Protein 2LT3 (pdb70)

Secondary structure (DSSP, 8-state):
----SS-S--S---HHHHHHHHHHHS-STT---HHHHHHHHHHHHHHTTT--HHHHHHHHHHHHHHHTSSS--HHHHHHHHHHHHHHHHHHHHHH-S-THHHHHHHHHHTT--

CATH classification: 1.20.58.1290

Structure (mmCIF, N/CA/C/O backbone):
data_2LT3
#
_entry.id   2LT3
#
loop_
_atom_site.group_PDB
_atom_site.id
_atom_site.type_symbol
_atom_site.label_atom_id
_atom_site.label_alt_id
_atom_site.label_comp_id
_atom_site.label_asym_id
_atom_site.label_entity_id
_atom_site.label_seq_id
_atom_site.pdbx_PDB_ins_code
_atom_site.Cartn_x
_atom_site.Cartn_y
_atom_site.Cartn_z
_atom_site.occupancy
_atom_site.B_iso_or_equiv
_atom_site.auth_seq_id
_atom_site.auth_comp_id
_atom_site.auth_asym_id
_atom_site.auth_atom_id
_atom_site.pdbx_PDB_model_num
ATOM 1 N N . GLY A 1 1 ? -22.706 -14.695 15.783 1.00 0.00 1 GLY A N 1
ATOM 2 C CA . GLY A 1 1 ? -21.957 -14.782 14.511 1.00 0.00 1 GLY A CA 1
ATOM 3 C C . GLY A 1 1 ? -20.529 -14.296 14.680 1.00 0.00 1 GLY A C 1
ATOM 4 O O . GLY A 1 1 ? -20.241 -13.118 14.463 1.00 0.00 1 GLY A O 1
ATOM 10 N N . SER A 1 2 ? -19.627 -15.202 15.071 1.00 0.00 2 SER A N 1
ATOM 11 C CA . SER A 1 2 ? -18.187 -14.944 15.257 1.00 0.00 2 SER A CA 1
ATOM 12 C C . SER A 1 2 ? -17.385 -15.356 14.015 1.00 0.00 2 SER A C 1
ATOM 13 O O . SER A 1 2 ? -17.688 -16.368 13.372 1.00 0.00 2 SER A O 1
ATOM 21 N N . HIS A 1 3 ? -16.348 -14.583 13.676 1.00 0.00 3 HIS A N 1
ATOM 22 C CA . HIS A 1 3 ? -15.402 -14.865 12.583 1.00 0.00 3 HIS A CA 1
ATOM 23 C C . HIS A 1 3 ? -14.113 -14.048 12.753 1.00 0.00 3 HIS A C 1
ATOM 24 O O . HIS A 1 3 ? -14.178 -12.846 13.017 1.00 0.00 3 HIS A O 1
ATOM 39 N N . MET A 1 4 ? -12.950 -14.681 12.567 1.00 0.00 4 MET A N 1
ATOM 40 C CA . MET A 1 4 ? -11.618 -14.058 12.679 1.00 0.00 4 MET A CA 1
ATOM 41 C C . MET A 1 4 ? -10.849 -14.133 11.344 1.00 0.00 4 MET A C 1
ATOM 42 O O . MET A 1 4 ? -9.685 -14.535 11.278 1.00 0.00 4 MET A O 1
ATOM 56 N N . GLY A 1 5 ? -11.539 -13.762 10.262 1.00 0.00 5 GLY A N 1
ATOM 57 C CA . GLY A 1 5 ? -11.033 -13.712 8.887 1.00 0.00 5 GLY A CA 1
ATOM 58 C C . GLY A 1 5 ? -10.674 -12.287 8.452 1.00 0.00 5 GLY A C 1
ATOM 59 O O . GLY A 1 5 ? -10.179 -11.478 9.243 1.00 0.00 5 GLY A O 1
ATOM 63 N N . SER A 1 6 ? -10.906 -11.988 7.174 1.00 0.00 6 SER A N 1
ATOM 64 C CA . SER A 1 6 ? -10.737 -10.659 6.562 1.00 0.00 6 SER A CA 1
ATOM 65 C C . SER A 1 6 ? -11.761 -9.640 7.106 1.00 0.00 6 SER A C 1
ATOM 66 O O . SER A 1 6 ? -12.724 -10.009 7.784 1.00 0.00 6 SER A O 1
ATOM 74 N N . VAL A 1 7 ? -11.601 -8.350 6.777 1.00 0.00 7 VAL A N 1
ATOM 75 C CA . VAL A 1 7 ? -12.545 -7.267 7.151 1.00 0.00 7 VAL A CA 1
ATOM 76 C C . VAL A 1 7 ? -13.982 -7.504 6.638 1.00 0.00 7 VAL A C 1
ATOM 77 O O . VAL A 1 7 ? -14.945 -7.092 7.288 1.00 0.00 7 VAL A O 1
ATOM 90 N N . GLY A 1 8 ? -14.140 -8.205 5.509 1.00 0.00 8 GLY A N 1
ATOM 91 C CA . GLY A 1 8 ? -15.424 -8.619 4.925 1.00 0.00 8 GLY A CA 1
ATOM 92 C C . GLY A 1 8 ? -15.491 -8.360 3.420 1.00 0.00 8 GLY A C 1
ATOM 93 O O . GLY A 1 8 ? -15.630 -9.296 2.627 1.00 0.00 8 GLY A O 1
ATOM 97 N N . LEU A 1 9 ? -15.382 -7.085 3.030 1.00 0.00 9 LEU A N 1
ATOM 98 C CA . LEU A 1 9 ? -15.317 -6.639 1.634 1.00 0.00 9 LEU A CA 1
ATOM 99 C C . LEU A 1 9 ? -14.037 -7.118 0.918 1.00 0.00 9 LEU A C 1
ATOM 100 O O . LEU A 1 9 ? -13.171 -7.769 1.506 1.00 0.00 9 LEU A O 1
ATOM 116 N N . ARG A 1 10 ? -13.912 -6.774 -0.367 1.00 0.00 10 ARG A N 1
ATOM 117 C CA . ARG A 1 10 ? -12.779 -7.141 -1.234 1.00 0.00 10 ARG A CA 1
ATOM 118 C C . ARG A 1 10 ? -12.057 -5.881 -1.703 1.00 0.00 10 ARG A C 1
ATOM 119 O O . ARG A 1 10 ? -11.071 -5.469 -1.101 1.00 0.00 10 ARG A O 1
ATOM 140 N N . GLU A 1 11 ? -12.582 -5.248 -2.745 1.00 0.00 11 GLU A N 1
ATOM 141 C CA . GLU A 1 11 ? -11.972 -4.103 -3.439 1.00 0.00 11 GLU A CA 1
ATOM 142 C C . GLU A 1 11 ? -13.001 -3.059 -3.882 1.00 0.00 11 GLU A C 1
ATOM 143 O O . GLU A 1 11 ? -12.701 -1.868 -3.875 1.00 0.00 11 GLU A O 1
ATOM 155 N N . ILE A 1 12 ? -14.205 -3.496 -4.268 1.00 0.00 12 ILE A N 1
ATOM 156 C CA . ILE A 1 12 ? -15.341 -2.637 -4.623 1.00 0.00 12 ILE A CA 1
ATOM 157 C C . ILE A 1 12 ? -15.764 -1.728 -3.463 1.00 0.00 12 ILE A C 1
ATOM 158 O O . ILE A 1 12 ? -16.380 -2.165 -2.489 1.00 0.00 12 ILE A O 1
ATOM 174 N N . ILE A 1 13 ? -15.414 -0.449 -3.585 1.00 0.00 13 ILE A N 1
ATOM 175 C CA . ILE A 1 13 ? -15.661 0.607 -2.602 1.00 0.00 13 ILE A CA 1
ATOM 176 C C . ILE A 1 13 ? -15.976 1.954 -3.268 1.00 0.00 13 ILE A C 1
ATOM 177 O O . ILE A 1 13 ? -15.935 2.093 -4.493 1.00 0.00 13 ILE A O 1
ATOM 193 N N . SER A 1 14 ? -16.283 2.952 -2.441 1.00 0.00 14 SER A N 1
ATOM 194 C CA . SER A 1 14 ? -16.524 4.353 -2.795 1.00 0.00 14 SER A CA 1
ATOM 195 C C . SER A 1 14 ? -15.519 5.276 -2.092 1.00 0.00 14 SER A C 1
ATOM 196 O O . SER A 1 14 ? -14.679 4.824 -1.312 1.00 0.00 14 SER A O 1
ATOM 204 N N . GLU A 1 15 ? -15.613 6.587 -2.333 1.00 0.00 15 GLU A N 1
ATOM 205 C CA . GLU A 1 15 ? -14.771 7.609 -1.692 1.00 0.00 15 GLU A CA 1
ATOM 206 C C . GLU A 1 15 ? -14.716 7.513 -0.151 1.00 0.00 15 GLU A C 1
ATOM 207 O O . GLU A 1 15 ? -13.690 7.837 0.445 1.00 0.00 15 GLU A O 1
ATOM 219 N N . GLU A 1 16 ? -15.763 6.976 0.484 1.00 0.00 16 GLU A N 1
ATOM 220 C CA . GLU A 1 16 ? -15.868 6.735 1.931 1.00 0.00 16 GLU A CA 1
ATOM 221 C C . GLU A 1 16 ? -14.687 5.911 2.475 1.00 0.00 16 GLU A C 1
ATOM 222 O O . GLU A 1 16 ? -13.940 6.372 3.342 1.00 0.00 16 GLU A O 1
ATOM 234 N N . ASP A 1 17 ? -14.512 4.684 1.972 1.00 0.00 17 ASP A N 1
ATOM 235 C CA . ASP A 1 17 ? -13.383 3.813 2.301 1.00 0.00 17 ASP A CA 1
ATOM 236 C C . ASP A 1 17 ? -12.062 4.481 1.921 1.00 0.00 17 ASP A C 1
ATOM 237 O O . ASP A 1 17 ? -11.135 4.418 2.720 1.00 0.00 17 ASP A O 1
ATOM 246 N N . VAL A 1 18 ? -11.970 5.161 0.768 1.00 0.00 18 VAL A N 1
ATOM 247 C CA . VAL A 1 18 ? -10.711 5.783 0.325 1.00 0.00 18 VAL A CA 1
ATOM 248 C C . VAL A 1 18 ? -10.154 6.722 1.397 1.00 0.00 18 VAL A C 1
ATOM 249 O O . VAL A 1 18 ? -8.989 6.606 1.785 1.00 0.00 18 VAL A O 1
ATOM 262 N N . LYS A 1 19 ? -10.994 7.616 1.931 1.00 0.00 19 LYS A N 1
ATOM 263 C CA . LYS A 1 19 ? -10.630 8.534 3.020 1.00 0.00 19 LYS A CA 1
ATOM 264 C C . LYS A 1 19 ? -10.100 7.782 4.250 1.00 0.00 19 LYS A C 1
ATOM 265 O O . LYS A 1 19 ? -9.087 8.185 4.826 1.00 0.00 19 LYS A O 1
ATOM 284 N N . GLN A 1 20 ? -10.749 6.677 4.631 1.00 0.00 20 GLN A N 1
ATOM 285 C CA . GLN A 1 20 ? -10.306 5.797 5.716 1.00 0.00 20 GLN A CA 1
ATOM 286 C C . GLN A 1 20 ? -8.964 5.132 5.390 1.00 0.00 20 GLN A C 1
ATOM 287 O O . GLN A 1 20 ? -8.062 5.200 6.218 1.00 0.00 20 GLN A O 1
ATOM 301 N N . VAL A 1 21 ? -8.808 4.522 4.209 1.00 0.00 21 VAL A N 1
ATOM 302 C CA . VAL A 1 21 ? -7.587 3.837 3.758 1.00 0.00 21 VAL A CA 1
ATOM 303 C C . VAL A 1 21 ? -6.371 4.737 3.901 1.00 0.00 21 VAL A C 1
ATOM 304 O O . VAL A 1 21 ? -5.406 4.350 4.553 1.00 0.00 21 VAL A O 1
ATOM 317 N N . TYR A 1 22 ? -6.423 5.952 3.351 1.00 0.00 22 TYR A N 1
ATOM 318 C CA . TYR A 1 22 ? -5.351 6.933 3.505 1.00 0.00 22 TYR A CA 1
ATOM 319 C C . TYR A 1 22 ? -4.983 7.137 4.981 1.00 0.00 22 TYR A C 1
ATOM 320 O O . TYR A 1 22 ? -3.802 7.144 5.313 1.00 0.00 22 TYR A O 1
ATOM 338 N N . SER A 1 23 ? -5.968 7.223 5.881 1.00 0.00 23 SER A N 1
ATOM 339 C CA . SER A 1 23 ? -5.774 7.342 7.336 1.00 0.00 23 SER A CA 1
ATOM 340 C C . SER A 1 23 ? -4.986 6.178 7.974 1.00 0.00 23 SER A C 1
ATOM 341 O O . SER A 1 23 ? -4.344 6.369 9.007 1.00 0.00 23 SER A O 1
ATOM 349 N N . ILE A 1 24 ? -4.989 4.987 7.361 1.00 0.00 24 ILE A N 1
ATOM 350 C CA . ILE A 1 24 ? -4.245 3.790 7.800 1.00 0.00 24 ILE A CA 1
ATOM 351 C C . ILE A 1 24 ? -2.744 3.952 7.524 1.00 0.00 24 ILE A C 1
ATOM 352 O O . ILE A 1 24 ? -1.906 3.647 8.375 1.00 0.00 24 ILE A O 1
ATOM 368 N N . LEU A 1 25 ? -2.395 4.431 6.325 1.00 0.00 25 LEU A N 1
ATOM 369 C CA . LEU A 1 25 ? -1.014 4.671 5.907 1.00 0.00 25 LEU A CA 1
ATOM 370 C C . LEU A 1 25 ? -0.475 6.071 6.250 1.00 0.00 25 LEU A C 1
ATOM 371 O O . LEU A 1 25 ? 0.737 6.272 6.199 1.00 0.00 25 LEU A O 1
ATOM 387 N N . LYS A 1 26 ? -1.339 7.016 6.643 1.00 0.00 26 LYS A N 1
ATOM 388 C CA . LYS A 1 26 ? -0.992 8.387 7.069 1.00 0.00 26 LYS A CA 1
ATOM 389 C C . LYS A 1 26 ? 0.055 8.427 8.186 1.00 0.00 26 LYS A C 1
ATOM 390 O O . LYS A 1 26 ? 0.826 9.381 8.278 1.00 0.00 26 LYS A O 1
ATOM 409 N N . GLU A 1 27 ? 0.075 7.402 9.036 1.00 0.00 27 GLU A N 1
ATOM 410 C CA . GLU A 1 27 ? 1.065 7.230 10.097 1.00 0.00 27 GLU A CA 1
ATOM 411 C C . GLU A 1 27 ? 2.414 6.707 9.573 1.00 0.00 27 GLU A C 1
ATOM 412 O O . GLU A 1 27 ? 2.477 5.834 8.704 1.00 0.00 27 GLU A O 1
ATOM 424 N N . LYS A 1 28 ? 3.507 7.200 10.165 1.00 0.00 28 LYS A N 1
ATOM 425 C CA . LYS A 1 28 ? 4.896 6.849 9.819 1.00 0.00 28 LYS A CA 1
ATOM 426 C C . LYS A 1 28 ? 5.578 5.932 10.840 1.00 0.00 28 LYS A C 1
ATOM 427 O O . LYS A 1 28 ? 6.648 5.390 10.573 1.00 0.00 28 LYS A O 1
ATOM 446 N N . ASP A 1 29 ? 4.934 5.706 11.983 1.00 0.00 29 ASP A N 1
ATOM 447 C CA . ASP A 1 29 ? 5.427 4.892 13.104 1.00 0.00 29 ASP A CA 1
ATOM 448 C C . ASP A 1 29 ? 5.099 3.389 12.946 1.00 0.00 29 ASP A C 1
ATOM 449 O O . ASP A 1 29 ? 5.332 2.587 13.853 1.00 0.00 29 ASP A O 1
ATOM 458 N N . ILE A 1 30 ? 4.555 3.000 11.787 1.00 0.00 30 ILE A N 1
ATOM 459 C CA . ILE A 1 30 ? 4.142 1.631 11.433 1.00 0.00 30 ILE A CA 1
ATOM 460 C C . ILE A 1 30 ? 5.314 0.722 11.022 1.00 0.00 30 ILE A C 1
ATOM 461 O O . ILE A 1 30 ? 5.118 -0.487 10.907 1.00 0.00 30 ILE A O 1
ATOM 477 N N . SER A 1 31 ? 6.513 1.292 10.803 1.00 0.00 31 SER A N 1
ATOM 478 C CA . SER A 1 31 ? 7.757 0.622 10.377 1.00 0.00 31 SER A CA 1
ATOM 479 C C . SER A 1 31 ? 7.957 -0.727 11.081 1.00 0.00 31 SER A C 1
ATOM 480 O O . SER A 1 31 ? 8.193 -0.791 12.293 1.00 0.00 31 SER A O 1
ATOM 488 N N . VAL A 1 32 ? 7.800 -1.814 10.319 1.00 0.00 32 VAL A N 1
ATOM 489 C CA . VAL A 1 32 ? 7.936 -3.185 10.828 1.00 0.00 32 VAL A CA 1
ATOM 490 C C . VAL A 1 32 ? 9.405 -3.542 11.104 1.00 0.00 32 VAL A C 1
ATOM 491 O O . VAL A 1 32 ? 10.324 -3.022 10.467 1.00 0.00 32 VAL A O 1
ATOM 504 N N . ASP A 1 33 ? 9.634 -4.438 12.065 1.00 0.00 33 ASP A N 1
ATOM 505 C CA . ASP A 1 33 ? 10.968 -4.934 12.434 1.00 0.00 33 ASP A CA 1
ATOM 506 C C . ASP A 1 33 ? 11.576 -5.833 11.342 1.00 0.00 33 ASP A C 1
ATOM 507 O O . ASP A 1 33 ? 10.851 -6.559 10.667 1.00 0.00 33 ASP A O 1
ATOM 516 N N . SER A 1 34 ? 12.905 -5.851 11.204 1.00 0.00 34 SER A N 1
ATOM 517 C CA . SER A 1 34 ? 13.639 -6.663 10.213 1.00 0.00 34 SER A CA 1
ATOM 518 C C . SER A 1 34 ? 13.539 -8.177 10.447 1.00 0.00 34 SER A C 1
ATOM 519 O O . SER A 1 34 ? 13.297 -8.938 9.511 1.00 0.00 34 SER A O 1
ATOM 527 N N . THR A 1 35 ? 13.692 -8.638 11.692 1.00 0.00 35 THR A N 1
ATOM 528 C CA . THR A 1 35 ? 13.546 -10.058 12.070 1.00 0.00 35 THR A CA 1
ATOM 529 C C . THR A 1 35 ? 12.146 -10.585 11.732 1.00 0.00 35 THR A C 1
ATOM 530 O O . THR A 1 35 ? 11.996 -11.694 11.213 1.00 0.00 35 THR A O 1
ATOM 541 N N . THR A 1 36 ? 11.116 -9.768 11.972 1.00 0.00 36 THR A N 1
ATOM 542 C CA . THR A 1 36 ? 9.716 -10.064 11.633 1.00 0.00 36 THR A CA 1
ATOM 543 C C . THR A 1 36 ? 9.404 -9.830 10.148 1.00 0.00 36 THR A C 1
ATOM 544 O O . THR A 1 36 ? 8.547 -10.524 9.600 1.00 0.00 36 THR A O 1
ATOM 555 N N . TRP A 1 37 ? 10.120 -8.932 9.457 1.00 0.00 37 TRP A N 1
ATOM 556 C CA . TRP A 1 37 ? 9.912 -8.598 8.041 1.00 0.00 37 TRP A CA 1
ATOM 557 C C . TRP A 1 37 ? 9.907 -9.838 7.137 1.00 0.00 37 TRP A C 1
ATOM 558 O O . TRP A 1 37 ? 9.020 -10.011 6.303 1.00 0.00 37 TRP A O 1
ATOM 579 N N . ASN A 1 38 ? 10.848 -10.753 7.360 1.00 0.00 38 ASN A N 1
ATOM 580 C CA . ASN A 1 38 ? 10.962 -12.012 6.623 1.00 0.00 38 ASN A CA 1
ATOM 581 C C . ASN A 1 38 ? 9.634 -12.805 6.593 1.00 0.00 38 ASN A C 1
ATOM 582 O O . ASN A 1 38 ? 9.232 -13.306 5.541 1.00 0.00 38 ASN A O 1
ATOM 593 N N . ARG A 1 39 ? 8.937 -12.900 7.738 1.00 0.00 39 ARG A N 1
ATOM 594 C CA . ARG A 1 39 ? 7.621 -13.560 7.876 1.00 0.00 39 ARG A CA 1
ATOM 595 C C . ARG A 1 39 ? 6.482 -12.665 7.390 1.00 0.00 39 ARG A C 1
ATOM 596 O O . ARG A 1 39 ? 5.568 -13.153 6.730 1.00 0.00 39 ARG A O 1
ATOM 617 N N . ARG A 1 40 ? 6.550 -11.357 7.658 1.00 0.00 40 ARG A N 1
ATOM 618 C CA . ARG A 1 40 ? 5.590 -10.348 7.172 1.00 0.00 40 ARG A CA 1
ATOM 619 C C . ARG A 1 40 ? 5.438 -10.378 5.658 1.00 0.00 40 ARG A C 1
ATOM 620 O O . ARG A 1 40 ? 4.330 -10.224 5.154 1.00 0.00 40 ARG A O 1
ATOM 641 N N . TYR A 1 41 ? 6.528 -10.650 4.942 1.00 0.00 41 TYR A N 1
ATOM 642 C CA . TYR A 1 41 ? 6.521 -10.818 3.494 1.00 0.00 41 TYR A CA 1
ATOM 643 C C . TYR A 1 41 ? 5.482 -11.870 3.075 1.00 0.00 41 TYR A C 1
ATOM 644 O O . TYR A 1 41 ? 4.724 -11.640 2.138 1.00 0.00 41 TYR A O 1
ATOM 662 N N . ARG A 1 42 ? 5.407 -13.001 3.797 1.00 0.00 42 ARG A N 1
ATOM 663 C CA . ARG A 1 42 ? 4.479 -14.120 3.544 1.00 0.00 42 ARG A CA 1
ATOM 664 C C . ARG A 1 42 ? 3.018 -13.721 3.702 1.00 0.00 42 ARG A C 1
ATOM 665 O O . ARG A 1 42 ? 2.262 -13.846 2.748 1.00 0.00 42 ARG A O 1
ATOM 686 N N . GLU A 1 43 ? 2.614 -13.244 4.882 1.00 0.00 43 GLU A N 1
ATOM 687 C CA . GLU A 1 43 ? 1.242 -12.765 5.121 1.00 0.00 43 GLU A CA 1
ATOM 688 C C . GLU A 1 43 ? 0.836 -11.716 4.077 1.00 0.00 43 GLU A C 1
ATOM 689 O O . GLU A 1 43 ? -0.172 -11.884 3.388 1.00 0.00 43 GLU A O 1
ATOM 701 N N . TYR A 1 44 ? 1.654 -10.678 3.891 1.00 0.00 44 TYR A N 1
ATOM 702 C CA . TYR A 1 44 ? 1.432 -9.629 2.900 1.00 0.00 44 TYR A CA 1
ATOM 703 C C . TYR A 1 44 ? 1.343 -10.173 1.469 1.00 0.00 44 TYR A C 1
ATOM 704 O O . TYR A 1 44 ? 0.477 -9.722 0.728 1.00 0.00 44 TYR A O 1
ATOM 722 N N . MET A 1 45 ? 2.139 -11.181 1.092 1.00 0.00 45 MET A N 1
ATOM 723 C CA . MET A 1 45 ? 2.067 -11.850 -0.216 1.00 0.00 45 MET A CA 1
ATOM 724 C C . MET A 1 45 ? 0.681 -12.445 -0.495 1.00 0.00 45 MET A C 1
ATOM 725 O O . MET A 1 45 ? 0.255 -12.497 -1.647 1.00 0.00 45 MET A O 1
ATOM 739 N N . GLU A 1 46 ? -0.030 -12.920 0.528 1.00 0.00 46 GLU A N 1
ATOM 740 C CA . GLU A 1 46 ? -1.392 -13.447 0.388 1.00 0.00 46 GLU A CA 1
ATOM 741 C C . GLU A 1 46 ? -2.417 -12.319 0.337 1.00 0.00 46 GLU A C 1
ATOM 742 O O . GLU A 1 46 ? -3.351 -12.385 -0.466 1.00 0.00 46 GLU A O 1
ATOM 754 N N . LYS A 1 47 ? -2.214 -11.240 1.114 1.00 0.00 47 LYS A N 1
ATOM 755 C CA . LYS A 1 47 ? -3.070 -10.042 1.076 1.00 0.00 47 LYS A CA 1
ATOM 756 C C . LYS A 1 47 ? -3.224 -9.443 -0.334 1.00 0.00 47 LYS A C 1
ATOM 757 O O . LYS A 1 47 ? -4.182 -8.724 -0.584 1.00 0.00 47 LYS A O 1
ATOM 776 N N . ILE A 1 48 ? -2.349 -9.782 -1.278 1.00 0.00 48 ILE A N 1
ATOM 777 C CA . ILE A 1 48 ? -2.403 -9.319 -2.675 1.00 0.00 48 ILE A CA 1
ATOM 778 C C . ILE A 1 48 ? -3.510 -10.007 -3.496 1.00 0.00 48 ILE A C 1
ATOM 779 O O . ILE A 1 48 ? -3.936 -9.503 -4.536 1.00 0.00 48 ILE A O 1
ATOM 795 N N . LYS A 1 49 ? -3.997 -11.156 -3.011 1.00 0.00 49 LYS A N 1
ATOM 796 C CA . LYS A 1 49 ? -4.969 -12.049 -3.668 1.00 0.00 49 LYS A CA 1
ATOM 797 C C . LYS A 1 49 ? -6.229 -12.255 -2.823 1.00 0.00 49 LYS A C 1
ATOM 798 O O . LYS A 1 49 ? -7.330 -12.348 -3.365 1.00 0.00 49 LYS A O 1
ATOM 817 N N . THR A 1 50 ? -6.060 -12.313 -1.498 1.00 0.00 50 THR A N 1
ATOM 818 C CA . THR A 1 50 ? -7.139 -12.552 -0.512 1.00 0.00 50 THR A CA 1
ATOM 819 C C . THR A 1 50 ? -7.405 -11.343 0.388 1.00 0.00 50 THR A C 1
ATOM 820 O O . THR A 1 50 ? -8.492 -11.200 0.952 1.00 0.00 50 THR A O 1
ATOM 831 N N . GLY A 1 51 ? -6.425 -10.443 0.491 1.00 0.00 51 GLY A N 1
ATOM 832 C CA . GLY A 1 51 ? -6.504 -9.257 1.328 1.00 0.00 51 GLY A CA 1
ATOM 833 C C . GLY A 1 51 ? -7.420 -8.213 0.719 1.00 0.00 51 GLY A C 1
ATOM 834 O O . GLY A 1 51 ? -7.485 -8.018 -0.499 1.00 0.00 51 GLY A O 1
ATOM 838 N N . SER A 1 52 ? -8.128 -7.534 1.602 1.00 0.00 52 SER A N 1
ATOM 839 C CA . SER A 1 52 ? -9.047 -6.462 1.254 1.00 0.00 52 SER A CA 1
ATOM 840 C C . SER A 1 52 ? -8.308 -5.154 0.944 1.00 0.00 52 SER A C 1
ATOM 841 O O . SER A 1 52 ? -7.122 -5.005 1.222 1.00 0.00 52 SER A O 1
ATOM 849 N N . VAL A 1 53 ? -9.018 -4.159 0.426 1.00 0.00 53 VAL A N 1
ATOM 850 C CA . VAL A 1 53 ? -8.538 -2.792 0.150 1.00 0.00 53 VAL A CA 1
ATOM 851 C C . VAL A 1 53 ? -7.766 -2.164 1.318 1.00 0.00 53 VAL A C 1
ATOM 852 O O . VAL A 1 53 ? -6.641 -1.687 1.152 1.00 0.00 53 VAL A O 1
ATOM 865 N N . PHE A 1 54 ? -8.339 -2.216 2.525 1.00 0.00 54 PHE A N 1
ATOM 866 C CA . PHE A 1 54 ? -7.720 -1.726 3.756 1.00 0.00 54 PHE A CA 1
ATOM 867 C C . PHE A 1 54 ? -6.394 -2.446 4.080 1.00 0.00 54 PHE A C 1
ATOM 868 O O . PHE A 1 54 ? -5.501 -1.862 4.692 1.00 0.00 54 PHE A O 1
ATOM 885 N N . GLU A 1 55 ? -6.244 -3.697 3.636 1.00 0.00 55 GLU A N 1
ATOM 886 C CA . GLU A 1 55 ? -5.022 -4.497 3.756 1.00 0.00 55 GLU A CA 1
ATOM 887 C C . GLU A 1 55 ? -4.009 -4.198 2.634 1.00 0.00 55 GLU A C 1
ATOM 888 O O . GLU A 1 55 ? -2.849 -3.951 2.945 1.00 0.00 55 GLU A O 1
ATOM 900 N N . ILE A 1 56 ? -4.404 -4.161 1.351 1.00 0.00 56 ILE A N 1
ATOM 901 C CA . ILE A 1 56 ? -3.532 -3.804 0.207 1.00 0.00 56 ILE A CA 1
ATOM 902 C C . ILE A 1 56 ? -2.752 -2.519 0.469 1.00 0.00 56 ILE A C 1
ATOM 903 O O . ILE A 1 56 ? -1.534 -2.467 0.266 1.00 0.00 56 ILE A O 1
ATOM 919 N N . ALA A 1 57 ? -3.454 -1.483 0.922 1.00 0.00 57 ALA A N 1
ATOM 920 C CA . ALA A 1 57 ? -2.817 -0.215 1.237 1.00 0.00 57 ALA A CA 1
ATOM 921 C C . ALA A 1 57 ? -1.757 -0.358 2.351 1.00 0.00 57 ALA A C 1
ATOM 922 O O . ALA A 1 57 ? -0.665 0.195 2.231 1.00 0.00 57 ALA A O 1
ATOM 929 N N . GLU A 1 58 ? -2.042 -1.123 3.415 1.00 0.00 58 GLU A N 1
ATOM 930 C CA . GLU A 1 58 ? -1.077 -1.421 4.486 1.00 0.00 58 GLU A CA 1
ATOM 931 C C . GLU A 1 58 ? 0.142 -2.193 3.959 1.00 0.00 58 GLU A C 1
ATOM 932 O O . GLU A 1 58 ? 1.262 -1.930 4.396 1.00 0.00 58 GLU A O 1
ATOM 944 N N . VAL A 1 59 ? -0.071 -3.130 3.029 1.00 0.00 59 VAL A N 1
ATOM 945 C CA . VAL A 1 59 ? 0.976 -3.969 2.433 1.00 0.00 59 VAL A CA 1
ATOM 946 C C . VAL A 1 59 ? 2.026 -3.093 1.754 1.00 0.00 59 VAL A C 1
ATOM 947 O O . VAL A 1 59 ? 3.156 -3.002 2.233 1.00 0.00 59 VAL A O 1
ATOM 960 N N . LEU A 1 60 ? 1.661 -2.410 0.663 1.00 0.00 60 LEU A N 1
ATOM 961 C CA . LEU A 1 60 ? 2.580 -1.536 -0.074 1.00 0.00 60 LEU A CA 1
ATOM 962 C C . LEU A 1 60 ? 3.247 -0.483 0.834 1.00 0.00 60 LEU A C 1
ATOM 963 O O . LEU A 1 60 ? 4.423 -0.171 0.652 1.00 0.00 60 LEU A O 1
ATOM 979 N N . ARG A 1 61 ? 2.518 0.026 1.834 1.00 0.00 61 ARG A N 1
ATOM 980 C CA . ARG A 1 61 ? 2.979 1.016 2.813 1.00 0.00 61 ARG A CA 1
ATOM 981 C C . ARG A 1 61 ? 4.126 0.468 3.642 1.00 0.00 61 ARG A C 1
ATOM 982 O O . ARG A 1 61 ? 5.165 1.118 3.741 1.00 0.00 61 ARG A O 1
ATOM 1003 N N . ASP A 1 62 ? 3.932 -0.702 4.253 1.00 0.00 62 ASP A N 1
ATOM 1004 C CA . ASP A 1 62 ? 4.992 -1.382 4.990 1.00 0.00 62 ASP A CA 1
ATOM 1005 C C . ASP A 1 62 ? 6.238 -1.515 4.118 1.00 0.00 62 ASP A C 1
ATOM 1006 O O . ASP A 1 62 ? 7.300 -1.045 4.520 1.00 0.00 62 ASP A O 1
ATOM 1015 N N . LEU A 1 63 ? 6.104 -2.082 2.911 1.00 0.00 63 LEU A N 1
ATOM 1016 C CA . LEU A 1 63 ? 7.212 -2.236 1.961 1.00 0.00 63 LEU A CA 1
ATOM 1017 C C . LEU A 1 63 ? 7.928 -0.914 1.638 1.00 0.00 63 LEU A C 1
ATOM 1018 O O . LEU A 1 63 ? 9.156 -0.892 1.533 1.00 0.00 63 LEU A O 1
ATOM 1034 N N . TYR A 1 64 ? 7.187 0.187 1.509 1.00 0.00 64 TYR A N 1
ATOM 1035 C CA . TYR A 1 64 ? 7.764 1.512 1.298 1.00 0.00 64 TYR A CA 1
ATOM 1036 C C . TYR A 1 64 ? 8.602 1.987 2.496 1.00 0.00 64 TYR A C 1
ATOM 1037 O O . TYR A 1 64 ? 9.762 2.377 2.332 1.00 0.00 64 TYR A O 1
ATOM 1055 N N . LEU A 1 65 ? 8.056 1.913 3.716 1.00 0.00 65 LEU A N 1
ATOM 1056 C CA . LEU A 1 65 ? 8.762 2.338 4.933 1.00 0.00 65 LEU A CA 1
ATOM 1057 C C . LEU A 1 65 ? 9.909 1.397 5.334 1.00 0.00 65 LEU A C 1
ATOM 1058 O O . LEU A 1 65 ? 10.886 1.842 5.935 1.00 0.00 65 LEU A O 1
ATOM 1074 N N . LEU A 1 66 ? 9.829 0.122 4.954 1.00 0.00 66 LEU A N 1
ATOM 1075 C CA . LEU A 1 66 ? 10.862 -0.901 5.146 1.00 0.00 66 LEU A CA 1
ATOM 1076 C C . LEU A 1 66 ? 12.195 -0.536 4.488 1.00 0.00 66 LEU A C 1
ATOM 1077 O O . LEU A 1 66 ? 13.261 -0.854 5.019 1.00 0.00 66 LEU A O 1
ATOM 1093 N N . LYS A 1 67 ? 12.128 0.142 3.340 1.00 0.00 67 LYS A N 1
ATOM 1094 C CA . LYS A 1 67 ? 13.289 0.654 2.605 1.00 0.00 67 LYS A CA 1
ATOM 1095 C C . LYS A 1 67 ? 13.704 2.053 3.087 1.00 0.00 67 LYS A C 1
ATOM 1096 O O . LYS A 1 67 ? 14.885 2.394 3.039 1.00 0.00 67 LYS A O 1
ATOM 1115 N N . GLY A 1 68 ? 12.752 2.855 3.577 1.00 0.00 68 GLY A N 1
ATOM 1116 C CA . GLY A 1 68 ? 12.986 4.228 4.046 1.00 0.00 68 GLY A CA 1
ATOM 1117 C C . GLY A 1 68 ? 13.365 5.207 2.924 1.00 0.00 68 GLY A C 1
ATOM 1118 O O . GLY A 1 68 ? 13.976 6.244 3.186 1.00 0.00 68 GLY A O 1
ATOM 1122 N N . ASP A 1 69 ? 13.043 4.865 1.672 1.00 0.00 69 ASP A N 1
ATOM 1123 C CA . ASP A 1 69 ? 13.388 5.611 0.457 1.00 0.00 69 ASP A CA 1
ATOM 1124 C C . ASP A 1 69 ? 12.324 5.416 -0.642 1.00 0.00 69 ASP A C 1
ATOM 1125 O O . ASP A 1 69 ? 11.403 4.611 -0.486 1.00 0.00 69 ASP A O 1
ATOM 1134 N N . LYS A 1 70 ? 12.442 6.146 -1.758 1.00 0.00 70 LYS A N 1
ATOM 1135 C CA . LYS A 1 70 ? 11.471 6.157 -2.865 1.00 0.00 70 LYS A CA 1
ATOM 1136 C C . LYS A 1 70 ? 11.647 4.967 -3.805 1.00 0.00 70 LYS A C 1
ATOM 1137 O O . LYS A 1 70 ? 10.727 4.177 -4.007 1.00 0.00 70 LYS A O 1
ATOM 1156 N N . ASP A 1 71 ? 12.828 4.870 -4.413 1.00 0.00 71 ASP A N 1
ATOM 1157 C CA . ASP A 1 71 ? 13.186 3.802 -5.346 1.00 0.00 71 ASP A CA 1
ATOM 1158 C C . ASP A 1 71 ? 13.503 2.520 -4.565 1.00 0.00 71 ASP A C 1
ATOM 1159 O O . ASP A 1 71 ? 14.646 2.283 -4.160 1.00 0.00 71 ASP A O 1
ATOM 1168 N N . LEU A 1 72 ? 12.464 1.728 -4.276 1.00 0.00 72 LEU A N 1
ATOM 1169 C CA . LEU A 1 72 ? 12.593 0.501 -3.489 1.00 0.00 72 LEU A CA 1
ATOM 1170 C C . LEU A 1 72 ? 13.546 -0.505 -4.157 1.00 0.00 72 LEU A C 1
ATOM 1171 O O . LEU A 1 72 ? 13.730 -0.495 -5.379 1.00 0.00 72 LEU A O 1
ATOM 1187 N N . SER A 1 73 ? 14.145 -1.393 -3.356 1.00 0.00 73 SER A N 1
ATOM 1188 C CA . SER A 1 73 ? 15.034 -2.438 -3.883 1.00 0.00 73 SER A CA 1
ATOM 1189 C C . SER A 1 73 ? 14.248 -3.433 -4.741 1.00 0.00 73 SER A C 1
ATOM 1190 O O . SER A 1 73 ? 13.026 -3.527 -4.615 1.00 0.00 73 SER A O 1
ATOM 1198 N N . PHE A 1 74 ? 14.935 -4.231 -5.565 1.00 0.00 74 PHE A N 1
ATOM 1199 C CA . PHE A 1 74 ? 14.309 -5.271 -6.389 1.00 0.00 74 PHE A CA 1
ATOM 1200 C C . PHE A 1 74 ? 13.426 -6.213 -5.552 1.00 0.00 74 PHE A C 1
ATOM 1201 O O . PHE A 1 74 ? 12.329 -6.568 -5.982 1.00 0.00 74 PHE A O 1
ATOM 1218 N N . GLY A 1 75 ? 13.866 -6.563 -4.335 1.00 0.00 75 GLY A N 1
ATOM 1219 C CA . GLY A 1 75 ? 13.114 -7.436 -3.433 1.00 0.00 75 GLY A CA 1
ATOM 1220 C C . GLY A 1 75 ? 11.772 -6.841 -3.008 1.00 0.00 75 GLY A C 1
ATOM 1221 O O . GLY A 1 75 ? 10.747 -7.464 -3.241 1.00 0.00 75 GLY A O 1
ATOM 1225 N N . GLU A 1 76 ? 11.728 -5.610 -2.489 1.00 0.00 76 GLU A N 1
ATOM 1226 C CA . GLU A 1 76 ? 10.454 -4.968 -2.125 1.00 0.00 76 GLU A CA 1
ATOM 1227 C C . GLU A 1 76 ? 9.616 -4.651 -3.375 1.00 0.00 76 GLU A C 1
ATOM 1228 O O . GLU A 1 76 ? 8.412 -4.911 -3.401 1.00 0.00 76 GLU A O 1
ATOM 1240 N N . ARG A 1 77 ? 10.251 -4.162 -4.449 1.00 0.00 77 ARG A N 1
ATOM 1241 C CA . ARG A 1 77 ? 9.606 -3.865 -5.735 1.00 0.00 77 ARG A CA 1
ATOM 1242 C C . ARG A 1 77 ? 8.833 -5.055 -6.303 1.00 0.00 77 ARG A C 1
ATOM 1243 O O . ARG A 1 77 ? 7.781 -4.826 -6.889 1.00 0.00 77 ARG A O 1
ATOM 1264 N N . LYS A 1 78 ? 9.280 -6.301 -6.101 1.00 0.00 78 LYS A N 1
ATOM 1265 C CA . LYS A 1 78 ? 8.584 -7.513 -6.574 1.00 0.00 78 LYS A CA 1
ATOM 1266 C C . LYS A 1 78 ? 7.122 -7.583 -6.119 1.00 0.00 78 LYS A C 1
ATOM 1267 O O . LYS A 1 78 ? 6.235 -7.687 -6.963 1.00 0.00 78 LYS A O 1
ATOM 1286 N N . MET A 1 79 ? 6.875 -7.581 -4.807 1.00 0.00 79 MET A N 1
ATOM 1287 C CA . MET A 1 79 ? 5.517 -7.618 -4.243 1.00 0.00 79 MET A CA 1
ATOM 1288 C C . MET A 1 79 ? 4.811 -6.256 -4.340 1.00 0.00 79 MET A C 1
ATOM 1289 O O . MET A 1 79 ? 3.617 -6.194 -4.649 1.00 0.00 79 MET A O 1
ATOM 1303 N N . LEU A 1 80 ? 5.547 -5.160 -4.115 1.00 0.00 80 LEU A N 1
ATOM 1304 C CA . LEU A 1 80 ? 5.036 -3.794 -4.237 1.00 0.00 80 LEU A CA 1
ATOM 1305 C C . LEU A 1 80 ? 4.445 -3.528 -5.629 1.00 0.00 80 LEU A C 1
ATOM 1306 O O . LEU A 1 80 ? 3.367 -2.960 -5.710 1.00 0.00 80 LEU A O 1
ATOM 1322 N N . ASP A 1 81 ? 5.098 -3.944 -6.716 1.00 0.00 81 ASP A N 1
ATOM 1323 C CA . ASP A 1 81 ? 4.600 -3.824 -8.097 1.00 0.00 81 ASP A CA 1
ATOM 1324 C C . ASP A 1 81 ? 3.157 -4.336 -8.251 1.00 0.00 81 ASP A C 1
ATOM 1325 O O . ASP A 1 81 ? 2.335 -3.709 -8.926 1.00 0.00 81 ASP A O 1
ATOM 1334 N N . THR A 1 82 ? 2.829 -5.441 -7.579 1.00 0.00 82 THR A N 1
ATOM 1335 C CA . THR A 1 82 ? 1.478 -6.004 -7.544 1.00 0.00 82 THR A CA 1
ATOM 1336 C C . THR A 1 82 ? 0.553 -5.164 -6.655 1.00 0.00 82 THR A C 1
ATOM 1337 O O . THR A 1 82 ? -0.487 -4.697 -7.124 1.00 0.00 82 THR A O 1
ATOM 1348 N N . ALA A 1 83 ? 0.932 -4.914 -5.391 1.00 0.00 83 ALA A N 1
ATOM 1349 C CA . ALA A 1 83 ? 0.163 -4.078 -4.459 1.00 0.00 83 ALA A CA 1
ATOM 1350 C C . ALA A 1 83 ? -0.106 -2.654 -4.991 1.00 0.00 83 ALA A C 1
ATOM 1351 O O . ALA A 1 83 ? -1.163 -2.103 -4.711 1.00 0.00 83 ALA A O 1
ATOM 1358 N N . ARG A 1 84 ? 0.787 -2.073 -5.801 1.00 0.00 84 ARG A N 1
ATOM 1359 C CA . ARG A 1 84 ? 0.650 -0.770 -6.483 1.00 0.00 84 ARG A CA 1
ATOM 1360 C C . ARG A 1 84 ? -0.516 -0.772 -7.453 1.00 0.00 84 ARG A C 1
ATOM 1361 O O . ARG A 1 84 ? -1.393 0.080 -7.345 1.00 0.00 84 ARG A O 1
ATOM 1382 N N . SER A 1 85 ? -0.544 -1.744 -8.368 1.00 0.00 85 SER A N 1
ATOM 1383 C CA . SER A 1 85 ? -1.614 -1.889 -9.362 1.00 0.00 85 SER A CA 1
ATOM 1384 C C . SER A 1 85 ? -2.996 -2.089 -8.723 1.00 0.00 85 SER A C 1
ATOM 1385 O O . SER A 1 85 ? -4.014 -1.833 -9.362 1.00 0.00 85 SER A O 1
ATOM 1393 N N . LEU A 1 86 ? -3.042 -2.560 -7.471 1.00 0.00 86 LEU A N 1
ATOM 1394 C CA . LEU A 1 86 ? -4.253 -2.720 -6.662 1.00 0.00 86 LEU A CA 1
ATOM 1395 C C . LEU A 1 86 ? -4.563 -1.495 -5.779 1.00 0.00 86 LEU A C 1
ATOM 1396 O O . LEU A 1 86 ? -5.728 -1.134 -5.615 1.00 0.00 86 LEU A O 1
ATOM 1412 N N . LEU A 1 87 ? -3.535 -0.815 -5.265 1.00 0.00 87 LEU A N 1
ATOM 1413 C CA . LEU A 1 87 ? -3.634 0.420 -4.487 1.00 0.00 87 LEU A CA 1
ATOM 1414 C C . LEU A 1 87 ? -4.448 1.449 -5.261 1.00 0.00 87 LEU A C 1
ATOM 1415 O O . LEU A 1 87 ? -5.480 1.926 -4.801 1.00 0.00 87 LEU A O 1
ATOM 1431 N N . ILE A 1 88 ? -3.980 1.811 -6.455 1.00 0.00 88 ILE A N 1
ATOM 1432 C CA . ILE A 1 88 ? -4.681 2.820 -7.243 1.00 0.00 88 ILE A CA 1
ATOM 1433 C C . ILE A 1 88 ? -6.019 2.320 -7.803 1.00 0.00 88 ILE A C 1
ATOM 1434 O O . ILE A 1 88 ? -6.845 3.144 -8.169 1.00 0.00 88 ILE A O 1
ATOM 1450 N N . LYS A 1 89 ? -6.244 1.002 -7.884 1.00 0.00 89 LYS A N 1
ATOM 1451 C CA . LYS A 1 89 ? -7.449 0.360 -8.451 1.00 0.00 89 LYS A CA 1
ATOM 1452 C C . LYS A 1 89 ? -8.697 0.622 -7.613 1.00 0.00 89 LYS A C 1
ATOM 1453 O O . LYS A 1 89 ? -9.722 1.039 -8.142 1.00 0.00 89 LYS A O 1
ATOM 1472 N N . GLU A 1 90 ? -8.619 0.367 -6.314 1.00 0.00 90 GLU A N 1
ATOM 1473 C CA . GLU A 1 90 ? -9.696 0.661 -5.360 1.00 0.00 90 GLU A CA 1
ATOM 1474 C C . GLU A 1 90 ? -9.842 2.178 -5.153 1.00 0.00 90 GLU A C 1
ATOM 1475 O O . GLU A 1 90 ? -10.940 2.727 -5.265 1.00 0.00 90 GLU A O 1
ATOM 1487 N N . LEU A 1 91 ? -8.723 2.877 -4.931 1.00 0.00 91 LEU A N 1
ATOM 1488 C CA . LEU A 1 91 ? -8.682 4.321 -4.704 1.00 0.00 91 LEU A CA 1
ATOM 1489 C C . LEU A 1 91 ? -9.061 5.142 -5.957 1.00 0.00 91 LEU A C 1
ATOM 1490 O O . LEU A 1 91 ? -9.436 6.308 -5.827 1.00 0.00 91 LEU A O 1
ATOM 1506 N N . SER A 1 92 ? -9.048 4.526 -7.150 1.00 0.00 92 SER A N 1
ATOM 1507 C CA . SER A 1 92 ? -9.452 5.071 -8.462 1.00 0.00 92 SER A CA 1
ATOM 1508 C C . SER A 1 92 ? -10.766 5.852 -8.419 1.00 0.00 92 SER A C 1
ATOM 1509 O O . SER A 1 92 ? -10.893 6.899 -9.058 1.00 0.00 92 SER A O 1
ATOM 1517 N N . LEU A 1 93 ? -11.717 5.383 -7.608 1.00 0.00 93 LEU A N 1
ATOM 1518 C CA . LEU A 1 93 ? -13.018 6.011 -7.410 1.00 0.00 93 LEU A CA 1
ATOM 1519 C C . LEU A 1 93 ? -12.893 7.466 -6.915 1.00 0.00 93 LEU A C 1
ATOM 1520 O O . LEU A 1 93 ? -13.375 8.395 -7.564 1.00 0.00 93 LEU A O 1
ATOM 1536 N N . ALA A 1 94 ? -12.210 7.673 -5.787 1.00 0.00 94 ALA A N 1
ATOM 1537 C CA . ALA A 1 94 ? -11.932 8.997 -5.219 1.00 0.00 94 ALA A CA 1
ATOM 1538 C C . ALA A 1 94 ? -10.815 9.778 -5.938 1.00 0.00 94 ALA A C 1
ATOM 1539 O O . ALA A 1 94 ? -10.759 11.004 -5.811 1.00 0.00 94 ALA A O 1
ATOM 1546 N N . LYS A 1 95 ? -9.938 9.101 -6.694 1.00 0.00 95 LYS A N 1
ATOM 1547 C CA . LYS A 1 95 ? -8.871 9.731 -7.498 1.00 0.00 95 LYS A CA 1
ATOM 1548 C C . LYS A 1 95 ? -9.430 10.769 -8.475 1.00 0.00 95 LYS A C 1
ATOM 1549 O O . LYS A 1 95 ? -8.899 11.872 -8.571 1.00 0.00 95 LYS A O 1
ATOM 1568 N N . ASP A 1 96 ? -10.508 10.410 -9.179 1.00 0.00 96 ASP A N 1
ATOM 1569 C CA . ASP A 1 96 ? -11.183 11.210 -10.215 1.00 0.00 96 ASP A CA 1
ATOM 1570 C C . ASP A 1 96 ? -10.197 11.865 -11.227 1.00 0.00 96 ASP A C 1
ATOM 1571 O O . ASP A 1 96 ? -10.355 13.016 -11.637 1.00 0.00 96 ASP A O 1
ATOM 1580 N N . CYS A 1 97 ? -9.125 11.144 -11.592 1.00 0.00 97 CYS A N 1
ATOM 1581 C CA . CYS A 1 97 ? -7.994 11.614 -12.411 1.00 0.00 97 CYS A CA 1
ATOM 1582 C C . CYS A 1 97 ? -7.078 10.451 -12.867 1.00 0.00 97 CYS A C 1
ATOM 1583 O O . CYS A 1 97 ? -7.475 9.287 -12.822 1.00 0.00 97 CYS A O 1
ATOM 1591 N N . SER A 1 98 ? -5.864 10.755 -13.341 1.00 0.00 98 SER A N 1
ATOM 1592 C CA . SER A 1 98 ? -4.829 9.771 -13.720 1.00 0.00 98 SER A CA 1
ATOM 1593 C C . SER A 1 98 ? -4.331 8.973 -12.501 1.00 0.00 98 SER A C 1
ATOM 1594 O O . SER A 1 98 ? -4.457 9.430 -11.365 1.00 0.00 98 SER A O 1
ATOM 1602 N N . GLU A 1 99 ? -3.704 7.806 -12.711 1.00 0.00 99 GLU A N 1
ATOM 1603 C CA . GLU A 1 99 ? -3.134 6.977 -11.621 1.00 0.00 99 GLU A CA 1
ATOM 1604 C C . GLU A 1 99 ? -2.133 7.741 -10.745 1.00 0.00 99 GLU A C 1
ATOM 1605 O O . GLU A 1 99 ? -2.033 7.455 -9.550 1.00 0.00 99 GLU A O 1
ATOM 1617 N N . ASP A 1 100 ? -1.461 8.749 -11.316 1.00 0.00 100 ASP A N 1
ATOM 1618 C CA . ASP A 1 100 ? -0.541 9.664 -10.632 1.00 0.00 100 ASP A CA 1
ATOM 1619 C C . ASP A 1 100 ? -1.172 10.299 -9.386 1.00 0.00 100 ASP A C 1
ATOM 1620 O O . ASP A 1 100 ? -0.447 10.612 -8.450 1.00 0.00 100 ASP A O 1
ATOM 1629 N N . GLU A 1 101 ? -2.497 10.463 -9.320 1.00 0.00 101 GLU A N 1
ATOM 1630 C CA . GLU A 1 101 ? -3.166 11.010 -8.144 1.00 0.00 101 GLU A CA 1
ATOM 1631 C C . GLU A 1 101 ? -2.830 10.206 -6.881 1.00 0.00 101 GLU A C 1
ATOM 1632 O O . GLU A 1 101 ? -2.358 10.776 -5.902 1.00 0.00 101 GLU A O 1
ATOM 1644 N N . ILE A 1 102 ? -3.023 8.883 -6.918 1.00 0.00 102 ILE A N 1
ATOM 1645 C CA . ILE A 1 102 ? -2.673 7.960 -5.833 1.00 0.00 102 ILE A CA 1
ATOM 1646 C C . ILE A 1 102 ? -1.187 7.591 -5.841 1.00 0.00 102 ILE A C 1
ATOM 1647 O O . ILE A 1 102 ? -0.548 7.625 -4.793 1.00 0.00 102 ILE A O 1
ATOM 1663 N N . GLU A 1 103 ? -0.624 7.238 -7.004 1.00 0.00 103 GLU A N 1
ATOM 1664 C CA . GLU A 1 103 ? 0.779 6.817 -7.141 1.00 0.00 103 GLU A CA 1
ATOM 1665 C C . GLU A 1 103 ? 1.749 7.883 -6.602 1.00 0.00 103 GLU A C 1
ATOM 1666 O O . GLU A 1 103 ? 2.690 7.568 -5.875 1.00 0.00 103 GLU A O 1
ATOM 1678 N N . SER A 1 104 ? 1.530 9.149 -6.973 1.00 0.00 104 SER A N 1
ATOM 1679 C CA . SER A 1 104 ? 2.295 10.296 -6.482 1.00 0.00 104 SER A CA 1
ATOM 1680 C C . SER A 1 104 ? 1.933 10.655 -5.041 1.00 0.00 104 SER A C 1
ATOM 1681 O O . SER A 1 104 ? 2.832 10.982 -4.268 1.00 0.00 104 SER A O 1
ATOM 1689 N N . ASP A 1 105 ? 0.664 10.527 -4.623 1.00 0.00 105 ASP A N 1
ATOM 1690 C CA . ASP A 1 105 ? 0.257 10.751 -3.222 1.00 0.00 105 ASP A CA 1
ATOM 1691 C C . ASP A 1 105 ? 1.031 9.873 -2.232 1.00 0.00 105 ASP A C 1
ATOM 1692 O O . ASP A 1 105 ? 1.187 10.273 -1.078 1.00 0.00 105 ASP A O 1
ATOM 1701 N N . LEU A 1 106 ? 1.593 8.736 -2.664 1.00 0.00 106 LEU A N 1
ATOM 1702 C CA . LEU A 1 106 ? 2.436 7.893 -1.815 1.00 0.00 106 LEU A CA 1
ATOM 1703 C C . LEU A 1 106 ? 3.569 8.698 -1.179 1.00 0.00 106 LEU A C 1
ATOM 1704 O O . LEU A 1 106 ? 3.871 8.515 -0.001 1.00 0.00 106 LEU A O 1
ATOM 1720 N N . LYS A 1 107 ? 4.149 9.647 -1.925 1.00 0.00 107 LYS A N 1
ATOM 1721 C CA . LYS A 1 107 ? 5.198 10.544 -1.429 1.00 0.00 107 LYS A CA 1
ATOM 1722 C C . LYS A 1 107 ? 4.743 11.428 -0.272 1.00 0.00 107 LYS A C 1
ATOM 1723 O O . LYS A 1 107 ? 5.548 11.724 0.602 1.00 0.00 107 LYS A O 1
ATOM 1742 N N . LYS A 1 108 ? 3.471 11.827 -0.267 1.00 0.00 108 LYS A N 1
ATOM 1743 C CA . LYS A 1 108 ? 2.809 12.642 0.760 1.00 0.00 108 LYS A CA 1
ATOM 1744 C C . LYS A 1 108 ? 2.387 11.819 1.978 1.00 0.00 108 LYS A C 1
ATOM 1745 O O . LYS A 1 108 ? 2.298 12.358 3.080 1.00 0.00 108 LYS A O 1
ATOM 1764 N N . ILE A 1 109 ? 2.166 10.518 1.787 1.00 0.00 109 ILE A N 1
ATOM 1765 C CA . ILE A 1 109 ? 1.771 9.577 2.834 1.00 0.00 109 ILE A CA 1
ATOM 1766 C C . ILE A 1 109 ? 3.006 8.997 3.545 1.00 0.00 109 ILE A C 1
ATOM 1767 O O . ILE A 1 109 ? 3.188 9.214 4.741 1.00 0.00 109 ILE A O 1
ATOM 1783 N N . PHE A 1 110 ? 3.882 8.295 2.815 1.00 0.00 110 PHE A N 1
ATOM 1784 C CA . PHE A 1 110 ? 5.116 7.679 3.321 1.00 0.00 110 PHE A CA 1
ATOM 1785 C C . PHE A 1 110 ? 6.283 8.688 3.459 1.00 0.00 110 PHE A C 1
ATOM 1786 O O . PHE A 1 110 ? 7.386 8.307 3.848 1.00 0.00 110 PHE A O 1
ATOM 1803 N N . ASN A 1 111 ? 6.051 9.976 3.166 1.00 0.00 111 ASN A N 1
ATOM 1804 C CA . ASN A 1 111 ? 7.008 11.096 3.221 1.00 0.00 111 ASN A CA 1
ATOM 1805 C C . ASN A 1 111 ? 8.302 10.840 2.408 1.00 0.00 111 ASN A C 1
ATOM 1806 O O . ASN A 1 111 ? 9.420 10.932 2.921 1.00 0.00 111 ASN A O 1
ATOM 1817 N N . LEU A 1 112 ? 8.135 10.488 1.129 1.00 0.00 112 LEU A N 1
ATOM 1818 C CA . LEU A 1 112 ? 9.206 10.120 0.185 1.00 0.00 112 LEU A CA 1
ATOM 1819 C C . LEU A 1 112 ? 9.759 11.343 -0.576 1.00 0.00 112 LEU A C 1
ATOM 1820 O O . LEU A 1 112 ? 10.951 11.396 -0.883 1.00 0.00 112 LEU A O 1
ATOM 1836 N N . ALA A 1 113 ? 8.881 12.300 -0.904 1.00 0.00 113 ALA A N 1
ATOM 1837 C CA . ALA A 1 113 ? 9.152 13.557 -1.619 1.00 0.00 113 ALA A CA 1
ATOM 1838 C C . ALA A 1 113 ? 8.196 14.688 -1.157 1.00 0.00 113 ALA A C 1
ATOM 1839 O O . ALA A 1 113 ? 8.203 14.989 0.058 1.00 0.00 113 ALA A O 1
ATOM 1847 N N . GLY A 1 1 ? -12.710 -11.668 19.191 1.00 0.00 1 GLY A N 2
ATOM 1848 C CA . GLY A 1 1 ? -11.540 -10.874 18.753 1.00 0.00 1 GLY A CA 2
ATOM 1849 C C . GLY A 1 1 ? -10.647 -11.667 17.811 1.00 0.00 1 GLY A C 2
ATOM 1850 O O . GLY A 1 1 ? -9.767 -12.399 18.263 1.00 0.00 1 GLY A O 2
ATOM 1856 N N . SER A 1 2 ? -10.869 -11.534 16.499 1.00 0.00 2 SER A N 2
ATOM 1857 C CA . SER A 1 2 ? -10.122 -12.226 15.430 1.00 0.00 2 SER A CA 2
ATOM 1858 C C . SER A 1 2 ? -10.152 -11.435 14.107 1.00 0.00 2 SER A C 2
ATOM 1859 O O . SER A 1 2 ? -11.162 -11.402 13.399 1.00 0.00 2 SER A O 2
ATOM 1867 N N . HIS A 1 3 ? -9.040 -10.767 13.771 1.00 0.00 3 HIS A N 2
ATOM 1868 C CA . HIS A 1 3 ? -8.859 -9.988 12.530 1.00 0.00 3 HIS A CA 2
ATOM 1869 C C . HIS A 1 3 ? -7.971 -10.755 11.535 1.00 0.00 3 HIS A C 2
ATOM 1870 O O . HIS A 1 3 ? -6.771 -10.495 11.424 1.00 0.00 3 HIS A O 2
ATOM 1885 N N . MET A 1 4 ? -8.561 -11.727 10.836 1.00 0.00 4 MET A N 2
ATOM 1886 C CA . MET A 1 4 ? -7.893 -12.604 9.860 1.00 0.00 4 MET A CA 2
ATOM 1887 C C . MET A 1 4 ? -8.808 -12.941 8.665 1.00 0.00 4 MET A C 2
ATOM 1888 O O . MET A 1 4 ? -10.020 -12.720 8.713 1.00 0.00 4 MET A O 2
ATOM 1902 N N . GLY A 1 5 ? -8.232 -13.482 7.586 1.00 0.00 5 GLY A N 2
ATOM 1903 C CA . GLY A 1 5 ? -8.927 -13.802 6.330 1.00 0.00 5 GLY A CA 2
ATOM 1904 C C . GLY A 1 5 ? -9.157 -12.562 5.459 1.00 0.00 5 GLY A C 2
ATOM 1905 O O . GLY A 1 5 ? -8.509 -12.398 4.423 1.00 0.00 5 GLY A O 2
ATOM 1909 N N . SER A 1 6 ? -10.077 -11.691 5.883 1.00 0.00 6 SER A N 2
ATOM 1910 C CA . SER A 1 6 ? -10.386 -10.394 5.262 1.00 0.00 6 SER A CA 2
ATOM 1911 C C . SER A 1 6 ? -11.064 -9.436 6.254 1.00 0.00 6 SER A C 2
ATOM 1912 O O . SER A 1 6 ? -11.597 -9.853 7.286 1.00 0.00 6 SER A O 2
ATOM 1920 N N . VAL A 1 7 ? -11.073 -8.138 5.934 1.00 0.00 7 VAL A N 2
ATOM 1921 C CA . VAL A 1 7 ? -11.765 -7.082 6.706 1.00 0.00 7 VAL A CA 2
ATOM 1922 C C . VAL A 1 7 ? -13.301 -7.243 6.699 1.00 0.00 7 VAL A C 2
ATOM 1923 O O . VAL A 1 7 ? -13.976 -6.802 7.633 1.00 0.00 7 VAL A O 2
ATOM 1936 N N . GLY A 1 8 ? -13.855 -7.892 5.667 1.00 0.00 8 GLY A N 2
ATOM 1937 C CA . GLY A 1 8 ? -15.294 -8.123 5.460 1.00 0.00 8 GLY A CA 2
ATOM 1938 C C . GLY A 1 8 ? -15.793 -7.838 4.034 1.00 0.00 8 GLY A C 2
ATOM 1939 O O . GLY A 1 8 ? -16.932 -8.179 3.708 1.00 0.00 8 GLY A O 2
ATOM 1943 N N . LEU A 1 9 ? -14.954 -7.237 3.180 1.00 0.00 9 LEU A N 2
ATOM 1944 C CA . LEU A 1 9 ? -15.216 -6.927 1.768 1.00 0.00 9 LEU A CA 2
ATOM 1945 C C . LEU A 1 9 ? -14.108 -7.464 0.844 1.00 0.00 9 LEU A C 2
ATOM 1946 O O . LEU A 1 9 ? -13.089 -7.996 1.292 1.00 0.00 9 LEU A O 2
ATOM 1962 N N . ARG A 1 10 ? -14.335 -7.321 -0.465 1.00 0.00 10 ARG A N 2
ATOM 1963 C CA . ARG A 1 10 ? -13.464 -7.797 -1.557 1.00 0.00 10 ARG A CA 2
ATOM 1964 C C . ARG A 1 10 ? -12.421 -6.751 -1.937 1.00 0.00 10 ARG A C 2
ATOM 1965 O O . ARG A 1 10 ? -11.243 -6.943 -1.665 1.00 0.00 10 ARG A O 2
ATOM 1986 N N . GLU A 1 11 ? -12.855 -5.662 -2.569 1.00 0.00 11 GLU A N 2
ATOM 1987 C CA . GLU A 1 11 ? -11.994 -4.575 -3.068 1.00 0.00 11 GLU A CA 2
ATOM 1988 C C . GLU A 1 11 ? -12.794 -3.354 -3.546 1.00 0.00 11 GLU A C 2
ATOM 1989 O O . GLU A 1 11 ? -12.357 -2.221 -3.353 1.00 0.00 11 GLU A O 2
ATOM 2001 N N . ILE A 1 12 ? -13.967 -3.572 -4.160 1.00 0.00 12 ILE A N 2
ATOM 2002 C CA . ILE A 1 12 ? -14.876 -2.501 -4.587 1.00 0.00 12 ILE A CA 2
ATOM 2003 C C . ILE A 1 12 ? -15.371 -1.695 -3.370 1.00 0.00 12 ILE A C 2
ATOM 2004 O O . ILE A 1 12 ? -15.855 -2.259 -2.384 1.00 0.00 12 ILE A O 2
ATOM 2020 N N . ILE A 1 13 ? -15.224 -0.372 -3.438 1.00 0.00 13 ILE A N 2
ATOM 2021 C CA . ILE A 1 13 ? -15.601 0.610 -2.416 1.00 0.00 13 ILE A CA 2
ATOM 2022 C C . ILE A 1 13 ? -16.029 1.951 -3.030 1.00 0.00 13 ILE A C 2
ATOM 2023 O O . ILE A 1 13 ? -15.947 2.151 -4.242 1.00 0.00 13 ILE A O 2
ATOM 2039 N N . SER A 1 14 ? -16.482 2.873 -2.178 1.00 0.00 14 SER A N 2
ATOM 2040 C CA . SER A 1 14 ? -16.851 4.256 -2.499 1.00 0.00 14 SER A CA 2
ATOM 2041 C C . SER A 1 14 ? -15.827 5.240 -1.908 1.00 0.00 14 SER A C 2
ATOM 2042 O O . SER A 1 14 ? -14.907 4.845 -1.188 1.00 0.00 14 SER A O 2
ATOM 2050 N N . GLU A 1 15 ? -15.991 6.539 -2.170 1.00 0.00 15 GLU A N 2
ATOM 2051 C CA . GLU A 1 15 ? -15.146 7.620 -1.631 1.00 0.00 15 GLU A CA 2
ATOM 2052 C C . GLU A 1 15 ? -15.003 7.604 -0.089 1.00 0.00 15 GLU A C 2
ATOM 2053 O O . GLU A 1 15 ? -13.983 8.054 0.429 1.00 0.00 15 GLU A O 2
ATOM 2065 N N . GLU A 1 16 ? -15.948 7.005 0.646 1.00 0.00 16 GLU A N 2
ATOM 2066 C CA . GLU A 1 16 ? -15.895 6.820 2.108 1.00 0.00 16 GLU A CA 2
ATOM 2067 C C . GLU A 1 16 ? -14.638 6.052 2.554 1.00 0.00 16 GLU A C 2
ATOM 2068 O O . GLU A 1 16 ? -13.878 6.525 3.404 1.00 0.00 16 GLU A O 2
ATOM 2080 N N . ASP A 1 17 ? -14.400 4.866 1.983 1.00 0.00 17 ASP A N 2
ATOM 2081 C CA . ASP A 1 17 ? -13.188 4.080 2.235 1.00 0.00 17 ASP A CA 2
ATOM 2082 C C . ASP A 1 17 ? -11.953 4.876 1.822 1.00 0.00 17 ASP A C 2
ATOM 2083 O O . ASP A 1 17 ? -10.988 4.879 2.585 1.00 0.00 17 ASP A O 2
ATOM 2092 N N . VAL A 1 18 ? -11.993 5.566 0.669 1.00 0.00 18 VAL A N 2
ATOM 2093 C CA . VAL A 1 18 ? -10.835 6.298 0.130 1.00 0.00 18 VAL A CA 2
ATOM 2094 C C . VAL A 1 18 ? -10.286 7.296 1.163 1.00 0.00 18 VAL A C 2
ATOM 2095 O O . VAL A 1 18 ? -9.090 7.571 1.198 1.00 0.00 18 VAL A O 2
ATOM 2108 N N . LYS A 1 19 ? -11.131 7.813 2.063 1.00 0.00 19 LYS A N 2
ATOM 2109 C CA . LYS A 1 19 ? -10.708 8.689 3.162 1.00 0.00 19 LYS A CA 2
ATOM 2110 C C . LYS A 1 19 ? -10.105 7.883 4.324 1.00 0.00 19 LYS A C 2
ATOM 2111 O O . LYS A 1 19 ? -9.016 8.214 4.794 1.00 0.00 19 LYS A O 2
ATOM 2130 N N . GLN A 1 20 ? -10.778 6.819 4.779 1.00 0.00 20 GLN A N 2
ATOM 2131 C CA . GLN A 1 20 ? -10.311 5.956 5.872 1.00 0.00 20 GLN A CA 2
ATOM 2132 C C . GLN A 1 20 ? -8.973 5.272 5.552 1.00 0.00 20 GLN A C 2
ATOM 2133 O O . GLN A 1 20 ? -8.049 5.351 6.355 1.00 0.00 20 GLN A O 2
ATOM 2147 N N . VAL A 1 21 ? -8.844 4.623 4.394 1.00 0.00 21 VAL A N 2
ATOM 2148 C CA . VAL A 1 21 ? -7.620 3.937 3.945 1.00 0.00 21 VAL A CA 2
ATOM 2149 C C . VAL A 1 21 ? -6.401 4.859 3.968 1.00 0.00 21 VAL A C 2
ATOM 2150 O O . VAL A 1 21 ? -5.382 4.493 4.551 1.00 0.00 21 VAL A O 2
ATOM 2163 N N . TYR A 1 22 ? -6.513 6.081 3.438 1.00 0.00 22 TYR A N 2
ATOM 2164 C CA . TYR A 1 22 ? -5.446 7.085 3.501 1.00 0.00 22 TYR A CA 2
ATOM 2165 C C . TYR A 1 22 ? -5.039 7.367 4.954 1.00 0.00 22 TYR A C 2
ATOM 2166 O O . TYR A 1 22 ? -3.851 7.459 5.250 1.00 0.00 22 TYR A O 2
ATOM 2184 N N . SER A 1 23 ? -6.011 7.438 5.871 1.00 0.00 23 SER A N 2
ATOM 2185 C CA . SER A 1 23 ? -5.799 7.610 7.314 1.00 0.00 23 SER A CA 2
ATOM 2186 C C . SER A 1 23 ? -5.059 6.434 7.982 1.00 0.00 23 SER A C 2
ATOM 2187 O O . SER A 1 23 ? -4.320 6.650 8.944 1.00 0.00 23 SER A O 2
ATOM 2195 N N . ILE A 1 24 ? -5.192 5.201 7.467 1.00 0.00 24 ILE A N 2
ATOM 2196 C CA . ILE A 1 24 ? -4.451 4.018 7.953 1.00 0.00 24 ILE A CA 2
ATOM 2197 C C . ILE A 1 24 ? -2.955 4.174 7.656 1.00 0.00 24 ILE A C 2
ATOM 2198 O O . ILE A 1 24 ? -2.122 4.103 8.561 1.00 0.00 24 ILE A O 2
ATOM 2214 N N . LEU A 1 25 ? -2.601 4.381 6.382 1.00 0.00 25 LEU A N 2
ATOM 2215 C CA . LEU A 1 25 ? -1.209 4.546 5.959 1.00 0.00 25 LEU A CA 2
ATOM 2216 C C . LEU A 1 25 ? -0.579 5.893 6.342 1.00 0.00 25 LEU A C 2
ATOM 2217 O O . LEU A 1 25 ? 0.646 6.001 6.316 1.00 0.00 25 LEU A O 2
ATOM 2233 N N . LYS A 1 26 ? -1.378 6.896 6.729 1.00 0.00 26 LYS A N 2
ATOM 2234 C CA . LYS A 1 26 ? -0.912 8.229 7.153 1.00 0.00 26 LYS A CA 2
ATOM 2235 C C . LYS A 1 26 ? 0.126 8.201 8.281 1.00 0.00 26 LYS A C 2
ATOM 2236 O O . LYS A 1 26 ? 0.951 9.109 8.381 1.00 0.00 26 LYS A O 2
ATOM 2255 N N . GLU A 1 27 ? 0.086 7.176 9.130 1.00 0.00 27 GLU A N 2
ATOM 2256 C CA . GLU A 1 27 ? 1.041 6.968 10.220 1.00 0.00 27 GLU A CA 2
ATOM 2257 C C . GLU A 1 27 ? 2.403 6.444 9.731 1.00 0.00 27 GLU A C 2
ATOM 2258 O O . GLU A 1 27 ? 2.483 5.550 8.885 1.00 0.00 27 GLU A O 2
ATOM 2270 N N . LYS A 1 28 ? 3.488 6.972 10.313 1.00 0.00 28 LYS A N 2
ATOM 2271 C CA . LYS A 1 28 ? 4.881 6.653 9.950 1.00 0.00 28 LYS A CA 2
ATOM 2272 C C . LYS A 1 28 ? 5.585 5.703 10.931 1.00 0.00 28 LYS A C 2
ATOM 2273 O O . LYS A 1 28 ? 6.684 5.228 10.655 1.00 0.00 28 LYS A O 2
ATOM 2292 N N . ASP A 1 29 ? 4.946 5.395 12.058 1.00 0.00 29 ASP A N 2
ATOM 2293 C CA . ASP A 1 29 ? 5.464 4.535 13.136 1.00 0.00 29 ASP A CA 2
ATOM 2294 C C . ASP A 1 29 ? 5.130 3.039 12.938 1.00 0.00 29 ASP A C 2
ATOM 2295 O O . ASP A 1 29 ? 5.437 2.202 13.790 1.00 0.00 29 ASP A O 2
ATOM 2304 N N . ILE A 1 30 ? 4.499 2.692 11.811 1.00 0.00 30 ILE A N 2
ATOM 2305 C CA . ILE A 1 30 ? 4.086 1.329 11.428 1.00 0.00 30 ILE A CA 2
ATOM 2306 C C . ILE A 1 30 ? 5.257 0.406 11.043 1.00 0.00 30 ILE A C 2
ATOM 2307 O O . ILE A 1 30 ? 5.060 -0.803 10.946 1.00 0.00 30 ILE A O 2
ATOM 2323 N N . SER A 1 31 ? 6.451 0.962 10.800 1.00 0.00 31 SER A N 2
ATOM 2324 C CA . SER A 1 31 ? 7.649 0.296 10.262 1.00 0.00 31 SER A CA 2
ATOM 2325 C C . SER A 1 31 ? 8.034 -0.972 11.041 1.00 0.00 31 SER A C 2
ATOM 2326 O O . SER A 1 31 ? 8.570 -0.907 12.151 1.00 0.00 31 SER A O 2
ATOM 2334 N N . VAL A 1 32 ? 7.744 -2.146 10.463 1.00 0.00 32 VAL A N 2
ATOM 2335 C CA . VAL A 1 32 ? 7.989 -3.454 11.099 1.00 0.00 32 VAL A CA 2
ATOM 2336 C C . VAL A 1 32 ? 9.498 -3.762 11.176 1.00 0.00 32 VAL A C 2
ATOM 2337 O O . VAL A 1 32 ? 10.267 -3.415 10.279 1.00 0.00 32 VAL A O 2
ATOM 2350 N N . ASP A 1 33 ? 9.934 -4.409 12.261 1.00 0.00 33 ASP A N 2
ATOM 2351 C CA . ASP A 1 33 ? 11.320 -4.849 12.491 1.00 0.00 33 ASP A CA 2
ATOM 2352 C C . ASP A 1 33 ? 11.833 -5.840 11.430 1.00 0.00 33 ASP A C 2
ATOM 2353 O O . ASP A 1 33 ? 11.081 -6.680 10.937 1.00 0.00 33 ASP A O 2
ATOM 2362 N N . SER A 1 34 ? 13.135 -5.802 11.128 1.00 0.00 34 SER A N 2
ATOM 2363 C CA . SER A 1 34 ? 13.790 -6.636 10.103 1.00 0.00 34 SER A CA 2
ATOM 2364 C C . SER A 1 34 ? 13.735 -8.147 10.381 1.00 0.00 34 SER A C 2
ATOM 2365 O O . SER A 1 34 ? 13.557 -8.938 9.454 1.00 0.00 34 SER A O 2
ATOM 2373 N N . THR A 1 35 ? 13.832 -8.567 11.646 1.00 0.00 35 THR A N 2
ATOM 2374 C CA . THR A 1 35 ? 13.689 -9.977 12.063 1.00 0.00 35 THR A CA 2
ATOM 2375 C C . THR A 1 35 ? 12.301 -10.525 11.710 1.00 0.00 35 THR A C 2
ATOM 2376 O O . THR A 1 35 ? 12.175 -11.634 11.184 1.00 0.00 35 THR A O 2
ATOM 2387 N N . THR A 1 36 ? 11.253 -9.734 11.957 1.00 0.00 36 THR A N 2
ATOM 2388 C CA . THR A 1 36 ? 9.856 -10.065 11.628 1.00 0.00 36 THR A CA 2
ATOM 2389 C C . THR A 1 36 ? 9.523 -9.812 10.151 1.00 0.00 36 THR A C 2
ATOM 2390 O O . THR A 1 36 ? 8.654 -10.489 9.599 1.00 0.00 36 THR A O 2
ATOM 2401 N N . TRP A 1 37 ? 10.239 -8.907 9.471 1.00 0.00 37 TRP A N 2
ATOM 2402 C CA . TRP A 1 37 ? 10.023 -8.555 8.064 1.00 0.00 37 TRP A CA 2
ATOM 2403 C C . TRP A 1 37 ? 10.031 -9.778 7.130 1.00 0.00 37 TRP A C 2
ATOM 2404 O O . TRP A 1 37 ? 9.138 -9.936 6.298 1.00 0.00 37 TRP A O 2
ATOM 2425 N N . ASN A 1 38 ? 10.975 -10.702 7.325 1.00 0.00 38 ASN A N 2
ATOM 2426 C CA . ASN A 1 38 ? 11.049 -11.966 6.580 1.00 0.00 38 ASN A CA 2
ATOM 2427 C C . ASN A 1 38 ? 9.714 -12.746 6.571 1.00 0.00 38 ASN A C 2
ATOM 2428 O O . ASN A 1 38 ? 9.316 -13.281 5.534 1.00 0.00 38 ASN A O 2
ATOM 2439 N N . ARG A 1 39 ? 9.015 -12.809 7.716 1.00 0.00 39 ARG A N 2
ATOM 2440 C CA . ARG A 1 39 ? 7.710 -13.482 7.870 1.00 0.00 39 ARG A CA 2
ATOM 2441 C C . ARG A 1 39 ? 6.556 -12.605 7.379 1.00 0.00 39 ARG A C 2
ATOM 2442 O O . ARG A 1 39 ? 5.648 -13.110 6.718 1.00 0.00 39 ARG A O 2
ATOM 2463 N N . ARG A 1 40 ? 6.613 -11.294 7.637 1.00 0.00 40 ARG A N 2
ATOM 2464 C CA . ARG A 1 40 ? 5.645 -10.291 7.148 1.00 0.00 40 ARG A CA 2
ATOM 2465 C C . ARG A 1 40 ? 5.501 -10.313 5.635 1.00 0.00 40 ARG A C 2
ATOM 2466 O O . ARG A 1 40 ? 4.388 -10.186 5.134 1.00 0.00 40 ARG A O 2
ATOM 2487 N N . TYR A 1 41 ? 6.604 -10.539 4.918 1.00 0.00 41 TYR A N 2
ATOM 2488 C CA . TYR A 1 41 ? 6.608 -10.694 3.466 1.00 0.00 41 TYR A CA 2
ATOM 2489 C C . TYR A 1 41 ? 5.575 -11.750 3.037 1.00 0.00 41 TYR A C 2
ATOM 2490 O O . TYR A 1 41 ? 4.823 -11.528 2.093 1.00 0.00 41 TYR A O 2
ATOM 2508 N N . ARG A 1 42 ? 5.485 -12.875 3.763 1.00 0.00 42 ARG A N 2
ATOM 2509 C CA . ARG A 1 42 ? 4.562 -13.986 3.479 1.00 0.00 42 ARG A CA 2
ATOM 2510 C C . ARG A 1 42 ? 3.089 -13.614 3.660 1.00 0.00 42 ARG A C 2
ATOM 2511 O O . ARG A 1 42 ? 2.320 -13.755 2.715 1.00 0.00 42 ARG A O 2
ATOM 2532 N N . GLU A 1 43 ? 2.682 -13.132 4.838 1.00 0.00 43 GLU A N 2
ATOM 2533 C CA . GLU A 1 43 ? 1.298 -12.680 5.075 1.00 0.00 43 GLU A CA 2
ATOM 2534 C C . GLU A 1 43 ? 0.876 -11.600 4.072 1.00 0.00 43 GLU A C 2
ATOM 2535 O O . GLU A 1 43 ? -0.156 -11.729 3.411 1.00 0.00 43 GLU A O 2
ATOM 2547 N N . TYR A 1 44 ? 1.705 -10.571 3.896 1.00 0.00 44 TYR A N 2
ATOM 2548 C CA .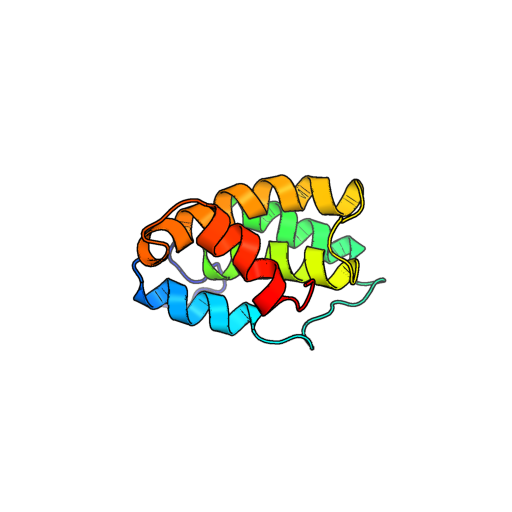 TYR A 1 44 ? 1.482 -9.504 2.927 1.00 0.00 44 TYR A CA 2
ATOM 2549 C C . TYR A 1 44 ? 1.408 -10.023 1.483 1.00 0.00 44 TYR A C 2
ATOM 2550 O O . TYR A 1 44 ? 0.563 -9.545 0.733 1.00 0.00 44 TYR A O 2
ATOM 2568 N N . MET A 1 45 ? 2.191 -11.042 1.105 1.00 0.00 45 MET A N 2
ATOM 2569 C CA . MET A 1 45 ? 2.123 -11.684 -0.220 1.00 0.00 45 MET A CA 2
ATOM 2570 C C . MET A 1 45 ? 0.730 -12.264 -0.510 1.00 0.00 45 MET A C 2
ATOM 2571 O O . MET A 1 45 ? 0.308 -12.308 -1.664 1.00 0.00 45 MET A O 2
ATOM 2585 N N . GLU A 1 46 ? 0.010 -12.745 0.505 1.00 0.00 46 GLU A N 2
ATOM 2586 C CA . GLU A 1 46 ? -1.342 -13.289 0.339 1.00 0.00 46 GLU A CA 2
ATOM 2587 C C . GLU A 1 46 ? -2.383 -12.178 0.248 1.00 0.00 46 GLU A C 2
ATOM 2588 O O . GLU A 1 46 ? -3.294 -12.262 -0.577 1.00 0.00 46 GLU A O 2
ATOM 2600 N N . LYS A 1 47 ? -2.205 -11.086 1.009 1.00 0.00 47 LYS A N 2
ATOM 2601 C CA . LYS A 1 47 ? -3.072 -9.898 0.940 1.00 0.00 47 LYS A CA 2
ATOM 2602 C C . LYS A 1 47 ? -3.198 -9.328 -0.482 1.00 0.00 47 LYS A C 2
ATOM 2603 O O . LYS A 1 47 ? -4.192 -8.685 -0.789 1.00 0.00 47 LYS A O 2
ATOM 2622 N N . ILE A 1 48 ? -2.243 -9.607 -1.368 1.00 0.00 48 ILE A N 2
ATOM 2623 C CA . ILE A 1 48 ? -2.245 -9.186 -2.781 1.00 0.00 48 ILE A CA 2
ATOM 2624 C C . ILE A 1 48 ? -3.357 -9.871 -3.601 1.00 0.00 48 ILE A C 2
ATOM 2625 O O . ILE A 1 48 ? -3.759 -9.388 -4.658 1.00 0.00 48 ILE A O 2
ATOM 2641 N N . LYS A 1 49 ? -3.881 -10.992 -3.093 1.00 0.00 49 LYS A N 2
ATOM 2642 C CA . LYS A 1 49 ? -4.877 -11.865 -3.733 1.00 0.00 49 LYS A CA 2
ATOM 2643 C C . LYS A 1 49 ? -6.138 -12.037 -2.881 1.00 0.00 49 LYS A C 2
ATOM 2644 O O . LYS A 1 49 ? -7.235 -12.155 -3.426 1.00 0.00 49 LYS A O 2
ATOM 2663 N N . THR A 1 50 ? -5.981 -12.050 -1.553 1.00 0.00 50 THR A N 2
ATOM 2664 C CA . THR A 1 50 ? -7.063 -12.308 -0.577 1.00 0.00 50 THR A CA 2
ATOM 2665 C C . THR A 1 50 ? -7.424 -11.070 0.239 1.00 0.00 50 THR A C 2
ATOM 2666 O O . THR A 1 50 ? -8.552 -10.933 0.716 1.00 0.00 50 THR A O 2
ATOM 2677 N N . GLY A 1 51 ? -6.460 -10.163 0.388 1.00 0.00 51 GLY A N 2
ATOM 2678 C CA . GLY A 1 51 ? -6.571 -8.937 1.159 1.00 0.00 51 GLY A CA 2
ATOM 2679 C C . GLY A 1 51 ? -7.399 -7.897 0.427 1.00 0.00 51 GLY A C 2
ATOM 2680 O O . GLY A 1 51 ? -7.363 -7.771 -0.801 1.00 0.00 51 GLY A O 2
ATOM 2684 N N . SER A 1 52 ? -8.145 -7.140 1.216 1.00 0.00 52 SER A N 2
ATOM 2685 C CA . SER A 1 52 ? -9.017 -6.087 0.730 1.00 0.00 52 SER A CA 2
ATOM 2686 C C . SER A 1 52 ? -8.289 -4.763 0.511 1.00 0.00 52 SER A C 2
ATOM 2687 O O . SER A 1 52 ? -7.092 -4.644 0.750 1.00 0.00 52 SER A O 2
ATOM 2695 N N . VAL A 1 53 ? -9.032 -3.734 0.120 1.00 0.00 53 VAL A N 2
ATOM 2696 C CA . VAL A 1 53 ? -8.565 -2.351 -0.051 1.00 0.00 53 VAL A CA 2
ATOM 2697 C C . VAL A 1 53 ? -7.752 -1.818 1.135 1.00 0.00 53 VAL A C 2
ATOM 2698 O O . VAL A 1 53 ? -6.614 -1.374 0.970 1.00 0.00 53 VAL A O 2
ATOM 2711 N N . PHE A 1 54 ? -8.310 -1.920 2.344 1.00 0.00 54 PHE A N 2
ATOM 2712 C CA . PHE A 1 54 ? -7.678 -1.499 3.593 1.00 0.00 54 PHE A CA 2
ATOM 2713 C C . PHE A 1 54 ? -6.371 -2.260 3.868 1.00 0.00 54 PHE A C 2
ATOM 2714 O O . PHE A 1 54 ? -5.462 -1.728 4.498 1.00 0.00 54 PHE A O 2
ATOM 2731 N N . GLU A 1 55 ? -6.261 -3.491 3.365 1.00 0.00 55 GLU A N 2
ATOM 2732 C CA . GLU A 1 55 ? -5.099 -4.365 3.521 1.00 0.00 55 GLU A CA 2
ATOM 2733 C C . GLU A 1 55 ? -4.035 -4.096 2.446 1.00 0.00 55 GLU A C 2
ATOM 2734 O O . GLU A 1 55 ? -2.889 -3.863 2.808 1.00 0.00 55 GLU A O 2
ATOM 2746 N N . ILE A 1 56 ? -4.376 -4.062 1.150 1.00 0.00 56 ILE A N 2
ATOM 2747 C CA . ILE A 1 56 ? -3.473 -3.712 0.033 1.00 0.00 56 ILE A CA 2
ATOM 2748 C C . ILE A 1 56 ? -2.715 -2.421 0.322 1.00 0.00 56 ILE A C 2
ATOM 2749 O O . ILE A 1 56 ? -1.488 -2.367 0.184 1.00 0.00 56 ILE A O 2
ATOM 2765 N N . ALA A 1 57 ? -3.445 -1.386 0.736 1.00 0.00 57 ALA A N 2
ATOM 2766 C CA . ALA A 1 57 ? -2.831 -0.115 1.076 1.00 0.00 57 ALA A CA 2
ATOM 2767 C C . ALA A 1 57 ? -1.863 -0.233 2.276 1.00 0.00 57 ALA A C 2
ATOM 2768 O O . ALA A 1 57 ? -0.843 0.447 2.307 1.00 0.00 57 ALA A O 2
ATOM 2775 N N . GLU A 1 58 ? -2.132 -1.110 3.251 1.00 0.00 58 GLU A N 2
ATOM 2776 C CA . GLU A 1 58 ? -1.229 -1.380 4.380 1.00 0.00 58 GLU A CA 2
ATOM 2777 C C . GLU A 1 58 ? -0.004 -2.206 3.949 1.00 0.00 58 GLU A C 2
ATOM 2778 O O . GLU A 1 58 ? 1.090 -2.000 4.478 1.00 0.00 58 GLU A O 2
ATOM 2790 N N . VAL A 1 59 ? -0.164 -3.111 2.976 1.00 0.00 59 VAL A N 2
ATOM 2791 C CA . VAL A 1 59 ? 0.912 -3.944 2.426 1.00 0.00 59 VAL A CA 2
ATOM 2792 C C . VAL A 1 59 ? 1.992 -3.087 1.775 1.00 0.00 59 VAL A C 2
ATOM 2793 O O . VAL A 1 59 ? 3.144 -3.093 2.218 1.00 0.00 59 VAL A O 2
ATOM 2806 N N . LEU A 1 60 ? 1.631 -2.350 0.718 1.00 0.00 60 LEU A N 2
ATOM 2807 C CA . LEU A 1 60 ? 2.596 -1.535 -0.022 1.00 0.00 60 LEU A CA 2
ATOM 2808 C C . LEU A 1 60 ? 3.251 -0.472 0.876 1.00 0.00 60 LEU A C 2
ATOM 2809 O O . LEU A 1 60 ? 4.427 -0.163 0.708 1.00 0.00 60 LEU A O 2
ATOM 2825 N N . ARG A 1 61 ? 2.503 0.042 1.859 1.00 0.00 61 ARG A N 2
ATOM 2826 C CA . ARG A 1 61 ? 2.938 0.997 2.879 1.00 0.00 61 ARG A CA 2
ATOM 2827 C C . ARG A 1 61 ? 4.086 0.426 3.684 1.00 0.00 61 ARG A C 2
ATOM 2828 O O . ARG A 1 61 ? 5.125 1.067 3.794 1.00 0.00 61 ARG A O 2
ATOM 2849 N N . ASP A 1 62 ? 3.888 -0.758 4.262 1.00 0.00 62 ASP A N 2
ATOM 2850 C CA . ASP A 1 62 ? 4.925 -1.431 5.034 1.00 0.00 62 ASP A CA 2
ATOM 2851 C C . ASP A 1 62 ? 6.217 -1.543 4.223 1.00 0.00 62 ASP A C 2
ATOM 2852 O O . ASP A 1 62 ? 7.256 -1.048 4.657 1.00 0.00 62 ASP A O 2
ATOM 2861 N N . LEU A 1 63 ? 6.126 -2.093 3.008 1.00 0.00 63 LEU A N 2
ATOM 2862 C CA . LEU A 1 63 ? 7.229 -2.188 2.047 1.00 0.00 63 LEU A CA 2
ATOM 2863 C C . LEU A 1 63 ? 7.912 -0.832 1.792 1.00 0.00 63 LEU A C 2
ATOM 2864 O O . LEU A 1 63 ? 9.138 -0.735 1.860 1.00 0.00 63 LEU A O 2
ATOM 2880 N N . TYR A 1 64 ? 7.136 0.225 1.540 1.00 0.00 64 TYR A N 2
ATOM 2881 C CA . TYR A 1 64 ? 7.654 1.578 1.348 1.00 0.00 64 TYR A CA 2
ATOM 2882 C C . TYR A 1 64 ? 8.424 2.114 2.558 1.00 0.00 64 TYR A C 2
ATOM 2883 O O . TYR A 1 64 ? 9.556 2.578 2.408 1.00 0.00 64 TYR A O 2
ATOM 2901 N N . LEU A 1 65 ? 7.851 2.041 3.762 1.00 0.00 65 LEU A N 2
ATOM 2902 C CA . LEU A 1 65 ? 8.501 2.517 4.987 1.00 0.00 65 LEU A CA 2
ATOM 2903 C C . LEU A 1 65 ? 9.701 1.658 5.413 1.00 0.00 65 LEU A C 2
ATOM 2904 O O . LEU A 1 65 ? 10.650 2.186 5.994 1.00 0.00 65 LEU A O 2
ATOM 2920 N N . LEU A 1 66 ? 9.694 0.360 5.095 1.00 0.00 66 LEU A N 2
ATOM 2921 C CA . LEU A 1 66 ? 10.807 -0.565 5.336 1.00 0.00 66 LEU A CA 2
ATOM 2922 C C . LEU A 1 66 ? 12.102 -0.123 4.628 1.00 0.00 66 LEU A C 2
ATOM 2923 O O . LEU A 1 66 ? 13.193 -0.425 5.122 1.00 0.00 66 LEU A O 2
ATOM 2939 N N . LYS A 1 67 ? 11.995 0.629 3.520 1.00 0.00 67 LYS A N 2
ATOM 2940 C CA . LYS A 1 67 ? 13.133 1.219 2.791 1.00 0.00 67 LYS A CA 2
ATOM 2941 C C . LYS A 1 67 ? 13.265 2.733 2.996 1.00 0.00 67 LYS A C 2
ATOM 2942 O O . LYS A 1 67 ? 14.381 3.253 3.002 1.00 0.00 67 LYS A O 2
ATOM 2961 N N . GLY A 1 68 ? 12.146 3.440 3.175 1.00 0.00 68 GLY A N 2
ATOM 2962 C CA . GLY A 1 68 ? 12.090 4.900 3.306 1.00 0.00 68 GLY A CA 2
ATOM 2963 C C . GLY A 1 68 ? 12.416 5.654 2.006 1.00 0.00 68 GLY A C 2
ATOM 2964 O O . GLY A 1 68 ? 12.830 6.812 2.062 1.00 0.00 68 GLY A O 2
ATOM 2968 N N . ASP A 1 69 ? 12.247 5.009 0.845 1.00 0.00 69 ASP A N 2
ATOM 2969 C CA . ASP A 1 69 ? 12.623 5.527 -0.480 1.00 0.00 69 ASP A CA 2
ATOM 2970 C C . ASP A 1 69 ? 11.538 5.277 -1.547 1.00 0.00 69 ASP A C 2
ATOM 2971 O O . ASP A 1 69 ? 10.722 4.364 -1.424 1.00 0.00 69 ASP A O 2
ATOM 2980 N N . LYS A 1 70 ? 11.552 6.082 -2.617 1.00 0.00 70 LYS A N 2
ATOM 2981 C CA . LYS A 1 70 ? 10.627 6.032 -3.772 1.00 0.00 70 LYS A CA 2
ATOM 2982 C C . LYS A 1 70 ? 10.694 4.737 -4.593 1.00 0.00 70 LYS A C 2
ATOM 2983 O O . LYS A 1 70 ? 9.669 4.270 -5.089 1.00 0.00 70 LYS A O 2
ATOM 3002 N N . ASP A 1 71 ? 11.886 4.158 -4.718 1.00 0.00 71 ASP A N 2
ATOM 3003 C CA . ASP A 1 71 ? 12.187 2.905 -5.406 1.00 0.00 71 ASP A CA 2
ATOM 3004 C C . ASP A 1 71 ? 12.839 1.934 -4.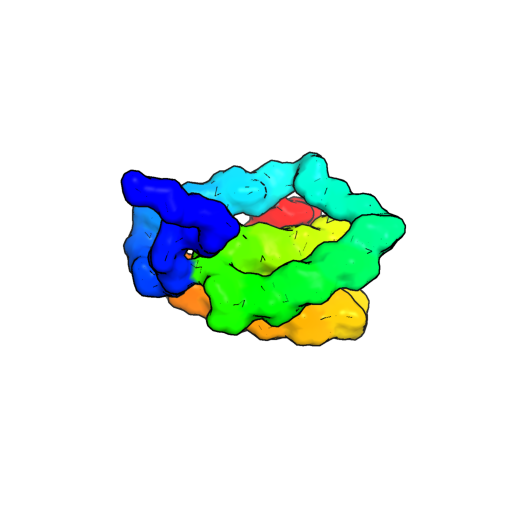414 1.00 0.00 71 ASP A C 2
ATOM 3005 O O . ASP A 1 71 ? 13.964 2.153 -3.954 1.00 0.00 71 ASP A O 2
ATOM 3014 N N . LEU A 1 72 ? 12.103 0.884 -4.040 1.00 0.00 72 LEU A N 2
ATOM 3015 C CA . LEU A 1 72 ? 12.564 -0.129 -3.086 1.00 0.00 72 LEU A CA 2
ATOM 3016 C C . LEU A 1 72 ? 13.646 -1.046 -3.685 1.00 0.00 72 LEU A C 2
ATOM 3017 O O . LEU A 1 72 ? 13.924 -1.003 -4.889 1.00 0.00 72 LEU A O 2
ATOM 3033 N N . SER A 1 73 ? 14.235 -1.908 -2.847 1.00 0.00 73 SER A N 2
ATOM 3034 C CA . SER A 1 73 ? 15.218 -2.914 -3.287 1.00 0.00 73 SER A CA 2
ATOM 3035 C C . SER A 1 73 ? 14.624 -3.890 -4.312 1.00 0.00 73 SER A C 2
ATOM 3036 O O . SER A 1 73 ? 13.403 -4.030 -4.389 1.00 0.00 73 SER A O 2
ATOM 3044 N N . PHE A 1 74 ? 15.467 -4.623 -5.049 1.00 0.00 74 PHE A N 2
ATOM 3045 C CA . PHE A 1 74 ? 15.032 -5.606 -6.056 1.00 0.00 74 PHE A CA 2
ATOM 3046 C C . PHE A 1 74 ? 13.981 -6.584 -5.506 1.00 0.00 74 PHE A C 2
ATOM 3047 O O . PHE A 1 74 ? 12.965 -6.824 -6.155 1.00 0.00 74 PHE A O 2
ATOM 3064 N N . GLY A 1 75 ? 14.203 -7.114 -4.295 1.00 0.00 75 GLY A N 2
ATOM 3065 C CA . GLY A 1 75 ? 13.284 -8.036 -3.623 1.00 0.00 75 GLY A CA 2
ATOM 3066 C C . GLY A 1 75 ? 11.970 -7.377 -3.204 1.00 0.00 75 GLY A C 2
ATOM 3067 O O . GLY A 1 75 ? 10.898 -7.855 -3.554 1.00 0.00 75 GLY A O 2
ATOM 3071 N N . GLU A 1 76 ? 12.021 -6.261 -2.478 1.00 0.00 76 GLU A N 2
ATOM 3072 C CA . GLU A 1 76 ? 10.831 -5.529 -2.008 1.00 0.00 76 GLU A CA 2
ATOM 3073 C C . GLU A 1 76 ? 9.957 -5.020 -3.170 1.00 0.00 76 GLU A C 2
ATOM 3074 O O . GLU A 1 76 ? 8.727 -5.100 -3.116 1.00 0.00 76 GLU A O 2
ATOM 3086 N N . ARG A 1 77 ? 10.583 -4.572 -4.268 1.00 0.00 77 ARG A N 2
ATOM 3087 C CA . ARG A 1 77 ? 9.902 -4.154 -5.501 1.00 0.00 77 ARG A CA 2
ATOM 3088 C C . ARG A 1 77 ? 9.009 -5.256 -6.087 1.00 0.00 77 ARG A C 2
ATOM 3089 O O . ARG A 1 77 ? 7.982 -4.925 -6.668 1.00 0.00 77 ARG A O 2
ATOM 3110 N N . LYS A 1 78 ? 9.341 -6.544 -5.916 1.00 0.00 78 LYS A N 2
ATOM 3111 C CA . LYS A 1 78 ? 8.571 -7.689 -6.455 1.00 0.00 78 LYS A CA 2
ATOM 3112 C C . LYS A 1 78 ? 7.111 -7.657 -5.998 1.00 0.00 78 LYS A C 2
ATOM 3113 O O . LYS A 1 78 ? 6.210 -7.654 -6.833 1.00 0.00 78 LYS A O 2
ATOM 3132 N N . MET A 1 79 ? 6.878 -7.625 -4.683 1.00 0.00 79 MET A N 2
ATOM 3133 C CA . MET A 1 79 ? 5.528 -7.554 -4.113 1.00 0.00 79 MET A CA 2
ATOM 3134 C C . MET A 1 79 ? 4.933 -6.143 -4.221 1.00 0.00 79 MET A C 2
ATOM 3135 O O . MET A 1 79 ? 3.742 -6.007 -4.508 1.00 0.00 79 MET A O 2
ATOM 3149 N N . LEU A 1 80 ? 5.752 -5.096 -4.038 1.00 0.00 80 LEU A N 2
ATOM 3150 C CA . LEU A 1 80 ? 5.324 -3.702 -4.185 1.00 0.00 80 LEU A CA 2
ATOM 3151 C C . LEU A 1 80 ? 4.718 -3.436 -5.567 1.00 0.00 80 LEU A C 2
ATOM 3152 O O . LEU A 1 80 ? 3.636 -2.873 -5.636 1.00 0.00 80 LEU A O 2
ATOM 3168 N N . ASP A 1 81 ? 5.372 -3.837 -6.657 1.00 0.00 81 ASP A N 2
ATOM 3169 C CA . ASP A 1 81 ? 4.883 -3.678 -8.034 1.00 0.00 81 ASP A CA 2
ATOM 3170 C C . ASP A 1 81 ? 3.449 -4.210 -8.213 1.00 0.00 81 ASP A C 2
ATOM 3171 O O . ASP A 1 81 ? 2.616 -3.573 -8.865 1.00 0.00 81 ASP A O 2
ATOM 3180 N N . THR A 1 82 ? 3.137 -5.342 -7.579 1.00 0.00 82 THR A N 2
ATOM 3181 C CA . THR A 1 82 ? 1.799 -5.946 -7.584 1.00 0.00 82 THR A CA 2
ATOM 3182 C C . THR A 1 82 ? 0.835 -5.162 -6.683 1.00 0.00 82 THR A C 2
ATOM 3183 O O . THR A 1 82 ? -0.251 -4.782 -7.123 1.00 0.00 82 THR A O 2
ATOM 3194 N N . ALA A 1 83 ? 1.229 -4.863 -5.437 1.00 0.00 83 ALA A N 2
ATOM 3195 C CA . ALA A 1 83 ? 0.426 -4.091 -4.479 1.00 0.00 83 ALA A CA 2
ATOM 3196 C C . ALA A 1 83 ? 0.124 -2.651 -4.951 1.00 0.00 83 ALA A C 2
ATOM 3197 O O . ALA A 1 83 ? -0.969 -2.147 -4.710 1.00 0.00 83 ALA A O 2
ATOM 3204 N N . ARG A 1 84 ? 1.046 -2.000 -5.673 1.00 0.00 84 ARG A N 2
ATOM 3205 C CA . ARG A 1 84 ? 0.915 -0.669 -6.301 1.00 0.00 84 ARG A CA 2
ATOM 3206 C C . ARG A 1 84 ? -0.231 -0.649 -7.302 1.00 0.00 84 ARG A C 2
ATOM 3207 O O . ARG A 1 84 ? -1.105 0.210 -7.219 1.00 0.00 84 ARG A O 2
ATOM 3228 N N . SER A 1 85 ? -0.235 -1.618 -8.220 1.00 0.00 85 SER A N 2
ATOM 3229 C CA . SER A 1 85 ? -1.281 -1.793 -9.236 1.00 0.00 85 SER A CA 2
ATOM 3230 C C . SER A 1 85 ? -2.667 -2.048 -8.624 1.00 0.00 85 SER A C 2
ATOM 3231 O O . SER A 1 85 ? -3.686 -1.815 -9.272 1.00 0.00 85 SER A O 2
ATOM 3239 N N . LEU A 1 86 ? -2.723 -2.511 -7.369 1.00 0.00 86 LEU A N 2
ATOM 3240 C CA . LEU A 1 86 ? -3.953 -2.708 -6.598 1.00 0.00 86 LEU A CA 2
ATOM 3241 C C . LEU A 1 86 ? -4.339 -1.493 -5.740 1.00 0.00 86 LEU A C 2
ATOM 3242 O O . LEU A 1 86 ? -5.515 -1.152 -5.697 1.00 0.00 86 LEU A O 2
ATOM 3258 N N . LEU A 1 87 ? -3.378 -0.779 -5.141 1.00 0.00 87 LEU A N 2
ATOM 3259 C CA . LEU A 1 87 ? -3.604 0.451 -4.372 1.00 0.00 87 LEU A CA 2
ATOM 3260 C C . LEU A 1 87 ? -4.489 1.427 -5.150 1.00 0.00 87 LEU A C 2
ATOM 3261 O O . LEU A 1 87 ? -5.557 1.835 -4.693 1.00 0.00 87 LEU A O 2
ATOM 3277 N N . ILE A 1 88 ? -4.038 1.817 -6.345 1.00 0.00 88 ILE A N 2
ATOM 3278 C CA . ILE A 1 88 ? -4.800 2.763 -7.162 1.00 0.00 88 ILE A CA 2
ATOM 3279 C C . ILE A 1 88 ? -6.091 2.176 -7.736 1.00 0.00 88 ILE A C 2
ATOM 3280 O O . ILE A 1 88 ? -6.927 2.950 -8.184 1.00 0.00 88 ILE A O 2
ATOM 3296 N N . LYS A 1 89 ? -6.252 0.848 -7.741 1.00 0.00 89 LYS A N 2
ATOM 3297 C CA . LYS A 1 89 ? -7.414 0.108 -8.279 1.00 0.00 89 LYS A CA 2
ATOM 3298 C C . LYS A 1 89 ? -8.674 0.365 -7.461 1.00 0.00 89 LYS A C 2
ATOM 3299 O O . LYS A 1 89 ? -9.722 0.676 -8.020 1.00 0.00 89 LYS A O 2
ATOM 3318 N N . GLU A 1 90 ? -8.589 0.237 -6.140 1.00 0.00 90 GLU A N 2
ATOM 3319 C CA . GLU A 1 90 ? -9.725 0.513 -5.250 1.00 0.00 90 GLU A CA 2
ATOM 3320 C C . GLU A 1 90 ? -9.965 2.025 -5.153 1.00 0.00 90 GLU A C 2
ATOM 3321 O O . GLU A 1 90 ? -11.080 2.515 -5.346 1.00 0.00 90 GLU A O 2
ATOM 3333 N N . LEU A 1 91 ? -8.880 2.772 -4.911 1.00 0.00 91 LEU A N 2
ATOM 3334 C CA . LEU A 1 91 ? -8.864 4.229 -4.783 1.00 0.00 91 LEU A CA 2
ATOM 3335 C C . LEU A 1 91 ? -9.246 4.962 -6.078 1.00 0.00 91 LEU A C 2
ATOM 3336 O O . LEU A 1 91 ? -9.609 6.138 -6.038 1.00 0.00 91 LEU A O 2
ATOM 3352 N N . SER A 1 92 ? -9.232 4.256 -7.214 1.00 0.00 92 SER A N 2
ATOM 3353 C CA . SER A 1 92 ? -9.590 4.742 -8.553 1.00 0.00 92 SER A CA 2
ATOM 3354 C C . SER A 1 92 ? -10.966 5.410 -8.629 1.00 0.00 92 SER A C 2
ATOM 3355 O O . SER A 1 92 ? -11.198 6.239 -9.508 1.00 0.00 92 SER A O 2
ATOM 3363 N N . LEU A 1 93 ? -11.860 5.085 -7.690 1.00 0.00 93 LEU A N 2
ATOM 3364 C CA . LEU A 1 93 ? -13.176 5.696 -7.546 1.00 0.00 93 LEU A CA 2
ATOM 3365 C C . LEU A 1 93 ? -13.079 7.208 -7.260 1.00 0.00 93 LEU A C 2
ATOM 3366 O O . LEU A 1 93 ? -13.416 8.038 -8.105 1.00 0.00 93 LEU A O 2
ATOM 3382 N N . ALA A 1 94 ? -12.594 7.564 -6.069 1.00 0.00 94 ALA A N 2
ATOM 3383 C CA . ALA A 1 94 ? -12.422 8.949 -5.619 1.00 0.00 94 ALA A CA 2
ATOM 3384 C C . ALA A 1 94 ? -11.229 9.690 -6.261 1.00 0.00 94 ALA A C 2
ATOM 3385 O O . ALA A 1 94 ? -11.135 10.911 -6.106 1.00 0.00 94 ALA A O 2
ATOM 3392 N N . LYS A 1 95 ? -10.332 8.986 -6.977 1.00 0.00 95 LYS A N 2
ATOM 3393 C CA . LYS A 1 95 ? -9.166 9.571 -7.673 1.00 0.00 95 LYS A CA 2
ATOM 3394 C C . LYS A 1 95 ? -9.548 10.774 -8.542 1.00 0.00 95 LYS A C 2
ATOM 3395 O O . LYS A 1 95 ? -8.822 11.761 -8.576 1.00 0.00 95 LYS A O 2
ATOM 3414 N N . ASP A 1 96 ? -10.682 10.669 -9.246 1.00 0.00 96 ASP A N 2
ATOM 3415 C CA . ASP A 1 96 ? -11.273 11.667 -10.151 1.00 0.00 96 ASP A CA 2
ATOM 3416 C C . ASP A 1 96 ? -10.244 12.371 -11.085 1.00 0.00 96 ASP A C 2
ATOM 3417 O O . ASP A 1 96 ? -10.359 13.560 -11.395 1.00 0.00 96 ASP A O 2
ATOM 3426 N N . CYS A 1 97 ? -9.192 11.637 -11.481 1.00 0.00 97 CYS A N 2
ATOM 3427 C CA . CYS A 1 97 ? -7.966 12.108 -12.146 1.00 0.00 97 CYS A CA 2
ATOM 3428 C C . CYS A 1 97 ? -7.134 10.927 -12.716 1.00 0.00 97 CYS A C 2
ATOM 3429 O O . CYS A 1 97 ? -7.642 9.813 -12.858 1.00 0.00 97 CYS A O 2
ATOM 3437 N N . SER A 1 98 ? -5.866 11.155 -13.073 1.00 0.00 98 SER A N 2
ATOM 3438 C CA . SER A 1 98 ? -4.907 10.125 -13.530 1.00 0.00 98 SER A CA 2
ATOM 3439 C C . SER A 1 98 ? -4.416 9.220 -12.383 1.00 0.00 98 SER A C 2
ATOM 3440 O O . SER A 1 98 ? -4.582 9.550 -11.206 1.00 0.00 98 SER A O 2
ATOM 3448 N N . GLU A 1 99 ? -3.770 8.082 -12.692 1.00 0.00 99 GLU A N 2
ATOM 3449 C CA . GLU A 1 99 ? -3.164 7.197 -11.669 1.00 0.00 99 GLU A CA 2
ATOM 3450 C C . GLU A 1 99 ? -2.108 7.905 -10.819 1.00 0.00 99 GLU A C 2
ATOM 3451 O O . GLU A 1 99 ? -1.982 7.588 -9.635 1.00 0.00 99 GLU A O 2
ATOM 3463 N N . ASP A 1 100 ? -1.443 8.918 -11.383 1.00 0.00 100 ASP A N 2
ATOM 3464 C CA . ASP A 1 100 ? -0.475 9.778 -10.700 1.00 0.00 100 ASP A CA 2
ATOM 3465 C C . ASP A 1 100 ? -1.050 10.418 -9.426 1.00 0.00 100 ASP A C 2
ATOM 3466 O O . ASP A 1 100 ? -0.267 10.733 -8.538 1.00 0.00 100 ASP A O 2
ATOM 3475 N N . GLU A 1 101 ? -2.372 10.597 -9.277 1.00 0.00 101 GLU A N 2
ATOM 3476 C CA . GLU A 1 101 ? -2.942 11.105 -8.025 1.00 0.00 101 GLU A CA 2
ATOM 3477 C C . GLU A 1 101 ? -2.578 10.174 -6.857 1.00 0.00 101 GLU A C 2
ATOM 3478 O O . GLU A 1 101 ? -1.896 10.594 -5.924 1.00 0.00 101 GLU A O 2
ATOM 3490 N N . ILE A 1 102 ? -2.978 8.901 -6.922 1.00 0.00 102 ILE A N 2
ATOM 3491 C CA . ILE A 1 102 ? -2.714 7.928 -5.854 1.00 0.00 102 ILE A CA 2
ATOM 3492 C C . ILE A 1 102 ? -1.253 7.452 -5.877 1.00 0.00 102 ILE A C 2
ATOM 3493 O O . ILE A 1 102 ? -0.636 7.315 -4.821 1.00 0.00 102 ILE A O 2
ATOM 3509 N N . GLU A 1 103 ? -0.674 7.231 -7.063 1.00 0.00 103 GLU A N 2
ATOM 3510 C CA . GLU A 1 103 ? 0.721 6.809 -7.222 1.00 0.00 103 GLU A CA 2
ATOM 3511 C C . GLU A 1 103 ? 1.711 7.832 -6.643 1.00 0.00 103 GLU A C 2
ATOM 3512 O O . GLU A 1 103 ? 2.635 7.459 -5.920 1.00 0.00 103 GLU A O 2
ATOM 3524 N N . SER A 1 104 ? 1.560 9.119 -6.984 1.00 0.00 104 SER A N 2
ATOM 3525 C CA . SER A 1 104 ? 2.402 10.184 -6.427 1.00 0.00 104 SER A CA 2
ATOM 3526 C C . SER A 1 104 ? 2.063 10.540 -4.978 1.00 0.00 104 SER A C 2
ATOM 3527 O O . SER A 1 104 ? 2.981 10.878 -4.233 1.00 0.00 104 SER A O 2
ATOM 3535 N N . ASP A 1 105 ? 0.804 10.409 -4.531 1.00 0.00 105 ASP A N 2
ATOM 3536 C CA . ASP A 1 105 ? 0.413 10.675 -3.134 1.00 0.00 105 ASP A CA 2
ATOM 3537 C C . ASP A 1 105 ? 1.219 9.848 -2.126 1.00 0.00 105 ASP A C 2
ATOM 3538 O O . ASP A 1 105 ? 1.373 10.269 -0.980 1.00 0.00 105 ASP A O 2
ATOM 3547 N N . LEU A 1 106 ? 1.810 8.723 -2.542 1.00 0.00 106 LEU A N 2
ATOM 3548 C CA . LEU A 1 106 ? 2.689 7.913 -1.701 1.00 0.00 106 LEU A CA 2
ATOM 3549 C C . LEU A 1 106 ? 3.834 8.749 -1.106 1.00 0.00 106 LEU A C 2
ATOM 3550 O O . LEU A 1 106 ? 4.177 8.567 0.062 1.00 0.00 106 LEU A O 2
ATOM 3566 N N . LYS A 1 107 ? 4.358 9.733 -1.857 1.00 0.00 107 LYS A N 2
ATOM 3567 C CA . LYS A 1 107 ? 5.386 10.675 -1.380 1.00 0.00 107 LYS A CA 2
ATOM 3568 C C . LYS A 1 107 ? 4.881 11.591 -0.251 1.00 0.00 107 LYS A C 2
ATOM 3569 O O . LYS A 1 107 ? 5.691 12.028 0.560 1.00 0.00 107 LYS A O 2
ATOM 3588 N N . LYS A 1 108 ? 3.572 11.877 -0.187 1.00 0.00 108 LYS A N 2
ATOM 3589 C CA . LYS A 1 108 ? 2.912 12.649 0.885 1.00 0.00 108 LYS A CA 2
ATOM 3590 C C . LYS A 1 108 ? 2.550 11.774 2.091 1.00 0.00 108 LYS A C 2
ATOM 3591 O O . LYS A 1 108 ? 2.501 12.282 3.211 1.00 0.00 108 LYS A O 2
ATOM 3610 N N . ILE A 1 109 ? 2.315 10.475 1.884 1.00 0.00 109 ILE A N 2
ATOM 3611 C CA . ILE A 1 109 ? 1.956 9.520 2.938 1.00 0.00 109 ILE A CA 2
ATOM 3612 C C . ILE A 1 109 ? 3.220 8.945 3.603 1.00 0.00 109 ILE A C 2
ATOM 3613 O O . ILE A 1 109 ? 3.476 9.231 4.770 1.00 0.00 109 ILE A O 2
ATOM 3629 N N . PHE A 1 110 ? 4.017 8.142 2.885 1.00 0.00 110 PHE A N 2
ATOM 3630 C CA . PHE A 1 110 ? 5.207 7.450 3.411 1.00 0.00 110 PHE A CA 2
ATOM 3631 C C . PHE A 1 110 ? 6.438 8.366 3.546 1.00 0.00 110 PHE A C 2
ATOM 3632 O O . PHE A 1 110 ? 7.422 7.976 4.176 1.00 0.00 110 PHE A O 2
ATOM 3649 N N . ASN A 1 111 ? 6.369 9.581 2.989 1.00 0.00 111 ASN A N 2
ATOM 3650 C CA . ASN A 1 111 ? 7.387 10.639 2.984 1.00 0.00 111 ASN A CA 2
ATOM 3651 C C . ASN A 1 111 ? 8.725 10.215 2.332 1.00 0.00 111 ASN A C 2
ATOM 3652 O O . ASN A 1 111 ? 9.743 10.045 3.005 1.00 0.00 111 ASN A O 2
ATOM 3663 N N . LEU A 1 112 ? 8.708 10.033 1.002 1.00 0.00 112 LEU A N 2
ATOM 3664 C CA . LEU A 1 112 ? 9.869 9.575 0.212 1.00 0.00 112 LEU A CA 2
ATOM 3665 C C . LEU A 1 112 ? 10.699 10.724 -0.398 1.00 0.00 112 LEU A C 2
ATOM 3666 O O . LEU A 1 112 ? 11.907 10.567 -0.600 1.00 0.00 112 LEU A O 2
ATOM 3682 N N . ALA A 1 113 ? 10.054 11.854 -0.711 1.00 0.00 113 ALA A N 2
ATOM 3683 C CA . ALA A 1 113 ? 10.645 13.075 -1.278 1.00 0.00 113 ALA A CA 2
ATOM 3684 C C . ALA A 1 113 ? 11.795 13.659 -0.420 1.00 0.00 113 ALA A C 2
ATOM 3685 O O . ALA A 1 113 ? 12.857 13.990 -0.997 1.00 0.00 113 ALA A O 2
ATOM 3693 N N . GLY A 1 1 ? -20.147 -18.076 9.366 1.00 0.00 1 GLY A N 3
ATOM 3694 C CA . GLY A 1 1 ? -18.922 -17.392 8.900 1.00 0.00 1 GLY A CA 3
ATOM 3695 C C . GLY A 1 1 ? -18.163 -16.759 10.056 1.00 0.00 1 GLY A C 3
ATOM 3696 O O . GLY A 1 1 ? -18.472 -15.637 10.462 1.00 0.00 1 GLY A O 3
ATOM 3702 N N . SER A 1 2 ? -17.166 -17.472 10.595 1.00 0.00 2 SER A N 3
ATOM 3703 C CA . SER A 1 2 ? -16.335 -17.057 11.742 1.00 0.00 2 SER A CA 3
ATOM 3704 C C . SER A 1 2 ? -14.882 -17.553 11.600 1.00 0.00 2 SER A C 3
ATOM 3705 O O . SER A 1 2 ? -14.529 -18.659 12.018 1.00 0.00 2 SER A O 3
ATOM 3713 N N . HIS A 1 3 ? -14.034 -16.740 10.959 1.00 0.00 3 HIS A N 3
ATOM 3714 C CA . HIS A 1 3 ? -12.601 -17.002 10.719 1.00 0.00 3 HIS A CA 3
ATOM 3715 C C . HIS A 1 3 ? -11.779 -15.700 10.638 1.00 0.00 3 HIS A C 3
ATOM 3716 O O . HIS A 1 3 ? -12.326 -14.600 10.747 1.00 0.00 3 HIS A O 3
ATOM 3731 N N . MET A 1 4 ? -10.467 -15.830 10.429 1.00 0.00 4 MET A N 3
ATOM 3732 C CA . MET A 1 4 ? -9.505 -14.736 10.214 1.00 0.00 4 MET A CA 3
ATOM 3733 C C . MET A 1 4 ? -8.901 -14.810 8.803 1.00 0.00 4 MET A C 3
ATOM 3734 O O . MET A 1 4 ? -8.799 -15.891 8.215 1.00 0.00 4 MET A O 3
ATOM 3748 N N . GLY A 1 5 ? -8.487 -13.665 8.259 1.00 0.00 5 GLY A N 3
ATOM 3749 C CA . GLY A 1 5 ? -7.871 -13.548 6.934 1.00 0.00 5 GLY A CA 3
ATOM 3750 C C . GLY A 1 5 ? -7.882 -12.104 6.432 1.00 0.00 5 GLY A C 3
ATOM 3751 O O . GLY A 1 5 ? -6.938 -11.352 6.676 1.00 0.00 5 GLY A O 3
ATOM 3755 N N . SER A 1 6 ? -8.975 -11.726 5.771 1.00 0.00 6 SER A N 3
ATOM 3756 C CA . SER A 1 6 ? -9.224 -10.418 5.146 1.00 0.00 6 SER A CA 3
ATOM 3757 C C . SER A 1 6 ? -10.512 -9.757 5.655 1.00 0.00 6 SER A C 3
ATOM 3758 O O . SER A 1 6 ? -11.307 -10.369 6.375 1.00 0.00 6 SER A O 3
ATOM 3766 N N . VAL A 1 7 ? -10.717 -8.484 5.293 1.00 0.00 7 VAL A N 3
ATOM 3767 C CA . VAL A 1 7 ? -11.943 -7.715 5.593 1.00 0.00 7 VAL A CA 3
ATOM 3768 C C . VAL A 1 7 ? -13.164 -8.356 4.896 1.00 0.00 7 VAL A C 3
ATOM 3769 O O . VAL A 1 7 ? -13.011 -9.149 3.963 1.00 0.00 7 VAL A O 3
ATOM 3782 N N . GLY A 1 8 ? -14.388 -8.020 5.318 1.00 0.00 8 GLY A N 3
ATOM 3783 C CA . GLY A 1 8 ? -15.636 -8.546 4.735 1.00 0.00 8 GLY A CA 3
ATOM 3784 C C . GLY A 1 8 ? -15.885 -8.161 3.265 1.00 0.00 8 GLY A C 3
ATOM 3785 O O . GLY A 1 8 ? -16.683 -8.809 2.583 1.00 0.00 8 GLY A O 3
ATOM 3789 N N . LEU A 1 9 ? -15.201 -7.121 2.775 1.00 0.00 9 LEU A N 3
ATOM 3790 C CA . LEU A 1 9 ? -15.199 -6.642 1.388 1.00 0.00 9 LEU A CA 3
ATOM 3791 C C . LEU A 1 9 ? -13.917 -7.064 0.638 1.00 0.00 9 LEU A C 3
ATOM 3792 O O . LEU A 1 9 ? -13.041 -7.730 1.193 1.00 0.00 9 LEU A O 3
ATOM 3808 N N . ARG A 1 10 ? -13.787 -6.648 -0.626 1.00 0.00 10 ARG A N 3
ATOM 3809 C CA . ARG A 1 10 ? -12.653 -6.975 -1.513 1.00 0.00 10 ARG A CA 3
ATOM 3810 C C . ARG A 1 10 ? -11.935 -5.713 -1.986 1.00 0.00 10 ARG A C 3
ATOM 3811 O O . ARG A 1 10 ? -10.913 -5.335 -1.429 1.00 0.00 10 ARG A O 3
ATOM 3832 N N . GLU A 1 11 ? -12.478 -5.054 -3.001 1.00 0.00 11 GLU A N 3
ATOM 3833 C CA . GLU A 1 11 ? -11.876 -3.882 -3.658 1.00 0.00 11 GLU A CA 3
ATOM 3834 C C . GLU A 1 11 ? -12.918 -2.828 -4.044 1.00 0.00 11 GLU A C 3
ATOM 3835 O O . GLU A 1 11 ? -12.625 -1.634 -4.014 1.00 0.00 11 GLU A O 3
ATOM 3847 N N . ILE A 1 12 ? -14.136 -3.257 -4.392 1.00 0.00 12 ILE A N 3
ATOM 3848 C CA . ILE A 1 12 ? -15.282 -2.391 -4.686 1.00 0.00 12 ILE A CA 3
ATOM 3849 C C . ILE A 1 12 ? -15.706 -1.567 -3.463 1.00 0.00 12 ILE A C 3
ATOM 3850 O O . ILE A 1 12 ? -16.276 -2.084 -2.500 1.00 0.00 12 ILE A O 3
ATOM 3866 N N . ILE A 1 13 ? -15.406 -0.270 -3.515 1.00 0.00 13 ILE A N 3
ATOM 3867 C CA . ILE A 1 13 ? -15.680 0.722 -2.472 1.00 0.00 13 ILE A CA 3
ATOM 3868 C C . ILE A 1 13 ? -16.094 2.079 -3.056 1.00 0.00 13 ILE A C 3
ATOM 3869 O O . ILE A 1 13 ? -16.100 2.280 -4.273 1.00 0.00 13 ILE A O 3
ATOM 3885 N N . SER A 1 14 ? -16.435 3.011 -2.165 1.00 0.00 14 SER A N 3
ATOM 3886 C CA . SER A 1 14 ? -16.770 4.410 -2.444 1.00 0.00 14 SER A CA 3
ATOM 3887 C C . SER A 1 14 ? -15.763 5.345 -1.764 1.00 0.00 14 SER A C 3
ATOM 3888 O O . SER A 1 14 ? -14.883 4.892 -1.030 1.00 0.00 14 SER A O 3
ATOM 3896 N N . GLU A 1 15 ? -15.906 6.657 -1.964 1.00 0.00 15 GLU A N 3
ATOM 3897 C CA . GLU A 1 15 ? -15.044 7.698 -1.377 1.00 0.00 15 GLU A CA 3
ATOM 3898 C C . GLU A 1 15 ? -14.830 7.536 0.144 1.00 0.00 15 GLU A C 3
ATOM 3899 O O . GLU A 1 15 ? -13.755 7.850 0.644 1.00 0.00 15 GLU A O 3
ATOM 3911 N N . GLU A 1 16 ? -15.806 6.976 0.871 1.00 0.00 16 GLU A N 3
ATOM 3912 C CA . GLU A 1 16 ? -15.730 6.686 2.316 1.00 0.00 16 GLU A CA 3
ATOM 3913 C C . GLU A 1 16 ? -14.487 5.873 2.716 1.00 0.00 16 GLU A C 3
ATOM 3914 O O . GLU A 1 16 ? -13.694 6.313 3.553 1.00 0.00 16 GLU A O 3
ATOM 3926 N N . ASP A 1 17 ? -14.307 4.684 2.127 1.00 0.00 17 ASP A N 3
ATOM 3927 C CA . ASP A 1 17 ? -13.112 3.861 2.338 1.00 0.00 17 ASP A CA 3
ATOM 3928 C C . ASP A 1 17 ? -11.862 4.631 1.932 1.00 0.00 17 ASP A C 3
ATOM 3929 O O . ASP A 1 17 ? -10.894 4.593 2.687 1.00 0.00 17 ASP A O 3
ATOM 3938 N N . VAL A 1 18 ? -11.894 5.352 0.798 1.00 0.00 18 VAL A N 3
ATOM 3939 C CA . VAL A 1 18 ? -10.730 6.101 0.300 1.00 0.00 18 VAL A CA 3
ATOM 3940 C C . VAL A 1 18 ? -10.198 7.056 1.378 1.00 0.00 18 VAL A C 3
ATOM 3941 O O . VAL A 1 18 ? -8.995 7.262 1.488 1.00 0.00 18 VAL A O 3
ATOM 3954 N N . LYS A 1 19 ? -11.061 7.589 2.248 1.00 0.00 19 LYS A N 3
ATOM 3955 C CA . LYS A 1 19 ? -10.639 8.427 3.377 1.00 0.00 19 LYS A CA 3
ATOM 3956 C C . LYS A 1 19 ? -10.023 7.591 4.508 1.00 0.00 19 LYS A C 3
ATOM 3957 O O . LYS A 1 19 ? -8.923 7.897 4.975 1.00 0.00 19 LYS A O 3
ATOM 3976 N N . GLN A 1 20 ? -10.708 6.526 4.939 1.00 0.00 20 GLN A N 3
ATOM 3977 C CA . GLN A 1 20 ? -10.253 5.615 5.998 1.00 0.00 20 GLN A CA 3
ATOM 3978 C C . GLN A 1 20 ? -8.904 4.962 5.664 1.00 0.00 20 GLN A C 3
ATOM 3979 O O . GLN A 1 20 ? -7.978 5.041 6.465 1.00 0.00 20 GLN A O 3
ATOM 3993 N N . VAL A 1 21 ? -8.770 4.332 4.495 1.00 0.00 21 VAL A N 3
ATOM 3994 C CA . VAL A 1 21 ? -7.539 3.671 4.033 1.00 0.00 21 VAL A CA 3
ATOM 3995 C C . VAL A 1 21 ? -6.352 4.632 4.031 1.00 0.00 21 VAL A C 3
ATOM 3996 O O . VAL A 1 21 ? -5.304 4.289 4.574 1.00 0.00 21 VAL A O 3
ATOM 4009 N N . TYR A 1 22 ? -6.517 5.861 3.523 1.00 0.00 22 TYR A N 3
ATOM 4010 C CA . TYR A 1 22 ? -5.472 6.888 3.571 1.00 0.00 22 TYR A CA 3
ATOM 4011 C C . TYR A 1 22 ? -5.033 7.146 5.020 1.00 0.00 22 TYR A C 3
ATOM 4012 O O . TYR A 1 22 ? -3.837 7.194 5.292 1.00 0.00 22 TYR A O 3
ATOM 4030 N N . SER A 1 23 ? -5.981 7.245 5.960 1.00 0.00 23 SER A N 3
ATOM 4031 C CA . SER A 1 23 ? -5.715 7.386 7.402 1.00 0.00 23 SER A CA 3
ATOM 4032 C C . SER A 1 23 ? -4.933 6.211 8.023 1.00 0.00 23 SER A C 3
ATOM 4033 O O . SER A 1 23 ? -4.227 6.420 9.010 1.00 0.00 23 SER A O 3
ATOM 4041 N N . ILE A 1 24 ? -4.994 4.998 7.455 1.00 0.00 24 ILE A N 3
ATOM 4042 C CA . ILE A 1 24 ? -4.205 3.836 7.914 1.00 0.00 24 ILE A CA 3
ATOM 4043 C C . ILE A 1 24 ? -2.721 4.039 7.584 1.00 0.00 24 ILE A C 3
ATOM 4044 O O . ILE A 1 24 ? -1.860 3.943 8.462 1.00 0.00 24 ILE A O 3
ATOM 4060 N N . LEU A 1 25 ? -2.406 4.315 6.314 1.00 0.00 25 LEU A N 3
ATOM 4061 C CA . LEU A 1 25 ? -1.034 4.551 5.858 1.00 0.00 25 LEU A CA 3
ATOM 4062 C C . LEU A 1 25 ? -0.460 5.932 6.209 1.00 0.00 25 LEU A C 3
ATOM 4063 O O . LEU A 1 25 ? 0.759 6.098 6.158 1.00 0.00 25 LEU A O 3
ATOM 4079 N N . LYS A 1 26 ? -1.296 6.905 6.596 1.00 0.00 26 LYS A N 3
ATOM 4080 C CA . LYS A 1 26 ? -0.893 8.268 6.992 1.00 0.00 26 LYS A CA 3
ATOM 4081 C C . LYS A 1 26 ? 0.169 8.306 8.096 1.00 0.00 26 LYS A C 3
ATOM 4082 O O . LYS A 1 26 ? 0.956 9.249 8.164 1.00 0.00 26 LYS A O 3
ATOM 4101 N N . GLU A 1 27 ? 0.189 7.293 8.961 1.00 0.00 27 GLU A N 3
ATOM 4102 C CA . GLU A 1 27 ? 1.181 7.131 10.024 1.00 0.00 27 GLU A CA 3
ATOM 4103 C C . GLU A 1 27 ? 2.523 6.580 9.509 1.00 0.00 27 GLU A C 3
ATOM 4104 O O . GLU A 1 27 ? 2.574 5.677 8.670 1.00 0.00 27 GLU A O 3
ATOM 4116 N N . LYS A 1 28 ? 3.625 7.096 10.064 1.00 0.00 28 LYS A N 3
ATOM 4117 C CA . LYS A 1 28 ? 5.008 6.764 9.675 1.00 0.00 28 LYS A CA 3
ATOM 4118 C C . LYS A 1 28 ? 5.706 5.807 10.650 1.00 0.00 28 LYS A C 3
ATOM 4119 O O . LYS A 1 28 ? 6.732 5.218 10.318 1.00 0.00 28 LYS A O 3
ATOM 4138 N N . ASP A 1 29 ? 5.129 5.618 11.836 1.00 0.00 29 ASP A N 3
ATOM 4139 C CA . ASP A 1 29 ? 5.648 4.788 12.936 1.00 0.00 29 ASP A CA 3
ATOM 4140 C C . ASP A 1 29 ? 5.276 3.293 12.804 1.00 0.00 29 ASP A C 3
ATOM 4141 O O . ASP A 1 29 ? 5.596 2.482 13.676 1.00 0.00 29 ASP A O 3
ATOM 4150 N N . ILE A 1 30 ? 4.612 2.914 11.705 1.00 0.00 30 ILE A N 3
ATOM 4151 C CA . ILE A 1 30 ? 4.177 1.542 11.380 1.00 0.00 30 ILE A CA 3
ATOM 4152 C C . ILE A 1 30 ? 5.332 0.589 11.013 1.00 0.00 30 ILE A C 3
ATOM 4153 O O . ILE A 1 30 ? 5.114 -0.619 10.956 1.00 0.00 30 ILE A O 3
ATOM 4169 N N . SER A 1 31 ? 6.537 1.124 10.756 1.00 0.00 31 SER A N 3
ATOM 4170 C CA . SER A 1 31 ? 7.750 0.412 10.313 1.00 0.00 31 SER A CA 3
ATOM 4171 C C . SER A 1 31 ? 7.994 -0.883 11.099 1.00 0.00 31 SER A C 3
ATOM 4172 O O . SER A 1 31 ? 8.353 -0.852 12.282 1.00 0.00 31 SER A O 3
ATOM 4180 N N . VAL A 1 32 ? 7.739 -2.027 10.454 1.00 0.00 32 VAL A N 3
ATOM 4181 C CA . VAL A 1 32 ? 7.844 -3.356 11.078 1.00 0.00 32 VAL A CA 3
ATOM 4182 C C . VAL A 1 32 ? 9.303 -3.737 11.383 1.00 0.00 32 VAL A C 3
ATOM 4183 O O . VAL A 1 32 ? 10.243 -3.246 10.752 1.00 0.00 32 VAL A O 3
ATOM 4196 N N . ASP A 1 33 ? 9.504 -4.616 12.368 1.00 0.00 33 ASP A N 3
ATOM 4197 C CA . ASP A 1 33 ? 10.829 -5.095 12.791 1.00 0.00 33 ASP A CA 3
ATOM 4198 C C . ASP A 1 33 ? 11.534 -5.914 11.694 1.00 0.00 33 ASP A C 3
ATOM 4199 O O . ASP A 1 33 ? 10.877 -6.631 10.941 1.00 0.00 33 ASP A O 3
ATOM 4208 N N . SER A 1 34 ? 12.868 -5.876 11.626 1.00 0.00 34 SER A N 3
ATOM 4209 C CA . SER A 1 34 ? 13.660 -6.591 10.606 1.00 0.00 34 SER A CA 3
ATOM 4210 C C . SER A 1 34 ? 13.592 -8.120 10.732 1.00 0.00 34 SER A C 3
ATOM 4211 O O . SER A 1 34 ? 13.506 -8.824 9.724 1.00 0.00 34 SER A O 3
ATOM 4219 N N . THR A 1 35 ? 13.584 -8.655 11.956 1.00 0.00 35 THR A N 3
ATOM 4220 C CA . THR A 1 35 ? 13.417 -10.096 12.228 1.00 0.00 35 THR A CA 3
ATOM 4221 C C . THR A 1 35 ? 12.020 -10.573 11.808 1.00 0.00 35 THR A C 3
ATOM 4222 O O . THR A 1 35 ? 11.880 -11.598 11.137 1.00 0.00 35 THR A O 3
ATOM 4233 N N . THR A 1 36 ? 10.980 -9.809 12.158 1.00 0.00 36 THR A N 3
ATOM 4234 C CA . THR A 1 36 ? 9.580 -10.090 11.796 1.00 0.00 36 THR A CA 3
ATOM 4235 C C . THR A 1 36 ? 9.287 -9.833 10.314 1.00 0.00 36 THR A C 3
ATOM 4236 O O . THR A 1 36 ? 8.420 -10.495 9.743 1.00 0.00 36 THR A O 3
ATOM 4247 N N . TRP A 1 37 ? 10.037 -8.944 9.649 1.00 0.00 37 TRP A N 3
ATOM 4248 C CA . TRP A 1 37 ? 9.868 -8.615 8.230 1.00 0.00 37 TRP A CA 3
ATOM 4249 C C . TRP A 1 37 ? 9.880 -9.861 7.330 1.00 0.00 37 TRP A C 3
ATOM 4250 O O . TRP A 1 37 ? 9.029 -10.024 6.454 1.00 0.00 37 TRP A O 3
ATOM 4271 N N . ASN A 1 38 ? 10.793 -10.796 7.595 1.00 0.00 38 ASN A N 3
ATOM 4272 C CA . ASN A 1 38 ? 10.916 -12.037 6.833 1.00 0.00 38 ASN A CA 3
ATOM 4273 C C . ASN A 1 38 ? 9.602 -12.852 6.792 1.00 0.00 38 ASN A C 3
ATOM 4274 O O . ASN A 1 38 ? 9.261 -13.432 5.759 1.00 0.00 38 ASN A O 3
ATOM 4285 N N . ARG A 1 39 ? 8.844 -12.866 7.903 1.00 0.00 39 ARG A N 3
ATOM 4286 C CA . ARG A 1 39 ? 7.515 -13.495 8.023 1.00 0.00 39 ARG A CA 3
ATOM 4287 C C . ARG A 1 39 ? 6.423 -12.604 7.439 1.00 0.00 39 ARG A C 3
ATOM 4288 O O . ARG A 1 39 ? 5.602 -13.091 6.669 1.00 0.00 39 ARG A O 3
ATOM 4309 N N . ARG A 1 40 ? 6.448 -11.297 7.726 1.00 0.00 40 ARG A N 3
ATOM 4310 C CA . ARG A 1 40 ? 5.532 -10.286 7.158 1.00 0.00 40 ARG A CA 3
ATOM 4311 C C . ARG A 1 40 ? 5.450 -10.338 5.638 1.00 0.00 40 ARG A C 3
ATOM 4312 O O . ARG A 1 40 ? 4.383 -10.099 5.083 1.00 0.00 40 ARG A O 3
ATOM 4333 N N . TYR A 1 41 ? 6.541 -10.708 4.966 1.00 0.00 41 TYR A N 3
ATOM 4334 C CA . TYR A 1 41 ? 6.551 -10.897 3.520 1.00 0.00 41 TYR A CA 3
ATOM 4335 C C . TYR A 1 41 ? 5.468 -11.905 3.085 1.00 0.00 41 TYR A C 3
ATOM 4336 O O . TYR A 1 41 ? 4.782 -11.669 2.096 1.00 0.00 41 TYR A O 3
ATOM 4354 N N . ARG A 1 42 ? 5.256 -12.993 3.846 1.00 0.00 42 ARG A N 3
ATOM 4355 C CA . ARG A 1 42 ? 4.253 -14.045 3.587 1.00 0.00 42 ARG A CA 3
ATOM 4356 C C . ARG A 1 42 ? 2.818 -13.521 3.683 1.00 0.00 42 ARG A C 3
ATOM 4357 O O . ARG A 1 42 ? 2.107 -13.539 2.683 1.00 0.00 42 ARG A O 3
ATOM 4378 N N . GLU A 1 43 ? 2.370 -13.077 4.861 1.00 0.00 43 GLU A N 3
ATOM 4379 C CA . GLU A 1 43 ? 1.017 -12.532 5.053 1.00 0.00 43 GLU A CA 3
ATOM 4380 C C . GLU A 1 43 ? 0.708 -11.389 4.077 1.00 0.00 43 GLU A C 3
ATOM 4381 O O . GLU A 1 43 ? -0.389 -11.332 3.517 1.00 0.00 43 GLU A O 3
ATOM 4393 N N . TYR A 1 44 ? 1.673 -10.502 3.826 1.00 0.00 44 TYR A N 3
ATOM 4394 C CA . TYR A 1 44 ? 1.527 -9.437 2.834 1.00 0.00 44 TYR A CA 3
ATOM 4395 C C . TYR A 1 44 ? 1.443 -9.991 1.403 1.00 0.00 44 TYR A C 3
ATOM 4396 O O . TYR A 1 44 ? 0.604 -9.519 0.640 1.00 0.00 44 TYR A O 3
ATOM 4414 N N . MET A 1 45 ? 2.213 -11.028 1.044 1.00 0.00 45 MET A N 3
ATOM 4415 C CA . MET A 1 45 ? 2.129 -11.697 -0.266 1.00 0.00 45 MET A CA 3
ATOM 4416 C C . MET A 1 45 ? 0.736 -12.287 -0.528 1.00 0.00 45 MET A C 3
ATOM 4417 O O . MET A 1 45 ? 0.282 -12.323 -1.673 1.00 0.00 45 MET A O 3
ATOM 4431 N N . GLU A 1 46 ? 0.037 -12.755 0.510 1.00 0.00 46 GLU A N 3
ATOM 4432 C CA . GLU A 1 46 ? -1.332 -13.262 0.351 1.00 0.00 46 GLU A CA 3
ATOM 4433 C C . GLU A 1 46 ? -2.348 -12.121 0.292 1.00 0.00 46 GLU A C 3
ATOM 4434 O O . GLU A 1 46 ? -3.305 -12.187 -0.481 1.00 0.00 46 GLU A O 3
ATOM 4446 N N . LYS A 1 47 ? -2.113 -11.018 1.014 1.00 0.00 47 LYS A N 3
ATOM 4447 C CA . LYS A 1 47 ? -2.960 -9.812 0.958 1.00 0.00 47 LYS A CA 3
ATOM 4448 C C . LYS A 1 47 ? -3.079 -9.200 -0.444 1.00 0.00 47 LYS A C 3
ATOM 4449 O O . LYS A 1 47 ? -3.989 -8.416 -0.682 1.00 0.00 47 LYS A O 3
ATOM 4468 N N . ILE A 1 48 ? -2.235 -9.601 -1.391 1.00 0.00 48 ILE A N 3
ATOM 4469 C CA . ILE A 1 48 ? -2.265 -9.153 -2.790 1.00 0.00 48 ILE A CA 3
ATOM 4470 C C . ILE A 1 48 ? -3.438 -9.752 -3.585 1.00 0.00 48 ILE A C 3
ATOM 4471 O O . ILE A 1 48 ? -4.006 -9.091 -4.452 1.00 0.00 48 ILE A O 3
ATOM 4487 N N . LYS A 1 49 ? -3.830 -10.995 -3.277 1.00 0.00 49 LYS A N 3
ATOM 4488 C CA . LYS A 1 49 ? -4.921 -11.729 -3.953 1.00 0.00 49 LYS A CA 3
ATOM 4489 C C . LYS A 1 49 ? -6.106 -12.040 -3.034 1.00 0.00 49 LYS A C 3
ATOM 4490 O O . LYS A 1 49 ? -7.246 -12.128 -3.491 1.00 0.00 49 LYS A O 3
ATOM 4509 N N . THR A 1 50 ? -5.825 -12.180 -1.737 1.00 0.00 50 THR A N 3
ATOM 4510 C CA . THR A 1 50 ? -6.792 -12.494 -0.671 1.00 0.00 50 THR A CA 3
ATOM 4511 C C . THR A 1 50 ? -7.198 -11.235 0.094 1.00 0.00 50 THR A C 3
ATOM 4512 O O . THR A 1 50 ? -8.348 -11.099 0.512 1.00 0.00 50 THR A O 3
ATOM 4523 N N . GLY A 1 51 ? -6.266 -10.292 0.241 1.00 0.00 51 GLY A N 3
ATOM 4524 C CA . GLY A 1 51 ? -6.453 -9.096 1.049 1.00 0.00 51 GLY A CA 3
ATOM 4525 C C . GLY A 1 51 ? -7.405 -8.099 0.415 1.00 0.00 51 GLY A C 3
ATOM 4526 O O . GLY A 1 51 ? -7.611 -8.054 -0.801 1.00 0.00 51 GLY A O 3
ATOM 4530 N N . SER A 1 52 ? -7.982 -7.287 1.288 1.00 0.00 52 SER A N 3
ATOM 4531 C CA . SER A 1 52 ? -8.918 -6.235 0.923 1.00 0.00 52 SER A CA 3
ATOM 4532 C C . SER A 1 52 ? -8.202 -4.920 0.606 1.00 0.00 52 SER A C 3
ATOM 4533 O O . SER A 1 52 ? -6.998 -4.791 0.812 1.00 0.00 52 SER A O 3
ATOM 4541 N N . VAL A 1 53 ? -8.944 -3.904 0.180 1.00 0.00 53 VAL A N 3
ATOM 4542 C CA . VAL A 1 53 ? -8.470 -2.534 -0.079 1.00 0.00 53 VAL A CA 3
ATOM 4543 C C . VAL A 1 53 ? -7.645 -1.962 1.082 1.00 0.00 53 VAL A C 3
ATOM 4544 O O . VAL A 1 53 ? -6.523 -1.485 0.891 1.00 0.00 53 VAL A O 3
ATOM 4557 N N . PHE A 1 54 ? -8.176 -2.074 2.301 1.00 0.00 54 PHE A N 3
ATOM 4558 C CA . PHE A 1 54 ? -7.526 -1.665 3.543 1.00 0.00 54 PHE A CA 3
ATOM 4559 C C . PHE A 1 54 ? -6.196 -2.399 3.776 1.00 0.00 54 PHE A C 3
ATOM 4560 O O . PHE A 1 54 ? -5.261 -1.828 4.332 1.00 0.00 54 PHE A O 3
ATOM 4577 N N . GLU A 1 55 ? -6.089 -3.647 3.317 1.00 0.00 55 GLU A N 3
ATOM 4578 C CA . GLU A 1 55 ? -4.887 -4.473 3.428 1.00 0.00 55 GLU A CA 3
ATOM 4579 C C . GLU A 1 55 ? -3.862 -4.176 2.328 1.00 0.00 55 GLU A C 3
ATOM 4580 O O . GLU A 1 55 ? -2.701 -3.959 2.647 1.00 0.00 55 GLU A O 3
ATOM 4592 N N . ILE A 1 56 ? -4.258 -4.114 1.052 1.00 0.00 56 ILE A N 3
ATOM 4593 C CA . ILE A 1 56 ? -3.396 -3.736 -0.081 1.00 0.00 56 ILE A CA 3
ATOM 4594 C C . ILE A 1 56 ? -2.623 -2.454 0.214 1.00 0.00 56 ILE A C 3
ATOM 4595 O O . ILE A 1 56 ? -1.401 -2.402 0.046 1.00 0.00 56 ILE A O 3
ATOM 4611 N N . ALA A 1 57 ? -3.337 -1.419 0.659 1.00 0.00 57 ALA A N 3
ATOM 4612 C CA . ALA A 1 57 ? -2.701 -0.157 0.989 1.00 0.00 57 ALA A CA 3
ATOM 4613 C C . ALA A 1 57 ? -1.712 -0.290 2.168 1.00 0.00 57 ALA A C 3
ATOM 4614 O O . ALA A 1 57 ? -0.680 0.373 2.182 1.00 0.00 57 ALA A O 3
ATOM 4621 N N . GLU A 1 58 ? -1.980 -1.163 3.147 1.00 0.00 58 GLU A N 3
ATOM 4622 C CA . GLU A 1 58 ? -1.054 -1.439 4.252 1.00 0.00 58 GLU A CA 3
ATOM 4623 C C . GLU A 1 58 ? 0.182 -2.228 3.788 1.00 0.00 58 GLU A C 3
ATOM 4624 O O . GLU A 1 58 ? 1.279 -1.991 4.295 1.00 0.00 58 GLU A O 3
ATOM 4636 N N . VAL A 1 59 ? 0.024 -3.131 2.814 1.00 0.00 59 VAL A N 3
ATOM 4637 C CA . VAL A 1 59 ? 1.100 -3.953 2.242 1.00 0.00 59 VAL A CA 3
ATOM 4638 C C . VAL A 1 59 ? 2.172 -3.071 1.608 1.00 0.00 59 VAL A C 3
ATOM 4639 O O . VAL A 1 59 ? 3.317 -3.054 2.067 1.00 0.00 59 VAL A O 3
ATOM 4652 N N . LEU A 1 60 ? 1.807 -2.329 0.554 1.00 0.00 60 LEU A N 3
ATOM 4653 C CA . LEU A 1 60 ? 2.744 -1.467 -0.170 1.00 0.00 60 LEU A CA 3
ATOM 4654 C C . LEU A 1 60 ? 3.382 -0.408 0.744 1.00 0.00 60 LEU A C 3
ATOM 4655 O O . LEU A 1 60 ? 4.552 -0.079 0.577 1.00 0.00 60 LEU A O 3
ATOM 4671 N N . ARG A 1 61 ? 2.632 0.083 1.736 1.00 0.00 61 ARG A N 3
ATOM 4672 C CA . ARG A 1 61 ? 3.076 1.031 2.760 1.00 0.00 61 ARG A CA 3
ATOM 4673 C C . ARG A 1 61 ? 4.214 0.445 3.570 1.00 0.00 61 ARG A C 3
ATOM 4674 O O . ARG A 1 61 ? 5.266 1.069 3.675 1.00 0.00 61 ARG A O 3
ATOM 4695 N N . ASP A 1 62 ? 3.993 -0.729 4.161 1.00 0.00 62 ASP A N 3
ATOM 4696 C CA . ASP A 1 62 ? 5.020 -1.401 4.947 1.00 0.00 62 ASP A CA 3
ATOM 4697 C C . ASP A 1 62 ? 6.298 -1.569 4.124 1.00 0.00 62 ASP A C 3
ATOM 4698 O O . ASP A 1 62 ? 7.352 -1.107 4.553 1.00 0.00 62 ASP A O 3
ATOM 4707 N N . LEU A 1 63 ? 6.187 -2.127 2.911 1.00 0.00 63 LEU A N 3
ATOM 4708 C CA . LEU A 1 63 ? 7.294 -2.267 1.955 1.00 0.00 63 LEU A CA 3
ATOM 4709 C C . LEU A 1 63 ? 8.013 -0.934 1.678 1.00 0.00 63 LEU A C 3
ATOM 4710 O O . LEU A 1 63 ? 9.243 -0.884 1.689 1.00 0.00 63 LEU A O 3
ATOM 4726 N N . TYR A 1 64 ? 7.269 0.154 1.463 1.00 0.00 64 TYR A N 3
ATOM 4727 C CA . TYR A 1 64 ? 7.838 1.490 1.281 1.00 0.00 64 TYR A CA 3
ATOM 4728 C C . TYR A 1 64 ? 8.667 1.962 2.483 1.00 0.00 64 TYR A C 3
ATOM 4729 O O . TYR A 1 64 ? 9.814 2.391 2.323 1.00 0.00 64 TYR A O 3
ATOM 4747 N N . LEU A 1 65 ? 8.111 1.877 3.694 1.00 0.00 65 LEU A N 3
ATOM 4748 C CA . LEU A 1 65 ? 8.784 2.330 4.916 1.00 0.00 65 LEU A CA 3
ATOM 4749 C C . LEU A 1 65 ? 9.934 1.410 5.350 1.00 0.00 65 LEU A C 3
ATOM 4750 O O . LEU A 1 65 ? 10.917 1.884 5.920 1.00 0.00 65 LEU A O 3
ATOM 4766 N N . LEU A 1 66 ? 9.847 0.117 5.032 1.00 0.00 66 LEU A N 3
ATOM 4767 C CA . LEU A 1 66 ? 10.884 -0.888 5.266 1.00 0.00 66 LEU A CA 3
ATOM 4768 C C . LEU A 1 66 ? 12.202 -0.529 4.564 1.00 0.00 66 LEU A C 3
ATOM 4769 O O . LEU A 1 66 ? 13.277 -0.740 5.133 1.00 0.00 66 LEU A O 3
ATOM 4785 N N . LYS A 1 67 ? 12.124 0.055 3.361 1.00 0.00 67 LYS A N 3
ATOM 4786 C CA . LYS A 1 67 ? 13.287 0.549 2.611 1.00 0.00 67 LYS A CA 3
ATOM 4787 C C . LYS A 1 67 ? 13.743 1.941 3.038 1.00 0.00 67 LYS A C 3
ATOM 4788 O O . LYS A 1 67 ? 14.933 2.237 2.918 1.00 0.00 67 LYS A O 3
ATOM 4807 N N . GLY A 1 68 ? 12.826 2.779 3.524 1.00 0.00 68 GLY A N 3
ATOM 4808 C CA . GLY A 1 68 ? 13.097 4.151 3.964 1.00 0.00 68 GLY A CA 3
ATOM 4809 C C . GLY A 1 68 ? 13.431 5.131 2.828 1.00 0.00 68 GLY A C 3
ATOM 4810 O O . GLY A 1 68 ? 13.984 6.200 3.090 1.00 0.00 68 GLY A O 3
ATOM 4814 N N . ASP A 1 69 ? 13.134 4.773 1.574 1.00 0.00 69 ASP A N 3
ATOM 4815 C CA . ASP A 1 69 ? 13.412 5.578 0.376 1.00 0.00 69 ASP A CA 3
ATOM 4816 C C . ASP A 1 69 ? 12.453 5.232 -0.783 1.00 0.00 69 ASP A C 3
ATOM 4817 O O . ASP A 1 69 ? 11.863 4.151 -0.807 1.00 0.00 69 ASP A O 3
ATOM 4826 N N . LYS A 1 70 ? 12.322 6.129 -1.768 1.00 0.00 70 LYS A N 3
ATOM 4827 C CA . LYS A 1 70 ? 11.538 5.939 -3.009 1.00 0.00 70 LYS A CA 3
ATOM 4828 C C . LYS A 1 70 ? 12.049 4.807 -3.907 1.00 0.00 70 LYS A C 3
ATOM 4829 O O . LYS A 1 70 ? 11.257 4.072 -4.502 1.00 0.00 70 LYS A O 3
ATOM 4848 N N . ASP A 1 71 ? 13.368 4.673 -4.018 1.00 0.00 71 ASP A N 3
ATOM 4849 C CA . ASP A 1 71 ? 14.040 3.651 -4.822 1.00 0.00 71 ASP A CA 3
ATOM 4850 C C . ASP A 1 71 ? 14.097 2.321 -4.050 1.00 0.00 71 ASP A C 3
ATOM 4851 O O . ASP A 1 71 ? 15.114 1.971 -3.448 1.00 0.00 71 ASP A O 3
ATOM 4860 N N . LEU A 1 72 ? 12.968 1.603 -4.018 1.00 0.00 72 LEU A N 3
ATOM 4861 C CA . LEU A 1 72 ? 12.846 0.324 -3.313 1.00 0.00 72 LEU A CA 3
ATOM 4862 C C . LEU A 1 72 ? 13.840 -0.732 -3.828 1.00 0.00 72 LEU A C 3
ATOM 4863 O O . LEU A 1 72 ? 14.236 -0.719 -4.997 1.00 0.00 72 LEU A O 3
ATOM 4879 N N . SER A 1 73 ? 14.219 -1.670 -2.953 1.00 0.00 73 SER A N 3
ATOM 4880 C CA . SER A 1 73 ? 15.123 -2.769 -3.312 1.00 0.00 73 SER A CA 3
ATOM 4881 C C . SER A 1 73 ? 14.446 -3.713 -4.306 1.00 0.00 73 SER A C 3
ATOM 4882 O O . SER A 1 73 ? 13.219 -3.835 -4.287 1.00 0.00 73 SER A O 3
ATOM 4890 N N . PHE A 1 74 ? 15.221 -4.434 -5.122 1.00 0.00 74 PHE A N 3
ATOM 4891 C CA . PHE A 1 74 ? 14.696 -5.386 -6.112 1.00 0.00 74 PHE A CA 3
ATOM 4892 C C . PHE A 1 74 ? 13.694 -6.378 -5.496 1.00 0.00 74 PHE A C 3
ATOM 4893 O O . PHE A 1 74 ? 12.630 -6.611 -6.068 1.00 0.00 74 PHE A O 3
ATOM 4910 N N . GLY A 1 75 ? 13.997 -6.901 -4.300 1.00 0.00 75 GLY A N 3
ATOM 4911 C CA . GLY A 1 75 ? 13.118 -7.794 -3.539 1.00 0.00 75 GLY A CA 3
ATOM 4912 C C . GLY A 1 75 ? 11.796 -7.143 -3.128 1.00 0.00 75 GLY A C 3
ATOM 4913 O O . GLY A 1 75 ? 10.725 -7.687 -3.381 1.00 0.00 75 GLY A O 3
ATOM 4917 N N . GLU A 1 76 ? 11.843 -5.973 -2.494 1.00 0.00 76 GLU A N 3
ATOM 4918 C CA . GLU A 1 76 ? 10.640 -5.274 -2.018 1.00 0.00 76 GLU A CA 3
ATOM 4919 C C . GLU A 1 76 ? 9.761 -4.805 -3.188 1.00 0.00 76 GLU A C 3
ATOM 4920 O O . GLU A 1 76 ? 8.535 -4.932 -3.146 1.00 0.00 76 GLU A O 3
ATOM 4932 N N . ARG A 1 77 ? 10.390 -4.352 -4.282 1.00 0.00 77 ARG A N 3
ATOM 4933 C CA . ARG A 1 77 ? 9.728 -3.960 -5.532 1.00 0.00 77 ARG A CA 3
ATOM 4934 C C . ARG A 1 77 ? 8.883 -5.090 -6.131 1.00 0.00 77 ARG A C 3
ATOM 4935 O O . ARG A 1 77 ? 7.862 -4.787 -6.740 1.00 0.00 77 ARG A O 3
ATOM 4956 N N . LYS A 1 78 ? 9.247 -6.369 -5.939 1.00 0.00 78 LYS A N 3
ATOM 4957 C CA . LYS A 1 78 ? 8.509 -7.528 -6.485 1.00 0.00 78 LYS A CA 3
ATOM 4958 C C . LYS A 1 78 ? 7.050 -7.552 -6.021 1.00 0.00 78 LYS A C 3
ATOM 4959 O O . LYS A 1 78 ? 6.145 -7.574 -6.852 1.00 0.00 78 LYS A O 3
ATOM 4978 N N . MET A 1 79 ? 6.823 -7.554 -4.706 1.00 0.00 79 MET A N 3
ATOM 4979 C CA . MET A 1 79 ? 5.477 -7.555 -4.116 1.00 0.00 79 MET A CA 3
ATOM 4980 C C . MET A 1 79 ? 4.813 -6.171 -4.190 1.00 0.00 79 MET A C 3
ATOM 4981 O O . MET A 1 79 ? 3.611 -6.068 -4.449 1.00 0.00 79 MET A O 3
ATOM 4995 N N . LEU A 1 80 ? 5.599 -5.102 -3.999 1.00 0.00 80 LEU A N 3
ATOM 4996 C CA . LEU A 1 80 ? 5.139 -3.717 -4.107 1.00 0.00 80 LEU A CA 3
ATOM 4997 C C . LEU A 1 80 ? 4.532 -3.427 -5.487 1.00 0.00 80 LEU A C 3
ATOM 4998 O O . LEU A 1 80 ? 3.447 -2.870 -5.544 1.00 0.00 80 LEU A O 3
ATOM 5014 N N . ASP A 1 81 ? 5.183 -3.809 -6.587 1.00 0.00 81 ASP A N 3
ATOM 5015 C CA . ASP A 1 81 ? 4.679 -3.642 -7.962 1.00 0.00 81 ASP A CA 3
ATOM 5016 C C . ASP A 1 81 ? 3.243 -4.169 -8.138 1.00 0.00 81 ASP A C 3
ATOM 5017 O O . ASP A 1 81 ? 2.413 -3.536 -8.796 1.00 0.00 81 ASP A O 3
ATOM 5026 N N . THR A 1 82 ? 2.929 -5.298 -7.504 1.00 0.00 82 THR A N 3
ATOM 5027 C CA . THR A 1 82 ? 1.587 -5.885 -7.495 1.00 0.00 82 THR A CA 3
ATOM 5028 C C . THR A 1 82 ? 0.636 -5.062 -6.623 1.00 0.00 82 THR A C 3
ATOM 5029 O O . THR A 1 82 ? -0.408 -4.614 -7.099 1.00 0.00 82 THR A O 3
ATOM 5040 N N . ALA A 1 83 ? 1.007 -4.800 -5.362 1.00 0.00 83 ALA A N 3
ATOM 5041 C CA . ALA A 1 83 ? 0.228 -3.976 -4.433 1.00 0.00 83 ALA A CA 3
ATOM 5042 C C . ALA A 1 83 ? -0.017 -2.539 -4.945 1.00 0.00 83 ALA A C 3
ATOM 5043 O O . ALA A 1 83 ? -1.048 -1.958 -4.631 1.00 0.00 83 ALA A O 3
ATOM 5050 N N . ARG A 1 84 ? 0.875 -1.972 -5.767 1.00 0.00 84 ARG A N 3
ATOM 5051 C CA . ARG A 1 84 ? 0.762 -0.659 -6.435 1.00 0.00 84 ARG A CA 3
ATOM 5052 C C . ARG A 1 84 ? -0.402 -0.645 -7.413 1.00 0.00 84 ARG A C 3
ATOM 5053 O O . ARG A 1 84 ? -1.289 0.195 -7.294 1.00 0.00 84 ARG A O 3
ATOM 5074 N N . SER A 1 85 ? -0.407 -1.597 -8.348 1.00 0.00 85 SER A N 3
ATOM 5075 C CA . SER A 1 85 ? -1.466 -1.764 -9.355 1.00 0.00 85 SER A CA 3
ATOM 5076 C C . SER A 1 85 ? -2.843 -2.038 -8.728 1.00 0.00 85 SER A C 3
ATOM 5077 O O . SER A 1 85 ? -3.873 -1.835 -9.367 1.00 0.00 85 SER A O 3
ATOM 5085 N N . LEU A 1 86 ? -2.870 -2.496 -7.471 1.00 0.00 86 LEU A N 3
ATOM 5086 C CA . LEU A 1 86 ? -4.077 -2.717 -6.677 1.00 0.00 86 LEU A CA 3
ATOM 5087 C C . LEU A 1 86 ? -4.460 -1.497 -5.822 1.00 0.00 86 LEU A C 3
ATOM 5088 O O . LEU A 1 86 ? -5.633 -1.143 -5.793 1.00 0.00 86 LEU A O 3
ATOM 5104 N N . LEU A 1 87 ? -3.498 -0.804 -5.202 1.00 0.00 87 LEU A N 3
ATOM 5105 C CA . LEU A 1 87 ? -3.698 0.417 -4.414 1.00 0.00 87 LEU A CA 3
ATOM 5106 C C . LEU A 1 87 ? -4.579 1.402 -5.181 1.00 0.00 87 LEU A C 3
ATOM 5107 O O . LEU A 1 87 ? -5.656 1.798 -4.737 1.00 0.00 87 LEU A O 3
ATOM 5123 N N . ILE A 1 88 ? -4.110 1.809 -6.362 1.00 0.00 88 ILE A N 3
ATOM 5124 C CA . ILE A 1 88 ? -4.849 2.780 -7.164 1.00 0.00 88 ILE A CA 3
ATOM 5125 C C . ILE A 1 88 ? -6.165 2.226 -7.720 1.00 0.00 88 ILE A C 3
ATOM 5126 O O . ILE A 1 88 ? -7.023 3.012 -8.100 1.00 0.00 88 ILE A O 3
ATOM 5142 N N . LYS A 1 89 ? -6.338 0.899 -7.767 1.00 0.00 89 LYS A N 3
ATOM 5143 C CA . LYS A 1 89 ? -7.520 0.195 -8.300 1.00 0.00 89 LYS A CA 3
ATOM 5144 C C . LYS A 1 89 ? -8.780 0.503 -7.498 1.00 0.00 89 LYS A C 3
ATOM 5145 O O . LYS A 1 89 ? -9.836 0.758 -8.071 1.00 0.00 89 LYS A O 3
ATOM 5164 N N . GLU A 1 90 ? -8.671 0.471 -6.173 1.00 0.00 90 GLU A N 3
ATOM 5165 C CA . GLU A 1 90 ? -9.805 0.687 -5.266 1.00 0.00 90 GLU A CA 3
ATOM 5166 C C . GLU A 1 90 ? -10.053 2.188 -5.109 1.00 0.00 90 GLU A C 3
ATOM 5167 O O . GLU A 1 90 ? -11.160 2.694 -5.308 1.00 0.00 90 GLU A O 3
ATOM 5179 N N . LEU A 1 91 ? -8.962 2.908 -4.833 1.00 0.00 91 LEU A N 3
ATOM 5180 C CA . LEU A 1 91 ? -8.900 4.354 -4.661 1.00 0.00 91 LEU A CA 3
ATOM 5181 C C . LEU A 1 91 ? -9.296 5.129 -5.927 1.00 0.00 91 LEU A C 3
ATOM 5182 O O . LEU A 1 91 ? -9.693 6.291 -5.832 1.00 0.00 91 LEU A O 3
ATOM 5198 N N . SER A 1 92 ? -9.258 4.466 -7.092 1.00 0.00 92 SER A N 3
ATOM 5199 C CA . SER A 1 92 ? -9.679 4.940 -8.417 1.00 0.00 92 SER A CA 3
ATOM 5200 C C . SER A 1 92 ? -10.998 5.713 -8.389 1.00 0.00 92 SER A C 3
ATOM 5201 O O . SER A 1 92 ? -11.134 6.737 -9.063 1.00 0.00 92 SER A O 3
ATOM 5209 N N . LEU A 1 93 ? -11.942 5.260 -7.558 1.00 0.00 93 LEU A N 3
ATOM 5210 C CA . LEU A 1 93 ? -13.251 5.874 -7.372 1.00 0.00 93 LEU A CA 3
ATOM 5211 C C . LEU A 1 93 ? -13.151 7.360 -6.976 1.00 0.00 93 LEU A C 3
ATOM 5212 O O . LEU A 1 93 ? -13.641 8.236 -7.691 1.00 0.00 93 LEU A O 3
ATOM 5228 N N . ALA A 1 94 ? -12.495 7.650 -5.849 1.00 0.00 94 ALA A N 3
ATOM 5229 C CA . ALA A 1 94 ? -12.299 9.012 -5.344 1.00 0.00 94 ALA A CA 3
ATOM 5230 C C . ALA A 1 94 ? -11.193 9.794 -6.075 1.00 0.00 94 ALA A C 3
ATOM 5231 O O . ALA A 1 94 ? -11.216 11.027 -6.062 1.00 0.00 94 ALA A O 3
ATOM 5238 N N . LYS A 1 95 ? -10.239 9.096 -6.716 1.00 0.00 95 LYS A N 3
ATOM 5239 C CA . LYS A 1 95 ? -9.173 9.691 -7.549 1.00 0.00 95 LYS A CA 3
ATOM 5240 C C . LYS A 1 95 ? -9.753 10.684 -8.560 1.00 0.00 95 LYS A C 3
ATOM 5241 O O . LYS A 1 95 ? -9.242 11.791 -8.701 1.00 0.00 95 LYS A O 3
ATOM 5260 N N . ASP A 1 96 ? -10.834 10.277 -9.234 1.00 0.00 96 ASP A N 3
ATOM 5261 C CA . ASP A 1 96 ? -11.571 11.025 -10.265 1.00 0.00 96 ASP A CA 3
ATOM 5262 C C . ASP A 1 96 ? -10.665 11.664 -11.356 1.00 0.00 96 ASP A C 3
ATOM 5263 O O . ASP A 1 96 ? -10.975 12.719 -11.914 1.00 0.00 96 ASP A O 3
ATOM 5272 N N . CYS A 1 97 ? -9.514 11.034 -11.628 1.00 0.00 97 CYS A N 3
ATOM 5273 C CA . CYS A 1 97 ? -8.389 11.522 -12.439 1.00 0.00 97 CYS A CA 3
ATOM 5274 C C . CYS A 1 97 ? -7.479 10.353 -12.894 1.00 0.00 97 CYS A C 3
ATOM 5275 O O . CYS A 1 97 ? -7.876 9.187 -12.820 1.00 0.00 97 CYS A O 3
ATOM 5283 N N . SER A 1 98 ? -6.272 10.637 -13.394 1.00 0.00 98 SER A N 3
ATOM 5284 C CA . SER A 1 98 ? -5.253 9.634 -13.771 1.00 0.00 98 SER A CA 3
ATOM 5285 C C . SER A 1 98 ? -4.711 8.863 -12.554 1.00 0.00 98 SER A C 3
ATOM 5286 O O . SER A 1 98 ? -4.810 9.339 -11.423 1.00 0.00 98 SER A O 3
ATOM 5294 N N . GLU A 1 99 ? -4.079 7.695 -12.758 1.00 0.00 99 GLU A N 3
ATOM 5295 C CA . GLU A 1 99 ? -3.474 6.889 -11.667 1.00 0.00 99 GLU A CA 3
ATOM 5296 C C . GLU A 1 99 ? -2.458 7.673 -10.827 1.00 0.00 99 GLU A C 3
ATOM 5297 O O . GLU A 1 99 ? -2.321 7.403 -9.632 1.00 0.00 99 GLU A O 3
ATOM 5309 N N . ASP A 1 100 ? -1.810 8.676 -11.430 1.00 0.00 100 ASP A N 3
ATOM 5310 C CA . ASP A 1 100 ? -0.881 9.610 -10.788 1.00 0.00 100 ASP A CA 3
ATOM 5311 C C . ASP A 1 100 ? -1.474 10.249 -9.523 1.00 0.00 100 ASP A C 3
ATOM 5312 O O . ASP A 1 100 ? -0.715 10.557 -8.611 1.00 0.00 100 ASP A O 3
ATOM 5321 N N . GLU A 1 101 ? -2.797 10.427 -9.425 1.00 0.00 101 GLU A N 3
ATOM 5322 C CA . GLU A 1 101 ? -3.450 10.991 -8.244 1.00 0.00 101 GLU A CA 3
ATOM 5323 C C . GLU A 1 101 ? -3.090 10.210 -6.971 1.00 0.00 101 GLU A C 3
ATOM 5324 O O . GLU A 1 101 ? -2.615 10.792 -5.999 1.00 0.00 101 GLU A O 3
ATOM 5336 N N . ILE A 1 102 ? -3.285 8.886 -6.988 1.00 0.00 102 ILE A N 3
ATOM 5337 C CA . ILE A 1 102 ? -2.913 7.977 -5.898 1.00 0.00 102 ILE A CA 3
ATOM 5338 C C . ILE A 1 102 ? -1.429 7.606 -5.930 1.00 0.00 102 ILE A C 3
ATOM 5339 O O . ILE A 1 102 ? -0.775 7.645 -4.890 1.00 0.00 102 ILE A O 3
ATOM 5355 N N . GLU A 1 103 ? -0.885 7.247 -7.101 1.00 0.00 103 GLU A N 3
ATOM 5356 C CA . GLU A 1 103 ? 0.519 6.843 -7.252 1.00 0.00 103 GLU A CA 3
ATOM 5357 C C . GLU A 1 103 ? 1.471 7.915 -6.691 1.00 0.00 103 GLU A C 3
ATOM 5358 O O . GLU A 1 103 ? 2.408 7.597 -5.958 1.00 0.00 103 GLU A O 3
ATOM 5370 N N . SER A 1 104 ? 1.234 9.187 -7.034 1.00 0.00 104 SER A N 3
ATOM 5371 C CA . SER A 1 104 ? 1.988 10.327 -6.503 1.00 0.00 104 SER A CA 3
ATOM 5372 C C . SER A 1 104 ? 1.631 10.680 -5.066 1.00 0.00 104 SER A C 3
ATOM 5373 O O . SER A 1 104 ? 2.524 11.084 -4.327 1.00 0.00 104 SER A O 3
ATOM 5381 N N . ASP A 1 105 ? 0.377 10.521 -4.624 1.00 0.00 105 ASP A N 3
ATOM 5382 C CA . ASP A 1 105 ? 0.009 10.764 -3.219 1.00 0.00 105 ASP A CA 3
ATOM 5383 C C . ASP A 1 105 ? 0.844 9.921 -2.244 1.00 0.00 105 ASP A C 3
ATOM 5384 O O . ASP A 1 105 ? 1.069 10.355 -1.114 1.00 0.00 105 ASP A O 3
ATOM 5393 N N . LEU A 1 106 ? 1.397 8.780 -2.680 1.00 0.00 106 LEU A N 3
ATOM 5394 C CA . LEU A 1 106 ? 2.294 7.963 -1.859 1.00 0.00 106 LEU A CA 3
ATOM 5395 C C . LEU A 1 106 ? 3.482 8.776 -1.338 1.00 0.00 106 LEU A C 3
ATOM 5396 O O . LEU A 1 106 ? 3.900 8.592 -0.195 1.00 0.00 106 LEU A O 3
ATOM 5412 N N . LYS A 1 107 ? 3.991 9.720 -2.141 1.00 0.00 107 LYS A N 3
ATOM 5413 C CA . LYS A 1 107 ? 5.082 10.622 -1.756 1.00 0.00 107 LYS A CA 3
ATOM 5414 C C . LYS A 1 107 ? 4.721 11.515 -0.566 1.00 0.00 107 LYS A C 3
ATOM 5415 O O . LYS A 1 107 ? 5.603 11.809 0.238 1.00 0.00 107 LYS A O 3
ATOM 5434 N N . LYS A 1 108 ? 3.444 11.902 -0.432 1.00 0.00 108 LYS A N 3
ATOM 5435 C CA . LYS A 1 108 ? 2.899 12.673 0.701 1.00 0.00 108 LYS A CA 3
ATOM 5436 C C . LYS A 1 108 ? 2.605 11.776 1.908 1.00 0.00 108 LYS A C 3
ATOM 5437 O O . LYS A 1 108 ? 2.772 12.218 3.044 1.00 0.00 108 LYS A O 3
ATOM 5456 N N . ILE A 1 109 ? 2.193 10.527 1.677 1.00 0.00 109 ILE A N 3
ATOM 5457 C CA . ILE A 1 109 ? 1.856 9.562 2.732 1.00 0.00 109 ILE A CA 3
ATOM 5458 C C . ILE A 1 109 ? 3.125 8.989 3.384 1.00 0.00 109 ILE A C 3
ATOM 5459 O O . ILE A 1 109 ? 3.351 9.200 4.572 1.00 0.00 109 ILE A O 3
ATOM 5475 N N . PHE A 1 110 ? 3.965 8.275 2.624 1.00 0.00 110 PHE A N 3
ATOM 5476 C CA . PHE A 1 110 ? 5.192 7.621 3.102 1.00 0.00 110 PHE A CA 3
ATOM 5477 C C . PHE A 1 110 ? 6.388 8.592 3.238 1.00 0.00 110 PHE A C 3
ATOM 5478 O O . PHE A 1 110 ? 7.464 8.183 3.675 1.00 0.00 110 PHE A O 3
ATOM 5495 N N . ASN A 1 111 ? 6.196 9.877 2.904 1.00 0.00 111 ASN A N 3
ATOM 5496 C CA . ASN A 1 111 ? 7.176 10.975 2.903 1.00 0.00 111 ASN A CA 3
ATOM 5497 C C . ASN A 1 111 ? 8.416 10.693 2.019 1.00 0.00 111 ASN A C 3
ATOM 5498 O O . ASN A 1 111 ? 9.563 10.763 2.461 1.00 0.00 111 ASN A O 3
ATOM 5509 N N . LEU A 1 112 ? 8.163 10.354 0.750 1.00 0.00 112 LEU A N 3
ATOM 5510 C CA . LEU A 1 112 ? 9.174 9.965 -0.250 1.00 0.00 112 LEU A CA 3
ATOM 5511 C C . LEU A 1 112 ? 9.724 11.164 -1.044 1.00 0.00 112 LEU A C 3
ATOM 5512 O O . LEU A 1 112 ? 10.906 11.177 -1.398 1.00 0.00 112 LEU A O 3
ATOM 5528 N N . ALA A 1 113 ? 8.855 12.149 -1.318 1.00 0.00 113 ALA A N 3
ATOM 5529 C CA . ALA A 1 113 ? 9.057 13.308 -2.202 1.00 0.00 113 ALA A CA 3
ATOM 5530 C C . ALA A 1 113 ? 9.799 12.964 -3.528 1.00 0.00 113 ALA A C 3
ATOM 5531 O O . ALA A 1 113 ? 9.268 12.122 -4.287 1.00 0.00 113 ALA A O 3
ATOM 5539 N N . GLY A 1 1 ? -20.687 -10.204 14.797 1.00 0.00 1 GLY A N 4
ATOM 5540 C CA . GLY A 1 1 ? -19.801 -11.374 14.607 1.00 0.00 1 GLY A CA 4
ATOM 5541 C C . GLY A 1 1 ? -18.342 -10.970 14.444 1.00 0.00 1 GLY A C 4
ATOM 5542 O O . GLY A 1 1 ? -18.003 -9.785 14.517 1.00 0.00 1 GLY A O 4
ATOM 5548 N N . SER A 1 2 ? -17.475 -11.953 14.178 1.00 0.00 2 SER A N 4
ATOM 5549 C CA . SER A 1 2 ? -16.031 -11.784 13.930 1.00 0.00 2 SER A CA 4
ATOM 5550 C C . SER A 1 2 ? -15.575 -12.610 12.720 1.00 0.00 2 SER A C 4
ATOM 5551 O O . SER A 1 2 ? -15.172 -13.769 12.855 1.00 0.00 2 SER A O 4
ATOM 5559 N N . HIS A 1 3 ? -15.666 -12.025 11.519 1.00 0.00 3 HIS A N 4
ATOM 5560 C CA . HIS A 1 3 ? -15.176 -12.642 10.274 1.00 0.00 3 HIS A CA 4
ATOM 5561 C C . HIS A 1 3 ? -13.639 -12.720 10.276 1.00 0.00 3 HIS A C 4
ATOM 5562 O O . HIS A 1 3 ? -12.968 -11.880 10.883 1.00 0.00 3 HIS A O 4
ATOM 5577 N N . MET A 1 4 ? -13.088 -13.701 9.562 1.00 0.00 4 MET A N 4
ATOM 5578 C CA . MET A 1 4 ? -11.643 -13.915 9.384 1.00 0.00 4 MET A CA 4
ATOM 5579 C C . MET A 1 4 ? -11.241 -13.897 7.899 1.00 0.00 4 MET A C 4
ATOM 5580 O O . MET A 1 4 ? -12.079 -14.073 7.010 1.00 0.00 4 MET A O 4
ATOM 5594 N N . GLY A 1 5 ? -9.951 -13.687 7.624 1.00 0.00 5 GLY A N 4
ATOM 5595 C CA . GLY A 1 5 ? -9.375 -13.621 6.274 1.00 0.00 5 GLY A CA 4
ATOM 5596 C C . GLY A 1 5 ? -9.333 -12.193 5.720 1.00 0.00 5 GLY A C 4
ATOM 5597 O O . GLY A 1 5 ? -8.252 -11.621 5.570 1.00 0.00 5 GLY A O 4
ATOM 5601 N N . SER A 1 6 ? -10.505 -11.613 5.447 1.00 0.00 6 SER A N 4
ATOM 5602 C CA . SER A 1 6 ? -10.700 -10.227 4.978 1.00 0.00 6 SER A CA 4
ATOM 5603 C C . SER A 1 6 ? -11.465 -9.371 6.000 1.00 0.00 6 SER A C 4
ATOM 5604 O O . SER A 1 6 ? -12.151 -9.886 6.887 1.00 0.00 6 SER A O 4
ATOM 5612 N N . VAL A 1 7 ? -11.370 -8.043 5.860 1.00 0.00 7 VAL A N 4
ATOM 5613 C CA . VAL A 1 7 ? -12.071 -7.030 6.687 1.00 0.00 7 VAL A CA 4
ATOM 5614 C C . VAL A 1 7 ? -13.610 -7.115 6.615 1.00 0.00 7 VAL A C 4
ATOM 5615 O O . VAL A 1 7 ? -14.298 -6.682 7.539 1.00 0.00 7 VAL A O 4
ATOM 5628 N N . GLY A 1 8 ? -14.156 -7.702 5.543 1.00 0.00 8 GLY A N 4
ATOM 5629 C CA . GLY A 1 8 ? -15.596 -7.863 5.292 1.00 0.00 8 GLY A CA 4
ATOM 5630 C C . GLY A 1 8 ? -16.031 -7.565 3.849 1.00 0.00 8 GLY A C 4
ATOM 5631 O O . GLY A 1 8 ? -17.171 -7.860 3.482 1.00 0.00 8 GLY A O 4
ATOM 5635 N N . LEU A 1 9 ? -15.134 -7.007 3.026 1.00 0.00 9 LEU A N 4
ATOM 5636 C CA . LEU A 1 9 ? -15.337 -6.685 1.611 1.00 0.00 9 LEU A CA 4
ATOM 5637 C C . LEU A 1 9 ? -14.219 -7.255 0.718 1.00 0.00 9 LEU A C 4
ATOM 5638 O O . LEU A 1 9 ? -13.244 -7.841 1.197 1.00 0.00 9 LEU A O 4
ATOM 5654 N N . ARG A 1 10 ? -14.376 -7.073 -0.597 1.00 0.00 10 ARG A N 4
ATOM 5655 C CA . ARG A 1 10 ? -13.488 -7.588 -1.658 1.00 0.00 10 ARG A CA 4
ATOM 5656 C C . ARG A 1 10 ? -12.411 -6.581 -2.058 1.00 0.00 10 ARG A C 4
ATOM 5657 O O . ARG A 1 10 ? -11.227 -6.843 -1.881 1.00 0.00 10 ARG A O 4
ATOM 5678 N N . GLU A 1 11 ? -12.827 -5.465 -2.659 1.00 0.00 11 GLU A N 4
ATOM 5679 C CA . GLU A 1 11 ? -11.950 -4.421 -3.216 1.00 0.00 11 GLU A CA 4
ATOM 5680 C C . GLU A 1 11 ? -12.738 -3.179 -3.662 1.00 0.00 11 GLU A C 4
ATOM 5681 O O . GLU A 1 11 ? -12.292 -2.057 -3.426 1.00 0.00 11 GLU A O 4
ATOM 5693 N N . ILE A 1 12 ? -13.913 -3.357 -4.289 1.00 0.00 12 ILE A N 4
ATOM 5694 C CA . ILE A 1 12 ? -14.797 -2.247 -4.673 1.00 0.00 12 ILE A CA 4
ATOM 5695 C C . ILE A 1 12 ? -15.269 -1.481 -3.425 1.00 0.00 12 ILE A C 4
ATOM 5696 O O . ILE A 1 12 ? -15.743 -2.075 -2.453 1.00 0.00 12 ILE A O 4
ATOM 5712 N N . ILE A 1 13 ? -15.122 -0.158 -3.459 1.00 0.00 13 ILE A N 4
ATOM 5713 C CA . ILE A 1 13 ? -15.499 0.783 -2.403 1.00 0.00 13 ILE A CA 4
ATOM 5714 C C . ILE A 1 13 ? -15.993 2.125 -2.966 1.00 0.00 13 ILE A C 4
ATOM 5715 O O . ILE A 1 13 ? -15.965 2.364 -4.176 1.00 0.00 13 ILE A O 4
ATOM 5731 N N . SER A 1 14 ? -16.425 3.009 -2.066 1.00 0.00 14 SER A N 4
ATOM 5732 C CA . SER A 1 14 ? -16.853 4.388 -2.338 1.00 0.00 14 SER A CA 4
ATOM 5733 C C . SER A 1 14 ? -15.861 5.390 -1.732 1.00 0.00 14 SER A C 4
ATOM 5734 O O . SER A 1 14 ? -14.991 5.011 -0.948 1.00 0.00 14 SER A O 4
ATOM 5742 N N . GLU A 1 15 ? -16.014 6.681 -2.043 1.00 0.00 15 GLU A N 4
ATOM 5743 C CA . GLU A 1 15 ? -15.160 7.775 -1.542 1.00 0.00 15 GLU A CA 4
ATOM 5744 C C . GLU A 1 15 ? -14.994 7.775 -0.005 1.00 0.00 15 GLU A C 4
ATOM 5745 O O . GLU A 1 15 ? -13.933 8.121 0.508 1.00 0.00 15 GLU A O 4
ATOM 5757 N N . GLU A 1 16 ? -16.007 7.316 0.735 1.00 0.00 16 GLU A N 4
ATOM 5758 C CA . GLU A 1 16 ? -15.979 7.149 2.199 1.00 0.00 16 GLU A CA 4
ATOM 5759 C C . GLU A 1 16 ? -14.784 6.310 2.677 1.00 0.00 16 GLU A C 4
ATOM 5760 O O . GLU A 1 16 ? -14.015 6.726 3.547 1.00 0.00 16 GLU A O 4
ATOM 5772 N N . ASP A 1 17 ? -14.606 5.124 2.095 1.00 0.00 17 ASP A N 4
ATOM 5773 C CA . ASP A 1 17 ? -13.517 4.208 2.418 1.00 0.00 17 ASP A CA 4
ATOM 5774 C C . ASP A 1 17 ? -12.172 4.783 1.955 1.00 0.00 17 ASP A C 4
ATOM 5775 O O . ASP A 1 17 ? -11.168 4.569 2.629 1.00 0.00 17 ASP A O 4
ATOM 5784 N N . VAL A 1 18 ? -12.144 5.554 0.856 1.00 0.00 18 VAL A N 4
ATOM 5785 C CA . VAL A 1 18 ? -10.935 6.251 0.370 1.00 0.00 18 VAL A CA 4
ATOM 5786 C C . VAL A 1 18 ? -10.436 7.236 1.437 1.00 0.00 18 VAL A C 4
ATOM 5787 O O . VAL A 1 18 ? -9.248 7.275 1.746 1.00 0.00 18 VAL A O 4
ATOM 5800 N N . LYS A 1 19 ? -11.328 7.987 2.088 1.00 0.00 19 LYS A N 4
ATOM 5801 C CA . LYS A 1 19 ? -10.954 8.883 3.199 1.00 0.00 19 LYS A CA 4
ATOM 5802 C C . LYS A 1 19 ? -10.458 8.129 4.445 1.00 0.00 19 LYS A C 4
ATOM 5803 O O . LYS A 1 19 ? -9.617 8.658 5.174 1.00 0.00 19 LYS A O 4
ATOM 5822 N N . GLN A 1 20 ? -10.920 6.896 4.680 1.00 0.00 20 GLN A N 4
ATOM 5823 C CA . GLN A 1 20 ? -10.465 6.040 5.786 1.00 0.00 20 GLN A CA 4
ATOM 5824 C C . GLN A 1 20 ? -9.103 5.393 5.507 1.00 0.00 20 GLN A C 4
ATOM 5825 O O . GLN A 1 20 ? -8.181 5.569 6.298 1.00 0.00 20 GLN A O 4
ATOM 5839 N N . VAL A 1 21 ? -8.945 4.661 4.399 1.00 0.00 21 VAL A N 4
ATOM 5840 C CA . VAL A 1 21 ? -7.679 4.007 4.007 1.00 0.00 21 VAL A CA 4
ATOM 5841 C C . VAL A 1 21 ? -6.516 4.995 3.976 1.00 0.00 21 VAL A C 4
ATOM 5842 O O . VAL A 1 21 ? -5.439 4.659 4.465 1.00 0.00 21 VAL A O 4
ATOM 5855 N N . TYR A 1 22 ? -6.740 6.232 3.509 1.00 0.00 22 TYR A N 4
ATOM 5856 C CA . TYR A 1 22 ? -5.722 7.286 3.522 1.00 0.00 22 TYR A CA 4
ATOM 5857 C C . TYR A 1 22 ? -5.230 7.617 4.941 1.00 0.00 22 TYR A C 4
ATOM 5858 O O . TYR A 1 22 ? -4.073 7.989 5.101 1.00 0.00 22 TYR A O 4
ATOM 5876 N N . SER A 1 23 ? -6.066 7.450 5.969 1.00 0.00 23 SER A N 4
ATOM 5877 C CA . SER A 1 23 ? -5.702 7.625 7.381 1.00 0.00 23 SER A CA 4
ATOM 5878 C C . SER A 1 23 ? -4.948 6.412 7.958 1.00 0.00 23 SER A C 4
ATOM 5879 O O . SER A 1 23 ? -4.094 6.573 8.833 1.00 0.00 23 SER A O 4
ATOM 5887 N N . ILE A 1 24 ? -5.185 5.199 7.433 1.00 0.00 24 ILE A N 4
ATOM 5888 C CA . ILE A 1 24 ? -4.507 3.959 7.863 1.00 0.00 24 ILE A CA 4
ATOM 5889 C C . ILE A 1 24 ? -3.010 4.013 7.528 1.00 0.00 24 ILE A C 4
ATOM 5890 O O . ILE A 1 24 ? -2.167 3.806 8.404 1.00 0.00 24 ILE A O 4
ATOM 5906 N N . LEU A 1 25 ? -2.663 4.284 6.263 1.00 0.00 25 LEU A N 4
ATOM 5907 C CA . LEU A 1 25 ? -1.270 4.400 5.835 1.00 0.00 25 LEU A CA 4
ATOM 5908 C C . LEU A 1 25 ? -0.604 5.752 6.154 1.00 0.00 25 LEU A C 4
ATOM 5909 O O . LEU A 1 25 ? 0.616 5.854 6.035 1.00 0.00 25 LEU A O 4
ATOM 5925 N N . LYS A 1 26 ? -1.359 6.763 6.606 1.00 0.00 26 LYS A N 4
ATOM 5926 C CA . LYS A 1 26 ? -0.844 8.097 6.982 1.00 0.00 26 LYS A CA 4
ATOM 5927 C C . LYS A 1 26 ? 0.248 8.076 8.057 1.00 0.00 26 LYS A C 4
ATOM 5928 O O . LYS A 1 26 ? 1.069 8.991 8.117 1.00 0.00 26 LYS A O 4
ATOM 5947 N N . GLU A 1 27 ? 0.248 7.057 8.913 1.00 0.00 27 GLU A N 4
ATOM 5948 C CA . GLU A 1 27 ? 1.233 6.874 9.980 1.00 0.00 27 GLU A CA 4
ATOM 5949 C C . GLU A 1 27 ? 2.599 6.390 9.455 1.00 0.00 27 GLU A C 4
ATOM 5950 O O . GLU A 1 27 ? 2.681 5.585 8.524 1.00 0.00 27 GLU A O 4
ATOM 5962 N N . LYS A 1 28 ? 3.681 6.843 10.105 1.00 0.00 28 LYS A N 4
ATOM 5963 C CA . LYS A 1 28 ? 5.077 6.515 9.756 1.00 0.00 28 LYS A CA 4
ATOM 5964 C C . LYS A 1 28 ? 5.797 5.616 10.769 1.00 0.00 28 LYS A C 4
ATOM 5965 O O . LYS A 1 28 ? 6.931 5.204 10.543 1.00 0.00 28 LYS A O 4
ATOM 5984 N N . ASP A 1 29 ? 5.134 5.272 11.870 1.00 0.00 29 ASP A N 4
ATOM 5985 C CA . ASP A 1 29 ? 5.681 4.433 12.947 1.00 0.00 29 ASP A CA 4
ATOM 5986 C C . ASP A 1 29 ? 5.365 2.930 12.764 1.00 0.00 29 ASP A C 4
ATOM 5987 O O . ASP A 1 29 ? 5.686 2.103 13.619 1.00 0.00 29 ASP A O 4
ATOM 5996 N N . ILE A 1 30 ? 4.741 2.568 11.634 1.00 0.00 30 ILE A N 4
ATOM 5997 C CA . ILE A 1 30 ? 4.327 1.201 11.273 1.00 0.00 30 ILE A CA 4
ATOM 5998 C C . ILE A 1 30 ? 5.494 0.290 10.839 1.00 0.00 30 ILE A C 4
ATOM 5999 O O . ILE A 1 30 ? 5.320 -0.928 10.807 1.00 0.00 30 ILE A O 4
ATOM 6015 N N . SER A 1 31 ? 6.664 0.862 10.509 1.00 0.00 31 SER A N 4
ATOM 6016 C CA . SER A 1 31 ? 7.853 0.177 9.963 1.00 0.00 31 SER A CA 4
ATOM 6017 C C . SER A 1 31 ? 8.219 -1.100 10.734 1.00 0.00 31 SER A C 4
ATOM 6018 O O . SER A 1 31 ? 8.540 -1.042 11.928 1.00 0.00 31 SER A O 4
ATOM 6026 N N . VAL A 1 32 ? 8.161 -2.258 10.068 1.00 0.00 32 VAL A N 4
ATOM 6027 C CA . VAL A 1 32 ? 8.464 -3.566 10.674 1.00 0.00 32 VAL A CA 4
ATOM 6028 C C . VAL A 1 32 ? 9.977 -3.853 10.620 1.00 0.00 32 VAL A C 4
ATOM 6029 O O . VAL A 1 32 ? 10.614 -3.678 9.582 1.00 0.00 32 VAL A O 4
ATOM 6042 N N . ASP A 1 33 ? 10.563 -4.298 11.739 1.00 0.00 33 ASP A N 4
ATOM 6043 C CA . ASP A 1 33 ? 11.973 -4.717 11.857 1.00 0.00 33 ASP A CA 4
ATOM 6044 C C . ASP A 1 33 ? 12.369 -5.823 10.862 1.00 0.00 33 ASP A C 4
ATOM 6045 O O . ASP A 1 33 ? 11.575 -6.715 10.573 1.00 0.00 33 ASP A O 4
ATOM 6054 N N . SER A 1 34 ? 13.627 -5.827 10.403 1.00 0.00 34 SER A N 4
ATOM 6055 C CA . SER A 1 34 ? 14.148 -6.725 9.354 1.00 0.00 34 SER A CA 4
ATOM 6056 C C . SER A 1 34 ? 14.018 -8.224 9.674 1.00 0.00 34 SER A C 4
ATOM 6057 O O . SER A 1 34 ? 13.731 -9.032 8.789 1.00 0.00 34 SER A O 4
ATOM 6065 N N . THR A 1 35 ? 14.190 -8.605 10.944 1.00 0.00 35 THR A N 4
ATOM 6066 C CA . THR A 1 35 ? 14.011 -9.984 11.443 1.00 0.00 35 THR A CA 4
ATOM 6067 C C . THR A 1 35 ? 12.579 -10.481 11.223 1.00 0.00 35 THR A C 4
ATOM 6068 O O . THR A 1 35 ? 12.362 -11.594 10.741 1.00 0.00 35 THR A O 4
ATOM 6079 N N . THR A 1 36 ? 11.595 -9.638 11.542 1.00 0.00 36 THR A N 4
ATOM 6080 C CA . THR A 1 36 ? 10.163 -9.902 11.332 1.00 0.00 36 THR A CA 4
ATOM 6081 C C . THR A 1 36 ? 9.752 -9.681 9.871 1.00 0.00 36 THR A C 4
ATOM 6082 O O . THR A 1 36 ? 8.847 -10.353 9.381 1.00 0.00 36 THR A O 4
ATOM 6093 N N . TRP A 1 37 ? 10.437 -8.800 9.135 1.00 0.00 37 TRP A N 4
ATOM 6094 C CA . TRP A 1 37 ? 10.139 -8.443 7.745 1.00 0.00 37 TRP A CA 4
ATOM 6095 C C . TRP A 1 37 ? 10.124 -9.646 6.801 1.00 0.00 37 TRP A C 4
ATOM 6096 O O . TRP A 1 37 ? 9.166 -9.840 6.052 1.00 0.00 37 TRP A O 4
ATOM 6117 N N . ASN A 1 38 ? 11.143 -10.506 6.883 1.00 0.00 38 ASN A N 4
ATOM 6118 C CA . ASN A 1 38 ? 11.223 -11.746 6.106 1.00 0.00 38 ASN A CA 4
ATOM 6119 C C . ASN A 1 38 ? 9.955 -12.617 6.265 1.00 0.00 38 ASN A C 4
ATOM 6120 O O . ASN A 1 38 ? 9.565 -13.328 5.340 1.00 0.00 38 ASN A O 4
ATOM 6131 N N . ARG A 1 39 ? 9.314 -12.571 7.442 1.00 0.00 39 ARG A N 4
ATOM 6132 C CA . ARG A 1 39 ? 8.079 -13.305 7.769 1.00 0.00 39 ARG A CA 4
ATOM 6133 C C . ARG A 1 39 ? 6.835 -12.527 7.321 1.00 0.00 39 ARG A C 4
ATOM 6134 O O . ARG A 1 39 ? 5.940 -13.104 6.705 1.00 0.00 39 ARG A O 4
ATOM 6155 N N . ARG A 1 40 ? 6.806 -11.209 7.561 1.00 0.00 40 ARG A N 4
ATOM 6156 C CA . ARG A 1 40 ? 5.754 -10.264 7.128 1.00 0.00 40 ARG A CA 4
ATOM 6157 C C . ARG A 1 40 ? 5.524 -10.295 5.625 1.00 0.00 40 ARG A C 4
ATOM 6158 O O . ARG A 1 40 ? 4.387 -10.166 5.181 1.00 0.00 40 ARG A O 4
ATOM 6179 N N . TYR A 1 41 ? 6.587 -10.527 4.856 1.00 0.00 41 TYR A N 4
ATOM 6180 C CA . TYR A 1 41 ? 6.517 -10.691 3.408 1.00 0.00 41 TYR A CA 4
ATOM 6181 C C . TYR A 1 41 ? 5.464 -11.750 3.039 1.00 0.00 41 TYR A C 4
ATOM 6182 O O . TYR A 1 41 ? 4.695 -11.554 2.104 1.00 0.00 41 TYR A O 4
ATOM 6200 N N . ARG A 1 42 ? 5.383 -12.851 3.803 1.00 0.00 42 ARG A N 4
ATOM 6201 C CA . ARG A 1 42 ? 4.461 -13.974 3.580 1.00 0.00 42 ARG A CA 4
ATOM 6202 C C . ARG A 1 42 ? 2.994 -13.619 3.820 1.00 0.00 42 ARG A C 4
ATOM 6203 O O . ARG A 1 42 ? 2.188 -13.797 2.914 1.00 0.00 42 ARG A O 4
ATOM 6224 N N . GLU A 1 43 ? 2.635 -13.113 5.001 1.00 0.00 43 GLU A N 4
ATOM 6225 C CA . GLU A 1 43 ? 1.266 -12.644 5.285 1.00 0.00 43 GLU A CA 4
ATOM 6226 C C . GLU A 1 43 ? 0.810 -11.597 4.261 1.00 0.00 43 GLU A C 4
ATOM 6227 O O . GLU A 1 43 ? -0.244 -11.747 3.640 1.00 0.00 43 GLU A O 4
ATOM 6239 N N . TYR A 1 44 ? 1.632 -10.576 4.019 1.00 0.00 44 TYR A N 4
ATOM 6240 C CA . TYR A 1 44 ? 1.365 -9.533 3.034 1.00 0.00 44 TYR A CA 4
ATOM 6241 C C . TYR A 1 44 ? 1.247 -10.082 1.602 1.00 0.00 44 TYR A C 4
ATOM 6242 O O . TYR A 1 44 ? 0.392 -9.609 0.861 1.00 0.00 44 TYR A O 4
ATOM 6260 N N . MET A 1 45 ? 2.011 -11.115 1.227 1.00 0.00 45 MET A N 4
ATOM 6261 C CA . MET A 1 45 ? 1.918 -11.785 -0.084 1.00 0.00 45 MET A CA 4
ATOM 6262 C C . MET A 1 45 ? 0.514 -12.362 -0.336 1.00 0.00 45 MET A C 4
ATOM 6263 O O . MET A 1 45 ? 0.062 -12.411 -1.479 1.00 0.00 45 MET A O 4
ATOM 6277 N N . GLU A 1 46 ? -0.187 -12.812 0.702 1.00 0.00 46 GLU A N 4
ATOM 6278 C CA . GLU A 1 46 ? -1.560 -13.326 0.589 1.00 0.00 46 GLU A CA 4
ATOM 6279 C C . GLU A 1 46 ? -2.576 -12.190 0.502 1.00 0.00 46 GLU A C 4
ATOM 6280 O O . GLU A 1 46 ? -3.564 -12.302 -0.228 1.00 0.00 46 GLU A O 4
ATOM 6292 N N . LYS A 1 47 ? -2.326 -11.062 1.178 1.00 0.00 47 LYS A N 4
ATOM 6293 C CA . LYS A 1 47 ? -3.183 -9.871 1.080 1.00 0.00 47 LYS A CA 4
ATOM 6294 C C . LYS A 1 47 ? -3.285 -9.335 -0.358 1.00 0.00 47 LYS A C 4
ATOM 6295 O O . LYS A 1 47 ? -4.251 -8.655 -0.678 1.00 0.00 47 LYS A O 4
ATOM 6314 N N . ILE A 1 48 ? -2.352 -9.683 -1.243 1.00 0.00 48 ILE A N 4
ATOM 6315 C CA . ILE A 1 48 ? -2.347 -9.270 -2.661 1.00 0.00 48 ILE A CA 4
ATOM 6316 C C . ILE A 1 48 ? -3.459 -9.959 -3.476 1.00 0.00 48 ILE A C 4
ATOM 6317 O O . ILE A 1 48 ? -3.856 -9.482 -4.538 1.00 0.00 48 ILE A O 4
ATOM 6333 N N . LYS A 1 49 ? -3.981 -11.077 -2.957 1.00 0.00 49 LYS A N 4
ATOM 6334 C CA . LYS A 1 49 ? -4.968 -11.961 -3.603 1.00 0.00 49 LYS A CA 4
ATOM 6335 C C . LYS A 1 49 ? -6.250 -12.103 -2.778 1.00 0.00 49 LYS A C 4
ATOM 6336 O O . LYS A 1 49 ? -7.337 -12.242 -3.339 1.00 0.00 49 LYS A O 4
ATOM 6355 N N . THR A 1 50 ? -6.114 -12.066 -1.451 1.00 0.00 50 THR A N 4
ATOM 6356 C CA . THR A 1 50 ? -7.199 -12.292 -0.471 1.00 0.00 50 THR A CA 4
ATOM 6357 C C . THR A 1 50 ? -7.541 -11.038 0.328 1.00 0.00 50 THR A C 4
ATOM 6358 O O . THR A 1 50 ? -8.664 -10.886 0.813 1.00 0.00 50 THR A O 4
ATOM 6369 N N . GLY A 1 51 ? -6.569 -10.132 0.450 1.00 0.00 51 GLY A N 4
ATOM 6370 C CA . GLY A 1 51 ? -6.690 -8.887 1.186 1.00 0.00 51 GLY A CA 4
ATOM 6371 C C . GLY A 1 51 ? -7.544 -7.882 0.434 1.00 0.00 51 GLY A C 4
ATOM 6372 O O . GLY A 1 51 ? -7.601 -7.861 -0.799 1.00 0.00 51 GLY A O 4
ATOM 6376 N N . SER A 1 52 ? -8.206 -7.038 1.211 1.00 0.00 52 SER A N 4
ATOM 6377 C CA . SER A 1 52 ? -9.102 -6.007 0.707 1.00 0.00 52 SER A CA 4
ATOM 6378 C C . SER A 1 52 ? -8.397 -4.679 0.436 1.00 0.00 52 SER A C 4
ATOM 6379 O O . SER A 1 52 ? -7.196 -4.554 0.652 1.00 0.00 52 SER A O 4
ATOM 6387 N N . VAL A 1 53 ? -9.151 -3.652 0.032 1.00 0.00 53 VAL A N 4
ATOM 6388 C CA . VAL A 1 53 ? -8.650 -2.278 -0.177 1.00 0.00 53 VAL A CA 4
ATOM 6389 C C . VAL A 1 53 ? -7.802 -1.745 0.982 1.00 0.00 53 VAL A C 4
ATOM 6390 O O . VAL A 1 53 ? -6.661 -1.317 0.789 1.00 0.00 53 VAL A O 4
ATOM 6403 N N . PHE A 1 54 ? -8.343 -1.811 2.199 1.00 0.00 54 PHE A N 4
ATOM 6404 C CA . PHE A 1 54 ? -7.685 -1.394 3.435 1.00 0.00 54 PHE A CA 4
ATOM 6405 C C . PHE A 1 54 ? -6.384 -2.171 3.682 1.00 0.00 54 PHE A C 4
ATOM 6406 O O . PHE A 1 54 ? -5.412 -1.614 4.190 1.00 0.00 54 PHE A O 4
ATOM 6423 N N . GLU A 1 55 ? -6.344 -3.444 3.281 1.00 0.00 55 GLU A N 4
ATOM 6424 C CA . GLU A 1 55 ? -5.187 -4.321 3.445 1.00 0.00 55 GLU A CA 4
ATOM 6425 C C . GLU A 1 55 ? -4.118 -4.073 2.370 1.00 0.00 55 GLU A C 4
ATOM 6426 O O . GLU A 1 55 ? -2.970 -3.857 2.733 1.00 0.00 55 GLU A O 4
ATOM 6438 N N . ILE A 1 56 ? -4.457 -4.039 1.073 1.00 0.00 56 ILE A N 4
ATOM 6439 C CA . ILE A 1 56 ? -3.549 -3.709 -0.045 1.00 0.00 56 ILE A CA 4
ATOM 6440 C C . ILE A 1 56 ? -2.773 -2.422 0.230 1.00 0.00 56 ILE A C 4
ATOM 6441 O O . ILE A 1 56 ? -1.544 -2.394 0.108 1.00 0.00 56 ILE A O 4
ATOM 6457 N N . ALA A 1 57 ? -3.487 -1.363 0.618 1.00 0.00 57 ALA A N 4
ATOM 6458 C CA . ALA A 1 57 ? -2.862 -0.107 1.015 1.00 0.00 57 ALA A CA 4
ATOM 6459 C C . ALA A 1 57 ? -1.883 -0.292 2.195 1.00 0.00 57 ALA A C 4
ATOM 6460 O O . ALA A 1 57 ? -0.764 0.215 2.150 1.00 0.00 57 ALA A O 4
ATOM 6467 N N . GLU A 1 58 ? -2.254 -1.037 3.239 1.00 0.00 58 GLU A N 4
ATOM 6468 C CA . GLU A 1 58 ? -1.350 -1.354 4.353 1.00 0.00 58 GLU A CA 4
ATOM 6469 C C . GLU A 1 58 ? -0.135 -2.198 3.940 1.00 0.00 58 GLU A C 4
ATOM 6470 O O . GLU A 1 58 ? 0.944 -2.025 4.511 1.00 0.00 58 GLU A O 4
ATOM 6482 N N . VAL A 1 59 ? -0.285 -3.081 2.949 1.00 0.00 59 VAL A N 4
ATOM 6483 C CA . VAL A 1 59 ? 0.808 -3.896 2.420 1.00 0.00 59 VAL A CA 4
ATOM 6484 C C . VAL A 1 59 ? 1.882 -3.011 1.795 1.00 0.00 59 VAL A C 4
ATOM 6485 O O . VAL A 1 59 ? 2.998 -2.950 2.313 1.00 0.00 59 VAL A O 4
ATOM 6498 N N . LEU A 1 60 ? 1.561 -2.319 0.693 1.00 0.00 60 LEU A N 4
ATOM 6499 C CA . LEU A 1 60 ? 2.538 -1.504 -0.040 1.00 0.00 60 LEU A CA 4
ATOM 6500 C C . LEU A 1 60 ? 3.206 -0.444 0.855 1.00 0.00 60 LEU A C 4
ATOM 6501 O O . LEU A 1 60 ? 4.383 -0.135 0.681 1.00 0.00 60 LEU A O 4
ATOM 6517 N N . ARG A 1 61 ? 2.460 0.062 1.845 1.00 0.00 61 ARG A N 4
ATOM 6518 C CA . ARG A 1 61 ? 2.912 1.001 2.870 1.00 0.00 61 ARG A CA 4
ATOM 6519 C C . ARG A 1 61 ? 4.084 0.410 3.634 1.00 0.00 61 ARG A C 4
ATOM 6520 O O . ARG A 1 61 ? 5.152 1.012 3.655 1.00 0.00 61 ARG A O 4
ATOM 6541 N N . ASP A 1 62 ? 3.904 -0.769 4.223 1.00 0.00 62 ASP A N 4
ATOM 6542 C CA . ASP A 1 62 ? 4.974 -1.464 4.933 1.00 0.00 62 ASP A CA 4
ATOM 6543 C C . ASP A 1 62 ? 6.230 -1.590 4.071 1.00 0.00 62 ASP A C 4
ATOM 6544 O O . ASP A 1 62 ? 7.293 -1.118 4.474 1.00 0.00 62 ASP A O 4
ATOM 6553 N N . LEU A 1 63 ? 6.094 -2.135 2.856 1.00 0.00 63 LEU A N 4
ATOM 6554 C CA . LEU A 1 63 ? 7.193 -2.252 1.892 1.00 0.00 63 LEU A CA 4
ATOM 6555 C C . LEU A 1 63 ? 7.915 -0.910 1.661 1.00 0.00 63 LEU A C 4
ATOM 6556 O O . LEU A 1 63 ? 9.144 -0.877 1.688 1.00 0.00 63 LEU A O 4
ATOM 6572 N N . TYR A 1 64 ? 7.193 0.203 1.488 1.00 0.00 64 TYR A N 4
ATOM 6573 C CA . TYR A 1 64 ? 7.799 1.534 1.354 1.00 0.00 64 TYR A CA 4
ATOM 6574 C C . TYR A 1 64 ? 8.576 1.984 2.602 1.00 0.00 64 TYR A C 4
ATOM 6575 O O . TYR A 1 64 ? 9.731 2.414 2.493 1.00 0.00 64 TYR A O 4
ATOM 6593 N N . LEU A 1 65 ? 7.978 1.891 3.794 1.00 0.00 65 LEU A N 4
ATOM 6594 C CA . LEU A 1 65 ? 8.655 2.286 5.032 1.00 0.00 65 LEU A CA 4
ATOM 6595 C C . LEU A 1 65 ? 9.822 1.360 5.416 1.00 0.00 65 LEU A C 4
ATOM 6596 O O . LEU A 1 65 ? 10.727 1.814 6.118 1.00 0.00 65 LEU A O 4
ATOM 6612 N N . LEU A 1 66 ? 9.850 0.109 4.934 1.00 0.00 66 LEU A N 4
ATOM 6613 C CA . LEU A 1 66 ? 10.932 -0.846 5.186 1.00 0.00 66 LEU A CA 4
ATOM 6614 C C . LEU A 1 66 ? 12.315 -0.265 4.855 1.00 0.00 66 LEU A C 4
ATOM 6615 O O . LEU A 1 66 ? 13.265 -0.453 5.619 1.00 0.00 66 LEU A O 4
ATOM 6631 N N . LYS A 1 67 ? 12.421 0.452 3.725 1.00 0.00 67 LYS A N 4
ATOM 6632 C CA . LYS A 1 67 ? 13.643 1.160 3.311 1.00 0.00 67 LYS A CA 4
ATOM 6633 C C . LYS A 1 67 ? 13.645 2.635 3.743 1.00 0.00 67 LYS A C 4
ATOM 6634 O O . LYS A 1 67 ? 14.713 3.213 3.944 1.00 0.00 67 LYS A O 4
ATOM 6653 N N . GLY A 1 68 ? 12.463 3.235 3.910 1.00 0.00 68 GLY A N 4
ATOM 6654 C CA . GLY A 1 68 ? 12.281 4.635 4.319 1.00 0.00 68 GLY A CA 4
ATOM 6655 C C . GLY A 1 68 ? 12.418 5.649 3.171 1.00 0.00 68 GLY A C 4
ATOM 6656 O O . GLY A 1 68 ? 12.533 6.849 3.419 1.00 0.00 68 GLY A O 4
ATOM 6660 N N . ASP A 1 69 ? 12.428 5.176 1.922 1.00 0.00 69 ASP A N 4
ATOM 6661 C CA . ASP A 1 69 ? 12.624 5.959 0.696 1.00 0.00 69 ASP A CA 4
ATOM 6662 C C . ASP A 1 69 ? 11.845 5.364 -0.492 1.00 0.00 69 ASP A C 4
ATOM 6663 O O . ASP A 1 69 ? 11.403 4.213 -0.453 1.00 0.00 69 ASP A O 4
ATOM 6672 N N . LYS A 1 70 ? 11.714 6.143 -1.575 1.00 0.00 70 LYS A N 4
ATOM 6673 C CA . LYS A 1 70 ? 11.097 5.718 -2.849 1.00 0.00 70 LYS A CA 4
ATOM 6674 C C . LYS A 1 70 ? 11.844 4.578 -3.550 1.00 0.00 70 LYS A C 4
ATOM 6675 O O . LYS A 1 70 ? 11.225 3.738 -4.202 1.00 0.00 70 LYS A O 4
ATOM 6694 N N . ASP A 1 71 ? 13.167 4.549 -3.413 1.00 0.00 71 ASP A N 4
ATOM 6695 C CA . ASP A 1 71 ? 14.047 3.517 -3.963 1.00 0.00 71 ASP A CA 4
ATOM 6696 C C . ASP A 1 71 ? 14.042 2.252 -3.086 1.00 0.00 71 ASP A C 4
ATOM 6697 O O . ASP A 1 71 ? 14.807 2.128 -2.127 1.00 0.00 71 ASP A O 4
ATOM 6706 N N . LEU A 1 72 ? 13.144 1.316 -3.401 1.00 0.00 72 LEU A N 4
ATOM 6707 C CA . LEU A 1 72 ? 13.048 0.007 -2.750 1.00 0.00 72 LEU A CA 4
ATOM 6708 C C . LEU A 1 72 ? 13.997 -1.030 -3.363 1.00 0.00 72 LEU A C 4
ATOM 6709 O O . LEU A 1 72 ? 14.317 -0.972 -4.555 1.00 0.00 72 LEU A O 4
ATOM 6725 N N . SER A 1 73 ? 14.406 -2.015 -2.559 1.00 0.00 73 SER A N 4
ATOM 6726 C CA . SER A 1 73 ? 15.227 -3.143 -3.020 1.00 0.00 73 SER A CA 4
ATOM 6727 C C . SER A 1 73 ? 14.464 -3.999 -4.034 1.00 0.00 73 SER A C 4
ATOM 6728 O O . SER A 1 73 ? 13.235 -4.064 -3.987 1.00 0.00 73 SER A O 4
ATOM 6736 N N . PHE A 1 74 ? 15.179 -4.713 -4.908 1.00 0.00 74 PHE A N 4
ATOM 6737 C CA . PHE A 1 74 ? 14.593 -5.602 -5.924 1.00 0.00 74 PHE A CA 4
ATOM 6738 C C . PHE A 1 74 ? 13.576 -6.589 -5.326 1.00 0.00 74 PHE A C 4
ATOM 6739 O O . PHE A 1 74 ? 12.472 -6.733 -5.849 1.00 0.00 74 PHE A O 4
ATOM 6756 N N . GLY A 1 75 ? 13.926 -7.222 -4.198 1.00 0.00 75 GLY A N 4
ATOM 6757 C CA . GLY A 1 75 ? 13.059 -8.151 -3.470 1.00 0.00 75 GLY A CA 4
ATOM 6758 C C . GLY A 1 75 ? 11.740 -7.515 -3.027 1.00 0.00 75 GLY A C 4
ATOM 6759 O O . GLY A 1 75 ? 10.676 -8.042 -3.331 1.00 0.00 75 GLY A O 4
ATOM 6763 N N . GLU A 1 76 ? 11.772 -6.368 -2.344 1.00 0.00 76 GLU A N 4
ATOM 6764 C CA . GLU A 1 76 ? 10.555 -5.636 -1.946 1.00 0.00 76 GLU A CA 4
ATOM 6765 C C . GLU A 1 76 ? 9.752 -5.165 -3.165 1.00 0.00 76 GLU A C 4
ATOM 6766 O O . GLU A 1 76 ? 8.526 -5.294 -3.194 1.00 0.00 76 GLU A O 4
ATOM 6778 N N . ARG A 1 77 ? 10.435 -4.687 -4.216 1.00 0.00 77 ARG A N 4
ATOM 6779 C CA . ARG A 1 77 ? 9.810 -4.240 -5.468 1.00 0.00 77 ARG A CA 4
ATOM 6780 C C . ARG A 1 77 ? 8.925 -5.313 -6.109 1.00 0.00 77 ARG A C 4
ATOM 6781 O O . ARG A 1 77 ? 7.925 -4.957 -6.722 1.00 0.00 77 ARG A O 4
ATOM 6802 N N . LYS A 1 78 ? 9.237 -6.606 -5.945 1.00 0.00 78 LYS A N 4
ATOM 6803 C CA . LYS A 1 78 ? 8.462 -7.728 -6.513 1.00 0.00 78 LYS A CA 4
ATOM 6804 C C . LYS A 1 78 ? 6.998 -7.715 -6.058 1.00 0.00 78 LYS A C 4
ATOM 6805 O O . LYS A 1 78 ? 6.105 -7.699 -6.903 1.00 0.00 78 LYS A O 4
ATOM 6824 N N . MET A 1 79 ? 6.748 -7.732 -4.747 1.00 0.00 79 MET A N 4
ATOM 6825 C CA . MET A 1 79 ? 5.392 -7.663 -4.179 1.00 0.00 79 MET A CA 4
ATOM 6826 C C . MET A 1 79 ? 4.814 -6.245 -4.242 1.00 0.00 79 MET A C 4
ATOM 6827 O O . MET A 1 79 ? 3.630 -6.084 -4.544 1.00 0.00 79 MET A O 4
ATOM 6841 N N . LEU A 1 80 ? 5.639 -5.215 -3.999 1.00 0.00 80 LEU A N 4
ATOM 6842 C CA . LEU A 1 80 ? 5.232 -3.811 -4.107 1.00 0.00 80 LEU A CA 4
ATOM 6843 C C . LEU A 1 80 ? 4.636 -3.508 -5.491 1.00 0.00 80 LEU A C 4
ATOM 6844 O O . LEU A 1 80 ? 3.555 -2.945 -5.551 1.00 0.00 80 LEU A O 4
ATOM 6860 N N . ASP A 1 81 ? 5.285 -3.898 -6.590 1.00 0.00 81 ASP A N 4
ATOM 6861 C CA . ASP A 1 81 ? 4.788 -3.726 -7.965 1.00 0.00 81 ASP A CA 4
ATOM 6862 C C . ASP A 1 81 ? 3.339 -4.220 -8.142 1.00 0.00 81 ASP A C 4
ATOM 6863 O O . ASP A 1 81 ? 2.520 -3.556 -8.784 1.00 0.00 81 ASP A O 4
ATOM 6872 N N . THR A 1 82 ? 3.001 -5.357 -7.531 1.00 0.00 82 THR A N 4
ATOM 6873 C CA . THR A 1 82 ? 1.645 -5.915 -7.544 1.00 0.00 82 THR A CA 4
ATOM 6874 C C . THR A 1 82 ? 0.708 -5.109 -6.636 1.00 0.00 82 THR A C 4
ATOM 6875 O O . THR A 1 82 ? -0.342 -4.649 -7.088 1.00 0.00 82 THR A O 4
ATOM 6886 N N . ALA A 1 83 ? 1.093 -4.873 -5.374 1.00 0.00 83 ALA A N 4
ATOM 6887 C CA . ALA A 1 83 ? 0.321 -4.075 -4.414 1.00 0.00 83 ALA A CA 4
ATOM 6888 C C . ALA A 1 83 ? 0.069 -2.625 -4.888 1.00 0.00 83 ALA A C 4
ATOM 6889 O O . ALA A 1 83 ? -0.978 -2.062 -4.589 1.00 0.00 83 ALA A O 4
ATOM 6896 N N . ARG A 1 84 ? 0.981 -2.030 -5.669 1.00 0.00 84 ARG A N 4
ATOM 6897 C CA . ARG A 1 84 ? 0.885 -0.700 -6.308 1.00 0.00 84 ARG A CA 4
ATOM 6898 C C . ARG A 1 84 ? -0.250 -0.673 -7.321 1.00 0.00 84 ARG A C 4
ATOM 6899 O O . ARG A 1 84 ? -1.141 0.166 -7.218 1.00 0.00 84 ARG A O 4
ATOM 6920 N N . SER A 1 85 ? -0.228 -1.607 -8.275 1.00 0.00 85 SER A N 4
ATOM 6921 C CA . SER A 1 85 ? -1.256 -1.748 -9.319 1.00 0.00 85 SER A CA 4
ATOM 6922 C C . SER A 1 85 ? -2.654 -2.031 -8.743 1.00 0.00 85 SER A C 4
ATOM 6923 O O . SER A 1 85 ? -3.664 -1.806 -9.411 1.00 0.00 85 SER A O 4
ATOM 6931 N N . LEU A 1 86 ? -2.722 -2.515 -7.498 1.00 0.00 86 LEU A N 4
ATOM 6932 C CA . LEU A 1 86 ? -3.951 -2.747 -6.742 1.00 0.00 86 LEU A CA 4
ATOM 6933 C C . LEU A 1 86 ? -4.354 -1.542 -5.870 1.00 0.00 86 LEU A C 4
ATOM 6934 O O . LEU A 1 86 ? -5.524 -1.191 -5.858 1.00 0.00 86 LEU A O 4
ATOM 6950 N N . LEU A 1 87 ? -3.406 -0.848 -5.219 1.00 0.00 87 LEU A N 4
ATOM 6951 C CA . LEU A 1 87 ? -3.639 0.359 -4.411 1.00 0.00 87 LEU A CA 4
ATOM 6952 C C . LEU A 1 87 ? -4.522 1.355 -5.160 1.00 0.00 87 LEU A C 4
ATOM 6953 O O . LEU A 1 87 ? -5.568 1.795 -4.679 1.00 0.00 87 LEU A O 4
ATOM 6969 N N . ILE A 1 88 ? -4.067 1.746 -6.351 1.00 0.00 88 ILE A N 4
ATOM 6970 C CA . ILE A 1 88 ? -4.779 2.746 -7.142 1.00 0.00 88 ILE A CA 4
ATOM 6971 C C . ILE A 1 88 ? -6.073 2.217 -7.762 1.00 0.00 88 ILE A C 4
ATOM 6972 O O . ILE A 1 88 ? -6.878 3.014 -8.226 1.00 0.00 88 ILE A O 4
ATOM 6988 N N . LYS A 1 89 ? -6.274 0.895 -7.776 1.00 0.00 89 LYS A N 4
ATOM 6989 C CA . LYS A 1 89 ? -7.432 0.187 -8.355 1.00 0.00 89 LYS A CA 4
ATOM 6990 C C . LYS A 1 89 ? -8.715 0.432 -7.568 1.00 0.00 89 LYS A C 4
ATOM 6991 O O . LYS A 1 89 ? -9.766 0.670 -8.153 1.00 0.00 89 LYS A O 4
ATOM 7010 N N . GLU A 1 90 ? -8.632 0.367 -6.239 1.00 0.00 90 GLU A N 4
ATOM 7011 C CA . GLU A 1 90 ? -9.783 0.591 -5.355 1.00 0.00 90 GLU A CA 4
ATOM 7012 C C . GLU A 1 90 ? -10.035 2.091 -5.183 1.00 0.00 90 GLU A C 4
ATOM 7013 O O . GLU A 1 90 ? -11.143 2.587 -5.389 1.00 0.00 90 GLU A O 4
ATOM 7025 N N . LEU A 1 91 ? -8.957 2.822 -4.881 1.00 0.00 91 LEU A N 4
ATOM 7026 C CA . LEU A 1 91 ? -8.928 4.270 -4.706 1.00 0.00 91 LEU A CA 4
ATOM 7027 C C . LEU A 1 91 ? -9.268 5.044 -5.991 1.00 0.00 91 LEU A C 4
ATOM 7028 O O . LEU A 1 91 ? -9.637 6.218 -5.922 1.00 0.00 91 LEU A O 4
ATOM 7044 N N . SER A 1 92 ? -9.198 4.375 -7.148 1.00 0.00 92 SER A N 4
ATOM 7045 C CA . SER A 1 92 ? -9.493 4.893 -8.493 1.00 0.00 92 SER A CA 4
ATOM 7046 C C . SER A 1 92 ? -10.806 5.678 -8.571 1.00 0.00 92 SER A C 4
ATOM 7047 O O . SER A 1 92 ? -10.891 6.690 -9.274 1.00 0.00 92 SER A O 4
ATOM 7055 N N . LEU A 1 93 ? -11.795 5.243 -7.786 1.00 0.00 93 LEU A N 4
ATOM 7056 C CA . LEU A 1 93 ? -13.115 5.844 -7.668 1.00 0.00 93 LEU A CA 4
ATOM 7057 C C . LEU A 1 93 ? -13.042 7.315 -7.226 1.00 0.00 93 LEU A C 4
ATOM 7058 O O . LEU A 1 93 ? -13.434 8.213 -7.973 1.00 0.00 93 LEU A O 4
ATOM 7074 N N . ALA A 1 94 ? -12.515 7.566 -6.026 1.00 0.00 94 ALA A N 4
ATOM 7075 C CA . ALA A 1 94 ? -12.335 8.917 -5.493 1.00 0.00 94 ALA A CA 4
ATOM 7076 C C . ALA A 1 94 ? -11.278 9.733 -6.259 1.00 0.00 94 ALA A C 4
ATOM 7077 O O . ALA A 1 94 ? -11.352 10.963 -6.273 1.00 0.00 94 ALA A O 4
ATOM 7084 N N . LYS A 1 95 ? -10.308 9.059 -6.902 1.00 0.00 95 LYS A N 4
ATOM 7085 C CA . LYS A 1 95 ? -9.288 9.684 -7.758 1.00 0.00 95 LYS A CA 4
ATOM 7086 C C . LYS A 1 95 ? -9.935 10.485 -8.895 1.00 0.00 95 LYS A C 4
ATOM 7087 O O . LYS A 1 95 ? -9.641 11.665 -9.063 1.00 0.00 95 LYS A O 4
ATOM 7106 N N . ASP A 1 96 ? -10.802 9.841 -9.683 1.00 0.00 96 ASP A N 4
ATOM 7107 C CA . ASP A 1 96 ? -11.457 10.407 -10.877 1.00 0.00 96 ASP A CA 4
ATOM 7108 C C . ASP A 1 96 ? -10.491 11.138 -11.859 1.00 0.00 96 ASP A C 4
ATOM 7109 O O . ASP A 1 96 ? -10.849 12.132 -12.495 1.00 0.00 96 ASP A O 4
ATOM 7118 N N . CYS A 1 97 ? -9.237 10.667 -11.957 1.00 0.00 97 CYS A N 4
ATOM 7119 C CA . CYS A 1 97 ? -8.106 11.287 -12.671 1.00 0.00 97 CYS A CA 4
ATOM 7120 C C . CYS A 1 97 ? -7.029 10.248 -13.079 1.00 0.00 97 CYS A C 4
ATOM 7121 O O . CYS A 1 97 ? -7.263 9.037 -12.996 1.00 0.00 97 CYS A O 4
ATOM 7129 N N . SER A 1 98 ? -5.853 10.700 -13.533 1.00 0.00 98 SER A N 4
ATOM 7130 C CA . SER A 1 98 ? -4.688 9.853 -13.878 1.00 0.00 98 SER A CA 4
ATOM 7131 C C . SER A 1 98 ? -4.165 9.102 -12.649 1.00 0.00 98 SER A C 4
ATOM 7132 O O . SER A 1 98 ? -4.215 9.650 -11.550 1.00 0.00 98 SER A O 4
ATOM 7140 N N . GLU A 1 99 ? -3.616 7.885 -12.803 1.00 0.00 99 GLU A N 4
ATOM 7141 C CA . GLU A 1 99 ? -3.057 7.074 -11.688 1.00 0.00 99 GLU A CA 4
ATOM 7142 C C . GLU A 1 99 ? -2.083 7.847 -10.791 1.00 0.00 99 GLU A C 4
ATOM 7143 O O . GLU A 1 99 ? -2.040 7.580 -9.589 1.00 0.00 99 GLU A O 4
ATOM 7155 N N . ASP A 1 100 ? -1.387 8.843 -11.349 1.00 0.00 100 ASP A N 4
ATOM 7156 C CA . ASP A 1 100 ? -0.489 9.764 -10.645 1.00 0.00 100 ASP A CA 4
ATOM 7157 C C . ASP A 1 100 ? -1.168 10.414 -9.427 1.00 0.00 100 ASP A C 4
ATOM 7158 O O . ASP A 1 100 ? -0.469 10.793 -8.498 1.00 0.00 100 ASP A O 4
ATOM 7167 N N . GLU A 1 101 ? -2.501 10.542 -9.381 1.00 0.00 101 GLU A N 4
ATOM 7168 C CA . GLU A 1 101 ? -3.203 11.058 -8.207 1.00 0.00 101 GLU A CA 4
ATOM 7169 C C . GLU A 1 101 ? -2.878 10.196 -6.971 1.00 0.00 101 GLU A C 4
ATOM 7170 O O . GLU A 1 101 ? -2.288 10.696 -6.017 1.00 0.00 101 GLU A O 4
ATOM 7182 N N . ILE A 1 102 ? -3.185 8.896 -7.013 1.00 0.00 102 ILE A N 4
ATOM 7183 C CA . ILE A 1 102 ? -2.958 7.967 -5.893 1.00 0.00 102 ILE A CA 4
ATOM 7184 C C . ILE A 1 102 ? -1.488 7.516 -5.828 1.00 0.00 102 ILE A C 4
ATOM 7185 O O . ILE A 1 102 ? -0.925 7.419 -4.738 1.00 0.00 102 ILE A O 4
ATOM 7201 N N . GLU A 1 103 ? -0.841 7.273 -6.975 1.00 0.00 103 GLU A N 4
ATOM 7202 C CA . GLU A 1 103 ? 0.578 6.902 -7.058 1.00 0.00 103 GLU A CA 4
ATOM 7203 C C . GLU A 1 103 ? 1.487 7.981 -6.454 1.00 0.00 103 GLU A C 4
ATOM 7204 O O . GLU A 1 103 ? 2.361 7.669 -5.645 1.00 0.00 103 GLU A O 4
ATOM 7216 N N . SER A 1 104 ? 1.305 9.251 -6.835 1.00 0.00 104 SER A N 4
ATOM 7217 C CA . SER A 1 104 ? 2.079 10.356 -6.261 1.00 0.00 104 SER A CA 4
ATOM 7218 C C . SER A 1 104 ? 1.628 10.693 -4.845 1.00 0.00 104 SER A C 4
ATOM 7219 O O . SER A 1 104 ? 2.462 11.150 -4.073 1.00 0.00 104 SER A O 4
ATOM 7227 N N . ASP A 1 105 ? 0.373 10.447 -4.444 1.00 0.00 105 ASP A N 4
ATOM 7228 C CA . ASP A 1 105 ? -0.060 10.661 -3.050 1.00 0.00 105 ASP A CA 4
ATOM 7229 C C . ASP A 1 105 ? 0.814 9.870 -2.059 1.00 0.00 105 ASP A C 4
ATOM 7230 O O . ASP A 1 105 ? 1.034 10.324 -0.936 1.00 0.00 105 ASP A O 4
ATOM 7239 N N . LEU A 1 106 ? 1.406 8.747 -2.489 1.00 0.00 106 LEU A N 4
ATOM 7240 C CA . LEU A 1 106 ? 2.342 7.955 -1.686 1.00 0.00 106 LEU A CA 4
ATOM 7241 C C . LEU A 1 106 ? 3.505 8.801 -1.156 1.00 0.00 106 LEU A C 4
ATOM 7242 O O . LEU A 1 106 ? 3.948 8.593 -0.026 1.00 0.00 106 LEU A O 4
ATOM 7258 N N . LYS A 1 107 ? 3.955 9.805 -1.919 1.00 0.00 107 LYS A N 4
ATOM 7259 C CA . LYS A 1 107 ? 5.016 10.733 -1.512 1.00 0.00 107 LYS A CA 4
ATOM 7260 C C . LYS A 1 107 ? 4.662 11.558 -0.271 1.00 0.00 107 LYS A C 4
ATOM 7261 O O . LYS A 1 107 ? 5.560 11.891 0.495 1.00 0.00 107 LYS A O 4
ATOM 7280 N N . LYS A 1 108 ? 3.376 11.864 -0.072 1.00 0.00 108 LYS A N 4
ATOM 7281 C CA . LYS A 1 108 ? 2.793 12.607 1.054 1.00 0.00 108 LYS A CA 4
ATOM 7282 C C . LYS A 1 108 ? 2.369 11.679 2.200 1.00 0.00 108 LYS A C 4
ATOM 7283 O O . LYS A 1 108 ? 2.301 12.099 3.353 1.00 0.00 108 LYS A O 4
ATOM 7302 N N . ILE A 1 109 ? 2.088 10.413 1.892 1.00 0.00 109 ILE A N 4
ATOM 7303 C CA . ILE A 1 109 ? 1.769 9.363 2.864 1.00 0.00 109 ILE A CA 4
ATOM 7304 C C . ILE A 1 109 ? 3.058 8.865 3.540 1.00 0.00 109 ILE A C 4
ATOM 7305 O O . ILE A 1 109 ? 3.249 9.089 4.732 1.00 0.00 109 ILE A O 4
ATOM 7321 N N . PHE A 1 110 ? 3.955 8.217 2.788 1.00 0.00 110 PHE A N 4
ATOM 7322 C CA . PHE A 1 110 ? 5.203 7.615 3.284 1.00 0.00 110 PHE A CA 4
ATOM 7323 C C . PHE A 1 110 ? 6.377 8.622 3.358 1.00 0.00 110 PHE A C 4
ATOM 7324 O O . PHE A 1 110 ? 7.503 8.239 3.671 1.00 0.00 110 PHE A O 4
ATOM 7341 N N . ASN A 1 111 ? 6.122 9.913 3.103 1.00 0.00 111 ASN A N 4
ATOM 7342 C CA . ASN A 1 111 ? 7.082 11.031 3.079 1.00 0.00 111 ASN A CA 4
ATOM 7343 C C . ASN A 1 111 ? 8.301 10.780 2.153 1.00 0.00 111 ASN A C 4
ATOM 7344 O O . ASN A 1 111 ? 9.459 10.927 2.549 1.00 0.00 111 ASN A O 4
ATOM 7355 N N . LEU A 1 112 ? 8.021 10.363 0.913 1.00 0.00 112 LEU A N 4
ATOM 7356 C CA . LEU A 1 112 ? 9.007 10.034 -0.131 1.00 0.00 112 LEU A CA 4
ATOM 7357 C C . LEU A 1 112 ? 9.452 11.264 -0.952 1.00 0.00 112 LEU A C 4
ATOM 7358 O O . LEU A 1 112 ? 10.497 11.218 -1.605 1.00 0.00 112 LEU A O 4
ATOM 7374 N N . ALA A 1 113 ? 8.642 12.334 -0.951 1.00 0.00 113 ALA A N 4
ATOM 7375 C CA . ALA A 1 113 ? 8.858 13.588 -1.690 1.00 0.00 113 ALA A CA 4
ATOM 7376 C C . ALA A 1 113 ? 10.192 14.284 -1.326 1.00 0.00 113 ALA A C 4
ATOM 7377 O O . ALA A 1 113 ? 10.905 14.728 -2.257 1.00 0.00 113 ALA A O 4
ATOM 7385 N N . GLY A 1 1 ? -23.209 -17.047 19.133 1.00 0.00 1 GLY A N 5
ATOM 7386 C CA . GLY A 1 1 ? -22.126 -17.485 18.226 1.00 0.00 1 GLY A CA 5
ATOM 7387 C C . GLY A 1 1 ? -21.281 -16.307 17.766 1.00 0.00 1 GLY A C 5
ATOM 7388 O O . GLY A 1 1 ? -21.797 -15.198 17.615 1.00 0.00 1 GLY A O 5
ATOM 7394 N N . SER A 1 2 ? -19.992 -16.548 17.503 1.00 0.00 2 SER A N 5
ATOM 7395 C CA . SER A 1 2 ? -19.024 -15.557 16.995 1.00 0.00 2 SER A CA 5
ATOM 7396 C C . SER A 1 2 ? -18.039 -16.184 16.001 1.00 0.00 2 SER A C 5
ATOM 7397 O O . SER A 1 2 ? -17.814 -17.399 16.013 1.00 0.00 2 SER A O 5
ATOM 7405 N N . HIS A 1 3 ? -17.432 -15.351 15.149 1.00 0.00 3 HIS A N 5
ATOM 7406 C CA . HIS A 1 3 ? -16.382 -15.727 14.191 1.00 0.00 3 HIS A CA 5
ATOM 7407 C C . HIS A 1 3 ? -15.523 -14.509 13.816 1.00 0.00 3 HIS A C 5
ATOM 7408 O O . HIS A 1 3 ? -16.023 -13.381 13.782 1.00 0.00 3 HIS A O 5
ATOM 7423 N N . MET A 1 4 ? -14.245 -14.736 13.513 1.00 0.00 4 MET A N 5
ATOM 7424 C CA . MET A 1 4 ? -13.296 -13.721 13.030 1.00 0.00 4 MET A CA 5
ATOM 7425 C C . MET A 1 4 ? -12.763 -14.125 11.650 1.00 0.00 4 MET A C 5
ATOM 7426 O O . MET A 1 4 ? -12.719 -15.309 11.303 1.00 0.00 4 MET A O 5
ATOM 7440 N N . GLY A 1 5 ? -12.360 -13.135 10.857 1.00 0.00 5 GLY A N 5
ATOM 7441 C CA . GLY A 1 5 ? -11.917 -13.313 9.474 1.00 0.00 5 GLY A CA 5
ATOM 7442 C C . GLY A 1 5 ? -11.501 -11.991 8.831 1.00 0.00 5 GLY A C 5
ATOM 7443 O O . GLY A 1 5 ? -11.058 -11.062 9.516 1.00 0.00 5 GLY A O 5
ATOM 7447 N N . SER A 1 6 ? -11.621 -11.914 7.505 1.00 0.00 6 SER A N 5
ATOM 7448 C CA . SER A 1 6 ? -11.376 -10.701 6.710 1.00 0.00 6 SER A CA 5
ATOM 7449 C C . SER A 1 6 ? -12.300 -9.547 7.148 1.00 0.00 6 SER A C 5
ATOM 7450 O O . SER A 1 6 ? -13.320 -9.765 7.811 1.00 0.00 6 SER A O 5
ATOM 7458 N N . VAL A 1 7 ? -11.990 -8.312 6.736 1.00 0.00 7 VAL A N 5
ATOM 7459 C CA . VAL A 1 7 ? -12.803 -7.107 7.034 1.00 0.00 7 VAL A CA 5
ATOM 7460 C C . VAL A 1 7 ? -14.280 -7.227 6.596 1.00 0.00 7 VAL A C 5
ATOM 7461 O O . VAL A 1 7 ? -15.158 -6.617 7.206 1.00 0.00 7 VAL A O 5
ATOM 7474 N N . GLY A 1 8 ? -14.566 -8.041 5.572 1.00 0.00 8 GLY A N 5
ATOM 7475 C CA . GLY A 1 8 ? -15.908 -8.374 5.072 1.00 0.00 8 GLY A CA 5
ATOM 7476 C C . GLY A 1 8 ? -16.084 -8.101 3.578 1.00 0.00 8 GLY A C 5
ATOM 7477 O O . GLY A 1 8 ? -16.616 -8.941 2.848 1.00 0.00 8 GLY A O 5
ATOM 7481 N N . LEU A 1 9 ? -15.639 -6.925 3.125 1.00 0.00 9 LEU A N 5
ATOM 7482 C CA . LEU A 1 9 ? -15.620 -6.520 1.719 1.00 0.00 9 LEU A CA 5
ATOM 7483 C C . LEU A 1 9 ? -14.444 -7.172 0.953 1.00 0.00 9 LEU A C 5
ATOM 7484 O O . LEU A 1 9 ? -13.809 -8.113 1.434 1.00 0.00 9 LEU A O 5
ATOM 7500 N N . ARG A 1 10 ? -14.193 -6.688 -0.268 1.00 0.00 10 ARG A N 5
ATOM 7501 C CA . ARG A 1 10 ? -13.097 -7.084 -1.165 1.00 0.00 10 ARG A CA 5
ATOM 7502 C C . ARG A 1 10 ? -12.349 -5.836 -1.640 1.00 0.00 10 ARG A C 5
ATOM 7503 O O . ARG A 1 10 ? -11.362 -5.424 -1.039 1.00 0.00 10 ARG A O 5
ATOM 7524 N N . GLU A 1 11 ? -12.846 -5.198 -2.694 1.00 0.00 11 GLU A N 5
ATOM 7525 C CA . GLU A 1 11 ? -12.182 -4.075 -3.374 1.00 0.00 11 GLU A CA 5
ATOM 7526 C C . GLU A 1 11 ? -13.159 -2.962 -3.767 1.00 0.00 11 GLU A C 5
ATOM 7527 O O . GLU A 1 11 ? -12.819 -1.786 -3.662 1.00 0.00 11 GLU A O 5
ATOM 7539 N N . ILE A 1 12 ? -14.369 -3.325 -4.209 1.00 0.00 12 ILE A N 5
ATOM 7540 C CA . ILE A 1 12 ? -15.466 -2.404 -4.531 1.00 0.00 12 ILE A CA 5
ATOM 7541 C C . ILE A 1 12 ? -15.891 -1.560 -3.323 1.00 0.00 12 ILE A C 5
ATOM 7542 O O . ILE A 1 12 ? -16.477 -2.058 -2.359 1.00 0.00 12 ILE A O 5
ATOM 7558 N N . ILE A 1 13 ? -15.581 -0.267 -3.394 1.00 0.00 13 ILE A N 5
ATOM 7559 C CA . ILE A 1 13 ? -15.837 0.742 -2.364 1.00 0.00 13 ILE A CA 5
ATOM 7560 C C . ILE A 1 13 ? -16.181 2.110 -2.970 1.00 0.00 13 ILE A C 5
ATOM 7561 O O . ILE A 1 13 ? -16.177 2.288 -4.190 1.00 0.00 13 ILE A O 5
ATOM 7577 N N . SER A 1 14 ? -16.477 3.078 -2.103 1.00 0.00 14 SER A N 5
ATOM 7578 C CA . SER A 1 14 ? -16.736 4.486 -2.419 1.00 0.00 14 SER A CA 5
ATOM 7579 C C . SER A 1 14 ? -15.678 5.392 -1.773 1.00 0.00 14 SER A C 5
ATOM 7580 O O . SER A 1 14 ? -14.787 4.919 -1.063 1.00 0.00 14 SER A O 5
ATOM 7588 N N . GLU A 1 15 ? -15.782 6.707 -1.976 1.00 0.00 15 GLU A N 5
ATOM 7589 C CA . GLU A 1 15 ? -14.909 7.716 -1.355 1.00 0.00 15 GLU A CA 5
ATOM 7590 C C . GLU A 1 15 ? -14.759 7.546 0.175 1.00 0.00 15 GLU A C 5
ATOM 7591 O O . GLU A 1 15 ? -13.698 7.837 0.723 1.00 0.00 15 GLU A O 5
ATOM 7603 N N . GLU A 1 16 ? -15.777 7.015 0.862 1.00 0.00 16 GLU A N 5
ATOM 7604 C CA . GLU A 1 16 ? -15.799 6.751 2.313 1.00 0.00 16 GLU A CA 5
ATOM 7605 C C . GLU A 1 16 ? -14.591 5.921 2.782 1.00 0.00 16 GLU A C 5
ATOM 7606 O O . GLU A 1 16 ? -13.831 6.336 3.659 1.00 0.00 16 GLU A O 5
ATOM 7618 N N . ASP A 1 17 ? -14.417 4.734 2.196 1.00 0.00 17 ASP A N 5
ATOM 7619 C CA . ASP A 1 17 ? -13.271 3.857 2.438 1.00 0.00 17 ASP A CA 5
ATOM 7620 C C . ASP A 1 17 ? -11.971 4.551 2.037 1.00 0.00 17 ASP A C 5
ATOM 7621 O O . ASP A 1 17 ? -11.012 4.483 2.800 1.00 0.00 17 ASP A O 5
ATOM 7630 N N . VAL A 1 18 ? -11.934 5.237 0.886 1.00 0.00 18 VAL A N 5
ATOM 7631 C CA . VAL A 1 18 ? -10.704 5.874 0.393 1.00 0.00 18 VAL A CA 5
ATOM 7632 C C . VAL A 1 18 ? -10.155 6.852 1.435 1.00 0.00 18 VAL A C 5
ATOM 7633 O O . VAL A 1 18 ? -8.986 6.773 1.816 1.00 0.00 18 VAL A O 5
ATOM 7646 N N . LYS A 1 19 ? -11.012 7.740 1.951 1.00 0.00 19 LYS A N 5
ATOM 7647 C CA . LYS A 1 19 ? -10.688 8.681 3.034 1.00 0.00 19 LYS A CA 5
ATOM 7648 C C . LYS A 1 19 ? -10.120 7.966 4.264 1.00 0.00 19 LYS A C 5
ATOM 7649 O O . LYS A 1 19 ? -9.130 8.431 4.832 1.00 0.00 19 LYS A O 5
ATOM 7668 N N . GLN A 1 20 ? -10.707 6.832 4.661 1.00 0.00 20 GLN A N 5
ATOM 7669 C CA . GLN A 1 20 ? -10.190 6.007 5.754 1.00 0.00 20 GLN A CA 5
ATOM 7670 C C . GLN A 1 20 ? -8.822 5.411 5.406 1.00 0.00 20 GLN A C 5
ATOM 7671 O O . GLN A 1 20 ? -7.886 5.624 6.168 1.00 0.00 20 GLN A O 5
ATOM 7685 N N . VAL A 1 21 ? -8.671 4.725 4.269 1.00 0.00 21 VAL A N 5
ATOM 7686 C CA . VAL A 1 21 ? -7.413 4.138 3.774 1.00 0.00 21 VAL A CA 5
ATOM 7687 C C . VAL A 1 21 ? -6.258 5.133 3.833 1.00 0.00 21 VAL A C 5
ATOM 7688 O O . VAL A 1 21 ? -5.210 4.814 4.392 1.00 0.00 21 VAL A O 5
ATOM 7701 N N . TYR A 1 22 ? -6.453 6.349 3.316 1.00 0.00 22 TYR A N 5
ATOM 7702 C CA . TYR A 1 22 ? -5.468 7.431 3.401 1.00 0.00 22 TYR A CA 5
ATOM 7703 C C . TYR A 1 22 ? -5.013 7.716 4.838 1.00 0.00 22 TYR A C 5
ATOM 7704 O O . TYR A 1 22 ? -3.838 7.983 5.059 1.00 0.00 22 TYR A O 5
ATOM 7722 N N . SER A 1 23 ? -5.904 7.596 5.822 1.00 0.00 23 SER A N 5
ATOM 7723 C CA . SER A 1 23 ? -5.609 7.729 7.254 1.00 0.00 23 SER A CA 5
ATOM 7724 C C . SER A 1 23 ? -4.868 6.517 7.862 1.00 0.00 23 SER A C 5
ATOM 7725 O O . SER A 1 23 ? -4.140 6.668 8.845 1.00 0.00 23 SER A O 5
ATOM 7733 N N . ILE A 1 24 ? -4.986 5.318 7.268 1.00 0.00 24 ILE A N 5
ATOM 7734 C CA . ILE A 1 24 ? -4.321 4.070 7.709 1.00 0.00 24 ILE A CA 5
ATOM 7735 C C . ILE A 1 24 ? -2.813 4.148 7.469 1.00 0.00 24 ILE A C 5
ATOM 7736 O O . ILE A 1 24 ? -2.008 3.849 8.354 1.00 0.00 24 ILE A O 5
ATOM 7752 N N . LEU A 1 25 ? -2.429 4.535 6.250 1.00 0.00 25 LEU A N 5
ATOM 7753 C CA . LEU A 1 25 ? -1.033 4.677 5.853 1.00 0.00 25 LEU A CA 5
ATOM 7754 C C . LEU A 1 25 ? -0.404 6.038 6.194 1.00 0.00 25 LEU A C 5
ATOM 7755 O O . LEU A 1 25 ? 0.821 6.151 6.163 1.00 0.00 25 LEU A O 5
ATOM 7771 N N . LYS A 1 26 ? -1.206 7.039 6.588 1.00 0.00 26 LYS A N 5
ATOM 7772 C CA . LYS A 1 26 ? -0.749 8.371 7.038 1.00 0.00 26 LYS A CA 5
ATOM 7773 C C . LYS A 1 26 ? 0.227 8.332 8.219 1.00 0.00 26 LYS A C 5
ATOM 7774 O O . LYS A 1 26 ? 1.019 9.259 8.390 1.00 0.00 26 LYS A O 5
ATOM 7793 N N . GLU A 1 27 ? 0.176 7.277 9.030 1.00 0.00 27 GLU A N 5
ATOM 7794 C CA . GLU A 1 27 ? 1.092 7.039 10.145 1.00 0.00 27 GLU A CA 5
ATOM 7795 C C . GLU A 1 27 ? 2.424 6.413 9.691 1.00 0.00 27 GLU A C 5
ATOM 7796 O O . GLU A 1 27 ? 2.455 5.472 8.895 1.00 0.00 27 GLU A O 5
ATOM 7808 N N . LYS A 1 28 ? 3.530 6.904 10.261 1.00 0.00 28 LYS A N 5
ATOM 7809 C CA . LYS A 1 28 ? 4.912 6.469 9.980 1.00 0.00 28 LYS A CA 5
ATOM 7810 C C . LYS A 1 28 ? 5.500 5.539 11.058 1.00 0.00 28 LYS A C 5
ATOM 7811 O O . LYS A 1 28 ? 6.675 5.184 11.006 1.00 0.00 28 LYS A O 5
ATOM 7830 N N . ASP A 1 29 ? 4.675 5.117 12.018 1.00 0.00 29 ASP A N 5
ATOM 7831 C CA . ASP A 1 29 ? 5.044 4.312 13.198 1.00 0.00 29 ASP A CA 5
ATOM 7832 C C . ASP A 1 29 ? 4.773 2.801 13.016 1.00 0.00 29 ASP A C 5
ATOM 7833 O O . ASP A 1 29 ? 4.826 2.019 13.969 1.00 0.00 29 ASP A O 5
ATOM 7842 N N . ILE A 1 30 ? 4.472 2.389 11.783 1.00 0.00 30 ILE A N 5
ATOM 7843 C CA . ILE A 1 30 ? 4.121 1.017 11.378 1.00 0.00 30 ILE A CA 5
ATOM 7844 C C . ILE A 1 30 ? 5.334 0.195 10.910 1.00 0.00 30 ILE A C 5
ATOM 7845 O O . ILE A 1 30 ? 5.199 -1.005 10.691 1.00 0.00 30 ILE A O 5
ATOM 7861 N N . SER A 1 31 ? 6.505 0.829 10.750 1.00 0.00 31 SER A N 5
ATOM 7862 C CA . SER A 1 31 ? 7.757 0.270 10.212 1.00 0.00 31 SER A CA 5
ATOM 7863 C C . SER A 1 31 ? 8.100 -1.113 10.793 1.00 0.00 31 SER A C 5
ATOM 7864 O O . SER A 1 31 ? 8.527 -1.244 11.943 1.00 0.00 31 SER A O 5
ATOM 7872 N N . VAL A 1 32 ? 7.880 -2.166 9.997 1.00 0.00 32 VAL A N 5
ATOM 7873 C CA . VAL A 1 32 ? 8.111 -3.564 10.400 1.00 0.00 32 VAL A CA 5
ATOM 7874 C C . VAL A 1 32 ? 9.616 -3.820 10.559 1.00 0.00 32 VAL A C 5
ATOM 7875 O O . VAL A 1 32 ? 10.418 -3.427 9.711 1.00 0.00 32 VAL A O 5
ATOM 7888 N N . ASP A 1 33 ? 10.007 -4.472 11.655 1.00 0.00 33 ASP A N 5
ATOM 7889 C CA . ASP A 1 33 ? 11.393 -4.874 11.940 1.00 0.00 33 ASP A CA 5
ATOM 7890 C C . ASP A 1 33 ? 11.957 -5.843 10.884 1.00 0.00 33 ASP A C 5
ATOM 7891 O O . ASP A 1 33 ? 11.250 -6.736 10.424 1.00 0.00 33 ASP A O 5
ATOM 7900 N N . SER A 1 34 ? 13.249 -5.738 10.549 1.00 0.00 34 SER A N 5
ATOM 7901 C CA . SER A 1 34 ? 13.894 -6.564 9.507 1.00 0.00 34 SER A CA 5
ATOM 7902 C C . SER A 1 34 ? 13.889 -8.073 9.807 1.00 0.00 34 SER A C 5
ATOM 7903 O O . SER A 1 34 ? 13.708 -8.892 8.906 1.00 0.00 34 SER A O 5
ATOM 7911 N N . THR A 1 35 ? 14.044 -8.460 11.078 1.00 0.00 35 THR A N 5
ATOM 7912 C CA . THR A 1 35 ? 13.983 -9.864 11.535 1.00 0.00 35 THR A CA 5
ATOM 7913 C C . THR A 1 35 ? 12.624 -10.499 11.219 1.00 0.00 35 THR A C 5
ATOM 7914 O O . THR A 1 35 ? 12.548 -11.628 10.730 1.00 0.00 35 THR A O 5
ATOM 7925 N N . THR A 1 36 ? 11.545 -9.749 11.458 1.00 0.00 36 THR A N 5
ATOM 7926 C CA . THR A 1 36 ? 10.165 -10.165 11.178 1.00 0.00 36 THR A CA 5
ATOM 7927 C C . THR A 1 36 ? 9.752 -9.900 9.727 1.00 0.00 36 THR A C 5
ATOM 7928 O O . THR A 1 36 ? 8.879 -10.595 9.216 1.00 0.00 36 THR A O 5
ATOM 7939 N N . TRP A 1 37 ? 10.396 -8.967 9.019 1.00 0.00 37 TRP A N 5
ATOM 7940 C CA . TRP A 1 37 ? 10.094 -8.619 7.627 1.00 0.00 37 TRP A CA 5
ATOM 7941 C C . TRP A 1 37 ? 10.067 -9.841 6.703 1.00 0.00 37 TRP A C 5
ATOM 7942 O O . TRP A 1 37 ? 9.110 -10.039 5.955 1.00 0.00 37 TRP A O 5
ATOM 7963 N N . ASN A 1 38 ? 11.062 -10.721 6.826 1.00 0.00 38 ASN A N 5
ATOM 7964 C CA . ASN A 1 38 ? 11.136 -11.991 6.099 1.00 0.00 38 ASN A CA 5
ATOM 7965 C C . ASN A 1 38 ? 9.839 -12.827 6.199 1.00 0.00 38 ASN A C 5
ATOM 7966 O O . ASN A 1 38 ? 9.449 -13.482 5.230 1.00 0.00 38 ASN A O 5
ATOM 7977 N N . ARG A 1 39 ? 9.154 -12.791 7.354 1.00 0.00 39 ARG A N 5
ATOM 7978 C CA . ARG A 1 39 ? 7.858 -13.450 7.604 1.00 0.00 39 ARG A CA 5
ATOM 7979 C C . ARG A 1 39 ? 6.684 -12.570 7.175 1.00 0.00 39 ARG A C 5
ATOM 7980 O O . ARG A 1 39 ? 5.747 -13.078 6.559 1.00 0.00 39 ARG A O 5
ATOM 8001 N N . ARG A 1 40 ? 6.743 -11.253 7.429 1.00 0.00 40 ARG A N 5
ATOM 8002 C CA . ARG A 1 40 ? 5.736 -10.273 6.980 1.00 0.00 40 ARG A CA 5
ATOM 8003 C C . ARG A 1 40 ? 5.509 -10.314 5.468 1.00 0.00 40 ARG A C 5
ATOM 8004 O O . ARG A 1 40 ? 4.392 -10.108 5.005 1.00 0.00 40 ARG A O 5
ATOM 8025 N N . TYR A 1 41 ? 6.551 -10.643 4.703 1.00 0.00 41 TYR A N 5
ATOM 8026 C CA . TYR A 1 41 ? 6.476 -10.830 3.258 1.00 0.00 41 TYR A CA 5
ATOM 8027 C C . TYR A 1 41 ? 5.394 -11.859 2.891 1.00 0.00 41 TYR A C 5
ATOM 8028 O O . TYR A 1 41 ? 4.628 -11.649 1.955 1.00 0.00 41 TYR A O 5
ATOM 8046 N N . ARG A 1 42 ? 5.302 -12.960 3.650 1.00 0.00 42 ARG A N 5
ATOM 8047 C CA . ARG A 1 42 ? 4.379 -14.083 3.422 1.00 0.00 42 ARG A CA 5
ATOM 8048 C C . ARG A 1 42 ? 2.924 -13.681 3.624 1.00 0.00 42 ARG A C 5
ATOM 8049 O O . ARG A 1 42 ? 2.141 -13.814 2.691 1.00 0.00 42 ARG A O 5
ATOM 8070 N N . GLU A 1 43 ? 2.563 -13.168 4.802 1.00 0.00 43 GLU A N 5
ATOM 8071 C CA . GLU A 1 43 ? 1.209 -12.655 5.083 1.00 0.00 43 GLU A CA 5
ATOM 8072 C C . GLU A 1 43 ? 0.778 -11.626 4.028 1.00 0.00 43 GLU A C 5
ATOM 8073 O O . GLU A 1 43 ? -0.268 -11.780 3.394 1.00 0.00 43 GLU A O 5
ATOM 8085 N N . TYR A 1 44 ? 1.616 -10.619 3.770 1.00 0.00 44 TYR A N 5
ATOM 8086 C CA . TYR A 1 44 ? 1.363 -9.585 2.772 1.00 0.00 44 TYR A CA 5
ATOM 8087 C C . TYR A 1 44 ? 1.220 -10.141 1.350 1.00 0.00 44 TYR A C 5
ATOM 8088 O O . TYR A 1 44 ? 0.338 -9.682 0.632 1.00 0.00 44 TYR A O 5
ATOM 8106 N N . MET A 1 45 ? 1.996 -11.160 0.957 1.00 0.00 45 MET A N 5
ATOM 8107 C CA . MET A 1 45 ? 1.874 -11.842 -0.343 1.00 0.00 45 MET A CA 5
ATOM 8108 C C . MET A 1 45 ? 0.463 -12.411 -0.581 1.00 0.00 45 MET A C 5
ATOM 8109 O O . MET A 1 45 ? -0.015 -12.442 -1.716 1.00 0.00 45 MET A O 5
ATOM 8123 N N . GLU A 1 46 ? -0.217 -12.865 0.474 1.00 0.00 46 GLU A N 5
ATOM 8124 C CA . GLU A 1 46 ? -1.601 -13.350 0.397 1.00 0.00 46 GLU A CA 5
ATOM 8125 C C . GLU A 1 46 ? -2.587 -12.186 0.327 1.00 0.00 46 GLU A C 5
ATOM 8126 O O . GLU A 1 46 ? -3.508 -12.213 -0.490 1.00 0.00 46 GLU A O 5
ATOM 8138 N N . LYS A 1 47 ? -2.346 -11.106 1.081 1.00 0.00 47 LYS A N 5
ATOM 8139 C CA . LYS A 1 47 ? -3.172 -9.892 1.018 1.00 0.00 47 LYS A CA 5
ATOM 8140 C C . LYS A 1 47 ? -3.291 -9.288 -0.397 1.00 0.00 47 LYS A C 5
ATOM 8141 O O . LYS A 1 47 ? -4.218 -8.525 -0.645 1.00 0.00 47 LYS A O 5
ATOM 8160 N N . ILE A 1 48 ? -2.420 -9.649 -1.340 1.00 0.00 48 ILE A N 5
ATOM 8161 C CA . ILE A 1 48 ? -2.453 -9.176 -2.739 1.00 0.00 48 ILE A CA 5
ATOM 8162 C C . ILE A 1 48 ? -3.613 -9.793 -3.540 1.00 0.00 48 ILE A C 5
ATOM 8163 O O . ILE A 1 48 ? -4.081 -9.206 -4.515 1.00 0.00 48 ILE A O 5
ATOM 8179 N N . LYS A 1 49 ? -4.107 -10.964 -3.113 1.00 0.00 49 LYS A N 5
ATOM 8180 C CA . LYS A 1 49 ? -5.190 -11.724 -3.766 1.00 0.00 49 LYS A CA 5
ATOM 8181 C C . LYS A 1 49 ? -6.385 -12.009 -2.848 1.00 0.00 49 LYS A C 5
ATOM 8182 O O . LYS A 1 49 ? -7.511 -12.123 -3.332 1.00 0.00 49 LYS A O 5
ATOM 8201 N N . THR A 1 50 ? -6.151 -12.094 -1.535 1.00 0.00 50 THR A N 5
ATOM 8202 C CA . THR A 1 50 ? -7.177 -12.382 -0.508 1.00 0.00 50 THR A CA 5
ATOM 8203 C C . THR A 1 50 ? -7.498 -11.151 0.332 1.00 0.00 50 THR A C 5
ATOM 8204 O O . THR A 1 50 ? -8.611 -11.007 0.841 1.00 0.00 50 THR A O 5
ATOM 8215 N N . GLY A 1 51 ? -6.517 -10.257 0.461 1.00 0.00 51 GLY A N 5
ATOM 8216 C CA . GLY A 1 51 ? -6.615 -9.034 1.234 1.00 0.00 51 GLY A CA 5
ATOM 8217 C C . GLY A 1 51 ? -7.539 -8.036 0.563 1.00 0.00 51 GLY A C 5
ATOM 8218 O O . GLY A 1 51 ? -7.612 -7.924 -0.664 1.00 0.00 51 GLY A O 5
ATOM 8222 N N . SER A 1 52 ? -8.239 -7.298 1.406 1.00 0.00 52 SER A N 5
ATOM 8223 C CA . SER A 1 52 ? -9.148 -6.244 0.988 1.00 0.00 52 SER A CA 5
ATOM 8224 C C . SER A 1 52 ? -8.426 -4.923 0.725 1.00 0.00 52 SER A C 5
ATOM 8225 O O . SER A 1 52 ? -7.236 -4.780 0.989 1.00 0.00 52 SER A O 5
ATOM 8233 N N . VAL A 1 53 ? -9.158 -3.920 0.255 1.00 0.00 53 VAL A N 5
ATOM 8234 C CA . VAL A 1 53 ? -8.686 -2.543 0.034 1.00 0.00 53 VAL A CA 5
ATOM 8235 C C . VAL A 1 53 ? -7.948 -1.946 1.242 1.00 0.00 53 VAL A C 5
ATOM 8236 O O . VAL A 1 53 ? -6.843 -1.412 1.112 1.00 0.00 53 VAL A O 5
ATOM 8249 N N . PHE A 1 54 ? -8.512 -2.096 2.444 1.00 0.00 54 PHE A N 5
ATOM 8250 C CA . PHE A 1 54 ? -7.890 -1.665 3.697 1.00 0.00 54 PHE A CA 5
ATOM 8251 C C . PHE A 1 54 ? -6.569 -2.393 4.001 1.00 0.00 54 PHE A C 5
ATOM 8252 O O . PHE A 1 54 ? -5.707 -1.858 4.696 1.00 0.00 54 PHE A O 5
ATOM 8269 N N . GLU A 1 55 ? -6.395 -3.597 3.456 1.00 0.00 55 GLU A N 5
ATOM 8270 C CA . GLU A 1 55 ? -5.195 -4.424 3.584 1.00 0.00 55 GLU A CA 5
ATOM 8271 C C . GLU A 1 55 ? -4.154 -4.110 2.496 1.00 0.00 55 GLU A C 5
ATOM 8272 O O . GLU A 1 55 ? -3.014 -3.840 2.845 1.00 0.00 55 GLU A O 5
ATOM 8284 N N . ILE A 1 56 ? -4.502 -4.073 1.202 1.00 0.00 56 ILE A N 5
ATOM 8285 C CA . ILE A 1 56 ? -3.614 -3.685 0.083 1.00 0.00 56 ILE A CA 5
ATOM 8286 C C . ILE A 1 56 ? -2.853 -2.391 0.360 1.00 0.00 56 ILE A C 5
ATOM 8287 O O . ILE A 1 56 ? -1.630 -2.343 0.190 1.00 0.00 56 ILE A O 5
ATOM 8303 N N . ALA A 1 57 ? -3.566 -1.343 0.777 1.00 0.00 57 ALA A N 5
ATOM 8304 C CA . ALA A 1 57 ? -2.917 -0.101 1.169 1.00 0.00 57 ALA A CA 5
ATOM 8305 C C . ALA A 1 57 ? -1.882 -0.323 2.289 1.00 0.00 57 ALA A C 5
ATOM 8306 O O . ALA A 1 57 ? -0.742 0.122 2.167 1.00 0.00 57 ALA A O 5
ATOM 8313 N N . GLU A 1 58 ? -2.235 -1.041 3.360 1.00 0.00 58 GLU A N 5
ATOM 8314 C CA . GLU A 1 58 ? -1.277 -1.389 4.417 1.00 0.00 58 GLU A CA 5
ATOM 8315 C C . GLU A 1 58 ? -0.075 -2.169 3.859 1.00 0.00 58 GLU A C 5
ATOM 8316 O O . GLU A 1 58 ? 1.062 -1.873 4.211 1.00 0.00 58 GLU A O 5
ATOM 8328 N N . VAL A 1 59 ? -0.299 -3.122 2.952 1.00 0.00 59 VAL A N 5
ATOM 8329 C CA . VAL A 1 59 ? 0.746 -3.972 2.373 1.00 0.00 59 VAL A CA 5
ATOM 8330 C C . VAL A 1 59 ? 1.827 -3.125 1.712 1.00 0.00 59 VAL A C 5
ATOM 8331 O O . VAL A 1 59 ? 2.975 -3.134 2.158 1.00 0.00 59 VAL A O 5
ATOM 8344 N N . LEU A 1 60 ? 1.474 -2.369 0.664 1.00 0.00 60 LEU A N 5
ATOM 8345 C CA . LEU A 1 60 ? 2.448 -1.536 -0.040 1.00 0.00 60 LEU A CA 5
ATOM 8346 C C . LEU A 1 60 ? 3.129 -0.517 0.894 1.00 0.00 60 LEU A C 5
ATOM 8347 O O . LEU A 1 60 ? 4.307 -0.212 0.717 1.00 0.00 60 LEU A O 5
ATOM 8363 N N . ARG A 1 61 ? 2.405 -0.019 1.903 1.00 0.00 61 ARG A N 5
ATOM 8364 C CA . ARG A 1 61 ? 2.879 0.945 2.899 1.00 0.00 61 ARG A CA 5
ATOM 8365 C C . ARG A 1 61 ? 4.014 0.356 3.714 1.00 0.00 61 ARG A C 5
ATOM 8366 O O . ARG A 1 61 ? 5.065 0.982 3.805 1.00 0.00 61 ARG A O 5
ATOM 8387 N N . ASP A 1 62 ? 3.801 -0.815 4.316 1.00 0.00 62 ASP A N 5
ATOM 8388 C CA . ASP A 1 62 ? 4.848 -1.514 5.057 1.00 0.00 62 ASP A CA 5
ATOM 8389 C C . ASP A 1 62 ? 6.109 -1.630 4.199 1.00 0.00 62 ASP A C 5
ATOM 8390 O O . ASP A 1 62 ? 7.161 -1.160 4.628 1.00 0.00 62 ASP A O 5
ATOM 8399 N N . LEU A 1 63 ? 5.992 -2.149 2.969 1.00 0.00 63 LEU A N 5
ATOM 8400 C CA . LEU A 1 63 ? 7.097 -2.234 2.006 1.00 0.00 63 LEU A CA 5
ATOM 8401 C C . LEU A 1 63 ? 7.793 -0.883 1.745 1.00 0.00 63 LEU A C 5
ATOM 8402 O O . LEU A 1 63 ? 9.022 -0.810 1.733 1.00 0.00 63 LEU A O 5
ATOM 8418 N N . TYR A 1 64 ? 7.035 0.200 1.564 1.00 0.00 64 TYR A N 5
ATOM 8419 C CA . TYR A 1 64 ? 7.598 1.543 1.403 1.00 0.00 64 TYR A CA 5
ATOM 8420 C C . TYR A 1 64 ? 8.409 2.003 2.625 1.00 0.00 64 TYR A C 5
ATOM 8421 O O . TYR A 1 64 ? 9.561 2.427 2.491 1.00 0.00 64 TYR A O 5
ATOM 8439 N N . LEU A 1 65 ? 7.839 1.901 3.830 1.00 0.00 65 LEU A N 5
ATOM 8440 C CA . LEU A 1 65 ? 8.493 2.349 5.067 1.00 0.00 65 LEU A CA 5
ATOM 8441 C C . LEU A 1 65 ? 9.657 1.450 5.500 1.00 0.00 65 LEU A C 5
ATOM 8442 O O . LEU A 1 65 ? 10.588 1.923 6.153 1.00 0.00 65 LEU A O 5
ATOM 8458 N N . LEU A 1 66 ? 9.635 0.177 5.106 1.00 0.00 66 LEU A N 5
ATOM 8459 C CA . LEU A 1 66 ? 10.700 -0.803 5.330 1.00 0.00 66 LEU A CA 5
ATOM 8460 C C . LEU A 1 66 ? 12.039 -0.374 4.704 1.00 0.00 66 LEU A C 5
ATOM 8461 O O . LEU A 1 66 ? 13.100 -0.749 5.212 1.00 0.00 66 LEU A O 5
ATOM 8477 N N . LYS A 1 67 ? 11.992 0.459 3.654 1.00 0.00 67 LYS A N 5
ATOM 8478 C CA . LYS A 1 67 ? 13.155 1.047 2.977 1.00 0.00 67 LYS A CA 5
ATOM 8479 C C . LYS A 1 67 ? 13.318 2.550 3.239 1.00 0.00 67 LYS A C 5
ATOM 8480 O O . LYS A 1 67 ? 14.447 3.037 3.295 1.00 0.00 67 LYS A O 5
ATOM 8499 N N . GLY A 1 68 ? 12.216 3.273 3.460 1.00 0.00 68 GLY A N 5
ATOM 8500 C CA . GLY A 1 68 ? 12.223 4.696 3.824 1.00 0.00 68 GLY A CA 5
ATOM 8501 C C . GLY A 1 68 ? 12.563 5.642 2.663 1.00 0.00 68 GLY A C 5
ATOM 8502 O O . GLY A 1 68 ? 13.018 6.762 2.895 1.00 0.00 68 GLY A O 5
ATOM 8506 N N . ASP A 1 69 ? 12.371 5.196 1.419 1.00 0.00 69 ASP A N 5
ATOM 8507 C CA . ASP A 1 69 ? 12.602 5.961 0.188 1.00 0.00 69 ASP A CA 5
ATOM 8508 C C . ASP A 1 69 ? 11.631 5.555 -0.943 1.00 0.00 69 ASP A C 5
ATOM 8509 O O . ASP A 1 69 ? 10.762 4.701 -0.762 1.00 0.00 69 ASP A O 5
ATOM 8518 N N . LYS A 1 70 ? 11.745 6.203 -2.107 1.00 0.00 70 LYS A N 5
ATOM 8519 C CA . LYS A 1 70 ? 10.979 5.882 -3.328 1.00 0.00 70 LYS A CA 5
ATOM 8520 C C . LYS A 1 70 ? 11.474 4.629 -4.059 1.00 0.00 70 LYS A C 5
ATOM 8521 O O . LYS A 1 70 ? 10.671 3.825 -4.534 1.00 0.00 70 LYS A O 5
ATOM 8540 N N . ASP A 1 71 ? 12.790 4.462 -4.164 1.00 0.00 71 ASP A N 5
ATOM 8541 C CA . ASP A 1 71 ? 13.444 3.375 -4.898 1.00 0.00 71 ASP A CA 5
ATOM 8542 C C . ASP A 1 71 ? 13.798 2.203 -3.962 1.00 0.00 71 ASP A C 5
ATOM 8543 O O . ASP A 1 71 ? 14.964 1.991 -3.609 1.00 0.00 71 ASP A O 5
ATOM 8552 N N . LEU A 1 72 ? 12.768 1.446 -3.556 1.00 0.00 72 LEU A N 5
ATOM 8553 C CA . LEU A 1 72 ? 12.889 0.314 -2.625 1.00 0.00 72 LEU A CA 5
ATOM 8554 C C . LEU A 1 72 ? 13.886 -0.757 -3.118 1.00 0.00 72 LEU A C 5
ATOM 8555 O O . LEU A 1 72 ? 14.267 -0.795 -4.292 1.00 0.00 72 LEU A O 5
ATOM 8571 N N . SER A 1 73 ? 14.268 -1.681 -2.230 1.00 0.00 73 SER A N 5
ATOM 8572 C CA . SER A 1 73 ? 15.137 -2.811 -2.594 1.00 0.00 73 SER A CA 5
ATOM 8573 C C . SER A 1 73 ? 14.462 -3.691 -3.645 1.00 0.00 73 SER A C 5
ATOM 8574 O O . SER A 1 73 ? 13.241 -3.851 -3.621 1.00 0.00 73 SER A O 5
ATOM 8582 N N . PHE A 1 74 ? 15.249 -4.327 -4.518 1.00 0.00 74 PHE A N 5
ATOM 8583 C CA . PHE A 1 74 ? 14.744 -5.252 -5.543 1.00 0.00 74 PHE A CA 5
ATOM 8584 C C . PHE A 1 74 ? 13.848 -6.354 -4.945 1.00 0.00 74 PHE A C 5
ATOM 8585 O O . PHE A 1 74 ? 12.800 -6.671 -5.507 1.00 0.00 74 PHE A O 5
ATOM 8602 N N . GLY A 1 75 ? 14.209 -6.873 -3.765 1.00 0.00 75 GLY A N 5
ATOM 8603 C CA . GLY A 1 75 ? 13.414 -7.856 -3.022 1.00 0.00 75 GLY A CA 5
ATOM 8604 C C . GLY A 1 75 ? 12.017 -7.359 -2.639 1.00 0.00 75 GLY A C 5
ATOM 8605 O O . GLY A 1 75 ? 11.041 -8.081 -2.801 1.00 0.00 75 GLY A O 5
ATOM 8609 N N . GLU A 1 76 ? 11.897 -6.129 -2.141 1.00 0.00 76 GLU A N 5
ATOM 8610 C CA . GLU A 1 76 ? 10.613 -5.507 -1.785 1.00 0.00 76 GLU A CA 5
ATOM 8611 C C . GLU A 1 76 ? 9.810 -5.112 -3.030 1.00 0.00 76 GLU A C 5
ATOM 8612 O O . GLU A 1 76 ? 8.620 -5.417 -3.138 1.00 0.00 76 GLU A O 5
ATOM 8624 N N . ARG A 1 77 ? 10.478 -4.491 -4.011 1.00 0.00 77 ARG A N 5
ATOM 8625 C CA . ARG A 1 77 ? 9.906 -4.055 -5.293 1.00 0.00 77 ARG A CA 5
ATOM 8626 C C . ARG A 1 77 ? 9.096 -5.158 -5.981 1.00 0.00 77 ARG A C 5
ATOM 8627 O O . ARG A 1 77 ? 8.071 -4.849 -6.575 1.00 0.00 77 ARG A O 5
ATOM 8648 N N . LYS A 1 78 ? 9.494 -6.429 -5.850 1.00 0.00 78 LYS A N 5
ATOM 8649 C CA . LYS A 1 78 ? 8.774 -7.614 -6.362 1.00 0.00 78 LYS A CA 5
ATOM 8650 C C . LYS A 1 78 ? 7.287 -7.632 -5.971 1.00 0.00 78 LYS A C 5
ATOM 8651 O O . LYS A 1 78 ? 6.431 -7.649 -6.853 1.00 0.00 78 LYS A O 5
ATOM 8670 N N . MET A 1 79 ? 6.969 -7.636 -4.671 1.00 0.00 79 MET A N 5
ATOM 8671 C CA . MET A 1 79 ? 5.585 -7.600 -4.171 1.00 0.00 79 MET A CA 5
ATOM 8672 C C . MET A 1 79 ? 4.968 -6.204 -4.278 1.00 0.00 79 MET A C 5
ATOM 8673 O O . MET A 1 79 ? 3.791 -6.079 -4.620 1.00 0.00 79 MET A O 5
ATOM 8687 N N . LEU A 1 80 ? 5.755 -5.154 -4.004 1.00 0.00 80 LEU A N 5
ATOM 8688 C CA . LEU A 1 80 ? 5.309 -3.764 -4.115 1.00 0.00 80 LEU A CA 5
ATOM 8689 C C . LEU A 1 80 ? 4.745 -3.479 -5.511 1.00 0.00 80 LEU A C 5
ATOM 8690 O O . LEU A 1 80 ? 3.671 -2.908 -5.610 1.00 0.00 80 LEU A O 5
ATOM 8706 N N . ASP A 1 81 ? 5.421 -3.893 -6.580 1.00 0.00 81 ASP A N 5
ATOM 8707 C CA . ASP A 1 81 ? 4.970 -3.741 -7.968 1.00 0.00 81 ASP A CA 5
ATOM 8708 C C . ASP A 1 81 ? 3.541 -4.276 -8.183 1.00 0.00 81 ASP A C 5
ATOM 8709 O O . ASP A 1 81 ? 2.726 -3.636 -8.853 1.00 0.00 81 ASP A O 5
ATOM 8718 N N . THR A 1 82 ? 3.212 -5.407 -7.555 1.00 0.00 82 THR A N 5
ATOM 8719 C CA . THR A 1 82 ? 1.877 -6.018 -7.587 1.00 0.00 82 THR A CA 5
ATOM 8720 C C . THR A 1 82 ? 0.880 -5.240 -6.713 1.00 0.00 82 THR A C 5
ATOM 8721 O O . THR A 1 82 ? -0.207 -4.894 -7.178 1.00 0.00 82 THR A O 5
ATOM 8732 N N . ALA A 1 83 ? 1.245 -4.913 -5.465 1.00 0.00 83 ALA A N 5
ATOM 8733 C CA . ALA A 1 83 ? 0.401 -4.157 -4.528 1.00 0.00 83 ALA A CA 5
ATOM 8734 C C . ALA A 1 83 ? 0.117 -2.711 -4.989 1.00 0.00 83 ALA A C 5
ATOM 8735 O O . ALA A 1 83 ? -0.995 -2.221 -4.817 1.00 0.00 83 ALA A O 5
ATOM 8742 N N . ARG A 1 84 ? 1.085 -2.039 -5.627 1.00 0.00 84 ARG A N 5
ATOM 8743 C CA . ARG A 1 84 ? 0.980 -0.696 -6.234 1.00 0.00 84 ARG A CA 5
ATOM 8744 C C . ARG A 1 84 ? -0.149 -0.665 -7.250 1.00 0.00 84 ARG A C 5
ATOM 8745 O O . ARG A 1 84 ? -1.016 0.199 -7.172 1.00 0.00 84 ARG A O 5
ATOM 8766 N N . SER A 1 85 ? -0.160 -1.642 -8.159 1.00 0.00 85 SER A N 5
ATOM 8767 C CA . SER A 1 85 ? -1.206 -1.799 -9.176 1.00 0.00 85 SER A CA 5
ATOM 8768 C C . SER A 1 85 ? -2.605 -2.021 -8.579 1.00 0.00 85 SER A C 5
ATOM 8769 O O . SER A 1 85 ? -3.601 -1.798 -9.264 1.00 0.00 85 SER A O 5
ATOM 8777 N N . LEU A 1 86 ? -2.703 -2.474 -7.323 1.00 0.00 86 LEU A N 5
ATOM 8778 C CA . LEU A 1 86 ? -3.959 -2.634 -6.579 1.00 0.00 86 LEU A CA 5
ATOM 8779 C C . LEU A 1 86 ? -4.340 -1.405 -5.741 1.00 0.00 86 LEU A C 5
ATOM 8780 O O . LEU A 1 86 ? -5.517 -1.058 -5.672 1.00 0.00 86 LEU A O 5
ATOM 8796 N N . LEU A 1 87 ? -3.356 -0.706 -5.164 1.00 0.00 87 LEU A N 5
ATOM 8797 C CA . LEU A 1 87 ? -3.535 0.534 -4.405 1.00 0.00 87 LEU A CA 5
ATOM 8798 C C . LEU A 1 87 ? -4.364 1.533 -5.206 1.00 0.00 87 LEU A C 5
ATOM 8799 O O . LEU A 1 87 ? -5.417 1.984 -4.766 1.00 0.00 87 LEU A O 5
ATOM 8815 N N . ILE A 1 88 ? -3.878 1.889 -6.395 1.00 0.00 88 ILE A N 5
ATOM 8816 C CA . ILE A 1 88 ? -4.567 2.858 -7.247 1.00 0.00 88 ILE A CA 5
ATOM 8817 C C . ILE A 1 88 ? -5.857 2.319 -7.873 1.00 0.00 88 ILE A C 5
ATOM 8818 O O . ILE A 1 88 ? -6.642 3.133 -8.353 1.00 0.00 88 ILE A O 5
ATOM 8834 N N . LYS A 1 89 ? -6.054 0.993 -7.919 1.00 0.00 89 LYS A N 5
ATOM 8835 C CA . LYS A 1 89 ? -7.209 0.285 -8.515 1.00 0.00 89 LYS A CA 5
ATOM 8836 C C . LYS A 1 89 ? -8.486 0.433 -7.686 1.00 0.00 89 LYS A C 5
ATOM 8837 O O . LYS A 1 89 ? -9.539 0.778 -8.212 1.00 0.00 89 LYS A O 5
ATOM 8856 N N . GLU A 1 90 ? -8.395 0.175 -6.390 1.00 0.00 90 GLU A N 5
ATOM 8857 C CA . GLU A 1 90 ? -9.486 0.364 -5.424 1.00 0.00 90 GLU A CA 5
ATOM 8858 C C . GLU A 1 90 ? -9.718 1.848 -5.101 1.00 0.00 90 GLU A C 5
ATOM 8859 O O . GLU A 1 90 ? -10.844 2.340 -5.191 1.00 0.00 90 GLU A O 5
ATOM 8871 N N . LEU A 1 91 ? -8.643 2.588 -4.793 1.00 0.00 91 LEU A N 5
ATOM 8872 C CA . LEU A 1 91 ? -8.682 4.022 -4.524 1.00 0.00 91 LEU A CA 5
ATOM 8873 C C . LEU A 1 91 ? -9.056 4.848 -5.774 1.00 0.00 91 LEU A C 5
ATOM 8874 O O . LEU A 1 91 ? -9.447 6.009 -5.635 1.00 0.00 91 LEU A O 5
ATOM 8890 N N . SER A 1 92 ? -8.996 4.253 -6.981 1.00 0.00 92 SER A N 5
ATOM 8891 C CA . SER A 1 92 ? -9.342 4.857 -8.287 1.00 0.00 92 SER A CA 5
ATOM 8892 C C . SER A 1 92 ? -10.641 5.665 -8.286 1.00 0.00 92 SER A C 5
ATOM 8893 O O . SER A 1 92 ? -10.735 6.696 -8.956 1.00 0.00 92 SER A O 5
ATOM 8901 N N . LEU A 1 93 ? -11.610 5.220 -7.484 1.00 0.00 93 LEU A N 5
ATOM 8902 C CA . LEU A 1 93 ? -12.914 5.838 -7.310 1.00 0.00 93 LEU A CA 5
ATOM 8903 C C . LEU A 1 93 ? -12.801 7.298 -6.850 1.00 0.00 93 LEU A C 5
ATOM 8904 O O . LEU A 1 93 ? -13.208 8.213 -7.565 1.00 0.00 93 LEU A O 5
ATOM 8920 N N . ALA A 1 94 ? -12.222 7.523 -5.668 1.00 0.00 94 ALA A N 5
ATOM 8921 C CA . ALA A 1 94 ? -12.016 8.864 -5.118 1.00 0.00 94 ALA A CA 5
ATOM 8922 C C . ALA A 1 94 ? -10.997 9.692 -5.923 1.00 0.00 94 ALA A C 5
ATOM 8923 O O . ALA A 1 94 ? -11.053 10.924 -5.896 1.00 0.00 94 ALA A O 5
ATOM 8930 N N . LYS A 1 95 ? -10.077 9.025 -6.639 1.00 0.00 95 LYS A N 5
ATOM 8931 C CA . LYS A 1 95 ? -9.101 9.655 -7.542 1.00 0.00 95 LYS A CA 5
ATOM 8932 C C . LYS A 1 95 ? -9.812 10.452 -8.641 1.00 0.00 95 LYS A C 5
ATOM 8933 O O . LYS A 1 95 ? -9.545 11.638 -8.807 1.00 0.00 95 LYS A O 5
ATOM 8952 N N . ASP A 1 96 ? -10.716 9.803 -9.381 1.00 0.00 96 ASP A N 5
ATOM 8953 C CA . ASP A 1 96 ? -11.440 10.380 -10.528 1.00 0.00 96 ASP A CA 5
ATOM 8954 C C . ASP A 1 96 ? -10.512 11.103 -11.552 1.00 0.00 96 ASP A C 5
ATOM 8955 O O . ASP A 1 96 ? -10.854 12.146 -12.112 1.00 0.00 96 ASP A O 5
ATOM 8964 N N . CYS A 1 97 ? -9.297 10.574 -11.763 1.00 0.00 97 CYS A N 5
ATOM 8965 C CA . CYS A 1 97 ? -8.209 11.171 -12.557 1.00 0.00 97 CYS A CA 5
ATOM 8966 C C . CYS A 1 97 ? -7.144 10.134 -12.990 1.00 0.00 97 CYS A C 5
ATOM 8967 O O . CYS A 1 97 ? -7.355 8.925 -12.850 1.00 0.00 97 CYS A O 5
ATOM 8975 N N . SER A 1 98 ? -6.008 10.591 -13.533 1.00 0.00 98 SER A N 5
ATOM 8976 C CA . SER A 1 98 ? -4.847 9.754 -13.904 1.00 0.00 98 SER A CA 5
ATOM 8977 C C . SER A 1 98 ? -4.275 9.019 -12.686 1.00 0.00 98 SER A C 5
ATOM 8978 O O . SER A 1 98 ? -4.268 9.582 -11.592 1.00 0.00 98 SER A O 5
ATOM 8986 N N . GLU A 1 99 ? -3.725 7.805 -12.860 1.00 0.00 99 GLU A N 5
ATOM 8987 C CA . GLU A 1 99 ? -3.147 6.986 -11.766 1.00 0.00 99 GLU A CA 5
ATOM 8988 C C . GLU A 1 99 ? -2.140 7.744 -10.900 1.00 0.00 99 GLU A C 5
ATOM 8989 O O . GLU A 1 99 ? -2.079 7.487 -9.697 1.00 0.00 99 GLU A O 5
ATOM 9001 N N . ASP A 1 100 ? -1.433 8.717 -11.487 1.00 0.00 100 ASP A N 5
ATOM 9002 C CA . ASP A 1 100 ? -0.500 9.625 -10.819 1.00 0.00 100 ASP A CA 5
ATOM 9003 C C . ASP A 1 100 ? -1.118 10.302 -9.586 1.00 0.00 100 ASP A C 5
ATOM 9004 O O . ASP A 1 100 ? -0.379 10.662 -8.679 1.00 0.00 100 ASP A O 5
ATOM 9013 N N . GLU A 1 101 ? -2.447 10.460 -9.503 1.00 0.00 101 GLU A N 5
ATOM 9014 C CA . GLU A 1 101 ? -3.107 10.996 -8.316 1.00 0.00 101 GLU A CA 5
ATOM 9015 C C . GLU A 1 101 ? -2.747 10.149 -7.080 1.00 0.00 101 GLU A C 5
ATOM 9016 O O . GLU A 1 101 ? -2.101 10.653 -6.164 1.00 0.00 101 GLU A O 5
ATOM 9028 N N . ILE A 1 102 ? -3.063 8.849 -7.090 1.00 0.00 102 ILE A N 5
ATOM 9029 C CA . ILE A 1 102 ? -2.800 7.938 -5.962 1.00 0.00 102 ILE A CA 5
ATOM 9030 C C . ILE A 1 102 ? -1.332 7.473 -5.947 1.00 0.00 102 ILE A C 5
ATOM 9031 O O . ILE A 1 102 ? -0.733 7.349 -4.879 1.00 0.00 102 ILE A O 5
ATOM 9047 N N . GLU A 1 103 ? -0.725 7.242 -7.119 1.00 0.00 103 GLU A N 5
ATOM 9048 C CA . GLU A 1 103 ? 0.691 6.860 -7.246 1.00 0.00 103 GLU A CA 5
ATOM 9049 C C . GLU A 1 103 ? 1.628 7.929 -6.655 1.00 0.00 103 GLU A C 5
ATOM 9050 O O . GLU A 1 103 ? 2.520 7.603 -5.870 1.00 0.00 103 GLU A O 5
ATOM 9062 N N . SER A 1 104 ? 1.451 9.203 -7.023 1.00 0.00 104 SER A N 5
ATOM 9063 C CA . SER A 1 104 ? 2.221 10.307 -6.435 1.00 0.00 104 SER A CA 5
ATOM 9064 C C . SER A 1 104 ? 1.757 10.650 -5.019 1.00 0.00 104 SER A C 5
ATOM 9065 O O . SER A 1 104 ? 2.559 11.163 -4.248 1.00 0.00 104 SER A O 5
ATOM 9073 N N . ASP A 1 105 ? 0.520 10.343 -4.607 1.00 0.00 105 ASP A N 5
ATOM 9074 C CA . ASP A 1 105 ? 0.088 10.568 -3.216 1.00 0.00 105 ASP A CA 5
ATOM 9075 C C . ASP A 1 105 ? 0.977 9.826 -2.197 1.00 0.00 105 ASP A C 5
ATOM 9076 O O . ASP A 1 105 ? 1.122 10.282 -1.065 1.00 0.00 105 ASP A O 5
ATOM 9085 N N . LEU A 1 106 ? 1.666 8.749 -2.596 1.00 0.00 106 LEU A N 5
ATOM 9086 C CA . LEU A 1 106 ? 2.623 8.026 -1.753 1.00 0.00 106 LEU A CA 5
ATOM 9087 C C . LEU A 1 106 ? 3.711 8.936 -1.176 1.00 0.00 106 LEU A C 5
ATOM 9088 O O . LEU A 1 106 ? 3.997 8.852 0.020 1.00 0.00 106 LEU A O 5
ATOM 9104 N N . LYS A 1 107 ? 4.269 9.860 -1.973 1.00 0.00 107 LYS A N 5
ATOM 9105 C CA . LYS A 1 107 ? 5.255 10.839 -1.493 1.00 0.00 107 LYS A CA 5
ATOM 9106 C C . LYS A 1 107 ? 4.698 11.819 -0.448 1.00 0.00 107 LYS A C 5
ATOM 9107 O O . LYS A 1 107 ? 5.482 12.395 0.301 1.00 0.00 107 LYS A O 5
ATOM 9126 N N . LYS A 1 108 ? 3.370 11.990 -0.368 1.00 0.00 108 LYS A N 5
ATOM 9127 C CA . LYS A 1 108 ? 2.642 12.800 0.616 1.00 0.00 108 LYS A CA 5
ATOM 9128 C C . LYS A 1 108 ? 2.200 11.993 1.846 1.00 0.00 108 LYS A C 5
ATOM 9129 O O . LYS A 1 108 ? 1.856 12.573 2.876 1.00 0.00 108 LYS A O 5
ATOM 9148 N N . ILE A 1 109 ? 2.203 10.662 1.760 1.00 0.00 109 ILE A N 5
ATOM 9149 C CA . ILE A 1 109 ? 1.840 9.744 2.843 1.00 0.00 109 ILE A CA 5
ATOM 9150 C C . ILE A 1 109 ? 3.107 9.227 3.537 1.00 0.00 109 ILE A C 5
ATOM 9151 O O . ILE A 1 109 ? 3.365 9.573 4.689 1.00 0.00 109 ILE A O 5
ATOM 9167 N N . PHE A 1 110 ? 3.907 8.416 2.840 1.00 0.00 110 PHE A N 5
ATOM 9168 C CA . PHE A 1 110 ? 5.140 7.813 3.354 1.00 0.00 110 PHE A CA 5
ATOM 9169 C C . PHE A 1 110 ? 6.301 8.818 3.455 1.00 0.00 110 PHE A C 5
ATOM 9170 O O . PHE A 1 110 ? 7.323 8.516 4.067 1.00 0.00 110 PHE A O 5
ATOM 9187 N N . ASN A 1 111 ? 6.145 10.021 2.887 1.00 0.00 111 ASN A N 5
ATOM 9188 C CA . ASN A 1 111 ? 7.121 11.115 2.889 1.00 0.00 111 ASN A CA 5
ATOM 9189 C C . ASN A 1 111 ? 8.501 10.681 2.348 1.00 0.00 111 ASN A C 5
ATOM 9190 O O . ASN A 1 111 ? 9.516 10.730 3.046 1.00 0.00 111 ASN A O 5
ATOM 9201 N N . LEU A 1 112 ? 8.524 10.232 1.086 1.00 0.00 112 LEU A N 5
ATOM 9202 C CA . LEU A 1 112 ? 9.739 9.762 0.400 1.00 0.00 112 LEU A CA 5
ATOM 9203 C C . LEU A 1 112 ? 10.657 10.907 -0.068 1.00 0.00 112 LEU A C 5
ATOM 9204 O O . LEU A 1 112 ? 11.847 10.681 -0.301 1.00 0.00 112 LEU A O 5
ATOM 9220 N N . ALA A 1 113 ? 10.102 12.116 -0.222 1.00 0.00 113 ALA A N 5
ATOM 9221 C CA . ALA A 1 113 ? 10.797 13.333 -0.651 1.00 0.00 113 ALA A CA 5
ATOM 9222 C C . ALA A 1 113 ? 11.917 13.758 0.332 1.00 0.00 113 ALA A C 5
ATOM 9223 O O . ALA A 1 113 ? 13.080 13.897 -0.111 1.00 0.00 113 ALA A O 5
ATOM 9231 N N . GLY A 1 1 ? -16.686 -6.343 21.727 1.00 0.00 1 GLY A N 6
ATOM 9232 C CA . GLY A 1 1 ? -16.792 -7.153 20.493 1.00 0.00 1 GLY A CA 6
ATOM 9233 C C . GLY A 1 1 ? -15.520 -7.944 20.219 1.00 0.00 1 GLY A C 6
ATOM 9234 O O . GLY A 1 1 ? -14.649 -8.052 21.086 1.00 0.00 1 GLY A O 6
ATOM 9240 N N . SER A 1 2 ? -15.396 -8.481 19.000 1.00 0.00 2 SER A N 6
ATOM 9241 C CA . SER A 1 2 ? -14.222 -9.227 18.503 1.00 0.00 2 SER A CA 6
ATOM 9242 C C . SER A 1 2 ? -13.904 -8.877 17.039 1.00 0.00 2 SER A C 6
ATOM 9243 O O . SER A 1 2 ? -14.785 -8.441 16.291 1.00 0.00 2 SER A O 6
ATOM 9251 N N . HIS A 1 3 ? -12.657 -9.117 16.612 1.00 0.00 3 HIS A N 6
ATOM 9252 C CA . HIS A 1 3 ? -12.167 -8.956 15.231 1.00 0.00 3 HIS A CA 6
ATOM 9253 C C . HIS A 1 3 ? -11.379 -10.198 14.788 1.00 0.00 3 HIS A C 6
ATOM 9254 O O . HIS A 1 3 ? -10.249 -10.410 15.235 1.00 0.00 3 HIS A O 6
ATOM 9269 N N . MET A 1 4 ? -11.979 -11.018 13.920 1.00 0.00 4 MET A N 6
ATOM 9270 C CA . MET A 1 4 ? -11.389 -12.232 13.333 1.00 0.00 4 MET A CA 6
ATOM 9271 C C . MET A 1 4 ? -11.658 -12.307 11.819 1.00 0.00 4 MET A C 6
ATOM 9272 O O . MET A 1 4 ? -12.627 -11.721 11.326 1.00 0.00 4 MET A O 6
ATOM 9286 N N . GLY A 1 5 ? -10.831 -13.062 11.083 1.00 0.00 5 GLY A N 6
ATOM 9287 C CA . GLY A 1 5 ? -10.911 -13.177 9.618 1.00 0.00 5 GLY A CA 6
ATOM 9288 C C . GLY A 1 5 ? -10.683 -11.844 8.885 1.00 0.00 5 GLY A C 6
ATOM 9289 O O . GLY A 1 5 ? -10.156 -10.880 9.453 1.00 0.00 5 GLY A O 6
ATOM 9293 N N . SER A 1 6 ? -11.041 -11.796 7.600 1.00 0.00 6 SER A N 6
ATOM 9294 C CA . SER A 1 6 ? -10.990 -10.570 6.783 1.00 0.00 6 SER A CA 6
ATOM 9295 C C . SER A 1 6 ? -12.026 -9.530 7.248 1.00 0.00 6 SER A C 6
ATOM 9296 O O . SER A 1 6 ? -13.011 -9.862 7.913 1.00 0.00 6 SER A O 6
ATOM 9304 N N . VAL A 1 7 ? -11.843 -8.267 6.843 1.00 0.00 7 VAL A N 6
ATOM 9305 C CA . VAL A 1 7 ? -12.770 -7.147 7.122 1.00 0.00 7 VAL A CA 6
ATOM 9306 C C . VAL A 1 7 ? -14.204 -7.389 6.606 1.00 0.00 7 VAL A C 6
ATOM 9307 O O . VAL A 1 7 ? -15.167 -6.914 7.212 1.00 0.00 7 VAL A O 6
ATOM 9320 N N . GLY A 1 8 ? -14.356 -8.157 5.521 1.00 0.00 8 GLY A N 6
ATOM 9321 C CA . GLY A 1 8 ? -15.635 -8.587 4.939 1.00 0.00 8 GLY A CA 6
ATOM 9322 C C . GLY A 1 8 ? -15.728 -8.322 3.433 1.00 0.00 8 GLY A C 6
ATOM 9323 O O . GLY A 1 8 ? -16.028 -9.232 2.655 1.00 0.00 8 GLY A O 6
ATOM 9327 N N . LEU A 1 9 ? -15.467 -7.076 3.024 1.00 0.00 9 LEU A N 6
ATOM 9328 C CA . LEU A 1 9 ? -15.402 -6.646 1.624 1.00 0.00 9 LEU A CA 6
ATOM 9329 C C . LEU A 1 9 ? -14.107 -7.121 0.920 1.00 0.00 9 LEU A C 6
ATOM 9330 O O . LEU A 1 9 ? -13.297 -7.856 1.492 1.00 0.00 9 LEU A O 6
ATOM 9346 N N . ARG A 1 10 ? -13.930 -6.709 -0.344 1.00 0.00 10 ARG A N 6
ATOM 9347 C CA . ARG A 1 10 ? -12.820 -7.099 -1.235 1.00 0.00 10 ARG A CA 6
ATOM 9348 C C . ARG A 1 10 ? -12.066 -5.880 -1.772 1.00 0.00 10 ARG A C 6
ATOM 9349 O O . ARG A 1 10 ? -10.968 -5.580 -1.328 1.00 0.00 10 ARG A O 6
ATOM 9370 N N . GLU A 1 11 ? -12.644 -5.173 -2.736 1.00 0.00 11 GLU A N 6
ATOM 9371 C CA . GLU A 1 11 ? -12.012 -4.030 -3.421 1.00 0.00 11 GLU A CA 6
ATOM 9372 C C . GLU A 1 11 ? -13.034 -2.971 -3.848 1.00 0.00 11 GLU A C 6
ATOM 9373 O O . GLU A 1 11 ? -12.737 -1.779 -3.804 1.00 0.00 11 GLU A O 6
ATOM 9385 N N . ILE A 1 12 ? -14.238 -3.398 -4.247 1.00 0.00 12 ILE A N 6
ATOM 9386 C CA . ILE A 1 12 ? -15.371 -2.531 -4.591 1.00 0.00 12 ILE A CA 6
ATOM 9387 C C . ILE A 1 12 ? -15.814 -1.670 -3.399 1.00 0.00 12 ILE A C 6
ATOM 9388 O O . ILE A 1 12 ? -16.396 -2.161 -2.429 1.00 0.00 12 ILE A O 6
ATOM 9404 N N . ILE A 1 13 ? -15.521 -0.373 -3.487 1.00 0.00 13 ILE A N 6
ATOM 9405 C CA . ILE A 1 13 ? -15.817 0.653 -2.483 1.00 0.00 13 ILE A CA 6
ATOM 9406 C C . ILE A 1 13 ? -16.200 1.996 -3.122 1.00 0.00 13 ILE A C 6
ATOM 9407 O O . ILE A 1 13 ? -16.179 2.156 -4.343 1.00 0.00 13 ILE A O 6
ATOM 9423 N N . SER A 1 14 ? -16.550 2.962 -2.274 1.00 0.00 14 SER A N 6
ATOM 9424 C CA . SER A 1 14 ? -16.862 4.358 -2.598 1.00 0.00 14 SER A CA 6
ATOM 9425 C C . SER A 1 14 ? -15.861 5.304 -1.921 1.00 0.00 14 SER A C 6
ATOM 9426 O O . SER A 1 14 ? -14.970 4.871 -1.187 1.00 0.00 14 SER A O 6
ATOM 9434 N N . GLU A 1 15 ? -16.014 6.614 -2.135 1.00 0.00 15 GLU A N 6
ATOM 9435 C CA . GLU A 1 15 ? -15.202 7.666 -1.506 1.00 0.00 15 GLU A CA 6
ATOM 9436 C C . GLU A 1 15 ? -15.073 7.520 0.031 1.00 0.00 15 GLU A C 6
ATOM 9437 O O . GLU A 1 15 ? -14.033 7.863 0.585 1.00 0.00 15 GLU A O 6
ATOM 9449 N N . GLU A 1 16 ? -16.060 6.924 0.712 1.00 0.00 16 GLU A N 6
ATOM 9450 C CA . GLU A 1 16 ? -16.029 6.634 2.159 1.00 0.00 16 GLU A CA 6
ATOM 9451 C C . GLU A 1 16 ? -14.768 5.867 2.592 1.00 0.00 16 GLU A C 6
ATOM 9452 O O . GLU A 1 16 ? -14.018 6.325 3.458 1.00 0.00 16 GLU A O 6
ATOM 9464 N N . ASP A 1 17 ? -14.529 4.693 1.999 1.00 0.00 17 ASP A N 6
ATOM 9465 C CA . ASP A 1 17 ? -13.314 3.912 2.239 1.00 0.00 17 ASP A CA 6
ATOM 9466 C C . ASP A 1 17 ? -12.088 4.707 1.803 1.00 0.00 17 ASP A C 6
ATOM 9467 O O . ASP A 1 17 ? -11.122 4.730 2.562 1.00 0.00 17 ASP A O 6
ATOM 9476 N N . VAL A 1 18 ? -12.134 5.395 0.648 1.00 0.00 18 VAL A N 6
ATOM 9477 C CA . VAL A 1 18 ? -10.990 6.179 0.157 1.00 0.00 18 VAL A CA 6
ATOM 9478 C C . VAL A 1 18 ? -10.526 7.202 1.207 1.00 0.00 18 VAL A C 6
ATOM 9479 O O . VAL A 1 18 ? -9.333 7.423 1.373 1.00 0.00 18 VAL A O 6
ATOM 9492 N N . LYS A 1 19 ? -11.430 7.789 1.995 1.00 0.00 19 LYS A N 6
ATOM 9493 C CA . LYS A 1 19 ? -11.058 8.695 3.094 1.00 0.00 19 LYS A CA 6
ATOM 9494 C C . LYS A 1 19 ? -10.445 7.948 4.290 1.00 0.00 19 LYS A C 6
ATOM 9495 O O . LYS A 1 19 ? -9.450 8.412 4.849 1.00 0.00 19 LYS A O 6
ATOM 9514 N N . GLN A 1 20 ? -10.998 6.794 4.678 1.00 0.00 20 GLN A N 6
ATOM 9515 C CA . GLN A 1 20 ? -10.479 5.968 5.779 1.00 0.00 20 GLN A CA 6
ATOM 9516 C C . GLN A 1 20 ? -9.119 5.331 5.464 1.00 0.00 20 GLN A C 6
ATOM 9517 O O . GLN A 1 20 ? -8.182 5.484 6.241 1.00 0.00 20 GLN A O 6
ATOM 9531 N N . VAL A 1 21 ? -8.978 4.629 4.341 1.00 0.00 21 VAL A N 6
ATOM 9532 C CA . VAL A 1 21 ? -7.726 3.993 3.907 1.00 0.00 21 VAL A CA 6
ATOM 9533 C C . VAL A 1 21 ? -6.563 4.990 3.868 1.00 0.00 21 VAL A C 6
ATOM 9534 O O . VAL A 1 21 ? -5.477 4.658 4.339 1.00 0.00 21 VAL A O 6
ATOM 9547 N N . TYR A 1 22 ? -6.793 6.234 3.420 1.00 0.00 22 TYR A N 6
ATOM 9548 C CA . TYR A 1 22 ? -5.780 7.298 3.441 1.00 0.00 22 TYR A CA 6
ATOM 9549 C C . TYR A 1 22 ? -5.315 7.621 4.870 1.00 0.00 22 TYR A C 6
ATOM 9550 O O . TYR A 1 22 ? -4.140 7.902 5.085 1.00 0.00 22 TYR A O 6
ATOM 9568 N N . SER A 1 23 ? -6.206 7.546 5.861 1.00 0.00 23 SER A N 6
ATOM 9569 C CA . SER A 1 23 ? -5.890 7.721 7.285 1.00 0.00 23 SER A CA 6
ATOM 9570 C C . SER A 1 23 ? -5.132 6.514 7.876 1.00 0.00 23 SER A C 6
ATOM 9571 O O . SER A 1 23 ? -4.234 6.700 8.699 1.00 0.00 23 SER A O 6
ATOM 9579 N N . ILE A 1 24 ? -5.402 5.284 7.409 1.00 0.00 24 ILE A N 6
ATOM 9580 C CA . ILE A 1 24 ? -4.703 4.053 7.844 1.00 0.00 24 ILE A CA 6
ATOM 9581 C C . ILE A 1 24 ? -3.199 4.135 7.558 1.00 0.00 24 ILE A C 6
ATOM 9582 O O . ILE A 1 24 ? -2.380 3.887 8.447 1.00 0.00 24 ILE A O 6
ATOM 9598 N N . LEU A 1 25 ? -2.819 4.467 6.318 1.00 0.00 25 LEU A N 6
ATOM 9599 C CA . LEU A 1 25 ? -1.411 4.567 5.930 1.00 0.00 25 LEU A CA 6
ATOM 9600 C C . LEU A 1 25 ? -0.722 5.900 6.285 1.00 0.00 25 LEU A C 6
ATOM 9601 O O . LEU A 1 25 ? 0.507 5.964 6.246 1.00 0.00 25 LEU A O 6
ATOM 9617 N N . LYS A 1 26 ? -1.473 6.932 6.694 1.00 0.00 26 LYS A N 6
ATOM 9618 C CA . LYS A 1 26 ? -0.957 8.242 7.152 1.00 0.00 26 LYS A CA 6
ATOM 9619 C C . LYS A 1 26 ? 0.004 8.162 8.351 1.00 0.00 26 LYS A C 6
ATOM 9620 O O . LYS A 1 26 ? 0.801 9.076 8.568 1.00 0.00 26 LYS A O 6
ATOM 9639 N N . GLU A 1 27 ? -0.051 7.077 9.123 1.00 0.00 27 GLU A N 6
ATOM 9640 C CA . GLU A 1 27 ? 0.860 6.798 10.238 1.00 0.00 27 GLU A CA 6
ATOM 9641 C C . GLU A 1 27 ? 2.142 6.084 9.764 1.00 0.00 27 GLU A C 6
ATOM 9642 O O . GLU A 1 27 ? 2.100 4.982 9.216 1.00 0.00 27 GLU A O 6
ATOM 9654 N N . LYS A 1 28 ? 3.303 6.703 10.035 1.00 0.00 28 LYS A N 6
ATOM 9655 C CA . LYS A 1 28 ? 4.648 6.176 9.728 1.00 0.00 28 LYS A CA 6
ATOM 9656 C C . LYS A 1 28 ? 5.216 5.260 10.830 1.00 0.00 28 LYS A C 6
ATOM 9657 O O . LYS A 1 28 ? 6.313 4.724 10.697 1.00 0.00 28 LYS A O 6
ATOM 9676 N N . ASP A 1 29 ? 4.466 5.046 11.912 1.00 0.00 29 ASP A N 6
ATOM 9677 C CA . ASP A 1 29 ? 4.866 4.280 13.107 1.00 0.00 29 ASP A CA 6
ATOM 9678 C C . ASP A 1 29 ? 4.681 2.749 12.963 1.00 0.00 29 ASP A C 6
ATOM 9679 O O . ASP A 1 29 ? 4.855 1.985 13.913 1.00 0.00 29 ASP A O 6
ATOM 9688 N N . ILE A 1 30 ? 4.317 2.300 11.761 1.00 0.00 30 ILE A N 6
ATOM 9689 C CA . ILE A 1 30 ? 4.024 0.908 11.387 1.00 0.00 30 ILE A CA 6
ATOM 9690 C C . ILE A 1 30 ? 5.269 0.126 10.917 1.00 0.00 30 ILE A C 6
ATOM 9691 O O . ILE A 1 30 ? 5.177 -1.081 10.699 1.00 0.00 30 ILE A O 6
ATOM 9707 N N . SER A 1 31 ? 6.417 0.800 10.734 1.00 0.00 31 SER A N 6
ATOM 9708 C CA . SER A 1 31 ? 7.641 0.274 10.098 1.00 0.00 31 SER A CA 6
ATOM 9709 C C . SER A 1 31 ? 8.102 -1.069 10.687 1.00 0.00 31 SER A C 6
ATOM 9710 O O . SER A 1 31 ? 8.434 -1.168 11.872 1.00 0.00 31 SER A O 6
ATOM 9718 N N . VAL A 1 32 ? 8.096 -2.122 9.864 1.00 0.00 32 VAL A N 6
ATOM 9719 C CA . VAL A 1 32 ? 8.417 -3.493 10.290 1.00 0.00 32 VAL A CA 6
ATOM 9720 C C . VAL A 1 32 ? 9.936 -3.671 10.363 1.00 0.00 32 VAL A C 6
ATOM 9721 O O . VAL A 1 32 ? 10.653 -3.341 9.421 1.00 0.00 32 VAL A O 6
ATOM 9734 N N . ASP A 1 33 ? 10.437 -4.182 11.490 1.00 0.00 33 ASP A N 6
ATOM 9735 C CA . ASP A 1 33 ? 11.855 -4.515 11.688 1.00 0.00 33 ASP A CA 6
ATOM 9736 C C . ASP A 1 33 ? 12.366 -5.497 10.621 1.00 0.00 33 ASP A C 6
ATOM 9737 O O . ASP A 1 33 ? 11.717 -6.511 10.363 1.00 0.00 33 ASP A O 6
ATOM 9746 N N . SER A 1 34 ? 13.555 -5.253 10.055 1.00 0.00 34 SER A N 6
ATOM 9747 C CA . SER A 1 34 ? 14.194 -6.096 9.022 1.00 0.00 34 SER A CA 6
ATOM 9748 C C . SER A 1 34 ? 14.286 -7.588 9.383 1.00 0.00 34 SER A C 6
ATOM 9749 O O . SER A 1 34 ? 14.313 -8.439 8.494 1.00 0.00 34 SER A O 6
ATOM 9757 N N . THR A 1 35 ? 14.306 -7.924 10.677 1.00 0.00 35 THR A N 6
ATOM 9758 C CA . THR A 1 35 ? 14.285 -9.301 11.195 1.00 0.00 35 THR A CA 6
ATOM 9759 C C . THR A 1 35 ? 12.938 -9.981 10.920 1.00 0.00 35 THR A C 6
ATOM 9760 O O . THR A 1 35 ? 12.873 -10.976 10.197 1.00 0.00 35 THR A O 6
ATOM 9771 N N . THR A 1 36 ? 11.846 -9.436 11.471 1.00 0.00 36 THR A N 6
ATOM 9772 C CA . THR A 1 36 ? 10.478 -9.954 11.269 1.00 0.00 36 THR A CA 6
ATOM 9773 C C . THR A 1 36 ? 9.964 -9.704 9.848 1.00 0.00 36 THR A C 6
ATOM 9774 O O . THR A 1 36 ? 9.097 -10.433 9.367 1.00 0.00 36 THR A O 6
ATOM 9785 N N . TRP A 1 37 ? 10.525 -8.736 9.123 1.00 0.00 37 TRP A N 6
ATOM 9786 C CA . TRP A 1 37 ? 10.173 -8.422 7.740 1.00 0.00 37 TRP A CA 6
ATOM 9787 C C . TRP A 1 37 ? 10.182 -9.644 6.814 1.00 0.00 37 TRP A C 6
ATOM 9788 O O . TRP A 1 37 ? 9.241 -9.851 6.048 1.00 0.00 37 TRP A O 6
ATOM 9809 N N . ASN A 1 38 ? 11.190 -10.506 6.953 1.00 0.00 38 ASN A N 6
ATOM 9810 C CA . ASN A 1 38 ? 11.305 -11.760 6.204 1.00 0.00 38 ASN A CA 6
ATOM 9811 C C . ASN A 1 38 ? 10.040 -12.643 6.323 1.00 0.00 38 ASN A C 6
ATOM 9812 O O . ASN A 1 38 ? 9.681 -13.344 5.375 1.00 0.00 38 ASN A O 6
ATOM 9823 N N . ARG A 1 39 ? 9.351 -12.597 7.477 1.00 0.00 39 ARG A N 6
ATOM 9824 C CA . ARG A 1 39 ? 8.079 -13.289 7.761 1.00 0.00 39 ARG A CA 6
ATOM 9825 C C . ARG A 1 39 ? 6.874 -12.459 7.319 1.00 0.00 39 ARG A C 6
ATOM 9826 O O . ARG A 1 39 ? 5.960 -13.005 6.703 1.00 0.00 39 ARG A O 6
ATOM 9847 N N . ARG A 1 40 ? 6.885 -11.144 7.580 1.00 0.00 40 ARG A N 6
ATOM 9848 C CA . ARG A 1 40 ? 5.837 -10.196 7.147 1.00 0.00 40 ARG A CA 6
ATOM 9849 C C . ARG A 1 40 ? 5.578 -10.262 5.638 1.00 0.00 40 ARG A C 6
ATOM 9850 O O . ARG A 1 40 ? 4.439 -10.137 5.199 1.00 0.00 40 ARG A O 6
ATOM 9871 N N . TYR A 1 41 ? 6.628 -10.509 4.851 1.00 0.00 41 TYR A N 6
ATOM 9872 C CA . TYR A 1 41 ? 6.540 -10.708 3.406 1.00 0.00 41 TYR A CA 6
ATOM 9873 C C . TYR A 1 41 ? 5.507 -11.792 3.056 1.00 0.00 41 TYR A C 6
ATOM 9874 O O . TYR A 1 41 ? 4.705 -11.618 2.141 1.00 0.00 41 TYR A O 6
ATOM 9892 N N . ARG A 1 42 ? 5.499 -12.899 3.815 1.00 0.00 42 ARG A N 6
ATOM 9893 C CA . ARG A 1 42 ? 4.616 -14.059 3.623 1.00 0.00 42 ARG A CA 6
ATOM 9894 C C . ARG A 1 42 ? 3.146 -13.723 3.854 1.00 0.00 42 ARG A C 6
ATOM 9895 O O . ARG A 1 42 ? 2.339 -13.941 2.961 1.00 0.00 42 ARG A O 6
ATOM 9916 N N . GLU A 1 43 ? 2.797 -13.188 5.028 1.00 0.00 43 GLU A N 6
ATOM 9917 C CA . GLU A 1 43 ? 1.428 -12.740 5.335 1.00 0.00 43 GLU A CA 6
ATOM 9918 C C . GLU A 1 43 ? 0.935 -11.727 4.293 1.00 0.00 43 GLU A C 6
ATOM 9919 O O . GLU A 1 43 ? -0.125 -11.915 3.696 1.00 0.00 43 GLU A O 6
ATOM 9931 N N . TYR A 1 44 ? 1.729 -10.696 3.998 1.00 0.00 44 TYR A N 6
ATOM 9932 C CA . TYR A 1 44 ? 1.397 -9.684 2.997 1.00 0.00 44 TYR A CA 6
ATOM 9933 C C . TYR A 1 44 ? 1.251 -10.251 1.581 1.00 0.00 44 TYR A C 6
ATOM 9934 O O . TYR A 1 44 ? 0.369 -9.799 0.858 1.00 0.00 44 TYR A O 6
ATOM 9952 N N . MET A 1 45 ? 2.022 -11.275 1.193 1.00 0.00 45 MET A N 6
ATOM 9953 C CA . MET A 1 45 ? 1.885 -11.958 -0.104 1.00 0.00 45 MET A CA 6
ATOM 9954 C C . MET A 1 45 ? 0.476 -12.557 -0.298 1.00 0.00 45 MET A C 6
ATOM 9955 O O . MET A 1 45 ? -0.014 -12.649 -1.424 1.00 0.00 45 MET A O 6
ATOM 9969 N N . GLU A 1 46 ? -0.202 -12.944 0.786 1.00 0.00 46 GLU A N 6
ATOM 9970 C CA . GLU A 1 46 ? -1.589 -13.432 0.771 1.00 0.00 46 GLU A CA 6
ATOM 9971 C C . GLU A 1 46 ? -2.575 -12.274 0.655 1.00 0.00 46 GLU A C 6
ATOM 9972 O O . GLU A 1 46 ? -3.536 -12.354 -0.109 1.00 0.00 46 GLU A O 6
ATOM 9984 N N . LYS A 1 47 ? -2.317 -11.150 1.336 1.00 0.00 47 LYS A N 6
ATOM 9985 C CA . LYS A 1 47 ? -3.135 -9.933 1.219 1.00 0.00 47 LYS A CA 6
ATOM 9986 C C . LYS A 1 47 ? -3.268 -9.417 -0.228 1.00 0.00 47 LYS A C 6
ATOM 9987 O O . LYS A 1 47 ? -4.197 -8.672 -0.517 1.00 0.00 47 LYS A O 6
ATOM 10006 N N . ILE A 1 48 ? -2.417 -9.853 -1.158 1.00 0.00 48 ILE A N 6
ATOM 10007 C CA . ILE A 1 48 ? -2.475 -9.473 -2.582 1.00 0.00 48 ILE A CA 6
ATOM 10008 C C . ILE A 1 48 ? -3.584 -10.218 -3.352 1.00 0.00 48 ILE A C 6
ATOM 10009 O O . ILE A 1 48 ? -4.044 -9.740 -4.390 1.00 0.00 48 ILE A O 6
ATOM 10025 N N . LYS A 1 49 ? -4.058 -11.359 -2.822 1.00 0.00 49 LYS A N 6
ATOM 10026 C CA . LYS A 1 49 ? -5.149 -12.185 -3.383 1.00 0.00 49 LYS A CA 6
ATOM 10027 C C . LYS A 1 49 ? -6.386 -12.286 -2.481 1.00 0.00 49 LYS A C 6
ATOM 10028 O O . LYS A 1 49 ? -7.502 -12.433 -2.978 1.00 0.00 49 LYS A O 6
ATOM 10047 N N . THR A 1 50 ? -6.192 -12.206 -1.162 1.00 0.00 50 THR A N 6
ATOM 10048 C CA . THR A 1 50 ? -7.250 -12.382 -0.141 1.00 0.00 50 THR A CA 6
ATOM 10049 C C . THR A 1 50 ? -7.502 -11.120 0.682 1.00 0.00 50 THR A C 6
ATOM 10050 O O . THR A 1 50 ? -8.597 -10.909 1.206 1.00 0.00 50 THR A O 6
ATOM 10061 N N . GLY A 1 51 ? -6.502 -10.240 0.735 1.00 0.00 51 GLY A N 6
ATOM 10062 C CA . GLY A 1 51 ? -6.553 -8.986 1.463 1.00 0.00 51 GLY A CA 6
ATOM 10063 C C . GLY A 1 51 ? -7.485 -7.997 0.790 1.00 0.00 51 GLY A C 6
ATOM 10064 O O . GLY A 1 51 ? -7.457 -7.804 -0.429 1.00 0.00 51 GLY A O 6
ATOM 10068 N N . SER A 1 52 ? -8.322 -7.381 1.611 1.00 0.00 52 SER A N 6
ATOM 10069 C CA . SER A 1 52 ? -9.222 -6.323 1.181 1.00 0.00 52 SER A CA 6
ATOM 10070 C C . SER A 1 52 ? -8.458 -5.033 0.840 1.00 0.00 52 SER A C 6
ATOM 10071 O O . SER A 1 52 ? -7.251 -4.936 1.050 1.00 0.00 52 SER A O 6
ATOM 10079 N N . VAL A 1 53 ? -9.152 -4.008 0.360 1.00 0.00 53 VAL A N 6
ATOM 10080 C CA . VAL A 1 53 ? -8.655 -2.657 0.062 1.00 0.00 53 VAL A CA 6
ATOM 10081 C C . VAL A 1 53 ? -7.852 -2.071 1.227 1.00 0.00 53 VAL A C 6
ATOM 10082 O O . VAL A 1 53 ? -6.702 -1.662 1.060 1.00 0.00 53 VAL A O 6
ATOM 10095 N N . PHE A 1 54 ? -8.440 -2.090 2.428 1.00 0.00 54 PHE A N 6
ATOM 10096 C CA . PHE A 1 54 ? -7.795 -1.646 3.660 1.00 0.00 54 PHE A CA 6
ATOM 10097 C C . PHE A 1 54 ? -6.499 -2.430 3.942 1.00 0.00 54 PHE A C 6
ATOM 10098 O O . PHE A 1 54 ? -5.552 -1.872 4.491 1.00 0.00 54 PHE A O 6
ATOM 10115 N N . GLU A 1 55 ? -6.425 -3.699 3.525 1.00 0.00 55 GLU A N 6
ATOM 10116 C CA . GLU A 1 55 ? -5.231 -4.538 3.642 1.00 0.00 55 GLU A CA 6
ATOM 10117 C C . GLU A 1 55 ? -4.190 -4.262 2.539 1.00 0.00 55 GLU A C 6
ATOM 10118 O O . GLU A 1 55 ? -3.032 -4.063 2.881 1.00 0.00 55 GLU A O 6
ATOM 10130 N N . ILE A 1 56 ? -4.543 -4.198 1.246 1.00 0.00 56 ILE A N 6
ATOM 10131 C CA . ILE A 1 56 ? -3.636 -3.840 0.130 1.00 0.00 56 ILE A CA 6
ATOM 10132 C C . ILE A 1 56 ? -2.878 -2.548 0.410 1.00 0.00 56 ILE A C 6
ATOM 10133 O O . ILE A 1 56 ? -1.651 -2.506 0.272 1.00 0.00 56 ILE A O 6
ATOM 10149 N N . ALA A 1 57 ? -3.604 -1.496 0.794 1.00 0.00 57 ALA A N 6
ATOM 10150 C CA . ALA A 1 57 ? -2.985 -0.226 1.144 1.00 0.00 57 ALA A CA 6
ATOM 10151 C C . ALA A 1 57 ? -1.982 -0.418 2.299 1.00 0.00 57 ALA A C 6
ATOM 10152 O O . ALA A 1 57 ? -0.840 0.037 2.209 1.00 0.00 57 ALA A O 6
ATOM 10159 N N . GLU A 1 58 ? -2.377 -1.138 3.360 1.00 0.00 58 GLU A N 6
ATOM 10160 C CA . GLU A 1 58 ? -1.478 -1.477 4.465 1.00 0.00 58 GLU A CA 6
ATOM 10161 C C . GLU A 1 58 ? -0.261 -2.278 3.978 1.00 0.00 58 GLU A C 6
ATOM 10162 O O . GLU A 1 58 ? 0.831 -2.029 4.466 1.00 0.00 58 GLU A O 6
ATOM 10174 N N . VAL A 1 59 ? -0.395 -3.198 3.016 1.00 0.00 59 VAL A N 6
ATOM 10175 C CA . VAL A 1 59 ? 0.739 -3.971 2.506 1.00 0.00 59 VAL A CA 6
ATOM 10176 C C . VAL A 1 59 ? 1.805 -3.046 1.931 1.00 0.00 59 VAL A C 6
ATOM 10177 O O . VAL A 1 59 ? 2.893 -2.940 2.498 1.00 0.00 59 VAL A O 6
ATOM 10190 N N . LEU A 1 60 ? 1.512 -2.373 0.811 1.00 0.00 60 LEU A N 6
ATOM 10191 C CA . LEU A 1 60 ? 2.483 -1.535 0.103 1.00 0.00 60 LEU A CA 6
ATOM 10192 C C . LEU A 1 60 ? 3.107 -0.455 1.009 1.00 0.00 60 LEU A C 6
ATOM 10193 O O . LEU A 1 60 ? 4.280 -0.122 0.844 1.00 0.00 60 LEU A O 6
ATOM 10209 N N . ARG A 1 61 ? 2.345 0.052 1.988 1.00 0.00 61 ARG A N 6
ATOM 10210 C CA . ARG A 1 61 ? 2.775 1.030 2.991 1.00 0.00 61 ARG A CA 6
ATOM 10211 C C . ARG A 1 61 ? 3.987 0.513 3.753 1.00 0.00 61 ARG A C 6
ATOM 10212 O O . ARG A 1 61 ? 5.001 1.203 3.838 1.00 0.00 61 ARG A O 6
ATOM 10233 N N . ASP A 1 62 ? 3.888 -0.701 4.285 1.00 0.00 62 ASP A N 6
ATOM 10234 C CA . ASP A 1 62 ? 4.987 -1.374 4.965 1.00 0.00 62 ASP A CA 6
ATOM 10235 C C . ASP A 1 62 ? 6.206 -1.488 4.042 1.00 0.00 62 ASP A C 6
ATOM 10236 O O . ASP A 1 62 ? 7.269 -0.993 4.412 1.00 0.00 62 ASP A O 6
ATOM 10245 N N . LEU A 1 63 ? 6.060 -2.049 2.831 1.00 0.00 63 LEU A N 6
ATOM 10246 C CA . LEU A 1 63 ? 7.158 -2.140 1.851 1.00 0.00 63 LEU A CA 6
ATOM 10247 C C . LEU A 1 63 ? 7.839 -0.779 1.597 1.00 0.00 63 LEU A C 6
ATOM 10248 O O . LEU A 1 63 ? 9.066 -0.711 1.569 1.00 0.00 63 LEU A O 6
ATOM 10264 N N . TYR A 1 64 ? 7.085 0.317 1.469 1.00 0.00 64 TYR A N 6
ATOM 10265 C CA . TYR A 1 64 ? 7.663 1.662 1.334 1.00 0.00 64 TYR A CA 6
ATOM 10266 C C . TYR A 1 64 ? 8.482 2.081 2.565 1.00 0.00 64 TYR A C 6
ATOM 10267 O O . TYR A 1 64 ? 9.624 2.531 2.428 1.00 0.00 64 TYR A O 6
ATOM 10285 N N . LEU A 1 65 ? 7.934 1.921 3.774 1.00 0.00 65 LEU A N 6
ATOM 10286 C CA . LEU A 1 65 ? 8.636 2.261 5.017 1.00 0.00 65 LEU A CA 6
ATOM 10287 C C . LEU A 1 65 ? 9.811 1.329 5.356 1.00 0.00 65 LEU A C 6
ATOM 10288 O O . LEU A 1 65 ? 10.714 1.757 6.077 1.00 0.00 65 LEU A O 6
ATOM 10304 N N . LEU A 1 66 ? 9.854 0.101 4.824 1.00 0.00 66 LEU A N 6
ATOM 10305 C CA . LEU A 1 66 ? 10.966 -0.834 5.018 1.00 0.00 66 LEU A CA 6
ATOM 10306 C C . LEU A 1 66 ? 12.308 -0.238 4.573 1.00 0.00 66 LEU A C 6
ATOM 10307 O O . LEU A 1 66 ? 13.296 -0.299 5.311 1.00 0.00 66 LEU A O 6
ATOM 10323 N N . LYS A 1 67 ? 12.332 0.357 3.375 1.00 0.00 67 LYS A N 6
ATOM 10324 C CA . LYS A 1 67 ? 13.494 1.074 2.827 1.00 0.00 67 LYS A CA 6
ATOM 10325 C C . LYS A 1 67 ? 13.531 2.553 3.236 1.00 0.00 67 LYS A C 6
ATOM 10326 O O . LYS A 1 67 ? 14.605 3.156 3.231 1.00 0.00 67 LYS A O 6
ATOM 10345 N N . GLY A 1 68 ? 12.384 3.126 3.614 1.00 0.00 68 GLY A N 6
ATOM 10346 C CA . GLY A 1 68 ? 12.239 4.531 4.014 1.00 0.00 68 GLY A CA 6
ATOM 10347 C C . GLY A 1 68 ? 12.433 5.527 2.861 1.00 0.00 68 GLY A C 6
ATOM 10348 O O . GLY A 1 68 ? 12.661 6.714 3.099 1.00 0.00 68 GLY A O 6
ATOM 10352 N N . ASP A 1 69 ? 12.395 5.045 1.616 1.00 0.00 69 ASP A N 6
ATOM 10353 C CA . ASP A 1 69 ? 12.704 5.792 0.395 1.00 0.00 69 ASP A CA 6
ATOM 10354 C C . ASP A 1 69 ? 12.008 5.178 -0.838 1.00 0.00 69 ASP A C 6
ATOM 10355 O O . ASP A 1 69 ? 11.374 4.123 -0.749 1.00 0.00 69 ASP A O 6
ATOM 10364 N N . LYS A 1 70 ? 12.145 5.822 -2.003 1.00 0.00 70 LYS A N 6
ATOM 10365 C CA . LYS A 1 70 ? 11.637 5.342 -3.305 1.00 0.00 70 LYS A CA 6
ATOM 10366 C C . LYS A 1 70 ? 12.420 4.156 -3.895 1.00 0.00 70 LYS A C 6
ATOM 10367 O O . LYS A 1 70 ? 11.860 3.364 -4.654 1.00 0.00 70 LYS A O 6
ATOM 10386 N N . ASP A 1 71 ? 13.704 4.027 -3.549 1.00 0.00 71 ASP A N 6
ATOM 10387 C CA . ASP A 1 71 ? 14.631 2.982 -4.005 1.00 0.00 71 ASP A CA 6
ATOM 10388 C C . ASP A 1 71 ? 14.394 1.663 -3.242 1.00 0.00 71 ASP A C 6
ATOM 10389 O O . ASP A 1 71 ? 15.214 1.206 -2.443 1.00 0.00 71 ASP A O 6
ATOM 10398 N N . LEU A 1 72 ? 13.237 1.045 -3.486 1.00 0.00 72 LEU A N 6
ATOM 10399 C CA . LEU A 1 72 ? 12.861 -0.264 -2.949 1.00 0.00 72 LEU A CA 6
ATOM 10400 C C . LEU A 1 72 ? 13.858 -1.354 -3.387 1.00 0.00 72 LEU A C 6
ATOM 10401 O O . LEU A 1 72 ? 14.351 -1.339 -4.520 1.00 0.00 72 LEU A O 6
ATOM 10417 N N . SER A 1 73 ? 14.150 -2.307 -2.491 1.00 0.00 73 SER A N 6
ATOM 10418 C CA . SER A 1 73 ? 15.078 -3.421 -2.765 1.00 0.00 73 SER A CA 6
ATOM 10419 C C . SER A 1 73 ? 14.593 -4.279 -3.937 1.00 0.00 73 SER A C 6
ATOM 10420 O O . SER A 1 73 ? 13.386 -4.347 -4.164 1.00 0.00 73 SER A O 6
ATOM 10428 N N . PHE A 1 74 ? 15.479 -5.000 -4.634 1.00 0.00 74 PHE A N 6
ATOM 10429 C CA . PHE A 1 74 ? 15.093 -5.873 -5.758 1.00 0.00 74 PHE A CA 6
ATOM 10430 C C . PHE A 1 74 ? 13.939 -6.820 -5.395 1.00 0.00 74 PHE A C 6
ATOM 10431 O O . PHE A 1 74 ? 12.964 -6.914 -6.143 1.00 0.00 74 PHE A O 6
ATOM 10448 N N . GLY A 1 75 ? 14.028 -7.488 -4.236 1.00 0.00 75 GLY A N 6
ATOM 10449 C CA . GLY A 1 75 ? 12.973 -8.381 -3.755 1.00 0.00 75 GLY A CA 6
ATOM 10450 C C . GLY A 1 75 ? 11.722 -7.615 -3.329 1.00 0.00 75 GLY A C 6
ATOM 10451 O O . GLY A 1 75 ? 10.655 -7.845 -3.877 1.00 0.00 75 GLY A O 6
ATOM 10455 N N . GLU A 1 76 ? 11.855 -6.616 -2.455 1.00 0.00 76 GLU A N 6
ATOM 10456 C CA . GLU A 1 76 ? 10.731 -5.812 -1.942 1.00 0.00 76 GLU A CA 6
ATOM 10457 C C . GLU A 1 76 ? 9.923 -5.123 -3.059 1.00 0.00 76 GLU A C 6
ATOM 10458 O O . GLU A 1 76 ? 8.693 -5.071 -3.009 1.00 0.00 76 GLU A O 6
ATOM 10470 N N . ARG A 1 77 ? 10.590 -4.663 -4.126 1.00 0.00 77 ARG A N 6
ATOM 10471 C CA . ARG A 1 77 ? 9.971 -4.078 -5.325 1.00 0.00 77 ARG A CA 6
ATOM 10472 C C . ARG A 1 77 ? 9.028 -5.050 -6.046 1.00 0.00 77 ARG A C 6
ATOM 10473 O O . ARG A 1 77 ? 8.075 -4.590 -6.666 1.00 0.00 77 ARG A O 6
ATOM 10494 N N . LYS A 1 78 ? 9.243 -6.370 -5.960 1.00 0.00 78 LYS A N 6
ATOM 10495 C CA . LYS A 1 78 ? 8.424 -7.411 -6.616 1.00 0.00 78 LYS A CA 6
ATOM 10496 C C . LYS A 1 78 ? 6.985 -7.408 -6.098 1.00 0.00 78 LYS A C 6
ATOM 10497 O O . LYS A 1 78 ? 6.044 -7.281 -6.884 1.00 0.00 78 LYS A O 6
ATOM 10516 N N . MET A 1 79 ? 6.803 -7.529 -4.780 1.00 0.00 79 MET A N 6
ATOM 10517 C CA . MET A 1 79 ? 5.465 -7.485 -4.178 1.00 0.00 79 MET A CA 6
ATOM 10518 C C . MET A 1 79 ? 4.883 -6.070 -4.250 1.00 0.00 79 MET A C 6
ATOM 10519 O O . MET A 1 79 ? 3.698 -5.921 -4.547 1.00 0.00 79 MET A O 6
ATOM 10533 N N . LEU A 1 80 ? 5.716 -5.035 -4.055 1.00 0.00 80 LEU A N 6
ATOM 10534 C CA . LEU A 1 80 ? 5.316 -3.635 -4.201 1.00 0.00 80 LEU A CA 6
ATOM 10535 C C . LEU A 1 80 ? 4.695 -3.374 -5.580 1.00 0.00 80 LEU A C 6
ATOM 10536 O O . LEU A 1 80 ? 3.580 -2.881 -5.644 1.00 0.00 80 LEU A O 6
ATOM 10552 N N . ASP A 1 81 ? 5.375 -3.710 -6.676 1.00 0.00 81 ASP A N 6
ATOM 10553 C CA . ASP A 1 81 ? 4.888 -3.543 -8.053 1.00 0.00 81 ASP A CA 6
ATOM 10554 C C . ASP A 1 81 ? 3.501 -4.177 -8.277 1.00 0.00 81 ASP A C 6
ATOM 10555 O O . ASP A 1 81 ? 2.656 -3.604 -8.971 1.00 0.00 81 ASP A O 6
ATOM 10564 N N . THR A 1 82 ? 3.236 -5.321 -7.636 1.00 0.00 82 THR A N 6
ATOM 10565 C CA . THR A 1 82 ? 1.919 -5.978 -7.677 1.00 0.00 82 THR A CA 6
ATOM 10566 C C . THR A 1 82 ? 0.890 -5.212 -6.826 1.00 0.00 82 THR A C 6
ATOM 10567 O O . THR A 1 82 ? -0.184 -4.866 -7.318 1.00 0.00 82 THR A O 6
ATOM 10578 N N . ALA A 1 83 ? 1.217 -4.894 -5.564 1.00 0.00 83 ALA A N 6
ATOM 10579 C CA . ALA A 1 83 ? 0.357 -4.137 -4.647 1.00 0.00 83 ALA A CA 6
ATOM 10580 C C . ALA A 1 83 ? 0.078 -2.692 -5.115 1.00 0.00 83 ALA A C 6
ATOM 10581 O O . ALA A 1 83 ? -1.003 -2.179 -4.854 1.00 0.00 83 ALA A O 6
ATOM 10588 N N . ARG A 1 84 ? 0.990 -2.044 -5.854 1.00 0.00 84 ARG A N 6
ATOM 10589 C CA . ARG A 1 84 ? 0.848 -0.705 -6.469 1.00 0.00 84 ARG A CA 6
ATOM 10590 C C . ARG A 1 84 ? -0.314 -0.681 -7.460 1.00 0.00 84 ARG A C 6
ATOM 10591 O O . ARG A 1 84 ? -1.185 0.176 -7.351 1.00 0.00 84 ARG A O 6
ATOM 10612 N N . SER A 1 85 ? -0.347 -1.641 -8.389 1.00 0.00 85 SER A N 6
ATOM 10613 C CA . SER A 1 85 ? -1.420 -1.803 -9.384 1.00 0.00 85 SER A CA 6
ATOM 10614 C C . SER A 1 85 ? -2.799 -2.027 -8.739 1.00 0.00 85 SER A C 6
ATOM 10615 O O . SER A 1 85 ? -3.825 -1.761 -9.363 1.00 0.00 85 SER A O 6
ATOM 10623 N N . LEU A 1 86 ? -2.838 -2.517 -7.494 1.00 0.00 86 LEU A N 6
ATOM 10624 C CA . LEU A 1 86 ? -4.056 -2.693 -6.692 1.00 0.00 86 LEU A CA 6
ATOM 10625 C C . LEU A 1 86 ? -4.371 -1.474 -5.797 1.00 0.00 86 LEU A C 6
ATOM 10626 O O . LEU A 1 86 ? -5.535 -1.104 -5.659 1.00 0.00 86 LEU A O 6
ATOM 10642 N N . LEU A 1 87 ? -3.362 -0.799 -5.237 1.00 0.00 87 LEU A N 6
ATOM 10643 C CA . LEU A 1 87 ? -3.492 0.427 -4.442 1.00 0.00 87 LEU A CA 6
ATOM 10644 C C . LEU A 1 87 ? -4.319 1.466 -5.194 1.00 0.00 87 LEU A C 6
ATOM 10645 O O . LEU A 1 87 ? -5.306 1.988 -4.681 1.00 0.00 87 LEU A O 6
ATOM 10661 N N . ILE A 1 88 ? -3.887 1.808 -6.409 1.00 0.00 88 ILE A N 6
ATOM 10662 C CA . ILE A 1 88 ? -4.607 2.812 -7.189 1.00 0.00 88 ILE A CA 6
ATOM 10663 C C . ILE A 1 88 ? -5.953 2.300 -7.706 1.00 0.00 88 ILE A C 6
ATOM 10664 O O . ILE A 1 88 ? -6.807 3.109 -8.036 1.00 0.00 88 ILE A O 6
ATOM 10680 N N . LYS A 1 89 ? -6.163 0.980 -7.760 1.00 0.00 89 LYS A N 6
ATOM 10681 C CA . LYS A 1 89 ? -7.373 0.324 -8.294 1.00 0.00 89 LYS A CA 6
ATOM 10682 C C . LYS A 1 89 ? -8.631 0.701 -7.510 1.00 0.00 89 LYS A C 6
ATOM 10683 O O . LYS A 1 89 ? -9.596 1.207 -8.075 1.00 0.00 89 LYS A O 6
ATOM 10702 N N . GLU A 1 90 ? -8.604 0.470 -6.201 1.00 0.00 90 GLU A N 6
ATOM 10703 C CA . GLU A 1 90 ? -9.659 0.852 -5.254 1.00 0.00 90 GLU A CA 6
ATOM 10704 C C . GLU A 1 90 ? -9.787 2.379 -5.126 1.00 0.00 90 GLU A C 6
ATOM 10705 O O . GLU A 1 90 ? -10.880 2.934 -5.252 1.00 0.00 90 GLU A O 6
ATOM 10717 N N . LEU A 1 91 ? -8.662 3.074 -4.936 1.00 0.00 91 LEU A N 6
ATOM 10718 C CA . LEU A 1 91 ? -8.601 4.523 -4.764 1.00 0.00 91 LEU A CA 6
ATOM 10719 C C . LEU A 1 91 ? -8.965 5.317 -6.029 1.00 0.00 91 LEU A C 6
ATOM 10720 O O . LEU A 1 91 ? -9.294 6.500 -5.931 1.00 0.00 91 LEU A O 6
ATOM 10736 N N . SER A 1 92 ? -8.982 4.663 -7.200 1.00 0.00 92 SER A N 6
ATOM 10737 C CA . SER A 1 92 ? -9.363 5.226 -8.504 1.00 0.00 92 SER A CA 6
ATOM 10738 C C . SER A 1 92 ? -10.717 5.941 -8.480 1.00 0.00 92 SER A C 6
ATOM 10739 O O . SER A 1 92 ? -10.919 6.925 -9.197 1.00 0.00 92 SER A O 6
ATOM 10747 N N . LEU A 1 93 ? -11.612 5.502 -7.588 1.00 0.00 93 LEU A N 6
ATOM 10748 C CA . LEU A 1 93 ? -12.927 6.085 -7.361 1.00 0.00 93 LEU A CA 6
ATOM 10749 C C . LEU A 1 93 ? -12.878 7.584 -7.016 1.00 0.00 93 LEU A C 6
ATOM 10750 O O . LEU A 1 93 ? -13.285 8.426 -7.817 1.00 0.00 93 LEU A O 6
ATOM 10766 N N . ALA A 1 94 ? -12.377 7.920 -5.826 1.00 0.00 94 ALA A N 6
ATOM 10767 C CA . ALA A 1 94 ? -12.249 9.307 -5.364 1.00 0.00 94 ALA A CA 6
ATOM 10768 C C . ALA A 1 94 ? -11.165 10.105 -6.122 1.00 0.00 94 ALA A C 6
ATOM 10769 O O . ALA A 1 94 ? -11.209 11.338 -6.126 1.00 0.00 94 ALA A O 6
ATOM 10776 N N . LYS A 1 95 ? -10.211 9.416 -6.774 1.00 0.00 95 LYS A N 6
ATOM 10777 C CA . LYS A 1 95 ? -9.165 10.006 -7.630 1.00 0.00 95 LYS A CA 6
ATOM 10778 C C . LYS A 1 95 ? -9.772 10.901 -8.723 1.00 0.00 95 LYS A C 6
ATOM 10779 O O . LYS A 1 95 ? -9.393 12.061 -8.853 1.00 0.00 95 LYS A O 6
ATOM 10798 N N . ASP A 1 96 ? -10.699 10.355 -9.518 1.00 0.00 96 ASP A N 6
ATOM 10799 C CA . ASP A 1 96 ? -11.346 11.018 -10.667 1.00 0.00 96 ASP A CA 6
ATOM 10800 C C . ASP A 1 96 ? -10.358 11.678 -11.677 1.00 0.00 96 ASP A C 6
ATOM 10801 O O . ASP A 1 96 ? -10.665 12.693 -12.306 1.00 0.00 96 ASP A O 6
ATOM 10810 N N . CYS A 1 97 ? -9.144 11.120 -11.814 1.00 0.00 97 CYS A N 6
ATOM 10811 C CA . CYS A 1 97 ? -8.001 11.665 -12.566 1.00 0.00 97 CYS A CA 6
ATOM 10812 C C . CYS A 1 97 ? -7.001 10.570 -13.012 1.00 0.00 97 CYS A C 6
ATOM 10813 O O . CYS A 1 97 ? -7.311 9.376 -12.951 1.00 0.00 97 CYS A O 6
ATOM 10821 N N . SER A 1 98 ? -5.811 10.956 -13.492 1.00 0.00 98 SER A N 6
ATOM 10822 C CA . SER A 1 98 ? -4.713 10.043 -13.877 1.00 0.00 98 SER A CA 6
ATOM 10823 C C . SER A 1 98 ? -4.174 9.283 -12.661 1.00 0.00 98 SER A C 6
ATOM 10824 O O . SER A 1 98 ? -4.160 9.835 -11.561 1.00 0.00 98 SER A O 6
ATOM 10832 N N . GLU A 1 99 ? -3.685 8.041 -12.828 1.00 0.00 99 GLU A N 6
ATOM 10833 C CA . GLU A 1 99 ? -3.131 7.210 -11.728 1.00 0.00 99 GLU A CA 6
ATOM 10834 C C . GLU A 1 99 ? -2.078 7.924 -10.878 1.00 0.00 99 GLU A C 6
ATOM 10835 O O . GLU A 1 99 ? -1.974 7.640 -9.684 1.00 0.00 99 GLU A O 6
ATOM 10847 N N . ASP A 1 100 ? -1.366 8.893 -11.464 1.00 0.00 100 ASP A N 6
ATOM 10848 C CA . ASP A 1 100 ? -0.392 9.754 -10.795 1.00 0.00 100 ASP A CA 6
ATOM 10849 C C . ASP A 1 100 ? -0.970 10.446 -9.551 1.00 0.00 100 ASP A C 6
ATOM 10850 O O . ASP A 1 100 ? -0.207 10.798 -8.661 1.00 0.00 100 ASP A O 6
ATOM 10859 N N . GLU A 1 101 ? -2.294 10.627 -9.446 1.00 0.00 101 GLU A N 6
ATOM 10860 C CA . GLU A 1 101 ? -2.943 11.179 -8.256 1.00 0.00 101 GLU A CA 6
ATOM 10861 C C . GLU A 1 101 ? -2.602 10.292 -7.043 1.00 0.00 101 GLU A C 6
ATOM 10862 O O . GLU A 1 101 ? -1.964 10.750 -6.095 1.00 0.00 101 GLU A O 6
ATOM 10874 N N . ILE A 1 102 ? -2.964 9.007 -7.102 1.00 0.00 102 ILE A N 6
ATOM 10875 C CA . ILE A 1 102 ? -2.753 8.027 -6.027 1.00 0.00 102 ILE A CA 6
ATOM 10876 C C . ILE A 1 102 ? -1.295 7.546 -5.973 1.00 0.00 102 ILE A C 6
ATOM 10877 O O . ILE A 1 102 ? -0.727 7.426 -4.888 1.00 0.00 102 ILE A O 6
ATOM 10893 N N . GLU A 1 103 ? -0.667 7.285 -7.126 1.00 0.00 103 GLU A N 6
ATOM 10894 C CA . GLU A 1 103 ? 0.743 6.878 -7.212 1.00 0.00 103 GLU A CA 6
ATOM 10895 C C . GLU A 1 103 ? 1.667 7.933 -6.579 1.00 0.00 103 GLU A C 6
ATOM 10896 O O . GLU A 1 103 ? 2.559 7.590 -5.803 1.00 0.00 103 GLU A O 6
ATOM 10908 N N . SER A 1 104 ? 1.461 9.220 -6.894 1.00 0.00 104 SER A N 6
ATOM 10909 C CA . SER A 1 104 ? 2.218 10.317 -6.279 1.00 0.00 104 SER A CA 6
ATOM 10910 C C . SER A 1 104 ? 1.768 10.596 -4.844 1.00 0.00 104 SER A C 6
ATOM 10911 O O . SER A 1 104 ? 2.610 10.956 -4.027 1.00 0.00 104 SER A O 6
ATOM 10919 N N . ASP A 1 105 ? 0.500 10.366 -4.467 1.00 0.00 105 ASP A N 6
ATOM 10920 C CA . ASP A 1 105 ? 0.047 10.529 -3.073 1.00 0.00 105 ASP A CA 6
ATOM 10921 C C . ASP A 1 105 ? 0.908 9.741 -2.070 1.00 0.00 105 ASP A C 6
ATOM 10922 O O . ASP A 1 105 ? 1.041 10.161 -0.924 1.00 0.00 105 ASP A O 6
ATOM 10931 N N . LEU A 1 106 ? 1.582 8.666 -2.495 1.00 0.00 106 LEU A N 6
ATOM 10932 C CA . LEU A 1 106 ? 2.511 7.904 -1.658 1.00 0.00 106 LEU A CA 6
ATOM 10933 C C . LEU A 1 106 ? 3.618 8.791 -1.071 1.00 0.00 106 LEU A C 6
ATOM 10934 O O . LEU A 1 106 ? 3.919 8.674 0.118 1.00 0.00 106 LEU A O 6
ATOM 10950 N N . LYS A 1 107 ? 4.165 9.742 -1.847 1.00 0.00 107 LYS A N 6
ATOM 10951 C CA . LYS A 1 107 ? 5.159 10.720 -1.358 1.00 0.00 107 LYS A CA 6
ATOM 10952 C C . LYS A 1 107 ? 4.591 11.674 -0.306 1.00 0.00 107 LYS A C 6
ATOM 10953 O O . LYS A 1 107 ? 5.359 12.254 0.457 1.00 0.00 107 LYS A O 6
ATOM 10972 N N . LYS A 1 108 ? 3.268 11.862 -0.283 1.00 0.00 108 LYS A N 6
ATOM 10973 C CA . LYS A 1 108 ? 2.482 12.692 0.647 1.00 0.00 108 LYS A CA 6
ATOM 10974 C C . LYS A 1 108 ? 1.972 11.911 1.865 1.00 0.00 108 LYS A C 6
ATOM 10975 O O . LYS A 1 108 ? 1.617 12.520 2.875 1.00 0.00 108 LYS A O 6
ATOM 10994 N N . ILE A 1 109 ? 1.947 10.578 1.792 1.00 0.00 109 ILE A N 6
ATOM 10995 C CA . ILE A 1 109 ? 1.576 9.678 2.885 1.00 0.00 109 ILE A CA 6
ATOM 10996 C C . ILE A 1 109 ? 2.841 9.184 3.600 1.00 0.00 109 ILE A C 6
ATOM 10997 O O . ILE A 1 109 ? 3.055 9.568 4.743 1.00 0.00 109 ILE A O 6
ATOM 11013 N N . PHE A 1 110 ? 3.685 8.369 2.951 1.00 0.00 110 PHE A N 6
ATOM 11014 C CA . PHE A 1 110 ? 4.872 7.736 3.557 1.00 0.00 110 PHE A CA 6
ATOM 11015 C C . PHE A 1 110 ? 6.066 8.698 3.715 1.00 0.00 110 PHE A C 6
ATOM 11016 O O . PHE A 1 110 ? 7.028 8.376 4.412 1.00 0.00 110 PHE A O 6
ATOM 11033 N N . ASN A 1 111 ? 5.994 9.877 3.081 1.00 0.00 111 ASN A N 6
ATOM 11034 C CA . ASN A 1 111 ? 7.010 10.934 3.064 1.00 0.00 111 ASN A CA 6
ATOM 11035 C C . ASN A 1 111 ? 8.379 10.446 2.528 1.00 0.00 111 ASN A C 6
ATOM 11036 O O . ASN A 1 111 ? 9.369 10.356 3.256 1.00 0.00 111 ASN A O 6
ATOM 11047 N N . LEU A 1 112 ? 8.418 10.103 1.231 1.00 0.00 112 LEU A N 6
ATOM 11048 C CA . LEU A 1 112 ? 9.617 9.599 0.540 1.00 0.00 112 LEU A CA 6
ATOM 11049 C C . LEU A 1 112 ? 10.540 10.740 0.066 1.00 0.00 112 LEU A C 6
ATOM 11050 O O . LEU A 1 112 ? 11.729 10.750 0.398 1.00 0.00 112 LEU A O 6
ATOM 11066 N N . ALA A 1 113 ? 9.972 11.703 -0.676 1.00 0.00 113 ALA A N 6
ATOM 11067 C CA . ALA A 1 113 ? 10.634 12.862 -1.300 1.00 0.00 113 ALA A CA 6
ATOM 11068 C C . ALA A 1 113 ? 11.866 12.511 -2.181 1.00 0.00 113 ALA A C 6
ATOM 11069 O O . ALA A 1 113 ? 12.812 13.329 -2.270 1.00 0.00 113 ALA A O 6
ATOM 11077 N N . GLY A 1 1 ? -13.989 -15.746 17.810 1.00 0.00 1 GLY A N 7
ATOM 11078 C CA . GLY A 1 1 ? -14.864 -16.059 16.655 1.00 0.00 1 GLY A CA 7
ATOM 11079 C C . GLY A 1 1 ? -15.146 -14.851 15.767 1.00 0.00 1 GLY A C 7
ATOM 11080 O O . GLY A 1 1 ? -14.888 -14.912 14.566 1.00 0.00 1 GLY A O 7
ATOM 11086 N N . SER A 1 2 ? -15.652 -13.742 16.325 1.00 0.00 2 SER A N 7
ATOM 11087 C CA . SER A 1 2 ? -16.060 -12.514 15.603 1.00 0.00 2 SER A CA 7
ATOM 11088 C C . SER A 1 2 ? -15.210 -11.273 15.953 1.00 0.00 2 SER A C 7
ATOM 11089 O O . SER A 1 2 ? -15.669 -10.135 15.826 1.00 0.00 2 SER A O 7
ATOM 11097 N N . HIS A 1 3 ? -13.963 -11.490 16.397 1.00 0.00 3 HIS A N 7
ATOM 11098 C CA . HIS A 1 3 ? -13.000 -10.458 16.834 1.00 0.00 3 HIS A CA 7
ATOM 11099 C C . HIS A 1 3 ? -11.708 -10.465 15.998 1.00 0.00 3 HIS A C 7
ATOM 11100 O O . HIS A 1 3 ? -11.275 -9.417 15.516 1.00 0.00 3 HIS A O 7
ATOM 11115 N N . MET A 1 4 ? -11.088 -11.640 15.839 1.00 0.00 4 MET A N 7
ATOM 11116 C CA . MET A 1 4 ? -9.905 -11.872 14.992 1.00 0.00 4 MET A CA 7
ATOM 11117 C C . MET A 1 4 ? -10.250 -11.859 13.489 1.00 0.00 4 MET A C 7
ATOM 11118 O O . MET A 1 4 ? -11.409 -11.695 13.096 1.00 0.00 4 MET A O 7
ATOM 11132 N N . GLY A 1 5 ? -9.233 -12.046 12.643 1.00 0.00 5 GLY A N 7
ATOM 11133 C CA . GLY A 1 5 ? -9.337 -11.985 11.183 1.00 0.00 5 GLY A CA 7
ATOM 11134 C C . GLY A 1 5 ? -9.260 -10.556 10.637 1.00 0.00 5 GLY A C 7
ATOM 11135 O O . GLY A 1 5 ? -9.212 -9.572 11.384 1.00 0.00 5 GLY A O 7
ATOM 11139 N N . SER A 1 6 ? -9.236 -10.446 9.310 1.00 0.00 6 SER A N 7
ATOM 11140 C CA . SER A 1 6 ? -9.205 -9.174 8.577 1.00 0.00 6 SER A CA 7
ATOM 11141 C C . SER A 1 6 ? -10.603 -8.550 8.425 1.00 0.00 6 SER A C 7
ATOM 11142 O O . SER A 1 6 ? -11.621 -9.168 8.758 1.00 0.00 6 SER A O 7
ATOM 11150 N N . VAL A 1 7 ? -10.669 -7.319 7.907 1.00 0.00 7 VAL A N 7
ATOM 11151 C CA . VAL A 1 7 ? -11.934 -6.612 7.619 1.00 0.00 7 VAL A CA 7
ATOM 11152 C C . VAL A 1 7 ? -12.710 -7.336 6.500 1.00 0.00 7 VAL A C 7
ATOM 11153 O O . VAL A 1 7 ? -12.107 -7.833 5.549 1.00 0.00 7 VAL A O 7
ATOM 11166 N N . GLY A 1 8 ? -14.043 -7.396 6.586 1.00 0.00 8 GLY A N 7
ATOM 11167 C CA . GLY A 1 8 ? -14.922 -8.098 5.630 1.00 0.00 8 GLY A CA 7
ATOM 11168 C C . GLY A 1 8 ? -15.195 -7.317 4.338 1.00 0.00 8 GLY A C 7
ATOM 11169 O O . GLY A 1 8 ? -16.350 -7.032 4.012 1.00 0.00 8 GLY A O 7
ATOM 11173 N N . LEU A 1 9 ? -14.133 -6.961 3.613 1.00 0.00 9 LEU A N 7
ATOM 11174 C CA . LEU A 1 9 ? -14.120 -6.132 2.398 1.00 0.00 9 LEU A CA 7
ATOM 11175 C C . LEU A 1 9 ? -13.594 -6.928 1.184 1.00 0.00 9 LEU A C 7
ATOM 11176 O O . LEU A 1 9 ? -13.236 -8.105 1.289 1.00 0.00 9 LEU A O 7
ATOM 11192 N N . ARG A 1 10 ? -13.524 -6.267 0.021 1.00 0.00 10 ARG A N 7
ATOM 11193 C CA . ARG A 1 10 ? -12.960 -6.805 -1.226 1.00 0.00 10 ARG A CA 7
ATOM 11194 C C . ARG A 1 10 ? -12.065 -5.771 -1.912 1.00 0.00 10 ARG A C 7
ATOM 11195 O O . ARG A 1 10 ? -10.861 -5.757 -1.681 1.00 0.00 10 ARG A O 7
ATOM 11216 N N . GLU A 1 11 ? -12.658 -4.893 -2.715 1.00 0.00 11 GLU A N 7
ATOM 11217 C CA . GLU A 1 11 ? -11.978 -3.883 -3.543 1.00 0.00 11 GLU A CA 7
ATOM 11218 C C . GLU A 1 11 ? -12.943 -2.765 -3.959 1.00 0.00 11 GLU A C 7
ATOM 11219 O O . GLU A 1 11 ? -12.623 -1.589 -3.820 1.00 0.00 11 GLU A O 7
ATOM 11231 N N . ILE A 1 12 ? -14.125 -3.135 -4.472 1.00 0.00 12 ILE A N 7
ATOM 11232 C CA . ILE A 1 12 ? -15.202 -2.218 -4.876 1.00 0.00 12 ILE A CA 7
ATOM 11233 C C . ILE A 1 12 ? -15.746 -1.390 -3.705 1.00 0.00 12 ILE A C 7
ATOM 11234 O O . ILE A 1 12 ? -16.394 -1.907 -2.792 1.00 0.00 12 ILE A O 7
ATOM 11250 N N . ILE A 1 13 ? -15.465 -0.090 -3.749 1.00 0.00 13 ILE A N 7
ATOM 11251 C CA . ILE A 1 13 ? -15.812 0.910 -2.737 1.00 0.00 13 ILE A CA 7
ATOM 11252 C C . ILE A 1 13 ? -16.116 2.278 -3.368 1.00 0.00 13 ILE A C 7
ATOM 11253 O O . ILE A 1 13 ? -15.980 2.463 -4.580 1.00 0.00 13 ILE A O 7
ATOM 11269 N N . SER A 1 14 ? -16.528 3.239 -2.537 1.00 0.00 14 SER A N 7
ATOM 11270 C CA . SER A 1 14 ? -16.779 4.646 -2.887 1.00 0.00 14 SER A CA 7
ATOM 11271 C C . SER A 1 14 ? -15.763 5.559 -2.190 1.00 0.00 14 SER A C 7
ATOM 11272 O O . SER A 1 14 ? -14.904 5.089 -1.442 1.00 0.00 14 SER A O 7
ATOM 11280 N N . GLU A 1 15 ? -15.867 6.872 -2.395 1.00 0.00 15 GLU A N 7
ATOM 11281 C CA . GLU A 1 15 ? -15.004 7.898 -1.791 1.00 0.00 15 GLU A CA 7
ATOM 11282 C C . GLU A 1 15 ? -14.849 7.749 -0.262 1.00 0.00 15 GLU A C 7
ATOM 11283 O O . GLU A 1 15 ? -13.793 8.062 0.276 1.00 0.00 15 GLU A O 7
ATOM 11295 N N . GLU A 1 16 ? -15.858 7.205 0.427 1.00 0.00 16 GLU A N 7
ATOM 11296 C CA . GLU A 1 16 ? -15.850 6.895 1.869 1.00 0.00 16 GLU A CA 7
ATOM 11297 C C . GLU A 1 16 ? -14.636 6.065 2.320 1.00 0.00 16 GLU A C 7
ATOM 11298 O O . GLU A 1 16 ? -13.848 6.518 3.153 1.00 0.00 16 GLU A O 7
ATOM 11310 N N . ASP A 1 17 ? -14.475 4.848 1.788 1.00 0.00 17 ASP A N 7
ATOM 11311 C CA . ASP A 1 17 ? -13.300 4.011 2.060 1.00 0.00 17 ASP A CA 7
ATOM 11312 C C . ASP A 1 17 ? -12.023 4.738 1.652 1.00 0.00 17 ASP A C 7
ATOM 11313 O O . ASP A 1 17 ? -11.077 4.704 2.435 1.00 0.00 17 ASP A O 7
ATOM 11322 N N . VAL A 1 18 ? -12.014 5.442 0.505 1.00 0.00 18 VAL A N 7
ATOM 11323 C CA . VAL A 1 18 ? -10.836 6.195 0.047 1.00 0.00 18 VAL A CA 7
ATOM 11324 C C . VAL A 1 18 ? -10.343 7.171 1.124 1.00 0.00 18 VAL A C 7
ATOM 11325 O O . VAL A 1 18 ? -9.145 7.399 1.247 1.00 0.00 18 VAL A O 7
ATOM 11338 N N . LYS A 1 19 ? -11.219 7.705 1.981 1.00 0.00 19 LYS A N 7
ATOM 11339 C CA . LYS A 1 19 ? -10.807 8.561 3.103 1.00 0.00 19 LYS A CA 7
ATOM 11340 C C . LYS A 1 19 ? -10.202 7.742 4.249 1.00 0.00 19 LYS A C 7
ATOM 11341 O O . LYS A 1 19 ? -9.112 8.058 4.728 1.00 0.00 19 LYS A O 7
ATOM 11360 N N . GLN A 1 20 ? -10.896 6.689 4.687 1.00 0.00 20 GLN A N 7
ATOM 11361 C CA . GLN A 1 20 ? -10.450 5.808 5.774 1.00 0.00 20 GLN A CA 7
ATOM 11362 C C . GLN A 1 20 ? -9.122 5.114 5.452 1.00 0.00 20 GLN A C 7
ATOM 11363 O O . GLN A 1 20 ? -8.185 5.210 6.236 1.00 0.00 20 GLN A O 7
ATOM 11377 N N . VAL A 1 21 ? -8.999 4.456 4.300 1.00 0.00 21 VAL A N 7
ATOM 11378 C CA . VAL A 1 21 ? -7.750 3.824 3.849 1.00 0.00 21 VAL A CA 7
ATOM 11379 C C . VAL A 1 21 ? -6.584 4.816 3.847 1.00 0.00 21 VAL A C 7
ATOM 11380 O O . VAL A 1 21 ? -5.510 4.465 4.332 1.00 0.00 21 VAL A O 7
ATOM 11393 N N . TYR A 1 22 ? -6.801 6.067 3.414 1.00 0.00 22 TYR A N 7
ATOM 11394 C CA . TYR A 1 22 ? -5.789 7.129 3.467 1.00 0.00 22 TYR A CA 7
ATOM 11395 C C . TYR A 1 22 ? -5.359 7.473 4.899 1.00 0.00 22 TYR A C 7
ATOM 11396 O O . TYR A 1 22 ? -4.220 7.873 5.103 1.00 0.00 22 TYR A O 7
ATOM 11414 N N . SER A 1 23 ? -6.235 7.300 5.892 1.00 0.00 23 SER A N 7
ATOM 11415 C CA . SER A 1 23 ? -5.942 7.484 7.319 1.00 0.00 23 SER A CA 7
ATOM 11416 C C . SER A 1 23 ? -5.174 6.287 7.917 1.00 0.00 23 SER A C 7
ATOM 11417 O O . SER A 1 23 ? -4.320 6.474 8.788 1.00 0.00 23 SER A O 7
ATOM 11425 N N . ILE A 1 24 ? -5.391 5.065 7.409 1.00 0.00 24 ILE A N 7
ATOM 11426 C CA . ILE A 1 24 ? -4.713 3.837 7.872 1.00 0.00 24 ILE A CA 7
ATOM 11427 C C . ILE A 1 24 ? -3.204 3.908 7.605 1.00 0.00 24 ILE A C 7
ATOM 11428 O O . ILE A 1 24 ? -2.398 3.739 8.523 1.00 0.00 24 ILE A O 7
ATOM 11444 N N . LEU A 1 25 ? -2.805 4.155 6.352 1.00 0.00 25 LEU A N 7
ATOM 11445 C CA . LEU A 1 25 ? -1.398 4.281 5.971 1.00 0.00 25 LEU A CA 7
ATOM 11446 C C . LEU A 1 25 ? -0.772 5.652 6.290 1.00 0.00 25 LEU A C 7
ATOM 11447 O O . LEU A 1 25 ? 0.446 5.785 6.185 1.00 0.00 25 LEU A O 7
ATOM 11463 N N . LYS A 1 26 ? -1.560 6.652 6.715 1.00 0.00 26 LYS A N 7
ATOM 11464 C CA . LYS A 1 26 ? -1.080 7.999 7.088 1.00 0.00 26 LYS A CA 7
ATOM 11465 C C . LYS A 1 26 ? -0.007 8.000 8.182 1.00 0.00 26 LYS A C 7
ATOM 11466 O O . LYS A 1 26 ? 0.818 8.911 8.237 1.00 0.00 26 LYS A O 7
ATOM 11485 N N . GLU A 1 27 ? -0.020 6.990 9.051 1.00 0.00 27 GLU A N 7
ATOM 11486 C CA . GLU A 1 27 ? 0.981 6.782 10.097 1.00 0.00 27 GLU A CA 7
ATOM 11487 C C . GLU A 1 27 ? 2.306 6.226 9.545 1.00 0.00 27 GLU A C 7
ATOM 11488 O O . GLU A 1 27 ? 2.321 5.332 8.698 1.00 0.00 27 GLU A O 7
ATOM 11500 N N . LYS A 1 28 ? 3.429 6.719 10.086 1.00 0.00 28 LYS A N 7
ATOM 11501 C CA . LYS A 1 28 ? 4.796 6.355 9.666 1.00 0.00 28 LYS A CA 7
ATOM 11502 C C . LYS A 1 28 ? 5.568 5.529 10.709 1.00 0.00 28 LYS A C 7
ATOM 11503 O O . LYS A 1 28 ? 6.747 5.231 10.526 1.00 0.00 28 LYS A O 7
ATOM 11522 N N . ASP A 1 29 ? 4.897 5.140 11.793 1.00 0.00 29 ASP A N 7
ATOM 11523 C CA . ASP A 1 29 ? 5.431 4.373 12.932 1.00 0.00 29 ASP A CA 7
ATOM 11524 C C . ASP A 1 29 ? 5.148 2.857 12.840 1.00 0.00 29 ASP A C 7
ATOM 11525 O O . ASP A 1 29 ? 5.490 2.090 13.743 1.00 0.00 29 ASP A O 7
ATOM 11534 N N . ILE A 1 30 ? 4.542 2.411 11.736 1.00 0.00 30 ILE A N 7
ATOM 11535 C CA . ILE A 1 30 ? 4.238 1.001 11.432 1.00 0.00 30 ILE A CA 7
ATOM 11536 C C . ILE A 1 30 ? 5.476 0.184 11.017 1.00 0.00 30 ILE A C 7
ATOM 11537 O O . ILE A 1 30 ? 5.359 -1.027 10.858 1.00 0.00 30 ILE A O 7
ATOM 11553 N N . SER A 1 31 ? 6.640 0.823 10.814 1.00 0.00 31 SER A N 7
ATOM 11554 C CA . SER A 1 31 ? 7.880 0.225 10.286 1.00 0.00 31 SER A CA 7
ATOM 11555 C C . SER A 1 31 ? 8.291 -1.051 11.039 1.00 0.00 31 SER A C 7
ATOM 11556 O O . SER A 1 31 ? 8.788 -0.998 12.169 1.00 0.00 31 SER A O 7
ATOM 11564 N N . VAL A 1 32 ? 8.064 -2.214 10.419 1.00 0.00 32 VAL A N 7
ATOM 11565 C CA . VAL A 1 32 ? 8.314 -3.526 11.036 1.00 0.00 32 VAL A CA 7
ATOM 11566 C C . VAL A 1 32 ? 9.821 -3.834 11.062 1.00 0.00 32 VAL A C 7
ATOM 11567 O O . VAL A 1 32 ? 10.540 -3.556 10.103 1.00 0.00 32 VAL A O 7
ATOM 11580 N N . ASP A 1 33 ? 10.308 -4.398 12.171 1.00 0.00 33 ASP A N 7
ATOM 11581 C CA . ASP A 1 33 ? 11.702 -4.835 12.351 1.00 0.00 33 ASP A CA 7
ATOM 11582 C C . ASP A 1 33 ? 12.148 -5.883 11.317 1.00 0.00 33 ASP A C 7
ATOM 11583 O O . ASP A 1 33 ? 11.368 -6.743 10.909 1.00 0.00 33 ASP A O 7
ATOM 11592 N N . SER A 1 34 ? 13.434 -5.874 10.955 1.00 0.00 34 SER A N 7
ATOM 11593 C CA . SER A 1 34 ? 14.047 -6.734 9.925 1.00 0.00 34 SER A CA 7
ATOM 11594 C C . SER A 1 34 ? 13.961 -8.238 10.231 1.00 0.00 34 SER A C 7
ATOM 11595 O O . SER A 1 34 ? 13.766 -9.054 9.327 1.00 0.00 34 SER A O 7
ATOM 11603 N N . THR A 1 35 ? 14.073 -8.619 11.507 1.00 0.00 35 THR A N 7
ATOM 11604 C CA . THR A 1 35 ? 13.937 -10.011 11.982 1.00 0.00 35 THR A CA 7
ATOM 11605 C C . THR A 1 35 ? 12.545 -10.574 11.675 1.00 0.00 35 THR A C 7
ATOM 11606 O O . THR A 1 35 ? 12.413 -11.702 11.192 1.00 0.00 35 THR A O 7
ATOM 11617 N N . THR A 1 36 ? 11.499 -9.773 11.909 1.00 0.00 36 THR A N 7
ATOM 11618 C CA . THR A 1 36 ? 10.103 -10.124 11.596 1.00 0.00 36 THR A CA 7
ATOM 11619 C C . THR A 1 36 ? 9.748 -9.850 10.129 1.00 0.00 36 THR A C 7
ATOM 11620 O O . THR A 1 36 ? 8.882 -10.532 9.580 1.00 0.00 36 THR A O 7
ATOM 11631 N N . TRP A 1 37 ? 10.447 -8.933 9.448 1.00 0.00 37 TRP A N 7
ATOM 11632 C CA . TRP A 1 37 ? 10.216 -8.581 8.042 1.00 0.00 37 TRP A CA 7
ATOM 11633 C C . TRP A 1 37 ? 10.204 -9.806 7.111 1.00 0.00 37 TRP A C 7
ATOM 11634 O O . TRP A 1 37 ? 9.304 -9.963 6.287 1.00 0.00 37 TRP A O 7
ATOM 11655 N N . ASN A 1 38 ? 11.149 -10.728 7.299 1.00 0.00 38 ASN A N 7
ATOM 11656 C CA . ASN A 1 38 ? 11.211 -11.993 6.558 1.00 0.00 38 ASN A CA 7
ATOM 11657 C C . ASN A 1 38 ? 9.872 -12.766 6.561 1.00 0.00 38 ASN A C 7
ATOM 11658 O O . ASN A 1 38 ? 9.449 -13.278 5.523 1.00 0.00 38 ASN A O 7
ATOM 11669 N N . ARG A 1 39 ? 9.192 -12.837 7.716 1.00 0.00 39 ARG A N 7
ATOM 11670 C CA . ARG A 1 39 ? 7.882 -13.499 7.879 1.00 0.00 39 ARG A CA 7
ATOM 11671 C C . ARG A 1 39 ? 6.737 -12.601 7.408 1.00 0.00 39 ARG A C 7
ATOM 11672 O O . ARG A 1 39 ? 5.813 -13.083 6.760 1.00 0.00 39 ARG A O 7
ATOM 11693 N N . ARG A 1 40 ? 6.816 -11.292 7.669 1.00 0.00 40 ARG A N 7
ATOM 11694 C CA . ARG A 1 40 ? 5.854 -10.279 7.193 1.00 0.00 40 ARG A CA 7
ATOM 11695 C C . ARG A 1 40 ? 5.685 -10.301 5.680 1.00 0.00 40 ARG A C 7
ATOM 11696 O O . ARG A 1 40 ? 4.573 -10.126 5.192 1.00 0.00 40 ARG A O 7
ATOM 11717 N N . TYR A 1 41 ? 6.761 -10.588 4.945 1.00 0.00 41 TYR A N 7
ATOM 11718 C CA . TYR A 1 41 ? 6.729 -10.749 3.495 1.00 0.00 41 TYR A CA 7
ATOM 11719 C C . TYR A 1 41 ? 5.657 -11.773 3.082 1.00 0.00 41 TYR A C 7
ATOM 11720 O O . TYR A 1 41 ? 4.895 -11.525 2.151 1.00 0.00 41 TYR A O 7
ATOM 11738 N N . ARG A 1 42 ? 5.551 -12.898 3.805 1.00 0.00 42 ARG A N 7
ATOM 11739 C CA . ARG A 1 42 ? 4.605 -14.003 3.548 1.00 0.00 42 ARG A CA 7
ATOM 11740 C C . ARG A 1 42 ? 3.155 -13.580 3.736 1.00 0.00 42 ARG A C 7
ATOM 11741 O O . ARG A 1 42 ? 2.381 -13.658 2.791 1.00 0.00 42 ARG A O 7
ATOM 11762 N N . GLU A 1 43 ? 2.783 -13.126 4.932 1.00 0.00 43 GLU A N 7
ATOM 11763 C CA . GLU A 1 43 ? 1.423 -12.630 5.209 1.00 0.00 43 GLU A CA 7
ATOM 11764 C C . GLU A 1 43 ? 0.993 -11.559 4.199 1.00 0.00 43 GLU A C 7
ATOM 11765 O O . GLU A 1 43 ? -0.058 -11.685 3.568 1.00 0.00 43 GLU A O 7
ATOM 11777 N N . TYR A 1 44 ? 1.826 -10.540 3.986 1.00 0.00 44 TYR A N 7
ATOM 11778 C CA . TYR A 1 44 ? 1.584 -9.484 3.007 1.00 0.00 44 TYR A CA 7
ATOM 11779 C C . TYR A 1 44 ? 1.465 -10.027 1.577 1.00 0.00 44 TYR A C 7
ATOM 11780 O O . TYR A 1 44 ? 0.584 -9.574 0.851 1.00 0.00 44 TYR A O 7
ATOM 11798 N N . MET A 1 45 ? 2.250 -11.037 1.182 1.00 0.00 45 MET A N 7
ATOM 11799 C CA . MET A 1 45 ? 2.141 -11.696 -0.128 1.00 0.00 45 MET A CA 7
ATOM 11800 C C . MET A 1 45 ? 0.756 -12.323 -0.356 1.00 0.00 45 MET A C 7
ATOM 11801 O O . MET A 1 45 ? 0.289 -12.395 -1.493 1.00 0.00 45 MET A O 7
ATOM 11815 N N . GLU A 1 46 ? 0.086 -12.798 0.695 1.00 0.00 46 GLU A N 7
ATOM 11816 C CA . GLU A 1 46 ? -1.269 -13.363 0.613 1.00 0.00 46 GLU A CA 7
ATOM 11817 C C . GLU A 1 46 ? -2.327 -12.266 0.535 1.00 0.00 46 GLU A C 7
ATOM 11818 O O . GLU A 1 46 ? -3.269 -12.382 -0.254 1.00 0.00 46 GLU A O 7
ATOM 11830 N N . LYS A 1 47 ? -2.138 -11.153 1.261 1.00 0.00 47 LYS A N 7
ATOM 11831 C CA . LYS A 1 47 ? -3.030 -9.984 1.195 1.00 0.00 47 LYS A CA 7
ATOM 11832 C C . LYS A 1 47 ? -3.212 -9.426 -0.225 1.00 0.00 47 LYS A C 7
ATOM 11833 O O . LYS A 1 47 ? -4.185 -8.727 -0.484 1.00 0.00 47 LYS A O 7
ATOM 11852 N N . ILE A 1 48 ? -2.327 -9.760 -1.161 1.00 0.00 48 ILE A N 7
ATOM 11853 C CA . ILE A 1 48 ? -2.395 -9.324 -2.564 1.00 0.00 48 ILE A CA 7
ATOM 11854 C C . ILE A 1 48 ? -3.498 -10.055 -3.355 1.00 0.00 48 ILE A C 7
ATOM 11855 O O . ILE A 1 48 ? -3.953 -9.584 -4.398 1.00 0.00 48 ILE A O 7
ATOM 11871 N N . LYS A 1 49 ? -3.949 -11.202 -2.835 1.00 0.00 49 LYS A N 7
ATOM 11872 C CA . LYS A 1 49 ? -4.900 -12.139 -3.454 1.00 0.00 49 LYS A CA 7
ATOM 11873 C C . LYS A 1 49 ? -6.141 -12.351 -2.582 1.00 0.00 49 LYS A C 7
ATOM 11874 O O . LYS A 1 49 ? -7.246 -12.507 -3.103 1.00 0.00 49 LYS A O 7
ATOM 11893 N N . THR A 1 50 ? -5.953 -12.340 -1.259 1.00 0.00 50 THR A N 7
ATOM 11894 C CA . THR A 1 50 ? -6.993 -12.625 -0.246 1.00 0.00 50 THR A CA 7
ATOM 11895 C C . THR A 1 50 ? -7.348 -11.394 0.583 1.00 0.00 50 THR A C 7
ATOM 11896 O O . THR A 1 50 ? -8.479 -11.255 1.054 1.00 0.00 50 THR A O 7
ATOM 11907 N N . GLY A 1 51 ? -6.384 -10.485 0.734 1.00 0.00 51 GLY A N 7
ATOM 11908 C CA . GLY A 1 51 ? -6.522 -9.240 1.471 1.00 0.00 51 GLY A CA 7
ATOM 11909 C C . GLY A 1 51 ? -7.446 -8.266 0.761 1.00 0.00 51 GLY A C 7
ATOM 11910 O O . GLY A 1 51 ? -7.546 -8.214 -0.470 1.00 0.00 51 GLY A O 7
ATOM 11914 N N . SER A 1 52 ? -8.126 -7.483 1.578 1.00 0.00 52 SER A N 7
ATOM 11915 C CA . SER A 1 52 ? -9.086 -6.471 1.163 1.00 0.00 52 SER A CA 7
ATOM 11916 C C . SER A 1 52 ? -8.411 -5.141 0.811 1.00 0.00 52 SER A C 7
ATOM 11917 O O . SER A 1 52 ? -7.222 -4.955 1.052 1.00 0.00 52 SER A O 7
ATOM 11925 N N . VAL A 1 53 ? -9.179 -4.168 0.319 1.00 0.00 53 VAL A N 7
ATOM 11926 C CA . VAL A 1 53 ? -8.731 -2.791 0.022 1.00 0.00 53 VAL A CA 7
ATOM 11927 C C . VAL A 1 53 ? -7.948 -2.145 1.172 1.00 0.00 53 VAL A C 7
ATOM 11928 O O . VAL A 1 53 ? -6.825 -1.671 0.987 1.00 0.00 53 VAL A O 7
ATOM 11941 N N . PHE A 1 54 ? -8.513 -2.173 2.384 1.00 0.00 54 PHE A N 7
ATOM 11942 C CA . PHE A 1 54 ? -7.878 -1.647 3.592 1.00 0.00 54 PHE A CA 7
ATOM 11943 C C . PHE A 1 54 ? -6.558 -2.365 3.924 1.00 0.00 54 PHE A C 7
ATOM 11944 O O . PHE A 1 54 ? -5.672 -1.776 4.541 1.00 0.00 54 PHE A O 7
ATOM 11961 N N . GLU A 1 55 ? -6.403 -3.617 3.484 1.00 0.00 55 GLU A N 7
ATOM 11962 C CA . GLU A 1 55 ? -5.172 -4.395 3.621 1.00 0.00 55 GLU A CA 7
ATOM 11963 C C . GLU A 1 55 ? -4.155 -4.101 2.514 1.00 0.00 55 GLU A C 7
ATOM 11964 O O . GLU A 1 55 ? -3.009 -3.831 2.843 1.00 0.00 55 GLU A O 7
ATOM 11976 N N . ILE A 1 56 ? -4.530 -4.104 1.226 1.00 0.00 56 ILE A N 7
ATOM 11977 C CA . ILE A 1 56 ? -3.651 -3.765 0.088 1.00 0.00 56 ILE A CA 7
ATOM 11978 C C . ILE A 1 56 ? -2.886 -2.467 0.333 1.00 0.00 56 ILE A C 7
ATOM 11979 O O . ILE A 1 56 ? -1.661 -2.431 0.177 1.00 0.00 56 ILE A O 7
ATOM 11995 N N . ALA A 1 57 ? -3.598 -1.412 0.736 1.00 0.00 57 ALA A N 7
ATOM 11996 C CA . ALA A 1 57 ? -2.936 -0.151 1.056 1.00 0.00 57 ALA A CA 7
ATOM 11997 C C . ALA A 1 57 ? -1.937 -0.299 2.229 1.00 0.00 57 ALA A C 7
ATOM 11998 O O . ALA A 1 57 ? -0.843 0.258 2.193 1.00 0.00 57 ALA A O 7
ATOM 12005 N N . GLU A 1 58 ? -2.266 -1.080 3.263 1.00 0.00 58 GLU A N 7
ATOM 12006 C CA . GLU A 1 58 ? -1.344 -1.369 4.371 1.00 0.00 58 GLU A CA 7
ATOM 12007 C C . GLU A 1 58 ? -0.132 -2.199 3.928 1.00 0.00 58 GLU A C 7
ATOM 12008 O O . GLU A 1 58 ? 0.960 -2.010 4.468 1.00 0.00 58 GLU A O 7
ATOM 12020 N N . VAL A 1 59 ? -0.304 -3.099 2.951 1.00 0.00 59 VAL A N 7
ATOM 12021 C CA . VAL A 1 59 ? 0.770 -3.932 2.411 1.00 0.00 59 VAL A CA 7
ATOM 12022 C C . VAL A 1 59 ? 1.853 -3.054 1.801 1.00 0.00 59 VAL A C 7
ATOM 12023 O O . VAL A 1 59 ? 2.962 -3.001 2.329 1.00 0.00 59 VAL A O 7
ATOM 12036 N N . LEU A 1 60 ? 1.545 -2.343 0.712 1.00 0.00 60 LEU A N 7
ATOM 12037 C CA . LEU A 1 60 ? 2.537 -1.534 -0.000 1.00 0.00 60 LEU A CA 7
ATOM 12038 C C . LEU A 1 60 ? 3.239 -0.512 0.914 1.00 0.00 60 LEU A C 7
ATOM 12039 O O . LEU A 1 60 ? 4.436 -0.275 0.775 1.00 0.00 60 LEU A O 7
ATOM 12055 N N . ARG A 1 61 ? 2.503 0.042 1.882 1.00 0.00 61 ARG A N 7
ATOM 12056 C CA . ARG A 1 61 ? 2.965 0.992 2.899 1.00 0.00 61 ARG A CA 7
ATOM 12057 C C . ARG A 1 61 ? 4.097 0.403 3.721 1.00 0.00 61 ARG A C 7
ATOM 12058 O O . ARG A 1 61 ? 5.108 1.069 3.941 1.00 0.00 61 ARG A O 7
ATOM 12079 N N . ASP A 1 62 ? 3.910 -0.830 4.187 1.00 0.00 62 ASP A N 7
ATOM 12080 C CA . ASP A 1 62 ? 4.921 -1.562 4.935 1.00 0.00 62 ASP A CA 7
ATOM 12081 C C . ASP A 1 62 ? 6.239 -1.591 4.157 1.00 0.00 62 ASP A C 7
ATOM 12082 O O . ASP A 1 62 ? 7.247 -1.085 4.646 1.00 0.00 62 ASP A O 7
ATOM 12091 N N . LEU A 1 63 ? 6.211 -2.092 2.914 1.00 0.00 63 LEU A N 7
ATOM 12092 C CA . LEU A 1 63 ? 7.387 -2.157 2.040 1.00 0.00 63 LEU A CA 7
ATOM 12093 C C . LEU A 1 63 ? 8.001 -0.773 1.762 1.00 0.00 63 LEU A C 7
ATOM 12094 O O . LEU A 1 63 ? 9.219 -0.611 1.821 1.00 0.00 63 LEU A O 7
ATOM 12110 N N . TYR A 1 64 ? 7.174 0.245 1.515 1.00 0.00 64 TYR A N 7
ATOM 12111 C CA . TYR A 1 64 ? 7.635 1.623 1.341 1.00 0.00 64 TYR A CA 7
ATOM 12112 C C . TYR A 1 64 ? 8.456 2.138 2.531 1.00 0.00 64 TYR A C 7
ATOM 12113 O O . TYR A 1 64 ? 9.567 2.643 2.353 1.00 0.00 64 TYR A O 7
ATOM 12131 N N . LEU A 1 65 ? 7.938 1.990 3.752 1.00 0.00 65 LEU A N 7
ATOM 12132 C CA . LEU A 1 65 ? 8.631 2.411 4.974 1.00 0.00 65 LEU A CA 7
ATOM 12133 C C . LEU A 1 65 ? 9.816 1.507 5.347 1.00 0.00 65 LEU A C 7
ATOM 12134 O O . LEU A 1 65 ? 10.796 1.997 5.911 1.00 0.00 65 LEU A O 7
ATOM 12150 N N . LEU A 1 66 ? 9.760 0.215 5.014 1.00 0.00 66 LEU A N 7
ATOM 12151 C CA . LEU A 1 66 ? 10.855 -0.743 5.208 1.00 0.00 66 LEU A CA 7
ATOM 12152 C C . LEU A 1 66 ? 12.124 -0.323 4.451 1.00 0.00 66 LEU A C 7
ATOM 12153 O O . LEU A 1 66 ? 13.235 -0.525 4.951 1.00 0.00 66 LEU A O 7
ATOM 12169 N N . LYS A 1 67 ? 11.961 0.308 3.280 1.00 0.00 67 LYS A N 7
ATOM 12170 C CA . LYS A 1 67 ? 13.049 0.874 2.472 1.00 0.00 67 LYS A CA 7
ATOM 12171 C C . LYS A 1 67 ? 13.348 2.342 2.795 1.00 0.00 67 LYS A C 7
ATOM 12172 O O . LYS A 1 67 ? 14.508 2.754 2.738 1.00 0.00 67 LYS A O 7
ATOM 12191 N N . GLY A 1 68 ? 12.338 3.121 3.186 1.00 0.00 68 GLY A N 7
ATOM 12192 C CA . GLY A 1 68 ? 12.483 4.527 3.584 1.00 0.00 68 GLY A CA 7
ATOM 12193 C C . GLY A 1 68 ? 12.755 5.487 2.417 1.00 0.00 68 GLY A C 7
ATOM 12194 O O . GLY A 1 68 ? 13.219 6.607 2.636 1.00 0.00 68 GLY A O 7
ATOM 12198 N N . ASP A 1 69 ? 12.494 5.055 1.182 1.00 0.00 69 ASP A N 7
ATOM 12199 C CA . ASP A 1 69 ? 12.638 5.826 -0.057 1.00 0.00 69 ASP A CA 7
ATOM 12200 C C . ASP A 1 69 ? 11.645 5.358 -1.146 1.00 0.00 69 ASP A C 7
ATOM 12201 O O . ASP A 1 69 ? 10.875 4.413 -0.956 1.00 0.00 69 ASP A O 7
ATOM 12210 N N . LYS A 1 70 ? 11.640 6.054 -2.289 1.00 0.00 70 LYS A N 7
ATOM 12211 C CA . LYS A 1 70 ? 10.850 5.730 -3.493 1.00 0.00 70 LYS A CA 7
ATOM 12212 C C . LYS A 1 70 ? 11.430 4.578 -4.327 1.00 0.00 70 LYS A C 7
ATOM 12213 O O . LYS A 1 70 ? 10.687 3.736 -4.834 1.00 0.00 70 LYS A O 7
ATOM 12232 N N . ASP A 1 71 ? 12.753 4.534 -4.468 1.00 0.00 71 ASP A N 7
ATOM 12233 C CA . ASP A 1 71 ? 13.512 3.512 -5.196 1.00 0.00 71 ASP A CA 7
ATOM 12234 C C . ASP A 1 71 ? 13.704 2.241 -4.340 1.00 0.00 71 ASP A C 7
ATOM 12235 O O . ASP A 1 71 ? 14.804 1.920 -3.879 1.00 0.00 71 ASP A O 7
ATOM 12244 N N . LEU A 1 72 ? 12.608 1.499 -4.145 1.00 0.00 72 LEU A N 7
ATOM 12245 C CA . LEU A 1 72 ? 12.591 0.250 -3.379 1.00 0.00 72 LEU A CA 7
ATOM 12246 C C . LEU A 1 72 ? 13.622 -0.786 -3.872 1.00 0.00 72 LEU A C 7
ATOM 12247 O O . LEU A 1 72 ? 13.999 -0.802 -5.048 1.00 0.00 72 LEU A O 7
ATOM 12263 N N . SER A 1 73 ? 14.040 -1.689 -2.977 1.00 0.00 73 SER A N 7
ATOM 12264 C CA . SER A 1 73 ? 14.979 -2.779 -3.282 1.00 0.00 73 SER A CA 7
ATOM 12265 C C . SER A 1 73 ? 14.432 -3.691 -4.378 1.00 0.00 73 SER A C 7
ATOM 12266 O O . SER A 1 73 ? 13.214 -3.839 -4.494 1.00 0.00 73 SER A O 7
ATOM 12274 N N . PHE A 1 74 ? 15.304 -4.395 -5.107 1.00 0.00 74 PHE A N 7
ATOM 12275 C CA . PHE A 1 74 ? 14.884 -5.362 -6.130 1.00 0.00 74 PHE A CA 7
ATOM 12276 C C . PHE A 1 74 ? 13.876 -6.390 -5.583 1.00 0.00 74 PHE A C 7
ATOM 12277 O O . PHE A 1 74 ? 12.877 -6.672 -6.240 1.00 0.00 74 PHE A O 7
ATOM 12294 N N . GLY A 1 75 ? 14.103 -6.907 -4.367 1.00 0.00 75 GLY A N 7
ATOM 12295 C CA . GLY A 1 75 ? 13.211 -7.860 -3.698 1.00 0.00 75 GLY A CA 7
ATOM 12296 C C . GLY A 1 75 ? 11.879 -7.246 -3.266 1.00 0.00 75 GLY A C 7
ATOM 12297 O O . GLY A 1 75 ? 10.819 -7.761 -3.602 1.00 0.00 75 GLY A O 7
ATOM 12301 N N . GLU A 1 76 ? 11.898 -6.135 -2.528 1.00 0.00 76 GLU A N 7
ATOM 12302 C CA . GLU A 1 76 ? 10.670 -5.485 -2.044 1.00 0.00 76 GLU A CA 7
ATOM 12303 C C . GLU A 1 76 ? 9.784 -4.994 -3.198 1.00 0.00 76 GLU A C 7
ATOM 12304 O O . GLU A 1 76 ? 8.568 -5.191 -3.191 1.00 0.00 76 GLU A O 7
ATOM 12316 N N . ARG A 1 77 ? 10.396 -4.438 -4.253 1.00 0.00 77 ARG A N 7
ATOM 12317 C CA . ARG A 1 77 ? 9.701 -3.997 -5.468 1.00 0.00 77 ARG A CA 7
ATOM 12318 C C . ARG A 1 77 ? 8.845 -5.097 -6.110 1.00 0.00 77 ARG A C 7
ATOM 12319 O O . ARG A 1 77 ? 7.817 -4.765 -6.689 1.00 0.00 77 ARG A O 7
ATOM 12340 N N . LYS A 1 78 ? 9.194 -6.384 -5.959 1.00 0.00 78 LYS A N 7
ATOM 12341 C CA . LYS A 1 78 ? 8.443 -7.532 -6.509 1.00 0.00 78 LYS A CA 7
ATOM 12342 C C . LYS A 1 78 ? 6.989 -7.561 -6.017 1.00 0.00 78 LYS A C 7
ATOM 12343 O O . LYS A 1 78 ? 6.068 -7.553 -6.831 1.00 0.00 78 LYS A O 7
ATOM 12362 N N . MET A 1 79 ? 6.781 -7.603 -4.697 1.00 0.00 79 MET A N 7
ATOM 12363 C CA . MET A 1 79 ? 5.444 -7.605 -4.084 1.00 0.00 79 MET A CA 7
ATOM 12364 C C . MET A 1 79 ? 4.803 -6.211 -4.105 1.00 0.00 79 MET A C 7
ATOM 12365 O O . MET A 1 79 ? 3.605 -6.088 -4.377 1.00 0.00 79 MET A O 7
ATOM 12379 N N . LEU A 1 80 ? 5.596 -5.156 -3.860 1.00 0.00 80 LEU A N 7
ATOM 12380 C CA . LEU A 1 80 ? 5.134 -3.770 -3.945 1.00 0.00 80 LEU A CA 7
ATOM 12381 C C . LEU A 1 80 ? 4.510 -3.468 -5.317 1.00 0.00 80 LEU A C 7
ATOM 12382 O O . LEU A 1 80 ? 3.431 -2.897 -5.354 1.00 0.00 80 LEU A O 7
ATOM 12398 N N . ASP A 1 81 ? 5.133 -3.867 -6.430 1.00 0.00 81 ASP A N 7
ATOM 12399 C CA . ASP A 1 81 ? 4.612 -3.672 -7.793 1.00 0.00 81 ASP A CA 7
ATOM 12400 C C . ASP A 1 81 ? 3.171 -4.183 -7.958 1.00 0.00 81 ASP A C 7
ATOM 12401 O O . ASP A 1 81 ? 2.351 -3.542 -8.621 1.00 0.00 81 ASP A O 7
ATOM 12410 N N . THR A 1 82 ? 2.845 -5.321 -7.341 1.00 0.00 82 THR A N 7
ATOM 12411 C CA . THR A 1 82 ? 1.494 -5.890 -7.362 1.00 0.00 82 THR A CA 7
ATOM 12412 C C . THR A 1 82 ? 0.549 -5.107 -6.447 1.00 0.00 82 THR A C 7
ATOM 12413 O O . THR A 1 82 ? -0.531 -4.699 -6.874 1.00 0.00 82 THR A O 7
ATOM 12424 N N . ALA A 1 83 ? 0.950 -4.832 -5.198 1.00 0.00 83 ALA A N 7
ATOM 12425 C CA . ALA A 1 83 ? 0.165 -3.999 -4.284 1.00 0.00 83 ALA A CA 7
ATOM 12426 C C . ALA A 1 83 ? -0.077 -2.574 -4.833 1.00 0.00 83 ALA A C 7
ATOM 12427 O O . ALA A 1 83 ? -1.135 -2.009 -4.587 1.00 0.00 83 ALA A O 7
ATOM 12434 N N . ARG A 1 84 ? 0.848 -2.010 -5.621 1.00 0.00 84 ARG A N 7
ATOM 12435 C CA . ARG A 1 84 ? 0.748 -0.711 -6.316 1.00 0.00 84 ARG A CA 7
ATOM 12436 C C . ARG A 1 84 ? -0.378 -0.715 -7.340 1.00 0.00 84 ARG A C 7
ATOM 12437 O O . ARG A 1 84 ? -1.245 0.154 -7.279 1.00 0.00 84 ARG A O 7
ATOM 12458 N N . SER A 1 85 ? -0.385 -1.688 -8.257 1.00 0.00 85 SER A N 7
ATOM 12459 C CA . SER A 1 85 ? -1.415 -1.798 -9.305 1.00 0.00 85 SER A CA 7
ATOM 12460 C C . SER A 1 85 ? -2.832 -1.989 -8.742 1.00 0.00 85 SER A C 7
ATOM 12461 O O . SER A 1 85 ? -3.813 -1.695 -9.426 1.00 0.00 85 SER A O 7
ATOM 12469 N N . LEU A 1 86 ? -2.941 -2.476 -7.499 1.00 0.00 86 LEU A N 7
ATOM 12470 C CA . LEU A 1 86 ? -4.175 -2.645 -6.728 1.00 0.00 86 LEU A CA 7
ATOM 12471 C C . LEU A 1 86 ? -4.509 -1.434 -5.833 1.00 0.00 86 LEU A C 7
ATOM 12472 O O . LEU A 1 86 ? -5.678 -1.083 -5.687 1.00 0.00 86 LEU A O 7
ATOM 12488 N N . LEU A 1 87 ? -3.503 -0.751 -5.276 1.00 0.00 87 LEU A N 7
ATOM 12489 C CA . LEU A 1 87 ? -3.651 0.466 -4.476 1.00 0.00 87 LEU A CA 7
ATOM 12490 C C . LEU A 1 87 ? -4.465 1.501 -5.246 1.00 0.00 87 LEU A C 7
ATOM 12491 O O . LEU A 1 87 ? -5.508 1.965 -4.793 1.00 0.00 87 LEU A O 7
ATOM 12507 N N . ILE A 1 88 ? -3.979 1.881 -6.429 1.00 0.00 88 ILE A N 7
ATOM 12508 C CA . ILE A 1 88 ? -4.686 2.863 -7.246 1.00 0.00 88 ILE A CA 7
ATOM 12509 C C . ILE A 1 88 ? -5.997 2.316 -7.831 1.00 0.00 88 ILE A C 7
ATOM 12510 O O . ILE A 1 88 ? -6.835 3.113 -8.225 1.00 0.00 88 ILE A O 7
ATOM 12526 N N . LYS A 1 89 ? -6.192 0.990 -7.892 1.00 0.00 89 LYS A N 7
ATOM 12527 C CA . LYS A 1 89 ? -7.373 0.317 -8.482 1.00 0.00 89 LYS A CA 7
ATOM 12528 C C . LYS A 1 89 ? -8.660 0.619 -7.720 1.00 0.00 89 LYS A C 7
ATOM 12529 O O . LYS A 1 89 ? -9.651 1.041 -8.307 1.00 0.00 89 LYS A O 7
ATOM 12548 N N . GLU A 1 90 ? -8.648 0.386 -6.415 1.00 0.00 90 GLU A N 7
ATOM 12549 C CA . GLU A 1 90 ? -9.750 0.700 -5.500 1.00 0.00 90 GLU A CA 7
ATOM 12550 C C . GLU A 1 90 ? -9.906 2.216 -5.303 1.00 0.00 90 GLU A C 7
ATOM 12551 O O . GLU A 1 90 ? -11.005 2.759 -5.428 1.00 0.00 90 GLU A O 7
ATOM 12563 N N . LEU A 1 91 ? -8.792 2.919 -5.070 1.00 0.00 91 LEU A N 7
ATOM 12564 C CA . LEU A 1 91 ? -8.756 4.365 -4.861 1.00 0.00 91 LEU A CA 7
ATOM 12565 C C . LEU A 1 91 ? -9.116 5.178 -6.117 1.00 0.00 91 LEU A C 7
ATOM 12566 O O . LEU A 1 91 ? -9.521 6.337 -5.997 1.00 0.00 91 LEU A O 7
ATOM 12582 N N . SER A 1 92 ? -9.046 4.558 -7.302 1.00 0.00 92 SER A N 7
ATOM 12583 C CA . SER A 1 92 ? -9.401 5.090 -8.628 1.00 0.00 92 SER A CA 7
ATOM 12584 C C . SER A 1 92 ? -10.720 5.864 -8.637 1.00 0.00 92 SER A C 7
ATOM 12585 O O . SER A 1 92 ? -10.836 6.892 -9.308 1.00 0.00 92 SER A O 7
ATOM 12593 N N . LEU A 1 93 ? -11.685 5.401 -7.840 1.00 0.00 93 LEU A N 7
ATOM 12594 C CA . LEU A 1 93 ? -12.995 6.014 -7.666 1.00 0.00 93 LEU A CA 7
ATOM 12595 C C . LEU A 1 93 ? -12.890 7.494 -7.254 1.00 0.00 93 LEU A C 7
ATOM 12596 O O . LEU A 1 93 ? -13.277 8.384 -8.012 1.00 0.00 93 LEU A O 7
ATOM 12612 N N . ALA A 1 94 ? -12.344 7.764 -6.065 1.00 0.00 94 ALA A N 7
ATOM 12613 C CA . ALA A 1 94 ? -12.168 9.128 -5.556 1.00 0.00 94 ALA A CA 7
ATOM 12614 C C . ALA A 1 94 ? -11.046 9.909 -6.263 1.00 0.00 94 ALA A C 7
ATOM 12615 O O . ALA A 1 94 ? -11.076 11.142 -6.255 1.00 0.00 94 ALA A O 7
ATOM 12622 N N . LYS A 1 95 ? -10.073 9.208 -6.873 1.00 0.00 95 LYS A N 7
ATOM 12623 C CA . LYS A 1 95 ? -8.978 9.806 -7.662 1.00 0.00 95 LYS A CA 7
ATOM 12624 C C . LYS A 1 95 ? -9.509 10.812 -8.686 1.00 0.00 95 LYS A C 7
ATOM 12625 O O . LYS A 1 95 ? -8.958 11.899 -8.820 1.00 0.00 95 LYS A O 7
ATOM 12644 N N . ASP A 1 96 ? -10.579 10.436 -9.396 1.00 0.00 96 ASP A N 7
ATOM 12645 C CA . ASP A 1 96 ? -11.258 11.218 -10.443 1.00 0.00 96 ASP A CA 7
ATOM 12646 C C . ASP A 1 96 ? -10.291 11.872 -11.471 1.00 0.00 96 ASP A C 7
ATOM 12647 O O . ASP A 1 96 ? -10.538 12.963 -11.990 1.00 0.00 96 ASP A O 7
ATOM 12656 N N . CYS A 1 97 ? -9.146 11.223 -11.731 1.00 0.00 97 CYS A N 7
ATOM 12657 C CA . CYS A 1 97 ? -7.975 11.742 -12.455 1.00 0.00 97 CYS A CA 7
ATOM 12658 C C . CYS A 1 97 ? -7.036 10.597 -12.909 1.00 0.00 97 CYS A C 7
ATOM 12659 O O . CYS A 1 97 ? -7.421 9.426 -12.892 1.00 0.00 97 CYS A O 7
ATOM 12667 N N . SER A 1 98 ? -5.812 10.921 -13.341 1.00 0.00 98 SER A N 7
ATOM 12668 C CA . SER A 1 98 ? -4.769 9.940 -13.705 1.00 0.00 98 SER A CA 7
ATOM 12669 C C . SER A 1 98 ? -4.334 9.112 -12.482 1.00 0.00 98 SER A C 7
ATOM 12670 O O . SER A 1 98 ? -4.449 9.578 -11.346 1.00 0.00 98 SER A O 7
ATOM 12678 N N . GLU A 1 99 ? -3.764 7.915 -12.693 1.00 0.00 99 GLU A N 7
ATOM 12679 C CA . GLU A 1 99 ? -3.218 7.065 -11.606 1.00 0.00 99 GLU A CA 7
ATOM 12680 C C . GLU A 1 99 ? -2.189 7.799 -10.738 1.00 0.00 99 GLU A C 7
ATOM 12681 O O . GLU A 1 99 ? -2.090 7.509 -9.545 1.00 0.00 99 GLU A O 7
ATOM 12693 N N . ASP A 1 100 ? -1.493 8.788 -11.313 1.00 0.00 100 ASP A N 7
ATOM 12694 C CA . ASP A 1 100 ? -0.543 9.674 -10.636 1.00 0.00 100 ASP A CA 7
ATOM 12695 C C . ASP A 1 100 ? -1.155 10.327 -9.388 1.00 0.00 100 ASP A C 7
ATOM 12696 O O . ASP A 1 100 ? -0.409 10.632 -8.468 1.00 0.00 100 ASP A O 7
ATOM 12705 N N . GLU A 1 101 ? -2.480 10.523 -9.303 1.00 0.00 101 GLU A N 7
ATOM 12706 C CA . GLU A 1 101 ? -3.121 11.043 -8.094 1.00 0.00 101 GLU A CA 7
ATOM 12707 C C . GLU A 1 101 ? -2.722 10.173 -6.888 1.00 0.00 101 GLU A C 7
ATOM 12708 O O . GLU A 1 101 ? -2.089 10.658 -5.954 1.00 0.00 101 GLU A O 7
ATOM 12720 N N . ILE A 1 102 ? -3.036 8.876 -6.924 1.00 0.00 102 ILE A N 7
ATOM 12721 C CA . ILE A 1 102 ? -2.742 7.954 -5.823 1.00 0.00 102 ILE A CA 7
ATOM 12722 C C . ILE A 1 102 ? -1.278 7.506 -5.824 1.00 0.00 102 ILE A C 7
ATOM 12723 O O . ILE A 1 102 ? -0.665 7.432 -4.761 1.00 0.00 102 ILE A O 7
ATOM 12739 N N . GLU A 1 103 ? -0.695 7.226 -6.996 1.00 0.00 103 GLU A N 7
ATOM 12740 C CA . GLU A 1 103 ? 0.711 6.820 -7.127 1.00 0.00 103 GLU A CA 7
ATOM 12741 C C . GLU A 1 103 ? 1.666 7.874 -6.536 1.00 0.00 103 GLU A C 7
ATOM 12742 O O . GLU A 1 103 ? 2.570 7.531 -5.772 1.00 0.00 103 GLU A O 7
ATOM 12754 N N . SER A 1 104 ? 1.478 9.156 -6.875 1.00 0.00 104 SER A N 7
ATOM 12755 C CA . SER A 1 104 ? 2.250 10.262 -6.299 1.00 0.00 104 SER A CA 7
ATOM 12756 C C . SER A 1 104 ? 1.836 10.601 -4.868 1.00 0.00 104 SER A C 7
ATOM 12757 O O . SER A 1 104 ? 2.709 10.982 -4.094 1.00 0.00 104 SER A O 7
ATOM 12765 N N . ASP A 1 105 ? 0.567 10.435 -4.467 1.00 0.00 105 ASP A N 7
ATOM 12766 C CA . ASP A 1 105 ? 0.132 10.662 -3.076 1.00 0.00 105 ASP A CA 7
ATOM 12767 C C . ASP A 1 105 ? 0.946 9.849 -2.056 1.00 0.00 105 ASP A C 7
ATOM 12768 O O . ASP A 1 105 ? 1.083 10.276 -0.912 1.00 0.00 105 ASP A O 7
ATOM 12777 N N . LEU A 1 106 ? 1.567 8.735 -2.462 1.00 0.00 106 LEU A N 7
ATOM 12778 C CA . LEU A 1 106 ? 2.454 7.938 -1.610 1.00 0.00 106 LEU A CA 7
ATOM 12779 C C . LEU A 1 106 ? 3.600 8.773 -1.032 1.00 0.00 106 LEU A C 7
ATOM 12780 O O . LEU A 1 106 ? 3.946 8.607 0.139 1.00 0.00 106 LEU A O 7
ATOM 12796 N N . LYS A 1 107 ? 4.126 9.741 -1.799 1.00 0.00 107 LYS A N 7
ATOM 12797 C CA . LYS A 1 107 ? 5.156 10.686 -1.336 1.00 0.00 107 LYS A CA 7
ATOM 12798 C C . LYS A 1 107 ? 4.665 11.585 -0.191 1.00 0.00 107 LYS A C 7
ATOM 12799 O O . LYS A 1 107 ? 5.490 12.085 0.564 1.00 0.00 107 LYS A O 7
ATOM 12818 N N . LYS A 1 108 ? 3.347 11.794 -0.064 1.00 0.00 108 LYS A N 7
ATOM 12819 C CA . LYS A 1 108 ? 2.666 12.570 0.995 1.00 0.00 108 LYS A CA 7
ATOM 12820 C C . LYS A 1 108 ? 2.194 11.706 2.171 1.00 0.00 108 LYS A C 7
ATOM 12821 O O . LYS A 1 108 ? 1.900 12.230 3.246 1.00 0.00 108 LYS A O 7
ATOM 12840 N N . ILE A 1 109 ? 2.109 10.388 1.977 1.00 0.00 109 ILE A N 7
ATOM 12841 C CA . ILE A 1 109 ? 1.736 9.393 2.990 1.00 0.00 109 ILE A CA 7
ATOM 12842 C C . ILE A 1 109 ? 2.993 8.860 3.687 1.00 0.00 109 ILE A C 7
ATOM 12843 O O . ILE A 1 109 ? 3.186 9.122 4.870 1.00 0.00 109 ILE A O 7
ATOM 12859 N N . PHE A 1 110 ? 3.839 8.111 2.970 1.00 0.00 110 PHE A N 7
ATOM 12860 C CA . PHE A 1 110 ? 5.037 7.454 3.513 1.00 0.00 110 PHE A CA 7
ATOM 12861 C C . PHE A 1 110 ? 6.239 8.417 3.628 1.00 0.00 110 PHE A C 7
ATOM 12862 O O . PHE A 1 110 ? 7.232 8.101 4.287 1.00 0.00 110 PHE A O 7
ATOM 12879 N N . ASN A 1 111 ? 6.127 9.612 3.036 1.00 0.00 111 ASN A N 7
ATOM 12880 C CA . ASN A 1 111 ? 7.101 10.710 3.023 1.00 0.00 111 ASN A CA 7
ATOM 12881 C C . ASN A 1 111 ? 8.458 10.325 2.396 1.00 0.00 111 ASN A C 7
ATOM 12882 O O . ASN A 1 111 ? 9.468 10.196 3.091 1.00 0.00 111 ASN A O 7
ATOM 12893 N N . LEU A 1 112 ? 8.466 10.131 1.069 1.00 0.00 112 LEU A N 7
ATOM 12894 C CA . LEU A 1 112 ? 9.646 9.694 0.300 1.00 0.00 112 LEU A CA 7
ATOM 12895 C C . LEU A 1 112 ? 10.418 10.851 -0.360 1.00 0.00 112 LEU A C 7
ATOM 12896 O O . LEU A 1 112 ? 11.608 10.701 -0.651 1.00 0.00 112 LEU A O 7
ATOM 12912 N N . ALA A 1 113 ? 9.746 11.983 -0.606 1.00 0.00 113 ALA A N 7
ATOM 12913 C CA . ALA A 1 113 ? 10.316 13.225 -1.140 1.00 0.00 113 ALA A CA 7
ATOM 12914 C C . ALA A 1 113 ? 11.480 13.764 -0.272 1.00 0.00 113 ALA A C 7
ATOM 12915 O O . ALA A 1 113 ? 12.567 14.034 -0.834 1.00 0.00 113 ALA A O 7
ATOM 12923 N N . GLY A 1 1 ? -22.778 -18.876 10.115 1.00 0.00 1 GLY A N 8
ATOM 12924 C CA . GLY A 1 1 ? -21.961 -19.578 11.131 1.00 0.00 1 GLY A CA 8
ATOM 12925 C C . GLY A 1 1 ? -20.657 -20.102 10.548 1.00 0.00 1 GLY A C 8
ATOM 12926 O O . GLY A 1 1 ? -20.456 -21.317 10.491 1.00 0.00 1 GLY A O 8
ATOM 12932 N N . SER A 1 2 ? -19.767 -19.210 10.106 1.00 0.00 2 SER A N 8
ATOM 12933 C CA . SER A 1 2 ? -18.466 -19.523 9.481 1.00 0.00 2 SER A CA 8
ATOM 12934 C C . SER A 1 2 ? -17.381 -18.516 9.897 1.00 0.00 2 SER A C 8
ATOM 12935 O O . SER A 1 2 ? -17.681 -17.481 10.499 1.00 0.00 2 SER A O 8
ATOM 12943 N N . HIS A 1 3 ? -16.112 -18.811 9.593 1.00 0.00 3 HIS A N 8
ATOM 12944 C CA . HIS A 1 3 ? -14.955 -17.925 9.830 1.00 0.00 3 HIS A CA 8
ATOM 12945 C C . HIS A 1 3 ? -14.449 -17.272 8.533 1.00 0.00 3 HIS A C 8
ATOM 12946 O O . HIS A 1 3 ? -14.801 -17.686 7.425 1.00 0.00 3 HIS A O 8
ATOM 12961 N N . MET A 1 4 ? -13.613 -16.243 8.686 1.00 0.00 4 MET A N 8
ATOM 12962 C CA . MET A 1 4 ? -12.996 -15.450 7.612 1.00 0.00 4 MET A CA 8
ATOM 12963 C C . MET A 1 4 ? -11.582 -14.976 7.999 1.00 0.00 4 MET A C 8
ATOM 12964 O O . MET A 1 4 ? -11.231 -14.945 9.182 1.00 0.00 4 MET A O 8
ATOM 12978 N N . GLY A 1 5 ? -10.776 -14.598 7.001 1.00 0.00 5 GLY A N 8
ATOM 12979 C CA . GLY A 1 5 ? -9.371 -14.169 7.144 1.00 0.00 5 GLY A CA 8
ATOM 12980 C C . GLY A 1 5 ? -9.085 -12.745 6.646 1.00 0.00 5 GLY A C 8
ATOM 12981 O O . GLY A 1 5 ? -7.924 -12.358 6.508 1.00 0.00 5 GLY A O 8
ATOM 12985 N N . SER A 1 6 ? -10.137 -11.975 6.362 1.00 0.00 6 SER A N 8
ATOM 12986 C CA . SER A 1 6 ? -10.136 -10.613 5.809 1.00 0.00 6 SER A CA 8
ATOM 12987 C C . SER A 1 6 ? -11.175 -9.726 6.514 1.00 0.00 6 SER A C 8
ATOM 12988 O O . SER A 1 6 ? -11.995 -10.207 7.302 1.00 0.00 6 SER A O 8
ATOM 12996 N N . VAL A 1 7 ? -11.151 -8.416 6.237 1.00 0.00 7 VAL A N 8
ATOM 12997 C CA . VAL A 1 7 ? -12.082 -7.405 6.792 1.00 0.00 7 VAL A CA 8
ATOM 12998 C C . VAL A 1 7 ? -13.569 -7.698 6.501 1.00 0.00 7 VAL A C 8
ATOM 12999 O O . VAL A 1 7 ? -14.438 -7.338 7.297 1.00 0.00 7 VAL A O 8
ATOM 13012 N N . GLY A 1 8 ? -13.871 -8.380 5.387 1.00 0.00 8 GLY A N 8
ATOM 13013 C CA . GLY A 1 8 ? -15.210 -8.846 4.987 1.00 0.00 8 GLY A CA 8
ATOM 13014 C C . GLY A 1 8 ? -15.573 -8.516 3.535 1.00 0.00 8 GLY A C 8
ATOM 13015 O O . GLY A 1 8 ? -16.250 -9.306 2.872 1.00 0.00 8 GLY A O 8
ATOM 13019 N N . LEU A 1 9 ? -15.125 -7.358 3.036 1.00 0.00 9 LEU A N 8
ATOM 13020 C CA . LEU A 1 9 ? -15.277 -6.909 1.645 1.00 0.00 9 LEU A CA 8
ATOM 13021 C C . LEU A 1 9 ? -14.125 -7.436 0.747 1.00 0.00 9 LEU A C 8
ATOM 13022 O O . LEU A 1 9 ? -13.318 -8.278 1.169 1.00 0.00 9 LEU A O 8
ATOM 13038 N N . ARG A 1 10 ? -14.056 -6.964 -0.510 1.00 0.00 10 ARG A N 8
ATOM 13039 C CA . ARG A 1 10 ? -13.043 -7.333 -1.520 1.00 0.00 10 ARG A CA 8
ATOM 13040 C C . ARG A 1 10 ? -12.244 -6.110 -1.969 1.00 0.00 10 ARG A C 8
ATOM 13041 O O . ARG A 1 10 ? -11.181 -5.850 -1.426 1.00 0.00 10 ARG A O 8
ATOM 13062 N N . GLU A 1 11 ? -12.753 -5.344 -2.927 1.00 0.00 11 GLU A N 8
ATOM 13063 C CA . GLU A 1 11 ? -12.080 -4.166 -3.512 1.00 0.00 11 GLU A CA 8
ATOM 13064 C C . GLU A 1 11 ? -13.066 -3.058 -3.910 1.00 0.00 11 GLU A C 8
ATOM 13065 O O . GLU A 1 11 ? -12.718 -1.879 -3.857 1.00 0.00 11 GLU A O 8
ATOM 13077 N N . ILE A 1 12 ? -14.295 -3.422 -4.294 1.00 0.00 12 ILE A N 8
ATOM 13078 C CA . ILE A 1 12 ? -15.388 -2.498 -4.616 1.00 0.00 12 ILE A CA 8
ATOM 13079 C C . ILE A 1 12 ? -15.810 -1.657 -3.400 1.00 0.00 12 ILE A C 8
ATOM 13080 O O . ILE A 1 12 ? -16.380 -2.163 -2.426 1.00 0.00 12 ILE A O 8
ATOM 13096 N N . ILE A 1 13 ? -15.508 -0.359 -3.461 1.00 0.00 13 ILE A N 8
ATOM 13097 C CA . ILE A 1 13 ? -15.773 0.651 -2.431 1.00 0.00 13 ILE A CA 8
ATOM 13098 C C . ILE A 1 13 ? -16.139 2.016 -3.036 1.00 0.00 13 ILE A C 8
ATOM 13099 O O . ILE A 1 13 ? -16.081 2.212 -4.253 1.00 0.00 13 ILE A O 8
ATOM 13115 N N . SER A 1 14 ? -16.512 2.963 -2.173 1.00 0.00 14 SER A N 8
ATOM 13116 C CA . SER A 1 14 ? -16.808 4.366 -2.487 1.00 0.00 14 SER A CA 8
ATOM 13117 C C . SER A 1 14 ? -15.773 5.297 -1.841 1.00 0.00 14 SER A C 8
ATOM 13118 O O . SER A 1 14 ? -14.890 4.853 -1.105 1.00 0.00 14 SER A O 8
ATOM 13126 N N . GLU A 1 15 ? -15.894 6.604 -2.081 1.00 0.00 15 GLU A N 8
ATOM 13127 C CA . GLU A 1 15 ? -15.044 7.652 -1.496 1.00 0.00 15 GLU A CA 8
ATOM 13128 C C . GLU A 1 15 ? -14.883 7.543 0.039 1.00 0.00 15 GLU A C 8
ATOM 13129 O O . GLU A 1 15 ? -13.825 7.897 0.556 1.00 0.00 15 GLU A O 8
ATOM 13141 N N . GLU A 1 16 ? -15.863 6.991 0.769 1.00 0.00 16 GLU A N 8
ATOM 13142 C CA . GLU A 1 16 ? -15.788 6.774 2.229 1.00 0.00 16 GLU A CA 8
ATOM 13143 C C . GLU A 1 16 ? -14.560 5.948 2.649 1.00 0.00 16 GLU A C 8
ATOM 13144 O O . GLU A 1 16 ? -13.766 6.393 3.481 1.00 0.00 16 GLU A O 8
ATOM 13156 N N . ASP A 1 17 ? -14.401 4.742 2.092 1.00 0.00 17 ASP A N 8
ATOM 13157 C CA . ASP A 1 17 ? -13.220 3.906 2.330 1.00 0.00 17 ASP A CA 8
ATOM 13158 C C . ASP A 1 17 ? -11.960 4.664 1.914 1.00 0.00 17 ASP A C 8
ATOM 13159 O O . ASP A 1 17 ? -10.995 4.639 2.675 1.00 0.00 17 ASP A O 8
ATOM 13168 N N . VAL A 1 18 ? -11.981 5.361 0.764 1.00 0.00 18 VAL A N 8
ATOM 13169 C CA . VAL A 1 18 ? -10.808 6.080 0.248 1.00 0.00 18 VAL A CA 8
ATOM 13170 C C . VAL A 1 18 ? -10.271 7.068 1.295 1.00 0.00 18 VAL A C 8
ATOM 13171 O O . VAL A 1 18 ? -9.065 7.274 1.394 1.00 0.00 18 VAL A O 8
ATOM 13184 N N . LYS A 1 19 ? -11.131 7.646 2.145 1.00 0.00 19 LYS A N 8
ATOM 13185 C CA . LYS A 1 19 ? -10.697 8.521 3.243 1.00 0.00 19 LYS A CA 8
ATOM 13186 C C . LYS A 1 19 ? -10.086 7.712 4.402 1.00 0.00 19 LYS A C 8
ATOM 13187 O O . LYS A 1 19 ? -8.997 8.038 4.878 1.00 0.00 19 LYS A O 8
ATOM 13206 N N . GLN A 1 20 ? -10.768 6.651 4.855 1.00 0.00 20 GLN A N 8
ATOM 13207 C CA . GLN A 1 20 ? -10.320 5.782 5.951 1.00 0.00 20 GLN A CA 8
ATOM 13208 C C . GLN A 1 20 ? -8.977 5.112 5.638 1.00 0.00 20 GLN A C 8
ATOM 13209 O O . GLN A 1 20 ? -8.046 5.221 6.430 1.00 0.00 20 GLN A O 8
ATOM 13223 N N . VAL A 1 21 ? -8.852 4.439 4.492 1.00 0.00 21 VAL A N 8
ATOM 13224 C CA . VAL A 1 21 ? -7.626 3.747 4.047 1.00 0.00 21 VAL A CA 8
ATOM 13225 C C . VAL A 1 21 ? -6.425 4.695 4.044 1.00 0.00 21 VAL A C 8
ATOM 13226 O O . VAL A 1 21 ? -5.377 4.336 4.575 1.00 0.00 21 VAL A O 8
ATOM 13239 N N . TYR A 1 22 ? -6.572 5.919 3.521 1.00 0.00 22 TYR A N 8
ATOM 13240 C CA . TYR A 1 22 ? -5.496 6.916 3.522 1.00 0.00 22 TYR A CA 8
ATOM 13241 C C . TYR A 1 22 ? -5.055 7.211 4.971 1.00 0.00 22 TYR A C 8
ATOM 13242 O O . TYR A 1 22 ? -3.860 7.273 5.244 1.00 0.00 22 TYR A O 8
ATOM 13260 N N . SER A 1 23 ? -6.003 7.328 5.910 1.00 0.00 23 SER A N 8
ATOM 13261 C CA . SER A 1 23 ? -5.740 7.509 7.344 1.00 0.00 23 SER A CA 8
ATOM 13262 C C . SER A 1 23 ? -4.937 6.353 7.974 1.00 0.00 23 SER A C 8
ATOM 13263 O O . SER A 1 23 ? -4.106 6.593 8.854 1.00 0.00 23 SER A O 8
ATOM 13271 N N . ILE A 1 24 ? -5.106 5.108 7.497 1.00 0.00 24 ILE A N 8
ATOM 13272 C CA . ILE A 1 24 ? -4.334 3.934 7.956 1.00 0.00 24 ILE A CA 8
ATOM 13273 C C . ILE A 1 24 ? -2.846 4.090 7.607 1.00 0.00 24 ILE A C 8
ATOM 13274 O O . ILE A 1 24 ? -1.979 3.923 8.469 1.00 0.00 24 ILE A O 8
ATOM 13290 N N . LEU A 1 25 ? -2.530 4.396 6.344 1.00 0.00 25 LEU A N 8
ATOM 13291 C CA . LEU A 1 25 ? -1.147 4.589 5.891 1.00 0.00 25 LEU A CA 8
ATOM 13292 C C . LEU A 1 25 ? -0.529 5.949 6.252 1.00 0.00 25 LEU A C 8
ATOM 13293 O O . LEU A 1 25 ? 0.695 6.064 6.228 1.00 0.00 25 LEU A O 8
ATOM 13309 N N . LYS A 1 26 ? -1.335 6.956 6.616 1.00 0.00 26 LYS A N 8
ATOM 13310 C CA . LYS A 1 26 ? -0.887 8.315 6.982 1.00 0.00 26 LYS A CA 8
ATOM 13311 C C . LYS A 1 26 ? 0.163 8.349 8.101 1.00 0.00 26 LYS A C 8
ATOM 13312 O O . LYS A 1 26 ? 0.962 9.283 8.169 1.00 0.00 26 LYS A O 8
ATOM 13331 N N . GLU A 1 27 ? 0.160 7.349 8.981 1.00 0.00 27 GLU A N 8
ATOM 13332 C CA . GLU A 1 27 ? 1.119 7.198 10.079 1.00 0.00 27 GLU A CA 8
ATOM 13333 C C . GLU A 1 27 ? 2.495 6.685 9.609 1.00 0.00 27 GLU A C 8
ATOM 13334 O O . GLU A 1 27 ? 2.594 5.767 8.790 1.00 0.00 27 GLU A O 8
ATOM 13346 N N . LYS A 1 28 ? 3.573 7.249 10.174 1.00 0.00 28 LYS A N 8
ATOM 13347 C CA . LYS A 1 28 ? 4.972 6.929 9.826 1.00 0.00 28 LYS A CA 8
ATOM 13348 C C . LYS A 1 28 ? 5.667 5.980 10.811 1.00 0.00 28 LYS A C 8
ATOM 13349 O O . LYS A 1 28 ? 6.701 5.402 10.478 1.00 0.00 28 LYS A O 8
ATOM 13368 N N . ASP A 1 29 ? 5.089 5.775 11.993 1.00 0.00 29 ASP A N 8
ATOM 13369 C CA . ASP A 1 29 ? 5.613 4.896 13.051 1.00 0.00 29 ASP A CA 8
ATOM 13370 C C . ASP A 1 29 ? 5.330 3.395 12.810 1.00 0.00 29 ASP A C 8
ATOM 13371 O O . ASP A 1 29 ? 5.766 2.540 13.584 1.00 0.00 29 ASP A O 8
ATOM 13380 N N . ILE A 1 30 ? 4.618 3.057 11.726 1.00 0.00 30 ILE A N 8
ATOM 13381 C CA . ILE A 1 30 ? 4.226 1.684 11.353 1.00 0.00 30 ILE A CA 8
ATOM 13382 C C . ILE A 1 30 ? 5.407 0.773 10.967 1.00 0.00 30 ILE A C 8
ATOM 13383 O O . ILE A 1 30 ? 5.231 -0.443 10.922 1.00 0.00 30 ILE A O 8
ATOM 13399 N N . SER A 1 31 ? 6.591 1.348 10.694 1.00 0.00 31 SER A N 8
ATOM 13400 C CA . SER A 1 31 ? 7.820 0.692 10.206 1.00 0.00 31 SER A CA 8
ATOM 13401 C C . SER A 1 31 ? 8.078 -0.686 10.843 1.00 0.00 31 SER A C 8
ATOM 13402 O O . SER A 1 31 ? 8.449 -0.795 12.017 1.00 0.00 31 SER A O 8
ATOM 13410 N N . VAL A 1 32 ? 7.832 -1.746 10.064 1.00 0.00 32 VAL A N 8
ATOM 13411 C CA . VAL A 1 32 ? 7.956 -3.157 10.475 1.00 0.00 32 VAL A CA 8
ATOM 13412 C C . VAL A 1 32 ? 9.420 -3.532 10.774 1.00 0.00 32 VAL A C 8
ATOM 13413 O O . VAL A 1 32 ? 10.340 -3.141 10.051 1.00 0.00 32 VAL A O 8
ATOM 13426 N N . ASP A 1 33 ? 9.654 -4.280 11.859 1.00 0.00 33 ASP A N 8
ATOM 13427 C CA . ASP A 1 33 ? 10.986 -4.768 12.260 1.00 0.00 33 ASP A CA 8
ATOM 13428 C C . ASP A 1 33 ? 11.593 -5.742 11.234 1.00 0.00 33 ASP A C 8
ATOM 13429 O O . ASP A 1 33 ? 10.869 -6.523 10.624 1.00 0.00 33 ASP A O 8
ATOM 13438 N N . SER A 1 34 ? 12.923 -5.763 11.088 1.00 0.00 34 SER A N 8
ATOM 13439 C CA . SER A 1 34 ? 13.642 -6.622 10.125 1.00 0.00 34 SER A CA 8
ATOM 13440 C C . SER A 1 34 ? 13.452 -8.126 10.382 1.00 0.00 34 SER A C 8
ATOM 13441 O O . SER A 1 34 ? 13.156 -8.888 9.460 1.00 0.00 34 SER A O 8
ATOM 13449 N N . THR A 1 35 ? 13.571 -8.571 11.638 1.00 0.00 35 THR A N 8
ATOM 13450 C CA . THR A 1 35 ? 13.336 -9.975 12.033 1.00 0.00 35 THR A CA 8
ATOM 13451 C C . THR A 1 35 ? 11.915 -10.418 11.668 1.00 0.00 35 THR A C 8
ATOM 13452 O O . THR A 1 35 ? 11.717 -11.482 11.077 1.00 0.00 35 THR A O 8
ATOM 13463 N N . THR A 1 36 ? 10.930 -9.571 11.973 1.00 0.00 36 THR A N 8
ATOM 13464 C CA . THR A 1 36 ? 9.509 -9.776 11.657 1.00 0.00 36 THR A CA 8
ATOM 13465 C C . THR A 1 36 ? 9.215 -9.648 10.159 1.00 0.00 36 THR A C 8
ATOM 13466 O O . THR A 1 36 ? 8.342 -10.349 9.655 1.00 0.00 36 THR A O 8
ATOM 13477 N N . TRP A 1 37 ? 9.939 -8.804 9.422 1.00 0.00 37 TRP A N 8
ATOM 13478 C CA . TRP A 1 37 ? 9.721 -8.532 7.999 1.00 0.00 37 TRP A CA 8
ATOM 13479 C C . TRP A 1 37 ? 9.725 -9.815 7.163 1.00 0.00 37 TRP A C 8
ATOM 13480 O O . TRP A 1 37 ? 8.782 -10.077 6.418 1.00 0.00 37 TRP A O 8
ATOM 13501 N N . ASN A 1 38 ? 10.733 -10.667 7.360 1.00 0.00 38 ASN A N 8
ATOM 13502 C CA . ASN A 1 38 ? 10.849 -11.969 6.695 1.00 0.00 38 ASN A CA 8
ATOM 13503 C C . ASN A 1 38 ? 9.586 -12.845 6.855 1.00 0.00 38 ASN A C 8
ATOM 13504 O O . ASN A 1 38 ? 9.261 -13.642 5.974 1.00 0.00 38 ASN A O 8
ATOM 13515 N N . ARG A 1 39 ? 8.866 -12.682 7.976 1.00 0.00 39 ARG A N 8
ATOM 13516 C CA . ARG A 1 39 ? 7.594 -13.349 8.305 1.00 0.00 39 ARG A CA 8
ATOM 13517 C C . ARG A 1 39 ? 6.406 -12.623 7.668 1.00 0.00 39 ARG A C 8
ATOM 13518 O O . ARG A 1 39 ? 5.616 -13.247 6.960 1.00 0.00 39 ARG A O 8
ATOM 13539 N N . ARG A 1 40 ? 6.309 -11.297 7.861 1.00 0.00 40 ARG A N 8
ATOM 13540 C CA . ARG A 1 40 ? 5.276 -10.419 7.273 1.00 0.00 40 ARG A CA 8
ATOM 13541 C C . ARG A 1 40 ? 5.199 -10.528 5.748 1.00 0.00 40 ARG A C 8
ATOM 13542 O O . ARG A 1 40 ? 4.113 -10.412 5.192 1.00 0.00 40 ARG A O 8
ATOM 13563 N N . TYR A 1 41 ? 6.317 -10.818 5.080 1.00 0.00 41 TYR A N 8
ATOM 13564 C CA . TYR A 1 41 ? 6.408 -11.021 3.632 1.00 0.00 41 TYR A CA 8
ATOM 13565 C C . TYR A 1 41 ? 5.373 -12.047 3.139 1.00 0.00 41 TYR A C 8
ATOM 13566 O O . TYR A 1 41 ? 4.714 -11.824 2.127 1.00 0.00 41 TYR A O 8
ATOM 13584 N N . ARG A 1 42 ? 5.201 -13.157 3.874 1.00 0.00 42 ARG A N 8
ATOM 13585 C CA . ARG A 1 42 ? 4.291 -14.273 3.541 1.00 0.00 42 ARG A CA 8
ATOM 13586 C C . ARG A 1 42 ? 2.827 -13.850 3.558 1.00 0.00 42 ARG A C 8
ATOM 13587 O O . ARG A 1 42 ? 2.139 -13.977 2.547 1.00 0.00 42 ARG A O 8
ATOM 13608 N N . GLU A 1 43 ? 2.359 -13.340 4.697 1.00 0.00 43 GLU A N 8
ATOM 13609 C CA . GLU A 1 43 ? 0.999 -12.798 4.822 1.00 0.00 43 GLU A CA 8
ATOM 13610 C C . GLU A 1 43 ? 0.752 -11.681 3.802 1.00 0.00 43 GLU A C 8
ATOM 13611 O O . GLU A 1 43 ? -0.242 -11.724 3.082 1.00 0.00 43 GLU A O 8
ATOM 13623 N N . TYR A 1 44 ? 1.674 -10.724 3.664 1.00 0.00 44 TYR A N 8
ATOM 13624 C CA . TYR A 1 44 ? 1.583 -9.645 2.680 1.00 0.00 44 TYR A CA 8
ATOM 13625 C C . TYR A 1 44 ? 1.458 -10.182 1.249 1.00 0.00 44 TYR A C 8
ATOM 13626 O O . TYR A 1 44 ? 0.570 -9.724 0.541 1.00 0.00 44 TYR A O 8
ATOM 13644 N N . MET A 1 45 ? 2.256 -11.180 0.841 1.00 0.00 45 MET A N 8
ATOM 13645 C CA . MET A 1 45 ? 2.166 -11.836 -0.479 1.00 0.00 45 MET A CA 8
ATOM 13646 C C . MET A 1 45 ? 0.775 -12.453 -0.735 1.00 0.00 45 MET A C 8
ATOM 13647 O O . MET A 1 45 ? 0.317 -12.534 -1.876 1.00 0.00 45 MET A O 8
ATOM 13661 N N . GLU A 1 46 ? 0.089 -12.893 0.320 1.00 0.00 46 GLU A N 8
ATOM 13662 C CA . GLU A 1 46 ? -1.272 -13.413 0.284 1.00 0.00 46 GLU A CA 8
ATOM 13663 C C . GLU A 1 46 ? -2.326 -12.287 0.264 1.00 0.00 46 GLU A C 8
ATOM 13664 O O . GLU A 1 46 ? -3.331 -12.398 -0.447 1.00 0.00 46 GLU A O 8
ATOM 13676 N N . LYS A 1 47 ? -2.113 -11.174 0.977 1.00 0.00 47 LYS A N 8
ATOM 13677 C CA . LYS A 1 47 ? -3.023 -10.016 0.954 1.00 0.00 47 LYS A CA 8
ATOM 13678 C C . LYS A 1 47 ? -3.217 -9.432 -0.457 1.00 0.00 47 LYS A C 8
ATOM 13679 O O . LYS A 1 47 ? -4.204 -8.753 -0.707 1.00 0.00 47 LYS A O 8
ATOM 13698 N N . ILE A 1 48 ? -2.325 -9.736 -1.397 1.00 0.00 48 ILE A N 8
ATOM 13699 C CA . ILE A 1 48 ? -2.366 -9.288 -2.800 1.00 0.00 48 ILE A CA 8
ATOM 13700 C C . ILE A 1 48 ? -3.500 -9.953 -3.599 1.00 0.00 48 ILE A C 8
ATOM 13701 O O . ILE A 1 48 ? -3.988 -9.388 -4.577 1.00 0.00 48 ILE A O 8
ATOM 13717 N N . LYS A 1 49 ? -3.950 -11.138 -3.165 1.00 0.00 49 LYS A N 8
ATOM 13718 C CA . LYS A 1 49 ? -5.020 -11.921 -3.814 1.00 0.00 49 LYS A CA 8
ATOM 13719 C C . LYS A 1 49 ? -6.228 -12.188 -2.907 1.00 0.00 49 LYS A C 8
ATOM 13720 O O . LYS A 1 49 ? -7.332 -12.404 -3.408 1.00 0.00 49 LYS A O 8
ATOM 13739 N N . THR A 1 50 ? -6.026 -12.150 -1.586 1.00 0.00 50 THR A N 8
ATOM 13740 C CA . THR A 1 50 ? -7.068 -12.417 -0.563 1.00 0.00 50 THR A CA 8
ATOM 13741 C C . THR A 1 50 ? -7.417 -11.186 0.269 1.00 0.00 50 THR A C 8
ATOM 13742 O O . THR A 1 50 ? -8.537 -11.057 0.766 1.00 0.00 50 THR A O 8
ATOM 13753 N N . GLY A 1 51 ? -6.447 -10.285 0.422 1.00 0.00 51 GLY A N 8
ATOM 13754 C CA . GLY A 1 51 ? -6.545 -9.093 1.243 1.00 0.00 51 GLY A CA 8
ATOM 13755 C C . GLY A 1 51 ? -7.355 -8.027 0.534 1.00 0.00 51 GLY A C 8
ATOM 13756 O O . GLY A 1 51 ? -7.327 -7.879 -0.691 1.00 0.00 51 GLY A O 8
ATOM 13760 N N . SER A 1 52 ? -8.094 -7.286 1.340 1.00 0.00 52 SER A N 8
ATOM 13761 C CA . SER A 1 52 ? -8.977 -6.242 0.868 1.00 0.00 52 SER A CA 8
ATOM 13762 C C . SER A 1 52 ? -8.254 -4.918 0.619 1.00 0.00 52 SER A C 8
ATOM 13763 O O . SER A 1 52 ? -7.062 -4.781 0.873 1.00 0.00 52 SER A O 8
ATOM 13771 N N . VAL A 1 53 ? -8.996 -3.909 0.181 1.00 0.00 53 VAL A N 8
ATOM 13772 C CA . VAL A 1 53 ? -8.548 -2.526 -0.027 1.00 0.00 53 VAL A CA 8
ATOM 13773 C C . VAL A 1 53 ? -7.731 -1.966 1.145 1.00 0.00 53 VAL A C 8
ATOM 13774 O O . VAL A 1 53 ? -6.602 -1.504 0.964 1.00 0.00 53 VAL A O 8
ATOM 13787 N N . PHE A 1 54 ? -8.273 -2.065 2.362 1.00 0.00 54 PHE A N 8
ATOM 13788 C CA . PHE A 1 54 ? -7.631 -1.642 3.607 1.00 0.00 54 PHE A CA 8
ATOM 13789 C C . PHE A 1 54 ? -6.304 -2.379 3.861 1.00 0.00 54 PHE A C 8
ATOM 13790 O O . PHE A 1 54 ? -5.369 -1.806 4.416 1.00 0.00 54 PHE A O 8
ATOM 13807 N N . GLU A 1 55 ? -6.205 -3.636 3.424 1.00 0.00 55 GLU A N 8
ATOM 13808 C CA . GLU A 1 55 ? -5.028 -4.496 3.566 1.00 0.00 55 GLU A CA 8
ATOM 13809 C C . GLU A 1 55 ? -3.984 -4.214 2.473 1.00 0.00 55 GLU A C 8
ATOM 13810 O O . GLU A 1 55 ? -2.828 -3.993 2.808 1.00 0.00 55 GLU A O 8
ATOM 13822 N N . ILE A 1 56 ? -4.350 -4.157 1.185 1.00 0.00 56 ILE A N 8
ATOM 13823 C CA . ILE A 1 56 ? -3.471 -3.797 0.056 1.00 0.00 56 ILE A CA 8
ATOM 13824 C C . ILE A 1 56 ? -2.705 -2.510 0.343 1.00 0.00 56 ILE A C 8
ATOM 13825 O O . ILE A 1 56 ? -1.481 -2.459 0.186 1.00 0.00 56 ILE A O 8
ATOM 13841 N N . ALA A 1 57 ? -3.430 -1.473 0.769 1.00 0.00 57 ALA A N 8
ATOM 13842 C CA . ALA A 1 57 ? -2.809 -0.201 1.089 1.00 0.00 57 ALA A CA 8
ATOM 13843 C C . ALA A 1 57 ? -1.820 -0.319 2.268 1.00 0.00 57 ALA A C 8
ATOM 13844 O O . ALA A 1 57 ? -0.793 0.353 2.276 1.00 0.00 57 ALA A O 8
ATOM 13851 N N . GLU A 1 58 ? -2.083 -1.184 3.254 1.00 0.00 58 GLU A N 8
ATOM 13852 C CA . GLU A 1 58 ? -1.158 -1.451 4.366 1.00 0.00 58 GLU A CA 8
ATOM 13853 C C . GLU A 1 58 ? 0.062 -2.266 3.894 1.00 0.00 58 GLU A C 8
ATOM 13854 O O . GLU A 1 58 ? 1.179 -2.027 4.345 1.00 0.00 58 GLU A O 8
ATOM 13866 N N . VAL A 1 59 ? -0.118 -3.198 2.955 1.00 0.00 59 VAL A N 8
ATOM 13867 C CA . VAL A 1 59 ? 0.950 -4.042 2.401 1.00 0.00 59 VAL A CA 8
ATOM 13868 C C . VAL A 1 59 ? 2.020 -3.194 1.714 1.00 0.00 59 VAL A C 8
ATOM 13869 O O . VAL A 1 59 ? 3.179 -3.192 2.140 1.00 0.00 59 VAL A O 8
ATOM 13882 N N . LEU A 1 60 ? 1.642 -2.449 0.664 1.00 0.00 60 LEU A N 8
ATOM 13883 C CA . LEU A 1 60 ? 2.581 -1.592 -0.071 1.00 0.00 60 LEU A CA 8
ATOM 13884 C C . LEU A 1 60 ? 3.224 -0.512 0.820 1.00 0.00 60 LEU A C 8
ATOM 13885 O O . LEU A 1 60 ? 4.377 -0.145 0.605 1.00 0.00 60 LEU A O 8
ATOM 13901 N N . ARG A 1 61 ? 2.503 -0.051 1.844 1.00 0.00 61 ARG A N 8
ATOM 13902 C CA . ARG A 1 61 ? 2.964 0.909 2.848 1.00 0.00 61 ARG A CA 8
ATOM 13903 C C . ARG A 1 61 ? 4.154 0.377 3.632 1.00 0.00 61 ARG A C 8
ATOM 13904 O O . ARG A 1 61 ? 5.211 1.000 3.606 1.00 0.00 61 ARG A O 8
ATOM 13925 N N . ASP A 1 62 ? 4.020 -0.790 4.262 1.00 0.00 62 ASP A N 8
ATOM 13926 C CA . ASP A 1 62 ? 5.121 -1.399 5.009 1.00 0.00 62 ASP A CA 8
ATOM 13927 C C . ASP A 1 62 ? 6.344 -1.596 4.108 1.00 0.00 62 ASP A C 8
ATOM 13928 O O . ASP A 1 62 ? 7.443 -1.197 4.490 1.00 0.00 62 ASP A O 8
ATOM 13937 N N . LEU A 1 63 ? 6.150 -2.121 2.891 1.00 0.00 63 LEU A N 8
ATOM 13938 C CA . LEU A 1 63 ? 7.204 -2.272 1.877 1.00 0.00 63 LEU A CA 8
ATOM 13939 C C . LEU A 1 63 ? 7.900 -0.930 1.571 1.00 0.00 63 LEU A C 8
ATOM 13940 O O . LEU A 1 63 ? 9.128 -0.862 1.555 1.00 0.00 63 LEU A O 8
ATOM 13956 N N . TYR A 1 64 ? 7.145 0.156 1.377 1.00 0.00 64 TYR A N 8
ATOM 13957 C CA . TYR A 1 64 ? 7.723 1.483 1.172 1.00 0.00 64 TYR A CA 8
ATOM 13958 C C . TYR A 1 64 ? 8.531 2.015 2.362 1.00 0.00 64 TYR A C 8
ATOM 13959 O O . TYR A 1 64 ? 9.684 2.428 2.195 1.00 0.00 64 TYR A O 8
ATOM 13977 N N . LEU A 1 65 ? 7.967 1.971 3.572 1.00 0.00 65 LEU A N 8
ATOM 13978 C CA . LEU A 1 65 ? 8.641 2.454 4.781 1.00 0.00 65 LEU A CA 8
ATOM 13979 C C . LEU A 1 65 ? 9.862 1.591 5.154 1.00 0.00 65 LEU A C 8
ATOM 13980 O O . LEU A 1 65 ? 10.800 2.107 5.765 1.00 0.00 65 LEU A O 8
ATOM 13996 N N . LEU A 1 66 ? 9.884 0.308 4.763 1.00 0.00 66 LEU A N 8
ATOM 13997 C CA . LEU A 1 66 ? 11.008 -0.619 4.978 1.00 0.00 66 LEU A CA 8
ATOM 13998 C C . LEU A 1 66 ? 12.294 -0.069 4.330 1.00 0.00 66 LEU A C 8
ATOM 13999 O O . LEU A 1 66 ? 13.378 -0.209 4.904 1.00 0.00 66 LEU A O 8
ATOM 14015 N N . LYS A 1 67 ? 12.176 0.572 3.154 1.00 0.00 67 LYS A N 8
ATOM 14016 C CA . LYS A 1 67 ? 13.304 1.234 2.480 1.00 0.00 67 LYS A CA 8
ATOM 14017 C C . LYS A 1 67 ? 13.478 2.701 2.927 1.00 0.00 67 LYS A C 8
ATOM 14018 O O . LYS A 1 67 ? 14.608 3.190 3.001 1.00 0.00 67 LYS A O 8
ATOM 14037 N N . GLY A 1 68 ? 12.379 3.380 3.275 1.00 0.00 68 GLY A N 8
ATOM 14038 C CA . GLY A 1 68 ? 12.356 4.813 3.598 1.00 0.00 68 GLY A CA 8
ATOM 14039 C C . GLY A 1 68 ? 12.637 5.741 2.404 1.00 0.00 68 GLY A C 8
ATOM 14040 O O . GLY A 1 68 ? 12.989 6.904 2.608 1.00 0.00 68 GLY A O 8
ATOM 14044 N N . ASP A 1 69 ? 12.529 5.241 1.167 1.00 0.00 69 ASP A N 8
ATOM 14045 C CA . ASP A 1 69 ? 12.829 5.982 -0.066 1.00 0.00 69 ASP A CA 8
ATOM 14046 C C . ASP A 1 69 ? 12.014 5.473 -1.272 1.00 0.00 69 ASP A C 8
ATOM 14047 O O . ASP A 1 69 ? 11.451 4.376 -1.241 1.00 0.00 69 ASP A O 8
ATOM 14056 N N . LYS A 1 70 ? 11.972 6.263 -2.353 1.00 0.00 70 LYS A N 8
ATOM 14057 C CA . LYS A 1 70 ? 11.270 5.962 -3.618 1.00 0.00 70 LYS A CA 8
ATOM 14058 C C . LYS A 1 70 ? 11.832 4.749 -4.372 1.00 0.00 70 LYS A C 8
ATOM 14059 O O . LYS A 1 70 ? 11.075 3.973 -4.957 1.00 0.00 70 LYS A O 8
ATOM 14078 N N . ASP A 1 71 ? 13.153 4.580 -4.355 1.00 0.00 71 ASP A N 8
ATOM 14079 C CA . ASP A 1 71 ? 13.882 3.469 -4.975 1.00 0.00 71 ASP A CA 8
ATOM 14080 C C . ASP A 1 71 ? 13.921 2.260 -4.024 1.00 0.00 71 ASP A C 8
ATOM 14081 O O . ASP A 1 71 ? 14.875 2.069 -3.266 1.00 0.00 71 ASP A O 8
ATOM 14090 N N . LEU A 1 72 ? 12.857 1.447 -4.042 1.00 0.00 72 LEU A N 8
ATOM 14091 C CA . LEU A 1 72 ? 12.779 0.220 -3.244 1.00 0.00 72 LEU A CA 8
ATOM 14092 C C . LEU A 1 72 ? 13.825 -0.832 -3.645 1.00 0.00 72 LEU A C 8
ATOM 14093 O O . LEU A 1 72 ? 14.313 -0.859 -4.779 1.00 0.00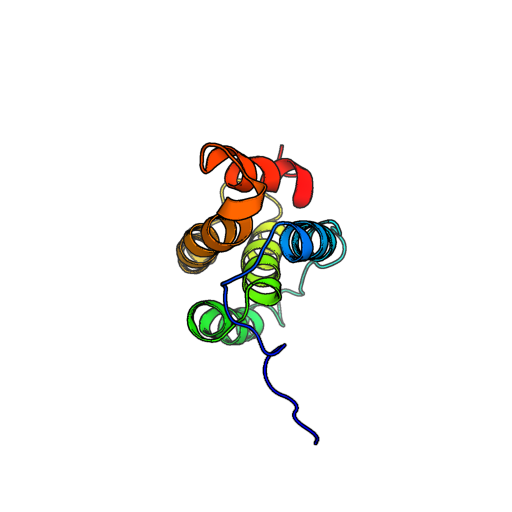 72 LEU A O 8
ATOM 14109 N N . SER A 1 73 ? 14.152 -1.716 -2.698 1.00 0.00 73 SER A N 8
ATOM 14110 C CA . SER A 1 73 ? 15.106 -2.814 -2.901 1.00 0.00 73 SER A CA 8
ATOM 14111 C C . SER A 1 73 ? 14.554 -3.812 -3.918 1.00 0.00 73 SER A C 8
ATOM 14112 O O . SER A 1 73 ? 13.339 -4.006 -3.967 1.00 0.00 73 SER A O 8
ATOM 14120 N N . PHE A 1 74 ? 15.411 -4.485 -4.695 1.00 0.00 74 PHE A N 8
ATOM 14121 C CA . PHE A 1 74 ? 14.975 -5.403 -5.763 1.00 0.00 74 PHE A CA 8
ATOM 14122 C C . PHE A 1 74 ? 13.968 -6.458 -5.271 1.00 0.00 74 PHE A C 8
ATOM 14123 O O . PHE A 1 74 ? 12.964 -6.700 -5.936 1.00 0.00 74 PHE A O 8
ATOM 14140 N N . GLY A 1 75 ? 14.202 -7.035 -4.080 1.00 0.00 75 GLY A N 8
ATOM 14141 C CA . GLY A 1 75 ? 13.268 -7.979 -3.464 1.00 0.00 75 GLY A CA 8
ATOM 14142 C C . GLY A 1 75 ? 11.922 -7.339 -3.095 1.00 0.00 75 GLY A C 8
ATOM 14143 O O . GLY A 1 75 ? 10.876 -7.791 -3.553 1.00 0.00 75 GLY A O 8
ATOM 14147 N N . GLU A 1 76 ? 11.932 -6.223 -2.370 1.00 0.00 76 GLU A N 8
ATOM 14148 C CA . GLU A 1 76 ? 10.717 -5.540 -1.892 1.00 0.00 76 GLU A CA 8
ATOM 14149 C C . GLU A 1 76 ? 9.875 -5.001 -3.063 1.00 0.00 76 GLU A C 8
ATOM 14150 O O . GLU A 1 76 ? 8.653 -5.163 -3.097 1.00 0.00 76 GLU A O 8
ATOM 14162 N N . ARG A 1 77 ? 10.536 -4.431 -4.081 1.00 0.00 77 ARG A N 8
ATOM 14163 C CA . ARG A 1 77 ? 9.940 -3.935 -5.331 1.00 0.00 77 ARG A CA 8
ATOM 14164 C C . ARG A 1 77 ? 9.105 -5.002 -6.056 1.00 0.00 77 ARG A C 8
ATOM 14165 O O . ARG A 1 77 ? 8.105 -4.646 -6.677 1.00 0.00 77 ARG A O 8
ATOM 14186 N N . LYS A 1 78 ? 9.452 -6.295 -5.942 1.00 0.00 78 LYS A N 8
ATOM 14187 C CA . LYS A 1 78 ? 8.718 -7.430 -6.543 1.00 0.00 78 LYS A CA 8
ATOM 14188 C C . LYS A 1 78 ? 7.261 -7.481 -6.079 1.00 0.00 78 LYS A C 8
ATOM 14189 O O . LYS A 1 78 ? 6.356 -7.465 -6.911 1.00 0.00 78 LYS A O 8
ATOM 14208 N N . MET A 1 79 ? 7.032 -7.537 -4.763 1.00 0.00 79 MET A N 8
ATOM 14209 C CA . MET A 1 79 ? 5.677 -7.542 -4.195 1.00 0.00 79 MET A CA 8
ATOM 14210 C C . MET A 1 79 ? 5.030 -6.149 -4.260 1.00 0.00 79 MET A C 8
ATOM 14211 O O . MET A 1 79 ? 3.829 -6.040 -4.519 1.00 0.00 79 MET A O 8
ATOM 14225 N N . LEU A 1 80 ? 5.821 -5.083 -4.074 1.00 0.00 80 LEU A N 8
ATOM 14226 C CA . LEU A 1 80 ? 5.353 -3.703 -4.200 1.00 0.00 80 LEU A CA 8
ATOM 14227 C C . LEU A 1 80 ? 4.691 -3.454 -5.561 1.00 0.00 80 LEU A C 8
ATOM 14228 O O . LEU A 1 80 ? 3.593 -2.921 -5.594 1.00 0.00 80 LEU A O 8
ATOM 14244 N N . ASP A 1 81 ? 5.320 -3.849 -6.670 1.00 0.00 81 ASP A N 8
ATOM 14245 C CA . ASP A 1 81 ? 4.782 -3.697 -8.029 1.00 0.00 81 ASP A CA 8
ATOM 14246 C C . ASP A 1 81 ? 3.352 -4.257 -8.175 1.00 0.00 81 ASP A C 8
ATOM 14247 O O . ASP A 1 81 ? 2.505 -3.649 -8.835 1.00 0.00 81 ASP A O 8
ATOM 14256 N N . THR A 1 82 ? 3.060 -5.382 -7.514 1.00 0.00 82 THR A N 8
ATOM 14257 C CA . THR A 1 82 ? 1.727 -6.000 -7.488 1.00 0.00 82 THR A CA 8
ATOM 14258 C C . THR A 1 82 ? 0.763 -5.259 -6.552 1.00 0.00 82 THR A C 8
ATOM 14259 O O . THR A 1 82 ? -0.382 -5.000 -6.919 1.00 0.00 82 THR A O 8
ATOM 14270 N N . ALA A 1 83 ? 1.202 -4.873 -5.347 1.00 0.00 83 ALA A N 8
ATOM 14271 C CA . ALA A 1 83 ? 0.380 -4.085 -4.424 1.00 0.00 83 ALA A CA 8
ATOM 14272 C C . ALA A 1 83 ? 0.082 -2.659 -4.947 1.00 0.00 83 ALA A C 8
ATOM 14273 O O . ALA A 1 83 ? -0.999 -2.131 -4.699 1.00 0.00 83 ALA A O 8
ATOM 14280 N N . ARG A 1 84 ? 0.990 -2.051 -5.725 1.00 0.00 84 ARG A N 8
ATOM 14281 C CA . ARG A 1 84 ? 0.857 -0.743 -6.402 1.00 0.00 84 ARG A CA 8
ATOM 14282 C C . ARG A 1 84 ? -0.305 -0.754 -7.389 1.00 0.00 84 ARG A C 8
ATOM 14283 O O . ARG A 1 84 ? -1.161 0.124 -7.326 1.00 0.00 84 ARG A O 8
ATOM 14304 N N . SER A 1 85 ? -0.354 -1.754 -8.284 1.00 0.00 85 SER A N 8
ATOM 14305 C CA . SER A 1 85 ? -1.425 -1.896 -9.282 1.00 0.00 85 SER A CA 8
ATOM 14306 C C . SER A 1 85 ? -2.804 -2.141 -8.657 1.00 0.00 85 SER A C 8
ATOM 14307 O O . SER A 1 85 ? -3.824 -1.938 -9.316 1.00 0.00 85 SER A O 8
ATOM 14315 N N . LEU A 1 86 ? -2.851 -2.605 -7.400 1.00 0.00 86 LEU A N 8
ATOM 14316 C CA . LEU A 1 86 ? -4.073 -2.798 -6.618 1.00 0.00 86 LEU A CA 8
ATOM 14317 C C . LEU A 1 86 ? -4.438 -1.570 -5.776 1.00 0.00 86 LEU A C 8
ATOM 14318 O O . LEU A 1 86 ? -5.619 -1.217 -5.711 1.00 0.00 86 LEU A O 8
ATOM 14334 N N . LEU A 1 87 ? -3.470 -0.852 -5.183 1.00 0.00 87 LEU A N 8
ATOM 14335 C CA . LEU A 1 87 ? -3.684 0.386 -4.428 1.00 0.00 87 LEU A CA 8
ATOM 14336 C C . LEU A 1 87 ? -4.598 1.344 -5.201 1.00 0.00 87 LEU A C 8
ATOM 14337 O O . LEU A 1 87 ? -5.687 1.697 -4.750 1.00 0.00 87 LEU A O 8
ATOM 14353 N N . ILE A 1 88 ? -4.164 1.761 -6.393 1.00 0.00 88 ILE A N 8
ATOM 14354 C CA . ILE A 1 88 ? -4.948 2.705 -7.194 1.00 0.00 88 ILE A CA 8
ATOM 14355 C C . ILE A 1 88 ? -6.250 2.122 -7.745 1.00 0.00 88 ILE A C 8
ATOM 14356 O O . ILE A 1 88 ? -7.085 2.891 -8.198 1.00 0.00 88 ILE A O 8
ATOM 14372 N N . LYS A 1 89 ? -6.425 0.796 -7.726 1.00 0.00 89 LYS A N 8
ATOM 14373 C CA . LYS A 1 89 ? -7.586 0.058 -8.264 1.00 0.00 89 LYS A CA 8
ATOM 14374 C C . LYS A 1 89 ? -8.855 0.265 -7.445 1.00 0.00 89 LYS A C 8
ATOM 14375 O O . LYS A 1 89 ? -9.930 0.442 -8.009 1.00 0.00 89 LYS A O 8
ATOM 14394 N N . GLU A 1 90 ? -8.734 0.246 -6.121 1.00 0.00 90 GLU A N 8
ATOM 14395 C CA . GLU A 1 90 ? -9.862 0.478 -5.208 1.00 0.00 90 GLU A CA 8
ATOM 14396 C C . GLU A 1 90 ? -10.107 1.981 -5.057 1.00 0.00 90 GLU A C 8
ATOM 14397 O O . GLU A 1 90 ? -11.220 2.477 -5.237 1.00 0.00 90 GLU A O 8
ATOM 14409 N N . LEU A 1 91 ? -9.017 2.712 -4.794 1.00 0.00 91 LEU A N 8
ATOM 14410 C CA . LEU A 1 91 ? -8.963 4.165 -4.670 1.00 0.00 91 LEU A CA 8
ATOM 14411 C C . LEU A 1 91 ? -9.353 4.880 -5.974 1.00 0.00 91 LEU A C 8
ATOM 14412 O O . LEU A 1 91 ? -9.678 6.068 -5.947 1.00 0.00 91 LEU A O 8
ATOM 14428 N N . SER A 1 92 ? -9.399 4.145 -7.096 1.00 0.00 92 SER A N 8
ATOM 14429 C CA . SER A 1 92 ? -9.758 4.619 -8.437 1.00 0.00 92 SER A CA 8
ATOM 14430 C C . SER A 1 92 ? -11.065 5.412 -8.491 1.00 0.00 92 SER A C 8
ATOM 14431 O O . SER A 1 92 ? -11.223 6.299 -9.328 1.00 0.00 92 SER A O 8
ATOM 14439 N N . LEU A 1 93 ? -11.989 5.111 -7.576 1.00 0.00 93 LEU A N 8
ATOM 14440 C CA . LEU A 1 93 ? -13.277 5.779 -7.454 1.00 0.00 93 LEU A CA 8
ATOM 14441 C C . LEU A 1 93 ? -13.113 7.271 -7.111 1.00 0.00 93 LEU A C 8
ATOM 14442 O O . LEU A 1 93 ? -13.491 8.148 -7.890 1.00 0.00 93 LEU A O 8
ATOM 14458 N N . ALA A 1 94 ? -12.521 7.559 -5.950 1.00 0.00 94 ALA A N 8
ATOM 14459 C CA . ALA A 1 94 ? -12.257 8.915 -5.461 1.00 0.00 94 ALA A CA 8
ATOM 14460 C C . ALA A 1 94 ? -11.044 9.611 -6.113 1.00 0.00 94 ALA A C 8
ATOM 14461 O O . ALA A 1 94 ? -10.866 10.813 -5.901 1.00 0.00 94 ALA A O 8
ATOM 14468 N N . LYS A 1 95 ? -10.219 8.891 -6.897 1.00 0.00 95 LYS A N 8
ATOM 14469 C CA . LYS A 1 95 ? -9.041 9.442 -7.602 1.00 0.00 95 LYS A CA 8
ATOM 14470 C C . LYS A 1 95 ? -9.369 10.722 -8.385 1.00 0.00 95 LYS A C 8
ATOM 14471 O O . LYS A 1 95 ? -8.566 11.649 -8.418 1.00 0.00 95 LYS A O 8
ATOM 14490 N N . ASP A 1 96 ? -10.546 10.735 -9.023 1.00 0.00 96 ASP A N 8
ATOM 14491 C CA . ASP A 1 96 ? -11.143 11.794 -9.852 1.00 0.00 96 ASP A CA 8
ATOM 14492 C C . ASP A 1 96 ? -10.181 12.448 -10.884 1.00 0.00 96 ASP A C 8
ATOM 14493 O O . ASP A 1 96 ? -10.359 13.600 -11.286 1.00 0.00 96 ASP A O 8
ATOM 14502 N N . CYS A 1 97 ? -9.131 11.718 -11.291 1.00 0.00 97 CYS A N 8
ATOM 14503 C CA . CYS A 1 97 ? -7.940 12.184 -12.018 1.00 0.00 97 CYS A CA 8
ATOM 14504 C C . CYS A 1 97 ? -7.130 10.997 -12.606 1.00 0.00 97 CYS A C 8
ATOM 14505 O O . CYS A 1 97 ? -7.639 9.879 -12.713 1.00 0.00 97 CYS A O 8
ATOM 14513 N N . SER A 1 98 ? -5.878 11.225 -13.024 1.00 0.00 98 SER A N 8
ATOM 14514 C CA . SER A 1 98 ? -4.945 10.183 -13.514 1.00 0.00 98 SER A CA 8
ATOM 14515 C C . SER A 1 98 ? -4.459 9.255 -12.373 1.00 0.00 98 SER A C 8
ATOM 14516 O O . SER A 1 98 ? -4.615 9.572 -11.193 1.00 0.00 98 SER A O 8
ATOM 14524 N N . GLU A 1 99 ? -3.843 8.099 -12.698 1.00 0.00 99 GLU A N 8
ATOM 14525 C CA . GLU A 1 99 ? -3.241 7.188 -11.689 1.00 0.00 99 GLU A CA 8
ATOM 14526 C C . GLU A 1 99 ? -2.204 7.901 -10.821 1.00 0.00 99 GLU A C 8
ATOM 14527 O O . GLU A 1 99 ? -2.098 7.595 -9.634 1.00 0.00 99 GLU A O 8
ATOM 14539 N N . ASP A 1 100 ? -1.525 8.906 -11.388 1.00 0.00 100 ASP A N 8
ATOM 14540 C CA . ASP A 1 100 ? -0.569 9.783 -10.712 1.00 0.00 100 ASP A CA 8
ATOM 14541 C C . ASP A 1 100 ? -1.139 10.425 -9.435 1.00 0.00 100 ASP A C 8
ATOM 14542 O O . ASP A 1 100 ? -0.347 10.756 -8.560 1.00 0.00 100 ASP A O 8
ATOM 14551 N N . GLU A 1 101 ? -2.460 10.592 -9.270 1.00 0.00 101 GLU A N 8
ATOM 14552 C CA . GLU A 1 101 ? -3.035 11.102 -8.022 1.00 0.00 101 GLU A CA 8
ATOM 14553 C C . GLU A 1 101 ? -2.662 10.166 -6.862 1.00 0.00 101 GLU A C 8
ATOM 14554 O O . GLU A 1 101 ? -1.966 10.578 -5.934 1.00 0.00 101 GLU A O 8
ATOM 14566 N N . ILE A 1 102 ? -3.056 8.889 -6.944 1.00 0.00 102 ILE A N 8
ATOM 14567 C CA . ILE A 1 102 ? -2.822 7.898 -5.886 1.00 0.00 102 ILE A CA 8
ATOM 14568 C C . ILE A 1 102 ? -1.364 7.426 -5.905 1.00 0.00 102 ILE A C 8
ATOM 14569 O O . ILE A 1 102 ? -0.742 7.308 -4.851 1.00 0.00 102 ILE A O 8
ATOM 14585 N N . GLU A 1 103 ? -0.791 7.197 -7.096 1.00 0.00 103 GLU A N 8
ATOM 14586 C CA . GLU A 1 103 ? 0.602 6.789 -7.275 1.00 0.00 103 GLU A CA 8
ATOM 14587 C C . GLU A 1 103 ? 1.581 7.807 -6.665 1.00 0.00 103 GLU A C 8
ATOM 14588 O O . GLU A 1 103 ? 2.517 7.409 -5.974 1.00 0.00 103 GLU A O 8
ATOM 14600 N N . SER A 1 104 ? 1.433 9.104 -7.002 1.00 0.00 104 SER A N 8
ATOM 14601 C CA . SER A 1 104 ? 2.272 10.159 -6.415 1.00 0.00 104 SER A CA 8
ATOM 14602 C C . SER A 1 104 ? 1.907 10.470 -4.959 1.00 0.00 104 SER A C 8
ATOM 14603 O O . SER A 1 104 ? 2.829 10.809 -4.207 1.00 0.00 104 SER A O 8
ATOM 14611 N N . ASP A 1 105 ? 0.651 10.367 -4.525 1.00 0.00 105 ASP A N 8
ATOM 14612 C CA . ASP A 1 105 ? 0.269 10.631 -3.125 1.00 0.00 105 ASP A CA 8
ATOM 14613 C C . ASP A 1 105 ? 1.100 9.809 -2.137 1.00 0.00 105 ASP A C 8
ATOM 14614 O O . ASP A 1 105 ? 1.335 10.262 -1.017 1.00 0.00 105 ASP A O 8
ATOM 14623 N N . LEU A 1 106 ? 1.620 8.650 -2.556 1.00 0.00 106 LEU A N 8
ATOM 14624 C CA . LEU A 1 106 ? 2.513 7.832 -1.742 1.00 0.00 106 LEU A CA 8
ATOM 14625 C C . LEU A 1 106 ? 3.702 8.630 -1.203 1.00 0.00 106 LEU A C 8
ATOM 14626 O O . LEU A 1 106 ? 4.093 8.434 -0.052 1.00 0.00 106 LEU A O 8
ATOM 14642 N N . LYS A 1 107 ? 4.244 9.574 -1.986 1.00 0.00 107 LYS A N 8
ATOM 14643 C CA . LYS A 1 107 ? 5.326 10.464 -1.545 1.00 0.00 107 LYS A CA 8
ATOM 14644 C C . LYS A 1 107 ? 4.931 11.313 -0.340 1.00 0.00 107 LYS A C 8
AT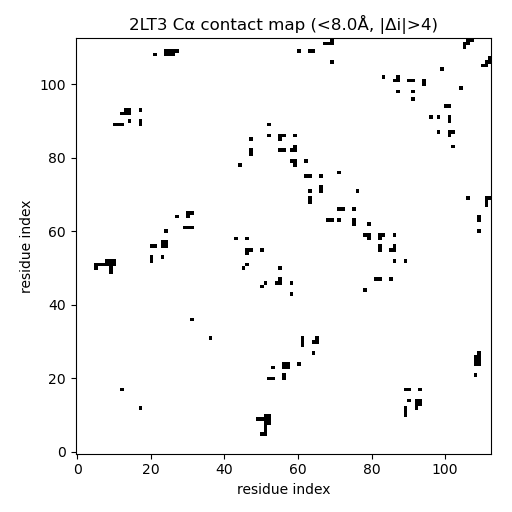OM 14645 O O . LYS A 1 107 ? 5.733 11.460 0.577 1.00 0.00 107 LYS A O 8
ATOM 14664 N N . LYS A 1 108 ? 3.688 11.807 -0.318 1.00 0.00 108 LYS A N 8
ATOM 14665 C CA . LYS A 1 108 ? 3.089 12.578 0.782 1.00 0.00 108 LYS A CA 8
ATOM 14666 C C . LYS A 1 108 ? 2.764 11.698 1.994 1.00 0.00 108 LYS A C 8
ATOM 14667 O O . LYS A 1 108 ? 2.910 12.150 3.129 1.00 0.00 108 LYS A O 8
ATOM 14686 N N . ILE A 1 109 ? 2.343 10.452 1.763 1.00 0.00 109 ILE A N 8
ATOM 14687 C CA . ILE A 1 109 ? 1.965 9.499 2.814 1.00 0.00 109 ILE A CA 8
ATOM 14688 C C . ILE A 1 109 ? 3.209 8.900 3.496 1.00 0.00 109 ILE A C 8
ATOM 14689 O O . ILE A 1 109 ? 3.407 9.100 4.692 1.00 0.00 109 ILE A O 8
ATOM 14705 N N . PHE A 1 110 ? 4.052 8.170 2.756 1.00 0.00 110 PHE A N 8
ATOM 14706 C CA . PHE A 1 110 ? 5.248 7.473 3.258 1.00 0.00 110 PHE A CA 8
ATOM 14707 C C . PHE A 1 110 ? 6.477 8.397 3.418 1.00 0.00 110 PHE A C 8
ATOM 14708 O O . PHE A 1 110 ? 7.530 7.936 3.857 1.00 0.00 110 PHE A O 8
ATOM 14725 N N . ASN A 1 111 ? 6.345 9.692 3.103 1.00 0.00 111 ASN A N 8
ATOM 14726 C CA . ASN A 1 111 ? 7.376 10.744 3.133 1.00 0.00 111 ASN A CA 8
ATOM 14727 C C . ASN A 1 111 ? 8.618 10.407 2.271 1.00 0.00 111 ASN A C 8
ATOM 14728 O O . ASN A 1 111 ? 9.754 10.377 2.748 1.00 0.00 111 ASN A O 8
ATOM 14739 N N . LEU A 1 112 ? 8.385 10.126 0.982 1.00 0.00 112 LEU A N 8
ATOM 14740 C CA . LEU A 1 112 ? 9.403 9.697 0.003 1.00 0.00 112 LEU A CA 8
ATOM 14741 C C . LEU A 1 112 ? 10.027 10.879 -0.763 1.00 0.00 112 LEU A C 8
ATOM 14742 O O . LEU A 1 112 ? 11.225 10.866 -1.054 1.00 0.00 112 LEU A O 8
ATOM 14758 N N . ALA A 1 113 ? 9.201 11.871 -1.124 1.00 0.00 113 ALA A N 8
ATOM 14759 C CA . ALA A 1 113 ? 9.528 13.057 -1.929 1.00 0.00 113 ALA A CA 8
ATOM 14760 C C . ALA A 1 113 ? 8.611 14.261 -1.604 1.00 0.00 113 ALA A C 8
ATOM 14761 O O . ALA A 1 113 ? 8.911 15.381 -2.076 1.00 0.00 113 ALA A O 8
ATOM 14769 N N . GLY A 1 1 ? -22.589 -7.440 5.869 1.00 0.00 1 GLY A N 9
ATOM 14770 C CA . GLY A 1 1 ? -22.610 -8.412 6.985 1.00 0.00 1 GLY A CA 9
ATOM 14771 C C . GLY A 1 1 ? -21.397 -8.266 7.895 1.00 0.00 1 GLY A C 9
ATOM 14772 O O . GLY A 1 1 ? -20.388 -7.672 7.510 1.00 0.00 1 GLY A O 9
ATOM 14778 N N . SER A 1 2 ? -21.477 -8.822 9.106 1.00 0.00 2 SER A N 9
ATOM 14779 C CA . SER A 1 2 ? -20.388 -8.890 10.102 1.00 0.00 2 SER A CA 9
ATOM 14780 C C . SER A 1 2 ? -19.579 -10.197 10.000 1.00 0.00 2 SER A C 9
ATOM 14781 O O . SER A 1 2 ? -20.055 -11.201 9.460 1.00 0.00 2 SER A O 9
ATOM 14789 N N . HIS A 1 3 ? -18.345 -10.187 10.526 1.00 0.00 3 HIS A N 9
ATOM 14790 C CA . HIS A 1 3 ? -17.435 -11.344 10.635 1.00 0.00 3 HIS A CA 9
ATOM 14791 C C . HIS A 1 3 ? -16.396 -11.135 11.750 1.00 0.00 3 HIS A C 9
ATOM 14792 O O . HIS A 1 3 ? -15.827 -10.050 11.880 1.00 0.00 3 HIS A O 9
ATOM 14807 N N . MET A 1 4 ? -16.126 -12.179 12.538 1.00 0.00 4 MET A N 9
ATOM 14808 C CA . MET A 1 4 ? -15.105 -12.201 13.599 1.00 0.00 4 MET A CA 9
ATOM 14809 C C . MET A 1 4 ? -13.742 -12.645 13.037 1.00 0.00 4 MET A C 9
ATOM 14810 O O . MET A 1 4 ? -13.434 -13.839 12.984 1.00 0.00 4 MET A O 9
ATOM 14824 N N . GLY A 1 5 ? -12.928 -11.682 12.593 1.00 0.00 5 GLY A N 9
ATOM 14825 C CA . GLY A 1 5 ? -11.568 -11.902 12.086 1.00 0.00 5 GLY A CA 9
ATOM 14826 C C . GLY A 1 5 ? -11.129 -10.805 11.117 1.00 0.00 5 GLY A C 9
ATOM 14827 O O . GLY A 1 5 ? -10.575 -9.785 11.534 1.00 0.00 5 GLY A O 9
ATOM 14831 N N . SER A 1 6 ? -11.385 -11.009 9.825 1.00 0.00 6 SER A N 9
ATOM 14832 C CA . SER A 1 6 ? -11.087 -10.054 8.745 1.00 0.00 6 SER A CA 9
ATOM 14833 C C . SER A 1 6 ? -12.041 -8.846 8.771 1.00 0.00 6 SER A C 9
ATOM 14834 O O . SER A 1 6 ? -13.112 -8.897 9.383 1.00 0.00 6 SER A O 9
ATOM 14842 N N . VAL A 1 7 ? -11.700 -7.767 8.055 1.00 0.00 7 VAL A N 9
ATOM 14843 C CA . VAL A 1 7 ? -12.557 -6.565 7.930 1.00 0.00 7 VAL A CA 9
ATOM 14844 C C . VAL A 1 7 ? -13.864 -6.868 7.159 1.00 0.00 7 VAL A C 9
ATOM 14845 O O . VAL A 1 7 ? -14.882 -6.212 7.374 1.00 0.00 7 VAL A O 9
ATOM 14858 N N . GLY A 1 8 ? -13.868 -7.899 6.300 1.00 0.00 8 GLY A N 9
ATOM 14859 C CA . GLY A 1 8 ? -15.042 -8.342 5.526 1.00 0.00 8 GLY A CA 9
ATOM 14860 C C . GLY A 1 8 ? -15.276 -7.537 4.241 1.00 0.00 8 GLY A C 9
ATOM 14861 O O . GLY A 1 8 ? -16.418 -7.320 3.834 1.00 0.00 8 GLY A O 9
ATOM 14865 N N . LEU A 1 9 ? -14.187 -7.076 3.618 1.00 0.00 9 LEU A N 9
ATOM 14866 C CA . LEU A 1 9 ? -14.142 -6.214 2.430 1.00 0.00 9 LEU A CA 9
ATOM 14867 C C . LEU A 1 9 ? -13.566 -6.970 1.215 1.00 0.00 9 LEU A C 9
ATOM 14868 O O . LEU A 1 9 ? -13.095 -8.104 1.330 1.00 0.00 9 LEU A O 9
ATOM 14884 N N . ARG A 1 10 ? -13.575 -6.315 0.048 1.00 0.00 10 ARG A N 9
ATOM 14885 C CA . ARG A 1 10 ? -13.026 -6.817 -1.223 1.00 0.00 10 ARG A CA 9
ATOM 14886 C C . ARG A 1 10 ? -12.126 -5.770 -1.880 1.00 0.00 10 ARG A C 9
ATOM 14887 O O . ARG A 1 10 ? -10.923 -5.762 -1.641 1.00 0.00 10 ARG A O 9
ATOM 14908 N N . GLU A 1 11 ? -12.712 -4.879 -2.676 1.00 0.00 11 GLU A N 9
ATOM 14909 C CA . GLU A 1 11 ? -12.021 -3.856 -3.474 1.00 0.00 11 GLU A CA 9
ATOM 14910 C C . GLU A 1 11 ? -12.968 -2.719 -3.883 1.00 0.00 11 GLU A C 9
ATOM 14911 O O . GLU A 1 11 ? -12.645 -1.552 -3.687 1.00 0.00 11 GLU A O 9
ATOM 14923 N N . ILE A 1 12 ? -14.130 -3.058 -4.457 1.00 0.00 12 ILE A N 9
ATOM 14924 C CA . ILE A 1 12 ? -15.185 -2.120 -4.877 1.00 0.00 12 ILE A CA 9
ATOM 14925 C C . ILE A 1 12 ? -15.749 -1.303 -3.706 1.00 0.00 12 ILE A C 9
ATOM 14926 O O . ILE A 1 12 ? -16.444 -1.822 -2.829 1.00 0.00 12 ILE A O 9
ATOM 14942 N N . ILE A 1 13 ? -15.428 -0.011 -3.707 1.00 0.00 13 ILE A N 9
ATOM 14943 C CA . ILE A 1 13 ? -15.785 0.980 -2.689 1.00 0.00 13 ILE A CA 9
ATOM 14944 C C . ILE A 1 13 ? -16.050 2.361 -3.311 1.00 0.00 13 ILE A C 9
ATOM 14945 O O . ILE A 1 13 ? -15.888 2.557 -4.516 1.00 0.00 13 ILE A O 9
ATOM 14961 N N . SER A 1 14 ? -16.453 3.319 -2.475 1.00 0.00 14 SER A N 9
ATOM 14962 C CA . SER A 1 14 ? -16.674 4.736 -2.787 1.00 0.00 14 SER A CA 9
ATOM 14963 C C . SER A 1 14 ? -15.670 5.626 -2.042 1.00 0.00 14 SER A C 9
ATOM 14964 O O . SER A 1 14 ? -14.807 5.134 -1.313 1.00 0.00 14 SER A O 9
ATOM 14972 N N . GLU A 1 15 ? -15.785 6.949 -2.194 1.00 0.00 15 GLU A N 9
ATOM 14973 C CA . GLU A 1 15 ? -14.940 7.939 -1.508 1.00 0.00 15 GLU A CA 9
ATOM 14974 C C . GLU A 1 15 ? -14.845 7.726 0.021 1.00 0.00 15 GLU A C 9
ATOM 14975 O O . GLU A 1 15 ? -13.823 8.043 0.620 1.00 0.00 15 GLU A O 9
ATOM 14987 N N . GLU A 1 16 ? -15.859 7.121 0.649 1.00 0.00 16 GLU A N 9
ATOM 14988 C CA . GLU A 1 16 ? -15.889 6.750 2.075 1.00 0.00 16 GLU A CA 9
ATOM 14989 C C . GLU A 1 16 ? -14.650 5.954 2.514 1.00 0.00 16 GLU A C 9
ATOM 14990 O O . GLU A 1 16 ? -13.895 6.393 3.386 1.00 0.00 16 GLU A O 9
ATOM 15002 N N . ASP A 1 17 ? -14.433 4.778 1.918 1.00 0.00 17 ASP A N 9
ATOM 15003 C CA . ASP A 1 17 ? -13.236 3.972 2.166 1.00 0.00 17 ASP A CA 9
ATOM 15004 C C . ASP A 1 17 ? -11.988 4.751 1.754 1.00 0.00 17 ASP A C 9
ATOM 15005 O O . ASP A 1 17 ? -11.034 4.742 2.524 1.00 0.00 17 ASP A O 9
ATOM 15014 N N . VAL A 1 18 ? -12.003 5.476 0.621 1.00 0.00 18 VAL A N 9
ATOM 15015 C CA . VAL A 1 18 ? -10.834 6.256 0.173 1.00 0.00 18 VAL A CA 9
ATOM 15016 C C . VAL A 1 18 ? -10.373 7.257 1.247 1.00 0.00 18 VAL A C 9
ATOM 15017 O O . VAL A 1 18 ? -9.177 7.448 1.448 1.00 0.00 18 VAL A O 9
ATOM 15030 N N . LYS A 1 19 ? -11.281 7.860 2.016 1.00 0.00 19 LYS A N 9
ATOM 15031 C CA . LYS A 1 19 ? -10.910 8.747 3.132 1.00 0.00 19 LYS A CA 9
ATOM 15032 C C . LYS A 1 19 ? -10.393 7.983 4.364 1.00 0.00 19 LYS A C 9
ATOM 15033 O O . LYS A 1 19 ? -9.477 8.462 5.033 1.00 0.00 19 LYS A O 9
ATOM 15052 N N . GLN A 1 20 ? -10.929 6.794 4.655 1.00 0.00 20 GLN A N 9
ATOM 15053 C CA . GLN A 1 20 ? -10.482 5.924 5.754 1.00 0.00 20 GLN A CA 9
ATOM 15054 C C . GLN A 1 20 ? -9.112 5.282 5.483 1.00 0.00 20 GLN A C 9
ATOM 15055 O O . GLN A 1 20 ? -8.218 5.365 6.321 1.00 0.00 20 GLN A O 9
ATOM 15069 N N . VAL A 1 21 ? -8.925 4.645 4.327 1.00 0.00 21 VAL A N 9
ATOM 15070 C CA . VAL A 1 21 ? -7.690 3.954 3.929 1.00 0.00 21 VAL A CA 9
ATOM 15071 C C . VAL A 1 21 ? -6.475 4.876 3.968 1.00 0.00 21 VAL A C 9
ATOM 15072 O O . VAL A 1 21 ? -5.460 4.504 4.549 1.00 0.00 21 VAL A O 9
ATOM 15085 N N . TYR A 1 22 ? -6.582 6.111 3.463 1.00 0.00 22 TYR A N 9
ATOM 15086 C CA . TYR A 1 22 ? -5.501 7.098 3.555 1.00 0.00 22 TYR A CA 9
ATOM 15087 C C . TYR A 1 22 ? -5.076 7.341 5.013 1.00 0.00 22 TYR A C 9
ATOM 15088 O O . TYR A 1 22 ? -3.886 7.482 5.280 1.00 0.00 22 TYR A O 9
ATOM 15106 N N . SER A 1 23 ? -6.023 7.311 5.959 1.00 0.00 23 SER A N 9
ATOM 15107 C CA . SER A 1 23 ? -5.785 7.427 7.405 1.00 0.00 23 SER A CA 9
ATOM 15108 C C . SER A 1 23 ? -5.022 6.228 8.002 1.00 0.00 23 SER A C 9
ATOM 15109 O O . SER A 1 23 ? -4.264 6.395 8.960 1.00 0.00 23 SER A O 9
ATOM 15117 N N . ILE A 1 24 ? -5.155 5.025 7.421 1.00 0.00 24 ILE A N 9
ATOM 15118 C CA . ILE A 1 24 ? -4.441 3.804 7.850 1.00 0.00 24 ILE A CA 9
ATOM 15119 C C . ILE A 1 24 ? -2.940 3.924 7.564 1.00 0.00 24 ILE A C 9
ATOM 15120 O O . ILE A 1 24 ? -2.107 3.649 8.431 1.00 0.00 24 ILE A O 9
ATOM 15136 N N . LEU A 1 25 ? -2.584 4.329 6.342 1.00 0.00 25 LEU A N 9
ATOM 15137 C CA . LEU A 1 25 ? -1.191 4.516 5.937 1.00 0.00 25 LEU A CA 9
ATOM 15138 C C . LEU A 1 25 ? -0.586 5.871 6.344 1.00 0.00 25 LEU A C 9
ATOM 15139 O O . LEU A 1 25 ? 0.635 6.021 6.303 1.00 0.00 25 LEU A O 9
ATOM 15155 N N . LYS A 1 26 ? -1.405 6.832 6.791 1.00 0.00 26 LYS A N 9
ATOM 15156 C CA . LYS A 1 26 ? -0.971 8.161 7.263 1.00 0.00 26 LYS A CA 9
ATOM 15157 C C . LYS A 1 26 ? 0.047 8.118 8.402 1.00 0.00 26 LYS A C 9
ATOM 15158 O O . LYS A 1 26 ? 0.837 9.050 8.539 1.00 0.00 26 LYS A O 9
ATOM 15177 N N . GLU A 1 27 ? 0.044 7.055 9.203 1.00 0.00 27 GLU A N 9
ATOM 15178 C CA . GLU A 1 27 ? 0.995 6.822 10.291 1.00 0.00 27 GLU A CA 9
ATOM 15179 C C . GLU A 1 27 ? 2.319 6.218 9.792 1.00 0.00 27 GLU A C 9
ATOM 15180 O O . GLU A 1 27 ? 2.339 5.156 9.165 1.00 0.00 27 GLU A O 9
ATOM 15192 N N . LYS A 1 28 ? 3.443 6.879 10.109 1.00 0.00 28 LYS A N 9
ATOM 15193 C CA . LYS A 1 28 ? 4.801 6.410 9.779 1.00 0.00 28 LYS A CA 9
ATOM 15194 C C . LYS A 1 28 ? 5.407 5.458 10.822 1.00 0.00 28 LYS A C 9
ATOM 15195 O O . LYS A 1 28 ? 6.447 4.850 10.582 1.00 0.00 28 LYS A O 9
ATOM 15214 N N . ASP A 1 29 ? 4.748 5.283 11.966 1.00 0.00 29 ASP A N 9
ATOM 15215 C CA . ASP A 1 29 ? 5.207 4.448 13.089 1.00 0.00 29 ASP A CA 9
ATOM 15216 C C . ASP A 1 29 ? 4.933 2.936 12.898 1.00 0.00 29 ASP A C 9
ATOM 15217 O O . ASP A 1 29 ? 5.136 2.129 13.807 1.00 0.00 29 ASP A O 9
ATOM 15226 N N . ILE A 1 30 ? 4.458 2.552 11.708 1.00 0.00 30 ILE A N 9
ATOM 15227 C CA . ILE A 1 30 ? 4.087 1.186 11.305 1.00 0.00 30 ILE A CA 9
ATOM 15228 C C . ILE A 1 30 ? 5.284 0.339 10.823 1.00 0.00 30 ILE A C 9
ATOM 15229 O O . ILE A 1 30 ? 5.146 -0.875 10.681 1.00 0.00 30 ILE A O 9
ATOM 15245 N N . SER A 1 31 ? 6.448 0.961 10.581 1.00 0.00 31 SER A N 9
ATOM 15246 C CA . SER A 1 31 ? 7.690 0.374 10.039 1.00 0.00 31 SER A CA 9
ATOM 15247 C C . SER A 1 31 ? 8.054 -0.990 10.648 1.00 0.00 31 SER A C 9
ATOM 15248 O O . SER A 1 31 ? 8.351 -1.086 11.844 1.00 0.00 31 SER A O 9
ATOM 15256 N N . VAL A 1 32 ? 8.025 -2.054 9.835 1.00 0.00 32 VAL A N 9
ATOM 15257 C CA . VAL A 1 32 ? 8.303 -3.434 10.272 1.00 0.00 32 VAL A CA 9
ATOM 15258 C C . VAL A 1 32 ? 9.818 -3.662 10.408 1.00 0.00 32 VAL A C 9
ATOM 15259 O O . VAL A 1 32 ? 10.592 -3.295 9.524 1.00 0.00 32 VAL A O 9
ATOM 15272 N N . ASP A 1 33 ? 10.250 -4.259 11.524 1.00 0.00 33 ASP A N 9
ATOM 15273 C CA . ASP A 1 33 ? 11.649 -4.634 11.806 1.00 0.00 33 ASP A CA 9
ATOM 15274 C C . ASP A 1 33 ? 12.230 -5.602 10.761 1.00 0.00 33 ASP A C 9
ATOM 15275 O O . ASP A 1 33 ? 11.524 -6.485 10.287 1.00 0.00 33 ASP A O 9
ATOM 15284 N N . SER A 1 34 ? 13.528 -5.508 10.446 1.00 0.00 34 SER A N 9
ATOM 15285 C CA . SER A 1 34 ? 14.160 -6.288 9.362 1.00 0.00 34 SER A CA 9
ATOM 15286 C C . SER A 1 34 ? 14.090 -7.810 9.566 1.00 0.00 34 SER A C 9
ATOM 15287 O O . SER A 1 34 ? 13.785 -8.547 8.631 1.00 0.00 34 SER A O 9
ATOM 15295 N N . THR A 1 35 ? 14.328 -8.300 10.786 1.00 0.00 35 THR A N 9
ATOM 15296 C CA . THR A 1 35 ? 14.195 -9.726 11.159 1.00 0.00 35 THR A CA 9
ATOM 15297 C C . THR A 1 35 ? 12.766 -10.231 10.945 1.00 0.00 35 THR A C 9
ATOM 15298 O O . THR A 1 35 ? 12.554 -11.281 10.334 1.00 0.00 35 THR A O 9
ATOM 15309 N N . THR A 1 36 ? 11.781 -9.453 11.396 1.00 0.00 36 THR A N 9
ATOM 15310 C CA . THR A 1 36 ? 10.338 -9.722 11.271 1.00 0.00 36 THR A CA 9
ATOM 15311 C C . THR A 1 36 ? 9.816 -9.515 9.841 1.00 0.00 36 THR A C 9
ATOM 15312 O O . THR A 1 36 ? 8.843 -10.152 9.435 1.00 0.00 36 THR A O 9
ATOM 15323 N N . TRP A 1 37 ? 10.480 -8.682 9.037 1.00 0.00 37 TRP A N 9
ATOM 15324 C CA . TRP A 1 37 ? 10.114 -8.359 7.660 1.00 0.00 37 TRP A CA 9
ATOM 15325 C C . TRP A 1 37 ? 10.134 -9.577 6.740 1.00 0.00 37 TRP A C 9
ATOM 15326 O O . TRP A 1 37 ? 9.169 -9.820 6.017 1.00 0.00 37 TRP A O 9
ATOM 15347 N N . ASN A 1 38 ? 11.184 -10.398 6.837 1.00 0.00 38 ASN A N 9
ATOM 15348 C CA . ASN A 1 38 ? 11.307 -11.655 6.086 1.00 0.00 38 ASN A CA 9
ATOM 15349 C C . ASN A 1 38 ? 10.059 -12.551 6.249 1.00 0.00 38 ASN A C 9
ATOM 15350 O O . ASN A 1 38 ? 9.688 -13.290 5.334 1.00 0.00 38 ASN A O 9
ATOM 15361 N N . ARG A 1 39 ? 9.403 -12.461 7.417 1.00 0.00 39 ARG A N 9
ATOM 15362 C CA . ARG A 1 39 ? 8.166 -13.167 7.785 1.00 0.00 39 ARG A CA 9
ATOM 15363 C C . ARG A 1 39 ? 6.910 -12.407 7.351 1.00 0.00 39 ARG A C 9
ATOM 15364 O O . ARG A 1 39 ? 6.000 -13.013 6.788 1.00 0.00 39 ARG A O 9
ATOM 15385 N N . ARG A 1 40 ? 6.861 -11.082 7.569 1.00 0.00 40 ARG A N 9
ATOM 15386 C CA . ARG A 1 40 ? 5.749 -10.206 7.129 1.00 0.00 40 ARG A CA 9
ATOM 15387 C C . ARG A 1 40 ? 5.509 -10.297 5.624 1.00 0.00 40 ARG A C 9
ATOM 15388 O O . ARG A 1 40 ? 4.365 -10.231 5.186 1.00 0.00 40 ARG A O 9
ATOM 15409 N N . TYR A 1 41 ? 6.571 -10.519 4.849 1.00 0.00 41 TYR A N 9
ATOM 15410 C CA . TYR A 1 41 ? 6.506 -10.730 3.407 1.00 0.00 41 TYR A CA 9
ATOM 15411 C C . TYR A 1 41 ? 5.493 -11.833 3.055 1.00 0.00 41 TYR A C 9
ATOM 15412 O O . TYR A 1 41 ? 4.711 -11.669 2.124 1.00 0.00 41 TYR A O 9
ATOM 15430 N N . ARG A 1 42 ? 5.461 -12.933 3.826 1.00 0.00 42 ARG A N 9
ATOM 15431 C CA . ARG A 1 42 ? 4.546 -14.069 3.624 1.00 0.00 42 ARG A CA 9
ATOM 15432 C C . ARG A 1 42 ? 3.079 -13.676 3.806 1.00 0.00 42 ARG A C 9
ATOM 15433 O O . ARG A 1 42 ? 2.305 -13.793 2.863 1.00 0.00 42 ARG A O 9
ATOM 15454 N N . GLU A 1 43 ? 2.692 -13.212 4.996 1.00 0.00 43 GLU A N 9
ATOM 15455 C CA . GLU A 1 43 ? 1.316 -12.766 5.267 1.00 0.00 43 GLU A CA 9
ATOM 15456 C C . GLU A 1 43 ? 0.862 -11.701 4.259 1.00 0.00 43 GLU A C 9
ATOM 15457 O O . GLU A 1 43 ? -0.199 -11.836 3.649 1.00 0.00 43 GLU A O 9
ATOM 15469 N N . TYR A 1 44 ? 1.691 -10.686 4.009 1.00 0.00 44 TYR A N 9
ATOM 15470 C CA . TYR A 1 44 ? 1.417 -9.634 3.032 1.00 0.00 44 TYR A CA 9
ATOM 15471 C C . TYR A 1 44 ? 1.280 -10.163 1.600 1.00 0.00 44 TYR A C 9
ATOM 15472 O O . TYR A 1 44 ? 0.390 -9.704 0.889 1.00 0.00 44 TYR A O 9
ATOM 15490 N N . MET A 1 45 ? 2.072 -11.158 1.181 1.00 0.00 45 MET A N 9
ATOM 15491 C CA . MET A 1 45 ? 1.948 -11.804 -0.134 1.00 0.00 45 MET A CA 9
ATOM 15492 C C . MET A 1 45 ? 0.552 -12.411 -0.342 1.00 0.00 45 MET A C 9
ATOM 15493 O O . MET A 1 45 ? 0.045 -12.436 -1.463 1.00 0.00 45 MET A O 9
ATOM 15507 N N . GLU A 1 46 ? -0.079 -12.917 0.716 1.00 0.00 46 GLU A N 9
ATOM 15508 C CA . GLU A 1 46 ? -1.440 -13.467 0.665 1.00 0.00 46 GLU A CA 9
ATOM 15509 C C . GLU A 1 46 ? -2.481 -12.356 0.574 1.00 0.00 46 GLU A C 9
ATOM 15510 O O . GLU A 1 46 ? -3.420 -12.460 -0.219 1.00 0.00 46 GLU A O 9
ATOM 15522 N N . LYS A 1 47 ? -2.275 -11.241 1.293 1.00 0.00 47 LYS A N 9
ATOM 15523 C CA . LYS A 1 47 ? -3.147 -10.061 1.209 1.00 0.00 47 LYS A CA 9
ATOM 15524 C C . LYS A 1 47 ? -3.290 -9.508 -0.223 1.00 0.00 47 LYS A C 9
ATOM 15525 O O . LYS A 1 47 ? -4.256 -8.809 -0.504 1.00 0.00 47 LYS A O 9
ATOM 15544 N N . ILE A 1 48 ? -2.393 -9.850 -1.149 1.00 0.00 48 ILE A N 9
ATOM 15545 C CA . ILE A 1 48 ? -2.450 -9.416 -2.559 1.00 0.00 48 ILE A CA 9
ATOM 15546 C C . ILE A 1 48 ? -3.555 -10.135 -3.355 1.00 0.00 48 ILE A C 9
ATOM 15547 O O . ILE A 1 48 ? -3.984 -9.668 -4.410 1.00 0.00 48 ILE A O 9
ATOM 15563 N N . LYS A 1 49 ? -4.037 -11.265 -2.825 1.00 0.00 49 LYS A N 9
ATOM 15564 C CA . LYS A 1 49 ? -5.000 -12.187 -3.448 1.00 0.00 49 LYS A CA 9
ATOM 15565 C C . LYS A 1 49 ? -6.254 -12.377 -2.591 1.00 0.00 49 LYS A C 9
ATOM 15566 O O . LYS A 1 49 ? -7.352 -12.529 -3.128 1.00 0.00 49 LYS A O 9
ATOM 15585 N N . THR A 1 50 ? -6.087 -12.360 -1.266 1.00 0.00 50 THR A N 9
ATOM 15586 C CA . THR A 1 50 ? -7.151 -12.612 -0.270 1.00 0.00 50 THR A CA 9
ATOM 15587 C C . THR A 1 50 ? -7.485 -11.367 0.547 1.00 0.00 50 THR A C 9
ATOM 15588 O O . THR A 1 50 ? -8.608 -11.213 1.033 1.00 0.00 50 THR A O 9
ATOM 15599 N N . GLY A 1 51 ? -6.510 -10.466 0.673 1.00 0.00 51 GLY A N 9
ATOM 15600 C CA . GLY A 1 51 ? -6.609 -9.237 1.439 1.00 0.00 51 GLY A CA 9
ATOM 15601 C C . GLY A 1 51 ? -7.540 -8.235 0.781 1.00 0.00 51 GLY A C 9
ATOM 15602 O O . GLY A 1 51 ? -7.620 -8.112 -0.445 1.00 0.00 51 GLY A O 9
ATOM 15606 N N . SER A 1 52 ? -8.245 -7.508 1.634 1.00 0.00 52 SER A N 9
ATOM 15607 C CA . SER A 1 52 ? -9.181 -6.467 1.243 1.00 0.00 52 SER A CA 9
ATOM 15608 C C . SER A 1 52 ? -8.486 -5.158 0.841 1.00 0.00 52 SER A C 9
ATOM 15609 O O . SER A 1 52 ? -7.272 -5.017 0.975 1.00 0.00 52 SER A O 9
ATOM 15617 N N . VAL A 1 53 ? -9.254 -4.170 0.386 1.00 0.00 53 VAL A N 9
ATOM 15618 C CA . VAL A 1 53 ? -8.784 -2.814 0.054 1.00 0.00 53 VAL A CA 9
ATOM 15619 C C . VAL A 1 53 ? -7.982 -2.184 1.201 1.00 0.00 53 VAL A C 9
ATOM 15620 O O . VAL A 1 53 ? -6.868 -1.697 1.001 1.00 0.00 53 VAL A O 9
ATOM 15633 N N . PHE A 1 54 ? -8.519 -2.240 2.425 1.00 0.00 54 PHE A N 9
ATOM 15634 C CA . PHE A 1 54 ? -7.863 -1.720 3.623 1.00 0.00 54 PHE A CA 9
ATOM 15635 C C . PHE A 1 54 ? -6.555 -2.469 3.937 1.00 0.00 54 PHE A C 9
ATOM 15636 O O . PHE A 1 54 ? -5.637 -1.896 4.522 1.00 0.00 54 PHE A O 9
ATOM 15653 N N . GLU A 1 55 ? -6.444 -3.731 3.513 1.00 0.00 55 GLU A N 9
ATOM 15654 C CA . GLU A 1 55 ? -5.244 -4.556 3.664 1.00 0.00 55 GLU A CA 9
ATOM 15655 C C . GLU A 1 55 ? -4.206 -4.304 2.553 1.00 0.00 55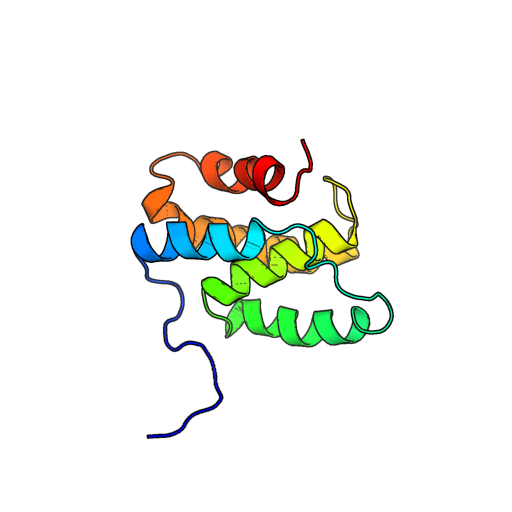 GLU A C 9
ATOM 15656 O O . GLU A 1 55 ? -3.038 -4.119 2.873 1.00 0.00 55 GLU A O 9
ATOM 15668 N N . ILE A 1 56 ? -4.584 -4.232 1.270 1.00 0.00 56 ILE A N 9
ATOM 15669 C CA . ILE A 1 56 ? -3.685 -3.890 0.148 1.00 0.00 56 ILE A CA 9
ATOM 15670 C C . ILE A 1 56 ? -2.928 -2.594 0.425 1.00 0.00 56 ILE A C 9
ATOM 15671 O O . ILE A 1 56 ? -1.701 -2.543 0.283 1.00 0.00 56 ILE A O 9
ATOM 15687 N N . ALA A 1 57 ? -3.659 -1.554 0.828 1.00 0.00 57 ALA A N 9
ATOM 15688 C CA . ALA A 1 57 ? -3.035 -0.279 1.164 1.00 0.00 57 ALA A CA 9
ATOM 15689 C C . ALA A 1 57 ? -2.025 -0.412 2.323 1.00 0.00 57 ALA A C 9
ATOM 15690 O O . ALA A 1 57 ? -0.982 0.237 2.297 1.00 0.00 57 ALA A O 9
ATOM 15697 N N . GLU A 1 58 ? -2.295 -1.260 3.324 1.00 0.00 58 GLU A N 9
ATOM 15698 C CA . GLU A 1 58 ? -1.358 -1.538 4.421 1.00 0.00 58 GLU A CA 9
ATOM 15699 C C . GLU A 1 58 ? -0.113 -2.288 3.924 1.00 0.00 58 GLU A C 9
ATOM 15700 O O . GLU A 1 58 ? 1.000 -1.955 4.327 1.00 0.00 58 GLU A O 9
ATOM 15712 N N . VAL A 1 59 ? -0.284 -3.275 3.041 1.00 0.00 59 VAL A N 9
ATOM 15713 C CA . VAL A 1 59 ? 0.809 -4.086 2.497 1.00 0.00 59 VAL A CA 9
ATOM 15714 C C . VAL A 1 59 ? 1.857 -3.207 1.823 1.00 0.00 59 VAL A C 9
ATOM 15715 O O . VAL A 1 59 ? 2.995 -3.137 2.291 1.00 0.00 59 VAL A O 9
ATOM 15728 N N . LEU A 1 60 ? 1.483 -2.529 0.729 1.00 0.00 60 LEU A N 9
ATOM 15729 C CA . LEU A 1 60 ? 2.409 -1.686 -0.033 1.00 0.00 60 LEU A CA 9
ATOM 15730 C C . LEU A 1 60 ? 3.071 -0.615 0.849 1.00 0.00 60 LEU A C 9
ATOM 15731 O O . LEU A 1 60 ? 4.240 -0.286 0.654 1.00 0.00 60 LEU A O 9
ATOM 15747 N N . ARG A 1 61 ? 2.331 -0.105 1.837 1.00 0.00 61 ARG A N 9
ATOM 15748 C CA . ARG A 1 61 ? 2.777 0.885 2.813 1.00 0.00 61 ARG A CA 9
ATOM 15749 C C . ARG A 1 61 ? 3.957 0.335 3.594 1.00 0.00 61 ARG A C 9
ATOM 15750 O O . ARG A 1 61 ? 5.018 0.950 3.577 1.00 0.00 61 ARG A O 9
ATOM 15771 N N . ASP A 1 62 ? 3.791 -0.816 4.249 1.00 0.00 62 ASP A N 9
ATOM 15772 C CA . ASP A 1 62 ? 4.883 -1.479 4.961 1.00 0.00 62 ASP A CA 9
ATOM 15773 C C . ASP A 1 62 ? 6.130 -1.598 4.076 1.00 0.00 62 ASP A C 9
ATOM 15774 O O . ASP A 1 62 ? 7.187 -1.092 4.456 1.00 0.00 62 ASP A O 9
ATOM 15783 N N . LEU A 1 63 ? 6.000 -2.174 2.873 1.00 0.00 63 LEU A N 9
ATOM 15784 C CA . LEU A 1 63 ? 7.087 -2.282 1.889 1.00 0.00 63 LEU A CA 9
ATOM 15785 C C . LEU A 1 63 ? 7.778 -0.929 1.612 1.00 0.00 63 LEU A C 9
ATOM 15786 O O . LEU A 1 63 ? 9.006 -0.867 1.605 1.00 0.00 63 LEU A O 9
ATOM 15802 N N . TYR A 1 64 ? 7.027 0.160 1.428 1.00 0.00 64 TYR A N 9
ATOM 15803 C CA . TYR A 1 64 ? 7.586 1.508 1.265 1.00 0.00 64 TYR A CA 9
ATOM 15804 C C . TYR A 1 64 ? 8.401 1.982 2.479 1.00 0.00 64 TYR A C 9
ATOM 15805 O O . TYR A 1 64 ? 9.544 2.430 2.331 1.00 0.00 64 TYR A O 9
ATOM 15823 N N . LEU A 1 65 ? 7.840 1.884 3.689 1.00 0.00 65 LEU A N 9
ATOM 15824 C CA . LEU A 1 65 ? 8.540 2.288 4.912 1.00 0.00 65 LEU A CA 9
ATOM 15825 C C . LEU A 1 65 ? 9.711 1.367 5.291 1.00 0.00 65 LEU A C 9
ATOM 15826 O O . LEU A 1 65 ? 10.599 1.808 6.022 1.00 0.00 65 LEU A O 9
ATOM 15842 N N . LEU A 1 66 ? 9.761 0.129 4.784 1.00 0.00 66 LEU A N 9
ATOM 15843 C CA . LEU A 1 66 ? 10.853 -0.812 5.028 1.00 0.00 66 LEU A CA 9
ATOM 15844 C C . LEU A 1 66 ? 12.225 -0.225 4.660 1.00 0.00 66 LEU A C 9
ATOM 15845 O O . LEU A 1 66 ? 13.171 -0.305 5.446 1.00 0.00 66 LEU A O 9
ATOM 15861 N N . LYS A 1 67 ? 12.318 0.381 3.468 1.00 0.00 67 LYS A N 9
ATOM 15862 C CA . LYS A 1 67 ? 13.515 1.092 2.987 1.00 0.00 67 LYS A CA 9
ATOM 15863 C C . LYS A 1 67 ? 13.542 2.553 3.464 1.00 0.00 67 LYS A C 9
ATOM 15864 O O . LYS A 1 67 ? 14.616 3.132 3.620 1.00 0.00 67 LYS A O 9
ATOM 15883 N N . GLY A 1 68 ? 12.370 3.146 3.715 1.00 0.00 68 GLY A N 9
ATOM 15884 C CA . GLY A 1 68 ? 12.214 4.541 4.151 1.00 0.00 68 GLY A CA 9
ATOM 15885 C C . GLY A 1 68 ? 12.440 5.571 3.034 1.00 0.00 68 GLY A C 9
ATOM 15886 O O . GLY A 1 68 ? 12.654 6.750 3.316 1.00 0.00 68 GLY A O 9
ATOM 15890 N N . ASP A 1 69 ? 12.425 5.129 1.774 1.00 0.00 69 ASP A N 9
ATOM 15891 C CA . ASP A 1 69 ? 12.688 5.933 0.578 1.00 0.00 69 ASP A CA 9
ATOM 15892 C C . ASP A 1 69 ? 11.846 5.444 -0.618 1.00 0.00 69 ASP A C 9
ATOM 15893 O O . ASP A 1 69 ? 11.304 4.336 -0.595 1.00 0.00 69 ASP A O 9
ATOM 15902 N N . LYS A 1 70 ? 11.751 6.253 -1.680 1.00 0.00 70 LYS A N 9
ATOM 15903 C CA . LYS A 1 70 ? 11.049 5.900 -2.932 1.00 0.00 70 LYS A CA 9
ATOM 15904 C C . LYS A 1 70 ? 11.721 4.759 -3.707 1.00 0.00 70 LYS A C 9
ATOM 15905 O O . LYS A 1 70 ? 11.048 3.983 -4.386 1.00 0.00 70 LYS A O 9
ATOM 15924 N N . ASP A 1 71 ? 13.045 4.659 -3.602 1.00 0.00 71 ASP A N 9
ATOM 15925 C CA . ASP A 1 71 ? 13.873 3.638 -4.242 1.00 0.00 71 ASP A CA 9
ATOM 15926 C C . ASP A 1 71 ? 13.942 2.368 -3.380 1.00 0.00 71 ASP A C 9
ATOM 15927 O O . ASP A 1 71 ? 14.880 2.154 -2.606 1.00 0.00 71 ASP A O 9
ATOM 15936 N N . LEU A 1 72 ? 12.907 1.535 -3.490 1.00 0.00 72 LEU A N 9
ATOM 15937 C CA . LEU A 1 72 ? 12.835 0.232 -2.832 1.00 0.00 72 LEU A CA 9
ATOM 15938 C C . LEU A 1 72 ? 13.821 -0.783 -3.428 1.00 0.00 72 LEU A C 9
ATOM 15939 O O . LEU A 1 72 ? 14.175 -0.715 -4.608 1.00 0.00 72 LEU A O 9
ATOM 15955 N N . SER A 1 73 ? 14.239 -1.755 -2.611 1.00 0.00 73 SER A N 9
ATOM 15956 C CA . SER A 1 73 ? 15.098 -2.858 -3.064 1.00 0.00 73 SER A CA 9
ATOM 15957 C C . SER A 1 73 ? 14.344 -3.743 -4.055 1.00 0.00 73 SER A C 9
ATOM 15958 O O . SER A 1 73 ? 13.123 -3.873 -3.960 1.00 0.00 73 SER A O 9
ATOM 15966 N N . PHE A 1 74 ? 15.065 -4.415 -4.960 1.00 0.00 74 PHE A N 9
ATOM 15967 C CA . PHE A 1 74 ? 14.481 -5.344 -5.939 1.00 0.00 74 PHE A CA 9
ATOM 15968 C C . PHE A 1 74 ? 13.582 -6.402 -5.276 1.00 0.00 74 PHE A C 9
ATOM 15969 O O . PHE A 1 74 ? 12.499 -6.691 -5.786 1.00 0.00 74 PHE A O 9
ATOM 15986 N N . GLY A 1 75 ? 13.985 -6.917 -4.107 1.00 0.00 75 GLY A N 9
ATOM 15987 C CA . GLY A 1 75 ? 13.192 -7.862 -3.322 1.00 0.00 75 GLY A CA 9
ATOM 15988 C C . GLY A 1 75 ? 11.830 -7.300 -2.903 1.00 0.00 75 GLY A C 9
ATOM 15989 O O . GLY A 1 75 ? 10.814 -7.906 -3.210 1.00 0.00 75 GLY A O 9
ATOM 15993 N N . GLU A 1 76 ? 11.768 -6.122 -2.276 1.00 0.00 76 GLU A N 9
ATOM 15994 C CA . GLU A 1 76 ? 10.488 -5.482 -1.927 1.00 0.00 76 GLU A CA 9
ATOM 15995 C C . GLU A 1 76 ? 9.686 -5.070 -3.172 1.00 0.00 76 GLU A C 9
ATOM 15996 O O . GLU A 1 76 ? 8.468 -5.255 -3.219 1.00 0.00 76 GLU A O 9
ATOM 16008 N N . ARG A 1 77 ? 10.361 -4.562 -4.214 1.00 0.00 77 ARG A N 9
ATOM 16009 C CA . ARG A 1 77 ? 9.743 -4.130 -5.477 1.00 0.00 77 ARG A CA 9
ATOM 16010 C C . ARG A 1 77 ? 8.907 -5.231 -6.138 1.00 0.00 77 ARG A C 9
ATOM 16011 O O . ARG A 1 77 ? 7.879 -4.909 -6.722 1.00 0.00 77 ARG A O 9
ATOM 16032 N N . LYS A 1 78 ? 9.282 -6.510 -6.004 1.00 0.00 78 LYS A N 9
ATOM 16033 C CA . LYS A 1 78 ? 8.533 -7.678 -6.516 1.00 0.00 78 LYS A CA 9
ATOM 16034 C C . LYS A 1 78 ? 7.069 -7.688 -6.058 1.00 0.00 78 LYS A C 9
ATOM 16035 O O . LYS A 1 78 ? 6.172 -7.678 -6.900 1.00 0.00 78 LYS A O 9
ATOM 16054 N N . MET A 1 79 ? 6.817 -7.718 -4.743 1.00 0.00 79 MET A N 9
ATOM 16055 C CA . MET A 1 79 ? 5.454 -7.723 -4.185 1.00 0.00 79 MET A CA 9
ATOM 16056 C C . MET A 1 79 ? 4.804 -6.334 -4.244 1.00 0.00 79 MET A C 9
ATOM 16057 O O . MET A 1 79 ? 3.611 -6.222 -4.535 1.00 0.00 79 MET A O 9
ATOM 16071 N N . LEU A 1 80 ? 5.588 -5.276 -3.997 1.00 0.00 80 LEU A N 9
ATOM 16072 C CA . LEU A 1 80 ? 5.131 -3.892 -4.095 1.00 0.00 80 LEU A CA 9
ATOM 16073 C C . LEU A 1 80 ? 4.529 -3.599 -5.475 1.00 0.00 80 LEU A C 9
ATOM 16074 O O . LEU A 1 80 ? 3.418 -3.094 -5.535 1.00 0.00 80 LEU A O 9
ATOM 16090 N N . ASP A 1 81 ? 5.213 -3.924 -6.574 1.00 0.00 81 ASP A N 9
ATOM 16091 C CA . ASP A 1 81 ? 4.724 -3.736 -7.949 1.00 0.00 81 ASP A CA 9
ATOM 16092 C C . ASP A 1 81 ? 3.310 -4.316 -8.161 1.00 0.00 81 ASP A C 9
ATOM 16093 O O . ASP A 1 81 ? 2.475 -3.701 -8.830 1.00 0.00 81 ASP A O 9
ATOM 16102 N N . THR A 1 82 ? 3.012 -5.460 -7.538 1.00 0.00 82 THR A N 9
ATOM 16103 C CA . THR A 1 82 ? 1.684 -6.086 -7.549 1.00 0.00 82 THR A CA 9
ATOM 16104 C C . THR A 1 82 ? 0.691 -5.278 -6.701 1.00 0.00 82 THR A C 9
ATOM 16105 O O . THR A 1 82 ? -0.353 -4.859 -7.204 1.00 0.00 82 THR A O 9
ATOM 16116 N N . ALA A 1 83 ? 1.016 -5.010 -5.426 1.00 0.00 83 ALA A N 9
ATOM 16117 C CA . ALA A 1 83 ? 0.184 -4.225 -4.505 1.00 0.00 83 ALA A CA 9
ATOM 16118 C C . ALA A 1 83 ? -0.096 -2.792 -5.007 1.00 0.00 83 ALA A C 9
ATOM 16119 O O . ALA A 1 83 ? -1.193 -2.284 -4.805 1.00 0.00 83 ALA A O 9
ATOM 16126 N N . ARG A 1 84 ? 0.848 -2.152 -5.712 1.00 0.00 84 ARG A N 9
ATOM 16127 C CA . ARG A 1 84 ? 0.725 -0.828 -6.358 1.00 0.00 84 ARG A CA 9
ATOM 16128 C C . ARG A 1 84 ? -0.404 -0.824 -7.383 1.00 0.00 84 ARG A C 9
ATOM 16129 O O . ARG A 1 84 ? -1.269 0.044 -7.330 1.00 0.00 84 ARG A O 9
ATOM 16150 N N . SER A 1 85 ? -0.415 -1.812 -8.281 1.00 0.00 85 SER A N 9
ATOM 16151 C CA . SER A 1 85 ? -1.448 -1.961 -9.319 1.00 0.00 85 SER A CA 9
ATOM 16152 C C . SER A 1 85 ? -2.856 -2.165 -8.738 1.00 0.00 85 SER A C 9
ATOM 16153 O O . SER A 1 85 ? -3.844 -1.943 -9.433 1.00 0.00 85 SER A O 9
ATOM 16161 N N . LEU A 1 86 ? -2.958 -2.629 -7.487 1.00 0.00 86 LEU A N 9
ATOM 16162 C CA . LEU A 1 86 ? -4.197 -2.794 -6.720 1.00 0.00 86 LEU A CA 9
ATOM 16163 C C . LEU A 1 86 ? -4.541 -1.558 -5.861 1.00 0.00 86 LEU A C 9
ATOM 16164 O O . LEU A 1 86 ? -5.709 -1.190 -5.752 1.00 0.00 86 LEU A O 9
ATOM 16180 N N . LEU A 1 87 ? -3.538 -0.871 -5.301 1.00 0.00 87 LEU A N 9
ATOM 16181 C CA . LEU A 1 87 ? -3.676 0.366 -4.524 1.00 0.00 87 LEU A CA 9
ATOM 16182 C C . LEU A 1 87 ? -4.481 1.403 -5.296 1.00 0.00 87 LEU A C 9
ATOM 16183 O O . LEU A 1 87 ? -5.488 1.918 -4.816 1.00 0.00 87 LEU A O 9
ATOM 16199 N N . ILE A 1 88 ? -4.013 1.744 -6.497 1.00 0.00 88 ILE A N 9
ATOM 16200 C CA . ILE A 1 88 ? -4.704 2.744 -7.310 1.00 0.00 88 ILE A CA 9
ATOM 16201 C C . ILE A 1 88 ? -6.050 2.245 -7.844 1.00 0.00 88 ILE A C 9
ATOM 16202 O O . ILE A 1 88 ? -6.885 3.060 -8.209 1.00 0.00 88 ILE A O 9
ATOM 16218 N N . LYS A 1 89 ? -6.278 0.929 -7.885 1.00 0.00 89 LYS A N 9
ATOM 16219 C CA . LYS A 1 89 ? -7.467 0.269 -8.457 1.00 0.00 89 LYS A CA 9
ATOM 16220 C C . LYS A 1 89 ? -8.743 0.575 -7.671 1.00 0.00 89 LYS A C 9
ATOM 16221 O O . LYS A 1 89 ? -9.758 0.957 -8.248 1.00 0.00 89 LYS A O 9
ATOM 16240 N N . GLU A 1 90 ? -8.685 0.420 -6.352 1.00 0.00 90 GLU A N 9
ATOM 16241 C CA . GLU A 1 90 ? -9.766 0.759 -5.415 1.00 0.00 90 GLU A CA 9
ATOM 16242 C C . GLU A 1 90 ? -9.885 2.281 -5.226 1.00 0.00 90 GLU A C 9
ATOM 16243 O O . GLU A 1 90 ? -10.974 2.847 -5.337 1.00 0.00 90 GLU A O 9
ATOM 16255 N N . LEU A 1 91 ? -8.753 2.959 -5.009 1.00 0.00 91 LEU A N 9
ATOM 16256 C CA . LEU A 1 91 ? -8.673 4.405 -4.807 1.00 0.00 91 LEU A CA 9
ATOM 16257 C C . LEU A 1 91 ? -9.022 5.232 -6.058 1.00 0.00 91 LEU A C 9
ATOM 16258 O O . LEU A 1 91 ? -9.341 6.417 -5.945 1.00 0.00 91 LEU A O 9
ATOM 16274 N N . SER A 1 92 ? -9.029 4.598 -7.237 1.00 0.00 92 SER A N 9
ATOM 16275 C CA . SER A 1 92 ? -9.382 5.160 -8.553 1.00 0.00 92 SER A CA 9
ATOM 16276 C C . SER A 1 92 ? -10.701 5.937 -8.539 1.00 0.00 92 SER A C 9
ATOM 16277 O O . SER A 1 92 ? -10.839 6.952 -9.227 1.00 0.00 92 SER A O 9
ATOM 16285 N N . LEU A 1 93 ? -11.636 5.505 -7.691 1.00 0.00 93 LEU A N 9
ATOM 16286 C CA . LEU A 1 93 ? -12.938 6.126 -7.500 1.00 0.00 93 LEU A CA 9
ATOM 16287 C C . LEU A 1 93 ? -12.831 7.606 -7.096 1.00 0.00 93 LEU A C 9
ATOM 16288 O O . LEU A 1 93 ? -13.224 8.490 -7.859 1.00 0.00 93 LEU A O 9
ATOM 16304 N N . ALA A 1 94 ? -12.287 7.884 -5.909 1.00 0.00 94 ALA A N 9
ATOM 16305 C CA . ALA A 1 94 ? -12.129 9.252 -5.408 1.00 0.00 94 ALA A CA 9
ATOM 16306 C C . ALA A 1 94 ? -11.056 10.054 -6.170 1.00 0.00 94 ALA A C 9
ATOM 16307 O O . ALA A 1 94 ? -11.099 11.287 -6.173 1.00 0.00 94 ALA A O 9
ATOM 16314 N N . LYS A 1 95 ? -10.107 9.361 -6.822 1.00 0.00 95 LYS A N 9
ATOM 16315 C CA . LYS A 1 95 ? -9.066 9.942 -7.683 1.00 0.00 95 LYS A CA 9
ATOM 16316 C C . LYS A 1 95 ? -9.673 10.824 -8.780 1.00 0.00 95 LYS A C 9
ATOM 16317 O O . LYS A 1 95 ? -9.292 11.983 -8.921 1.00 0.00 95 LYS A O 9
ATOM 16336 N N . ASP A 1 96 ? -10.599 10.264 -9.564 1.00 0.00 96 ASP A N 9
ATOM 16337 C CA . ASP A 1 96 ? -11.253 10.900 -10.721 1.00 0.00 96 ASP A CA 9
ATOM 16338 C C . ASP A 1 96 ? -10.279 11.595 -11.720 1.00 0.00 96 ASP A C 9
ATOM 16339 O O . ASP A 1 96 ? -10.606 12.615 -12.331 1.00 0.00 96 ASP A O 9
ATOM 16348 N N . CYS A 1 97 ? -9.056 11.060 -11.860 1.00 0.00 97 CYS A N 9
ATOM 16349 C CA . CYS A 1 97 ? -7.912 11.630 -12.596 1.00 0.00 97 CYS A CA 9
ATOM 16350 C C . CYS A 1 97 ? -6.914 10.533 -13.051 1.00 0.00 97 CYS A C 9
ATOM 16351 O O . CYS A 1 97 ? -7.221 9.338 -12.996 1.00 0.00 97 CYS A O 9
ATOM 16359 N N . SER A 1 98 ? -5.725 10.921 -13.528 1.00 0.00 98 SER A N 9
ATOM 16360 C CA . SER A 1 98 ? -4.609 10.031 -13.913 1.00 0.00 98 SER A CA 9
ATOM 16361 C C . SER A 1 98 ? -4.100 9.218 -12.711 1.00 0.00 98 SER A C 9
ATOM 16362 O O . SER A 1 98 ? -4.112 9.733 -11.593 1.00 0.00 98 SER A O 9
ATOM 16370 N N . GLU A 1 99 ? -3.610 7.979 -12.903 1.00 0.00 99 GLU A N 9
ATOM 16371 C CA . GLU A 1 99 ? -3.079 7.118 -11.810 1.00 0.00 99 GLU A CA 9
ATOM 16372 C C . GLU A 1 99 ? -2.051 7.826 -10.918 1.00 0.00 99 GLU A C 9
ATOM 16373 O O . GLU A 1 99 ? -1.984 7.527 -9.725 1.00 0.00 99 GLU A O 9
ATOM 16385 N N . ASP A 1 100 ? -1.328 8.807 -11.471 1.00 0.00 100 ASP A N 9
ATOM 16386 C CA . ASP A 1 100 ? -0.374 9.674 -10.776 1.00 0.00 100 ASP A CA 9
ATOM 16387 C C . ASP A 1 100 ? -0.985 10.341 -9.533 1.00 0.00 100 ASP A C 9
ATOM 16388 O O . ASP A 1 100 ? -0.234 10.695 -8.633 1.00 0.00 100 ASP A O 9
ATOM 16397 N N . GLU A 1 101 ? -2.311 10.508 -9.440 1.00 0.00 101 GLU A N 9
ATOM 16398 C CA . GLU A 1 101 ? -2.975 11.035 -8.249 1.00 0.00 101 GLU A CA 9
ATOM 16399 C C . GLU A 1 101 ? -2.629 10.143 -7.043 1.00 0.00 101 GLU A C 9
ATOM 16400 O O . GLU A 1 101 ? -2.012 10.602 -6.085 1.00 0.00 101 GLU A O 9
ATOM 16412 N N . ILE A 1 102 ? -2.978 8.855 -7.119 1.00 0.00 102 ILE A N 9
ATOM 16413 C CA . ILE A 1 102 ? -2.792 7.882 -6.036 1.00 0.00 102 ILE A CA 9
ATOM 16414 C C . ILE A 1 102 ? -1.337 7.396 -5.969 1.00 0.00 102 ILE A C 9
ATOM 16415 O O . ILE A 1 102 ? -0.783 7.240 -4.881 1.00 0.00 102 ILE A O 9
ATOM 16431 N N . GLU A 1 103 ? -0.700 7.175 -7.125 1.00 0.00 103 GLU A N 9
ATOM 16432 C CA . GLU A 1 103 ? 0.707 6.772 -7.219 1.00 0.00 103 GLU A CA 9
ATOM 16433 C C . GLU A 1 103 ? 1.643 7.822 -6.594 1.00 0.00 103 GLU A C 9
ATOM 16434 O O . GLU A 1 103 ? 2.539 7.463 -5.828 1.00 0.00 103 GLU A O 9
ATOM 16446 N N . SER A 1 104 ? 1.457 9.114 -6.906 1.00 0.00 104 SER A N 9
ATOM 16447 C CA . SER A 1 104 ? 2.243 10.189 -6.284 1.00 0.00 104 SER A CA 9
ATOM 16448 C C . SER A 1 104 ? 1.809 10.467 -4.848 1.00 0.00 104 SER A C 9
ATOM 16449 O O . SER A 1 104 ? 2.666 10.802 -4.035 1.00 0.00 104 SER A O 9
ATOM 16457 N N . ASP A 1 105 ? 0.540 10.252 -4.473 1.00 0.00 105 ASP A N 9
ATOM 16458 C CA . ASP A 1 105 ? 0.087 10.433 -3.087 1.00 0.00 105 ASP A CA 9
ATOM 16459 C C . ASP A 1 105 ? 0.953 9.665 -2.072 1.00 0.00 105 ASP A C 9
ATOM 16460 O O . ASP A 1 105 ? 1.124 10.119 -0.944 1.00 0.00 105 ASP A O 9
ATOM 16469 N N . LEU A 1 106 ? 1.594 8.562 -2.476 1.00 0.00 106 LEU A N 9
ATOM 16470 C CA . LEU A 1 106 ? 2.529 7.797 -1.647 1.00 0.00 106 LEU A CA 9
ATOM 16471 C C . LEU A 1 106 ? 3.655 8.671 -1.069 1.00 0.00 106 LEU A C 9
ATOM 16472 O O . LEU A 1 106 ? 3.987 8.532 0.109 1.00 0.00 106 LEU A O 9
ATOM 16488 N N . LYS A 1 107 ? 4.179 9.635 -1.842 1.00 0.00 107 LYS A N 9
ATOM 16489 C CA . LYS A 1 107 ? 5.185 10.612 -1.390 1.00 0.00 107 LYS A CA 9
ATOM 16490 C C . LYS A 1 107 ? 4.673 11.559 -0.291 1.00 0.00 107 LYS A C 9
ATOM 16491 O O . LYS A 1 107 ? 5.474 12.066 0.487 1.00 0.00 107 LYS A O 9
ATOM 16510 N N . LYS A 1 108 ? 3.353 11.770 -0.210 1.00 0.00 108 LYS A N 9
ATOM 16511 C CA . LYS A 1 108 ? 2.627 12.559 0.809 1.00 0.00 108 LYS A CA 9
ATOM 16512 C C . LYS A 1 108 ? 2.118 11.705 1.976 1.00 0.00 108 LYS A C 9
ATOM 16513 O O . LYS A 1 108 ? 1.779 12.247 3.030 1.00 0.00 108 LYS A O 9
ATOM 16532 N N . ILE A 1 109 ? 2.082 10.380 1.819 1.00 0.00 109 ILE A N 9
ATOM 16533 C CA . ILE A 1 109 ? 1.690 9.428 2.861 1.00 0.00 109 ILE A CA 9
ATOM 16534 C C . ILE A 1 109 ? 2.917 8.880 3.596 1.00 0.00 109 ILE A C 9
ATOM 16535 O O . ILE A 1 109 ? 3.090 9.190 4.771 1.00 0.00 109 ILE A O 9
ATOM 16551 N N . PHE A 1 110 ? 3.769 8.088 2.931 1.00 0.00 110 PHE A N 9
ATOM 16552 C CA . PHE A 1 110 ? 4.957 7.454 3.529 1.00 0.00 110 PHE A CA 9
ATOM 16553 C C . PHE A 1 110 ? 6.131 8.437 3.716 1.00 0.00 110 PHE A C 9
ATOM 16554 O O . PHE A 1 110 ? 7.090 8.130 4.423 1.00 0.00 110 PHE A O 9
ATOM 16571 N N . ASN A 1 111 ? 6.033 9.623 3.100 1.00 0.00 111 ASN A N 9
ATOM 16572 C CA . ASN A 1 111 ? 6.990 10.732 3.130 1.00 0.00 111 ASN A CA 9
ATOM 16573 C C . ASN A 1 111 ? 8.383 10.356 2.573 1.00 0.00 111 ASN A C 9
ATOM 16574 O O . ASN A 1 111 ? 9.365 10.253 3.312 1.00 0.00 111 ASN A O 9
ATOM 16585 N N . LEU A 1 112 ? 8.456 10.138 1.251 1.00 0.00 112 LEU A N 9
ATOM 16586 C CA . LEU A 1 112 ? 9.667 9.675 0.555 1.00 0.00 112 LEU A CA 9
ATOM 16587 C C . LEU A 1 112 ? 10.572 10.834 0.091 1.00 0.00 112 LEU A C 9
ATOM 16588 O O . LEU A 1 112 ? 11.717 10.915 0.537 1.00 0.00 112 LEU A O 9
ATOM 16604 N N . ALA A 1 113 ? 10.052 11.718 -0.779 1.00 0.00 113 ALA A N 9
ATOM 16605 C CA . ALA A 1 113 ? 10.710 12.906 -1.360 1.00 0.00 113 ALA A CA 9
ATOM 16606 C C . ALA A 1 113 ? 12.092 12.654 -2.026 1.00 0.00 113 ALA A C 9
ATOM 16607 O O . ALA A 1 113 ? 13.152 12.854 -1.387 1.00 0.00 113 ALA A O 9
ATOM 16615 N N . GLY A 1 1 ? -16.020 -12.318 20.152 1.00 0.00 1 GLY A N 10
ATOM 16616 C CA . GLY A 1 1 ? -15.442 -13.316 19.224 1.00 0.00 1 GLY A CA 10
ATOM 16617 C C . GLY A 1 1 ? -13.921 -13.371 19.304 1.00 0.00 1 GLY A C 10
ATOM 16618 O O . GLY A 1 1 ? -13.297 -12.628 20.065 1.00 0.00 1 GLY A O 10
ATOM 16624 N N . SER A 1 2 ? -13.311 -14.274 18.528 1.00 0.00 2 SER A N 10
ATOM 16625 C CA . SER A 1 2 ? -11.855 -14.500 18.446 1.00 0.00 2 SER A CA 10
ATOM 16626 C C . SER A 1 2 ? -11.486 -15.208 17.131 1.00 0.00 2 SER A C 10
ATOM 16627 O O . SER A 1 2 ? -11.674 -16.421 16.991 1.00 0.00 2 SER A O 10
ATOM 16635 N N . HIS A 1 3 ? -11.020 -14.438 16.139 1.00 0.00 3 HIS A N 10
ATOM 16636 C CA . HIS A 1 3 ? -10.511 -14.912 14.835 1.00 0.00 3 HIS A CA 10
ATOM 16637 C C . HIS A 1 3 ? -9.647 -13.844 14.143 1.00 0.00 3 HIS A C 10
ATOM 16638 O O . HIS A 1 3 ? -9.703 -12.662 14.496 1.00 0.00 3 HIS A O 10
ATOM 16653 N N . MET A 1 4 ? -8.880 -14.260 13.132 1.00 0.00 4 MET A N 10
ATOM 16654 C CA . MET A 1 4 ? -8.061 -13.403 12.267 1.00 0.00 4 MET A CA 10
ATOM 16655 C C . MET A 1 4 ? -8.078 -13.929 10.821 1.00 0.00 4 MET A C 10
ATOM 16656 O O . MET A 1 4 ? -7.517 -14.990 10.538 1.00 0.00 4 MET A O 10
ATOM 16670 N N . GLY A 1 5 ? -8.754 -13.213 9.915 1.00 0.00 5 GLY A N 10
ATOM 16671 C CA . GLY A 1 5 ? -8.892 -13.563 8.493 1.00 0.00 5 GLY A CA 10
ATOM 16672 C C . GLY A 1 5 ? -8.688 -12.360 7.568 1.00 0.00 5 GLY A C 10
ATOM 16673 O O . GLY A 1 5 ? -7.584 -12.142 7.061 1.00 0.00 5 GLY A O 10
ATOM 16677 N N . SER A 1 6 ? -9.745 -11.571 7.360 1.00 0.00 6 SER A N 10
ATOM 16678 C CA . SER A 1 6 ? -9.761 -10.337 6.553 1.00 0.00 6 SER A CA 10
ATOM 16679 C C . SER A 1 6 ? -10.703 -9.279 7.153 1.00 0.00 6 SER A C 10
ATOM 16680 O O . SER A 1 6 ? -11.349 -9.517 8.179 1.00 0.00 6 SER A O 10
ATOM 16688 N N . VAL A 1 7 ? -10.799 -8.101 6.523 1.00 0.00 7 VAL A N 10
ATOM 16689 C CA . VAL A 1 7 ? -11.719 -7.024 6.953 1.00 0.00 7 VAL A CA 10
ATOM 16690 C C . VAL A 1 7 ? -13.202 -7.368 6.713 1.00 0.00 7 VAL A C 10
ATOM 16691 O O . VAL A 1 7 ? -14.067 -6.937 7.478 1.00 0.00 7 VAL A O 10
ATOM 16704 N N . GLY A 1 8 ? -13.503 -8.161 5.675 1.00 0.00 8 GLY A N 10
ATOM 16705 C CA . GLY A 1 8 ? -14.860 -8.598 5.297 1.00 0.00 8 GLY A CA 10
ATOM 16706 C C . GLY A 1 8 ? -15.290 -8.240 3.866 1.00 0.00 8 GLY A C 10
ATOM 16707 O O . GLY A 1 8 ? -16.330 -8.715 3.402 1.00 0.00 8 GLY A O 10
ATOM 16711 N N . LEU A 1 9 ? -14.496 -7.428 3.157 1.00 0.00 9 LEU A N 10
ATOM 16712 C CA . LEU A 1 9 ? -14.697 -7.002 1.765 1.00 0.00 9 LEU A CA 10
ATOM 16713 C C . LEU A 1 9 ? -13.539 -7.459 0.852 1.00 0.00 9 LEU A C 10
ATOM 16714 O O . LEU A 1 9 ? -12.627 -8.175 1.277 1.00 0.00 9 LEU A O 10
ATOM 16730 N N . ARG A 1 10 ? -13.599 -7.085 -0.431 1.00 0.00 10 ARG A N 10
ATOM 16731 C CA . ARG A 1 10 ? -12.599 -7.410 -1.468 1.00 0.00 10 ARG A CA 10
ATOM 16732 C C . ARG A 1 10 ? -11.860 -6.148 -1.907 1.00 0.00 10 ARG A C 10
ATOM 16733 O O . ARG A 1 10 ? -10.754 -5.893 -1.449 1.00 0.00 10 ARG A O 10
ATOM 16754 N N . GLU A 1 11 ? -12.478 -5.335 -2.755 1.00 0.00 11 GLU A N 10
ATOM 16755 C CA . GLU A 1 11 ? -11.873 -4.122 -3.336 1.00 0.00 11 GLU A CA 10
ATOM 16756 C C . GLU A 1 11 ? -12.915 -3.051 -3.684 1.00 0.00 11 GLU A C 10
ATOM 16757 O O . GLU A 1 11 ? -12.630 -1.860 -3.580 1.00 0.00 11 GLU A O 10
ATOM 16769 N N . ILE A 1 12 ? -14.123 -3.465 -4.082 1.00 0.00 12 ILE A N 10
ATOM 16770 C CA . ILE A 1 12 ? -15.272 -2.595 -4.367 1.00 0.00 12 ILE A CA 10
ATOM 16771 C C . ILE A 1 12 ? -15.690 -1.744 -3.158 1.00 0.00 12 ILE A C 10
ATOM 16772 O O . ILE A 1 12 ? -16.216 -2.249 -2.164 1.00 0.00 12 ILE A O 10
ATOM 16788 N N . ILE A 1 13 ? -15.443 -0.437 -3.261 1.00 0.00 13 ILE A N 10
ATOM 16789 C CA . ILE A 1 13 ? -15.717 0.589 -2.249 1.00 0.00 13 ILE A CA 10
ATOM 16790 C C . ILE A 1 13 ? -16.140 1.927 -2.873 1.00 0.00 13 ILE A C 10
ATOM 16791 O O . ILE A 1 13 ? -16.176 2.074 -4.097 1.00 0.00 13 ILE A O 10
ATOM 16807 N N . SER A 1 14 ? -16.457 2.906 -2.022 1.00 0.00 14 SER A N 10
ATOM 16808 C CA . SER A 1 14 ? -16.789 4.292 -2.375 1.00 0.00 14 SER A CA 10
ATOM 16809 C C . SER A 1 14 ? -15.766 5.267 -1.772 1.00 0.00 14 SER A C 10
ATOM 16810 O O . SER A 1 14 ? -14.836 4.865 -1.070 1.00 0.00 14 SER A O 10
ATOM 16818 N N . GLU A 1 15 ? -15.946 6.568 -2.011 1.00 0.00 15 GLU A N 10
ATOM 16819 C CA . GLU A 1 15 ? -15.118 7.640 -1.444 1.00 0.00 15 GLU A CA 10
ATOM 16820 C C . GLU A 1 15 ? -14.957 7.557 0.094 1.00 0.00 15 GLU A C 10
ATOM 16821 O O . GLU A 1 15 ? -13.916 7.958 0.613 1.00 0.00 15 GLU A O 10
ATOM 16833 N N . GLU A 1 16 ? -15.907 6.958 0.826 1.00 0.00 16 GLU A N 10
ATOM 16834 C CA . GLU A 1 16 ? -15.799 6.739 2.281 1.00 0.00 16 GLU A CA 10
ATOM 16835 C C . GLU A 1 16 ? -14.534 5.963 2.674 1.00 0.00 16 GLU A C 10
ATOM 16836 O O . GLU A 1 16 ? -13.743 6.432 3.497 1.00 0.00 16 GLU A O 10
ATOM 16848 N N . ASP A 1 17 ? -14.341 4.771 2.100 1.00 0.00 17 ASP A N 10
ATOM 16849 C CA . ASP A 1 17 ? -13.125 3.985 2.310 1.00 0.00 17 ASP A CA 10
ATOM 16850 C C . ASP A 1 17 ? -11.912 4.782 1.849 1.00 0.00 17 ASP A C 10
ATOM 16851 O O . ASP A 1 17 ? -10.930 4.799 2.581 1.00 0.00 17 ASP A O 10
ATOM 16860 N N . VAL A 1 18 ? -11.977 5.464 0.694 1.00 0.00 18 VAL A N 10
ATOM 16861 C CA . VAL A 1 18 ? -10.827 6.212 0.169 1.00 0.00 18 VAL A CA 10
ATOM 16862 C C . VAL A 1 18 ? -10.305 7.206 1.213 1.00 0.00 18 VAL A C 10
ATOM 16863 O O . VAL A 1 18 ? -9.107 7.258 1.480 1.00 0.00 18 VAL A O 10
ATOM 16876 N N . LYS A 1 19 ? -11.188 7.943 1.891 1.00 0.00 19 LYS A N 10
ATOM 16877 C CA . LYS A 1 19 ? -10.797 8.850 2.981 1.00 0.00 19 LYS A CA 10
ATOM 16878 C C . LYS A 1 19 ? -10.301 8.122 4.243 1.00 0.00 19 LYS A C 10
ATOM 16879 O O . LYS A 1 19 ? -9.408 8.636 4.919 1.00 0.00 19 LYS A O 10
ATOM 16898 N N . GLN A 1 20 ? -10.822 6.931 4.558 1.00 0.00 20 GLN A N 10
ATOM 16899 C CA . GLN A 1 20 ? -10.382 6.111 5.696 1.00 0.00 20 GLN A CA 10
ATOM 16900 C C . GLN A 1 20 ? -9.018 5.453 5.455 1.00 0.00 20 GLN A C 10
ATOM 16901 O O . GLN A 1 20 ? -8.107 5.641 6.256 1.00 0.00 20 GLN A O 10
ATOM 16915 N N . VAL A 1 21 ? -8.846 4.693 4.370 1.00 0.00 21 VAL A N 10
ATOM 16916 C CA . VAL A 1 21 ? -7.591 4.020 4.005 1.00 0.00 21 VAL A CA 10
ATOM 16917 C C . VAL A 1 21 ? -6.423 5.003 3.939 1.00 0.00 21 VAL A C 10
ATOM 16918 O O . VAL A 1 21 ? -5.349 4.688 4.447 1.00 0.00 21 VAL A O 10
ATOM 16931 N N . TYR A 1 22 ? -6.646 6.221 3.428 1.00 0.00 22 TYR A N 10
ATOM 16932 C CA . TYR A 1 22 ? -5.632 7.280 3.411 1.00 0.00 22 TYR A CA 10
ATOM 16933 C C . TYR A 1 22 ? -5.186 7.691 4.824 1.00 0.00 22 TYR A C 10
ATOM 16934 O O . TYR A 1 22 ? -4.045 8.104 5.000 1.00 0.00 22 TYR A O 10
ATOM 16952 N N . SER A 1 23 ? -6.049 7.559 5.836 1.00 0.00 23 SER A N 10
ATOM 16953 C CA . SER A 1 23 ? -5.740 7.814 7.249 1.00 0.00 23 SER A CA 10
ATOM 16954 C C . SER A 1 23 ? -4.995 6.642 7.919 1.00 0.00 23 SER A C 10
ATOM 16955 O O . SER A 1 23 ? -4.233 6.863 8.862 1.00 0.00 23 SER A O 10
ATOM 16963 N N . ILE A 1 24 ? -5.145 5.404 7.421 1.00 0.00 24 ILE A N 10
ATOM 16964 C CA . ILE A 1 24 ? -4.454 4.203 7.941 1.00 0.00 24 ILE A CA 10
ATOM 16965 C C . ILE A 1 24 ? -2.945 4.299 7.698 1.00 0.00 24 ILE A C 10
ATOM 16966 O O . ILE A 1 24 ? -2.149 4.167 8.629 1.00 0.00 24 ILE A O 10
ATOM 16982 N N . LEU A 1 25 ? -2.538 4.522 6.443 1.00 0.00 25 LEU A N 10
ATOM 16983 C CA . LEU A 1 25 ? -1.133 4.656 6.063 1.00 0.00 25 LEU A CA 10
ATOM 16984 C C . LEU A 1 25 ? -0.520 6.046 6.330 1.00 0.00 25 LEU A C 10
ATOM 16985 O O . LEU A 1 25 ? 0.703 6.174 6.280 1.00 0.00 25 LEU A O 10
ATOM 17001 N N . LYS A 1 26 ? -1.325 7.070 6.657 1.00 0.00 26 LYS A N 10
ATOM 17002 C CA . LYS A 1 26 ? -0.851 8.437 6.968 1.00 0.00 26 LYS A CA 10
ATOM 17003 C C . LYS A 1 26 ? 0.166 8.490 8.110 1.00 0.00 26 LYS A C 10
ATOM 17004 O O . LYS A 1 26 ? 1.055 9.342 8.115 1.00 0.00 26 LYS A O 10
ATOM 17023 N N . GLU A 1 27 ? 0.022 7.592 9.080 1.00 0.00 27 GLU A N 10
ATOM 17024 C CA . GLU A 1 27 ? 0.921 7.440 10.221 1.00 0.00 27 GLU A CA 10
ATOM 17025 C C . GLU A 1 27 ? 2.180 6.642 9.841 1.00 0.00 27 GLU A C 10
ATOM 17026 O O . GLU A 1 27 ? 2.089 5.521 9.340 1.00 0.00 27 GLU A O 10
ATOM 17038 N N . LYS A 1 28 ? 3.366 7.208 10.107 1.00 0.00 28 LYS A N 10
ATOM 17039 C CA . LYS A 1 28 ? 4.675 6.568 9.866 1.00 0.00 28 LYS A CA 10
ATOM 17040 C C . LYS A 1 28 ? 5.126 5.621 10.996 1.00 0.00 28 LYS A C 10
ATOM 17041 O O . LYS A 1 28 ? 6.154 4.960 10.878 1.00 0.00 28 LYS A O 10
ATOM 17060 N N . ASP A 1 29 ? 4.349 5.510 12.075 1.00 0.00 29 ASP A N 10
ATOM 17061 C CA . ASP A 1 29 ? 4.651 4.717 13.285 1.00 0.00 29 ASP A CA 10
ATOM 17062 C C . ASP A 1 29 ? 4.423 3.192 13.126 1.00 0.00 29 ASP A C 10
ATOM 17063 O O . ASP A 1 29 ? 4.401 2.440 14.101 1.00 0.00 29 ASP A O 10
ATOM 17072 N N . ILE A 1 30 ? 4.236 2.737 11.885 1.00 0.00 30 ILE A N 10
ATOM 17073 C CA . ILE A 1 30 ? 3.915 1.364 11.466 1.00 0.00 30 ILE A CA 10
ATOM 17074 C C . ILE A 1 30 ? 5.134 0.566 10.977 1.00 0.00 30 ILE A C 10
ATOM 17075 O O . ILE A 1 30 ? 4.977 -0.591 10.597 1.00 0.00 30 ILE A O 10
ATOM 17091 N N . SER A 1 31 ? 6.333 1.161 10.989 1.00 0.00 31 SER A N 10
ATOM 17092 C CA . SER A 1 31 ? 7.603 0.588 10.515 1.00 0.00 31 SER A CA 10
ATOM 17093 C C . SER A 1 31 ? 7.817 -0.859 10.998 1.00 0.00 31 SER A C 10
ATOM 17094 O O . SER A 1 31 ? 8.144 -1.107 12.163 1.00 0.00 31 SER A O 10
ATOM 17102 N N . VAL A 1 32 ? 7.624 -1.824 10.089 1.00 0.00 32 VAL A N 10
ATOM 17103 C CA . VAL A 1 32 ? 7.760 -3.266 10.357 1.00 0.00 32 VAL A CA 10
ATOM 17104 C C . VAL A 1 32 ? 9.203 -3.612 10.741 1.00 0.00 32 VAL A C 10
ATOM 17105 O O . VAL A 1 32 ? 10.161 -3.113 10.142 1.00 0.00 32 VAL A O 10
ATOM 17118 N N . ASP A 1 33 ? 9.366 -4.450 11.764 1.00 0.00 33 ASP A N 10
ATOM 17119 C CA . ASP A 1 33 ? 10.679 -4.885 12.249 1.00 0.00 33 ASP A CA 10
ATOM 17120 C C . ASP A 1 33 ? 11.423 -5.707 11.180 1.00 0.00 33 ASP A C 10
ATOM 17121 O O . ASP A 1 33 ? 10.817 -6.554 10.525 1.00 0.00 33 ASP A O 10
ATOM 17130 N N . SER A 1 34 ? 12.731 -5.504 11.003 1.00 0.00 34 SER A N 10
ATOM 17131 C CA . SER A 1 34 ? 13.551 -6.231 10.018 1.00 0.00 34 SER A CA 10
ATOM 17132 C C . SER A 1 34 ? 13.593 -7.752 10.232 1.00 0.00 34 SER A C 10
ATOM 17133 O O . SER A 1 34 ? 13.639 -8.504 9.256 1.00 0.00 34 SER A O 10
ATOM 17141 N N . THR A 1 35 ? 13.540 -8.231 11.480 1.00 0.00 35 THR A N 10
ATOM 17142 C CA . THR A 1 35 ? 13.466 -9.673 11.791 1.00 0.00 35 THR A CA 10
ATOM 17143 C C . THR A 1 35 ? 12.099 -10.243 11.396 1.00 0.00 35 THR A C 10
ATOM 17144 O O . THR A 1 35 ? 12.011 -11.302 10.772 1.00 0.00 35 THR A O 10
ATOM 17155 N N . THR A 1 36 ? 11.023 -9.522 11.721 1.00 0.00 36 THR A N 10
ATOM 17156 C CA . THR A 1 36 ? 9.640 -9.898 11.393 1.00 0.00 36 THR A CA 10
ATOM 17157 C C . THR A 1 36 ? 9.300 -9.704 9.911 1.00 0.00 36 THR A C 10
ATOM 17158 O O . THR A 1 36 ? 8.430 -10.402 9.394 1.00 0.00 36 THR A O 10
ATOM 17169 N N . TRP A 1 37 ? 10.003 -8.829 9.183 1.00 0.00 37 TRP A N 10
ATOM 17170 C CA . TRP A 1 37 ? 9.787 -8.572 7.756 1.00 0.00 37 TRP A CA 10
ATOM 17171 C C . TRP A 1 37 ? 9.804 -9.855 6.920 1.00 0.00 37 TRP A C 10
ATOM 17172 O O . TRP A 1 37 ? 8.902 -10.094 6.117 1.00 0.00 37 TRP A O 10
ATOM 17193 N N . ASN A 1 38 ? 10.780 -10.729 7.164 1.00 0.00 38 ASN A N 10
ATOM 17194 C CA . ASN A 1 38 ? 10.901 -12.018 6.483 1.00 0.00 38 ASN A CA 10
ATOM 17195 C C . ASN A 1 38 ? 9.617 -12.877 6.575 1.00 0.00 38 ASN A C 10
ATOM 17196 O O . ASN A 1 38 ? 9.300 -13.625 5.647 1.00 0.00 38 ASN A O 10
ATOM 17207 N N . ARG A 1 39 ? 8.862 -12.748 7.678 1.00 0.00 39 ARG A N 10
ATOM 17208 C CA . ARG A 1 39 ? 7.558 -13.394 7.907 1.00 0.00 39 ARG A CA 10
ATOM 17209 C C . ARG A 1 39 ? 6.418 -12.566 7.314 1.00 0.00 39 ARG A C 10
ATOM 17210 O O . ARG A 1 39 ? 5.559 -13.130 6.639 1.00 0.00 39 ARG A O 10
ATOM 17231 N N . ARG A 1 40 ? 6.427 -11.237 7.501 1.00 0.00 40 ARG A N 10
ATOM 17232 C CA . ARG A 1 40 ? 5.443 -10.311 6.907 1.00 0.00 40 ARG A CA 10
ATOM 17233 C C . ARG A 1 40 ? 5.323 -10.477 5.398 1.00 0.00 40 ARG A C 10
ATOM 17234 O O . ARG A 1 40 ? 4.214 -10.420 4.882 1.00 0.00 40 ARG A O 10
ATOM 17255 N N . TYR A 1 41 ? 6.433 -10.752 4.706 1.00 0.00 41 TYR A N 10
ATOM 17256 C CA . TYR A 1 41 ? 6.459 -10.990 3.263 1.00 0.00 41 TYR A CA 10
ATOM 17257 C C . TYR A 1 41 ? 5.427 -12.054 2.855 1.00 0.00 41 TYR A C 10
ATOM 17258 O O . TYR A 1 41 ? 4.716 -11.872 1.869 1.00 0.00 41 TYR A O 10
ATOM 17276 N N . ARG A 1 42 ? 5.303 -13.138 3.637 1.00 0.00 42 ARG A N 10
ATOM 17277 C CA . ARG A 1 42 ? 4.357 -14.244 3.396 1.00 0.00 42 ARG A CA 10
ATOM 17278 C C . ARG A 1 42 ? 2.906 -13.786 3.449 1.00 0.00 42 ARG A C 10
ATOM 17279 O O . ARG A 1 42 ? 2.222 -13.843 2.434 1.00 0.00 42 ARG A O 10
ATOM 17300 N N . GLU A 1 43 ? 2.438 -13.328 4.611 1.00 0.00 43 GLU A N 10
ATOM 17301 C CA . GLU A 1 43 ? 1.068 -12.822 4.783 1.00 0.00 43 GLU A CA 10
ATOM 17302 C C . GLU A 1 43 ? 0.745 -11.718 3.766 1.00 0.00 43 GLU A C 10
ATOM 17303 O O . GLU A 1 43 ? -0.291 -11.768 3.103 1.00 0.00 43 GLU A O 10
ATOM 17315 N N . TYR A 1 44 ? 1.658 -10.764 3.572 1.00 0.00 44 TYR A N 10
ATOM 17316 C CA . TYR A 1 44 ? 1.522 -9.687 2.596 1.00 0.00 44 TYR A CA 10
ATOM 17317 C C . TYR A 1 44 ? 1.377 -10.217 1.170 1.00 0.00 44 TYR A C 10
ATOM 17318 O O . TYR A 1 44 ? 0.499 -9.733 0.465 1.00 0.00 44 TYR A O 10
ATOM 17336 N N . MET A 1 45 ? 2.143 -11.238 0.765 1.00 0.00 45 MET A N 10
ATOM 17337 C CA . MET A 1 45 ? 2.006 -11.888 -0.548 1.00 0.00 45 MET A CA 10
ATOM 17338 C C . MET A 1 45 ? 0.585 -12.422 -0.785 1.00 0.00 45 MET A C 10
ATOM 17339 O O . MET A 1 45 ? 0.112 -12.423 -1.918 1.00 0.00 45 MET A O 10
ATOM 17353 N N . GLU A 1 46 ? -0.112 -12.868 0.263 1.00 0.00 46 GLU A N 10
ATOM 17354 C CA . GLU A 1 46 ? -1.498 -13.350 0.181 1.00 0.00 46 GLU A CA 10
ATOM 17355 C C . GLU A 1 46 ? -2.505 -12.205 0.183 1.00 0.00 46 GLU A C 10
ATOM 17356 O O . GLU A 1 46 ? -3.485 -12.249 -0.566 1.00 0.00 46 GLU A O 10
ATOM 17368 N N . LYS A 1 47 ? -2.245 -11.133 0.948 1.00 0.00 47 LYS A N 10
ATOM 17369 C CA . LYS A 1 47 ? -3.087 -9.930 0.946 1.00 0.00 47 LYS A CA 10
ATOM 17370 C C . LYS A 1 47 ? -3.276 -9.345 -0.467 1.00 0.00 47 LYS A C 10
ATOM 17371 O O . LYS A 1 47 ? -4.283 -8.695 -0.716 1.00 0.00 47 LYS A O 10
ATOM 17390 N N . ILE A 1 48 ? -2.373 -9.628 -1.406 1.00 0.00 48 ILE A N 10
ATOM 17391 C CA . ILE A 1 48 ? -2.441 -9.183 -2.811 1.00 0.00 48 ILE A CA 10
ATOM 17392 C C . ILE A 1 48 ? -3.555 -9.890 -3.607 1.00 0.00 48 ILE A C 10
ATOM 17393 O O . ILE A 1 48 ? -3.960 -9.425 -4.670 1.00 0.00 48 ILE A O 10
ATOM 17409 N N . LYS A 1 49 ? -4.080 -11.012 -3.100 1.00 0.00 49 LYS A N 10
ATOM 17410 C CA . LYS A 1 49 ? -5.134 -11.815 -3.746 1.00 0.00 49 LYS A CA 10
ATOM 17411 C C . LYS A 1 49 ? -6.370 -11.988 -2.860 1.00 0.00 49 LYS A C 10
ATOM 17412 O O . LYS A 1 49 ? -7.478 -12.127 -3.377 1.00 0.00 49 LYS A O 10
ATOM 17431 N N . THR A 1 50 ? -6.180 -11.975 -1.538 1.00 0.00 50 THR A N 10
ATOM 17432 C CA . THR A 1 50 ? -7.229 -12.259 -0.534 1.00 0.00 50 THR A CA 10
ATOM 17433 C C . THR A 1 50 ? -7.524 -11.063 0.367 1.00 0.00 50 THR A C 10
ATOM 17434 O O . THR A 1 50 ? -8.631 -10.932 0.895 1.00 0.00 50 THR A O 10
ATOM 17445 N N . GLY A 1 51 ? -6.526 -10.192 0.535 1.00 0.00 51 GLY A N 10
ATOM 17446 C CA . GLY A 1 51 ? -6.574 -9.002 1.369 1.00 0.00 51 GLY A CA 10
ATOM 17447 C C . GLY A 1 51 ? -7.492 -7.947 0.777 1.00 0.00 51 GLY A C 10
ATOM 17448 O O . GLY A 1 51 ? -7.566 -7.753 -0.439 1.00 0.00 51 GLY A O 10
ATOM 17452 N N . SER A 1 52 ? -8.189 -7.260 1.668 1.00 0.00 52 SER A N 10
ATOM 17453 C CA . SER A 1 52 ? -9.077 -6.159 1.335 1.00 0.00 52 SER A CA 10
ATOM 17454 C C . SER A 1 52 ? -8.315 -4.887 0.931 1.00 0.00 52 SER A C 10
ATOM 17455 O O . SER A 1 52 ? -7.097 -4.791 1.066 1.00 0.00 52 SER A O 10
ATOM 17463 N N . VAL A 1 53 ? -9.040 -3.881 0.450 1.00 0.00 53 VAL A N 10
ATOM 17464 C CA . VAL A 1 53 ? -8.547 -2.541 0.099 1.00 0.00 53 VAL A CA 10
ATOM 17465 C C . VAL A 1 53 ? -7.690 -1.927 1.212 1.00 0.00 53 VAL A C 10
ATOM 17466 O O . VAL A 1 53 ? -6.585 -1.434 0.966 1.00 0.00 53 VAL A O 10
ATOM 17479 N N . PHE A 1 54 ? -8.187 -1.992 2.450 1.00 0.00 54 PHE A N 10
ATOM 17480 C CA . PHE A 1 54 ? -7.511 -1.490 3.638 1.00 0.00 54 PHE A CA 10
ATOM 17481 C C . PHE A 1 54 ? -6.191 -2.250 3.867 1.00 0.00 54 PHE A C 10
ATOM 17482 O O . PHE A 1 54 ? -5.189 -1.655 4.252 1.00 0.00 54 PHE A O 10
ATOM 17499 N N . GLU A 1 55 ? -6.166 -3.551 3.564 1.00 0.00 55 GLU A N 10
ATOM 17500 C CA . GLU A 1 55 ? -4.982 -4.409 3.647 1.00 0.00 55 GLU A CA 10
ATOM 17501 C C . GLU A 1 55 ? -3.965 -4.125 2.525 1.00 0.00 55 GLU A C 10
ATOM 17502 O O . GLU A 1 55 ? -2.796 -3.932 2.830 1.00 0.00 55 GLU A O 10
ATOM 17514 N N . ILE A 1 56 ? -4.362 -4.035 1.250 1.00 0.00 56 ILE A N 10
ATOM 17515 C CA . ILE A 1 56 ? -3.491 -3.678 0.110 1.00 0.00 56 ILE A CA 10
ATOM 17516 C C . ILE A 1 56 ? -2.684 -2.407 0.366 1.00 0.00 56 ILE A C 10
ATOM 17517 O O . ILE A 1 56 ? -1.461 -2.400 0.201 1.00 0.00 56 ILE A O 10
ATOM 17533 N N . ALA A 1 57 ? -3.367 -1.332 0.763 1.00 0.00 57 ALA A N 10
ATOM 17534 C CA . ALA A 1 57 ? -2.706 -0.089 1.141 1.00 0.00 57 ALA A CA 10
ATOM 17535 C C . ALA A 1 57 ? -1.673 -0.307 2.262 1.00 0.00 57 ALA A C 10
ATOM 17536 O O . ALA A 1 57 ? -0.546 0.175 2.156 1.00 0.00 57 ALA A O 10
ATOM 17543 N N . GLU A 1 58 ? -2.012 -1.063 3.312 1.00 0.00 58 GLU A N 10
ATOM 17544 C CA . GLU A 1 58 ? -1.073 -1.422 4.379 1.00 0.00 58 GLU A CA 10
ATOM 17545 C C . GLU A 1 58 ? 0.124 -2.257 3.875 1.00 0.00 58 GLU A C 10
ATOM 17546 O O . GLU A 1 58 ? 1.249 -2.039 4.318 1.00 0.00 58 GLU A O 10
ATOM 17558 N N . VAL A 1 59 ? -0.073 -3.173 2.924 1.00 0.00 59 VAL A N 10
ATOM 17559 C CA . VAL A 1 59 ? 0.992 -4.026 2.373 1.00 0.00 59 VAL A CA 10
ATOM 17560 C C . VAL A 1 59 ? 2.085 -3.191 1.703 1.00 0.00 59 VAL A C 10
ATOM 17561 O O . VAL A 1 59 ? 3.248 -3.233 2.113 1.00 0.00 59 VAL A O 10
ATOM 17574 N N . LEU A 1 60 ? 1.719 -2.421 0.670 1.00 0.00 60 LEU A N 10
ATOM 17575 C CA . LEU A 1 60 ? 2.670 -1.574 -0.053 1.00 0.00 60 LEU A CA 10
ATOM 17576 C C . LEU A 1 60 ? 3.308 -0.505 0.855 1.00 0.00 60 LEU A C 10
ATOM 17577 O O . LEU A 1 60 ? 4.466 -0.141 0.657 1.00 0.00 60 LEU A O 10
ATOM 17593 N N . ARG A 1 61 ? 2.569 -0.024 1.860 1.00 0.00 61 ARG A N 10
ATOM 17594 C CA . ARG A 1 61 ? 3.032 0.955 2.847 1.00 0.00 61 ARG A CA 10
ATOM 17595 C C . ARG A 1 61 ? 4.243 0.409 3.579 1.00 0.00 61 ARG A C 10
ATOM 17596 O O . ARG A 1 61 ? 5.301 1.030 3.558 1.00 0.00 61 ARG A O 10
ATOM 17617 N N . ASP A 1 62 ? 4.100 -0.756 4.206 1.00 0.00 62 ASP A N 10
ATOM 17618 C CA . ASP A 1 62 ? 5.198 -1.385 4.929 1.00 0.00 62 ASP A CA 10
ATOM 17619 C C . ASP A 1 62 ? 6.411 -1.587 4.013 1.00 0.00 62 ASP A C 10
ATOM 17620 O O . ASP A 1 62 ? 7.515 -1.209 4.400 1.00 0.00 62 ASP A O 10
ATOM 17629 N N . LEU A 1 63 ? 6.208 -2.083 2.782 1.00 0.00 63 LEU A N 10
ATOM 17630 C CA . LEU A 1 63 ? 7.254 -2.233 1.758 1.00 0.00 63 LEU A CA 10
ATOM 17631 C C . LEU A 1 63 ? 7.998 -0.907 1.470 1.00 0.00 63 LEU A C 10
ATOM 17632 O O . LEU A 1 63 ? 9.218 -0.923 1.300 1.00 0.00 63 LEU A O 10
ATOM 17648 N N . TYR A 1 64 ? 7.300 0.236 1.433 1.00 0.00 64 TYR A N 10
ATOM 17649 C CA . TYR A 1 64 ? 7.913 1.564 1.274 1.00 0.00 64 TYR A CA 10
ATOM 17650 C C . TYR A 1 64 ? 8.699 2.019 2.517 1.00 0.00 64 TYR A C 10
ATOM 17651 O O . TYR A 1 64 ? 9.864 2.410 2.399 1.00 0.00 64 TYR A O 10
ATOM 17669 N N . LEU A 1 65 ? 8.106 1.952 3.717 1.00 0.00 65 LEU A N 10
ATOM 17670 C CA . LEU A 1 65 ? 8.789 2.359 4.957 1.00 0.00 65 LEU A CA 10
ATOM 17671 C C . LEU A 1 65 ? 9.956 1.423 5.338 1.00 0.00 65 LEU A C 10
ATOM 17672 O O . LEU A 1 65 ? 10.863 1.845 6.055 1.00 0.00 65 LEU A O 10
ATOM 17688 N N . LEU A 1 66 ? 9.975 0.187 4.832 1.00 0.00 66 LEU A N 10
ATOM 17689 C CA . LEU A 1 66 ? 11.036 -0.813 5.027 1.00 0.00 66 LEU A CA 10
ATOM 17690 C C . LEU A 1 66 ? 12.417 -0.322 4.584 1.00 0.00 66 LEU A C 10
ATOM 17691 O O . LEU A 1 66 ? 13.395 -0.453 5.325 1.00 0.00 66 LEU A O 10
ATOM 17707 N N . LYS A 1 67 ? 12.487 0.270 3.389 1.00 0.00 67 LYS A N 10
ATOM 17708 C CA . LYS A 1 67 ? 13.700 0.894 2.839 1.00 0.00 67 LYS A CA 10
ATOM 17709 C C . LYS A 1 67 ? 13.951 2.272 3.463 1.00 0.00 67 LYS A C 10
ATOM 17710 O O . LYS A 1 67 ? 15.095 2.714 3.562 1.00 0.00 67 LYS A O 10
ATOM 17729 N N . GLY A 1 68 ? 12.871 2.947 3.867 1.00 0.00 68 GLY A N 10
ATOM 17730 C CA . GLY A 1 68 ? 12.859 4.315 4.393 1.00 0.00 68 GLY A CA 10
ATOM 17731 C C . GLY A 1 68 ? 12.903 5.404 3.309 1.00 0.00 68 GLY A C 10
ATOM 17732 O O . GLY A 1 68 ? 13.077 6.579 3.632 1.00 0.00 68 GLY A O 10
ATOM 17736 N N . ASP A 1 69 ? 12.772 5.033 2.030 1.00 0.00 69 ASP A N 10
ATOM 17737 C CA . ASP A 1 69 ? 12.789 5.937 0.871 1.00 0.00 69 ASP A CA 10
ATOM 17738 C C . ASP A 1 69 ? 12.060 5.315 -0.343 1.00 0.00 69 ASP A C 10
ATOM 17739 O O . ASP A 1 69 ? 11.767 4.117 -0.344 1.00 0.00 69 ASP A O 10
ATOM 17748 N N . LYS A 1 70 ? 11.793 6.098 -1.401 1.00 0.00 70 LYS A N 10
ATOM 17749 C CA . LYS A 1 70 ? 11.198 5.604 -2.667 1.00 0.00 70 LYS A CA 10
ATOM 17750 C C . LYS A 1 70 ? 12.150 4.746 -3.495 1.00 0.00 70 LYS A C 10
ATOM 17751 O O . LYS A 1 70 ? 11.722 4.072 -4.430 1.00 0.00 70 LYS A O 10
ATOM 17770 N N . ASP A 1 71 ? 13.441 4.789 -3.183 1.00 0.00 71 ASP A N 10
ATOM 17771 C CA . ASP A 1 71 ? 14.506 4.032 -3.843 1.00 0.00 71 ASP A CA 10
ATOM 17772 C C . ASP A 1 71 ? 14.550 2.571 -3.346 1.00 0.00 71 ASP A C 10
ATOM 17773 O O . ASP A 1 71 ? 15.560 2.096 -2.819 1.00 0.00 71 ASP A O 10
ATOM 17782 N N . LEU A 1 72 ? 13.421 1.862 -3.483 1.00 0.00 72 LEU A N 10
ATOM 17783 C CA . LEU A 1 72 ? 13.268 0.457 -3.097 1.00 0.00 72 LEU A CA 10
ATOM 17784 C C . LEU A 1 72 ? 14.232 -0.469 -3.851 1.00 0.00 72 LEU A C 10
ATOM 17785 O O . LEU A 1 72 ? 14.648 -0.193 -4.980 1.00 0.00 72 LEU A O 10
ATOM 17801 N N . SER A 1 73 ? 14.536 -1.608 -3.231 1.00 0.00 73 SER A N 10
ATOM 17802 C CA . SER A 1 73 ? 15.353 -2.673 -3.823 1.00 0.00 73 SER A CA 10
ATOM 17803 C C . SER A 1 73 ? 14.504 -3.580 -4.722 1.00 0.00 73 SER A C 10
ATOM 17804 O O . SER A 1 73 ? 13.275 -3.596 -4.613 1.00 0.00 73 SER A O 10
ATOM 17812 N N . PHE A 1 74 ? 15.149 -4.391 -5.567 1.00 0.00 74 PHE A N 10
ATOM 17813 C CA . PHE A 1 74 ? 14.487 -5.385 -6.427 1.00 0.00 74 PHE A CA 10
ATOM 17814 C C . PHE A 1 74 ? 13.558 -6.321 -5.629 1.00 0.00 74 PHE A C 10
ATOM 17815 O O . PHE A 1 74 ? 12.442 -6.605 -6.064 1.00 0.00 74 PHE A O 10
ATOM 17832 N N . GLY A 1 75 ? 13.987 -6.742 -4.432 1.00 0.00 75 GLY A N 10
ATOM 17833 C CA . GLY A 1 75 ? 13.222 -7.612 -3.534 1.00 0.00 75 GLY A CA 10
ATOM 17834 C C . GLY A 1 75 ? 11.883 -7.011 -3.092 1.00 0.00 75 GLY A C 10
ATOM 17835 O O . GLY A 1 75 ? 10.849 -7.645 -3.268 1.00 0.00 75 GLY A O 10
ATOM 17839 N N . GLU A 1 76 ? 11.863 -5.786 -2.557 1.00 0.00 76 GLU A N 10
ATOM 17840 C CA . GLU A 1 76 ? 10.598 -5.120 -2.209 1.00 0.00 76 GLU A CA 10
ATOM 17841 C C . GLU A 1 76 ? 9.782 -4.754 -3.459 1.00 0.00 76 GLU A C 10
ATOM 17842 O O . GLU A 1 76 ? 8.570 -4.977 -3.483 1.00 0.00 76 GLU A O 10
ATOM 17854 N N . ARG A 1 77 ? 10.433 -4.255 -4.524 1.00 0.00 77 ARG A N 10
ATOM 17855 C CA . ARG A 1 77 ? 9.782 -3.880 -5.793 1.00 0.00 77 ARG A CA 10
ATOM 17856 C C . ARG A 1 77 ? 8.928 -5.011 -6.374 1.00 0.00 77 ARG A C 10
ATOM 17857 O O . ARG A 1 77 ? 7.842 -4.731 -6.874 1.00 0.00 77 ARG A O 10
ATOM 17878 N N . LYS A 1 78 ? 9.371 -6.270 -6.271 1.00 0.00 78 LYS A N 10
ATOM 17879 C CA . LYS A 1 78 ? 8.642 -7.465 -6.739 1.00 0.00 78 LYS A CA 10
ATOM 17880 C C . LYS A 1 78 ? 7.192 -7.514 -6.242 1.00 0.00 78 LYS A C 10
ATOM 17881 O O . LYS A 1 78 ? 6.276 -7.547 -7.061 1.00 0.00 78 LYS A O 10
ATOM 17900 N N . MET A 1 79 ? 6.982 -7.523 -4.922 1.00 0.00 79 MET A N 10
ATOM 17901 C CA . MET A 1 79 ? 5.634 -7.532 -4.334 1.00 0.00 79 MET A CA 10
ATOM 17902 C C . MET A 1 79 ? 4.966 -6.149 -4.400 1.00 0.00 79 MET A C 10
ATOM 17903 O O . MET A 1 79 ? 3.763 -6.059 -4.655 1.00 0.00 79 MET A O 10
ATOM 17917 N N . LEU A 1 80 ? 5.738 -5.070 -4.208 1.00 0.00 80 LEU A N 10
ATOM 17918 C CA . LEU A 1 80 ? 5.252 -3.694 -4.313 1.00 0.00 80 LEU A CA 10
ATOM 17919 C C . LEU A 1 80 ? 4.547 -3.452 -5.652 1.00 0.00 80 LEU A C 10
ATOM 17920 O O . LEU A 1 80 ? 3.424 -2.976 -5.647 1.00 0.00 80 LEU A O 10
ATOM 17936 N N . ASP A 1 81 ? 5.165 -3.785 -6.786 1.00 0.00 81 ASP A N 10
ATOM 17937 C CA . ASP A 1 81 ? 4.591 -3.639 -8.131 1.00 0.00 81 ASP A CA 10
ATOM 17938 C C . ASP A 1 81 ? 3.191 -4.273 -8.257 1.00 0.00 81 ASP A C 10
ATOM 17939 O O . ASP A 1 81 ? 2.303 -3.727 -8.917 1.00 0.00 81 ASP A O 10
ATOM 17948 N N . THR A 1 82 ? 2.968 -5.397 -7.574 1.00 0.00 82 THR A N 10
ATOM 17949 C CA . THR A 1 82 ? 1.672 -6.081 -7.506 1.00 0.00 82 THR A CA 10
ATOM 17950 C C . THR A 1 82 ? 0.687 -5.338 -6.592 1.00 0.00 82 THR A C 10
ATOM 17951 O O . THR A 1 82 ? -0.434 -5.040 -7.009 1.00 0.00 82 THR A O 10
ATOM 17962 N N . ALA A 1 83 ? 1.096 -4.982 -5.365 1.00 0.00 83 ALA A N 10
ATOM 17963 C CA . ALA A 1 83 ? 0.277 -4.197 -4.434 1.00 0.00 83 ALA A CA 10
ATOM 17964 C C . ALA A 1 83 ? -0.053 -2.782 -4.958 1.00 0.00 83 ALA A C 10
ATOM 17965 O O . ALA A 1 83 ? -1.143 -2.288 -4.699 1.00 0.00 83 ALA A O 10
ATOM 17972 N N . ARG A 1 84 ? 0.832 -2.145 -5.737 1.00 0.00 84 ARG A N 10
ATOM 17973 C CA . ARG A 1 84 ? 0.662 -0.841 -6.415 1.00 0.00 84 ARG A CA 10
ATOM 17974 C C . ARG A 1 84 ? -0.525 -0.873 -7.371 1.00 0.00 84 ARG A C 10
ATOM 17975 O O . ARG A 1 84 ? -1.403 -0.020 -7.277 1.00 0.00 84 ARG A O 10
ATOM 17996 N N . SER A 1 85 ? -0.561 -1.875 -8.255 1.00 0.00 85 SER A N 10
ATOM 17997 C CA . SER A 1 85 ? -1.649 -2.096 -9.223 1.00 0.00 85 SER A CA 10
ATOM 17998 C C . SER A 1 85 ? -3.015 -2.270 -8.546 1.00 0.00 85 SER A C 10
ATOM 17999 O O . SER A 1 85 ? -4.051 -2.008 -9.157 1.00 0.00 85 SER A O 10
ATOM 18007 N N . LEU A 1 86 ? -3.038 -2.711 -7.285 1.00 0.00 86 LEU A N 10
ATOM 18008 C CA . LEU A 1 86 ? -4.245 -2.833 -6.472 1.00 0.00 86 LEU A CA 10
ATOM 18009 C C . LEU A 1 86 ? -4.527 -1.583 -5.627 1.00 0.00 86 LEU A C 10
ATOM 18010 O O . LEU A 1 86 ? -5.680 -1.179 -5.545 1.00 0.00 86 LEU A O 10
ATOM 18026 N N . LEU A 1 87 ? -3.507 -0.921 -5.067 1.00 0.00 87 LEU A N 10
ATOM 18027 C CA . LEU A 1 87 ? -3.631 0.317 -4.289 1.00 0.00 87 LEU A CA 10
ATOM 18028 C C . LEU A 1 87 ? -4.518 1.316 -5.028 1.00 0.00 87 LEU A C 10
ATOM 18029 O O . LEU A 1 87 ? -5.526 1.799 -4.511 1.00 0.00 87 LEU A O 10
ATOM 18045 N N . ILE A 1 88 ? -4.120 1.645 -6.257 1.00 0.00 88 ILE A N 10
ATOM 18046 C CA . ILE A 1 88 ? -4.871 2.609 -7.051 1.00 0.00 88 ILE A CA 10
ATOM 18047 C C . ILE A 1 88 ? -6.211 2.055 -7.546 1.00 0.00 88 ILE A C 10
ATOM 18048 O O . ILE A 1 88 ? -7.070 2.840 -7.916 1.00 0.00 88 ILE A O 10
ATOM 18064 N N . LYS A 1 89 ? -6.414 0.734 -7.561 1.00 0.00 89 LYS A N 10
ATOM 18065 C CA . LYS A 1 89 ? -7.614 0.048 -8.085 1.00 0.00 89 LYS A CA 10
ATOM 18066 C C . LYS A 1 89 ? -8.878 0.371 -7.301 1.00 0.00 89 LYS A C 10
ATOM 18067 O O . LYS A 1 89 ? -9.936 0.594 -7.885 1.00 0.00 89 LYS A O 10
ATOM 18086 N N . GLU A 1 90 ? -8.768 0.386 -5.979 1.00 0.00 90 GLU A N 10
ATOM 18087 C CA . GLU A 1 90 ? -9.897 0.676 -5.089 1.00 0.00 90 GLU A CA 10
ATOM 18088 C C . GLU A 1 90 ? -10.085 2.193 -5.004 1.00 0.00 90 GLU A C 10
ATOM 18089 O O . GLU A 1 90 ? -11.170 2.730 -5.230 1.00 0.00 90 GLU A O 10
ATOM 18101 N N . LEU A 1 91 ? -8.969 2.886 -4.754 1.00 0.00 91 LEU A N 10
ATOM 18102 C CA . LEU A 1 91 ? -8.863 4.335 -4.652 1.00 0.00 91 LEU A CA 10
ATOM 18103 C C . LEU A 1 91 ? -9.241 5.084 -5.942 1.00 0.00 91 LEU A C 10
ATOM 18104 O O . LEU A 1 91 ? -9.618 6.255 -5.876 1.00 0.00 91 LEU A O 10
ATOM 18120 N N . SER A 1 92 ? -9.221 4.399 -7.093 1.00 0.00 92 SER A N 10
ATOM 18121 C CA . SER A 1 92 ? -9.620 4.881 -8.428 1.00 0.00 92 SER A CA 10
ATOM 18122 C C . SER A 1 92 ? -10.981 5.573 -8.457 1.00 0.00 92 SER A C 10
ATOM 18123 O O . SER A 1 92 ? -11.201 6.439 -9.304 1.00 0.00 92 SER A O 10
ATOM 18131 N N . LEU A 1 93 ? -11.870 5.225 -7.522 1.00 0.00 93 LEU A N 10
ATOM 18132 C CA . LEU A 1 93 ? -13.173 5.851 -7.334 1.00 0.00 93 LEU A CA 10
ATOM 18133 C C . LEU A 1 93 ? -13.040 7.359 -7.045 1.00 0.00 93 LEU A C 10
ATOM 18134 O O . LEU A 1 93 ? -13.377 8.196 -7.882 1.00 0.00 93 LEU A O 10
ATOM 18150 N N . ALA A 1 94 ? -12.530 7.703 -5.860 1.00 0.00 94 ALA A N 10
ATOM 18151 C CA . ALA A 1 94 ? -12.335 9.086 -5.415 1.00 0.00 94 ALA A CA 10
ATOM 18152 C C . ALA A 1 94 ? -11.169 9.816 -6.116 1.00 0.00 94 ALA A C 10
ATOM 18153 O O . ALA A 1 94 ? -11.129 11.049 -6.090 1.00 0.00 94 ALA A O 10
ATOM 18160 N N . LYS A 1 95 ? -10.234 9.082 -6.748 1.00 0.00 95 LYS A N 10
ATOM 18161 C CA . LYS A 1 95 ? -9.121 9.637 -7.552 1.00 0.00 95 LYS A CA 10
ATOM 18162 C C . LYS A 1 95 ? -9.623 10.660 -8.578 1.00 0.00 95 LYS A C 10
ATOM 18163 O O . LYS A 1 95 ? -9.052 11.741 -8.701 1.00 0.00 95 LYS A O 10
ATOM 18182 N N . ASP A 1 96 ? -10.692 10.306 -9.300 1.00 0.00 96 ASP A N 10
ATOM 18183 C CA . ASP A 1 96 ? -11.332 11.090 -10.371 1.00 0.00 96 ASP A CA 10
ATOM 18184 C C . ASP A 1 96 ? -10.339 11.684 -11.408 1.00 0.00 96 ASP A C 10
ATOM 18185 O O . ASP A 1 96 ? -10.559 12.761 -11.967 1.00 0.00 96 ASP A O 10
ATOM 18194 N N . CYS A 1 97 ? -9.212 10.996 -11.639 1.00 0.00 97 CYS A N 10
ATOM 18195 C CA . CYS A 1 97 ? -8.059 11.441 -12.434 1.00 0.00 97 CYS A CA 10
ATOM 18196 C C . CYS A 1 97 ? -7.177 10.259 -12.907 1.00 0.00 97 CYS A C 10
ATOM 18197 O O . CYS A 1 97 ? -7.616 9.108 -12.894 1.00 0.00 97 CYS A O 10
ATOM 18205 N N . SER A 1 98 ? -5.944 10.525 -13.355 1.00 0.00 98 SER A N 10
ATOM 18206 C CA . SER A 1 98 ? -4.953 9.501 -13.738 1.00 0.00 98 SER A CA 10
ATOM 18207 C C . SER A 1 98 ? -4.427 8.721 -12.520 1.00 0.00 98 SER A C 10
ATOM 18208 O O . SER A 1 98 ? -4.552 9.187 -11.387 1.00 0.00 98 SER A O 10
ATOM 18216 N N . GLU A 1 99 ? -3.796 7.555 -12.717 1.00 0.00 99 GLU A N 10
ATOM 18217 C CA . GLU A 1 99 ? -3.212 6.747 -11.620 1.00 0.00 99 GLU A CA 10
ATOM 18218 C C . GLU A 1 99 ? -2.202 7.529 -10.769 1.00 0.00 99 GLU A C 10
ATOM 18219 O O . GLU A 1 99 ? -2.083 7.263 -9.573 1.00 0.00 99 GLU A O 10
ATOM 18231 N N . ASP A 1 100 ? -1.544 8.533 -11.363 1.00 0.00 100 ASP A N 10
ATOM 18232 C CA . ASP A 1 100 ? -0.620 9.465 -10.705 1.00 0.00 100 ASP A CA 10
ATOM 18233 C C . ASP A 1 100 ? -1.234 10.134 -9.466 1.00 0.00 100 ASP A C 10
ATOM 18234 O O . ASP A 1 100 ? -0.487 10.500 -8.565 1.00 0.00 100 ASP A O 10
ATOM 18243 N N . GLU A 1 101 ? -2.562 10.280 -9.375 1.00 0.00 101 GLU A N 10
ATOM 18244 C CA . GLU A 1 101 ? -3.227 10.848 -8.205 1.00 0.00 101 GLU A CA 10
ATOM 18245 C C . GLU A 1 101 ? -2.854 10.074 -6.932 1.00 0.00 101 GLU A C 10
ATOM 18246 O O . GLU A 1 101 ? -2.337 10.652 -5.977 1.00 0.00 101 GLU A O 10
ATOM 18258 N N . ILE A 1 102 ? -3.077 8.757 -6.945 1.00 0.00 102 ILE A N 10
ATOM 18259 C CA . ILE A 1 102 ? -2.747 7.838 -5.851 1.00 0.00 102 ILE A CA 10
ATOM 18260 C C . ILE A 1 102 ? -1.268 7.432 -5.867 1.00 0.00 102 ILE A C 10
ATOM 18261 O O . ILE A 1 102 ? -0.631 7.419 -4.817 1.00 0.00 102 ILE A O 10
ATOM 18277 N N . GLU A 1 103 ? -0.698 7.118 -7.037 1.00 0.00 103 GLU A N 10
ATOM 18278 C CA . GLU A 1 103 ? 0.708 6.714 -7.168 1.00 0.00 103 GLU A CA 10
ATOM 18279 C C . GLU A 1 103 ? 1.663 7.799 -6.628 1.00 0.00 103 GLU A C 10
ATOM 18280 O O . GLU A 1 103 ? 2.582 7.499 -5.865 1.00 0.00 103 GLU A O 10
ATOM 18292 N N . SER A 1 104 ? 1.455 9.066 -7.011 1.00 0.00 104 SER A N 10
ATOM 18293 C CA . SER A 1 104 ? 2.219 10.215 -6.499 1.00 0.00 104 SER A CA 10
ATOM 18294 C C . SER A 1 104 ? 1.816 10.604 -5.070 1.00 0.00 104 SER A C 10
ATOM 18295 O O . SER A 1 104 ? 2.586 11.252 -4.365 1.00 0.00 104 SER A O 10
ATOM 18303 N N . ASP A 1 105 ? 0.637 10.211 -4.577 1.00 0.00 105 ASP A N 10
ATOM 18304 C CA . ASP A 1 105 ? 0.272 10.478 -3.177 1.00 0.00 105 ASP A CA 10
ATOM 18305 C C . ASP A 1 105 ? 1.134 9.646 -2.211 1.00 0.00 105 ASP A C 10
ATOM 18306 O O . ASP A 1 105 ? 1.332 10.048 -1.067 1.00 0.00 105 ASP A O 10
ATOM 18315 N N . LEU A 1 106 ? 1.734 8.539 -2.664 1.00 0.00 106 LEU A N 10
ATOM 18316 C CA . LEU A 1 106 ? 2.607 7.697 -1.843 1.00 0.00 106 LEU A CA 10
ATOM 18317 C C . LEU A 1 106 ? 3.796 8.456 -1.268 1.00 0.00 106 LEU A C 10
ATOM 18318 O O . LEU A 1 106 ? 4.117 8.298 -0.091 1.00 0.00 106 LEU A O 10
ATOM 18334 N N . LYS A 1 107 ? 4.411 9.339 -2.060 1.00 0.00 107 LYS A N 10
ATOM 18335 C CA . LYS A 1 107 ? 5.503 10.191 -1.586 1.00 0.00 107 LYS A CA 10
ATOM 18336 C C . LYS A 1 107 ? 5.091 11.198 -0.506 1.00 0.00 107 LYS A C 10
ATOM 18337 O O . LYS A 1 107 ? 5.947 11.660 0.241 1.00 0.00 107 LYS A O 10
ATOM 18356 N N . LYS A 1 108 ? 3.796 11.508 -0.408 1.00 0.00 108 LYS A N 10
ATOM 18357 C CA . LYS A 1 108 ? 3.153 12.374 0.593 1.00 0.00 108 LYS A CA 10
ATOM 18358 C C . LYS A 1 108 ? 2.699 11.596 1.832 1.00 0.00 108 LYS A C 10
ATOM 18359 O O . LYS A 1 108 ? 2.684 12.147 2.931 1.00 0.00 108 LYS A O 10
ATOM 18378 N N . ILE A 1 109 ? 2.371 10.315 1.667 1.00 0.00 109 ILE A N 10
ATOM 18379 C CA . ILE A 1 109 ? 1.995 9.393 2.744 1.00 0.00 109 ILE A CA 10
ATOM 18380 C C . ILE A 1 109 ? 3.247 8.873 3.470 1.00 0.00 109 ILE A C 10
ATOM 18381 O O . ILE A 1 109 ? 3.332 9.006 4.687 1.00 0.00 109 ILE A O 10
ATOM 18397 N N . PHE A 1 110 ? 4.215 8.301 2.745 1.00 0.00 110 PHE A N 10
ATOM 18398 C CA . PHE A 1 110 ? 5.425 7.654 3.285 1.00 0.00 110 PHE A CA 10
ATOM 18399 C C . PHE A 1 110 ? 6.653 8.595 3.352 1.00 0.00 110 PHE A C 10
ATOM 18400 O O . PHE A 1 110 ? 7.725 8.172 3.784 1.00 0.00 110 PHE A O 10
ATOM 18417 N N . ASN A 1 111 ? 6.498 9.866 2.948 1.00 0.00 111 ASN A N 10
ATOM 18418 C CA . ASN A 1 111 ? 7.517 10.929 2.873 1.00 0.00 111 ASN A CA 10
ATOM 18419 C C . ASN A 1 111 ? 8.774 10.545 2.054 1.00 0.00 111 ASN A C 10
ATOM 18420 O O . ASN A 1 111 ? 9.818 10.196 2.612 1.00 0.00 111 ASN A O 10
ATOM 18431 N N . LEU A 1 112 ? 8.666 10.604 0.719 1.00 0.00 112 LEU A N 10
ATOM 18432 C CA . LEU A 1 112 ? 9.665 10.096 -0.235 1.00 0.00 112 LEU A CA 10
ATOM 18433 C C . LEU A 1 112 ? 10.114 11.170 -1.255 1.00 0.00 112 LEU A C 10
ATOM 18434 O O . LEU A 1 112 ? 9.439 11.440 -2.249 1.00 0.00 112 LEU A O 10
ATOM 18450 N N . ALA A 1 113 ? 11.259 11.801 -1.016 1.00 0.00 113 ALA A N 10
ATOM 18451 C CA . ALA A 1 113 ? 11.818 12.879 -1.853 1.00 0.00 113 ALA A CA 10
ATOM 18452 C C . ALA A 1 113 ? 13.360 12.849 -1.968 1.00 0.00 113 ALA A C 10
ATOM 18453 O O . ALA A 1 113 ? 13.887 13.376 -2.976 1.00 0.00 113 ALA A O 10
ATOM 18461 N N . GLY A 1 1 ? -21.145 -16.406 12.966 1.00 0.00 1 GLY A N 11
ATOM 18462 C CA . GLY A 1 1 ? -19.786 -16.989 12.986 1.00 0.00 1 GLY A CA 11
ATOM 18463 C C . GLY A 1 1 ? -18.729 -15.909 13.144 1.00 0.00 1 GLY A C 11
ATOM 18464 O O . GLY A 1 1 ? -18.603 -15.046 12.275 1.00 0.00 1 GLY A O 11
ATOM 18470 N N . SER A 1 2 ? -17.955 -15.938 14.235 1.00 0.00 2 SER A N 11
ATOM 18471 C CA . SER A 1 2 ? -16.836 -15.011 14.474 1.00 0.00 2 SER A CA 11
ATOM 18472 C C . SER A 1 2 ? -15.537 -15.518 13.828 1.00 0.00 2 SER A C 11
ATOM 18473 O O . SER A 1 2 ? -14.935 -16.484 14.305 1.00 0.00 2 SER A O 11
ATOM 18481 N N . HIS A 1 3 ? -15.114 -14.879 12.731 1.00 0.00 3 HIS A N 11
ATOM 18482 C CA . HIS A 1 3 ? -13.848 -15.147 12.027 1.00 0.00 3 HIS A CA 11
ATOM 18483 C C . HIS A 1 3 ? -12.926 -13.919 12.079 1.00 0.00 3 HIS A C 11
ATOM 18484 O O . HIS A 1 3 ? -13.387 -12.778 11.991 1.00 0.00 3 HIS A O 11
ATOM 18499 N N . MET A 1 4 ? -11.620 -14.168 12.183 1.00 0.00 4 MET A N 11
ATOM 18500 C CA . MET A 1 4 ? -10.545 -13.169 12.148 1.00 0.00 4 MET A CA 11
ATOM 18501 C C . MET A 1 4 ? -9.531 -13.497 11.040 1.00 0.00 4 MET A C 11
ATOM 18502 O O . MET A 1 4 ? -9.196 -14.665 10.820 1.00 0.00 4 MET A O 11
ATOM 18516 N N . GLY A 1 5 ? -9.024 -12.464 10.363 1.00 0.00 5 GLY A N 11
ATOM 18517 C CA . GLY A 1 5 ? -7.993 -12.559 9.319 1.00 0.00 5 GLY A CA 11
ATOM 18518 C C . GLY A 1 5 ? -8.126 -11.482 8.237 1.00 0.00 5 GLY A C 11
ATOM 18519 O O . GLY A 1 5 ? -7.146 -10.815 7.899 1.00 0.00 5 GLY A O 11
ATOM 18523 N N . SER A 1 6 ? -9.345 -11.296 7.722 1.00 0.00 6 SER A N 11
ATOM 18524 C CA . SER A 1 6 ? -9.736 -10.304 6.703 1.00 0.00 6 SER A CA 11
ATOM 18525 C C . SER A 1 6 ? -10.731 -9.267 7.249 1.00 0.00 6 SER A C 11
ATOM 18526 O O . SER A 1 6 ? -11.271 -9.416 8.351 1.00 0.00 6 SER A O 11
ATOM 18534 N N . VAL A 1 7 ? -10.979 -8.195 6.484 1.00 0.00 7 VAL A N 11
ATOM 18535 C CA . VAL A 1 7 ? -11.876 -7.087 6.877 1.00 0.00 7 VAL A CA 11
ATOM 18536 C C . VAL A 1 7 ? -13.357 -7.464 6.732 1.00 0.00 7 VAL A C 11
ATOM 18537 O O . VAL A 1 7 ? -14.147 -7.246 7.652 1.00 0.00 7 VAL A O 11
ATOM 18550 N N . GLY A 1 8 ? -13.736 -8.031 5.579 1.00 0.00 8 GLY A N 11
ATOM 18551 C CA . GLY A 1 8 ? -15.100 -8.480 5.256 1.00 0.00 8 GLY A CA 11
ATOM 18552 C C . GLY A 1 8 ? -15.574 -8.139 3.834 1.00 0.00 8 GLY A C 11
ATOM 18553 O O . GLY A 1 8 ? -16.491 -8.788 3.325 1.00 0.00 8 GLY A O 11
ATOM 18557 N N . LEU A 1 9 ? -14.957 -7.144 3.184 1.00 0.00 9 LEU A N 11
ATOM 18558 C CA . LEU A 1 9 ? -15.210 -6.745 1.791 1.00 0.00 9 LEU A CA 11
ATOM 18559 C C . LEU A 1 9 ? -14.179 -7.376 0.822 1.00 0.00 9 LEU A C 11
ATOM 18560 O O . LEU A 1 9 ? -13.448 -8.304 1.188 1.00 0.00 9 LEU A O 11
ATOM 18576 N N . ARG A 1 10 ? -14.164 -6.903 -0.432 1.00 0.00 10 ARG A N 11
ATOM 18577 C CA . ARG A 1 10 ? -13.212 -7.276 -1.493 1.00 0.00 10 ARG A CA 11
ATOM 18578 C C . ARG A 1 10 ? -12.363 -6.059 -1.871 1.00 0.00 10 ARG A C 11
ATOM 18579 O O . ARG A 1 10 ? -11.306 -5.838 -1.293 1.00 0.00 10 ARG A O 11
ATOM 18600 N N . GLU A 1 11 ? -12.848 -5.230 -2.785 1.00 0.00 11 GLU A N 11
ATOM 18601 C CA . GLU A 1 11 ? -12.137 -4.060 -3.326 1.00 0.00 11 GLU A CA 11
ATOM 18602 C C . GLU A 1 11 ? -13.094 -2.937 -3.737 1.00 0.00 11 GLU A C 11
ATOM 18603 O O . GLU A 1 11 ? -12.746 -1.765 -3.613 1.00 0.00 11 GLU A O 11
ATOM 18615 N N . ILE A 1 12 ? -14.294 -3.284 -4.219 1.00 0.00 12 ILE A N 11
ATOM 18616 C CA . ILE A 1 12 ? -15.364 -2.339 -4.561 1.00 0.00 12 ILE A CA 11
ATOM 18617 C C . ILE A 1 12 ? -15.790 -1.495 -3.354 1.00 0.00 12 ILE A C 11
ATOM 18618 O O . ILE A 1 12 ? -16.413 -1.984 -2.408 1.00 0.00 12 ILE A O 11
ATOM 18634 N N . ILE A 1 13 ? -15.435 -0.213 -3.403 1.00 0.00 13 ILE A N 11
ATOM 18635 C CA . ILE A 1 13 ? -15.707 0.791 -2.375 1.00 0.00 13 ILE A CA 11
ATOM 18636 C C . ILE A 1 13 ? -16.025 2.161 -2.991 1.00 0.00 13 ILE A C 11
ATOM 18637 O O . ILE A 1 13 ? -15.953 2.345 -4.207 1.00 0.00 13 ILE A O 11
ATOM 18653 N N . SER A 1 14 ? -16.372 3.123 -2.135 1.00 0.00 14 SER A N 11
ATOM 18654 C CA . SER A 1 14 ? -16.622 4.528 -2.471 1.00 0.00 14 SER A CA 11
ATOM 18655 C C . SER A 1 14 ? -15.634 5.439 -1.738 1.00 0.00 14 SER A C 11
ATOM 18656 O O . SER A 1 14 ? -14.808 4.972 -0.950 1.00 0.00 14 SER A O 11
ATOM 18664 N N . GLU A 1 15 ? -15.719 6.748 -1.978 1.00 0.00 15 GLU A N 11
ATOM 18665 C CA . GLU A 1 15 ? -14.851 7.773 -1.383 1.00 0.00 15 GLU A CA 11
ATOM 18666 C C . GLU A 1 15 ? -14.753 7.665 0.153 1.00 0.00 15 GLU A C 11
ATOM 18667 O O . GLU A 1 15 ? -13.698 7.927 0.719 1.00 0.00 15 GLU A O 11
ATOM 18679 N N . GLU A 1 16 ? -15.810 7.191 0.818 1.00 0.00 16 GLU A N 11
ATOM 18680 C CA . GLU A 1 16 ? -15.873 6.920 2.265 1.00 0.00 16 GLU A CA 11
ATOM 18681 C C . GLU A 1 16 ? -14.695 6.064 2.763 1.00 0.00 16 GLU A C 11
ATOM 18682 O O . GLU A 1 16 ? -13.920 6.489 3.623 1.00 0.00 16 GLU A O 11
ATOM 18694 N N . ASP A 1 17 ? -14.548 4.852 2.221 1.00 0.00 17 ASP A N 11
ATOM 18695 C CA . ASP A 1 17 ? -13.458 3.933 2.543 1.00 0.00 17 ASP A CA 11
ATOM 18696 C C . ASP A 1 17 ? -12.112 4.508 2.087 1.00 0.00 17 ASP A C 11
ATOM 18697 O O . ASP A 1 17 ? -11.124 4.314 2.792 1.00 0.00 17 ASP A O 11
ATOM 18706 N N . VAL A 1 18 ? -12.062 5.249 0.966 1.00 0.00 18 VAL A N 11
ATOM 18707 C CA . VAL A 1 18 ? -10.838 5.931 0.497 1.00 0.00 18 VAL A CA 11
ATOM 18708 C C . VAL A 1 18 ? -10.318 6.884 1.579 1.00 0.00 18 VAL A C 11
ATOM 18709 O O . VAL A 1 18 ? -9.158 6.789 1.979 1.00 0.00 18 VAL A O 11
ATOM 18722 N N . LYS A 1 19 ? -11.172 7.758 2.124 1.00 0.00 19 LYS A N 11
ATOM 18723 C CA . LYS A 1 19 ? -10.796 8.693 3.196 1.00 0.00 19 LYS A CA 11
ATOM 18724 C C . LYS A 1 19 ? -10.270 7.979 4.452 1.00 0.00 19 LYS A C 11
ATOM 18725 O O . LYS A 1 19 ? -9.393 8.512 5.133 1.00 0.00 19 LYS A O 11
ATOM 18744 N N . GLN A 1 20 ? -10.766 6.773 4.743 1.00 0.00 20 GLN A N 11
ATOM 18745 C CA . GLN A 1 20 ? -10.303 5.935 5.853 1.00 0.00 20 GLN A CA 11
ATOM 18746 C C . GLN A 1 20 ? -8.951 5.274 5.554 1.00 0.00 20 GLN A C 11
ATOM 18747 O O . GLN A 1 20 ? -8.013 5.466 6.325 1.00 0.00 20 GLN A O 11
ATOM 18761 N N . VAL A 1 21 ? -8.815 4.520 4.453 1.00 0.00 21 VAL A N 11
ATOM 18762 C CA . VAL A 1 21 ? -7.555 3.841 4.076 1.00 0.00 21 VAL A CA 11
ATOM 18763 C C . VAL A 1 21 ? -6.396 4.832 3.958 1.00 0.00 21 VAL A C 11
ATOM 18764 O O . VAL A 1 21 ? -5.299 4.531 4.423 1.00 0.00 21 VAL A O 11
ATOM 18777 N N . TYR A 1 22 ? -6.643 6.041 3.435 1.00 0.00 22 TYR A N 11
ATOM 18778 C CA . TYR A 1 22 ? -5.632 7.099 3.357 1.00 0.00 22 TYR A CA 11
ATOM 18779 C C . TYR A 1 22 ? -5.103 7.488 4.745 1.00 0.00 22 TYR A C 11
ATOM 18780 O O . TYR A 1 22 ? -3.939 7.852 4.868 1.00 0.00 22 TYR A O 11
ATOM 18798 N N . SER A 1 23 ? -5.920 7.369 5.795 1.00 0.00 23 SER A N 11
ATOM 18799 C CA . SER A 1 23 ? -5.525 7.626 7.183 1.00 0.00 23 SER A CA 11
ATOM 18800 C C . SER A 1 23 ? -4.787 6.444 7.843 1.00 0.00 23 SER A C 11
ATOM 18801 O O . SER A 1 23 ? -4.006 6.652 8.772 1.00 0.00 23 SER A O 11
ATOM 18809 N N . ILE A 1 24 ? -4.965 5.210 7.343 1.00 0.00 24 ILE A N 11
ATOM 18810 C CA . ILE A 1 24 ? -4.269 3.998 7.829 1.00 0.00 24 ILE A CA 11
ATOM 18811 C C . ILE A 1 24 ? -2.775 4.077 7.507 1.00 0.00 24 ILE A C 11
ATOM 18812 O O . ILE A 1 24 ? -1.928 3.819 8.366 1.00 0.00 24 ILE A O 11
ATOM 18828 N N . LEU A 1 25 ? -2.443 4.425 6.260 1.00 0.00 25 LEU A N 11
ATOM 18829 C CA . LEU A 1 25 ? -1.059 4.557 5.815 1.00 0.00 25 LEU A CA 11
ATOM 18830 C C . LEU A 1 25 ? -0.408 5.919 6.113 1.00 0.00 25 LEU A C 11
ATOM 18831 O O . LEU A 1 25 ? 0.821 5.995 6.122 1.00 0.00 25 LEU A O 11
ATOM 18847 N N . LYS A 1 26 ? -1.193 6.965 6.417 1.00 0.00 26 LYS A N 11
ATOM 18848 C CA . LYS A 1 26 ? -0.708 8.311 6.798 1.00 0.00 26 LYS A CA 11
ATOM 18849 C C . LYS A 1 26 ? 0.247 8.311 7.998 1.00 0.00 26 LYS A C 11
ATOM 18850 O O . LYS A 1 26 ? 1.072 9.214 8.135 1.00 0.00 26 LYS A O 11
ATOM 18869 N N . GLU A 1 27 ? 0.129 7.313 8.873 1.00 0.00 27 GLU A N 11
ATOM 18870 C CA . GLU A 1 27 ? 0.993 7.116 10.036 1.00 0.00 27 GLU A CA 11
ATOM 18871 C C . GLU A 1 27 ? 2.342 6.475 9.666 1.00 0.00 27 GLU A C 11
ATOM 18872 O O . GLU A 1 27 ? 2.406 5.394 9.078 1.00 0.00 27 GLU A O 11
ATOM 18884 N N . LYS A 1 28 ? 3.436 7.133 10.068 1.00 0.00 28 LYS A N 11
ATOM 18885 C CA . LYS A 1 28 ? 4.830 6.699 9.854 1.00 0.00 28 LYS A CA 11
ATOM 18886 C C . LYS A 1 28 ? 5.385 5.798 10.974 1.00 0.00 28 LYS A C 11
ATOM 18887 O O . LYS A 1 28 ? 6.555 5.422 10.949 1.00 0.00 28 LYS A O 11
ATOM 18906 N N . ASP A 1 29 ? 4.548 5.423 11.942 1.00 0.00 29 ASP A N 11
ATOM 18907 C CA . ASP A 1 29 ? 4.893 4.635 13.141 1.00 0.00 29 ASP A CA 11
ATOM 18908 C C . ASP A 1 29 ? 4.585 3.126 12.985 1.00 0.00 29 ASP A C 11
ATOM 18909 O O . ASP A 1 29 ? 4.458 2.378 13.956 1.00 0.00 29 ASP A O 11
ATOM 18918 N N . ILE A 1 30 ? 4.433 2.678 11.736 1.00 0.00 30 ILE A N 11
ATOM 18919 C CA . ILE A 1 30 ? 4.100 1.298 11.346 1.00 0.00 30 ILE A CA 11
ATOM 18920 C C . ILE A 1 30 ? 5.327 0.483 10.914 1.00 0.00 30 ILE A C 11
ATOM 18921 O O . ILE A 1 30 ? 5.196 -0.719 10.704 1.00 0.00 30 ILE A O 11
ATOM 18937 N N . SER A 1 31 ? 6.502 1.127 10.788 1.00 0.00 31 SER A N 11
ATOM 18938 C CA . SER A 1 31 ? 7.785 0.557 10.337 1.00 0.00 31 SER A CA 11
ATOM 18939 C C . SER A 1 31 ? 8.031 -0.837 10.930 1.00 0.00 31 SER A C 11
ATOM 18940 O O . SER A 1 31 ? 8.313 -0.992 12.124 1.00 0.00 31 SER A O 11
ATOM 18948 N N . VAL A 1 32 ? 7.846 -1.861 10.093 1.00 0.00 32 VAL A N 11
ATOM 18949 C CA . VAL A 1 32 ? 7.980 -3.278 10.465 1.00 0.00 32 VAL A CA 11
ATOM 18950 C C . VAL A 1 32 ? 9.451 -3.618 10.761 1.00 0.00 32 VAL A C 11
ATOM 18951 O O . VAL A 1 32 ? 10.369 -3.125 10.099 1.00 0.00 32 VAL A O 11
ATOM 18964 N N . ASP A 1 33 ? 9.686 -4.449 11.776 1.00 0.00 33 ASP A N 11
ATOM 18965 C CA . ASP A 1 33 ? 11.029 -4.911 12.163 1.00 0.00 33 ASP A CA 11
ATOM 18966 C C . ASP A 1 33 ? 11.663 -5.799 11.080 1.00 0.00 33 ASP A C 11
ATOM 18967 O O . ASP A 1 33 ? 10.959 -6.538 10.400 1.00 0.00 33 ASP A O 11
ATOM 18976 N N . SER A 1 34 ? 12.993 -5.798 10.953 1.00 0.00 34 SER A N 11
ATOM 18977 C CA . SER A 1 34 ? 13.734 -6.560 9.928 1.00 0.00 34 SER A CA 11
ATOM 18978 C C . SER A 1 34 ? 13.621 -8.082 10.109 1.00 0.00 34 SER A C 11
ATOM 18979 O O . SER A 1 34 ? 13.438 -8.820 9.140 1.00 0.00 34 SER A O 11
ATOM 18987 N N . THR A 1 35 ? 13.701 -8.564 11.353 1.00 0.00 35 THR A N 11
ATOM 18988 C CA . THR A 1 35 ? 13.512 -9.982 11.712 1.00 0.00 35 THR A CA 11
ATOM 18989 C C . THR A 1 35 ? 12.093 -10.449 11.379 1.00 0.00 35 THR A C 11
ATOM 18990 O O . THR A 1 35 ? 11.902 -11.519 10.797 1.00 0.00 35 THR A O 11
ATOM 19001 N N . THR A 1 36 ? 11.092 -9.630 11.709 1.00 0.00 36 THR A N 11
ATOM 19002 C CA . THR A 1 36 ? 9.676 -9.894 11.414 1.00 0.00 36 THR A CA 11
ATOM 19003 C C . THR A 1 36 ? 9.336 -9.689 9.935 1.00 0.00 36 THR A C 11
ATOM 19004 O O . THR A 1 36 ? 8.452 -10.368 9.422 1.00 0.00 36 THR A O 11
ATOM 19015 N N . TRP A 1 37 ? 10.043 -8.817 9.209 1.00 0.00 37 TRP A N 11
ATOM 19016 C CA . TRP A 1 37 ? 9.793 -8.503 7.799 1.00 0.00 37 TRP A CA 11
ATOM 19017 C C . TRP A 1 37 ? 9.761 -9.760 6.928 1.00 0.00 37 TRP A C 11
ATOM 19018 O O . TRP A 1 37 ? 8.776 -10.017 6.239 1.00 0.00 37 TRP A O 11
ATOM 19039 N N . ASN A 1 38 ? 10.797 -10.595 7.022 1.00 0.00 38 ASN A N 11
ATOM 19040 C CA . ASN A 1 38 ? 10.889 -11.859 6.290 1.00 0.00 38 ASN A CA 11
ATOM 19041 C C . ASN A 1 38 ? 9.668 -12.784 6.513 1.00 0.00 38 ASN A C 11
ATOM 19042 O O . ASN A 1 38 ? 9.300 -13.561 5.631 1.00 0.00 38 ASN A O 11
ATOM 19053 N N . ARG A 1 39 ? 9.024 -12.677 7.685 1.00 0.00 39 ARG A N 11
ATOM 19054 C CA . ARG A 1 39 ? 7.785 -13.376 8.071 1.00 0.00 39 ARG A CA 11
ATOM 19055 C C . ARG A 1 39 ? 6.552 -12.689 7.477 1.00 0.00 39 ARG A C 11
ATOM 19056 O O . ARG A 1 39 ? 5.765 -13.331 6.784 1.00 0.00 39 ARG A O 11
ATOM 19077 N N . ARG A 1 40 ? 6.408 -11.372 7.698 1.00 0.00 40 ARG A N 11
ATOM 19078 C CA . ARG A 1 40 ? 5.328 -10.526 7.151 1.00 0.00 40 ARG A CA 11
ATOM 19079 C C . ARG A 1 40 ? 5.235 -10.578 5.628 1.00 0.00 40 ARG A C 11
ATOM 19080 O O . ARG A 1 40 ? 4.140 -10.458 5.090 1.00 0.00 40 ARG A O 11
ATOM 19101 N N . TYR A 1 41 ? 6.351 -10.832 4.943 1.00 0.00 41 TYR A N 11
ATOM 19102 C CA . TYR A 1 41 ? 6.417 -11.016 3.495 1.00 0.00 41 TYR A CA 11
ATOM 19103 C C . TYR A 1 41 ? 5.374 -12.043 3.019 1.00 0.00 41 TYR A C 11
ATOM 19104 O O . TYR A 1 41 ? 4.709 -11.828 2.009 1.00 0.00 41 TYR A O 11
ATOM 19122 N N . ARG A 1 42 ? 5.189 -13.135 3.774 1.00 0.00 42 ARG A N 11
ATOM 19123 C CA . ARG A 1 42 ? 4.264 -14.240 3.465 1.00 0.00 42 ARG A CA 11
ATOM 19124 C C . ARG A 1 42 ? 2.797 -13.812 3.473 1.00 0.00 42 ARG A C 11
ATOM 19125 O O . ARG A 1 42 ? 2.112 -13.947 2.462 1.00 0.00 42 ARG A O 11
ATOM 19146 N N . GLU A 1 43 ? 2.311 -13.309 4.609 1.00 0.00 43 GLU A N 11
ATOM 19147 C CA . GLU A 1 43 ? 0.952 -12.768 4.736 1.00 0.00 43 GLU A CA 11
ATOM 19148 C C . GLU A 1 43 ? 0.721 -11.652 3.718 1.00 0.00 43 GLU A C 11
ATOM 19149 O O . GLU A 1 43 ? -0.258 -11.700 2.980 1.00 0.00 43 GLU A O 11
ATOM 19161 N N . TYR A 1 44 ? 1.649 -10.699 3.595 1.00 0.00 44 TYR A N 11
ATOM 19162 C CA . TYR A 1 44 ? 1.566 -9.619 2.618 1.00 0.00 44 TYR A CA 11
ATOM 19163 C C . TYR A 1 44 ? 1.442 -10.149 1.188 1.00 0.00 44 TYR A C 11
ATOM 19164 O O . TYR A 1 44 ? 0.568 -9.672 0.474 1.00 0.00 44 TYR A O 11
ATOM 19182 N N . MET A 1 45 ? 2.211 -11.175 0.793 1.00 0.00 45 MET A N 11
ATOM 19183 C CA . MET A 1 45 ? 2.101 -11.834 -0.520 1.00 0.00 45 MET A CA 11
ATOM 19184 C C . MET A 1 45 ? 0.704 -12.424 -0.769 1.00 0.00 45 MET A C 11
ATOM 19185 O O . MET A 1 45 ? 0.245 -12.503 -1.909 1.00 0.00 45 MET A O 11
ATOM 19199 N N . GLU A 1 46 ? 0.014 -12.851 0.289 1.00 0.00 46 GLU A N 11
ATOM 19200 C CA . GLU A 1 46 ? -1.357 -13.340 0.244 1.00 0.00 46 GLU A CA 11
ATOM 19201 C C . GLU A 1 46 ? -2.370 -12.180 0.175 1.00 0.00 46 GLU A C 11
ATOM 19202 O O . GLU A 1 46 ? -3.307 -12.239 -0.627 1.00 0.00 46 GLU A O 11
ATOM 19214 N N . LYS A 1 47 ? -2.176 -11.090 0.934 1.00 0.00 47 LYS A N 11
ATOM 19215 C CA . LYS A 1 47 ? -3.071 -9.917 0.913 1.00 0.00 47 LYS A CA 11
ATOM 19216 C C . LYS A 1 47 ? -3.244 -9.308 -0.493 1.00 0.00 47 LYS A C 11
ATOM 19217 O O . LYS A 1 47 ? -4.213 -8.601 -0.734 1.00 0.00 47 LYS A O 11
ATOM 19236 N N . ILE A 1 48 ? -2.365 -9.624 -1.440 1.00 0.00 48 ILE A N 11
ATOM 19237 C CA . ILE A 1 48 ? -2.409 -9.188 -2.847 1.00 0.00 48 ILE A CA 11
ATOM 19238 C C . ILE A 1 48 ? -3.548 -9.850 -3.639 1.00 0.00 48 ILE A C 11
ATOM 19239 O O . ILE A 1 48 ? -4.023 -9.299 -4.631 1.00 0.00 48 ILE A O 11
ATOM 19255 N N . LYS A 1 49 ? -4.018 -11.021 -3.193 1.00 0.00 49 LYS A N 11
ATOM 19256 C CA . LYS A 1 49 ? -5.102 -11.788 -3.833 1.00 0.00 49 LYS A CA 11
ATOM 19257 C C . LYS A 1 49 ? -6.309 -12.016 -2.917 1.00 0.00 49 LYS A C 11
ATOM 19258 O O . LYS A 1 49 ? -7.428 -12.150 -3.414 1.00 0.00 49 LYS A O 11
ATOM 19277 N N . THR A 1 50 ? -6.098 -12.027 -1.595 1.00 0.00 50 THR A N 11
ATOM 19278 C CA . THR A 1 50 ? -7.162 -12.255 -0.586 1.00 0.00 50 THR A CA 11
ATOM 19279 C C . THR A 1 50 ? -7.471 -11.010 0.235 1.00 0.00 50 THR A C 11
ATOM 19280 O O . THR A 1 50 ? -8.577 -10.864 0.761 1.00 0.00 50 THR A O 11
ATOM 19291 N N . GLY A 1 51 ? -6.487 -10.120 0.361 1.00 0.00 51 GLY A N 11
ATOM 19292 C CA . GLY A 1 51 ? -6.577 -8.908 1.154 1.00 0.00 51 GLY A CA 11
ATOM 19293 C C . GLY A 1 51 ? -7.463 -7.874 0.483 1.00 0.00 51 GLY A C 11
ATOM 19294 O O . GLY A 1 51 ? -7.583 -7.804 -0.744 1.00 0.00 51 GLY A O 11
ATOM 19298 N N . SER A 1 52 ? -8.086 -7.069 1.330 1.00 0.00 52 SER A N 11
ATOM 19299 C CA . SER A 1 52 ? -9.017 -6.030 0.921 1.00 0.00 52 SER A CA 11
ATOM 19300 C C . SER A 1 52 ? -8.326 -4.701 0.621 1.00 0.00 52 SER A C 11
ATOM 19301 O O . SER A 1 52 ? -7.122 -4.574 0.813 1.00 0.00 52 SER A O 11
ATOM 19309 N N . VAL A 1 53 ? -9.087 -3.680 0.218 1.00 0.00 53 VAL A N 11
ATOM 19310 C CA . VAL A 1 53 ? -8.598 -2.303 -0.009 1.00 0.00 53 VAL A CA 11
ATOM 19311 C C . VAL A 1 53 ? -7.710 -1.788 1.127 1.00 0.00 53 VAL A C 11
ATOM 19312 O O . VAL A 1 53 ? -6.578 -1.357 0.905 1.00 0.00 53 VAL A O 11
ATOM 19325 N N . PHE A 1 54 ? -8.210 -1.892 2.359 1.00 0.00 54 PHE A N 11
ATOM 19326 C CA . PHE A 1 54 ? -7.509 -1.515 3.583 1.00 0.00 54 PHE A CA 11
ATOM 19327 C C . PHE A 1 54 ? -6.210 -2.309 3.789 1.00 0.00 54 PHE A C 11
ATOM 19328 O O . PHE A 1 54 ? -5.227 -1.771 4.298 1.00 0.00 54 PHE A O 11
ATOM 19345 N N . GLU A 1 55 ? -6.187 -3.577 3.371 1.00 0.00 55 GLU A N 11
ATOM 19346 C CA . GLU A 1 55 ? -5.021 -4.455 3.470 1.00 0.00 55 GLU A CA 11
ATOM 19347 C C . GLU A 1 55 ? -3.979 -4.175 2.379 1.00 0.00 55 GLU A C 11
ATOM 19348 O O . GLU A 1 55 ? -2.822 -3.963 2.710 1.00 0.00 55 GLU A O 11
ATOM 19360 N N . ILE A 1 56 ? -4.353 -4.121 1.096 1.00 0.00 56 ILE A N 11
ATOM 19361 C CA . ILE A 1 56 ? -3.470 -3.772 -0.031 1.00 0.00 56 ILE A CA 11
ATOM 19362 C C . ILE A 1 56 ? -2.672 -2.504 0.236 1.00 0.00 56 ILE A C 11
ATOM 19363 O O . ILE A 1 56 ? -1.449 -2.486 0.061 1.00 0.00 56 ILE A O 11
ATOM 19379 N N . ALA A 1 57 ? -3.366 -1.442 0.648 1.00 0.00 57 ALA A N 11
ATOM 19380 C CA . ALA A 1 57 ? -2.708 -0.195 0.989 1.00 0.00 57 ALA A CA 11
ATOM 19381 C C . ALA A 1 57 ? -1.674 -0.417 2.113 1.00 0.00 57 ALA A C 11
ATOM 19382 O O . ALA A 1 57 ? -0.521 -0.005 1.984 1.00 0.00 57 ALA A O 11
ATOM 19389 N N . GLU A 1 58 ? -2.044 -1.127 3.184 1.00 0.00 58 GLU A N 11
ATOM 19390 C CA . GLU A 1 58 ? -1.123 -1.496 4.268 1.00 0.00 58 GLU A CA 11
ATOM 19391 C C . GLU A 1 58 ? 0.088 -2.315 3.784 1.00 0.00 58 GLU A C 11
ATOM 19392 O O . GLU A 1 58 ? 1.200 -2.091 4.261 1.00 0.00 58 GLU A O 11
ATOM 19404 N N . VAL A 1 59 ? -0.097 -3.228 2.824 1.00 0.00 59 VAL A N 11
ATOM 19405 C CA . VAL A 1 59 ? 0.973 -4.064 2.260 1.00 0.00 59 VAL A CA 11
ATOM 19406 C C . VAL A 1 59 ? 2.048 -3.188 1.620 1.00 0.00 59 VAL A C 11
ATOM 19407 O O . VAL A 1 59 ? 3.179 -3.148 2.104 1.00 0.00 59 VAL A O 11
ATOM 19420 N N . LEU A 1 60 ? 1.703 -2.459 0.550 1.00 0.00 60 LEU A N 11
ATOM 19421 C CA . LEU A 1 60 ? 2.652 -1.581 -0.141 1.00 0.00 60 LEU A CA 11
ATOM 19422 C C . LEU A 1 60 ? 3.277 -0.541 0.805 1.00 0.00 60 LEU A C 11
ATOM 19423 O O . LEU A 1 60 ? 4.445 -0.194 0.644 1.00 0.00 60 LEU A O 11
ATOM 19439 N N . ARG A 1 61 ? 2.521 -0.081 1.809 1.00 0.00 61 ARG A N 11
ATOM 19440 C CA . ARG A 1 61 ? 2.955 0.890 2.816 1.00 0.00 61 ARG A CA 11
ATOM 19441 C C . ARG A 1 61 ? 4.125 0.338 3.610 1.00 0.00 61 ARG A C 11
ATOM 19442 O O . ARG A 1 61 ? 5.170 0.979 3.650 1.00 0.00 61 ARG A O 11
ATOM 19463 N N . ASP A 1 62 ? 3.964 -0.824 4.244 1.00 0.00 62 ASP A N 11
ATOM 19464 C CA . ASP A 1 62 ? 5.049 -1.445 5.007 1.00 0.00 62 ASP A CA 11
ATOM 19465 C C . ASP A 1 62 ? 6.313 -1.577 4.153 1.00 0.00 62 ASP A C 11
ATOM 19466 O O . ASP A 1 62 ? 7.376 -1.130 4.584 1.00 0.00 62 ASP A O 11
ATOM 19475 N N . LEU A 1 63 ? 6.189 -2.116 2.932 1.00 0.00 63 LEU A N 11
ATOM 19476 C CA . LEU A 1 63 ? 7.290 -2.209 1.969 1.00 0.00 63 LEU A CA 11
ATOM 19477 C C . LEU A 1 63 ? 7.936 -0.836 1.695 1.00 0.00 63 LEU A C 11
ATOM 19478 O O . LEU A 1 63 ? 9.159 -0.719 1.661 1.00 0.00 63 LEU A O 11
ATOM 19494 N N . TYR A 1 64 ? 7.151 0.230 1.547 1.00 0.00 64 TYR A N 11
ATOM 19495 C CA . TYR A 1 64 ? 7.691 1.578 1.386 1.00 0.00 64 TYR A CA 11
ATOM 19496 C C . TYR A 1 64 ? 8.484 2.080 2.601 1.00 0.00 64 TYR A C 11
ATOM 19497 O O . TYR A 1 64 ? 9.616 2.548 2.452 1.00 0.00 64 TYR A O 11
ATOM 19515 N N . LEU A 1 65 ? 7.920 1.985 3.810 1.00 0.00 65 LEU A N 11
ATOM 19516 C CA . LEU A 1 65 ? 8.595 2.439 5.032 1.00 0.00 65 LEU A CA 11
ATOM 19517 C C . LEU A 1 65 ? 9.809 1.566 5.412 1.00 0.00 65 LEU A C 11
ATOM 19518 O O . LEU A 1 65 ? 10.743 2.070 6.037 1.00 0.00 65 LEU A O 11
ATOM 19534 N N . LEU A 1 66 ? 9.834 0.292 5.006 1.00 0.00 66 LEU A N 11
ATOM 19535 C CA . LEU A 1 66 ? 10.957 -0.638 5.193 1.00 0.00 66 LEU A CA 11
ATOM 19536 C C . LEU A 1 66 ? 12.271 -0.111 4.603 1.00 0.00 66 LEU A C 11
ATOM 19537 O O . LEU A 1 66 ? 13.338 -0.307 5.190 1.00 0.00 66 LEU A O 11
ATOM 19553 N N . LYS A 1 67 ? 12.186 0.574 3.456 1.00 0.00 67 LYS A N 11
ATOM 19554 C CA . LYS A 1 67 ? 13.317 1.204 2.761 1.00 0.00 67 LYS A CA 11
ATOM 19555 C C . LYS A 1 67 ? 13.431 2.703 3.062 1.00 0.00 67 LYS A C 11
ATOM 19556 O O . LYS A 1 67 ? 14.538 3.242 3.064 1.00 0.00 67 LYS A O 11
ATOM 19575 N N . GLY A 1 68 ? 12.307 3.370 3.346 1.00 0.00 68 GLY A N 11
ATOM 19576 C CA . GLY A 1 68 ? 12.242 4.792 3.704 1.00 0.00 68 GLY A CA 11
ATOM 19577 C C . GLY A 1 68 ? 12.577 5.749 2.551 1.00 0.00 68 GLY A C 11
ATOM 19578 O O . GLY A 1 68 ? 12.935 6.901 2.794 1.00 0.00 68 GLY A O 11
ATOM 19582 N N . ASP A 1 69 ? 12.491 5.273 1.306 1.00 0.00 69 ASP A N 11
ATOM 19583 C CA . ASP A 1 69 ? 12.851 5.996 0.081 1.00 0.00 69 ASP A CA 11
ATOM 19584 C C . ASP A 1 69 ? 11.986 5.531 -1.104 1.00 0.00 69 ASP A C 11
ATOM 19585 O O . ASP A 1 69 ? 11.447 4.423 -1.093 1.00 0.00 69 ASP A O 11
ATOM 19594 N N . LYS A 1 70 ? 11.874 6.361 -2.148 1.00 0.00 70 LYS A N 11
ATOM 19595 C CA . LYS A 1 70 ? 11.161 6.039 -3.401 1.00 0.00 70 LYS A CA 11
ATOM 19596 C C . LYS A 1 70 ? 11.741 4.828 -4.142 1.00 0.00 70 LYS A C 11
ATOM 19597 O O . LYS A 1 70 ? 10.995 4.020 -4.696 1.00 0.00 70 LYS A O 11
ATOM 19616 N N . ASP A 1 71 ? 13.068 4.700 -4.151 1.00 0.00 71 ASP A N 11
ATOM 19617 C CA . ASP A 1 71 ? 13.803 3.613 -4.798 1.00 0.00 71 ASP A CA 11
ATOM 19618 C C . ASP A 1 71 ? 13.923 2.401 -3.858 1.00 0.00 71 ASP A C 11
ATOM 19619 O O . ASP A 1 71 ? 14.920 2.226 -3.151 1.00 0.00 71 ASP A O 11
ATOM 19628 N N . LEU A 1 72 ? 12.872 1.579 -3.813 1.00 0.00 72 LEU A N 11
ATOM 19629 C CA . LEU A 1 72 ? 12.838 0.357 -3.006 1.00 0.00 72 LEU A CA 11
ATOM 19630 C C . LEU A 1 72 ? 13.864 -0.697 -3.463 1.00 0.00 72 LEU A C 11
ATOM 19631 O O . LEU A 1 72 ? 14.328 -0.681 -4.607 1.00 0.00 72 LEU A O 11
ATOM 19647 N N . SER A 1 73 ? 14.206 -1.634 -2.570 1.00 0.00 73 SER A N 11
ATOM 19648 C CA . SER A 1 73 ? 15.095 -2.757 -2.901 1.00 0.00 73 SER A CA 11
ATOM 19649 C C . SER A 1 73 ? 14.433 -3.672 -3.934 1.00 0.00 73 SER A C 11
ATOM 19650 O O . SER A 1 73 ? 13.205 -3.772 -3.969 1.00 0.00 73 SER A O 11
ATOM 19658 N N . PHE A 1 74 ? 15.223 -4.392 -4.734 1.00 0.00 74 PHE A N 11
ATOM 19659 C CA . PHE A 1 74 ? 14.723 -5.345 -5.732 1.00 0.00 74 PHE A CA 11
ATOM 19660 C C . PHE A 1 74 ? 13.760 -6.378 -5.120 1.00 0.00 74 PHE A C 11
ATOM 19661 O O . PHE A 1 74 ? 12.672 -6.600 -5.651 1.00 0.00 74 PHE A O 11
ATOM 19678 N N . GLY A 1 75 ? 14.126 -6.964 -3.972 1.00 0.00 75 GLY A N 11
ATOM 19679 C CA . GLY A 1 75 ? 13.315 -7.971 -3.277 1.00 0.00 75 GLY A CA 11
ATOM 19680 C C . GLY A 1 75 ? 11.948 -7.454 -2.822 1.00 0.00 75 GLY A C 11
ATOM 19681 O O . GLY A 1 75 ? 10.948 -8.157 -2.920 1.00 0.00 75 GLY A O 11
ATOM 19685 N N . GLU A 1 76 ? 11.889 -6.217 -2.332 1.00 0.00 76 GLU A N 11
ATOM 19686 C CA . GLU A 1 76 ? 10.650 -5.543 -1.932 1.00 0.00 76 GLU A CA 11
ATOM 19687 C C . GLU A 1 76 ? 9.823 -5.138 -3.160 1.00 0.00 76 GLU A C 11
ATOM 19688 O O . GLU A 1 76 ? 8.639 -5.465 -3.259 1.00 0.00 76 GLU A O 11
ATOM 19700 N N . ARG A 1 77 ? 10.463 -4.477 -4.137 1.00 0.00 77 ARG A N 11
ATOM 19701 C CA . ARG A 1 77 ? 9.871 -4.018 -5.404 1.00 0.00 77 ARG A CA 11
ATOM 19702 C C . ARG A 1 77 ? 9.084 -5.120 -6.116 1.00 0.00 77 ARG A C 11
ATOM 19703 O O . ARG A 1 77 ? 8.052 -4.812 -6.705 1.00 0.00 77 ARG A O 11
ATOM 19724 N N . LYS A 1 78 ? 9.508 -6.386 -6.011 1.00 0.00 78 LYS A N 11
ATOM 19725 C CA . LYS A 1 78 ? 8.806 -7.569 -6.549 1.00 0.00 78 LYS A CA 11
ATOM 19726 C C . LYS A 1 78 ? 7.339 -7.639 -6.102 1.00 0.00 78 LYS A C 11
ATOM 19727 O O . LYS A 1 78 ? 6.453 -7.675 -6.953 1.00 0.00 78 LYS A O 11
ATOM 19746 N N . MET A 1 79 ? 7.082 -7.670 -4.790 1.00 0.00 79 MET A N 11
ATOM 19747 C CA . MET A 1 79 ? 5.723 -7.695 -4.225 1.00 0.00 79 MET A CA 11
ATOM 19748 C C . MET A 1 79 ? 5.045 -6.315 -4.281 1.00 0.00 79 MET A C 11
ATOM 19749 O O . MET A 1 79 ? 3.850 -6.221 -4.575 1.00 0.00 79 MET A O 11
ATOM 19763 N N . LEU A 1 80 ? 5.799 -5.240 -4.023 1.00 0.00 80 LEU A N 11
ATOM 19764 C CA . LEU A 1 80 ? 5.306 -3.862 -4.082 1.00 0.00 80 LEU A CA 11
ATOM 19765 C C . LEU A 1 80 ? 4.680 -3.549 -5.448 1.00 0.00 80 LEU A C 11
ATOM 19766 O O . LEU A 1 80 ? 3.588 -3.004 -5.487 1.00 0.00 80 LEU A O 11
ATOM 19782 N N . ASP A 1 81 ? 5.332 -3.902 -6.559 1.00 0.00 81 ASP A N 11
ATOM 19783 C CA . ASP A 1 81 ? 4.822 -3.722 -7.929 1.00 0.00 81 ASP A CA 11
ATOM 19784 C C . ASP A 1 81 ? 3.393 -4.269 -8.110 1.00 0.00 81 ASP A C 11
ATOM 19785 O O . ASP A 1 81 ? 2.550 -3.644 -8.759 1.00 0.00 81 ASP A O 11
ATOM 19794 N N . THR A 1 82 ? 3.095 -5.403 -7.476 1.00 0.00 82 THR A N 11
ATOM 19795 C CA . THR A 1 82 ? 1.769 -6.024 -7.448 1.00 0.00 82 THR A CA 11
ATOM 19796 C C . THR A 1 82 ? 0.796 -5.231 -6.566 1.00 0.00 82 THR A C 11
ATOM 19797 O O . THR A 1 82 ? -0.290 -4.863 -7.019 1.00 0.00 82 THR A O 11
ATOM 19808 N N . ALA A 1 83 ? 1.184 -4.918 -5.322 1.00 0.00 83 ALA A N 11
ATOM 19809 C CA . ALA A 1 83 ? 0.376 -4.110 -4.402 1.00 0.00 83 ALA A CA 11
ATOM 19810 C C . ALA A 1 83 ? 0.121 -2.675 -4.917 1.00 0.00 83 ALA A C 11
ATOM 19811 O O . ALA A 1 83 ? -0.915 -2.102 -4.605 1.00 0.00 83 ALA A O 11
ATOM 19818 N N . ARG A 1 84 ? 1.010 -2.104 -5.741 1.00 0.00 84 ARG A N 11
ATOM 19819 C CA . ARG A 1 84 ? 0.890 -0.792 -6.413 1.00 0.00 84 ARG A CA 11
ATOM 19820 C C . ARG A 1 84 ? -0.284 -0.776 -7.379 1.00 0.00 84 ARG A C 11
ATOM 19821 O O . ARG A 1 84 ? -1.172 0.061 -7.242 1.00 0.00 84 ARG A O 11
ATOM 19842 N N . SER A 1 85 ? -0.303 -1.725 -8.320 1.00 0.00 85 SER A N 11
ATOM 19843 C CA . SER A 1 85 ? -1.374 -1.892 -9.316 1.00 0.00 85 SER A CA 11
ATOM 19844 C C . SER A 1 85 ? -2.750 -2.127 -8.672 1.00 0.00 85 SER A C 11
ATOM 19845 O O . SER A 1 85 ? -3.785 -1.924 -9.307 1.00 0.00 85 SER A O 11
ATOM 19853 N N . LEU A 1 86 ? -2.770 -2.587 -7.414 1.00 0.00 86 LEU A N 11
ATOM 19854 C CA . LEU A 1 86 ? -3.969 -2.773 -6.602 1.00 0.00 86 LEU A CA 11
ATOM 19855 C C . LEU A 1 86 ? -4.317 -1.557 -5.734 1.00 0.00 86 LEU A C 11
ATOM 19856 O O . LEU A 1 86 ? -5.484 -1.201 -5.660 1.00 0.00 86 LEU A O 11
ATOM 19872 N N . LEU A 1 87 ? -3.333 -0.873 -5.139 1.00 0.00 87 LEU A N 11
ATOM 19873 C CA . LEU A 1 87 ? -3.517 0.338 -4.330 1.00 0.00 87 LEU A CA 11
ATOM 19874 C C . LEU A 1 87 ? -4.403 1.333 -5.076 1.00 0.00 87 LEU A C 11
ATOM 19875 O O . LEU A 1 87 ? -5.447 1.767 -4.592 1.00 0.00 87 LEU A O 11
ATOM 19891 N N . ILE A 1 88 ? -3.965 1.710 -6.276 1.00 0.00 88 ILE A N 11
ATOM 19892 C CA . ILE A 1 88 ? -4.712 2.675 -7.073 1.00 0.00 88 ILE A CA 11
ATOM 19893 C C . ILE A 1 88 ? -6.028 2.109 -7.618 1.00 0.00 88 ILE A C 11
ATOM 19894 O O . ILE A 1 88 ? -6.882 2.889 -8.016 1.00 0.00 88 ILE A O 11
ATOM 19910 N N . LYS A 1 89 ? -6.209 0.782 -7.638 1.00 0.00 89 LYS A N 11
ATOM 19911 C CA . LYS A 1 89 ? -7.389 0.066 -8.166 1.00 0.00 89 LYS A CA 11
ATOM 19912 C C . LYS A 1 89 ? -8.655 0.398 -7.385 1.00 0.00 89 LYS A C 11
ATOM 19913 O O . LYS A 1 89 ? -9.693 0.677 -7.977 1.00 0.00 89 LYS A O 11
ATOM 19932 N N . GLU A 1 90 ? -8.576 0.354 -6.058 1.00 0.00 90 GLU A N 11
ATOM 19933 C CA . GLU A 1 90 ? -9.718 0.633 -5.180 1.00 0.00 90 GLU A CA 11
ATOM 19934 C C . GLU A 1 90 ? -9.903 2.144 -5.028 1.00 0.00 90 GLU A C 11
ATOM 19935 O O . GLU A 1 90 ? -10.994 2.685 -5.214 1.00 0.00 90 GLU A O 11
ATOM 19947 N N . LEU A 1 91 ? -8.791 2.831 -4.738 1.00 0.00 91 LEU A N 11
ATOM 19948 C CA . LEU A 1 91 ? -8.714 4.277 -4.561 1.00 0.00 91 LEU A CA 11
ATOM 19949 C C . LEU A 1 91 ? -9.101 5.059 -5.825 1.00 0.00 91 LEU A C 11
ATOM 19950 O O . LEU A 1 91 ? -9.487 6.223 -5.730 1.00 0.00 91 LEU A O 11
ATOM 19966 N N . SER A 1 92 ? -9.063 4.397 -6.988 1.00 0.00 92 SER A N 11
ATOM 19967 C CA . SER A 1 92 ? -9.468 4.872 -8.319 1.00 0.00 92 SER A CA 11
ATOM 19968 C C . SER A 1 92 ? -10.781 5.656 -8.296 1.00 0.00 92 SER A C 11
ATOM 19969 O O . SER A 1 92 ? -10.903 6.683 -8.968 1.00 0.00 92 SER A O 11
ATOM 19977 N N . LEU A 1 93 ? -11.733 5.212 -7.472 1.00 0.00 93 LEU A N 11
ATOM 19978 C CA . LEU A 1 93 ? -13.026 5.859 -7.286 1.00 0.00 93 LEU A CA 11
ATOM 19979 C C . LEU A 1 93 ? -12.874 7.327 -6.840 1.00 0.00 93 LEU A C 11
ATOM 19980 O O . LEU A 1 93 ? -13.285 8.245 -7.551 1.00 0.00 93 LEU A O 11
ATOM 19996 N N . ALA A 1 94 ? -12.251 7.557 -5.682 1.00 0.00 94 ALA A N 11
ATOM 19997 C CA . ALA A 1 94 ? -12.007 8.898 -5.142 1.00 0.00 94 ALA A CA 11
ATOM 19998 C C . ALA A 1 94 ? -10.907 9.682 -5.884 1.00 0.00 94 ALA A C 11
ATOM 19999 O O . ALA A 1 94 ? -10.881 10.914 -5.808 1.00 0.00 94 ALA A O 11
ATOM 20006 N N . LYS A 1 95 ? -10.008 8.991 -6.606 1.00 0.00 95 LYS A N 11
ATOM 20007 C CA . LYS A 1 95 ? -8.960 9.592 -7.454 1.00 0.00 95 LYS A CA 11
ATOM 20008 C C . LYS A 1 95 ? -9.556 10.582 -8.456 1.00 0.00 95 LYS A C 11
ATOM 20009 O O . LYS A 1 95 ? -9.052 11.693 -8.603 1.00 0.00 95 LYS A O 11
ATOM 20028 N N . ASP A 1 96 ? -10.636 10.168 -9.124 1.00 0.00 96 ASP A N 11
ATOM 20029 C CA . ASP A 1 96 ? -11.352 10.898 -10.181 1.00 0.00 96 ASP A CA 11
ATOM 20030 C C . ASP A 1 96 ? -10.417 11.551 -11.236 1.00 0.00 96 ASP A C 11
ATOM 20031 O O . ASP A 1 96 ? -10.642 12.676 -11.692 1.00 0.00 96 ASP A O 11
ATOM 20040 N N . CYS A 1 97 ? -9.316 10.862 -11.577 1.00 0.00 97 CYS A N 11
ATOM 20041 C CA . CYS A 1 97 ? -8.189 11.339 -12.395 1.00 0.00 97 CYS A CA 11
ATOM 20042 C C . CYS A 1 97 ? -7.257 10.180 -12.836 1.00 0.00 97 CYS A C 11
ATOM 20043 O O . CYS A 1 97 ? -7.643 9.012 -12.770 1.00 0.00 97 CYS A O 11
ATOM 20051 N N . SER A 1 98 ? -6.049 10.483 -13.324 1.00 0.00 98 SER A N 11
ATOM 20052 C CA . SER A 1 98 ? -5.013 9.491 -13.691 1.00 0.00 98 SER A CA 11
ATOM 20053 C C . SER A 1 98 ? -4.482 8.729 -12.463 1.00 0.00 98 SER A C 11
ATOM 20054 O O . SER A 1 98 ? -4.595 9.212 -11.336 1.00 0.00 98 SER A O 11
ATOM 20062 N N . GLU A 1 99 ? -3.840 7.565 -12.654 1.00 0.00 99 GLU A N 11
ATOM 20063 C CA . GLU A 1 99 ? -3.238 6.773 -11.553 1.00 0.00 99 GLU A CA 11
ATOM 20064 C C . GLU A 1 99 ? -2.239 7.577 -10.709 1.00 0.00 99 GLU A C 11
ATOM 20065 O O . GLU A 1 99 ? -2.115 7.326 -9.509 1.00 0.00 99 GLU A O 11
ATOM 20077 N N . ASP A 1 100 ? -1.588 8.579 -11.316 1.00 0.00 100 ASP A N 11
ATOM 20078 C CA . ASP A 1 100 ? -0.666 9.519 -10.670 1.00 0.00 100 ASP A CA 11
ATOM 20079 C C . ASP A 1 100 ? -1.281 10.198 -9.436 1.00 0.00 100 ASP A C 11
ATOM 20080 O O . ASP A 1 100 ? -0.535 10.563 -8.535 1.00 0.00 100 ASP A O 11
ATOM 20089 N N . GLU A 1 101 ? -2.608 10.340 -9.347 1.00 0.00 101 GLU A N 11
ATOM 20090 C CA . GLU A 1 101 ? -3.270 10.890 -8.166 1.00 0.00 101 GLU A CA 11
ATOM 20091 C C . GLU A 1 101 ? -2.883 10.108 -6.899 1.00 0.00 101 GLU A C 11
ATOM 20092 O O . GLU A 1 101 ? -2.347 10.688 -5.957 1.00 0.00 101 GLU A O 11
ATOM 20104 N N . ILE A 1 102 ? -3.089 8.786 -6.910 1.00 0.00 102 ILE A N 11
ATOM 20105 C CA . ILE A 1 102 ? -2.732 7.873 -5.817 1.00 0.00 102 ILE A CA 11
ATOM 20106 C C . ILE A 1 102 ? -1.250 7.484 -5.834 1.00 0.00 102 ILE A C 11
ATOM 20107 O O . ILE A 1 102 ? -0.612 7.471 -4.784 1.00 0.00 102 ILE A O 11
ATOM 20123 N N . GLU A 1 103 ? -0.681 7.171 -7.004 1.00 0.00 103 GLU A N 11
ATOM 20124 C CA . GLU A 1 103 ? 0.730 6.787 -7.132 1.00 0.00 103 GLU A CA 11
ATOM 20125 C C . GLU A 1 103 ? 1.656 7.891 -6.586 1.00 0.00 103 GLU A C 11
ATOM 20126 O O . GLU A 1 103 ? 2.584 7.613 -5.826 1.00 0.00 103 GLU A O 11
ATOM 20138 N N . SER A 1 104 ? 1.413 9.152 -6.970 1.00 0.00 104 SER A N 11
ATOM 20139 C CA . SER A 1 104 ? 2.151 10.311 -6.451 1.00 0.00 104 SER A CA 11
ATOM 20140 C C . SER A 1 104 ? 1.718 10.659 -5.021 1.00 0.00 104 SER A C 11
ATOM 20141 O O . SER A 1 104 ? 2.486 11.267 -4.286 1.00 0.00 104 SER A O 11
ATOM 20149 N N . ASP A 1 105 ? 0.526 10.265 -4.559 1.00 0.00 105 ASP A N 11
ATOM 20150 C CA . ASP A 1 105 ? 0.143 10.506 -3.159 1.00 0.00 105 ASP A CA 11
ATOM 20151 C C . ASP A 1 105 ? 1.025 9.680 -2.200 1.00 0.00 105 ASP A C 11
ATOM 20152 O O . ASP A 1 105 ? 1.203 10.072 -1.051 1.00 0.00 105 ASP A O 11
ATOM 20161 N N . LEU A 1 106 ? 1.671 8.597 -2.657 1.00 0.00 106 LEU A N 11
ATOM 20162 C CA . LEU A 1 106 ? 2.586 7.810 -1.828 1.00 0.00 106 LEU A CA 11
ATOM 20163 C C . LEU A 1 106 ? 3.705 8.650 -1.224 1.00 0.00 106 LEU A C 11
ATOM 20164 O O . LEU A 1 106 ? 3.981 8.528 -0.031 1.00 0.00 106 LEU A O 11
ATOM 20180 N N . LYS A 1 107 ? 4.324 9.537 -2.013 1.00 0.00 107 LYS A N 11
ATOM 20181 C CA . LYS A 1 107 ? 5.376 10.428 -1.513 1.00 0.00 107 LYS A CA 11
ATOM 20182 C C . LYS A 1 107 ? 4.886 11.385 -0.424 1.00 0.00 107 LYS A C 11
ATOM 20183 O O . LYS A 1 107 ? 5.665 11.704 0.468 1.00 0.00 107 LYS A O 11
ATOM 20202 N N . LYS A 1 108 ? 3.605 11.774 -0.443 1.00 0.00 108 LYS A N 11
ATOM 20203 C CA . LYS A 1 108 ? 2.939 12.596 0.571 1.00 0.00 108 LYS A CA 11
ATOM 20204 C C . LYS A 1 108 ? 2.600 11.779 1.823 1.00 0.00 108 LYS A C 11
ATOM 20205 O O . LYS A 1 108 ? 2.680 12.297 2.936 1.00 0.00 108 LYS A O 11
ATOM 20224 N N . ILE A 1 109 ? 2.210 10.513 1.658 1.00 0.00 109 ILE A N 11
ATOM 20225 C CA . ILE A 1 109 ? 1.836 9.611 2.756 1.00 0.00 109 ILE A CA 11
ATOM 20226 C C . ILE A 1 109 ? 3.089 9.099 3.490 1.00 0.00 109 ILE A C 11
ATOM 20227 O O . ILE A 1 109 ? 3.233 9.334 4.689 1.00 0.00 109 ILE A O 11
ATOM 20243 N N . PHE A 1 110 ? 3.998 8.407 2.795 1.00 0.00 110 PHE A N 11
ATOM 20244 C CA . PHE A 1 110 ? 5.210 7.807 3.367 1.00 0.00 110 PHE A CA 11
ATOM 20245 C C . PHE A 1 110 ? 6.380 8.816 3.497 1.00 0.00 110 PHE A C 11
ATOM 20246 O O . PHE A 1 110 ? 7.488 8.428 3.864 1.00 0.00 110 PHE A O 11
ATOM 20263 N N . ASN A 1 111 ? 6.145 10.107 3.219 1.00 0.00 111 ASN A N 11
ATOM 20264 C CA . ASN A 1 111 ? 7.106 11.219 3.181 1.00 0.00 111 ASN A CA 11
ATOM 20265 C C . ASN A 1 111 ? 8.407 10.878 2.415 1.00 0.00 111 ASN A C 11
ATOM 20266 O O . ASN A 1 111 ? 9.517 10.978 2.943 1.00 0.00 111 ASN A O 11
ATOM 20277 N N . LEU A 1 112 ? 8.259 10.460 1.154 1.00 0.00 112 LEU A N 11
ATOM 20278 C CA . LEU A 1 112 ? 9.359 10.031 0.271 1.00 0.00 112 LEU A CA 11
ATOM 20279 C C . LEU A 1 112 ? 9.981 11.208 -0.502 1.00 0.00 112 LEU A C 11
ATOM 20280 O O . LEU A 1 112 ? 11.158 11.152 -0.866 1.00 0.00 112 LEU A O 11
ATOM 20296 N N . ALA A 1 113 ? 9.185 12.253 -0.770 1.00 0.00 113 ALA A N 11
ATOM 20297 C CA . ALA A 1 113 ? 9.539 13.474 -1.505 1.00 0.00 113 ALA A CA 11
ATOM 20298 C C . ALA A 1 113 ? 8.571 14.642 -1.202 1.00 0.00 113 ALA A C 11
ATOM 20299 O O . ALA A 1 113 ? 8.889 15.791 -1.585 1.00 0.00 113 ALA A O 11
ATOM 20307 N N . GLY A 1 1 ? -20.666 -17.653 10.085 1.00 0.00 1 GLY A N 12
ATOM 20308 C CA . GLY A 1 1 ? -20.062 -16.302 10.065 1.00 0.00 1 GLY A CA 12
ATOM 20309 C C . GLY A 1 1 ? -18.625 -16.333 10.558 1.00 0.00 1 GLY A C 12
ATOM 20310 O O . GLY A 1 1 ? -18.379 -16.744 11.694 1.00 0.00 1 GLY A O 12
ATOM 20316 N N . SER A 1 2 ? -17.662 -15.897 9.737 1.00 0.00 2 SER A N 12
ATOM 20317 C CA . SER A 1 2 ? -16.240 -15.769 10.115 1.00 0.00 2 SER A CA 12
ATOM 20318 C C . SER A 1 2 ? -16.029 -14.735 11.234 1.00 0.00 2 SER A C 12
ATOM 20319 O O . SER A 1 2 ? -16.071 -13.525 10.991 1.00 0.00 2 SER A O 12
ATOM 20327 N N . HIS A 1 3 ? -15.795 -15.206 12.467 1.00 0.00 3 HIS A N 12
ATOM 20328 C CA . HIS A 1 3 ? -15.490 -14.370 13.647 1.00 0.00 3 HIS A CA 12
ATOM 20329 C C . HIS A 1 3 ? -14.210 -13.534 13.493 1.00 0.00 3 HIS A C 12
ATOM 20330 O O . HIS A 1 3 ? -14.148 -12.403 13.981 1.00 0.00 3 HIS A O 12
ATOM 20345 N N . MET A 1 4 ? -13.194 -14.086 12.827 1.00 0.00 4 MET A N 12
ATOM 20346 C CA . MET A 1 4 ? -11.893 -13.456 12.571 1.00 0.00 4 MET A CA 12
ATOM 20347 C C . MET A 1 4 ? -11.404 -13.803 11.154 1.00 0.00 4 MET A C 12
ATOM 20348 O O . MET A 1 4 ? -11.562 -14.940 10.701 1.00 0.00 4 MET A O 12
ATOM 20362 N N . GLY A 1 5 ? -10.824 -12.829 10.448 1.00 0.00 5 GLY A N 12
ATOM 20363 C CA . GLY A 1 5 ? -10.392 -12.960 9.051 1.00 0.00 5 GLY A CA 12
ATOM 20364 C C . GLY A 1 5 ? -10.335 -11.611 8.326 1.00 0.00 5 GLY A C 12
ATOM 20365 O O . GLY A 1 5 ? -9.939 -10.598 8.912 1.00 0.00 5 GLY A O 12
ATOM 20369 N N . SER A 1 6 ? -10.713 -11.602 7.044 1.00 0.00 6 SER A N 12
ATOM 20370 C CA . SER A 1 6 ? -10.809 -10.411 6.180 1.00 0.00 6 SER A CA 12
ATOM 20371 C C . SER A 1 6 ? -11.797 -9.358 6.719 1.00 0.00 6 SER A C 12
ATOM 20372 O O . SER A 1 6 ? -12.637 -9.653 7.574 1.00 0.00 6 SER A O 12
ATOM 20380 N N . VAL A 1 7 ? -11.755 -8.133 6.176 1.00 0.00 7 VAL A N 12
ATOM 20381 C CA . VAL A 1 7 ? -12.651 -7.027 6.586 1.00 0.00 7 VAL A CA 12
ATOM 20382 C C . VAL A 1 7 ? -14.136 -7.326 6.297 1.00 0.00 7 VAL A C 12
ATOM 20383 O O . VAL A 1 7 ? -15.005 -6.988 7.103 1.00 0.00 7 VAL A O 12
ATOM 20396 N N . GLY A 1 8 ? -14.428 -7.982 5.165 1.00 0.00 8 GLY A N 12
ATOM 20397 C CA . GLY A 1 8 ? -15.779 -8.386 4.730 1.00 0.00 8 GLY A CA 12
ATOM 20398 C C . GLY A 1 8 ? -16.136 -8.001 3.284 1.00 0.00 8 GLY A C 12
ATOM 20399 O O . GLY A 1 8 ? -17.145 -8.466 2.753 1.00 0.00 8 GLY A O 12
ATOM 20403 N N . LEU A 1 9 ? -15.300 -7.179 2.642 1.00 0.00 9 LEU A N 12
ATOM 20404 C CA . LEU A 1 9 ? -15.380 -6.740 1.244 1.00 0.00 9 LEU A CA 12
ATOM 20405 C C . LEU A 1 9 ? -14.203 -7.296 0.407 1.00 0.00 9 LEU A C 12
ATOM 20406 O O . LEU A 1 9 ? -13.421 -8.127 0.881 1.00 0.00 9 LEU A O 12
ATOM 20422 N N . ARG A 1 10 ? -14.101 -6.857 -0.853 1.00 0.00 10 ARG A N 12
ATOM 20423 C CA . ARG A 1 10 ? -13.037 -7.196 -1.819 1.00 0.00 10 ARG A CA 12
ATOM 20424 C C . ARG A 1 10 ? -12.241 -5.944 -2.188 1.00 0.00 10 ARG A C 12
ATOM 20425 O O . ARG A 1 10 ? -11.217 -5.668 -1.577 1.00 0.00 10 ARG A O 12
ATOM 20446 N N . GLU A 1 11 ? -12.730 -5.173 -3.152 1.00 0.00 11 GLU A N 12
ATOM 20447 C CA . GLU A 1 11 ? -12.063 -3.989 -3.717 1.00 0.00 11 GLU A CA 12
ATOM 20448 C C . GLU A 1 11 ? -13.053 -2.881 -4.105 1.00 0.00 11 GLU A C 12
ATOM 20449 O O . GLU A 1 11 ? -12.718 -1.700 -4.015 1.00 0.00 11 GLU A O 12
ATOM 20461 N N . ILE A 1 12 ? -14.270 -3.249 -4.526 1.00 0.00 12 ILE A N 12
ATOM 20462 C CA . ILE A 1 12 ? -15.365 -2.319 -4.833 1.00 0.00 12 ILE A CA 12
ATOM 20463 C C . ILE A 1 12 ? -15.773 -1.487 -3.610 1.00 0.00 12 ILE A C 12
ATOM 20464 O O . ILE A 1 12 ? -16.274 -2.008 -2.611 1.00 0.00 12 ILE A O 12
ATOM 20480 N N . ILE A 1 13 ? -15.540 -0.180 -3.709 1.00 0.00 13 ILE A N 12
ATOM 20481 C CA . ILE A 1 13 ? -15.775 0.835 -2.678 1.00 0.00 13 ILE A CA 12
ATOM 20482 C C . ILE A 1 13 ? -16.167 2.189 -3.286 1.00 0.00 13 ILE A C 12
ATOM 20483 O O . ILE A 1 13 ? -16.214 2.346 -4.507 1.00 0.00 13 ILE A O 12
ATOM 20499 N N . SER A 1 14 ? -16.442 3.169 -2.422 1.00 0.00 14 SER A N 12
ATOM 20500 C CA . SER A 1 14 ? -16.737 4.566 -2.758 1.00 0.00 14 SER A CA 12
ATOM 20501 C C . SER A 1 14 ? -15.718 5.503 -2.092 1.00 0.00 14 SER A C 12
ATOM 20502 O O . SER A 1 14 ? -14.842 5.061 -1.346 1.00 0.00 14 SER A O 12
ATOM 20510 N N . GLU A 1 15 ? -15.848 6.812 -2.317 1.00 0.00 15 GLU A N 12
ATOM 20511 C CA . GLU A 1 15 ? -15.028 7.854 -1.682 1.00 0.00 15 GLU A CA 12
ATOM 20512 C C . GLU A 1 15 ? -14.935 7.739 -0.143 1.00 0.00 15 GLU A C 12
ATOM 20513 O O . GLU A 1 15 ? -13.927 8.135 0.436 1.00 0.00 15 GLU A O 12
ATOM 20525 N N . GLU A 1 16 ? -15.921 7.130 0.527 1.00 0.00 16 GLU A N 12
ATOM 20526 C CA . GLU A 1 16 ? -15.916 6.870 1.977 1.00 0.00 16 GLU A CA 12
ATOM 20527 C C . GLU A 1 16 ? -14.688 6.067 2.442 1.00 0.00 16 GLU A C 12
ATOM 20528 O O . GLU A 1 16 ? -13.924 6.533 3.291 1.00 0.00 16 GLU A O 12
ATOM 20540 N N . ASP A 1 17 ? -14.487 4.858 1.902 1.00 0.00 17 ASP A N 12
ATOM 20541 C CA . ASP A 1 17 ? -13.298 4.046 2.184 1.00 0.00 17 ASP A CA 12
ATOM 20542 C C . ASP A 1 17 ? -12.039 4.807 1.778 1.00 0.00 17 ASP A C 12
ATOM 20543 O O . ASP A 1 17 ? -11.100 4.824 2.568 1.00 0.00 17 ASP A O 12
ATOM 20552 N N . VAL A 1 18 ? -12.032 5.483 0.614 1.00 0.00 18 VAL A N 12
ATOM 20553 C CA . VAL A 1 18 ? -10.859 6.249 0.161 1.00 0.00 18 VAL A CA 12
ATOM 20554 C C . VAL A 1 18 ? -10.366 7.214 1.251 1.00 0.00 18 VAL A C 12
ATOM 20555 O O . VAL A 1 18 ? -9.165 7.383 1.421 1.00 0.00 18 VAL A O 12
ATOM 20568 N N . LYS A 1 19 ? -11.249 7.797 2.068 1.00 0.00 19 LYS A N 12
ATOM 20569 C CA . LYS A 1 19 ? -10.843 8.646 3.201 1.00 0.00 19 LYS A CA 12
ATOM 20570 C C . LYS A 1 19 ? -10.296 7.833 4.385 1.00 0.00 19 LYS A C 12
ATOM 20571 O O . LYS A 1 19 ? -9.282 8.221 4.967 1.00 0.00 19 LYS A O 12
ATOM 20590 N N . GLN A 1 20 ? -10.931 6.713 4.748 1.00 0.00 20 GLN A N 12
ATOM 20591 C CA . GLN A 1 20 ? -10.502 5.860 5.861 1.00 0.00 20 GLN A CA 12
ATOM 20592 C C . GLN A 1 20 ? -9.166 5.164 5.574 1.00 0.00 20 GLN A C 12
ATOM 20593 O O . GLN A 1 20 ? -8.242 5.278 6.374 1.00 0.00 20 GLN A O 12
ATOM 20607 N N . VAL A 1 21 ? -9.021 4.477 4.441 1.00 0.00 21 VAL A N 12
ATOM 20608 C CA . VAL A 1 21 ? -7.756 3.851 4.024 1.00 0.00 21 VAL A CA 12
ATOM 20609 C C . VAL A 1 21 ? -6.603 4.858 3.997 1.00 0.00 21 VAL A C 12
ATOM 20610 O O . VAL A 1 21 ? -5.523 4.531 4.487 1.00 0.00 21 VAL A O 12
ATOM 20623 N N . TYR A 1 22 ? -6.837 6.098 3.536 1.00 0.00 22 TYR A N 12
ATOM 20624 C CA . TYR A 1 22 ? -5.834 7.170 3.565 1.00 0.00 22 TYR A CA 12
ATOM 20625 C C . TYR A 1 22 ? -5.361 7.502 4.987 1.00 0.00 22 TYR A C 12
ATOM 20626 O O . TYR A 1 22 ? -4.211 7.886 5.161 1.00 0.00 22 TYR A O 12
ATOM 20644 N N . SER A 1 23 ? -6.209 7.322 6.003 1.00 0.00 23 SER A N 12
ATOM 20645 C CA . SER A 1 23 ? -5.870 7.494 7.423 1.00 0.00 23 SER A CA 12
ATOM 20646 C C . SER A 1 23 ? -5.071 6.300 7.986 1.00 0.00 23 SER A C 12
ATOM 20647 O O . SER A 1 23 ? -4.190 6.494 8.827 1.00 0.00 23 SER A O 12
ATOM 20655 N N . ILE A 1 24 ? -5.285 5.076 7.477 1.00 0.00 24 ILE A N 12
ATOM 20656 C CA . ILE A 1 24 ? -4.564 3.861 7.910 1.00 0.00 24 ILE A CA 12
ATOM 20657 C C . ILE A 1 24 ? -3.073 3.952 7.568 1.00 0.00 24 ILE A C 12
ATOM 20658 O O . ILE A 1 24 ? -2.219 3.762 8.439 1.00 0.00 24 ILE A O 12
ATOM 20674 N N . LEU A 1 25 ? -2.739 4.229 6.302 1.00 0.00 25 LEU A N 12
ATOM 20675 C CA . LEU A 1 25 ? -1.351 4.382 5.872 1.00 0.00 25 LEU A CA 12
ATOM 20676 C C . LEU A 1 25 ? -0.719 5.747 6.200 1.00 0.00 25 LEU A C 12
ATOM 20677 O O . LEU A 1 25 ? 0.500 5.872 6.100 1.00 0.00 25 LEU A O 12
ATOM 20693 N N . LYS A 1 26 ? -1.499 6.740 6.651 1.00 0.00 26 LYS A N 12
ATOM 20694 C CA . LYS A 1 26 ? -1.015 8.087 7.024 1.00 0.00 26 LYS A CA 12
ATOM 20695 C C . LYS A 1 26 ? 0.079 8.105 8.093 1.00 0.00 26 LYS A C 12
ATOM 20696 O O . LYS A 1 26 ? 0.821 9.081 8.183 1.00 0.00 26 LYS A O 12
ATOM 20715 N N . GLU A 1 27 ? 0.177 7.057 8.907 1.00 0.00 27 GLU A N 12
ATOM 20716 C CA . GLU A 1 27 ? 1.198 6.915 9.944 1.00 0.00 27 GLU A CA 12
ATOM 20717 C C . GLU A 1 27 ? 2.526 6.373 9.379 1.00 0.00 27 GLU A C 12
ATOM 20718 O O . GLU A 1 27 ? 2.587 5.252 8.869 1.00 0.00 27 GLU A O 12
ATOM 20730 N N . LYS A 1 28 ? 3.617 7.137 9.552 1.00 0.00 28 LYS A N 12
ATOM 20731 C CA . LYS A 1 28 ? 4.982 6.746 9.150 1.00 0.00 28 LYS A CA 12
ATOM 20732 C C . LYS A 1 28 ? 5.774 6.010 10.250 1.00 0.00 28 LYS A C 12
ATOM 20733 O O . LYS A 1 28 ? 6.991 5.855 10.158 1.00 0.00 28 LYS A O 12
ATOM 20752 N N . ASP A 1 29 ? 5.098 5.551 11.301 1.00 0.00 29 ASP A N 12
ATOM 20753 C CA . ASP A 1 29 ? 5.695 4.862 12.460 1.00 0.00 29 ASP A CA 12
ATOM 20754 C C . ASP A 1 29 ? 5.435 3.338 12.471 1.00 0.00 29 ASP A C 12
ATOM 20755 O O . ASP A 1 29 ? 5.786 2.635 13.420 1.00 0.00 29 ASP A O 12
ATOM 20764 N N . ILE A 1 30 ? 4.829 2.813 11.399 1.00 0.00 30 ILE A N 12
ATOM 20765 C CA . ILE A 1 30 ? 4.476 1.394 11.209 1.00 0.00 30 ILE A CA 12
ATOM 20766 C C . ILE A 1 30 ? 5.668 0.501 10.797 1.00 0.00 30 ILE A C 12
ATOM 20767 O O . ILE A 1 30 ? 5.512 -0.718 10.738 1.00 0.00 30 ILE A O 12
ATOM 20783 N N . SER A 1 31 ? 6.837 1.088 10.490 1.00 0.00 31 SER A N 12
ATOM 20784 C CA . SER A 1 31 ? 8.029 0.429 9.918 1.00 0.00 31 SER A CA 12
ATOM 20785 C C . SER A 1 31 ? 8.417 -0.861 10.656 1.00 0.00 31 SER A C 12
ATOM 20786 O O . SER A 1 31 ? 8.754 -0.828 11.846 1.00 0.00 31 SER A O 12
ATOM 20794 N N . VAL A 1 32 ? 8.341 -2.012 9.975 1.00 0.00 32 VAL A N 12
ATOM 20795 C CA . VAL A 1 32 ? 8.603 -3.314 10.608 1.00 0.00 32 VAL A CA 12
ATOM 20796 C C . VAL A 1 32 ? 10.112 -3.586 10.719 1.00 0.00 32 VAL A C 12
ATOM 20797 O O . VAL A 1 32 ? 10.913 -3.074 9.934 1.00 0.00 32 VAL A O 12
ATOM 20810 N N . ASP A 1 33 ? 10.513 -4.383 11.709 1.00 0.00 33 ASP A N 12
ATOM 20811 C CA . ASP A 1 33 ? 11.912 -4.758 11.953 1.00 0.00 33 ASP A CA 12
ATOM 20812 C C . ASP A 1 33 ? 12.470 -5.626 10.811 1.00 0.00 33 ASP A C 12
ATOM 20813 O O . ASP A 1 33 ? 11.772 -6.526 10.343 1.00 0.00 33 ASP A O 12
ATOM 20822 N N . SER A 1 34 ? 13.725 -5.429 10.389 1.00 0.00 34 SER A N 12
ATOM 20823 C CA . SER A 1 34 ? 14.350 -6.192 9.286 1.00 0.00 34 SER A CA 12
ATOM 20824 C C . SER A 1 34 ? 14.372 -7.714 9.505 1.00 0.00 34 SER A C 12
ATOM 20825 O O . SER A 1 34 ? 14.398 -8.476 8.536 1.00 0.00 34 SER A O 12
ATOM 20833 N N . THR A 1 35 ? 14.338 -8.176 10.760 1.00 0.00 35 THR A N 12
ATOM 20834 C CA . THR A 1 35 ? 14.248 -9.604 11.117 1.00 0.00 35 THR A CA 12
ATOM 20835 C C . THR A 1 35 ? 12.840 -10.147 10.850 1.00 0.00 35 THR A C 12
ATOM 20836 O O . THR A 1 35 ? 12.663 -11.049 10.029 1.00 0.00 35 THR A O 12
ATOM 20847 N N . THR A 1 36 ? 11.819 -9.581 11.507 1.00 0.00 36 THR A N 12
ATOM 20848 C CA . THR A 1 36 ? 10.401 -9.947 11.312 1.00 0.00 36 THR A CA 12
ATOM 20849 C C . THR A 1 36 ? 9.910 -9.670 9.889 1.00 0.00 36 THR A C 12
ATOM 20850 O O . THR A 1 36 ? 9.006 -10.358 9.413 1.00 0.00 36 THR A O 12
ATOM 20861 N N . TRP A 1 37 ? 10.538 -8.736 9.166 1.00 0.00 37 TRP A N 12
ATOM 20862 C CA . TRP A 1 37 ? 10.234 -8.419 7.772 1.00 0.00 37 TRP A CA 12
ATOM 20863 C C . TRP A 1 37 ? 10.180 -9.663 6.876 1.00 0.00 37 TRP A C 12
ATOM 20864 O O . TRP A 1 37 ? 9.241 -9.841 6.102 1.00 0.00 37 TRP A O 12
ATOM 20885 N N . ASN A 1 38 ? 11.147 -10.569 7.032 1.00 0.00 38 ASN A N 12
ATOM 20886 C CA . ASN A 1 38 ? 11.233 -11.798 6.247 1.00 0.00 38 ASN A CA 12
ATOM 20887 C C . ASN A 1 38 ? 9.961 -12.675 6.358 1.00 0.00 38 ASN A C 12
ATOM 20888 O O . ASN A 1 38 ? 9.575 -13.336 5.392 1.00 0.00 38 ASN A O 12
ATOM 20899 N N . ARG A 1 39 ? 9.285 -12.653 7.520 1.00 0.00 39 ARG A N 12
ATOM 20900 C CA . ARG A 1 39 ? 8.000 -13.337 7.776 1.00 0.00 39 ARG A CA 12
ATOM 20901 C C . ARG A 1 39 ? 6.804 -12.481 7.357 1.00 0.00 39 ARG A C 12
ATOM 20902 O O . ARG A 1 39 ? 5.872 -13.001 6.746 1.00 0.00 39 ARG A O 12
ATOM 20923 N N . ARG A 1 40 ? 6.840 -11.171 7.638 1.00 0.00 40 ARG A N 12
ATOM 20924 C CA . ARG A 1 40 ? 5.825 -10.183 7.216 1.00 0.00 40 ARG A CA 12
ATOM 20925 C C . ARG A 1 40 ? 5.592 -10.212 5.711 1.00 0.00 40 ARG A C 12
ATOM 20926 O O . ARG A 1 40 ? 4.457 -10.079 5.265 1.00 0.00 40 ARG A O 12
ATOM 20947 N N . TYR A 1 41 ? 6.649 -10.464 4.937 1.00 0.00 41 TYR A N 12
ATOM 20948 C CA . TYR A 1 41 ? 6.574 -10.631 3.493 1.00 0.00 41 TYR A CA 12
ATOM 20949 C C . TYR A 1 41 ? 5.534 -11.709 3.134 1.00 0.00 41 TYR A C 12
ATOM 20950 O O . TYR A 1 41 ? 4.727 -11.507 2.232 1.00 0.00 41 TYR A O 12
ATOM 20968 N N . ARG A 1 42 ? 5.504 -12.833 3.870 1.00 0.00 42 ARG A N 12
ATOM 20969 C CA . ARG A 1 42 ? 4.593 -13.969 3.641 1.00 0.00 42 ARG A CA 12
ATOM 20970 C C . ARG A 1 42 ? 3.121 -13.619 3.865 1.00 0.00 42 ARG A C 12
ATOM 20971 O O . ARG A 1 42 ? 2.318 -13.801 2.957 1.00 0.00 42 ARG A O 12
ATOM 20992 N N . GLU A 1 43 ? 2.755 -13.122 5.048 1.00 0.00 43 GLU A N 12
ATOM 20993 C CA . GLU A 1 43 ? 1.382 -12.672 5.340 1.00 0.00 43 GLU A CA 12
ATOM 20994 C C . GLU A 1 43 ? 0.904 -11.637 4.319 1.00 0.00 43 GLU A C 12
ATOM 20995 O O . GLU A 1 43 ? -0.159 -11.797 3.720 1.00 0.00 43 GLU A O 12
ATOM 21007 N N . TYR A 1 44 ? 1.712 -10.609 4.070 1.00 0.00 44 TYR A N 12
ATOM 21008 C CA . TYR A 1 44 ? 1.413 -9.569 3.095 1.00 0.00 44 TYR A CA 12
ATOM 21009 C C . TYR A 1 44 ? 1.300 -10.103 1.659 1.00 0.00 44 TYR A C 12
ATOM 21010 O O . TYR A 1 44 ? 0.416 -9.654 0.939 1.00 0.00 44 TYR A O 12
ATOM 21028 N N . MET A 1 45 ? 2.091 -11.107 1.258 1.00 0.00 45 MET A N 12
ATOM 21029 C CA . MET A 1 45 ? 2.004 -11.772 -0.057 1.00 0.00 45 MET A CA 12
ATOM 21030 C C . MET A 1 45 ? 0.601 -12.339 -0.336 1.00 0.00 45 MET A C 12
ATOM 21031 O O . MET A 1 45 ? 0.134 -12.339 -1.475 1.00 0.00 45 MET A O 12
ATOM 21045 N N . GLU A 1 46 ? -0.091 -12.823 0.698 1.00 0.00 46 GLU A N 12
ATOM 21046 C CA . GLU A 1 46 ? -1.458 -13.346 0.589 1.00 0.00 46 GLU A CA 12
ATOM 21047 C C . GLU A 1 46 ? -2.479 -12.216 0.475 1.00 0.00 46 GLU A C 12
ATOM 21048 O O . GLU A 1 46 ? -3.388 -12.295 -0.354 1.00 0.00 46 GLU A O 12
ATOM 21060 N N . LYS A 1 47 ? -2.288 -11.118 1.224 1.00 0.00 47 LYS A N 12
ATOM 21061 C CA . LYS A 1 47 ? -3.139 -9.922 1.125 1.00 0.00 47 LYS A CA 12
ATOM 21062 C C . LYS A 1 47 ? -3.225 -9.351 -0.300 1.00 0.00 47 LYS A C 12
ATOM 21063 O O . LYS A 1 47 ? -4.189 -8.665 -0.615 1.00 0.00 47 LYS A O 12
ATOM 21082 N N . ILE A 1 48 ? -2.274 -9.661 -1.180 1.00 0.00 48 ILE A N 12
ATOM 21083 C CA . ILE A 1 48 ? -2.265 -9.217 -2.585 1.00 0.00 48 ILE A CA 12
ATOM 21084 C C . ILE A 1 48 ? -3.327 -9.924 -3.443 1.00 0.00 48 ILE A C 12
ATOM 21085 O O . ILE A 1 48 ? -3.718 -9.434 -4.502 1.00 0.00 48 ILE A O 12
ATOM 21101 N N . LYS A 1 49 ? -3.818 -11.074 -2.970 1.00 0.00 49 LYS A N 12
ATOM 21102 C CA . LYS A 1 49 ? -4.745 -11.971 -3.675 1.00 0.00 49 LYS A CA 12
ATOM 21103 C C . LYS A 1 49 ? -6.053 -12.163 -2.906 1.00 0.00 49 LYS A C 12
ATOM 21104 O O . LYS A 1 49 ? -7.109 -12.328 -3.517 1.00 0.00 49 LYS A O 12
ATOM 21123 N N . THR A 1 50 ? -5.983 -12.136 -1.571 1.00 0.00 50 THR A N 12
ATOM 21124 C CA . THR A 1 50 ? -7.119 -12.377 -0.656 1.00 0.00 50 THR A CA 12
ATOM 21125 C C . THR A 1 50 ? -7.526 -11.119 0.103 1.00 0.00 50 THR A C 12
ATOM 21126 O O . THR A 1 50 ? -8.710 -10.915 0.391 1.00 0.00 50 THR A O 12
ATOM 21137 N N . GLY A 1 51 ? -6.535 -10.274 0.401 1.00 0.00 51 GLY A N 12
ATOM 21138 C CA . GLY A 1 51 ? -6.661 -9.061 1.188 1.00 0.00 51 GLY A CA 12
ATOM 21139 C C . GLY A 1 51 ? -7.496 -8.010 0.480 1.00 0.00 51 GLY A C 12
ATOM 21140 O O . GLY A 1 51 ? -7.484 -7.871 -0.747 1.00 0.00 51 GLY A O 12
ATOM 21144 N N . SER A 1 52 ? -8.232 -7.266 1.291 1.00 0.00 52 SER A N 12
ATOM 21145 C CA . SER A 1 52 ? -9.131 -6.223 0.835 1.00 0.00 52 SER A CA 12
ATOM 21146 C C . SER A 1 52 ? -8.425 -4.892 0.565 1.00 0.00 52 SER A C 12
ATOM 21147 O O . SER A 1 52 ? -7.231 -4.750 0.812 1.00 0.00 52 SER A O 12
ATOM 21155 N N . VAL A 1 53 ? -9.168 -3.878 0.125 1.00 0.00 53 VAL A N 12
ATOM 21156 C CA . VAL A 1 53 ? -8.689 -2.501 -0.089 1.00 0.00 53 VAL A CA 12
ATOM 21157 C C . VAL A 1 53 ? -7.882 -1.944 1.089 1.00 0.00 53 VAL A C 12
ATOM 21158 O O . VAL A 1 53 ? -6.751 -1.479 0.920 1.00 0.00 53 VAL A O 12
ATOM 21171 N N . PHE A 1 54 ? -8.441 -2.049 2.296 1.00 0.00 54 PHE A N 12
ATOM 21172 C CA . PHE A 1 54 ? -7.820 -1.623 3.548 1.00 0.00 54 PHE A CA 12
ATOM 21173 C C . PHE A 1 54 ? -6.494 -2.359 3.821 1.00 0.00 54 PHE A C 12
ATOM 21174 O O . PHE A 1 54 ? -5.581 -1.802 4.427 1.00 0.00 54 PHE A O 12
ATOM 21191 N N . GLU A 1 55 ? -6.375 -3.599 3.343 1.00 0.00 55 GLU A N 12
ATOM 21192 C CA . GLU A 1 55 ? -5.212 -4.469 3.513 1.00 0.00 55 GLU A CA 12
ATOM 21193 C C . GLU A 1 55 ? -4.136 -4.218 2.442 1.00 0.00 55 GLU A C 12
ATOM 21194 O O . GLU A 1 55 ? -2.968 -4.076 2.785 1.00 0.00 55 GLU A O 12
ATOM 21206 N N . ILE A 1 56 ? -4.501 -4.095 1.160 1.00 0.00 56 ILE A N 12
ATOM 21207 C CA . ILE A 1 56 ? -3.600 -3.751 0.042 1.00 0.00 56 ILE A CA 12
ATOM 21208 C C . ILE A 1 56 ? -2.823 -2.468 0.325 1.00 0.00 56 ILE A C 12
ATOM 21209 O O . ILE A 1 56 ? -1.594 -2.441 0.207 1.00 0.00 56 ILE A O 12
ATOM 21225 N N . ALA A 1 57 ? -3.541 -1.409 0.705 1.00 0.00 57 ALA A N 12
ATOM 21226 C CA . ALA A 1 57 ? -2.924 -0.154 1.108 1.00 0.00 57 ALA A CA 12
ATOM 21227 C C . ALA A 1 57 ? -1.926 -0.345 2.270 1.00 0.00 57 ALA A C 12
ATOM 21228 O O . ALA A 1 57 ? -0.804 0.155 2.201 1.00 0.00 57 ALA A O 12
ATOM 21235 N N . GLU A 1 58 ? -2.290 -1.100 3.312 1.00 0.00 58 GLU A N 12
ATOM 21236 C CA . GLU A 1 58 ? -1.379 -1.434 4.420 1.00 0.00 58 GLU A CA 12
ATOM 21237 C C . GLU A 1 58 ? -0.133 -2.215 3.975 1.00 0.00 58 GLU A C 12
ATOM 21238 O O . GLU A 1 58 ? 0.956 -1.994 4.507 1.00 0.00 58 GLU A O 12
ATOM 21250 N N . VAL A 1 59 ? -0.274 -3.114 3.001 1.00 0.00 59 VAL A N 12
ATOM 21251 C CA . VAL A 1 59 ? 0.823 -3.935 2.485 1.00 0.00 59 VAL A CA 12
ATOM 21252 C C . VAL A 1 59 ? 1.874 -3.072 1.795 1.00 0.00 59 VAL A C 12
ATOM 21253 O O . VAL A 1 59 ? 3.025 -3.036 2.235 1.00 0.00 59 VAL A O 12
ATOM 21266 N N . LEU A 1 60 ? 1.493 -2.370 0.718 1.00 0.00 60 LEU A N 12
ATOM 21267 C CA . LEU A 1 60 ? 2.416 -1.509 -0.028 1.00 0.00 60 LEU A CA 12
ATOM 21268 C C . LEU A 1 60 ? 3.069 -0.449 0.875 1.00 0.00 60 LEU A C 12
ATOM 21269 O O . LEU A 1 60 ? 4.235 -0.109 0.681 1.00 0.00 60 LEU A O 12
ATOM 21285 N N . ARG A 1 61 ? 2.338 0.025 1.891 1.00 0.00 61 ARG A N 12
ATOM 21286 C CA . ARG A 1 61 ? 2.804 0.965 2.906 1.00 0.00 61 ARG A CA 12
ATOM 21287 C C . ARG A 1 61 ? 3.988 0.373 3.654 1.00 0.00 61 ARG A C 12
ATOM 21288 O O . ARG A 1 61 ? 5.052 0.982 3.656 1.00 0.00 61 ARG A O 12
ATOM 21309 N N . ASP A 1 62 ? 3.821 -0.804 4.260 1.00 0.00 62 ASP A N 12
ATOM 21310 C CA . ASP A 1 62 ? 4.915 -1.510 4.928 1.00 0.00 62 ASP A CA 12
ATOM 21311 C C . ASP A 1 62 ? 6.147 -1.599 4.021 1.00 0.00 62 ASP A C 12
ATOM 21312 O O . ASP A 1 62 ? 7.198 -1.071 4.381 1.00 0.00 62 ASP A O 12
ATOM 21321 N N . LEU A 1 63 ? 5.999 -2.169 2.819 1.00 0.00 63 LEU A N 12
ATOM 21322 C CA . LEU A 1 63 ? 7.073 -2.287 1.824 1.00 0.00 63 LEU A CA 12
ATOM 21323 C C . LEU A 1 63 ? 7.783 -0.953 1.541 1.00 0.00 63 LEU A C 12
ATOM 21324 O O . LEU A 1 63 ? 9.007 -0.934 1.427 1.00 0.00 63 LEU A O 12
ATOM 21340 N N . TYR A 1 64 ? 7.050 0.161 1.462 1.00 0.00 64 TYR A N 12
ATOM 21341 C CA . TYR A 1 64 ? 7.645 1.488 1.303 1.00 0.00 64 TYR A CA 12
ATOM 21342 C C . TYR A 1 64 ? 8.454 1.945 2.522 1.00 0.00 64 TYR A C 12
ATOM 21343 O O . TYR A 1 64 ? 9.608 2.364 2.390 1.00 0.00 64 TYR A O 12
ATOM 21361 N N . LEU A 1 65 ? 7.872 1.862 3.720 1.00 0.00 65 LEU A N 12
ATOM 21362 C CA . LEU A 1 65 ? 8.554 2.247 4.955 1.00 0.00 65 LEU A CA 12
ATOM 21363 C C . LEU A 1 65 ? 9.723 1.324 5.336 1.00 0.00 65 LEU A C 12
ATOM 21364 O O . LEU A 1 65 ? 10.589 1.758 6.097 1.00 0.00 65 LEU A O 12
ATOM 21380 N N . LEU A 1 66 ? 9.796 0.094 4.808 1.00 0.00 66 LEU A N 12
ATOM 21381 C CA . LEU A 1 66 ? 10.917 -0.820 5.042 1.00 0.00 66 LEU A CA 12
ATOM 21382 C C . LEU A 1 66 ? 12.269 -0.172 4.715 1.00 0.00 66 LEU A C 12
ATOM 21383 O O . LEU A 1 66 ? 13.200 -0.243 5.523 1.00 0.00 66 LEU A O 12
ATOM 21399 N N . LYS A 1 67 ? 12.366 0.477 3.548 1.00 0.00 67 LYS A N 12
ATOM 21400 C CA . LYS A 1 67 ? 13.556 1.238 3.141 1.00 0.00 67 LYS A CA 12
ATOM 21401 C C . LYS A 1 67 ? 13.519 2.676 3.681 1.00 0.00 67 LYS A C 12
ATOM 21402 O O . LYS A 1 67 ? 14.567 3.280 3.908 1.00 0.00 67 LYS A O 12
ATOM 21421 N N . GLY A 1 68 ? 12.315 3.223 3.882 1.00 0.00 68 GLY A N 12
ATOM 21422 C CA . GLY A 1 68 ? 12.083 4.615 4.283 1.00 0.00 68 GLY A CA 12
ATOM 21423 C C . GLY A 1 68 ? 12.341 5.627 3.157 1.00 0.00 68 GLY A C 12
ATOM 21424 O O . GLY A 1 68 ? 12.548 6.810 3.427 1.00 0.00 68 GLY A O 12
ATOM 21428 N N . ASP A 1 69 ? 12.376 5.163 1.905 1.00 0.00 69 ASP A N 12
ATOM 21429 C CA . ASP A 1 69 ? 12.721 5.939 0.709 1.00 0.00 69 ASP A CA 12
ATOM 21430 C C . ASP A 1 69 ? 12.016 5.387 -0.546 1.00 0.00 69 ASP A C 12
ATOM 21431 O O . ASP A 1 69 ? 11.411 4.313 -0.509 1.00 0.00 69 ASP A O 12
ATOM 21440 N N . LYS A 1 70 ? 12.105 6.102 -1.675 1.00 0.00 70 LYS A N 12
ATOM 21441 C CA . LYS A 1 70 ? 11.505 5.701 -2.960 1.00 0.00 70 LYS A CA 12
ATOM 21442 C C . LYS A 1 70 ? 12.181 4.491 -3.630 1.00 0.00 70 LYS A C 12
ATOM 21443 O O . LYS A 1 70 ? 11.529 3.764 -4.379 1.00 0.00 70 LYS A O 12
ATOM 21462 N N . ASP A 1 71 ? 13.466 4.255 -3.357 1.00 0.00 71 ASP A N 12
ATOM 21463 C CA . ASP A 1 71 ? 14.281 3.187 -3.956 1.00 0.00 71 ASP A CA 12
ATOM 21464 C C . ASP A 1 71 ? 14.306 1.913 -3.089 1.00 0.00 71 ASP A C 12
ATOM 21465 O O . ASP A 1 71 ? 15.257 1.651 -2.343 1.00 0.00 71 ASP A O 12
ATOM 21474 N N . LEU A 1 72 ? 13.234 1.122 -3.175 1.00 0.00 72 LEU A N 12
ATOM 21475 C CA . LEU A 1 72 ? 13.078 -0.140 -2.442 1.00 0.00 72 LEU A CA 12
ATOM 21476 C C . LEU A 1 72 ? 14.045 -1.229 -2.929 1.00 0.00 72 LEU A C 12
ATOM 21477 O O . LEU A 1 72 ? 14.606 -1.145 -4.026 1.00 0.00 72 LEU A O 12
ATOM 21493 N N . SER A 1 73 ? 14.224 -2.278 -2.124 1.00 0.00 73 SER A N 12
ATOM 21494 C CA . SER A 1 73 ? 15.040 -3.438 -2.508 1.00 0.00 73 SER A CA 12
ATOM 21495 C C . SER A 1 73 ? 14.435 -4.172 -3.709 1.00 0.00 73 SER A C 12
ATOM 21496 O O . SER A 1 73 ? 13.214 -4.188 -3.885 1.00 0.00 73 SER A O 12
ATOM 21504 N N . PHE A 1 74 ? 15.275 -4.849 -4.502 1.00 0.00 74 PHE A N 12
ATOM 21505 C CA . PHE A 1 74 ? 14.844 -5.669 -5.645 1.00 0.00 74 PHE A CA 12
ATOM 21506 C C . PHE A 1 74 ? 13.744 -6.670 -5.253 1.00 0.00 74 PHE A C 12
ATOM 21507 O O . PHE A 1 74 ? 12.742 -6.798 -5.957 1.00 0.00 74 PHE A O 12
ATOM 21524 N N . GLY A 1 75 ? 13.903 -7.334 -4.100 1.00 0.00 75 GLY A N 12
ATOM 21525 C CA . GLY A 1 75 ? 12.914 -8.249 -3.528 1.00 0.00 75 GLY A CA 12
ATOM 21526 C C . GLY A 1 75 ? 11.600 -7.557 -3.161 1.00 0.00 75 GLY A C 12
ATOM 21527 O O . GLY A 1 75 ? 10.539 -7.981 -3.600 1.00 0.00 75 GLY A O 12
ATOM 21531 N N . GLU A 1 76 ? 11.642 -6.471 -2.386 1.00 0.00 76 GLU A N 12
ATOM 21532 C CA . GLU A 1 76 ? 10.458 -5.684 -1.984 1.00 0.00 76 GLU A CA 12
ATOM 21533 C C . GLU A 1 76 ? 9.643 -5.214 -3.199 1.00 0.00 76 GLU A C 12
ATOM 21534 O O . GLU A 1 76 ? 8.416 -5.343 -3.226 1.00 0.00 76 GLU A O 12
ATOM 21546 N N . ARG A 1 77 ? 10.329 -4.733 -4.243 1.00 0.00 77 ARG A N 12
ATOM 21547 C CA . ARG A 1 77 ? 9.717 -4.274 -5.495 1.00 0.00 77 ARG A CA 12
ATOM 21548 C C . ARG A 1 77 ? 8.840 -5.337 -6.167 1.00 0.00 77 ARG A C 12
ATOM 21549 O O . ARG A 1 77 ? 7.858 -4.962 -6.801 1.00 0.00 77 ARG A O 12
ATOM 21570 N N . LYS A 1 78 ? 9.129 -6.636 -5.995 1.00 0.00 78 LYS A N 12
ATOM 21571 C CA . LYS A 1 78 ? 8.350 -7.757 -6.561 1.00 0.00 78 LYS A CA 12
ATOM 21572 C C . LYS A 1 78 ? 6.895 -7.739 -6.072 1.00 0.00 78 LYS A C 12
ATOM 21573 O O . LYS A 1 78 ? 5.976 -7.725 -6.890 1.00 0.00 78 LYS A O 12
ATOM 21592 N N . MET A 1 79 ? 6.680 -7.735 -4.752 1.00 0.00 79 MET A N 12
ATOM 21593 C CA . MET A 1 79 ? 5.340 -7.690 -4.146 1.00 0.00 79 MET A CA 12
ATOM 21594 C C . MET A 1 79 ? 4.727 -6.286 -4.217 1.00 0.00 79 MET A C 12
ATOM 21595 O O . MET A 1 79 ? 3.536 -6.150 -4.505 1.00 0.00 79 MET A O 12
ATOM 21609 N N . LEU A 1 80 ? 5.537 -5.239 -3.995 1.00 0.00 80 LEU A N 12
ATOM 21610 C CA . LEU A 1 80 ? 5.098 -3.847 -4.105 1.00 0.00 80 LEU A CA 12
ATOM 21611 C C . LEU A 1 80 ? 4.505 -3.553 -5.490 1.00 0.00 80 LEU A C 12
ATOM 21612 O O . LEU A 1 80 ? 3.417 -3.001 -5.556 1.00 0.00 80 LEU A O 12
ATOM 21628 N N . ASP A 1 81 ? 5.165 -3.935 -6.585 1.00 0.00 81 ASP A N 12
ATOM 21629 C CA . ASP A 1 81 ? 4.669 -3.763 -7.962 1.00 0.00 81 ASP A CA 12
ATOM 21630 C C . ASP A 1 81 ? 3.214 -4.237 -8.137 1.00 0.00 81 ASP A C 12
ATOM 21631 O O . ASP A 1 81 ? 2.401 -3.560 -8.772 1.00 0.00 81 ASP A O 12
ATOM 21640 N N . THR A 1 82 ? 2.864 -5.369 -7.524 1.00 0.00 82 THR A N 12
ATOM 21641 C CA . THR A 1 82 ? 1.502 -5.906 -7.517 1.00 0.00 82 THR A CA 12
ATOM 21642 C C . THR A 1 82 ? 0.585 -5.094 -6.591 1.00 0.00 82 THR A C 12
ATOM 21643 O O . THR A 1 82 ? -0.470 -4.630 -7.026 1.00 0.00 82 THR A O 12
ATOM 21654 N N . ALA A 1 83 ? 0.985 -4.865 -5.331 1.00 0.00 83 ALA A N 12
ATOM 21655 C CA . ALA A 1 83 ? 0.222 -4.070 -4.361 1.00 0.00 83 ALA A CA 12
ATOM 21656 C C . ALA A 1 83 ? -0.042 -2.621 -4.832 1.00 0.00 83 ALA A C 12
ATOM 21657 O O . ALA A 1 83 ? -1.085 -2.060 -4.514 1.00 0.00 83 ALA A O 12
ATOM 21664 N N . ARG A 1 84 ? 0.853 -2.023 -5.634 1.00 0.00 84 ARG A N 12
ATOM 21665 C CA . ARG A 1 84 ? 0.732 -0.694 -6.268 1.00 0.00 84 ARG A CA 12
ATOM 21666 C C . ARG A 1 84 ? -0.417 -0.678 -7.265 1.00 0.00 84 ARG A C 12
ATOM 21667 O O . ARG A 1 84 ? -1.308 0.160 -7.155 1.00 0.00 84 ARG A O 12
ATOM 21688 N N . SER A 1 85 ? -0.410 -1.624 -8.210 1.00 0.00 85 SER A N 12
ATOM 21689 C CA . SER A 1 85 ? -1.452 -1.780 -9.236 1.00 0.00 85 SER A CA 12
ATOM 21690 C C . SER A 1 85 ? -2.841 -2.043 -8.635 1.00 0.00 85 SER A C 12
ATOM 21691 O O . SER A 1 85 ? -3.859 -1.827 -9.290 1.00 0.00 85 SER A O 12
ATOM 21699 N N . LEU A 1 86 ? -2.891 -2.514 -7.384 1.00 0.00 86 LEU A N 12
ATOM 21700 C CA . LEU A 1 86 ? -4.109 -2.727 -6.606 1.00 0.00 86 LEU A CA 12
ATOM 21701 C C . LEU A 1 86 ? -4.477 -1.505 -5.743 1.00 0.00 86 LEU A C 12
ATOM 21702 O O . LEU A 1 86 ? -5.644 -1.136 -5.719 1.00 0.00 86 LEU A O 12
ATOM 21718 N N . LEU A 1 87 ? -3.513 -0.821 -5.112 1.00 0.00 87 LEU A N 12
ATOM 21719 C CA . LEU A 1 87 ? -3.721 0.404 -4.326 1.00 0.00 87 LEU A CA 12
ATOM 21720 C C . LEU A 1 87 ? -4.590 1.397 -5.097 1.00 0.00 87 LEU A C 12
ATOM 21721 O O . LEU A 1 87 ? -5.661 1.813 -4.652 1.00 0.00 87 LEU A O 12
ATOM 21737 N N . ILE A 1 88 ? -4.108 1.800 -6.272 1.00 0.00 88 ILE A N 12
ATOM 21738 C CA . ILE A 1 88 ? -4.821 2.790 -7.072 1.00 0.00 88 ILE A CA 12
ATOM 21739 C C . ILE A 1 88 ? -6.132 2.252 -7.658 1.00 0.00 88 ILE A C 12
ATOM 21740 O O . ILE A 1 88 ? -6.972 3.049 -8.055 1.00 0.00 88 ILE A O 12
ATOM 21756 N N . LYS A 1 89 ? -6.318 0.928 -7.722 1.00 0.00 89 LYS A N 12
ATOM 21757 C CA . LYS A 1 89 ? -7.489 0.240 -8.301 1.00 0.00 89 LYS A CA 12
ATOM 21758 C C . LYS A 1 89 ? -8.764 0.519 -7.518 1.00 0.00 89 LYS A C 12
ATOM 21759 O O . LYS A 1 89 ? -9.812 0.770 -8.110 1.00 0.00 89 LYS A O 12
ATOM 21778 N N . GLU A 1 90 ? -8.678 0.477 -6.192 1.00 0.00 90 GLU A N 12
ATOM 21779 C CA . GLU A 1 90 ? -9.823 0.725 -5.311 1.00 0.00 90 GLU A CA 12
ATOM 21780 C C . GLU A 1 90 ? -10.044 2.234 -5.170 1.00 0.00 90 GLU A C 12
ATOM 21781 O O . GLU A 1 90 ? -11.135 2.755 -5.404 1.00 0.00 90 GLU A O 12
ATOM 21793 N N . LEU A 1 91 ? -8.949 2.943 -4.876 1.00 0.00 91 LEU A N 12
ATOM 21794 C CA . LEU A 1 91 ? -8.891 4.391 -4.697 1.00 0.00 91 LEU A CA 12
ATOM 21795 C C . LEU A 1 91 ? -9.255 5.176 -5.968 1.00 0.00 91 LEU A C 12
ATOM 21796 O O . LEU A 1 91 ? -9.653 6.339 -5.878 1.00 0.00 91 LEU A O 12
ATOM 21812 N N . SER A 1 92 ? -9.191 4.520 -7.133 1.00 0.00 92 SER A N 12
ATOM 21813 C CA . SER A 1 92 ? -9.578 4.995 -8.468 1.00 0.00 92 SER A CA 12
ATOM 21814 C C . SER A 1 92 ? -10.896 5.769 -8.472 1.00 0.00 92 SER A C 12
ATOM 21815 O O . SER A 1 92 ? -11.015 6.793 -9.149 1.00 0.00 92 SER A O 12
ATOM 21823 N N . LEU A 1 93 ? -11.857 5.316 -7.662 1.00 0.00 93 LEU A N 12
ATOM 21824 C CA . LEU A 1 93 ? -13.171 5.929 -7.507 1.00 0.00 93 LEU A CA 12
ATOM 21825 C C . LEU A 1 93 ? -13.084 7.419 -7.126 1.00 0.00 93 LEU A C 12
ATOM 21826 O O . LEU A 1 93 ? -13.570 8.283 -7.858 1.00 0.00 93 LEU A O 12
ATOM 21842 N N . ALA A 1 94 ? -12.449 7.725 -5.990 1.00 0.00 94 ALA A N 12
ATOM 21843 C CA . ALA A 1 94 ? -12.268 9.097 -5.504 1.00 0.00 94 ALA A CA 12
ATOM 21844 C C . ALA A 1 94 ? -11.129 9.861 -6.203 1.00 0.00 94 ALA A C 12
ATOM 21845 O O . ALA A 1 94 ? -11.139 11.095 -6.202 1.00 0.00 94 ALA A O 12
ATOM 21852 N N . LYS A 1 95 ? -10.159 9.149 -6.807 1.00 0.00 95 LYS A N 12
ATOM 21853 C CA . LYS A 1 95 ? -9.059 9.727 -7.607 1.00 0.00 95 LYS A CA 12
ATOM 21854 C C . LYS A 1 95 ? -9.595 10.705 -8.656 1.00 0.00 95 LYS A C 12
ATOM 21855 O O . LYS A 1 95 ? -9.068 11.803 -8.809 1.00 0.00 95 LYS A O 12
ATOM 21874 N N . ASP A 1 96 ? -10.658 10.292 -9.356 1.00 0.00 96 ASP A N 12
ATOM 21875 C CA . ASP A 1 96 ? -11.353 11.025 -10.423 1.00 0.00 96 ASP A CA 12
ATOM 21876 C C . ASP A 1 96 ? -10.407 11.630 -11.499 1.00 0.00 96 ASP A C 12
ATOM 21877 O O . ASP A 1 96 ? -10.694 12.669 -12.097 1.00 0.00 96 ASP A O 12
ATOM 21886 N N . CYS A 1 97 ? -9.247 10.993 -11.716 1.00 0.00 97 CYS A N 12
ATOM 21887 C CA . CYS A 1 97 ? -8.112 11.461 -12.524 1.00 0.00 97 CYS A CA 12
ATOM 21888 C C . CYS A 1 97 ? -7.171 10.296 -12.926 1.00 0.00 97 CYS A C 12
ATOM 21889 O O . CYS A 1 97 ? -7.560 9.129 -12.866 1.00 0.00 97 CYS A O 12
ATOM 21897 N N . SER A 1 98 ? -5.944 10.596 -13.368 1.00 0.00 98 SER A N 12
ATOM 21898 C CA . SER A 1 98 ? -4.895 9.604 -13.689 1.00 0.00 98 SER A CA 12
ATOM 21899 C C . SER A 1 98 ? -4.406 8.860 -12.435 1.00 0.00 98 SER A C 12
ATOM 21900 O O . SER A 1 98 ? -4.567 9.347 -11.315 1.00 0.00 98 SER A O 12
ATOM 21908 N N . GLU A 1 99 ? -3.750 7.702 -12.599 1.00 0.00 99 GLU A N 12
ATOM 21909 C CA . GLU A 1 99 ? -3.187 6.913 -11.478 1.00 0.00 99 GLU A CA 12
ATOM 21910 C C . GLU A 1 99 ? -2.222 7.717 -10.596 1.00 0.00 99 GLU A C 12
ATOM 21911 O O . GLU A 1 99 ? -2.146 7.462 -9.393 1.00 0.00 99 GLU A O 12
ATOM 21923 N N . ASP A 1 100 ? -1.554 8.724 -11.173 1.00 0.00 100 ASP A N 12
ATOM 21924 C CA . ASP A 1 100 ? -0.669 9.674 -10.490 1.00 0.00 100 ASP A CA 12
ATOM 21925 C C . ASP A 1 100 ? -1.332 10.339 -9.273 1.00 0.00 100 ASP A C 12
ATOM 21926 O O . ASP A 1 100 ? -0.626 10.696 -8.337 1.00 0.00 100 ASP A O 12
ATOM 21935 N N . GLU A 1 101 ? -2.660 10.483 -9.236 1.00 0.00 101 GLU A N 12
ATOM 21936 C CA . GLU A 1 101 ? -3.360 11.049 -8.087 1.00 0.00 101 GLU A CA 12
ATOM 21937 C C . GLU A 1 101 ? -3.042 10.267 -6.801 1.00 0.00 101 GLU A C 12
ATOM 21938 O O . GLU A 1 101 ? -2.618 10.853 -5.806 1.00 0.00 101 GLU A O 12
ATOM 21950 N N . ILE A 1 102 ? -3.212 8.942 -6.831 1.00 0.00 102 ILE A N 12
ATOM 21951 C CA . ILE A 1 102 ? -2.871 8.035 -5.731 1.00 0.00 102 ILE A CA 12
ATOM 21952 C C . ILE A 1 102 ? -1.380 7.690 -5.705 1.00 0.00 102 ILE A C 12
ATOM 21953 O O . ILE A 1 102 ? -0.766 7.757 -4.643 1.00 0.00 102 ILE A O 12
ATOM 21969 N N . GLU A 1 103 ? -0.785 7.329 -6.848 1.00 0.00 103 GLU A N 12
ATOM 21970 C CA . GLU A 1 103 ? 0.626 6.928 -6.941 1.00 0.00 103 GLU A CA 12
ATOM 21971 C C . GLU A 1 103 ? 1.560 8.023 -6.392 1.00 0.00 103 GLU A C 12
ATOM 21972 O O . GLU A 1 103 ? 2.485 7.734 -5.634 1.00 0.00 103 GLU A O 12
ATOM 21984 N N . SER A 1 104 ? 1.325 9.285 -6.776 1.00 0.00 104 SER A N 12
ATOM 21985 C CA . SER A 1 104 ? 2.095 10.436 -6.294 1.00 0.00 104 SER A CA 12
ATOM 21986 C C . SER A 1 104 ? 1.729 10.808 -4.858 1.00 0.00 104 SER A C 12
ATOM 21987 O O . SER A 1 104 ? 2.611 11.212 -4.107 1.00 0.00 104 SER A O 12
ATOM 21995 N N . ASP A 1 105 ? 0.476 10.623 -4.417 1.00 0.00 105 ASP A N 12
ATOM 21996 C CA . ASP A 1 105 ? 0.095 10.862 -3.015 1.00 0.00 105 ASP A CA 12
ATOM 21997 C C . ASP A 1 105 ? 0.904 9.987 -2.043 1.00 0.00 105 ASP A C 12
ATOM 21998 O O . ASP A 1 105 ? 1.120 10.396 -0.901 1.00 0.00 105 ASP A O 12
ATOM 22007 N N . LEU A 1 106 ? 1.445 8.845 -2.490 1.00 0.00 106 LEU A N 12
ATOM 22008 C CA . LEU A 1 106 ? 2.320 7.997 -1.675 1.00 0.00 106 LEU A CA 12
ATOM 22009 C C . LEU A 1 106 ? 3.531 8.771 -1.153 1.00 0.00 106 LEU A C 12
ATOM 22010 O O . LEU A 1 106 ? 3.972 8.536 -0.028 1.00 0.00 106 LEU A O 12
ATOM 22026 N N . LYS A 1 107 ? 4.022 9.757 -1.913 1.00 0.00 107 LYS A N 12
ATOM 22027 C CA . LYS A 1 107 ? 5.118 10.636 -1.493 1.00 0.00 107 LYS A CA 12
ATOM 22028 C C . LYS A 1 107 ? 4.799 11.434 -0.224 1.00 0.00 107 LYS A C 12
ATOM 22029 O O . LYS A 1 107 ? 5.716 11.718 0.539 1.00 0.00 107 LYS A O 12
ATOM 22048 N N . LYS A 1 108 ? 3.519 11.747 0.016 1.00 0.00 108 LYS A N 12
ATOM 22049 C CA . LYS A 1 108 ? 2.994 12.460 1.197 1.00 0.00 108 LYS A CA 12
ATOM 22050 C C . LYS A 1 108 ? 2.552 11.506 2.314 1.00 0.00 108 LYS A C 12
ATOM 22051 O O . LYS A 1 108 ? 2.518 11.892 3.481 1.00 0.00 108 LYS A O 12
ATOM 22070 N N . ILE A 1 109 ? 2.223 10.259 1.972 1.00 0.00 109 ILE A N 12
ATOM 22071 C CA . ILE A 1 109 ? 1.831 9.200 2.915 1.00 0.00 109 ILE A CA 12
ATOM 22072 C C . ILE A 1 109 ? 3.052 8.522 3.557 1.00 0.00 109 ILE A C 12
ATOM 22073 O O . ILE A 1 109 ? 3.042 8.297 4.761 1.00 0.00 109 ILE A O 12
ATOM 22089 N N . PHE A 1 110 ? 4.101 8.209 2.789 1.00 0.00 110 PHE A N 12
ATOM 22090 C CA . PHE A 1 110 ? 5.316 7.520 3.266 1.00 0.00 110 PHE A CA 12
ATOM 22091 C C . PHE A 1 110 ? 6.556 8.442 3.327 1.00 0.00 110 PHE A C 12
ATOM 22092 O O . PHE A 1 110 ? 7.660 7.979 3.615 1.00 0.00 110 PHE A O 12
ATOM 22109 N N . ASN A 1 111 ? 6.379 9.746 3.066 1.00 0.00 111 ASN A N 12
ATOM 22110 C CA . ASN A 1 111 ? 7.413 10.794 3.027 1.00 0.00 111 ASN A CA 12
ATOM 22111 C C . ASN A 1 111 ? 8.579 10.473 2.054 1.00 0.00 111 ASN A C 12
ATOM 22112 O O . ASN A 1 111 ? 9.757 10.515 2.411 1.00 0.00 111 ASN A O 12
ATOM 22123 N N . LEU A 1 112 ? 8.237 10.127 0.805 1.00 0.00 112 LEU A N 12
ATOM 22124 C CA . LEU A 1 112 ? 9.180 9.700 -0.250 1.00 0.00 112 LEU A CA 12
ATOM 22125 C C . LEU A 1 112 ? 9.776 10.878 -1.041 1.00 0.00 112 LEU A C 12
ATOM 22126 O O . LEU A 1 112 ? 10.936 10.804 -1.453 1.00 0.00 112 LEU A O 12
ATOM 22142 N N . ALA A 1 113 ? 8.976 11.937 -1.249 1.00 0.00 113 ALA A N 12
ATOM 22143 C CA . ALA A 1 113 ? 9.220 13.106 -2.112 1.00 0.00 113 ALA A CA 12
ATOM 22144 C C . ALA A 1 113 ? 9.883 12.765 -3.476 1.00 0.00 113 ALA A C 12
ATOM 22145 O O . ALA A 1 113 ? 11.121 12.892 -3.633 1.00 0.00 113 ALA A O 12
ATOM 22153 N N . GLY A 1 1 ? -17.435 -16.343 14.288 1.00 0.00 1 GLY A N 13
ATOM 22154 C CA . GLY A 1 1 ? -16.543 -16.665 15.424 1.00 0.00 1 GLY A CA 13
ATOM 22155 C C . GLY A 1 1 ? -15.153 -16.084 15.214 1.00 0.00 1 GLY A C 13
ATOM 22156 O O . GLY A 1 1 ? -15.036 -14.911 14.852 1.00 0.00 1 GLY A O 13
ATOM 22162 N N . SER A 1 2 ? -14.097 -16.877 15.440 1.00 0.00 2 SER A N 13
ATOM 22163 C CA . SER A 1 2 ? -12.690 -16.416 15.429 1.00 0.00 2 SER A CA 13
ATOM 22164 C C . SER A 1 2 ? -11.784 -17.395 14.662 1.00 0.00 2 SER A C 13
ATOM 22165 O O . SER A 1 2 ? -11.309 -18.382 15.231 1.00 0.00 2 SER A O 13
ATOM 22173 N N . HIS A 1 3 ? -11.579 -17.166 13.356 1.00 0.00 3 HIS A N 13
ATOM 22174 C CA . HIS A 1 3 ? -10.700 -18.002 12.508 1.00 0.00 3 HIS A CA 13
ATOM 22175 C C . HIS A 1 3 ? -10.179 -17.249 11.270 1.00 0.00 3 HIS A C 13
ATOM 22176 O O . HIS A 1 3 ? -8.976 -17.017 11.149 1.00 0.00 3 HIS A O 13
ATOM 22191 N N . MET A 1 4 ? -11.078 -16.868 10.356 1.00 0.00 4 MET A N 13
ATOM 22192 C CA . MET A 1 4 ? -10.784 -16.052 9.166 1.00 0.00 4 MET A CA 13
ATOM 22193 C C . MET A 1 4 ? -10.498 -14.589 9.550 1.00 0.00 4 MET A C 13
ATOM 22194 O O . MET A 1 4 ? -11.170 -14.019 10.413 1.00 0.00 4 MET A O 13
ATOM 22208 N N . GLY A 1 5 ? -9.515 -13.978 8.883 1.00 0.00 5 GLY A N 13
ATOM 22209 C CA . GLY A 1 5 ? -9.087 -12.588 9.069 1.00 0.00 5 GLY A CA 13
ATOM 22210 C C . GLY A 1 5 ? -9.413 -11.724 7.849 1.00 0.00 5 GLY A C 13
ATOM 22211 O O . GLY A 1 5 ? -8.532 -11.465 7.026 1.00 0.00 5 GLY A O 13
ATOM 22215 N N . SER A 1 6 ? -10.672 -11.290 7.733 1.00 0.00 6 SER A N 13
ATOM 22216 C CA . SER A 1 6 ? -11.185 -10.475 6.616 1.00 0.00 6 SER A CA 13
ATOM 22217 C C . SER A 1 6 ? -12.165 -9.410 7.128 1.00 0.00 6 SER A C 13
ATOM 22218 O O . SER A 1 6 ? -13.016 -9.707 7.971 1.00 0.00 6 SER A O 13
ATOM 22226 N N . VAL A 1 7 ? -12.080 -8.174 6.616 1.00 0.00 7 VAL A N 13
ATOM 22227 C CA . VAL A 1 7 ? -12.966 -7.056 7.024 1.00 0.00 7 VAL A CA 13
ATOM 22228 C C . VAL A 1 7 ? -14.438 -7.304 6.640 1.00 0.00 7 VAL A C 13
ATOM 22229 O O . VAL A 1 7 ? -15.349 -6.904 7.367 1.00 0.00 7 VAL A O 13
ATOM 22242 N N . GLY A 1 8 ? -14.672 -7.997 5.518 1.00 0.00 8 GLY A N 13
ATOM 22243 C CA . GLY A 1 8 ? -15.996 -8.382 4.996 1.00 0.00 8 GLY A CA 13
ATOM 22244 C C . GLY A 1 8 ? -16.263 -7.947 3.547 1.00 0.00 8 GLY A C 13
ATOM 22245 O O . GLY A 1 8 ? -17.238 -8.394 2.939 1.00 0.00 8 GLY A O 13
ATOM 22249 N N . LEU A 1 9 ? -15.392 -7.100 2.987 1.00 0.00 9 LEU A N 13
ATOM 22250 C CA . LEU A 1 9 ? -15.398 -6.617 1.603 1.00 0.00 9 LEU A CA 13
ATOM 22251 C C . LEU A 1 9 ? -14.240 -7.239 0.784 1.00 0.00 9 LEU A C 13
ATOM 22252 O O . LEU A 1 9 ? -13.602 -8.206 1.214 1.00 0.00 9 LEU A O 13
ATOM 22268 N N . ARG A 1 10 ? -14.011 -6.717 -0.428 1.00 0.00 10 ARG A N 13
ATOM 22269 C CA . ARG A 1 10 ? -12.922 -7.072 -1.357 1.00 0.00 10 ARG A CA 13
ATOM 22270 C C . ARG A 1 10 ? -12.179 -5.796 -1.759 1.00 0.00 10 ARG A C 13
ATOM 22271 O O . ARG A 1 10 ? -11.250 -5.379 -1.074 1.00 0.00 10 ARG A O 13
ATOM 22292 N N . GLU A 1 11 ? -12.636 -5.140 -2.818 1.00 0.00 11 GLU A N 13
ATOM 22293 C CA . GLU A 1 11 ? -11.986 -3.988 -3.461 1.00 0.00 11 GLU A CA 13
ATOM 22294 C C . GLU A 1 11 ? -12.986 -2.891 -3.842 1.00 0.00 11 GLU A C 13
ATOM 22295 O O . GLU A 1 11 ? -12.670 -1.708 -3.729 1.00 0.00 11 GLU A O 13
ATOM 22307 N N . ILE A 1 12 ? -14.193 -3.270 -4.280 1.00 0.00 12 ILE A N 13
ATOM 22308 C CA . ILE A 1 12 ? -15.294 -2.348 -4.582 1.00 0.00 12 ILE A CA 13
ATOM 22309 C C . ILE A 1 12 ? -15.721 -1.546 -3.343 1.00 0.00 12 ILE A C 13
ATOM 22310 O O . ILE A 1 12 ? -16.221 -2.096 -2.360 1.00 0.00 12 ILE A O 13
ATOM 22326 N N . ILE A 1 13 ? -15.499 -0.234 -3.401 1.00 0.00 13 ILE A N 13
ATOM 22327 C CA . ILE A 1 13 ? -15.788 0.743 -2.348 1.00 0.00 13 ILE A CA 13
ATOM 22328 C C . ILE A 1 13 ? -16.222 2.100 -2.923 1.00 0.00 13 ILE A C 13
ATOM 22329 O O . ILE A 1 13 ? -16.225 2.310 -4.138 1.00 0.00 13 ILE A O 13
ATOM 22345 N N . SER A 1 14 ? -16.588 3.024 -2.032 1.00 0.00 14 SER A N 13
ATOM 22346 C CA . SER A 1 14 ? -16.941 4.417 -2.326 1.00 0.00 14 SER A CA 13
ATOM 22347 C C . SER A 1 14 ? -15.893 5.376 -1.744 1.00 0.00 14 SER A C 13
ATOM 22348 O O . SER A 1 14 ? -14.939 4.956 -1.085 1.00 0.00 14 SER A O 13
ATOM 22356 N N . GLU A 1 15 ? -16.079 6.680 -1.948 1.00 0.00 15 GLU A N 13
ATOM 22357 C CA . GLU A 1 15 ? -15.212 7.732 -1.403 1.00 0.00 15 GLU A CA 13
ATOM 22358 C C . GLU A 1 15 ? -15.004 7.642 0.127 1.00 0.00 15 GLU A C 13
ATOM 22359 O O . GLU A 1 15 ? -13.957 8.058 0.616 1.00 0.00 15 GLU A O 13
ATOM 22371 N N . GLU A 1 16 ? -15.932 7.034 0.881 1.00 0.00 16 GLU A N 13
ATOM 22372 C CA . GLU A 1 16 ? -15.798 6.794 2.329 1.00 0.00 16 GLU A CA 13
ATOM 22373 C C . GLU A 1 16 ? -14.538 5.996 2.689 1.00 0.00 16 GLU A C 13
ATOM 22374 O O . GLU A 1 16 ? -13.721 6.452 3.494 1.00 0.00 16 GLU A O 13
ATOM 22386 N N . ASP A 1 17 ? -14.372 4.805 2.103 1.00 0.00 17 ASP A N 13
ATOM 22387 C CA . ASP A 1 17 ? -13.162 4.000 2.283 1.00 0.00 17 ASP A CA 13
ATOM 22388 C C . ASP A 1 17 ? -11.940 4.784 1.825 1.00 0.00 17 ASP A C 13
ATOM 22389 O O . ASP A 1 17 ? -10.949 4.770 2.544 1.00 0.00 17 ASP A O 13
ATOM 22398 N N . VAL A 1 18 ? -12.010 5.490 0.685 1.00 0.00 18 VAL A N 13
ATOM 22399 C CA . VAL A 1 18 ? -10.863 6.248 0.171 1.00 0.00 18 VAL A CA 13
ATOM 22400 C C . VAL A 1 18 ? -10.349 7.215 1.244 1.00 0.00 18 VAL A C 13
ATOM 22401 O O . VAL A 1 18 ? -9.163 7.207 1.575 1.00 0.00 18 VAL A O 13
ATOM 22414 N N . LYS A 1 19 ? -11.234 8.001 1.866 1.00 0.00 19 LYS A N 13
ATOM 22415 C CA . LYS A 1 19 ? -10.852 8.920 2.948 1.00 0.00 19 LYS A CA 13
ATOM 22416 C C . LYS A 1 19 ? -10.357 8.192 4.214 1.00 0.00 19 LYS A C 13
ATOM 22417 O O . LYS A 1 19 ? -9.506 8.730 4.924 1.00 0.00 19 LYS A O 13
ATOM 22436 N N . GLN A 1 20 ? -10.838 6.972 4.495 1.00 0.00 20 GLN A N 13
ATOM 22437 C CA . GLN A 1 20 ? -10.410 6.141 5.628 1.00 0.00 20 GLN A CA 13
ATOM 22438 C C . GLN A 1 20 ? -9.039 5.491 5.403 1.00 0.00 20 GLN A C 13
ATOM 22439 O O . GLN A 1 20 ? -8.142 5.691 6.218 1.00 0.00 20 GLN A O 13
ATOM 22453 N N . VAL A 1 21 ? -8.852 4.732 4.318 1.00 0.00 21 VAL A N 13
ATOM 22454 C CA . VAL A 1 21 ? -7.599 4.042 3.975 1.00 0.00 21 VAL A CA 13
ATOM 22455 C C . VAL A 1 21 ? -6.432 5.020 3.926 1.00 0.00 21 VAL A C 13
ATOM 22456 O O . VAL A 1 21 ? -5.371 4.707 4.463 1.00 0.00 21 VAL A O 13
ATOM 22469 N N . TYR A 1 22 ? -6.642 6.231 3.391 1.00 0.00 22 TYR A N 13
ATOM 22470 C CA . TYR A 1 22 ? -5.632 7.291 3.383 1.00 0.00 22 TYR A CA 13
ATOM 22471 C C . TYR A 1 22 ? -5.176 7.665 4.801 1.00 0.00 22 TYR A C 13
ATOM 22472 O O . TYR A 1 22 ? -4.009 7.986 4.995 1.00 0.00 22 TYR A O 13
ATOM 22490 N N . SER A 1 23 ? -6.056 7.578 5.802 1.00 0.00 23 SER A N 13
ATOM 22491 C CA . SER A 1 23 ? -5.741 7.808 7.218 1.00 0.00 23 SER A CA 13
ATOM 22492 C C . SER A 1 23 ? -5.034 6.616 7.896 1.00 0.00 23 SER A C 13
ATOM 22493 O O . SER A 1 23 ? -4.293 6.813 8.861 1.00 0.00 23 SER A O 13
ATOM 22501 N N . ILE A 1 24 ? -5.199 5.385 7.384 1.00 0.00 24 ILE A N 13
ATOM 22502 C CA . ILE A 1 24 ? -4.537 4.164 7.893 1.00 0.00 24 ILE A CA 13
ATOM 22503 C C . ILE A 1 24 ? -3.029 4.223 7.625 1.00 0.00 24 ILE A C 13
ATOM 22504 O O . ILE A 1 24 ? -2.224 4.068 8.545 1.00 0.00 24 ILE A O 13
ATOM 22520 N N . LEU A 1 25 ? -2.632 4.447 6.367 1.00 0.00 25 LEU A N 13
ATOM 22521 C CA . LEU A 1 25 ? -1.226 4.557 5.980 1.00 0.00 25 LEU A CA 13
ATOM 22522 C C . LEU A 1 25 ? -0.584 5.936 6.240 1.00 0.00 25 LEU A C 13
ATOM 22523 O O . LEU A 1 25 ? 0.638 6.052 6.152 1.00 0.00 25 LEU A O 13
ATOM 22539 N N . LYS A 1 26 ? -1.366 6.965 6.601 1.00 0.00 26 LYS A N 13
ATOM 22540 C CA . LYS A 1 26 ? -0.867 8.319 6.932 1.00 0.00 26 LYS A CA 13
ATOM 22541 C C . LYS A 1 26 ? 0.126 8.354 8.093 1.00 0.00 26 LYS A C 13
ATOM 22542 O O . LYS A 1 26 ? 0.987 9.229 8.136 1.00 0.00 26 LYS A O 13
ATOM 22561 N N . GLU A 1 27 ? 0.002 7.427 9.037 1.00 0.00 27 GLU A N 13
ATOM 22562 C CA . GLU A 1 27 ? 0.922 7.261 10.162 1.00 0.00 27 GLU A CA 13
ATOM 22563 C C . GLU A 1 27 ? 2.230 6.587 9.708 1.00 0.00 27 GLU A C 13
ATOM 22564 O O . GLU A 1 27 ? 2.196 5.576 9.005 1.00 0.00 27 GLU A O 13
ATOM 22576 N N . LYS A 1 28 ? 3.391 7.112 10.129 1.00 0.00 28 LYS A N 13
ATOM 22577 C CA . LYS A 1 28 ? 4.714 6.519 9.863 1.00 0.00 28 LYS A CA 13
ATOM 22578 C C . LYS A 1 28 ? 5.198 5.531 10.945 1.00 0.00 28 LYS A C 13
ATOM 22579 O O . LYS A 1 28 ? 6.236 4.893 10.785 1.00 0.00 28 LYS A O 13
ATOM 22598 N N . ASP A 1 29 ? 4.432 5.342 12.022 1.00 0.00 29 ASP A N 13
ATOM 22599 C CA . ASP A 1 29 ? 4.764 4.490 13.185 1.00 0.00 29 ASP A CA 13
ATOM 22600 C C . ASP A 1 29 ? 4.437 2.986 12.991 1.00 0.00 29 ASP A C 13
ATOM 22601 O O . ASP A 1 29 ? 4.343 2.218 13.950 1.00 0.00 29 ASP A O 13
ATOM 22610 N N . ILE A 1 30 ? 4.267 2.561 11.737 1.00 0.00 30 ILE A N 13
ATOM 22611 C CA . ILE A 1 30 ? 3.899 1.208 11.276 1.00 0.00 30 ILE A CA 13
ATOM 22612 C C . ILE A 1 30 ? 5.094 0.414 10.710 1.00 0.00 30 ILE A C 13
ATOM 22613 O O . ILE A 1 30 ? 4.916 -0.677 10.170 1.00 0.00 30 ILE A O 13
ATOM 22629 N N . SER A 1 31 ? 6.315 0.949 10.829 1.00 0.00 31 SER A N 13
ATOM 22630 C CA . SER A 1 31 ? 7.563 0.334 10.350 1.00 0.00 31 SER A CA 13
ATOM 22631 C C . SER A 1 31 ? 7.720 -1.128 10.801 1.00 0.00 31 SER A C 13
ATOM 22632 O O . SER A 1 31 ? 7.608 -1.460 11.986 1.00 0.00 31 SER A O 13
ATOM 22640 N N . VAL A 1 32 ? 7.968 -2.020 9.838 1.00 0.00 32 VAL A N 13
ATOM 22641 C CA . VAL A 1 32 ? 8.169 -3.460 10.065 1.00 0.00 32 VAL A CA 13
ATOM 22642 C C . VAL A 1 32 ? 9.658 -3.744 10.318 1.00 0.00 32 VAL A C 13
ATOM 22643 O O . VAL A 1 32 ? 10.518 -3.309 9.553 1.00 0.00 32 VAL A O 13
ATOM 22656 N N . ASP A 1 33 ? 9.980 -4.442 11.412 1.00 0.00 33 ASP A N 13
ATOM 22657 C CA . ASP A 1 33 ? 11.354 -4.845 11.768 1.00 0.00 33 ASP A CA 13
ATOM 22658 C C . ASP A 1 33 ? 11.963 -5.825 10.750 1.00 0.00 33 ASP A C 13
ATOM 22659 O O . ASP A 1 33 ? 11.291 -6.752 10.308 1.00 0.00 33 ASP A O 13
ATOM 22668 N N . SER A 1 34 ? 13.255 -5.682 10.431 1.00 0.00 34 SER A N 13
ATOM 22669 C CA . SER A 1 34 ? 13.948 -6.488 9.405 1.00 0.00 34 SER A CA 13
ATOM 22670 C C . SER A 1 34 ? 14.029 -7.993 9.731 1.00 0.00 34 SER A C 13
ATOM 22671 O O . SER A 1 34 ? 13.943 -8.836 8.838 1.00 0.00 34 SER A O 13
ATOM 22679 N N . THR A 1 35 ? 14.140 -8.352 11.016 1.00 0.00 35 THR A N 13
ATOM 22680 C CA . THR A 1 35 ? 14.137 -9.757 11.486 1.00 0.00 35 THR A CA 13
ATOM 22681 C C . THR A 1 35 ? 12.793 -10.440 11.200 1.00 0.00 35 THR A C 13
ATOM 22682 O O . THR A 1 35 ? 12.742 -11.578 10.720 1.00 0.00 35 THR A O 13
ATOM 22693 N N . THR A 1 36 ? 11.692 -9.727 11.451 1.00 0.00 36 THR A N 13
ATOM 22694 C CA . THR A 1 36 ? 10.319 -10.179 11.179 1.00 0.00 36 THR A CA 13
ATOM 22695 C C . THR A 1 36 ? 9.907 -9.958 9.718 1.00 0.00 36 THR A C 13
ATOM 22696 O O . THR A 1 36 ? 9.020 -10.655 9.226 1.00 0.00 36 THR A O 13
ATOM 22707 N N . TRP A 1 37 ? 10.575 -9.065 8.977 1.00 0.00 37 TRP A N 13
ATOM 22708 C CA . TRP A 1 37 ? 10.273 -8.738 7.580 1.00 0.00 37 TRP A CA 13
ATOM 22709 C C . TRP A 1 37 ? 10.223 -9.980 6.679 1.00 0.00 37 TRP A C 13
ATOM 22710 O O . TRP A 1 37 ? 9.270 -10.172 5.924 1.00 0.00 37 TRP A O 13
ATOM 22731 N N . ASN A 1 38 ? 11.194 -10.884 6.828 1.00 0.00 38 ASN A N 13
ATOM 22732 C CA . ASN A 1 38 ? 11.231 -12.164 6.113 1.00 0.00 38 ASN A CA 13
ATOM 22733 C C . ASN A 1 38 ? 9.933 -12.991 6.250 1.00 0.00 38 ASN A C 13
ATOM 22734 O O . ASN A 1 38 ? 9.537 -13.672 5.301 1.00 0.00 38 ASN A O 13
ATOM 22745 N N . ARG A 1 39 ? 9.259 -12.926 7.410 1.00 0.00 39 ARG A N 13
ATOM 22746 C CA . ARG A 1 39 ? 7.979 -13.610 7.688 1.00 0.00 39 ARG A CA 13
ATOM 22747 C C . ARG A 1 39 ? 6.787 -12.764 7.239 1.00 0.00 39 ARG A C 13
ATOM 22748 O O . ARG A 1 39 ? 5.852 -13.289 6.636 1.00 0.00 39 ARG A O 13
ATOM 22769 N N . ARG A 1 40 ? 6.839 -11.448 7.472 1.00 0.00 40 ARG A N 13
ATOM 22770 C CA . ARG A 1 40 ? 5.843 -10.452 7.027 1.00 0.00 40 ARG A CA 13
ATOM 22771 C C . ARG A 1 40 ? 5.610 -10.492 5.520 1.00 0.00 40 ARG A C 13
ATOM 22772 O O . ARG A 1 40 ? 4.478 -10.322 5.075 1.00 0.00 40 ARG A O 13
ATOM 22793 N N . TYR A 1 41 ? 6.651 -10.792 4.744 1.00 0.00 41 TYR A N 13
ATOM 22794 C CA . TYR A 1 41 ? 6.556 -10.972 3.296 1.00 0.00 41 TYR A CA 13
ATOM 22795 C C . TYR A 1 41 ? 5.486 -12.022 2.948 1.00 0.00 41 TYR A C 13
ATOM 22796 O O . TYR A 1 41 ? 4.701 -11.821 2.026 1.00 0.00 41 TYR A O 13
ATOM 22814 N N . ARG A 1 42 ? 5.416 -13.121 3.719 1.00 0.00 42 ARG A N 13
ATOM 22815 C CA . ARG A 1 42 ? 4.481 -14.240 3.526 1.00 0.00 42 ARG A CA 13
ATOM 22816 C C . ARG A 1 42 ? 3.025 -13.852 3.770 1.00 0.00 42 ARG A C 13
ATOM 22817 O O . ARG A 1 42 ? 2.208 -14.039 2.877 1.00 0.00 42 ARG A O 13
ATOM 22838 N N . GLU A 1 43 ? 2.694 -13.314 4.948 1.00 0.00 43 GLU A N 13
ATOM 22839 C CA . GLU A 1 43 ? 1.342 -12.811 5.241 1.00 0.00 43 GLU A CA 13
ATOM 22840 C C . GLU A 1 43 ? 0.904 -11.786 4.190 1.00 0.00 43 GLU A C 13
ATOM 22841 O O . GLU A 1 43 ? -0.133 -11.961 3.551 1.00 0.00 43 GLU A O 13
ATOM 22853 N N . TYR A 1 44 ? 1.717 -10.758 3.939 1.00 0.00 44 TYR A N 13
ATOM 22854 C CA . TYR A 1 44 ? 1.428 -9.728 2.944 1.00 0.00 44 TYR A CA 13
ATOM 22855 C C . TYR A 1 44 ? 1.272 -10.290 1.524 1.00 0.00 44 TYR A C 13
ATOM 22856 O O . TYR A 1 44 ? 0.378 -9.833 0.820 1.00 0.00 44 TYR A O 13
ATOM 22874 N N . MET A 1 45 ? 2.031 -11.316 1.119 1.00 0.00 45 MET A N 13
ATOM 22875 C CA . MET A 1 45 ? 1.882 -11.991 -0.184 1.00 0.00 45 MET A CA 13
ATOM 22876 C C . MET A 1 45 ? 0.459 -12.529 -0.421 1.00 0.00 45 MET A C 13
ATOM 22877 O O . MET A 1 45 ? -0.013 -12.568 -1.558 1.00 0.00 45 MET A O 13
ATOM 22891 N N . GLU A 1 46 ? -0.246 -12.935 0.637 1.00 0.00 46 GLU A N 13
ATOM 22892 C CA . GLU A 1 46 ? -1.636 -13.402 0.562 1.00 0.00 46 GLU A CA 13
ATOM 22893 C C . GLU A 1 46 ? -2.611 -12.230 0.466 1.00 0.00 46 GLU A C 13
ATOM 22894 O O . GLU A 1 46 ? -3.553 -12.277 -0.327 1.00 0.00 46 GLU A O 13
ATOM 22906 N N . LYS A 1 47 ? -2.346 -11.134 1.194 1.00 0.00 47 LYS A N 13
ATOM 22907 C CA . LYS A 1 47 ? -3.161 -9.912 1.130 1.00 0.00 47 LYS A CA 13
ATOM 22908 C C . LYS A 1 47 ? -3.271 -9.332 -0.292 1.00 0.00 47 LYS A C 13
ATOM 22909 O O . LYS A 1 47 ? -4.219 -8.611 -0.574 1.00 0.00 47 LYS A O 13
ATOM 22928 N N . ILE A 1 48 ? -2.371 -9.689 -1.207 1.00 0.00 48 ILE A N 13
ATOM 22929 C CA . ILE A 1 48 ? -2.395 -9.263 -2.620 1.00 0.00 48 ILE A CA 13
ATOM 22930 C C . ILE A 1 48 ? -3.496 -9.957 -3.442 1.00 0.00 48 ILE A C 13
ATOM 22931 O O . ILE A 1 48 ? -3.872 -9.492 -4.517 1.00 0.00 48 ILE A O 13
ATOM 22947 N N . LYS A 1 49 ? -4.034 -11.067 -2.928 1.00 0.00 49 LYS A N 13
ATOM 22948 C CA . LYS A 1 49 ? -5.010 -11.942 -3.596 1.00 0.00 49 LYS A CA 13
ATOM 22949 C C . LYS A 1 49 ? -6.298 -12.093 -2.782 1.00 0.00 49 LYS A C 13
ATOM 22950 O O . LYS A 1 49 ? -7.377 -12.249 -3.353 1.00 0.00 49 LYS A O 13
ATOM 22969 N N . THR A 1 50 ? -6.176 -12.042 -1.453 1.00 0.00 50 THR A N 13
ATOM 22970 C CA . THR A 1 50 ? -7.271 -12.263 -0.484 1.00 0.00 50 THR A CA 13
ATOM 22971 C C . THR A 1 50 ? -7.560 -11.022 0.354 1.00 0.00 50 THR A C 13
ATOM 22972 O O . THR A 1 50 ? -8.694 -10.810 0.790 1.00 0.00 50 THR A O 13
ATOM 22983 N N . GLY A 1 51 ? -6.535 -10.194 0.561 1.00 0.00 51 GLY A N 13
ATOM 22984 C CA . GLY A 1 51 ? -6.589 -8.986 1.366 1.00 0.00 51 GLY A CA 13
ATOM 22985 C C . GLY A 1 51 ? -7.479 -7.939 0.727 1.00 0.00 51 GLY A C 13
ATOM 22986 O O . GLY A 1 51 ? -7.498 -7.746 -0.492 1.00 0.00 51 GLY A O 13
ATOM 22990 N N . SER A 1 52 ? -8.228 -7.265 1.585 1.00 0.00 52 SER A N 13
ATOM 22991 C CA . SER A 1 52 ? -9.133 -6.204 1.174 1.00 0.00 52 SER A CA 13
ATOM 22992 C C . SER A 1 52 ? -8.394 -4.909 0.819 1.00 0.00 52 SER A C 13
ATOM 22993 O O . SER A 1 52 ? -7.193 -4.784 1.038 1.00 0.00 52 SER A O 13
ATOM 23001 N N . VAL A 1 53 ? -9.120 -3.908 0.330 1.00 0.00 53 VAL A N 13
ATOM 23002 C CA . VAL A 1 53 ? -8.631 -2.552 0.024 1.00 0.00 53 VAL A CA 13
ATOM 23003 C C . VAL A 1 53 ? -7.784 -1.950 1.151 1.00 0.00 53 VAL A C 13
ATOM 23004 O O . VAL A 1 53 ? -6.650 -1.519 0.930 1.00 0.00 53 VAL A O 13
ATOM 23017 N N . PHE A 1 54 ? -8.317 -1.974 2.377 1.00 0.00 54 PHE A N 13
ATOM 23018 C CA . PHE A 1 54 ? -7.641 -1.522 3.589 1.00 0.00 54 PHE A CA 13
ATOM 23019 C C . PHE A 1 54 ? -6.326 -2.289 3.816 1.00 0.00 54 PHE A C 13
ATOM 23020 O O . PHE A 1 54 ? -5.348 -1.707 4.274 1.00 0.00 54 PHE A O 13
ATOM 23037 N N . GLU A 1 55 ? -6.268 -3.570 3.445 1.00 0.00 55 GLU A N 13
ATOM 23038 C CA . GLU A 1 55 ? -5.071 -4.407 3.546 1.00 0.00 55 GLU A CA 13
ATOM 23039 C C . GLU A 1 55 ? -4.052 -4.158 2.422 1.00 0.00 55 GLU A C 13
ATOM 23040 O O . GLU A 1 55 ? -2.877 -3.996 2.725 1.00 0.00 55 GLU A O 13
ATOM 23052 N N . ILE A 1 56 ? -4.448 -4.078 1.145 1.00 0.00 56 ILE A N 13
ATOM 23053 C CA . ILE A 1 56 ? -3.565 -3.747 0.007 1.00 0.00 56 ILE A CA 13
ATOM 23054 C C . ILE A 1 56 ? -2.757 -2.477 0.271 1.00 0.00 56 ILE A C 13
ATOM 23055 O O . ILE A 1 56 ? -1.533 -2.465 0.114 1.00 0.00 56 ILE A O 13
ATOM 23071 N N . ALA A 1 57 ? -3.445 -1.408 0.679 1.00 0.00 57 ALA A N 13
ATOM 23072 C CA . ALA A 1 57 ? -2.781 -0.171 1.067 1.00 0.00 57 ALA A CA 13
ATOM 23073 C C . ALA A 1 57 ? -1.788 -0.380 2.229 1.00 0.00 57 ALA A C 13
ATOM 23074 O O . ALA A 1 57 ? -0.666 0.120 2.173 1.00 0.00 57 ALA A O 13
ATOM 23081 N N . GLU A 1 58 ? -2.147 -1.141 3.268 1.00 0.00 58 GLU A N 13
ATOM 23082 C CA . GLU A 1 58 ? -1.223 -1.475 4.357 1.00 0.00 58 GLU A CA 13
ATOM 23083 C C . GLU A 1 58 ? -0.013 -2.311 3.898 1.00 0.00 58 GLU A C 13
ATOM 23084 O O . GLU A 1 58 ? 1.093 -2.095 4.392 1.00 0.00 58 GLU A O 13
ATOM 23096 N N . VAL A 1 59 ? -0.185 -3.219 2.931 1.00 0.00 59 VAL A N 13
ATOM 23097 C CA . VAL A 1 59 ? 0.902 -4.039 2.376 1.00 0.00 59 VAL A CA 13
ATOM 23098 C C . VAL A 1 59 ? 1.984 -3.145 1.771 1.00 0.00 59 VAL A C 13
ATOM 23099 O O . VAL A 1 59 ? 3.101 -3.088 2.287 1.00 0.00 59 VAL A O 13
ATOM 23112 N N . LEU A 1 60 ? 1.663 -2.431 0.685 1.00 0.00 60 LEU A N 13
ATOM 23113 C CA . LEU A 1 60 ? 2.634 -1.594 -0.025 1.00 0.00 60 LEU A CA 13
ATOM 23114 C C . LEU A 1 60 ? 3.275 -0.532 0.887 1.00 0.00 60 LEU A C 13
ATOM 23115 O O . LEU A 1 60 ? 4.452 -0.217 0.729 1.00 0.00 60 LEU A O 13
ATOM 23131 N N . ARG A 1 61 ? 2.517 -0.025 1.867 1.00 0.00 61 ARG A N 13
ATOM 23132 C CA . ARG A 1 61 ? 2.961 0.915 2.899 1.00 0.00 61 ARG A CA 13
ATOM 23133 C C . ARG A 1 61 ? 4.125 0.335 3.671 1.00 0.00 61 ARG A C 13
ATOM 23134 O O . ARG A 1 61 ? 5.184 0.954 3.736 1.00 0.00 61 ARG A O 13
ATOM 23155 N N . ASP A 1 62 ? 3.921 -0.837 4.265 1.00 0.00 62 ASP A N 13
ATOM 23156 C CA . ASP A 1 62 ? 4.944 -1.484 5.071 1.00 0.00 62 ASP A CA 13
ATOM 23157 C C . ASP A 1 62 ? 6.221 -1.666 4.241 1.00 0.00 62 ASP A C 13
ATOM 23158 O O . ASP A 1 62 ? 7.289 -1.264 4.698 1.00 0.00 62 ASP A O 13
ATOM 23167 N N . LEU A 1 63 ? 6.107 -2.146 2.993 1.00 0.00 63 LEU A N 13
ATOM 23168 C CA . LEU A 1 63 ? 7.223 -2.274 2.046 1.00 0.00 63 LEU A CA 13
ATOM 23169 C C . LEU A 1 63 ? 7.929 -0.938 1.739 1.00 0.00 63 LEU A C 13
ATOM 23170 O O . LEU A 1 63 ? 9.155 -0.913 1.611 1.00 0.00 63 LEU A O 13
ATOM 23186 N N . TYR A 1 64 ? 7.194 0.170 1.633 1.00 0.00 64 TYR A N 13
ATOM 23187 C CA . TYR A 1 64 ? 7.774 1.501 1.437 1.00 0.00 64 TYR A CA 13
ATOM 23188 C C . TYR A 1 64 ? 8.556 2.002 2.658 1.00 0.00 64 TYR A C 13
ATOM 23189 O O . TYR A 1 64 ? 9.721 2.393 2.533 1.00 0.00 64 TYR A O 13
ATOM 23207 N N . LEU A 1 65 ? 7.959 1.955 3.854 1.00 0.00 65 LEU A N 13
ATOM 23208 C CA . LEU A 1 65 ? 8.635 2.393 5.082 1.00 0.00 65 LEU A CA 13
ATOM 23209 C C . LEU A 1 65 ? 9.765 1.443 5.507 1.00 0.00 65 LEU A C 13
ATOM 23210 O O . LEU A 1 65 ? 10.699 1.876 6.182 1.00 0.00 65 LEU A O 13
ATOM 23226 N N . LEU A 1 66 ? 9.719 0.174 5.085 1.00 0.00 66 LEU A N 13
ATOM 23227 C CA . LEU A 1 66 ? 10.769 -0.824 5.315 1.00 0.00 66 LEU A CA 13
ATOM 23228 C C . LEU A 1 66 ? 12.123 -0.344 4.775 1.00 0.00 66 LEU A C 13
ATOM 23229 O O . LEU A 1 66 ? 13.153 -0.601 5.404 1.00 0.00 66 LEU A O 13
ATOM 23245 N N . LYS A 1 67 ? 12.124 0.380 3.644 1.00 0.00 67 LYS A N 13
ATOM 23246 C CA . LYS A 1 67 ? 13.339 0.988 3.082 1.00 0.00 67 LYS A CA 13
ATOM 23247 C C . LYS A 1 67 ? 13.530 2.436 3.547 1.00 0.00 67 LYS A C 13
ATOM 23248 O O . LYS A 1 67 ? 14.662 2.882 3.720 1.00 0.00 67 LYS A O 13
ATOM 23267 N N . GLY A 1 68 ? 12.430 3.161 3.776 1.00 0.00 68 GLY A N 13
ATOM 23268 C CA . GLY A 1 68 ? 12.438 4.591 4.104 1.00 0.00 68 GLY A CA 13
ATOM 23269 C C . GLY A 1 68 ? 12.848 5.508 2.936 1.00 0.00 68 GLY A C 13
ATOM 23270 O O . GLY A 1 68 ? 13.092 6.695 3.155 1.00 0.00 68 GLY A O 13
ATOM 23274 N N . ASP A 1 69 ? 12.926 4.978 1.709 1.00 0.00 69 ASP A N 13
ATOM 23275 C CA . ASP A 1 69 ? 13.351 5.678 0.487 1.00 0.00 69 ASP A CA 13
ATOM 23276 C C . ASP A 1 69 ? 12.352 5.455 -0.666 1.00 0.00 69 ASP A C 13
ATOM 23277 O O . ASP A 1 69 ? 11.635 4.454 -0.697 1.00 0.00 69 ASP A O 13
ATOM 23286 N N . LYS A 1 70 ? 12.340 6.361 -1.651 1.00 0.00 70 LYS A N 13
ATOM 23287 C CA . LYS A 1 70 ? 11.533 6.264 -2.886 1.00 0.00 70 LYS A CA 13
ATOM 23288 C C . LYS A 1 70 ? 11.943 5.085 -3.779 1.00 0.00 70 LYS A C 13
ATOM 23289 O O . LYS A 1 70 ? 11.091 4.418 -4.367 1.00 0.00 70 LYS A O 13
ATOM 23308 N N . ASP A 1 71 ? 13.246 4.820 -3.870 1.00 0.00 71 ASP A N 13
ATOM 23309 C CA . ASP A 1 71 ? 13.849 3.729 -4.643 1.00 0.00 71 ASP A CA 13
ATOM 23310 C C . ASP A 1 71 ? 14.032 2.488 -3.745 1.00 0.00 71 ASP A C 13
ATOM 23311 O O . ASP A 1 71 ? 15.068 2.309 -3.095 1.00 0.00 71 ASP A O 13
ATOM 23320 N N . LEU A 1 72 ? 12.984 1.663 -3.647 1.00 0.00 72 LEU A N 13
ATOM 23321 C CA . LEU A 1 72 ? 12.997 0.418 -2.866 1.00 0.00 72 LEU A CA 13
ATOM 23322 C C . LEU A 1 72 ? 13.963 -0.629 -3.454 1.00 0.00 72 LEU A C 13
ATOM 23323 O O . LEU A 1 72 ? 14.301 -0.601 -4.640 1.00 0.00 72 LEU A O 13
ATOM 23339 N N . SER A 1 73 ? 14.367 -1.593 -2.625 1.00 0.00 73 SER A N 13
ATOM 23340 C CA . SER A 1 73 ? 15.201 -2.731 -3.041 1.00 0.00 73 SER A CA 13
ATOM 23341 C C . SER A 1 73 ? 14.441 -3.621 -4.019 1.00 0.00 73 SER A C 13
ATOM 23342 O O . SER A 1 73 ? 13.220 -3.737 -3.919 1.00 0.00 73 SER A O 13
ATOM 23350 N N . PHE A 1 74 ? 15.161 -4.330 -4.893 1.00 0.00 74 PHE A N 13
ATOM 23351 C CA . PHE A 1 74 ? 14.588 -5.296 -5.840 1.00 0.00 74 PHE A CA 13
ATOM 23352 C C . PHE A 1 74 ? 13.640 -6.300 -5.156 1.00 0.00 74 PHE A C 13
ATOM 23353 O O . PHE A 1 74 ? 12.532 -6.531 -5.639 1.00 0.00 74 PHE A O 13
ATOM 23370 N N . GLY A 1 75 ? 14.039 -6.834 -3.993 1.00 0.00 75 GLY A N 13
ATOM 23371 C CA . GLY A 1 75 ? 13.246 -7.774 -3.193 1.00 0.00 75 GLY A CA 13
ATOM 23372 C C . GLY A 1 75 ? 11.880 -7.232 -2.757 1.00 0.00 75 GLY A C 13
ATOM 23373 O O . GLY A 1 75 ? 10.869 -7.906 -2.931 1.00 0.00 75 GLY A O 13
ATOM 23377 N N . GLU A 1 76 ? 11.817 -6.022 -2.196 1.00 0.00 76 GLU A N 13
ATOM 23378 C CA . GLU A 1 76 ? 10.544 -5.370 -1.842 1.00 0.00 76 GLU A CA 13
ATOM 23379 C C . GLU A 1 76 ? 9.766 -4.931 -3.096 1.00 0.00 76 GLU A C 13
ATOM 23380 O O . GLU A 1 76 ? 8.573 -5.210 -3.217 1.00 0.00 76 GLU A O 13
ATOM 23392 N N . ARG A 1 77 ? 10.441 -4.312 -4.076 1.00 0.00 77 ARG A N 13
ATOM 23393 C CA . ARG A 1 77 ? 9.860 -3.835 -5.345 1.00 0.00 77 ARG A CA 13
ATOM 23394 C C . ARG A 1 77 ? 9.027 -4.908 -6.061 1.00 0.00 77 ARG A C 13
ATOM 23395 O O . ARG A 1 77 ? 7.975 -4.584 -6.606 1.00 0.00 77 ARG A O 13
ATOM 23416 N N . LYS A 1 78 ? 9.448 -6.178 -6.004 1.00 0.00 78 LYS A N 13
ATOM 23417 C CA . LYS A 1 78 ? 8.737 -7.357 -6.536 1.00 0.00 78 LYS A CA 13
ATOM 23418 C C . LYS A 1 78 ? 7.270 -7.439 -6.085 1.00 0.00 78 LYS A C 13
ATOM 23419 O O . LYS A 1 78 ? 6.383 -7.441 -6.938 1.00 0.00 78 LYS A O 13
ATOM 23438 N N . MET A 1 79 ? 6.998 -7.497 -4.777 1.00 0.00 79 MET A N 13
ATOM 23439 C CA . MET A 1 79 ? 5.625 -7.518 -4.240 1.00 0.00 79 MET A CA 13
ATOM 23440 C C . MET A 1 79 ? 4.972 -6.129 -4.284 1.00 0.00 79 MET A C 13
ATOM 23441 O O . MET A 1 79 ? 3.766 -6.026 -4.523 1.00 0.00 79 MET A O 13
ATOM 23455 N N . LEU A 1 80 ? 5.755 -5.058 -4.102 1.00 0.00 80 LEU A N 13
ATOM 23456 C CA . LEU A 1 80 ? 5.266 -3.684 -4.208 1.00 0.00 80 LEU A CA 13
ATOM 23457 C C . LEU A 1 80 ? 4.566 -3.438 -5.549 1.00 0.00 80 LEU A C 13
ATOM 23458 O O . LEU A 1 80 ? 3.457 -2.928 -5.549 1.00 0.00 80 LEU A O 13
ATOM 23474 N N . ASP A 1 81 ? 5.173 -3.808 -6.677 1.00 0.00 81 ASP A N 13
ATOM 23475 C CA . ASP A 1 81 ? 4.599 -3.653 -8.024 1.00 0.00 81 ASP A CA 13
ATOM 23476 C C . ASP A 1 81 ? 3.184 -4.270 -8.124 1.00 0.00 81 ASP A C 13
ATOM 23477 O O . ASP A 1 81 ? 2.261 -3.685 -8.698 1.00 0.00 81 ASP A O 13
ATOM 23486 N N . THR A 1 82 ? 2.983 -5.424 -7.484 1.00 0.00 82 THR A N 13
ATOM 23487 C CA . THR A 1 82 ? 1.687 -6.108 -7.394 1.00 0.00 82 THR A CA 13
ATOM 23488 C C . THR A 1 82 ? 0.701 -5.324 -6.519 1.00 0.00 82 THR A C 13
ATOM 23489 O O . THR A 1 82 ? -0.407 -5.012 -6.959 1.00 0.00 82 THR A O 13
ATOM 23500 N N . ALA A 1 83 ? 1.099 -4.955 -5.294 1.00 0.00 83 ALA A N 13
ATOM 23501 C CA . ALA A 1 83 ? 0.276 -4.155 -4.384 1.00 0.00 83 ALA A CA 13
ATOM 23502 C C . ALA A 1 83 ? -0.011 -2.729 -4.904 1.00 0.00 83 ALA A C 13
ATOM 23503 O O . ALA A 1 83 ? -1.056 -2.175 -4.584 1.00 0.00 83 ALA A O 13
ATOM 23510 N N . ARG A 1 84 ? 0.852 -2.142 -5.746 1.00 0.00 84 ARG A N 13
ATOM 23511 C CA . ARG A 1 84 ? 0.692 -0.835 -6.421 1.00 0.00 84 ARG A CA 13
ATOM 23512 C C . ARG A 1 84 ? -0.477 -0.854 -7.395 1.00 0.00 84 ARG A C 13
ATOM 23513 O O . ARG A 1 84 ? -1.367 -0.015 -7.290 1.00 0.00 84 ARG A O 13
ATOM 23534 N N . SER A 1 85 ? -0.485 -1.828 -8.310 1.00 0.00 85 SER A N 13
ATOM 23535 C CA . SER A 1 85 ? -1.561 -2.020 -9.296 1.00 0.00 85 SER A CA 13
ATOM 23536 C C . SER A 1 85 ? -2.933 -2.238 -8.637 1.00 0.00 85 SER A C 13
ATOM 23537 O O . SER A 1 85 ? -3.975 -2.003 -9.250 1.00 0.00 85 SER A O 13
ATOM 23545 N N . LEU A 1 86 ? -2.942 -2.683 -7.374 1.00 0.00 86 LEU A N 13
ATOM 23546 C CA . LEU A 1 86 ? -4.135 -2.852 -6.549 1.00 0.00 86 LEU A CA 13
ATOM 23547 C C . LEU A 1 86 ? -4.459 -1.615 -5.695 1.00 0.00 86 LEU A C 13
ATOM 23548 O O . LEU A 1 86 ? -5.623 -1.240 -5.626 1.00 0.00 86 LEU A O 13
ATOM 23564 N N . LEU A 1 87 ? -3.462 -0.931 -5.120 1.00 0.00 87 LEU A N 13
ATOM 23565 C CA . LEU A 1 87 ? -3.614 0.304 -4.339 1.00 0.00 87 LEU A CA 13
ATOM 23566 C C . LEU A 1 87 ? -4.490 1.304 -5.091 1.00 0.00 87 LEU A C 13
ATOM 23567 O O . LEU A 1 87 ? -5.509 1.781 -4.588 1.00 0.00 87 LEU A O 13
ATOM 23583 N N . ILE A 1 88 ? -4.065 1.648 -6.309 1.00 0.00 88 ILE A N 13
ATOM 23584 C CA . ILE A 1 88 ? -4.817 2.607 -7.109 1.00 0.00 88 ILE A CA 13
ATOM 23585 C C . ILE A 1 88 ? -6.152 2.035 -7.599 1.00 0.00 88 ILE A C 13
ATOM 23586 O O . ILE A 1 88 ? -7.049 2.809 -7.888 1.00 0.00 88 ILE A O 13
ATOM 23602 N N . LYS A 1 89 ? -6.326 0.708 -7.660 1.00 0.00 89 LYS A N 13
ATOM 23603 C CA . LYS A 1 89 ? -7.541 0.025 -8.153 1.00 0.00 89 LYS A CA 13
ATOM 23604 C C . LYS A 1 89 ? -8.797 0.430 -7.386 1.00 0.00 89 LYS A C 13
ATOM 23605 O O . LYS A 1 89 ? -9.847 0.661 -7.982 1.00 0.00 89 LYS A O 13
ATOM 23624 N N . GLU A 1 90 ? -8.702 0.464 -6.061 1.00 0.00 90 GLU A N 13
ATOM 23625 C CA . GLU A 1 90 ? -9.841 0.760 -5.185 1.00 0.00 90 GLU A CA 13
ATOM 23626 C C . GLU A 1 90 ? -10.033 2.277 -5.077 1.00 0.00 90 GLU A C 13
ATOM 23627 O O . GLU A 1 90 ? -11.115 2.820 -5.316 1.00 0.00 90 GLU A O 13
ATOM 23639 N N . LEU A 1 91 ? -8.921 2.965 -4.803 1.00 0.00 91 LEU A N 13
ATOM 23640 C CA . LEU A 1 91 ? -8.795 4.414 -4.691 1.00 0.00 91 LEU A CA 13
ATOM 23641 C C . LEU A 1 91 ? -9.162 5.167 -5.984 1.00 0.00 91 LEU A C 13
ATOM 23642 O O . LEU A 1 91 ? -9.565 6.330 -5.921 1.00 0.00 91 LEU A O 13
ATOM 23658 N N . SER A 1 92 ? -9.101 4.492 -7.138 1.00 0.00 92 SER A N 13
ATOM 23659 C CA . SER A 1 92 ? -9.482 4.953 -8.486 1.00 0.00 92 SER A CA 13
ATOM 23660 C C . SER A 1 92 ? -10.849 5.629 -8.544 1.00 0.00 92 SER A C 13
ATOM 23661 O O . SER A 1 92 ? -11.058 6.505 -9.383 1.00 0.00 92 SER A O 13
ATOM 23669 N N . LEU A 1 93 ? -11.761 5.255 -7.639 1.00 0.00 93 LEU A N 13
ATOM 23670 C CA . LEU A 1 93 ? -13.076 5.865 -7.481 1.00 0.00 93 LEU A CA 13
ATOM 23671 C C . LEU A 1 93 ? -12.959 7.372 -7.173 1.00 0.00 93 LEU A C 13
ATOM 23672 O O . LEU A 1 93 ? -13.317 8.213 -7.998 1.00 0.00 93 LEU A O 13
ATOM 23688 N N . ALA A 1 94 ? -12.434 7.715 -5.995 1.00 0.00 94 ALA A N 13
ATOM 23689 C CA . ALA A 1 94 ? -12.275 9.099 -5.546 1.00 0.00 94 ALA A CA 13
ATOM 23690 C C . ALA A 1 94 ? -11.143 9.862 -6.265 1.00 0.00 94 ALA A C 13
ATOM 23691 O O . ALA A 1 94 ? -11.150 11.096 -6.269 1.00 0.00 94 ALA A O 13
ATOM 23698 N N . LYS A 1 95 ? -10.187 9.146 -6.885 1.00 0.00 95 LYS A N 13
ATOM 23699 C CA . LYS A 1 95 ? -9.091 9.715 -7.695 1.00 0.00 95 LYS A CA 13
ATOM 23700 C C . LYS A 1 95 ? -9.608 10.715 -8.739 1.00 0.00 95 LYS A C 13
ATOM 23701 O O . LYS A 1 95 ? -9.049 11.798 -8.882 1.00 0.00 95 LYS A O 13
ATOM 23720 N N . ASP A 1 96 ? -10.668 10.341 -9.465 1.00 0.00 96 ASP A N 13
ATOM 23721 C CA . ASP A 1 96 ? -11.313 11.114 -10.542 1.00 0.00 96 ASP A CA 13
ATOM 23722 C C . ASP A 1 96 ? -10.328 11.720 -11.587 1.00 0.00 96 ASP A C 13
ATOM 23723 O O . ASP A 1 96 ? -10.591 12.768 -12.182 1.00 0.00 96 ASP A O 13
ATOM 23732 N N . CYS A 1 97 ? -9.167 11.078 -11.788 1.00 0.00 97 CYS A N 13
ATOM 23733 C CA . CYS A 1 97 ? -7.996 11.563 -12.541 1.00 0.00 97 CYS A CA 13
ATOM 23734 C C . CYS A 1 97 ? -7.077 10.396 -12.987 1.00 0.00 97 CYS A C 13
ATOM 23735 O O . CYS A 1 97 ? -7.481 9.235 -12.942 1.00 0.00 97 CYS A O 13
ATOM 23743 N N . SER A 1 98 ? -5.853 10.680 -13.451 1.00 0.00 98 SER A N 13
ATOM 23744 C CA . SER A 1 98 ? -4.839 9.664 -13.809 1.00 0.00 98 SER A CA 13
ATOM 23745 C C . SER A 1 98 ? -4.374 8.866 -12.576 1.00 0.00 98 SER A C 13
ATOM 23746 O O . SER A 1 98 ? -4.464 9.357 -11.450 1.00 0.00 98 SER A O 13
ATOM 23754 N N . GLU A 1 99 ? -3.811 7.661 -12.769 1.00 0.00 99 GLU A N 13
ATOM 23755 C CA . GLU A 1 99 ? -3.243 6.834 -11.675 1.00 0.00 99 GLU A CA 13
ATOM 23756 C C . GLU A 1 99 ? -2.191 7.584 -10.845 1.00 0.00 99 GLU A C 13
ATOM 23757 O O . GLU A 1 99 ? -2.073 7.326 -9.645 1.00 0.00 99 GLU A O 13
ATOM 23769 N N . ASP A 1 100 ? -1.501 8.554 -11.457 1.00 0.00 100 ASP A N 13
ATOM 23770 C CA . ASP A 1 100 ? -0.532 9.455 -10.824 1.00 0.00 100 ASP A CA 13
ATOM 23771 C C . ASP A 1 100 ? -1.111 10.151 -9.581 1.00 0.00 100 ASP A C 13
ATOM 23772 O O . ASP A 1 100 ? -0.339 10.487 -8.693 1.00 0.00 100 ASP A O 13
ATOM 23781 N N . GLU A 1 101 ? -2.434 10.352 -9.469 1.00 0.00 101 GLU A N 13
ATOM 23782 C CA . GLU A 1 101 ? -3.057 10.910 -8.267 1.00 0.00 101 GLU A CA 13
ATOM 23783 C C . GLU A 1 101 ? -2.639 10.084 -7.038 1.00 0.00 101 GLU A C 13
ATOM 23784 O O . GLU A 1 101 ? -2.007 10.607 -6.120 1.00 0.00 101 GLU A O 13
ATOM 23796 N N . ILE A 1 102 ? -2.961 8.787 -7.045 1.00 0.00 102 ILE A N 13
ATOM 23797 C CA . ILE A 1 102 ? -2.702 7.861 -5.937 1.00 0.00 102 ILE A CA 13
ATOM 23798 C C . ILE A 1 102 ? -1.244 7.390 -5.924 1.00 0.00 102 ILE A C 13
ATOM 23799 O O . ILE A 1 102 ? -0.625 7.347 -4.862 1.00 0.00 102 ILE A O 13
ATOM 23815 N N . GLU A 1 103 ? -0.678 7.056 -7.090 1.00 0.00 103 GLU A N 13
ATOM 23816 C CA . GLU A 1 103 ? 0.721 6.634 -7.233 1.00 0.00 103 GLU A CA 13
ATOM 23817 C C . GLU A 1 103 ? 1.685 7.674 -6.640 1.00 0.00 103 GLU A C 13
ATOM 23818 O O . GLU A 1 103 ? 2.573 7.326 -5.861 1.00 0.00 103 GLU A O 13
ATOM 23830 N N . SER A 1 104 ? 1.518 8.953 -6.999 1.00 0.00 104 SER A N 13
ATOM 23831 C CA . SER A 1 104 ? 2.299 10.054 -6.426 1.00 0.00 104 SER A CA 13
ATOM 23832 C C . SER A 1 104 ? 1.881 10.429 -5.005 1.00 0.00 104 SER A C 13
ATOM 23833 O O . SER A 1 104 ? 2.739 10.879 -4.250 1.00 0.00 104 SER A O 13
ATOM 23841 N N . ASP A 1 105 ? 0.624 10.232 -4.586 1.00 0.00 105 ASP A N 13
ATOM 23842 C CA . ASP A 1 105 ? 0.205 10.493 -3.196 1.00 0.00 105 ASP A CA 13
ATOM 23843 C C . ASP A 1 105 ? 1.039 9.715 -2.170 1.00 0.00 105 ASP A C 13
ATOM 23844 O O . ASP A 1 105 ? 1.226 10.187 -1.051 1.00 0.00 105 ASP A O 13
ATOM 23853 N N . LEU A 1 106 ? 1.623 8.574 -2.556 1.00 0.00 106 LEU A N 13
ATOM 23854 C CA . LEU A 1 106 ? 2.528 7.797 -1.706 1.00 0.00 106 LEU A CA 13
ATOM 23855 C C . LEU A 1 106 ? 3.689 8.641 -1.175 1.00 0.00 106 LEU A C 13
ATOM 23856 O O . LEU A 1 106 ? 4.091 8.479 -0.022 1.00 0.00 106 LEU A O 13
ATOM 23872 N N . LYS A 1 107 ? 4.180 9.602 -1.972 1.00 0.00 107 LYS A N 13
ATOM 23873 C CA . LYS A 1 107 ? 5.229 10.546 -1.566 1.00 0.00 107 LYS A CA 13
ATOM 23874 C C . LYS A 1 107 ? 4.807 11.451 -0.406 1.00 0.00 107 LYS A C 13
ATOM 23875 O O . LYS A 1 107 ? 5.651 11.793 0.417 1.00 0.00 107 LYS A O 13
ATOM 23894 N N . LYS A 1 108 ? 3.515 11.795 -0.324 1.00 0.00 108 LYS A N 13
ATOM 23895 C CA . LYS A 1 108 ? 2.871 12.567 0.756 1.00 0.00 108 LYS A CA 13
ATOM 23896 C C . LYS A 1 108 ? 2.403 11.692 1.923 1.00 0.00 108 LYS A C 13
ATOM 23897 O O . LYS A 1 108 ? 2.285 12.186 3.044 1.00 0.00 108 LYS A O 13
ATOM 23916 N N . ILE A 1 109 ? 2.131 10.409 1.689 1.00 0.00 109 ILE A N 13
ATOM 23917 C CA . ILE A 1 109 ? 1.774 9.432 2.726 1.00 0.00 109 ILE A CA 13
ATOM 23918 C C . ILE A 1 109 ? 3.030 9.005 3.499 1.00 0.00 109 ILE A C 13
ATOM 23919 O O . ILE A 1 109 ? 3.153 9.329 4.678 1.00 0.00 109 ILE A O 13
ATOM 23935 N N . PHE A 1 110 ? 3.958 8.300 2.841 1.00 0.00 110 PHE A N 13
ATOM 23936 C CA . PHE A 1 110 ? 5.164 7.700 3.431 1.00 0.00 110 PHE A CA 13
ATOM 23937 C C . PHE A 1 110 ? 6.344 8.693 3.549 1.00 0.00 110 PHE A C 13
ATOM 23938 O O . PHE A 1 110 ? 7.430 8.312 3.986 1.00 0.00 110 PHE A O 13
ATOM 23955 N N . ASN A 1 111 ? 6.137 9.964 3.169 1.00 0.00 111 ASN A N 13
ATOM 23956 C CA . ASN A 1 111 ? 7.116 11.062 3.151 1.00 0.00 111 ASN A CA 13
ATOM 23957 C C . ASN A 1 111 ? 8.393 10.722 2.340 1.00 0.00 111 ASN A C 13
ATOM 23958 O O . ASN A 1 111 ? 9.514 10.742 2.855 1.00 0.00 111 ASN A O 13
ATOM 23969 N N . LEU A 1 112 ? 8.209 10.388 1.056 1.00 0.00 112 LEU A N 13
ATOM 23970 C CA . LEU A 1 112 ? 9.271 9.953 0.125 1.00 0.00 112 LEU A CA 13
ATOM 23971 C C . LEU A 1 112 ? 9.858 11.106 -0.711 1.00 0.00 112 LEU A C 13
ATOM 23972 O O . LEU A 1 112 ? 11.049 11.088 -1.028 1.00 0.00 112 LEU A O 13
ATOM 23988 N N . ALA A 1 113 ? 9.008 12.080 -1.070 1.00 0.00 113 ALA A N 13
ATOM 23989 C CA . ALA A 1 113 ? 9.252 13.187 -2.011 1.00 0.00 113 ALA A CA 13
ATOM 23990 C C . ALA A 1 113 ? 10.026 12.764 -3.297 1.00 0.00 113 ALA A C 13
ATOM 23991 O O . ALA A 1 113 ? 9.456 11.976 -4.085 1.00 0.00 113 ALA A O 13
ATOM 23999 N N . GLY A 1 1 ? -25.355 -17.615 6.525 1.00 0.00 1 GLY A N 14
ATOM 24000 C CA . GLY A 1 1 ? -24.182 -16.730 6.340 1.00 0.00 1 GLY A CA 14
ATOM 24001 C C . GLY A 1 1 ? -22.880 -17.460 6.644 1.00 0.00 1 GLY A C 14
ATOM 24002 O O . GLY A 1 1 ? -22.798 -18.166 7.650 1.00 0.00 1 GLY A O 14
ATOM 24008 N N . SER A 1 2 ? -21.856 -17.304 5.795 1.00 0.00 2 SER A N 14
ATOM 24009 C CA . SER A 1 2 ? -20.542 -17.973 5.941 1.00 0.00 2 SER A CA 14
ATOM 24010 C C . SER A 1 2 ? -19.369 -17.226 5.269 1.00 0.00 2 SER A C 14
ATOM 24011 O O . SER A 1 2 ? -18.441 -17.846 4.737 1.00 0.00 2 SER A O 14
ATOM 24019 N N . HIS A 1 3 ? -19.381 -15.884 5.275 1.00 0.00 3 HIS A N 14
ATOM 24020 C CA . HIS A 1 3 ? -18.276 -15.072 4.727 1.00 0.00 3 HIS A CA 14
ATOM 24021 C C . HIS A 1 3 ? -16.945 -15.284 5.472 1.00 0.00 3 HIS A C 14
ATOM 24022 O O . HIS A 1 3 ? -16.916 -15.553 6.677 1.00 0.00 3 HIS A O 14
ATOM 24037 N N . MET A 1 4 ? -15.845 -15.117 4.737 1.00 0.00 4 MET A N 14
ATOM 24038 C CA . MET A 1 4 ? -14.450 -15.237 5.189 1.00 0.00 4 MET A CA 14
ATOM 24039 C C . MET A 1 4 ? -13.598 -14.059 4.681 1.00 0.00 4 MET A C 14
ATOM 24040 O O . MET A 1 4 ? -14.045 -13.275 3.838 1.00 0.00 4 MET A O 14
ATOM 24054 N N . GLY A 1 5 ? -12.369 -13.935 5.186 1.00 0.00 5 GLY A N 14
ATOM 24055 C CA . GLY A 1 5 ? -11.447 -12.826 4.904 1.00 0.00 5 GLY A CA 14
ATOM 24056 C C . GLY A 1 5 ? -10.939 -12.140 6.177 1.00 0.00 5 GLY A C 14
ATOM 24057 O O . GLY A 1 5 ? -11.256 -12.553 7.296 1.00 0.00 5 GLY A O 14
ATOM 24061 N N . SER A 1 6 ? -10.142 -11.085 6.003 1.00 0.00 6 SER A N 14
ATOM 24062 C CA . SER A 1 6 ? -9.574 -10.283 7.098 1.00 0.00 6 SER A CA 14
ATOM 24063 C C . SER A 1 6 ? -10.577 -9.248 7.635 1.00 0.00 6 SER A C 14
ATOM 24064 O O . SER A 1 6 ? -11.130 -9.421 8.722 1.00 0.00 6 SER A O 14
ATOM 24072 N N . VAL A 1 7 ? -10.814 -8.163 6.880 1.00 0.00 7 VAL A N 14
ATOM 24073 C CA . VAL A 1 7 ? -11.703 -7.048 7.269 1.00 0.00 7 VAL A CA 14
ATOM 24074 C C . VAL A 1 7 ? -13.184 -7.407 7.066 1.00 0.00 7 VAL A C 14
ATOM 24075 O O . VAL A 1 7 ? -14.039 -7.010 7.859 1.00 0.00 7 VAL A O 14
ATOM 24088 N N . GLY A 1 8 ? -13.486 -8.176 6.011 1.00 0.00 8 GLY A N 14
ATOM 24089 C CA . GLY A 1 8 ? -14.833 -8.634 5.633 1.00 0.00 8 GLY A CA 14
ATOM 24090 C C . GLY A 1 8 ? -15.236 -8.311 4.186 1.00 0.00 8 GLY A C 14
ATOM 24091 O O . GLY A 1 8 ? -16.217 -8.867 3.689 1.00 0.00 8 GLY A O 14
ATOM 24095 N N . LEU A 1 9 ? -14.475 -7.448 3.499 1.00 0.00 9 LEU A N 14
ATOM 24096 C CA . LEU A 1 9 ? -14.632 -7.091 2.085 1.00 0.00 9 LEU A CA 14
ATOM 24097 C C . LEU A 1 9 ? -13.387 -7.507 1.276 1.00 0.00 9 LEU A C 14
ATOM 24098 O O . LEU A 1 9 ? -12.399 -8.006 1.819 1.00 0.00 9 LEU A O 14
ATOM 24114 N N . ARG A 1 10 ? -13.453 -7.286 -0.038 1.00 0.00 10 ARG A N 14
ATOM 24115 C CA . ARG A 1 10 ? -12.469 -7.722 -1.052 1.00 0.00 10 ARG A CA 14
ATOM 24116 C C . ARG A 1 10 ? -11.809 -6.532 -1.735 1.00 0.00 10 ARG A C 14
ATOM 24117 O O . ARG A 1 10 ? -10.590 -6.419 -1.754 1.00 0.00 10 ARG A O 14
ATOM 24138 N N . GLU A 1 11 ? -12.629 -5.638 -2.276 1.00 0.00 11 GLU A N 14
ATOM 24139 C CA . GLU A 1 11 ? -12.214 -4.381 -2.905 1.00 0.00 11 GLU A CA 14
ATOM 24140 C C . GLU A 1 11 ? -13.402 -3.413 -3.028 1.00 0.00 11 GLU A C 14
ATOM 24141 O O . GLU A 1 11 ? -13.242 -2.253 -2.685 1.00 0.00 11 GLU A O 14
ATOM 24153 N N . ILE A 1 12 ? -14.597 -3.881 -3.425 1.00 0.00 12 ILE A N 14
ATOM 24154 C CA . ILE A 1 12 ? -15.832 -3.086 -3.615 1.00 0.00 12 ILE A CA 14
ATOM 24155 C C . ILE A 1 12 ? -16.131 -2.055 -2.509 1.00 0.00 12 ILE A C 14
ATOM 24156 O O . ILE A 1 12 ? -16.562 -2.404 -1.406 1.00 0.00 12 ILE A O 14
ATOM 24172 N N . ILE A 1 13 ? -15.924 -0.774 -2.832 1.00 0.00 13 ILE A N 14
ATOM 24173 C CA . ILE A 1 13 ? -16.065 0.389 -1.942 1.00 0.00 13 ILE A CA 14
ATOM 24174 C C . ILE A 1 13 ? -16.524 1.664 -2.667 1.00 0.00 13 ILE A C 14
ATOM 24175 O O . ILE A 1 13 ? -16.680 1.690 -3.891 1.00 0.00 13 ILE A O 14
ATOM 24191 N N . SER A 1 14 ? -16.739 2.729 -1.890 1.00 0.00 14 SER A N 14
ATOM 24192 C CA . SER A 1 14 ? -17.120 4.079 -2.321 1.00 0.00 14 SER A CA 14
ATOM 24193 C C . SER A 1 14 ? -16.104 5.134 -1.854 1.00 0.00 14 SER A C 14
ATOM 24194 O O . SER A 1 14 ? -15.160 4.833 -1.123 1.00 0.00 14 SER A O 14
ATOM 24202 N N . GLU A 1 15 ? -16.322 6.395 -2.232 1.00 0.00 15 GLU A N 14
ATOM 24203 C CA . GLU A 1 15 ? -15.520 7.548 -1.797 1.00 0.00 15 GLU A CA 14
ATOM 24204 C C . GLU A 1 15 ? -15.346 7.643 -0.260 1.00 0.00 15 GLU A C 14
ATOM 24205 O O . GLU A 1 15 ? -14.311 8.118 0.199 1.00 0.00 15 GLU A O 14
ATOM 24217 N N . GLU A 1 16 ? -16.283 7.119 0.543 1.00 0.00 16 GLU A N 14
ATOM 24218 C CA . GLU A 1 16 ? -16.172 7.066 2.015 1.00 0.00 16 GLU A CA 14
ATOM 24219 C C . GLU A 1 16 ? -14.953 6.261 2.497 1.00 0.00 16 GLU A C 14
ATOM 24220 O O . GLU A 1 16 ? -14.106 6.786 3.224 1.00 0.00 16 GLU A O 14
ATOM 24232 N N . ASP A 1 17 ? -14.849 4.982 2.109 1.00 0.00 17 ASP A N 14
ATOM 24233 C CA . ASP A 1 17 ? -13.694 4.127 2.405 1.00 0.00 17 ASP A CA 14
ATOM 24234 C C . ASP A 1 17 ? -12.402 4.771 1.910 1.00 0.00 17 ASP A C 14
ATOM 24235 O O . ASP A 1 17 ? -11.394 4.664 2.603 1.00 0.00 17 ASP A O 14
ATOM 24244 N N . VAL A 1 18 ? -12.422 5.435 0.745 1.00 0.00 18 VAL A N 14
ATOM 24245 C CA . VAL A 1 18 ? -11.210 5.997 0.139 1.00 0.00 18 VAL A CA 14
ATOM 24246 C C . VAL A 1 18 ? -10.545 6.959 1.135 1.00 0.00 18 VAL A C 14
ATOM 24247 O O . VAL A 1 18 ? -9.336 6.910 1.361 1.00 0.00 18 VAL A O 14
ATOM 24260 N N . LYS A 1 19 ? -11.344 7.781 1.824 1.00 0.00 19 LYS A N 14
ATOM 24261 C CA . LYS A 1 19 ? -10.871 8.682 2.885 1.00 0.00 19 LYS A CA 14
ATOM 24262 C C . LYS A 1 19 ? -10.327 7.930 4.112 1.00 0.00 19 LYS A C 14
ATOM 24263 O O . LYS A 1 19 ? -9.340 8.363 4.708 1.00 0.00 19 LYS A O 14
ATOM 24282 N N . GLN A 1 20 ? -10.931 6.793 4.474 1.00 0.00 20 GLN A N 14
ATOM 24283 C CA . GLN A 1 20 ? -10.471 5.907 5.551 1.00 0.00 20 GLN A CA 14
ATOM 24284 C C . GLN A 1 20 ? -9.141 5.219 5.216 1.00 0.00 20 GLN A C 14
ATOM 24285 O O . GLN A 1 20 ? -8.204 5.339 5.997 1.00 0.00 20 GLN A O 14
ATOM 24299 N N . VAL A 1 21 ? -9.014 4.524 4.080 1.00 0.00 21 VAL A N 14
ATOM 24300 C CA . VAL A 1 21 ? -7.762 3.857 3.670 1.00 0.00 21 VAL A CA 14
ATOM 24301 C C . VAL A 1 21 ? -6.585 4.834 3.647 1.00 0.00 21 VAL A C 14
ATOM 24302 O O . VAL A 1 21 ? -5.505 4.490 4.127 1.00 0.00 21 VAL A O 14
ATOM 24315 N N . TYR A 1 22 ? -6.807 6.077 3.200 1.00 0.00 22 TYR A N 14
ATOM 24316 C CA . TYR A 1 22 ? -5.792 7.131 3.229 1.00 0.00 22 TYR A CA 14
ATOM 24317 C C . TYR A 1 22 ? -5.327 7.479 4.653 1.00 0.00 22 TYR A C 14
ATOM 24318 O O . TYR A 1 22 ? -4.180 7.878 4.831 1.00 0.00 22 TYR A O 14
ATOM 24336 N N . SER A 1 23 ? -6.173 7.302 5.673 1.00 0.00 23 SER A N 14
ATOM 24337 C CA . SER A 1 23 ? -5.837 7.490 7.092 1.00 0.00 23 SER A CA 14
ATOM 24338 C C . SER A 1 23 ? -5.033 6.311 7.671 1.00 0.00 23 SER A C 14
ATOM 24339 O O . SER A 1 23 ? -4.172 6.508 8.531 1.00 0.00 23 SER A O 14
ATOM 24347 N N . ILE A 1 24 ? -5.243 5.086 7.165 1.00 0.00 24 ILE A N 14
ATOM 24348 C CA . ILE A 1 24 ? -4.548 3.866 7.623 1.00 0.00 24 ILE A CA 14
ATOM 24349 C C . ILE A 1 24 ? -3.051 3.936 7.304 1.00 0.00 24 ILE A C 14
ATOM 24350 O O . ILE A 1 24 ? -2.215 3.745 8.191 1.00 0.00 24 ILE A O 14
ATOM 24366 N N . LEU A 1 25 ? -2.693 4.210 6.043 1.00 0.00 25 LEU A N 14
ATOM 24367 C CA . LEU A 1 25 ? -1.297 4.364 5.643 1.00 0.00 25 LEU A CA 14
ATOM 24368 C C . LEU A 1 25 ? -0.675 5.727 5.997 1.00 0.00 25 LEU A C 14
ATOM 24369 O O . LEU A 1 25 ? 0.548 5.842 5.940 1.00 0.00 25 LEU A O 14
ATOM 24385 N N . LYS A 1 26 ? -1.466 6.728 6.417 1.00 0.00 26 LYS A N 14
ATOM 24386 C CA . LYS A 1 26 ? -0.991 8.074 6.808 1.00 0.00 26 LYS A CA 14
ATOM 24387 C C . LYS A 1 26 ? 0.070 8.074 7.915 1.00 0.00 26 LYS A C 14
ATOM 24388 O O . LYS A 1 26 ? 0.880 8.998 7.986 1.00 0.00 26 LYS A O 14
ATOM 24407 N N . GLU A 1 27 ? 0.060 7.062 8.780 1.00 0.00 27 GLU A N 14
ATOM 24408 C CA . GLU A 1 27 ? 1.029 6.894 9.866 1.00 0.00 27 GLU A CA 14
ATOM 24409 C C . GLU A 1 27 ? 2.408 6.417 9.373 1.00 0.00 27 GLU A C 14
ATOM 24410 O O . GLU A 1 27 ? 2.520 5.606 8.450 1.00 0.00 27 GLU A O 14
ATOM 24422 N N . LYS A 1 28 ? 3.468 6.892 10.040 1.00 0.00 28 LYS A N 14
ATOM 24423 C CA . LYS A 1 28 ? 4.877 6.651 9.678 1.00 0.00 28 LYS A CA 14
ATOM 24424 C C . LYS A 1 28 ? 5.640 5.777 10.685 1.00 0.00 28 LYS A C 14
ATOM 24425 O O . LYS A 1 28 ? 6.796 5.422 10.469 1.00 0.00 28 LYS A O 14
ATOM 24444 N N . ASP A 1 29 ? 4.982 5.406 11.781 1.00 0.00 29 ASP A N 14
ATOM 24445 C CA . ASP A 1 29 ? 5.519 4.608 12.893 1.00 0.00 29 ASP A CA 14
ATOM 24446 C C . ASP A 1 29 ? 5.236 3.096 12.738 1.00 0.00 29 ASP A C 14
ATOM 24447 O O . ASP A 1 29 ? 5.513 2.298 13.635 1.00 0.00 29 ASP A O 14
ATOM 24456 N N . ILE A 1 30 ? 4.675 2.701 11.589 1.00 0.00 30 ILE A N 14
ATOM 24457 C CA . ILE A 1 30 ? 4.277 1.329 11.233 1.00 0.00 30 ILE A CA 14
ATOM 24458 C C . ILE A 1 30 ? 5.461 0.410 10.876 1.00 0.00 30 ILE A C 14
ATOM 24459 O O . ILE A 1 30 ? 5.275 -0.800 10.770 1.00 0.00 30 ILE A O 14
ATOM 24475 N N . SER A 1 31 ? 6.657 0.982 10.674 1.00 0.00 31 SER A N 14
ATOM 24476 C CA . SER A 1 31 ? 7.895 0.337 10.206 1.00 0.00 31 SER A CA 14
ATOM 24477 C C . SER A 1 31 ? 8.206 -0.979 10.936 1.00 0.00 31 SER A C 14
ATOM 24478 O O . SER A 1 31 ? 8.630 -0.984 12.097 1.00 0.00 31 SER A O 14
ATOM 24486 N N . VAL A 1 32 ? 7.967 -2.114 10.267 1.00 0.00 32 VAL A N 14
ATOM 24487 C CA . VAL A 1 32 ? 8.153 -3.448 10.865 1.00 0.00 32 VAL A CA 14
ATOM 24488 C C . VAL A 1 32 ? 9.637 -3.796 11.082 1.00 0.00 32 VAL A C 14
ATOM 24489 O O . VAL A 1 32 ? 10.531 -3.237 10.440 1.00 0.00 32 VAL A O 14
ATOM 24502 N N . ASP A 1 33 ? 9.913 -4.716 12.011 1.00 0.00 33 ASP A N 14
ATOM 24503 C CA . ASP A 1 33 ? 11.268 -5.146 12.385 1.00 0.00 33 ASP A CA 14
ATOM 24504 C C . ASP A 1 33 ? 11.949 -5.987 11.286 1.00 0.00 33 ASP A C 14
ATOM 24505 O O . ASP A 1 33 ? 11.272 -6.734 10.580 1.00 0.00 33 ASP A O 14
ATOM 24514 N N . SER A 1 34 ? 13.280 -5.921 11.146 1.00 0.00 34 SER A N 14
ATOM 24515 C CA . SER A 1 34 ? 13.993 -6.587 10.035 1.00 0.00 34 SER A CA 14
ATOM 24516 C C . SER A 1 34 ? 13.971 -8.126 10.108 1.00 0.00 34 SER A C 14
ATOM 24517 O O . SER A 1 34 ? 13.853 -8.801 9.082 1.00 0.00 34 SER A O 14
ATOM 24525 N N . THR A 1 35 ? 14.025 -8.702 11.314 1.00 0.00 35 THR A N 14
ATOM 24526 C CA . THR A 1 35 ? 13.906 -10.155 11.542 1.00 0.00 35 THR A CA 14
ATOM 24527 C C . THR A 1 35 ? 12.498 -10.640 11.185 1.00 0.00 35 THR A C 14
ATOM 24528 O O . THR A 1 35 ? 12.336 -11.608 10.438 1.00 0.00 35 THR A O 14
ATOM 24539 N N . THR A 1 36 ? 11.470 -9.933 11.665 1.00 0.00 36 THR A N 14
ATOM 24540 C CA . THR A 1 36 ? 10.052 -10.208 11.375 1.00 0.00 36 THR A CA 14
ATOM 24541 C C . THR A 1 36 ? 9.669 -9.917 9.920 1.00 0.00 36 THR A C 14
ATOM 24542 O O . THR A 1 36 ? 8.773 -10.576 9.393 1.00 0.00 36 THR A O 14
ATOM 24553 N N . TRP A 1 37 ? 10.369 -9.009 9.227 1.00 0.00 37 TRP A N 14
ATOM 24554 C CA . TRP A 1 37 ? 10.102 -8.652 7.828 1.00 0.00 37 TRP A CA 14
ATOM 24555 C C . TRP A 1 37 ? 10.057 -9.879 6.900 1.00 0.00 37 TRP A C 14
ATOM 24556 O O . TRP A 1 37 ? 9.140 -10.034 6.094 1.00 0.00 37 TRP A O 14
ATOM 24577 N N . ASN A 1 38 ? 10.993 -10.810 7.080 1.00 0.00 38 ASN A N 14
ATOM 24578 C CA . ASN A 1 38 ? 11.052 -12.072 6.338 1.00 0.00 38 ASN A CA 14
ATOM 24579 C C . ASN A 1 38 ? 9.723 -12.864 6.382 1.00 0.00 38 ASN A C 14
ATOM 24580 O O . ASN A 1 38 ? 9.302 -13.418 5.365 1.00 0.00 38 ASN A O 14
ATOM 24591 N N . ARG A 1 39 ? 9.046 -12.903 7.542 1.00 0.00 39 ARG A N 14
ATOM 24592 C CA . ARG A 1 39 ? 7.740 -13.569 7.737 1.00 0.00 39 ARG A CA 14
ATOM 24593 C C . ARG A 1 39 ? 6.580 -12.678 7.290 1.00 0.00 39 ARG A C 14
ATOM 24594 O O . ARG A 1 39 ? 5.637 -13.169 6.674 1.00 0.00 39 ARG A O 14
ATOM 24615 N N . ARG A 1 40 ? 6.664 -11.366 7.539 1.00 0.00 40 ARG A N 14
ATOM 24616 C CA . ARG A 1 40 ? 5.689 -10.354 7.086 1.00 0.00 40 ARG A CA 14
ATOM 24617 C C . ARG A 1 40 ? 5.492 -10.382 5.576 1.00 0.00 40 ARG A C 14
ATOM 24618 O O . ARG A 1 40 ? 4.372 -10.215 5.104 1.00 0.00 40 ARG A O 14
ATOM 24639 N N . TYR A 1 41 ? 6.563 -10.661 4.830 1.00 0.00 41 TYR A N 14
ATOM 24640 C CA . TYR A 1 41 ? 6.520 -10.829 3.383 1.00 0.00 41 TYR A CA 14
ATOM 24641 C C . TYR A 1 41 ? 5.459 -11.872 2.990 1.00 0.00 41 TYR A C 14
ATOM 24642 O O . TYR A 1 41 ? 4.660 -11.613 2.095 1.00 0.00 41 TYR A O 14
ATOM 24660 N N . ARG A 1 42 ? 5.398 -13.018 3.692 1.00 0.00 42 ARG A N 14
ATOM 24661 C CA . ARG A 1 42 ? 4.416 -14.098 3.469 1.00 0.00 42 ARG A CA 14
ATOM 24662 C C . ARG A 1 42 ? 2.977 -13.624 3.670 1.00 0.00 42 ARG A C 14
ATOM 24663 O O . ARG A 1 42 ? 2.192 -13.703 2.733 1.00 0.00 42 ARG A O 14
ATOM 24684 N N . GLU A 1 43 ? 2.615 -13.163 4.870 1.00 0.00 43 GLU A N 14
ATOM 24685 C CA . GLU A 1 43 ? 1.250 -12.691 5.154 1.00 0.00 43 GLU A CA 14
ATOM 24686 C C . GLU A 1 43 ? 0.808 -11.623 4.149 1.00 0.00 43 GLU A C 14
ATOM 24687 O O . GLU A 1 43 ? -0.233 -11.768 3.507 1.00 0.00 43 GLU A O 14
ATOM 24699 N N . TYR A 1 44 ? 1.634 -10.597 3.935 1.00 0.00 44 TYR A N 14
ATOM 24700 C CA . TYR A 1 44 ? 1.375 -9.544 2.961 1.00 0.00 44 TYR A CA 14
ATOM 24701 C C . TYR A 1 44 ? 1.242 -10.076 1.525 1.00 0.00 44 TYR A C 14
ATOM 24702 O O . TYR A 1 44 ? 0.366 -9.604 0.807 1.00 0.00 44 TYR A O 14
ATOM 24720 N N . MET A 1 45 ? 2.003 -11.101 1.120 1.00 0.00 45 MET A N 14
ATOM 24721 C CA . MET A 1 45 ? 1.889 -11.763 -0.196 1.00 0.00 45 MET A CA 14
ATOM 24722 C C . MET A 1 45 ? 0.487 -12.351 -0.443 1.00 0.00 45 MET A C 14
ATOM 24723 O O . MET A 1 45 ? 0.026 -12.419 -1.584 1.00 0.00 45 MET A O 14
ATOM 24737 N N . GLU A 1 46 ? -0.212 -12.769 0.614 1.00 0.00 46 GLU A N 14
ATOM 24738 C CA . GLU A 1 46 ? -1.592 -13.269 0.545 1.00 0.00 46 GLU A CA 14
ATOM 24739 C C . GLU A 1 46 ? -2.603 -12.127 0.491 1.00 0.00 46 GLU A C 14
ATOM 24740 O O . GLU A 1 46 ? -3.587 -12.209 -0.247 1.00 0.00 46 GLU A O 14
ATOM 24752 N N . LYS A 1 47 ? -2.352 -11.021 1.203 1.00 0.00 47 LYS A N 14
ATOM 24753 C CA . LYS A 1 47 ? -3.204 -9.823 1.141 1.00 0.00 47 LYS A CA 14
ATOM 24754 C C . LYS A 1 47 ? -3.334 -9.239 -0.274 1.00 0.00 47 LYS A C 14
ATOM 24755 O O . LYS A 1 47 ? -4.285 -8.512 -0.544 1.00 0.00 47 LYS A O 14
ATOM 24774 N N . ILE A 1 48 ? -2.438 -9.589 -1.196 1.00 0.00 48 ILE A N 14
ATOM 24775 C CA . ILE A 1 48 ? -2.458 -9.129 -2.593 1.00 0.00 48 ILE A CA 14
ATOM 24776 C C . ILE A 1 48 ? -3.620 -9.727 -3.404 1.00 0.00 48 ILE A C 14
ATOM 24777 O O . ILE A 1 48 ? -4.097 -9.114 -4.358 1.00 0.00 48 ILE A O 14
ATOM 24793 N N . LYS A 1 49 ? -4.108 -10.908 -3.001 1.00 0.00 49 LYS A N 14
ATOM 24794 C CA . LYS A 1 49 ? -5.198 -11.644 -3.671 1.00 0.00 49 LYS A CA 14
ATOM 24795 C C . LYS A 1 49 ? -6.399 -11.931 -2.759 1.00 0.00 49 LYS A C 14
ATOM 24796 O O . LYS A 1 49 ? -7.518 -12.085 -3.246 1.00 0.00 49 LYS A O 14
ATOM 24815 N N . THR A 1 50 ? -6.171 -11.971 -1.443 1.00 0.00 50 THR A N 14
ATOM 24816 C CA . THR A 1 50 ? -7.188 -12.270 -0.408 1.00 0.00 50 THR A CA 14
ATOM 24817 C C . THR A 1 50 ? -7.535 -11.053 0.445 1.00 0.00 50 THR A C 14
ATOM 24818 O O . THR A 1 50 ? -8.638 -10.963 0.987 1.00 0.00 50 THR A O 14
ATOM 24829 N N . GLY A 1 51 ? -6.594 -10.114 0.556 1.00 0.00 51 GLY A N 14
ATOM 24830 C CA . GLY A 1 51 ? -6.708 -8.928 1.389 1.00 0.00 51 GLY A CA 14
ATOM 24831 C C . GLY A 1 51 ? -7.623 -7.893 0.762 1.00 0.00 51 GLY A C 14
ATOM 24832 O O . GLY A 1 51 ? -7.839 -7.859 -0.453 1.00 0.00 51 GLY A O 14
ATOM 24836 N N . SER A 1 52 ? -8.158 -7.043 1.625 1.00 0.00 52 SER A N 14
ATOM 24837 C CA . SER A 1 52 ? -9.088 -5.992 1.241 1.00 0.00 52 SER A CA 14
ATOM 24838 C C . SER A 1 52 ? -8.374 -4.724 0.763 1.00 0.00 52 SER A C 14
ATOM 24839 O O . SER A 1 52 ? -7.151 -4.622 0.816 1.00 0.00 52 SER A O 14
ATOM 24847 N N . VAL A 1 53 ? -9.137 -3.734 0.305 1.00 0.00 53 VAL A N 14
ATOM 24848 C CA . VAL A 1 53 ? -8.662 -2.401 -0.103 1.00 0.00 53 VAL A CA 14
ATOM 24849 C C . VAL A 1 53 ? -7.801 -1.751 0.993 1.00 0.00 53 VAL A C 14
ATOM 24850 O O . VAL A 1 53 ? -6.721 -1.228 0.711 1.00 0.00 53 VAL A O 14
ATOM 24863 N N . PHE A 1 54 ? -8.252 -1.838 2.250 1.00 0.00 54 PHE A N 14
ATOM 24864 C CA . PHE A 1 54 ? -7.553 -1.352 3.436 1.00 0.00 54 PHE A CA 14
ATOM 24865 C C . PHE A 1 54 ? -6.221 -2.089 3.629 1.00 0.00 54 PHE A C 14
ATOM 24866 O O . PHE A 1 54 ? -5.205 -1.476 3.956 1.00 0.00 54 PHE A O 14
ATOM 24883 N N . GLU A 1 55 ? -6.212 -3.401 3.385 1.00 0.00 55 GLU A N 14
ATOM 24884 C CA . GLU A 1 55 ? -5.014 -4.233 3.488 1.00 0.00 55 GLU A CA 14
ATOM 24885 C C . GLU A 1 55 ? -4.010 -3.996 2.351 1.00 0.00 55 GLU A C 14
ATOM 24886 O O . GLU A 1 55 ? -2.836 -3.809 2.640 1.00 0.00 55 GLU A O 14
ATOM 24898 N N . ILE A 1 56 ? -4.428 -3.945 1.079 1.00 0.00 56 ILE A N 14
ATOM 24899 C CA . ILE A 1 56 ? -3.569 -3.621 -0.080 1.00 0.00 56 ILE A CA 14
ATOM 24900 C C . ILE A 1 56 ? -2.736 -2.364 0.178 1.00 0.00 56 ILE A C 14
ATOM 24901 O O . ILE A 1 56 ? -1.519 -2.356 -0.029 1.00 0.00 56 ILE A O 14
ATOM 24917 N N . ALA A 1 57 ? -3.397 -1.309 0.651 1.00 0.00 57 ALA A N 14
ATOM 24918 C CA . ALA A 1 57 ? -2.730 -0.076 1.047 1.00 0.00 57 ALA A CA 14
ATOM 24919 C C . ALA A 1 57 ? -1.703 -0.302 2.179 1.00 0.00 57 ALA A C 14
ATOM 24920 O O . ALA A 1 57 ? -0.564 0.144 2.065 1.00 0.00 57 ALA A O 14
ATOM 24927 N N . GLU A 1 58 ? -2.058 -1.023 3.249 1.00 0.00 58 GLU A N 14
ATOM 24928 C CA . GLU A 1 58 ? -1.116 -1.370 4.327 1.00 0.00 58 GLU A CA 14
ATOM 24929 C C . GLU A 1 58 ? 0.085 -2.203 3.858 1.00 0.00 58 GLU A C 14
ATOM 24930 O O . GLU A 1 58 ? 1.189 -2.030 4.377 1.00 0.00 58 GLU A O 14
ATOM 24942 N N . VAL A 1 59 ? -0.115 -3.091 2.882 1.00 0.00 59 VAL A N 14
ATOM 24943 C CA . VAL A 1 59 ? 0.923 -3.963 2.331 1.00 0.00 59 VAL A CA 14
ATOM 24944 C C . VAL A 1 59 ? 2.023 -3.133 1.670 1.00 0.00 59 VAL A C 14
ATOM 24945 O O . VAL A 1 59 ? 3.170 -3.148 2.123 1.00 0.00 59 VAL A O 14
ATOM 24958 N N . LEU A 1 60 ? 1.676 -2.387 0.613 1.00 0.00 60 LEU A N 14
ATOM 24959 C CA . LEU A 1 60 ? 2.628 -1.532 -0.100 1.00 0.00 60 LEU A CA 14
ATOM 24960 C C . LEU A 1 60 ? 3.268 -0.480 0.824 1.00 0.00 60 LEU A C 14
ATOM 24961 O O . LEU A 1 60 ? 4.443 -0.152 0.663 1.00 0.00 60 LEU A O 14
ATOM 24977 N N . ARG A 1 61 ? 2.520 0.006 1.821 1.00 0.00 61 ARG A N 14
ATOM 24978 C CA . ARG A 1 61 ? 2.981 0.949 2.842 1.00 0.00 61 ARG A CA 14
ATOM 24979 C C . ARG A 1 61 ? 4.136 0.351 3.623 1.00 0.00 61 ARG A C 14
ATOM 24980 O O . ARG A 1 61 ? 5.194 0.967 3.695 1.00 0.00 61 ARG A O 14
ATOM 25001 N N . ASP A 1 62 ? 3.939 -0.830 4.213 1.00 0.00 62 ASP A N 14
ATOM 25002 C CA . ASP A 1 62 ? 4.994 -1.498 4.973 1.00 0.00 62 ASP A CA 14
ATOM 25003 C C . ASP A 1 62 ? 6.270 -1.622 4.134 1.00 0.00 62 ASP A C 14
ATOM 25004 O O . ASP A 1 62 ? 7.324 -1.148 4.556 1.00 0.00 62 ASP A O 14
ATOM 25013 N N . LEU A 1 63 ? 6.150 -2.150 2.909 1.00 0.00 63 LEU A N 14
ATOM 25014 C CA . LEU A 1 63 ? 7.237 -2.252 1.926 1.00 0.00 63 LEU A CA 14
ATOM 25015 C C . LEU A 1 63 ? 7.967 -0.909 1.698 1.00 0.00 63 LEU A C 14
ATOM 25016 O O . LEU A 1 63 ? 9.196 -0.878 1.675 1.00 0.00 63 LEU A O 14
ATOM 25032 N N . TYR A 1 64 ? 7.238 0.204 1.569 1.00 0.00 64 TYR A N 14
ATOM 25033 C CA . TYR A 1 64 ? 7.823 1.542 1.424 1.00 0.00 64 TYR A CA 14
ATOM 25034 C C . TYR A 1 64 ? 8.601 2.018 2.660 1.00 0.00 64 TYR A C 14
ATOM 25035 O O . TYR A 1 64 ? 9.763 2.422 2.547 1.00 0.00 64 TYR A O 14
ATOM 25053 N N . LEU A 1 65 ? 8.005 1.941 3.856 1.00 0.00 65 LEU A N 14
ATOM 25054 C CA . LEU A 1 65 ? 8.666 2.397 5.086 1.00 0.00 65 LEU A CA 14
ATOM 25055 C C . LEU A 1 65 ? 9.827 1.478 5.502 1.00 0.00 65 LEU A C 14
ATOM 25056 O O . LEU A 1 65 ? 10.767 1.934 6.152 1.00 0.00 65 LEU A O 14
ATOM 25072 N N . LEU A 1 66 ? 9.792 0.206 5.097 1.00 0.00 66 LEU A N 14
ATOM 25073 C CA . LEU A 1 66 ? 10.856 -0.779 5.310 1.00 0.00 66 LEU A CA 14
ATOM 25074 C C . LEU A 1 66 ? 12.186 -0.329 4.691 1.00 0.00 66 LEU A C 14
ATOM 25075 O O . LEU A 1 66 ? 13.247 -0.608 5.256 1.00 0.00 66 LEU A O 14
ATOM 25091 N N . LYS A 1 67 ? 12.137 0.384 3.559 1.00 0.00 67 LYS A N 14
ATOM 25092 C CA . LYS A 1 67 ? 13.316 0.973 2.907 1.00 0.00 67 LYS A CA 14
ATOM 25093 C C . LYS A 1 67 ? 13.600 2.404 3.382 1.00 0.00 67 LYS A C 14
ATOM 25094 O O . LYS A 1 67 ? 14.760 2.803 3.480 1.00 0.00 67 LYS A O 14
ATOM 25113 N N . GLY A 1 68 ? 12.551 3.161 3.721 1.00 0.00 68 GLY A N 14
ATOM 25114 C CA . GLY A 1 68 ? 12.645 4.569 4.126 1.00 0.00 68 GLY A CA 14
ATOM 25115 C C . GLY A 1 68 ? 12.930 5.549 2.974 1.00 0.00 68 GLY A C 14
ATOM 25116 O O . GLY A 1 68 ? 13.381 6.668 3.222 1.00 0.00 68 GLY A O 14
ATOM 25120 N N . ASP A 1 69 ? 12.701 5.141 1.719 1.00 0.00 69 ASP A N 14
ATOM 25121 C CA . ASP A 1 69 ? 12.891 5.949 0.503 1.00 0.00 69 ASP A CA 14
ATOM 25122 C C . ASP A 1 69 ? 11.932 5.535 -0.639 1.00 0.00 69 ASP A C 14
ATOM 25123 O O . ASP A 1 69 ? 11.126 4.615 -0.481 1.00 0.00 69 ASP A O 14
ATOM 25132 N N . LYS A 1 70 ? 11.988 6.245 -1.778 1.00 0.00 70 LYS A N 14
ATOM 25133 C CA . LYS A 1 70 ? 11.151 6.000 -2.968 1.00 0.00 70 LYS A CA 14
ATOM 25134 C C . LYS A 1 70 ? 11.573 4.794 -3.827 1.00 0.00 70 LYS A C 14
ATOM 25135 O O . LYS A 1 70 ? 10.717 4.121 -4.403 1.00 0.00 70 LYS A O 14
ATOM 25154 N N . ASP A 1 71 ? 12.872 4.519 -3.919 1.00 0.00 71 ASP A N 14
ATOM 25155 C CA . ASP A 1 71 ? 13.493 3.500 -4.778 1.00 0.00 71 ASP A CA 14
ATOM 25156 C C . ASP A 1 71 ? 13.791 2.213 -3.980 1.00 0.00 71 ASP A C 14
ATOM 25157 O O . ASP A 1 71 ? 14.928 1.938 -3.575 1.00 0.00 71 ASP A O 14
ATOM 25166 N N . LEU A 1 72 ? 12.746 1.406 -3.756 1.00 0.00 72 LEU A N 14
ATOM 25167 C CA . LEU A 1 72 ? 12.843 0.164 -2.978 1.00 0.00 72 LEU A CA 14
ATOM 25168 C C . LEU A 1 72 ? 13.808 -0.858 -3.608 1.00 0.00 72 LEU A C 14
ATOM 25169 O O . LEU A 1 72 ? 14.083 -0.831 -4.813 1.00 0.00 72 LEU A O 14
ATOM 25185 N N . SER A 1 73 ? 14.297 -1.793 -2.789 1.00 0.00 73 SER A N 14
ATOM 25186 C CA . SER A 1 73 ? 15.156 -2.903 -3.226 1.00 0.00 73 SER A CA 14
ATOM 25187 C C . SER A 1 73 ? 14.409 -3.813 -4.202 1.00 0.00 73 SER A C 14
ATOM 25188 O O . SER A 1 73 ? 13.190 -3.952 -4.093 1.00 0.00 73 SER A O 14
ATOM 25196 N N . PHE A 1 74 ? 15.125 -4.492 -5.103 1.00 0.00 74 PHE A N 14
ATOM 25197 C CA . PHE A 1 74 ? 14.549 -5.478 -6.027 1.00 0.00 74 PHE A CA 14
ATOM 25198 C C . PHE A 1 74 ? 13.680 -6.522 -5.298 1.00 0.00 74 PHE A C 14
ATOM 25199 O O . PHE A 1 74 ? 12.597 -6.860 -5.774 1.00 0.00 74 PHE A O 14
ATOM 25216 N N . GLY A 1 75 ? 14.110 -6.974 -4.113 1.00 0.00 75 GLY A N 14
ATOM 25217 C CA . GLY A 1 75 ? 13.366 -7.911 -3.264 1.00 0.00 75 GLY A CA 14
ATOM 25218 C C . GLY A 1 75 ? 11.972 -7.413 -2.870 1.00 0.00 75 GLY A C 14
ATOM 25219 O O . GLY A 1 75 ? 10.985 -8.119 -3.059 1.00 0.00 75 GLY A O 14
ATOM 25223 N N . GLU A 1 76 ? 11.877 -6.197 -2.328 1.00 0.00 76 GLU A N 14
ATOM 25224 C CA . GLU A 1 76 ? 10.611 -5.549 -1.944 1.00 0.00 76 GLU A CA 14
ATOM 25225 C C . GLU A 1 76 ? 9.778 -5.140 -3.171 1.00 0.00 76 GLU A C 14
ATOM 25226 O O . GLU A 1 76 ? 8.565 -5.361 -3.211 1.00 0.00 76 GLU A O 14
ATOM 25238 N N . ARG A 1 77 ? 10.432 -4.594 -4.208 1.00 0.00 77 ARG A N 14
ATOM 25239 C CA . ARG A 1 77 ? 9.830 -4.158 -5.478 1.00 0.00 77 ARG A CA 14
ATOM 25240 C C . ARG A 1 77 ? 8.967 -5.245 -6.126 1.00 0.00 77 ARG A C 14
ATOM 25241 O O . ARG A 1 77 ? 7.939 -4.915 -6.709 1.00 0.00 77 ARG A O 14
ATOM 25262 N N . LYS A 1 78 ? 9.332 -6.522 -5.975 1.00 0.00 78 LYS A N 14
ATOM 25263 C CA . LYS A 1 78 ? 8.589 -7.696 -6.471 1.00 0.00 78 LYS A CA 14
ATOM 25264 C C . LYS A 1 78 ? 7.118 -7.706 -6.031 1.00 0.00 78 LYS A C 14
ATOM 25265 O O . LYS A 1 78 ? 6.235 -7.707 -6.886 1.00 0.00 78 LYS A O 14
ATOM 25284 N N . MET A 1 79 ? 6.844 -7.715 -4.722 1.00 0.00 79 MET A N 14
ATOM 25285 C CA . MET A 1 79 ? 5.471 -7.667 -4.184 1.00 0.00 79 MET A CA 14
ATOM 25286 C C . MET A 1 79 ? 4.862 -6.261 -4.265 1.00 0.00 79 MET A C 14
ATOM 25287 O O . MET A 1 79 ? 3.669 -6.117 -4.544 1.00 0.00 79 MET A O 14
ATOM 25301 N N . LEU A 1 80 ? 5.678 -5.222 -4.047 1.00 0.00 80 LEU A N 14
ATOM 25302 C CA . LEU A 1 80 ? 5.264 -3.825 -4.162 1.00 0.00 80 LEU A CA 14
ATOM 25303 C C . LEU A 1 80 ? 4.635 -3.532 -5.526 1.00 0.00 80 LEU A C 14
ATOM 25304 O O . LEU A 1 80 ? 3.562 -2.953 -5.565 1.00 0.00 80 LEU A O 14
ATOM 25320 N N . ASP A 1 81 ? 5.262 -3.930 -6.633 1.00 0.00 81 ASP A N 14
ATOM 25321 C CA . ASP A 1 81 ? 4.745 -3.749 -7.997 1.00 0.00 81 ASP A CA 14
ATOM 25322 C C . ASP A 1 81 ? 3.305 -4.273 -8.158 1.00 0.00 81 ASP A C 14
ATOM 25323 O O . ASP A 1 81 ? 2.467 -3.633 -8.800 1.00 0.00 81 ASP A O 14
ATOM 25332 N N . THR A 1 82 ? 2.994 -5.401 -7.515 1.00 0.00 82 THR A N 14
ATOM 25333 C CA . THR A 1 82 ? 1.650 -5.985 -7.470 1.00 0.00 82 THR A CA 14
ATOM 25334 C C . THR A 1 82 ? 0.710 -5.129 -6.614 1.00 0.00 82 THR A C 14
ATOM 25335 O O . THR A 1 82 ? -0.340 -4.694 -7.089 1.00 0.00 82 THR A O 14
ATOM 25346 N N . ALA A 1 83 ? 1.092 -4.831 -5.363 1.00 0.00 83 ALA A N 14
ATOM 25347 C CA . ALA A 1 83 ? 0.309 -3.991 -4.452 1.00 0.00 83 ALA A CA 14
ATOM 25348 C C . ALA A 1 83 ? 0.112 -2.543 -4.961 1.00 0.00 83 ALA A C 14
ATOM 25349 O O . ALA A 1 83 ? -0.912 -1.941 -4.663 1.00 0.00 83 ALA A O 14
ATOM 25356 N N . ARG A 1 84 ? 1.032 -1.992 -5.766 1.00 0.00 84 ARG A N 14
ATOM 25357 C CA . ARG A 1 84 ? 0.964 -0.670 -6.428 1.00 0.00 84 ARG A CA 14
ATOM 25358 C C . ARG A 1 84 ? -0.186 -0.641 -7.423 1.00 0.00 84 ARG A C 14
ATOM 25359 O O . ARG A 1 84 ? -1.071 0.204 -7.314 1.00 0.00 84 ARG A O 14
ATOM 25380 N N . SER A 1 85 ? -0.191 -1.597 -8.356 1.00 0.00 85 SER A N 14
ATOM 25381 C CA . SER A 1 85 ? -1.236 -1.752 -9.376 1.00 0.00 85 SER A CA 14
ATOM 25382 C C . SER A 1 85 ? -2.628 -1.997 -8.771 1.00 0.00 85 SER A C 14
ATOM 25383 O O . SER A 1 85 ? -3.636 -1.769 -9.436 1.00 0.00 85 SER A O 14
ATOM 25391 N N . LEU A 1 86 ? -2.692 -2.497 -7.529 1.00 0.00 86 LEU A N 14
ATOM 25392 C CA . LEU A 1 86 ? -3.913 -2.705 -6.743 1.00 0.00 86 LEU A CA 14
ATOM 25393 C C . LEU A 1 86 ? -4.296 -1.527 -5.828 1.00 0.00 86 LEU A C 14
ATOM 25394 O O . LEU A 1 86 ? -5.480 -1.279 -5.615 1.00 0.00 86 LEU A O 14
ATOM 25410 N N . LEU A 1 87 ? -3.322 -0.781 -5.295 1.00 0.00 87 LEU A N 14
ATOM 25411 C CA . LEU A 1 87 ? -3.529 0.417 -4.478 1.00 0.00 87 LEU A CA 14
ATOM 25412 C C . LEU A 1 87 ? -4.402 1.400 -5.250 1.00 0.00 87 LEU A C 14
ATOM 25413 O O . LEU A 1 87 ? -5.503 1.749 -4.822 1.00 0.00 87 LEU A O 14
ATOM 25429 N N . ILE A 1 88 ? -3.895 1.836 -6.407 1.00 0.00 88 ILE A N 14
ATOM 25430 C CA . ILE A 1 88 ? -4.616 2.792 -7.238 1.00 0.00 88 ILE A CA 14
ATOM 25431 C C . ILE A 1 88 ? -5.897 2.207 -7.837 1.00 0.00 88 ILE A C 14
ATOM 25432 O O . ILE A 1 88 ? -6.782 2.980 -8.178 1.00 0.00 88 ILE A O 14
ATOM 25448 N N . LYS A 1 89 ? -6.017 0.875 -7.951 1.00 0.00 89 LYS A N 14
ATOM 25449 C CA . LYS A 1 89 ? -7.171 0.170 -8.540 1.00 0.00 89 LYS A CA 14
ATOM 25450 C C . LYS A 1 89 ? -8.472 0.595 -7.878 1.00 0.00 89 LYS A C 14
ATOM 25451 O O . LYS A 1 89 ? -9.406 1.028 -8.547 1.00 0.00 89 LYS A O 14
ATOM 25470 N N . GLU A 1 90 ? -8.520 0.461 -6.557 1.00 0.00 90 GLU A N 14
ATOM 25471 C CA . GLU A 1 90 ? -9.712 0.769 -5.779 1.00 0.00 90 GLU A CA 14
ATOM 25472 C C . GLU A 1 90 ? -9.850 2.255 -5.463 1.00 0.00 90 GLU A C 14
ATOM 25473 O O . GLU A 1 90 ? -10.936 2.826 -5.571 1.00 0.00 90 GLU A O 14
ATOM 25485 N N . LEU A 1 91 ? -8.727 2.903 -5.143 1.00 0.00 91 LEU A N 14
ATOM 25486 C CA . LEU A 1 91 ? -8.657 4.342 -4.915 1.00 0.00 91 LEU A CA 14
ATOM 25487 C C . LEU A 1 91 ? -9.020 5.176 -6.158 1.00 0.00 91 LEU A C 14
ATOM 25488 O O . LEU A 1 91 ? -9.420 6.333 -6.027 1.00 0.00 91 LEU A O 14
ATOM 25504 N N . SER A 1 92 ? -8.956 4.563 -7.348 1.00 0.00 92 SER A N 14
ATOM 25505 C CA . SER A 1 92 ? -9.342 5.092 -8.666 1.00 0.00 92 SER A CA 14
ATOM 25506 C C . SER A 1 92 ? -10.683 5.830 -8.651 1.00 0.00 92 SER A C 14
ATOM 25507 O O . SER A 1 92 ? -10.834 6.851 -9.326 1.00 0.00 92 SER A O 14
ATOM 25515 N N . LEU A 1 93 ? -11.624 5.345 -7.836 1.00 0.00 93 LEU A N 14
ATOM 25516 C CA . LEU A 1 93 ? -12.955 5.913 -7.640 1.00 0.00 93 LEU A CA 14
ATOM 25517 C C . LEU A 1 93 ? -12.909 7.406 -7.260 1.00 0.00 93 LEU A C 14
ATOM 25518 O O . LEU A 1 93 ? -13.271 8.273 -8.058 1.00 0.00 93 LEU A O 14
ATOM 25534 N N . ALA A 1 94 ? -12.451 7.705 -6.043 1.00 0.00 94 ALA A N 14
ATOM 25535 C CA . ALA A 1 94 ? -12.318 9.074 -5.533 1.00 0.00 94 ALA A CA 14
ATOM 25536 C C . ALA A 1 94 ? -11.170 9.880 -6.179 1.00 0.00 94 ALA A C 14
ATOM 25537 O O . ALA A 1 94 ? -11.198 11.112 -6.116 1.00 0.00 94 ALA A O 14
ATOM 25544 N N . LYS A 1 95 ? -10.180 9.213 -6.802 1.00 0.00 95 LYS A N 14
ATOM 25545 C CA . LYS A 1 95 ? -9.076 9.852 -7.552 1.00 0.00 95 LYS A CA 14
ATOM 25546 C C . LYS A 1 95 ? -9.600 10.891 -8.551 1.00 0.00 95 LYS A C 14
ATOM 25547 O O . LYS A 1 95 ? -9.059 11.989 -8.643 1.00 0.00 95 LYS A O 14
ATOM 25566 N N . ASP A 1 96 ? -10.652 10.529 -9.294 1.00 0.00 96 ASP A N 14
ATOM 25567 C CA . ASP A 1 96 ? -11.314 11.335 -10.334 1.00 0.00 96 ASP A CA 14
ATOM 25568 C C . ASP A 1 96 ? -10.339 12.008 -11.343 1.00 0.00 96 ASP A C 14
ATOM 25569 O O . ASP A 1 96 ? -10.609 13.084 -11.881 1.00 0.00 96 ASP A O 14
ATOM 25578 N N . CYS A 1 97 ? -9.172 11.385 -11.568 1.00 0.00 97 CYS A N 14
ATOM 25579 C CA . CYS A 1 97 ? -8.004 11.907 -12.292 1.00 0.00 97 CYS A CA 14
ATOM 25580 C C . CYS A 1 97 ? -7.085 10.765 -12.795 1.00 0.00 97 CYS A C 14
ATOM 25581 O O . CYS A 1 97 ? -7.490 9.602 -12.817 1.00 0.00 97 CYS A O 14
ATOM 25589 N N . SER A 1 98 ? -5.859 11.077 -13.227 1.00 0.00 98 SER A N 14
ATOM 25590 C CA . SER A 1 98 ? -4.837 10.091 -13.635 1.00 0.00 98 SER A CA 14
ATOM 25591 C C . SER A 1 98 ? -4.350 9.257 -12.438 1.00 0.00 98 SER A C 14
ATOM 25592 O O . SER A 1 98 ? -4.397 9.728 -11.300 1.00 0.00 98 SER A O 14
ATOM 25600 N N . GLU A 1 99 ? -3.812 8.046 -12.668 1.00 0.00 99 GLU A N 14
ATOM 25601 C CA . GLU A 1 99 ? -3.242 7.179 -11.604 1.00 0.00 99 GLU A CA 14
ATOM 25602 C C . GLU A 1 99 ? -2.179 7.888 -10.759 1.00 0.00 99 GLU A C 14
ATOM 25603 O O . GLU A 1 99 ? -2.049 7.595 -9.570 1.00 0.00 99 GLU A O 14
ATOM 25615 N N . ASP A 1 100 ? -1.489 8.864 -11.357 1.00 0.00 100 ASP A N 14
ATOM 25616 C CA . ASP A 1 100 ? -0.503 9.748 -10.734 1.00 0.00 100 ASP A CA 14
ATOM 25617 C C . ASP A 1 100 ? -1.028 10.414 -9.451 1.00 0.00 100 ASP A C 14
ATOM 25618 O O . ASP A 1 100 ? -0.219 10.737 -8.589 1.00 0.00 100 ASP A O 14
ATOM 25627 N N . GLU A 1 101 ? -2.347 10.600 -9.291 1.00 0.00 101 GLU A N 14
ATOM 25628 C CA . GLU A 1 101 ? -2.958 11.129 -8.067 1.00 0.00 101 GLU A CA 14
ATOM 25629 C C . GLU A 1 101 ? -2.547 10.244 -6.875 1.00 0.00 101 GLU A C 14
ATOM 25630 O O . GLU A 1 101 ? -1.891 10.715 -5.949 1.00 0.00 101 GLU A O 14
ATOM 25642 N N . ILE A 1 102 ? -2.892 8.954 -6.927 1.00 0.00 102 ILE A N 14
ATOM 25643 C CA . ILE A 1 102 ? -2.640 7.985 -5.853 1.00 0.00 102 ILE A CA 14
ATOM 25644 C C . ILE A 1 102 ? -1.187 7.497 -5.866 1.00 0.00 102 ILE A C 14
ATOM 25645 O O . ILE A 1 102 ? -0.560 7.411 -4.811 1.00 0.00 102 ILE A O 14
ATOM 25661 N N . GLU A 1 103 ? -0.634 7.198 -7.048 1.00 0.00 103 GLU A N 14
ATOM 25662 C CA . GLU A 1 103 ? 0.760 6.770 -7.212 1.00 0.00 103 GLU A CA 14
ATOM 25663 C C . GLU A 1 103 ? 1.734 7.799 -6.615 1.00 0.00 103 GLU A C 14
ATOM 25664 O O . GLU A 1 103 ? 2.630 7.436 -5.852 1.00 0.00 103 GLU A O 14
ATOM 25676 N N . SER A 1 104 ? 1.578 9.082 -6.964 1.00 0.00 104 SER A N 14
ATOM 25677 C CA . SER A 1 104 ? 2.375 10.165 -6.378 1.00 0.00 104 SER A CA 14
ATOM 25678 C C . SER A 1 104 ? 1.970 10.533 -4.953 1.00 0.00 104 SER A C 14
ATOM 25679 O O . SER A 1 104 ? 2.838 10.966 -4.201 1.00 0.00 104 SER A O 14
ATOM 25687 N N . ASP A 1 105 ? 0.708 10.356 -4.531 1.00 0.00 105 ASP A N 14
ATOM 25688 C CA . ASP A 1 105 ? 0.291 10.601 -3.135 1.00 0.00 105 ASP A CA 14
ATOM 25689 C C . ASP A 1 105 ? 1.137 9.815 -2.130 1.00 0.00 105 ASP A C 14
ATOM 25690 O O . ASP A 1 105 ? 1.319 10.271 -1.004 1.00 0.00 105 ASP A O 14
ATOM 25699 N N . LEU A 1 106 ? 1.725 8.684 -2.533 1.00 0.00 106 LEU A N 14
ATOM 25700 C CA . LEU A 1 106 ? 2.639 7.905 -1.699 1.00 0.00 106 LEU A CA 14
ATOM 25701 C C . LEU A 1 106 ? 3.789 8.766 -1.158 1.00 0.00 106 LEU A C 14
ATOM 25702 O O . LEU A 1 106 ? 4.218 8.574 -0.021 1.00 0.00 106 LEU A O 14
ATOM 25718 N N . LYS A 1 107 ? 4.234 9.775 -1.921 1.00 0.00 107 LYS A N 14
ATOM 25719 C CA . LYS A 1 107 ? 5.252 10.744 -1.491 1.00 0.00 107 LYS A CA 14
ATOM 25720 C C . LYS A 1 107 ? 4.784 11.638 -0.342 1.00 0.00 107 LYS A C 14
ATOM 25721 O O . LYS A 1 107 ? 5.617 12.032 0.469 1.00 0.00 107 LYS A O 14
ATOM 25740 N N . LYS A 1 108 ? 3.480 11.925 -0.255 1.00 0.00 108 LYS A N 14
ATOM 25741 C CA . LYS A 1 108 ? 2.812 12.711 0.800 1.00 0.00 108 LYS A CA 14
ATOM 25742 C C . LYS A 1 108 ? 2.326 11.857 1.977 1.00 0.00 108 LYS A C 14
ATOM 25743 O O . LYS A 1 108 ? 2.097 12.381 3.067 1.00 0.00 108 LYS A O 14
ATOM 25762 N N . ILE A 1 109 ? 2.168 10.547 1.778 1.00 0.00 109 ILE A N 14
ATOM 25763 C CA . ILE A 1 109 ? 1.814 9.572 2.815 1.00 0.00 109 ILE A CA 14
ATOM 25764 C C . ILE A 1 109 ? 3.087 9.094 3.530 1.00 0.00 109 ILE A C 14
ATOM 25765 O O . ILE A 1 109 ? 3.245 9.344 4.721 1.00 0.00 109 ILE A O 14
ATOM 25781 N N . PHE A 1 110 ? 4.005 8.433 2.814 1.00 0.00 110 PHE A N 14
ATOM 25782 C CA . PHE A 1 110 ? 5.245 7.846 3.346 1.00 0.00 110 PHE A CA 14
ATOM 25783 C C . PHE A 1 110 ? 6.411 8.861 3.450 1.00 0.00 110 PHE A C 14
ATOM 25784 O O . PHE A 1 110 ? 7.513 8.497 3.859 1.00 0.00 110 PHE A O 14
ATOM 25801 N N . ASN A 1 111 ? 6.172 10.138 3.113 1.00 0.00 111 ASN A N 14
ATOM 25802 C CA . ASN A 1 111 ? 7.111 11.275 3.126 1.00 0.00 111 ASN A CA 14
ATOM 25803 C C . ASN A 1 111 ? 8.404 11.031 2.312 1.00 0.00 111 ASN A C 14
ATOM 25804 O O . ASN A 1 111 ? 9.523 11.130 2.819 1.00 0.00 111 ASN A O 14
ATOM 25815 N N . LEU A 1 112 ? 8.228 10.699 1.030 1.00 0.00 112 LEU A N 14
ATOM 25816 C CA . LEU A 1 112 ? 9.294 10.338 0.080 1.00 0.00 112 LEU A CA 14
ATOM 25817 C C . LEU A 1 112 ? 9.841 11.563 -0.684 1.00 0.00 112 LEU A C 14
ATOM 25818 O O . LEU A 1 112 ? 11.041 11.641 -0.961 1.00 0.00 112 LEU A O 14
ATOM 25834 N N . ALA A 1 113 ? 8.940 12.505 -0.998 1.00 0.00 113 ALA A N 14
ATOM 25835 C CA . ALA A 1 113 ? 9.085 13.689 -1.860 1.00 0.00 113 ALA A CA 14
ATOM 25836 C C . ALA A 1 113 ? 9.770 13.436 -3.233 1.00 0.00 113 ALA A C 14
ATOM 25837 O O . ALA A 1 113 ? 10.292 14.403 -3.837 1.00 0.00 113 ALA A O 14
ATOM 25845 N N . GLY A 1 1 ? -23.082 -17.176 7.736 1.00 0.00 1 GLY A N 15
ATOM 25846 C CA . GLY A 1 1 ? -22.392 -15.931 8.144 1.00 0.00 1 GLY A CA 15
ATOM 25847 C C . GLY A 1 1 ? -20.960 -15.879 7.636 1.00 0.00 1 GLY A C 15
ATOM 25848 O O . GLY A 1 1 ? -20.202 -16.840 7.778 1.00 0.00 1 GLY A O 15
ATOM 25854 N N . SER A 1 2 ? -20.565 -14.745 7.056 1.00 0.00 2 SER A N 15
ATOM 25855 C CA . SER A 1 2 ? -19.275 -14.485 6.388 1.00 0.00 2 SER A CA 15
ATOM 25856 C C . SER A 1 2 ? -18.167 -14.013 7.354 1.00 0.00 2 SER A C 15
ATOM 25857 O O . SER A 1 2 ? -17.487 -13.010 7.123 1.00 0.00 2 SER A O 15
ATOM 25865 N N . HIS A 1 3 ? -17.954 -14.760 8.447 1.00 0.00 3 HIS A N 15
ATOM 25866 C CA . HIS A 1 3 ? -16.877 -14.526 9.432 1.00 0.00 3 HIS A CA 15
ATOM 25867 C C . HIS A 1 3 ? -15.456 -14.702 8.861 1.00 0.00 3 HIS A C 15
ATOM 25868 O O . HIS A 1 3 ? -14.497 -14.158 9.414 1.00 0.00 3 HIS A O 15
ATOM 25883 N N . MET A 1 4 ? -15.317 -15.478 7.781 1.00 0.00 4 MET A N 15
ATOM 25884 C CA . MET A 1 4 ? -14.066 -15.718 7.050 1.00 0.00 4 MET A CA 15
ATOM 25885 C C . MET A 1 4 ? -13.570 -14.462 6.302 1.00 0.00 4 MET A C 15
ATOM 25886 O O . MET A 1 4 ? -14.226 -13.415 6.297 1.00 0.00 4 MET A O 15
ATOM 25900 N N . GLY A 1 5 ? -12.410 -14.561 5.646 1.00 0.00 5 GLY A N 15
ATOM 25901 C CA . GLY A 1 5 ? -11.738 -13.405 5.046 1.00 0.00 5 GLY A CA 15
ATOM 25902 C C . GLY A 1 5 ? -11.096 -12.505 6.108 1.00 0.00 5 GLY A C 15
ATOM 25903 O O . GLY A 1 5 ? -10.861 -12.926 7.246 1.00 0.00 5 GLY A O 15
ATOM 25907 N N . SER A 1 6 ? -10.778 -11.270 5.720 1.00 0.00 6 SER A N 15
ATOM 25908 C CA . SER A 1 6 ? -9.958 -10.347 6.518 1.00 0.00 6 SER A CA 15
ATOM 25909 C C . SER A 1 6 ? -10.776 -9.177 7.075 1.00 0.00 6 SER A C 15
ATOM 25910 O O . SER A 1 6 ? -11.002 -9.119 8.286 1.00 0.00 6 SER A O 15
ATOM 25918 N N . VAL A 1 7 ? -11.256 -8.265 6.217 1.00 0.00 7 VAL A N 15
ATOM 25919 C CA . VAL A 1 7 ? -12.143 -7.148 6.623 1.00 0.00 7 VAL A CA 15
ATOM 25920 C C . VAL A 1 7 ? -13.630 -7.486 6.422 1.00 0.00 7 VAL A C 15
ATOM 25921 O O . VAL A 1 7 ? -14.461 -7.142 7.263 1.00 0.00 7 VAL A O 15
ATOM 25934 N N . GLY A 1 8 ? -13.967 -8.179 5.327 1.00 0.00 8 GLY A N 15
ATOM 25935 C CA . GLY A 1 8 ? -15.331 -8.602 4.961 1.00 0.00 8 GLY A CA 15
ATOM 25936 C C . GLY A 1 8 ? -15.758 -8.247 3.526 1.00 0.00 8 GLY A C 15
ATOM 25937 O O . GLY A 1 8 ? -16.767 -8.761 3.040 1.00 0.00 8 GLY A O 15
ATOM 25941 N N . LEU A 1 9 ? -14.982 -7.403 2.837 1.00 0.00 9 LEU A N 15
ATOM 25942 C CA . LEU A 1 9 ? -15.165 -6.979 1.441 1.00 0.00 9 LEU A CA 15
ATOM 25943 C C . LEU A 1 9 ? -14.006 -7.469 0.546 1.00 0.00 9 LEU A C 15
ATOM 25944 O O . LEU A 1 9 ? -13.102 -8.174 1.005 1.00 0.00 9 LEU A O 15
ATOM 25960 N N . ARG A 1 10 ? -14.048 -7.124 -0.747 1.00 0.00 10 ARG A N 15
ATOM 25961 C CA . ARG A 1 10 ? -13.059 -7.516 -1.777 1.00 0.00 10 ARG A CA 15
ATOM 25962 C C . ARG A 1 10 ? -12.182 -6.332 -2.189 1.00 0.00 10 ARG A C 15
ATOM 25963 O O . ARG A 1 10 ? -11.007 -6.290 -1.852 1.00 0.00 10 ARG A O 15
ATOM 25984 N N . GLU A 1 11 ? -12.750 -5.386 -2.933 1.00 0.00 11 GLU A N 15
ATOM 25985 C CA . GLU A 1 11 ? -12.053 -4.219 -3.509 1.00 0.00 11 GLU A CA 15
ATOM 25986 C C . GLU A 1 11 ? -13.022 -3.096 -3.914 1.00 0.00 11 GLU A C 15
ATOM 25987 O O . GLU A 1 11 ? -12.677 -1.921 -3.803 1.00 0.00 11 GLU A O 15
ATOM 25999 N N . ILE A 1 12 ? -14.232 -3.448 -4.376 1.00 0.00 12 ILE A N 15
ATOM 26000 C CA . ILE A 1 12 ? -15.310 -2.505 -4.706 1.00 0.00 12 ILE A CA 15
ATOM 26001 C C . ILE A 1 12 ? -15.717 -1.656 -3.493 1.00 0.00 12 ILE A C 15
ATOM 26002 O O . ILE A 1 12 ? -16.293 -2.158 -2.524 1.00 0.00 12 ILE A O 15
ATOM 26018 N N . ILE A 1 13 ? -15.405 -0.362 -3.562 1.00 0.00 13 ILE A N 15
ATOM 26019 C CA . ILE A 1 13 ? -15.687 0.645 -2.535 1.00 0.00 13 ILE A CA 15
ATOM 26020 C C . ILE A 1 13 ? -16.150 1.981 -3.128 1.00 0.00 13 ILE A C 15
ATOM 26021 O O . ILE A 1 13 ? -16.174 2.173 -4.345 1.00 0.00 13 ILE A O 15
ATOM 26037 N N . SER A 1 14 ? -16.516 2.907 -2.242 1.00 0.00 14 SER A N 15
ATOM 26038 C CA . SER A 1 14 ? -16.900 4.294 -2.523 1.00 0.00 14 SER A CA 15
ATOM 26039 C C . SER A 1 14 ? -15.895 5.275 -1.905 1.00 0.00 14 SER A C 15
ATOM 26040 O O . SER A 1 14 ? -14.978 4.879 -1.184 1.00 0.00 14 SER A O 15
ATOM 26048 N N . GLU A 1 15 ? -16.074 6.573 -2.158 1.00 0.00 15 GLU A N 15
ATOM 26049 C CA . GLU A 1 15 ? -15.242 7.652 -1.606 1.00 0.00 15 GLU A CA 15
ATOM 26050 C C . GLU A 1 15 ? -15.072 7.590 -0.071 1.00 0.00 15 GLU A C 15
ATOM 26051 O O . GLU A 1 15 ? -14.028 7.999 0.432 1.00 0.00 15 GLU A O 15
ATOM 26063 N N . GLU A 1 16 ? -16.022 7.015 0.681 1.00 0.00 16 GLU A N 15
ATOM 26064 C CA . GLU A 1 16 ? -15.903 6.812 2.138 1.00 0.00 16 GLU A CA 15
ATOM 26065 C C . GLU A 1 16 ? -14.652 6.015 2.537 1.00 0.00 16 GLU A C 15
ATOM 26066 O O . GLU A 1 16 ? -13.856 6.477 3.357 1.00 0.00 16 GLU A O 15
ATOM 26078 N N . ASP A 1 17 ? -14.475 4.814 1.973 1.00 0.00 17 ASP A N 15
ATOM 26079 C CA . ASP A 1 17 ? -13.271 4.008 2.191 1.00 0.00 17 ASP A CA 15
ATOM 26080 C C . ASP A 1 17 ? -12.032 4.797 1.788 1.00 0.00 17 ASP A C 15
ATOM 26081 O O . ASP A 1 17 ? -11.064 4.781 2.543 1.00 0.00 17 ASP A O 15
ATOM 26090 N N . VAL A 1 18 ? -12.073 5.513 0.654 1.00 0.00 18 VAL A N 15
ATOM 26091 C CA . VAL A 1 18 ? -10.922 6.283 0.177 1.00 0.00 18 VAL A CA 15
ATOM 26092 C C . VAL A 1 18 ? -10.449 7.256 1.265 1.00 0.00 18 VAL A C 15
ATOM 26093 O O . VAL A 1 18 ? -9.258 7.347 1.546 1.00 0.00 18 VAL A O 15
ATOM 26106 N N . LYS A 1 19 ? -11.365 7.930 1.968 1.00 0.00 19 LYS A N 15
ATOM 26107 C CA . LYS A 1 19 ? -11.008 8.848 3.065 1.00 0.00 19 LYS A CA 15
ATOM 26108 C C . LYS A 1 19 ? -10.480 8.109 4.312 1.00 0.00 19 LYS A C 15
ATOM 26109 O O . LYS A 1 19 ? -9.627 8.646 5.022 1.00 0.00 19 LYS A O 15
ATOM 26128 N N . GLN A 1 20 ? -10.946 6.883 4.574 1.00 0.00 20 GLN A N 15
ATOM 26129 C CA . GLN A 1 20 ? -10.520 6.032 5.695 1.00 0.00 20 GLN A CA 15
ATOM 26130 C C . GLN A 1 20 ? -9.156 5.371 5.462 1.00 0.00 20 GLN A C 15
ATOM 26131 O O . GLN A 1 20 ? -8.261 5.520 6.290 1.00 0.00 20 GLN A O 15
ATOM 26145 N N . VAL A 1 21 ? -8.962 4.647 4.357 1.00 0.00 21 VAL A N 15
ATOM 26146 C CA . VAL A 1 21 ? -7.690 3.995 4.004 1.00 0.00 21 VAL A CA 15
ATOM 26147 C C . VAL A 1 21 ? -6.530 4.993 3.991 1.00 0.00 21 VAL A C 15
ATOM 26148 O O . VAL A 1 21 ? -5.457 4.669 4.495 1.00 0.00 21 VAL A O 15
ATOM 26161 N N . TYR A 1 22 ? -6.761 6.231 3.525 1.00 0.00 22 TYR A N 15
ATOM 26162 C CA . TYR A 1 22 ? -5.760 7.305 3.561 1.00 0.00 22 TYR A CA 15
ATOM 26163 C C . TYR A 1 22 ? -5.308 7.632 4.992 1.00 0.00 22 TYR A C 15
ATOM 26164 O O . TYR A 1 22 ? -4.158 8.000 5.193 1.00 0.00 22 TYR A O 15
ATOM 26182 N N . SER A 1 23 ? -6.177 7.463 5.993 1.00 0.00 23 SER A N 15
ATOM 26183 C CA . SER A 1 23 ? -5.869 7.630 7.419 1.00 0.00 23 SER A CA 15
ATOM 26184 C C . SER A 1 23 ? -5.121 6.414 8.006 1.00 0.00 23 SER A C 15
ATOM 26185 O O . SER A 1 23 ? -4.274 6.584 8.886 1.00 0.00 23 SER A O 15
ATOM 26193 N N . ILE A 1 24 ? -5.342 5.198 7.482 1.00 0.00 24 ILE A N 15
ATOM 26194 C CA . ILE A 1 24 ? -4.647 3.966 7.913 1.00 0.00 24 ILE A CA 15
ATOM 26195 C C . ILE A 1 24 ? -3.149 4.034 7.587 1.00 0.00 24 ILE A C 15
ATOM 26196 O O . ILE A 1 24 ? -2.314 3.818 8.468 1.00 0.00 24 ILE A O 15
ATOM 26212 N N . LEU A 1 25 ? -2.786 4.318 6.328 1.00 0.00 25 LEU A N 15
ATOM 26213 C CA . LEU A 1 25 ? -1.383 4.430 5.929 1.00 0.00 25 LEU A CA 15
ATOM 26214 C C . LEU A 1 25 ? -0.719 5.779 6.258 1.00 0.00 25 LEU A C 15
ATOM 26215 O O . LEU A 1 25 ? 0.505 5.863 6.174 1.00 0.00 25 LEU A O 15
ATOM 26231 N N . LYS A 1 26 ? -1.476 6.803 6.684 1.00 0.00 26 LYS A N 15
ATOM 26232 C CA . LYS A 1 26 ? -0.952 8.134 7.061 1.00 0.00 26 LYS A CA 15
ATOM 26233 C C . LYS A 1 26 ? 0.145 8.100 8.132 1.00 0.00 26 LYS A C 15
ATOM 26234 O O . LYS A 1 26 ? 0.999 8.987 8.165 1.00 0.00 26 LYS A O 15
ATOM 26253 N N . GLU A 1 27 ? 0.124 7.098 9.010 1.00 0.00 27 GLU A N 15
ATOM 26254 C CA . GLU A 1 27 ? 1.132 6.905 10.056 1.00 0.00 27 GLU A CA 15
ATOM 26255 C C . GLU A 1 27 ? 2.462 6.355 9.511 1.00 0.00 27 GLU A C 15
ATOM 26256 O O . GLU A 1 27 ? 2.486 5.466 8.657 1.00 0.00 27 GLU A O 15
ATOM 26268 N N . LYS A 1 28 ? 3.580 6.850 10.061 1.00 0.00 28 LYS A N 15
ATOM 26269 C CA . LYS A 1 28 ? 4.949 6.502 9.634 1.00 0.00 28 LYS A CA 15
ATOM 26270 C C . LYS A 1 28 ? 5.729 5.649 10.646 1.00 0.00 28 LYS A C 15
ATOM 26271 O O . LYS A 1 28 ? 6.810 5.150 10.342 1.00 0.00 28 LYS A O 15
ATOM 26290 N N . ASP A 1 29 ? 5.170 5.442 11.837 1.00 0.00 29 ASP A N 15
ATOM 26291 C CA . ASP A 1 29 ? 5.745 4.640 12.929 1.00 0.00 29 ASP A CA 15
ATOM 26292 C C . ASP A 1 29 ? 5.410 3.133 12.822 1.00 0.00 29 ASP A C 15
ATOM 26293 O O . ASP A 1 29 ? 5.734 2.344 13.713 1.00 0.00 29 ASP A O 15
ATOM 26302 N N . ILE A 1 30 ? 4.775 2.720 11.720 1.00 0.00 30 ILE A N 15
ATOM 26303 C CA . ILE A 1 30 ? 4.386 1.332 11.408 1.00 0.00 30 ILE A CA 15
ATOM 26304 C C . ILE A 1 30 ? 5.574 0.428 11.023 1.00 0.00 30 ILE A C 15
ATOM 26305 O O . ILE A 1 30 ? 5.399 -0.788 10.955 1.00 0.00 30 ILE A O 15
ATOM 26321 N N . SER A 1 31 ? 6.759 1.001 10.758 1.00 0.00 31 SER A N 15
ATOM 26322 C CA . SER A 1 31 ? 7.960 0.340 10.214 1.00 0.00 31 SER A CA 15
ATOM 26323 C C . SER A 1 31 ? 8.313 -0.970 10.937 1.00 0.00 31 SER A C 15
ATOM 26324 O O . SER A 1 31 ? 8.824 -0.958 12.061 1.00 0.00 31 SER A O 15
ATOM 26332 N N . VAL A 1 32 ? 8.020 -2.111 10.300 1.00 0.00 32 VAL A N 15
ATOM 26333 C CA . VAL A 1 32 ? 8.224 -3.442 10.891 1.00 0.00 32 VAL A CA 15
ATOM 26334 C C . VAL A 1 32 ? 9.717 -3.774 11.068 1.00 0.00 32 VAL A C 15
ATOM 26335 O O . VAL A 1 32 ? 10.571 -3.294 10.319 1.00 0.00 32 VAL A O 15
ATOM 26348 N N . ASP A 1 33 ? 10.048 -4.579 12.083 1.00 0.00 33 ASP A N 15
ATOM 26349 C CA . ASP A 1 33 ? 11.430 -4.970 12.408 1.00 0.00 33 ASP A CA 15
ATOM 26350 C C . ASP A 1 33 ? 12.035 -5.890 11.329 1.00 0.00 33 ASP A C 15
ATOM 26351 O O . ASP A 1 33 ? 11.310 -6.655 10.698 1.00 0.00 33 ASP A O 15
ATOM 26360 N N . SER A 1 34 ? 13.358 -5.881 11.141 1.00 0.00 34 SER A N 15
ATOM 26361 C CA . SER A 1 34 ? 14.044 -6.670 10.100 1.00 0.00 34 SER A CA 15
ATOM 26362 C C . SER A 1 34 ? 13.874 -8.188 10.262 1.00 0.00 34 SER A C 15
ATOM 26363 O O . SER A 1 34 ? 13.524 -8.870 9.303 1.00 0.00 34 SER A O 15
ATOM 26371 N N . THR A 1 35 ? 14.056 -8.733 11.470 1.00 0.00 35 THR A N 15
ATOM 26372 C CA . THR A 1 35 ? 13.852 -10.171 11.760 1.00 0.00 35 THR A CA 15
ATOM 26373 C C . THR A 1 35 ? 12.406 -10.607 11.487 1.00 0.00 35 THR A C 15
ATOM 26374 O O . THR A 1 35 ? 12.166 -11.691 10.951 1.00 0.00 35 THR A O 15
ATOM 26385 N N . THR A 1 36 ? 11.434 -9.750 11.816 1.00 0.00 36 THR A N 15
ATOM 26386 C CA . THR A 1 36 ? 10.004 -9.988 11.551 1.00 0.00 36 THR A CA 15
ATOM 26387 C C . THR A 1 36 ? 9.647 -9.753 10.076 1.00 0.00 36 THR A C 15
ATOM 26388 O O . THR A 1 36 ? 8.749 -10.413 9.555 1.00 0.00 36 THR A O 15
ATOM 26399 N N . TRP A 1 37 ? 10.368 -8.879 9.362 1.00 0.00 37 TRP A N 15
ATOM 26400 C CA . TRP A 1 37 ? 10.114 -8.526 7.962 1.00 0.00 37 TRP A CA 15
ATOM 26401 C C . TRP A 1 37 ? 10.128 -9.744 7.031 1.00 0.00 37 TRP A C 15
ATOM 26402 O O . TRP A 1 37 ? 9.188 -9.949 6.262 1.00 0.00 37 TRP A O 15
ATOM 26423 N N . ASN A 1 38 ? 11.144 -10.605 7.150 1.00 0.00 38 ASN A N 15
ATOM 26424 C CA . ASN A 1 38 ? 11.252 -11.853 6.383 1.00 0.00 38 ASN A CA 15
ATOM 26425 C C . ASN A 1 38 ? 9.971 -12.716 6.464 1.00 0.00 38 ASN A C 15
ATOM 26426 O O . ASN A 1 38 ? 9.629 -13.412 5.506 1.00 0.00 38 ASN A O 15
ATOM 26437 N N . ARG A 1 39 ? 9.260 -12.663 7.602 1.00 0.00 39 ARG A N 15
ATOM 26438 C CA . ARG A 1 39 ? 8.002 -13.383 7.864 1.00 0.00 39 ARG A CA 15
ATOM 26439 C C . ARG A 1 39 ? 6.782 -12.593 7.384 1.00 0.00 39 ARG A C 15
ATOM 26440 O O . ARG A 1 39 ? 5.917 -13.151 6.714 1.00 0.00 39 ARG A O 15
ATOM 26461 N N . ARG A 1 40 ? 6.738 -11.284 7.663 1.00 0.00 40 ARG A N 15
ATOM 26462 C CA . ARG A 1 40 ? 5.707 -10.331 7.201 1.00 0.00 40 ARG A CA 15
ATOM 26463 C C . ARG A 1 40 ? 5.521 -10.353 5.690 1.00 0.00 40 ARG A C 15
ATOM 26464 O O . ARG A 1 40 ? 4.399 -10.220 5.211 1.00 0.00 40 ARG A O 15
ATOM 26485 N N . TYR A 1 41 ? 6.600 -10.596 4.946 1.00 0.00 41 TYR A N 15
ATOM 26486 C CA . TYR A 1 41 ? 6.570 -10.755 3.496 1.00 0.00 41 TYR A CA 15
ATOM 26487 C C . TYR A 1 41 ? 5.537 -11.817 3.077 1.00 0.00 41 TYR A C 15
ATOM 26488 O O . TYR A 1 41 ? 4.795 -11.612 2.122 1.00 0.00 41 TYR A O 15
ATOM 26506 N N . ARG A 1 42 ? 5.455 -12.935 3.813 1.00 0.00 42 ARG A N 15
ATOM 26507 C CA . ARG A 1 42 ? 4.566 -14.084 3.546 1.00 0.00 42 ARG A CA 15
ATOM 26508 C C . ARG A 1 42 ? 3.093 -13.738 3.736 1.00 0.00 42 ARG A C 15
ATOM 26509 O O . ARG A 1 42 ? 2.314 -13.903 2.804 1.00 0.00 42 ARG A O 15
ATOM 26530 N N . GLU A 1 43 ? 2.704 -13.247 4.914 1.00 0.00 43 GLU A N 15
ATOM 26531 C CA . GLU A 1 43 ? 1.330 -12.781 5.168 1.00 0.00 43 GLU A CA 15
ATOM 26532 C C . GLU A 1 43 ? 0.899 -11.717 4.152 1.00 0.00 43 GLU A C 15
ATOM 26533 O O . GLU A 1 43 ? -0.137 -11.865 3.503 1.00 0.00 43 GLU A O 15
ATOM 26545 N N . TYR A 1 44 ? 1.710 -10.676 3.962 1.00 0.00 44 TYR A N 15
ATOM 26546 C CA . TYR A 1 44 ? 1.440 -9.611 3.000 1.00 0.00 44 TYR A CA 15
ATOM 26547 C C . TYR A 1 44 ? 1.368 -10.117 1.551 1.00 0.00 44 TYR A C 15
ATOM 26548 O O . TYR A 1 44 ? 0.525 -9.633 0.802 1.00 0.00 44 TYR A O 15
ATOM 26566 N N . MET A 1 45 ? 2.153 -11.129 1.162 1.00 0.00 45 MET A N 15
ATOM 26567 C CA . MET A 1 45 ? 2.086 -11.756 -0.169 1.00 0.00 45 MET A CA 15
ATOM 26568 C C . MET A 1 45 ? 0.684 -12.302 -0.485 1.00 0.00 45 MET A C 15
ATOM 26569 O O . MET A 1 45 ? 0.263 -12.304 -1.641 1.00 0.00 45 MET A O 15
ATOM 26583 N N . GLU A 1 46 ? -0.046 -12.793 0.518 1.00 0.00 46 GLU A N 15
ATOM 26584 C CA . GLU A 1 46 ? -1.410 -13.311 0.352 1.00 0.00 46 GLU A CA 15
ATOM 26585 C C . GLU A 1 46 ? -2.431 -12.181 0.265 1.00 0.00 46 GLU A C 15
ATOM 26586 O O . GLU A 1 46 ? -3.340 -12.245 -0.564 1.00 0.00 46 GLU A O 15
ATOM 26598 N N . LYS A 1 47 ? -2.239 -11.100 1.035 1.00 0.00 47 LYS A N 15
ATOM 26599 C CA . LYS A 1 47 ? -3.092 -9.903 0.974 1.00 0.00 47 LYS A CA 15
ATOM 26600 C C . LYS A 1 47 ? -3.218 -9.318 -0.439 1.00 0.00 47 LYS A C 15
ATOM 26601 O O . LYS A 1 47 ? -4.216 -8.678 -0.744 1.00 0.00 47 LYS A O 15
ATOM 26620 N N . ILE A 1 48 ? -2.256 -9.579 -1.321 1.00 0.00 48 ILE A N 15
ATOM 26621 C CA . ILE A 1 48 ? -2.261 -9.140 -2.726 1.00 0.00 48 ILE A CA 15
ATOM 26622 C C . ILE A 1 48 ? -3.362 -9.830 -3.556 1.00 0.00 48 ILE A C 15
ATOM 26623 O O . ILE A 1 48 ? -3.794 -9.321 -4.589 1.00 0.00 48 ILE A O 15
ATOM 26639 N N . LYS A 1 49 ? -3.841 -10.987 -3.089 1.00 0.00 49 LYS A N 15
ATOM 26640 C CA . LYS A 1 49 ? -4.793 -11.877 -3.774 1.00 0.00 49 LYS A CA 15
ATOM 26641 C C . LYS A 1 49 ? -6.083 -12.077 -2.973 1.00 0.00 49 LYS A C 15
ATOM 26642 O O . LYS A 1 49 ? -7.151 -12.245 -3.561 1.00 0.00 49 LYS A O 15
ATOM 26661 N N . THR A 1 50 ? -5.980 -12.048 -1.642 1.00 0.00 50 THR A N 15
ATOM 26662 C CA . THR A 1 50 ? -7.084 -12.324 -0.696 1.00 0.00 50 THR A CA 15
ATOM 26663 C C . THR A 1 50 ? -7.447 -11.110 0.152 1.00 0.00 50 THR A C 15
ATOM 26664 O O . THR A 1 50 ? -8.582 -10.982 0.614 1.00 0.00 50 THR A O 15
ATOM 26675 N N . GLY A 1 51 ? -6.475 -10.220 0.358 1.00 0.00 51 GLY A N 15
ATOM 26676 C CA . GLY A 1 51 ? -6.605 -9.025 1.171 1.00 0.00 51 GLY A CA 15
ATOM 26677 C C . GLY A 1 51 ? -7.454 -7.974 0.482 1.00 0.00 51 GLY A C 15
ATOM 26678 O O . GLY A 1 51 ? -7.546 -7.900 -0.747 1.00 0.00 51 GLY A O 15
ATOM 26682 N N . SER A 1 52 ? -8.080 -7.157 1.315 1.00 0.00 52 SER A N 15
ATOM 26683 C CA . SER A 1 52 ? -9.006 -6.128 0.872 1.00 0.00 52 SER A CA 15
ATOM 26684 C C . SER A 1 52 ? -8.312 -4.802 0.579 1.00 0.00 52 SER A C 15
ATOM 26685 O O . SER A 1 52 ? -7.116 -4.655 0.810 1.00 0.00 52 SER A O 15
ATOM 26693 N N . VAL A 1 53 ? -9.067 -3.803 0.136 1.00 0.00 53 VAL A N 15
ATOM 26694 C CA . VAL A 1 53 ? -8.602 -2.425 -0.102 1.00 0.00 53 VAL A CA 15
ATOM 26695 C C . VAL A 1 53 ? -7.782 -1.851 1.062 1.00 0.00 53 VAL A C 15
ATOM 26696 O O . VAL A 1 53 ? -6.650 -1.398 0.879 1.00 0.00 53 VAL A O 15
ATOM 26709 N N . PHE A 1 54 ? -8.337 -1.924 2.274 1.00 0.00 54 PHE A N 15
ATOM 26710 C CA . PHE A 1 54 ? -7.709 -1.486 3.517 1.00 0.00 54 PHE A CA 15
ATOM 26711 C C . PHE A 1 54 ? -6.388 -2.229 3.787 1.00 0.00 54 PHE A C 15
ATOM 26712 O O . PHE A 1 54 ? -5.466 -1.662 4.371 1.00 0.00 54 PHE A O 15
ATOM 26729 N N . GLU A 1 55 ? -6.271 -3.477 3.326 1.00 0.00 55 GLU A N 15
ATOM 26730 C CA . GLU A 1 55 ? -5.074 -4.305 3.472 1.00 0.00 55 GLU A CA 15
ATOM 26731 C C . GLU A 1 55 ? -4.029 -4.057 2.380 1.00 0.00 55 GLU A C 15
ATOM 26732 O O . GLU A 1 55 ? -2.867 -3.884 2.716 1.00 0.00 55 GLU A O 15
ATOM 26744 N N . ILE A 1 56 ? -4.400 -3.995 1.096 1.00 0.00 56 ILE A N 15
ATOM 26745 C CA . ILE A 1 56 ? -3.506 -3.658 -0.028 1.00 0.00 56 ILE A CA 15
ATOM 26746 C C . ILE A 1 56 ? -2.723 -2.380 0.267 1.00 0.00 56 ILE A C 15
ATOM 26747 O O . ILE A 1 56 ? -1.496 -2.347 0.134 1.00 0.00 56 ILE A O 15
ATOM 26763 N N . ALA A 1 57 ? -3.433 -1.335 0.693 1.00 0.00 57 ALA A N 15
ATOM 26764 C CA . ALA A 1 57 ? -2.808 -0.089 1.114 1.00 0.00 57 ALA A CA 15
ATOM 26765 C C . ALA A 1 57 ? -1.834 -0.293 2.297 1.00 0.00 57 ALA A C 15
ATOM 26766 O O . ALA A 1 57 ? -0.717 0.218 2.268 1.00 0.00 57 ALA A O 15
ATOM 26773 N N . GLU A 1 58 ? -2.201 -1.062 3.326 1.00 0.00 58 GLU A N 15
ATOM 26774 C CA . GLU A 1 58 ? -1.294 -1.394 4.436 1.00 0.00 58 GLU A CA 15
ATOM 26775 C C . GLU A 1 58 ? -0.077 -2.243 4.026 1.00 0.00 58 GLU A C 15
ATOM 26776 O O . GLU A 1 58 ? 0.992 -2.105 4.622 1.00 0.00 58 GLU A O 15
ATOM 26788 N N . VAL A 1 59 ? -0.207 -3.092 3.004 1.00 0.00 59 VAL A N 15
ATOM 26789 C CA . VAL A 1 59 ? 0.874 -3.937 2.489 1.00 0.00 59 VAL A CA 15
ATOM 26790 C C . VAL A 1 59 ? 1.972 -3.070 1.877 1.00 0.00 59 VAL A C 15
ATOM 26791 O O . VAL A 1 59 ? 3.098 -3.043 2.380 1.00 0.00 59 VAL A O 15
ATOM 26804 N N . LEU A 1 60 ? 1.648 -2.338 0.804 1.00 0.00 60 LEU A N 15
ATOM 26805 C CA . LEU A 1 60 ? 2.602 -1.472 0.108 1.00 0.00 60 LEU A CA 15
ATOM 26806 C C . LEU A 1 60 ? 3.215 -0.404 1.034 1.00 0.00 60 LEU A C 15
ATOM 26807 O O . LEU A 1 60 ? 4.377 -0.050 0.861 1.00 0.00 60 LEU A O 15
ATOM 26823 N N . ARG A 1 61 ? 2.470 0.052 2.049 1.00 0.00 61 ARG A N 15
ATOM 26824 C CA . ARG A 1 61 ? 2.906 0.990 3.092 1.00 0.00 61 ARG A CA 15
ATOM 26825 C C . ARG A 1 61 ? 4.105 0.456 3.858 1.00 0.00 61 ARG A C 15
ATOM 26826 O O . ARG A 1 61 ? 5.127 1.134 3.952 1.00 0.00 61 ARG A O 15
ATOM 26847 N N . ASP A 1 62 ? 3.959 -0.740 4.426 1.00 0.00 62 ASP A N 15
ATOM 26848 C CA . ASP A 1 62 ? 5.037 -1.416 5.139 1.00 0.00 62 ASP A CA 15
ATOM 26849 C C . ASP A 1 62 ? 6.281 -1.521 4.245 1.00 0.00 62 ASP A C 15
ATOM 26850 O O . ASP A 1 62 ? 7.340 -1.022 4.625 1.00 0.00 62 ASP A O 15
ATOM 26859 N N . LEU A 1 63 ? 6.135 -2.063 3.029 1.00 0.00 63 LEU A N 15
ATOM 26860 C CA . LEU A 1 63 ? 7.199 -2.169 2.016 1.00 0.00 63 LEU A CA 15
ATOM 26861 C C . LEU A 1 63 ? 7.898 -0.826 1.717 1.00 0.00 63 LEU A C 15
ATOM 26862 O O . LEU A 1 63 ? 9.128 -0.771 1.668 1.00 0.00 63 LEU A O 15
ATOM 26878 N N . TYR A 1 64 ? 7.142 0.263 1.552 1.00 0.00 64 TYR A N 15
ATOM 26879 C CA . TYR A 1 64 ? 7.676 1.614 1.331 1.00 0.00 64 TYR A CA 15
ATOM 26880 C C . TYR A 1 64 ? 8.533 2.127 2.495 1.00 0.00 64 TYR A C 15
ATOM 26881 O O . TYR A 1 64 ? 9.668 2.567 2.287 1.00 0.00 64 TYR A O 15
ATOM 26899 N N . LEU A 1 65 ? 8.024 2.055 3.728 1.00 0.00 65 LEU A N 15
ATOM 26900 C CA . LEU A 1 65 ? 8.759 2.533 4.905 1.00 0.00 65 LEU A CA 15
ATOM 26901 C C . LEU A 1 65 ? 9.943 1.632 5.269 1.00 0.00 65 LEU A C 15
ATOM 26902 O O . LEU A 1 65 ? 10.942 2.119 5.796 1.00 0.00 65 LEU A O 15
ATOM 26918 N N . LEU A 1 66 ? 9.856 0.337 4.956 1.00 0.00 66 LEU A N 15
ATOM 26919 C CA . LEU A 1 66 ? 10.935 -0.632 5.137 1.00 0.00 66 LEU A CA 15
ATOM 26920 C C . LEU A 1 66 ? 12.185 -0.229 4.340 1.00 0.00 66 LEU A C 15
ATOM 26921 O O . LEU A 1 66 ? 13.306 -0.397 4.829 1.00 0.00 66 LEU A O 15
ATOM 26937 N N . LYS A 1 67 ? 12.002 0.333 3.134 1.00 0.00 67 LYS A N 15
ATOM 26938 C CA . LYS A 1 67 ? 13.099 0.863 2.312 1.00 0.00 67 LYS A CA 15
ATOM 26939 C C . LYS A 1 67 ? 13.606 2.218 2.824 1.00 0.00 67 LYS A C 15
ATOM 26940 O O . LYS A 1 67 ? 14.797 2.510 2.704 1.00 0.00 67 LYS A O 15
ATOM 26959 N N . GLY A 1 68 ? 12.723 3.035 3.403 1.00 0.00 68 GLY A N 15
ATOM 26960 C CA . GLY A 1 68 ? 13.013 4.414 3.819 1.00 0.00 68 GLY A CA 15
ATOM 26961 C C . GLY A 1 68 ? 13.198 5.405 2.656 1.00 0.00 68 GLY A C 15
ATOM 26962 O O . GLY A 1 68 ? 13.680 6.519 2.872 1.00 0.00 68 GLY A O 15
ATOM 26966 N N . ASP A 1 69 ? 12.856 5.013 1.423 1.00 0.00 69 ASP A N 15
ATOM 26967 C CA . ASP A 1 69 ? 13.031 5.796 0.191 1.00 0.00 69 ASP A CA 15
ATOM 26968 C C . ASP A 1 69 ? 12.035 5.356 -0.908 1.00 0.00 69 ASP A C 15
ATOM 26969 O O . ASP A 1 69 ? 11.279 4.397 -0.730 1.00 0.00 69 ASP A O 15
ATOM 26978 N N . LYS A 1 70 ? 12.040 6.043 -2.059 1.00 0.00 70 LYS A N 15
ATOM 26979 C CA . LYS A 1 70 ? 11.211 5.735 -3.241 1.00 0.00 70 LYS A CA 15
ATOM 26980 C C . LYS A 1 70 ? 11.693 4.521 -4.050 1.00 0.00 70 LYS A C 15
ATOM 26981 O O . LYS A 1 70 ? 10.881 3.818 -4.650 1.00 0.00 70 LYS A O 15
ATOM 27000 N N . ASP A 1 71 ? 13.003 4.267 -4.074 1.00 0.00 71 ASP A N 15
ATOM 27001 C CA . ASP A 1 71 ? 13.635 3.191 -4.849 1.00 0.00 71 ASP A CA 15
ATOM 27002 C C . ASP A 1 71 ? 13.682 1.878 -4.050 1.00 0.00 71 ASP A C 15
ATOM 27003 O O . ASP A 1 71 ? 14.675 1.583 -3.379 1.00 0.00 71 ASP A O 15
ATOM 27012 N N . LEU A 1 72 ? 12.591 1.103 -4.084 1.00 0.00 72 LEU A N 15
ATOM 27013 C CA . LEU A 1 72 ? 12.500 -0.175 -3.370 1.00 0.00 72 LEU A CA 15
ATOM 27014 C C . LEU A 1 72 ? 13.566 -1.194 -3.814 1.00 0.00 72 LEU A C 15
ATOM 27015 O O . LEU A 1 72 ? 14.009 -1.191 -4.965 1.00 0.00 72 LEU A O 15
ATOM 27031 N N . SER A 1 73 ? 13.972 -2.075 -2.889 1.00 0.00 73 SER A N 15
ATOM 27032 C CA . SER A 1 73 ? 14.993 -3.101 -3.155 1.00 0.00 73 SER A CA 15
ATOM 27033 C C . SER A 1 73 ? 14.512 -4.089 -4.221 1.00 0.00 73 SER A C 15
ATOM 27034 O O . SER A 1 73 ? 13.303 -4.233 -4.411 1.00 0.00 73 SER A O 15
ATOM 27042 N N . PHE A 1 74 ? 15.419 -4.821 -4.876 1.00 0.00 74 PHE A N 15
ATOM 27043 C CA . PHE A 1 74 ? 15.049 -5.785 -5.924 1.00 0.00 74 PHE A CA 15
ATOM 27044 C C . PHE A 1 74 ? 13.983 -6.781 -5.443 1.00 0.00 74 PHE A C 15
ATOM 27045 O O . PHE A 1 74 ? 12.997 -7.009 -6.145 1.00 0.00 74 PHE A O 15
ATOM 27062 N N . GLY A 1 75 ? 14.152 -7.336 -4.234 1.00 0.00 75 GLY A N 15
ATOM 27063 C CA . GLY A 1 75 ? 13.169 -8.247 -3.648 1.00 0.00 75 GLY A CA 15
ATOM 27064 C C . GLY A 1 75 ? 11.881 -7.531 -3.255 1.00 0.00 75 GLY A C 15
ATOM 27065 O O . GLY A 1 75 ? 10.820 -7.891 -3.747 1.00 0.00 75 GLY A O 15
ATOM 27069 N N . GLU A 1 76 ? 11.960 -6.450 -2.476 1.00 0.00 76 GLU A N 15
ATOM 27070 C CA . GLU A 1 76 ? 10.778 -5.733 -1.965 1.00 0.00 76 GLU A CA 15
ATOM 27071 C C . GLU A 1 76 ? 9.890 -5.177 -3.090 1.00 0.00 76 GLU A C 15
ATOM 27072 O O . GLU A 1 76 ? 8.659 -5.244 -3.021 1.00 0.00 76 GLU A O 15
ATOM 27084 N N . ARG A 1 77 ? 10.507 -4.676 -4.170 1.00 0.00 77 ARG A N 15
ATOM 27085 C CA . ARG A 1 77 ? 9.810 -4.188 -5.364 1.00 0.00 77 ARG A CA 15
ATOM 27086 C C . ARG A 1 77 ? 8.909 -5.257 -5.993 1.00 0.00 77 ARG A C 15
ATOM 27087 O O . ARG A 1 77 ? 7.876 -4.892 -6.541 1.00 0.00 77 ARG A O 15
ATOM 27108 N N . LYS A 1 78 ? 9.239 -6.551 -5.885 1.00 0.00 78 LYS A N 15
ATOM 27109 C CA . LYS A 1 78 ? 8.466 -7.666 -6.468 1.00 0.00 78 LYS A CA 15
ATOM 27110 C C . LYS A 1 78 ? 7.021 -7.691 -5.957 1.00 0.00 78 LYS A C 15
ATOM 27111 O O . LYS A 1 78 ? 6.090 -7.724 -6.760 1.00 0.00 78 LYS A O 15
ATOM 27130 N N . MET A 1 79 ? 6.823 -7.654 -4.634 1.00 0.00 79 MET A N 15
ATOM 27131 C CA . MET A 1 79 ? 5.480 -7.597 -4.035 1.00 0.00 79 MET A CA 15
ATOM 27132 C C . MET A 1 79 ? 4.862 -6.195 -4.137 1.00 0.00 79 MET A C 15
ATOM 27133 O O . MET A 1 79 ? 3.679 -6.075 -4.466 1.00 0.00 79 MET A O 15
ATOM 27147 N N . LEU A 1 80 ? 5.656 -5.138 -3.900 1.00 0.00 80 LEU A N 15
ATOM 27148 C CA . LEU A 1 80 ? 5.205 -3.747 -4.002 1.00 0.00 80 LEU A CA 15
ATOM 27149 C C . LEU A 1 80 ? 4.605 -3.441 -5.380 1.00 0.00 80 LEU A C 15
ATOM 27150 O O . LEU A 1 80 ? 3.533 -2.858 -5.444 1.00 0.00 80 LEU A O 15
ATOM 27166 N N . ASP A 1 81 ? 5.255 -3.837 -6.475 1.00 0.00 81 ASP A N 15
ATOM 27167 C CA . ASP A 1 81 ? 4.770 -3.653 -7.849 1.00 0.00 81 ASP A CA 15
ATOM 27168 C C . ASP A 1 81 ? 3.325 -4.145 -8.044 1.00 0.00 81 ASP A C 15
ATOM 27169 O O . ASP A 1 81 ? 2.509 -3.488 -8.696 1.00 0.00 81 ASP A O 15
ATOM 27178 N N . THR A 1 82 ? 2.996 -5.280 -7.429 1.00 0.00 82 THR A N 15
ATOM 27179 C CA . THR A 1 82 ? 1.651 -5.862 -7.442 1.00 0.00 82 THR A CA 15
ATOM 27180 C C . THR A 1 82 ? 0.699 -5.070 -6.538 1.00 0.00 82 THR A C 15
ATOM 27181 O O . THR A 1 82 ? -0.374 -4.658 -6.984 1.00 0.00 82 THR A O 15
ATOM 27192 N N . ALA A 1 83 ? 1.092 -4.789 -5.288 1.00 0.00 83 ALA A N 15
ATOM 27193 C CA . ALA A 1 83 ? 0.309 -3.976 -4.351 1.00 0.00 83 ALA A CA 15
ATOM 27194 C C . ALA A 1 83 ? 0.060 -2.533 -4.849 1.00 0.00 83 ALA A C 15
ATOM 27195 O O . ALA A 1 83 ? -0.981 -1.961 -4.549 1.00 0.00 83 ALA A O 15
ATOM 27202 N N . ARG A 1 84 ? 0.961 -1.953 -5.655 1.00 0.00 84 ARG A N 15
ATOM 27203 C CA . ARG A 1 84 ? 0.849 -0.632 -6.311 1.00 0.00 84 ARG A CA 15
ATOM 27204 C C . ARG A 1 84 ? -0.305 -0.614 -7.301 1.00 0.00 84 ARG A C 15
ATOM 27205 O O . ARG A 1 84 ? -1.197 0.222 -7.183 1.00 0.00 84 ARG A O 15
ATOM 27226 N N . SER A 1 85 ? -0.296 -1.560 -8.245 1.00 0.00 85 SER A N 15
ATOM 27227 C CA . SER A 1 85 ? -1.341 -1.720 -9.268 1.00 0.00 85 SER A CA 15
ATOM 27228 C C . SER A 1 85 ? -2.730 -1.977 -8.660 1.00 0.00 85 SER A C 15
ATOM 27229 O O . SER A 1 85 ? -3.752 -1.768 -9.313 1.00 0.00 85 SER A O 15
ATOM 27237 N N . LEU A 1 86 ? -2.776 -2.433 -7.402 1.00 0.00 86 LEU A N 15
ATOM 27238 C CA . LEU A 1 86 ? -3.992 -2.636 -6.619 1.00 0.00 86 LEU A CA 15
ATOM 27239 C C . LEU A 1 86 ? -4.369 -1.410 -5.767 1.00 0.00 86 LEU A C 15
ATOM 27240 O O . LEU A 1 86 ? -5.536 -1.037 -5.750 1.00 0.00 86 LEU A O 15
ATOM 27256 N N . LEU A 1 87 ? -3.410 -0.724 -5.134 1.00 0.00 87 LEU A N 15
ATOM 27257 C CA . LEU A 1 87 ? -3.628 0.492 -4.338 1.00 0.00 87 LEU A CA 15
ATOM 27258 C C . LEU A 1 87 ? -4.490 1.502 -5.104 1.00 0.00 87 LEU A C 15
ATOM 27259 O O . LEU A 1 87 ? -5.541 1.943 -4.635 1.00 0.00 87 LEU A O 15
ATOM 27275 N N . ILE A 1 88 ? -4.037 1.885 -6.299 1.00 0.00 88 ILE A N 15
ATOM 27276 C CA . ILE A 1 88 ? -4.759 2.862 -7.117 1.00 0.00 88 ILE A CA 15
ATOM 27277 C C . ILE A 1 88 ? -6.069 2.320 -7.711 1.00 0.00 88 ILE A C 15
ATOM 27278 O O . ILE A 1 88 ? -6.885 3.110 -8.172 1.00 0.00 88 ILE A O 15
ATOM 27294 N N . LYS A 1 89 ? -6.273 0.997 -7.719 1.00 0.00 89 LYS A N 15
ATOM 27295 C CA . LYS A 1 89 ? -7.447 0.298 -8.283 1.00 0.00 89 LYS A CA 15
ATOM 27296 C C . LYS A 1 89 ? -8.718 0.546 -7.474 1.00 0.00 89 LYS A C 15
ATOM 27297 O O . LYS A 1 89 ? -9.786 0.751 -8.043 1.00 0.00 89 LYS A O 15
ATOM 27316 N N . GLU A 1 90 ? -8.614 0.513 -6.149 1.00 0.00 90 GLU A N 15
ATOM 27317 C CA . GLU A 1 90 ? -9.755 0.749 -5.255 1.00 0.00 90 GLU A CA 15
ATOM 27318 C C . GLU A 1 90 ? -9.989 2.254 -5.102 1.00 0.00 90 GLU A C 15
ATOM 27319 O O . GLU A 1 90 ? -11.090 2.763 -5.317 1.00 0.00 90 GLU A O 15
ATOM 27331 N N . LEU A 1 91 ? -8.901 2.972 -4.811 1.00 0.00 91 LEU A N 15
ATOM 27332 C CA . LEU A 1 91 ? -8.847 4.422 -4.650 1.00 0.00 91 LEU A CA 15
ATOM 27333 C C . LEU A 1 91 ? -9.213 5.199 -5.924 1.00 0.00 91 LEU A C 15
ATOM 27334 O O . LEU A 1 91 ? -9.608 6.364 -5.849 1.00 0.00 91 LEU A O 15
ATOM 27350 N N . SER A 1 92 ? -9.142 4.530 -7.079 1.00 0.00 92 SER A N 15
ATOM 27351 C CA . SER A 1 92 ? -9.510 4.998 -8.423 1.00 0.00 92 SER A CA 15
ATOM 27352 C C . SER A 1 92 ? -10.837 5.756 -8.469 1.00 0.00 92 SER A C 15
ATOM 27353 O O . SER A 1 92 ? -10.964 6.734 -9.209 1.00 0.00 92 SER A O 15
ATOM 27361 N N . LEU A 1 93 ? -11.789 5.344 -7.627 1.00 0.00 93 LEU A N 15
ATOM 27362 C CA . LEU A 1 93 ? -13.104 5.955 -7.469 1.00 0.00 93 LEU A CA 15
ATOM 27363 C C . LEU A 1 93 ? -13.020 7.461 -7.158 1.00 0.00 93 LEU A C 15
ATOM 27364 O O . LEU A 1 93 ? -13.376 8.300 -7.988 1.00 0.00 93 LEU A O 15
ATOM 27380 N N . ALA A 1 94 ? -12.535 7.804 -5.963 1.00 0.00 94 ALA A N 15
ATOM 27381 C CA . ALA A 1 94 ? -12.352 9.188 -5.518 1.00 0.00 94 ALA A CA 15
ATOM 27382 C C . ALA A 1 94 ? -11.206 9.932 -6.236 1.00 0.00 94 ALA A C 15
ATOM 27383 O O . ALA A 1 94 ? -11.199 11.165 -6.238 1.00 0.00 94 ALA A O 15
ATOM 27390 N N . LYS A 1 95 ? -10.255 9.209 -6.859 1.00 0.00 95 LYS A N 15
ATOM 27391 C CA . LYS A 1 95 ? -9.161 9.779 -7.674 1.00 0.00 95 LYS A CA 15
ATOM 27392 C C . LYS A 1 95 ? -9.692 10.753 -8.733 1.00 0.00 95 LYS A C 15
ATOM 27393 O O . LYS A 1 95 ? -9.138 11.834 -8.908 1.00 0.00 95 LYS A O 15
ATOM 27412 N N . ASP A 1 96 ? -10.763 10.354 -9.431 1.00 0.00 96 ASP A N 15
ATOM 27413 C CA . ASP A 1 96 ? -11.428 11.078 -10.528 1.00 0.00 96 ASP A CA 15
ATOM 27414 C C . ASP A 1 96 ? -10.438 11.741 -11.530 1.00 0.00 96 ASP A C 15
ATOM 27415 O O . ASP A 1 96 ? -10.627 12.870 -11.990 1.00 0.00 96 ASP A O 15
ATOM 27424 N N . CYS A 1 97 ? -9.322 11.050 -11.807 1.00 0.00 97 CYS A N 15
ATOM 27425 C CA . CYS A 1 97 ? -8.151 11.528 -12.558 1.00 0.00 97 CYS A CA 15
ATOM 27426 C C . CYS A 1 97 ? -7.220 10.365 -12.972 1.00 0.00 97 CYS A C 15
ATOM 27427 O O . CYS A 1 97 ? -7.606 9.196 -12.908 1.00 0.00 97 CYS A O 15
ATOM 27435 N N . SER A 1 98 ? -6.002 10.670 -13.427 1.00 0.00 98 SER A N 15
ATOM 27436 C CA . SER A 1 98 ? -4.957 9.685 -13.763 1.00 0.00 98 SER A CA 15
ATOM 27437 C C . SER A 1 98 ? -4.468 8.933 -12.514 1.00 0.00 98 SER A C 15
ATOM 27438 O O . SER A 1 98 ? -4.574 9.443 -11.397 1.00 0.00 98 SER A O 15
ATOM 27446 N N . GLU A 1 99 ? -3.877 7.739 -12.682 1.00 0.00 99 GLU A N 15
ATOM 27447 C CA . GLU A 1 99 ? -3.320 6.931 -11.571 1.00 0.00 99 GLU A CA 15
ATOM 27448 C C . GLU A 1 99 ? -2.292 7.696 -10.728 1.00 0.00 99 GLU A C 15
ATOM 27449 O O . GLU A 1 99 ? -2.183 7.443 -9.527 1.00 0.00 99 GLU A O 15
ATOM 27461 N N . ASP A 1 100 ? -1.605 8.672 -11.334 1.00 0.00 100 ASP A N 15
ATOM 27462 C CA . ASP A 1 100 ? -0.658 9.584 -10.686 1.00 0.00 100 ASP A CA 15
ATOM 27463 C C . ASP A 1 100 ? -1.255 10.289 -9.457 1.00 0.00 100 ASP A C 15
ATOM 27464 O O . ASP A 1 100 ? -0.495 10.657 -8.569 1.00 0.00 100 ASP A O 15
ATOM 27473 N N . GLU A 1 101 ? -2.582 10.466 -9.359 1.00 0.00 101 GLU A N 15
ATOM 27474 C CA . GLU A 1 101 ? -3.225 11.033 -8.171 1.00 0.00 101 GLU A CA 15
ATOM 27475 C C . GLU A 1 101 ? -2.800 10.216 -6.932 1.00 0.00 101 GLU A C 15
ATOM 27476 O O . GLU A 1 101 ? -2.168 10.748 -6.019 1.00 0.00 101 GLU A O 15
ATOM 27488 N N . ILE A 1 102 ? -3.098 8.914 -6.928 1.00 0.00 102 ILE A N 15
ATOM 27489 C CA . ILE A 1 102 ? -2.815 8.006 -5.809 1.00 0.00 102 ILE A CA 15
ATOM 27490 C C . ILE A 1 102 ? -1.352 7.545 -5.806 1.00 0.00 102 ILE A C 15
ATOM 27491 O O . ILE A 1 102 ? -0.737 7.483 -4.742 1.00 0.00 102 ILE A O 15
ATOM 27507 N N . GLU A 1 103 ? -0.775 7.247 -6.976 1.00 0.00 103 GLU A N 15
ATOM 27508 C CA . GLU A 1 103 ? 0.633 6.850 -7.106 1.00 0.00 103 GLU A CA 15
ATOM 27509 C C . GLU A 1 103 ? 1.575 7.919 -6.520 1.00 0.00 103 GLU A C 15
ATOM 27510 O O . GLU A 1 103 ? 2.489 7.584 -5.765 1.00 0.00 103 GLU A O 15
ATOM 27522 N N . SER A 1 104 ? 1.369 9.202 -6.851 1.00 0.00 104 SER A N 15
ATOM 27523 C CA . SER A 1 104 ? 2.141 10.304 -6.261 1.00 0.00 104 SER A CA 15
ATOM 27524 C C . SER A 1 104 ? 1.727 10.613 -4.824 1.00 0.00 104 SER A C 15
ATOM 27525 O O . SER A 1 104 ? 2.586 11.024 -4.053 1.00 0.00 104 SER A O 15
ATOM 27533 N N . ASP A 1 105 ? 0.474 10.392 -4.402 1.00 0.00 105 ASP A N 15
ATOM 27534 C CA . ASP A 1 105 ? 0.077 10.596 -2.996 1.00 0.00 105 ASP A CA 15
ATOM 27535 C C . ASP A 1 105 ? 0.938 9.788 -2.006 1.00 0.00 105 ASP A C 15
ATOM 27536 O O . ASP A 1 105 ? 1.090 10.195 -0.858 1.00 0.00 105 ASP A O 15
ATOM 27545 N N . LEU A 1 106 ? 1.592 8.705 -2.441 1.00 0.00 106 LEU A N 15
ATOM 27546 C CA . LEU A 1 106 ? 2.517 7.935 -1.607 1.00 0.00 106 LEU A CA 15
ATOM 27547 C C . LEU A 1 106 ? 3.650 8.812 -1.054 1.00 0.00 106 LEU A C 15
ATOM 27548 O O . LEU A 1 106 ? 3.999 8.680 0.120 1.00 0.00 106 LEU A O 15
ATOM 27564 N N . LYS A 1 107 ? 4.169 9.768 -1.844 1.00 0.00 107 LYS A N 15
ATOM 27565 C CA . LYS A 1 107 ? 5.183 10.735 -1.380 1.00 0.00 107 LYS A CA 15
ATOM 27566 C C . LYS A 1 107 ? 4.630 11.687 -0.311 1.00 0.00 107 LYS A C 15
ATOM 27567 O O . LYS A 1 107 ? 5.409 12.199 0.482 1.00 0.00 107 LYS A O 15
ATOM 27586 N N . LYS A 1 108 ? 3.310 11.928 -0.265 1.00 0.00 108 LYS A N 15
ATOM 27587 C CA . LYS A 1 108 ? 2.615 12.733 0.764 1.00 0.00 108 LYS A CA 15
ATOM 27588 C C . LYS A 1 108 ? 2.245 11.922 2.014 1.00 0.00 108 LYS A C 15
ATOM 27589 O O . LYS A 1 108 ? 2.150 12.494 3.099 1.00 0.00 108 LYS A O 15
ATOM 27608 N N . ILE A 1 109 ? 2.056 10.606 1.885 1.00 0.00 109 ILE A N 15
ATOM 27609 C CA . ILE A 1 109 ? 1.733 9.685 2.986 1.00 0.00 109 ILE A CA 15
ATOM 27610 C C . ILE A 1 109 ? 3.027 9.208 3.669 1.00 0.00 109 ILE A C 15
ATOM 27611 O O . ILE A 1 109 ? 3.278 9.551 4.822 1.00 0.00 109 ILE A O 15
ATOM 27627 N N . PHE A 1 110 ? 3.851 8.416 2.972 1.00 0.00 110 PHE A N 15
ATOM 27628 C CA . PHE A 1 110 ? 5.069 7.787 3.506 1.00 0.00 110 PHE A CA 15
ATOM 27629 C C . PHE A 1 110 ? 6.268 8.759 3.586 1.00 0.00 110 PHE A C 15
ATOM 27630 O O . PHE A 1 110 ? 7.289 8.439 4.198 1.00 0.00 110 PHE A O 15
ATOM 27647 N N . ASN A 1 111 ? 6.137 9.958 3.006 1.00 0.00 111 ASN A N 15
ATOM 27648 C CA . ASN A 1 111 ? 7.106 11.063 3.000 1.00 0.00 111 ASN A CA 15
ATOM 27649 C C . ASN A 1 111 ? 8.491 10.682 2.433 1.00 0.00 111 ASN A C 15
ATOM 27650 O O . ASN A 1 111 ? 9.516 10.797 3.108 1.00 0.00 111 ASN A O 15
ATOM 27661 N N . LEU A 1 112 ? 8.511 10.211 1.180 1.00 0.00 112 LEU A N 15
ATOM 27662 C CA . LEU A 1 112 ? 9.721 9.742 0.486 1.00 0.00 112 LEU A CA 15
ATOM 27663 C C . LEU A 1 112 ? 10.592 10.889 -0.060 1.00 0.00 112 LEU A C 15
ATOM 27664 O O . LEU A 1 112 ? 11.821 10.776 -0.077 1.00 0.00 112 LEU A O 15
ATOM 27680 N N . ALA A 1 113 ? 9.961 11.980 -0.511 1.00 0.00 113 ALA A N 15
ATOM 27681 C CA . ALA A 1 113 ? 10.575 13.199 -1.057 1.00 0.00 113 ALA A CA 15
ATOM 27682 C C . ALA A 1 113 ? 9.735 14.460 -0.757 1.00 0.00 113 ALA A C 15
ATOM 27683 O O . ALA A 1 113 ? 10.337 15.538 -0.544 1.00 0.00 113 ALA A O 15
ATOM 27691 N N . GLY A 1 1 ? -19.346 -15.330 11.008 1.00 0.00 1 GLY A N 16
ATOM 27692 C CA . GLY A 1 1 ? -18.770 -15.463 12.365 1.00 0.00 1 GLY A CA 16
ATOM 27693 C C . GLY A 1 1 ? -17.257 -15.577 12.322 1.00 0.00 1 GLY A C 16
ATOM 27694 O O . GLY A 1 1 ? -16.727 -16.683 12.440 1.00 0.00 1 GLY A O 16
ATOM 27700 N N . SER A 1 2 ? -16.541 -14.458 12.158 1.00 0.00 2 SER A N 16
ATOM 27701 C CA . SER A 1 2 ? -15.068 -14.396 12.203 1.00 0.00 2 SER A CA 16
ATOM 27702 C C . SER A 1 2 ? -14.565 -13.100 12.856 1.00 0.00 2 SER A C 16
ATOM 27703 O O . SER A 1 2 ? -15.288 -12.102 12.944 1.00 0.00 2 SER A O 16
ATOM 27711 N N . HIS A 1 3 ? -13.308 -13.115 13.315 1.00 0.00 3 HIS A N 16
ATOM 27712 C CA . HIS A 1 3 ? -12.602 -11.977 13.940 1.00 0.00 3 HIS A CA 16
ATOM 27713 C C . HIS A 1 3 ? -11.120 -11.864 13.526 1.00 0.00 3 HIS A C 16
ATOM 27714 O O . HIS A 1 3 ? -10.368 -11.080 14.107 1.00 0.00 3 HIS A O 16
ATOM 27729 N N . MET A 1 4 ? -10.691 -12.653 12.536 1.00 0.00 4 MET A N 16
ATOM 27730 C CA . MET A 1 4 ? -9.332 -12.691 11.976 1.00 0.00 4 MET A CA 16
ATOM 27731 C C . MET A 1 4 ? -9.344 -13.192 10.520 1.00 0.00 4 MET A C 16
ATOM 27732 O O . MET A 1 4 ? -10.110 -14.096 10.177 1.00 0.00 4 MET A O 16
ATOM 27746 N N . GLY A 1 5 ? -8.504 -12.602 9.663 1.00 0.00 5 GLY A N 16
ATOM 27747 C CA . GLY A 1 5 ? -8.320 -12.978 8.253 1.00 0.00 5 GLY A CA 16
ATOM 27748 C C . GLY A 1 5 ? -8.432 -11.784 7.302 1.00 0.00 5 GLY A C 16
ATOM 27749 O O . GLY A 1 5 ? -7.416 -11.198 6.928 1.00 0.00 5 GLY A O 16
ATOM 27753 N N . SER A 1 6 ? -9.664 -11.416 6.939 1.00 0.00 6 SER A N 16
ATOM 27754 C CA . SER A 1 6 ? -10.020 -10.277 6.069 1.00 0.00 6 SER A CA 16
ATOM 27755 C C . SER A 1 6 ? -11.047 -9.352 6.738 1.00 0.00 6 SER A C 16
ATOM 27756 O O . SER A 1 6 ? -11.823 -9.775 7.600 1.00 0.00 6 SER A O 16
ATOM 27764 N N . VAL A 1 7 ? -11.070 -8.076 6.331 1.00 0.00 7 VAL A N 16
ATOM 27765 C CA . VAL A 1 7 ? -12.006 -7.037 6.827 1.00 0.00 7 VAL A CA 16
ATOM 27766 C C . VAL A 1 7 ? -13.485 -7.378 6.567 1.00 0.00 7 VAL A C 16
ATOM 27767 O O . VAL A 1 7 ? -14.347 -7.058 7.388 1.00 0.00 7 VAL A O 16
ATOM 27780 N N . GLY A 1 8 ? -13.780 -8.048 5.447 1.00 0.00 8 GLY A N 16
ATOM 27781 C CA . GLY A 1 8 ? -15.112 -8.527 5.050 1.00 0.00 8 GLY A CA 16
ATOM 27782 C C . GLY A 1 8 ? -15.472 -8.219 3.590 1.00 0.00 8 GLY A C 16
ATOM 27783 O O . GLY A 1 8 ? -16.084 -9.056 2.920 1.00 0.00 8 GLY A O 16
ATOM 27787 N N . LEU A 1 9 ? -15.094 -7.036 3.087 1.00 0.00 9 LEU A N 16
ATOM 27788 C CA . LEU A 1 9 ? -15.266 -6.632 1.684 1.00 0.00 9 LEU A CA 16
ATOM 27789 C C . LEU A 1 9 ? -14.151 -7.195 0.772 1.00 0.00 9 LEU A C 16
ATOM 27790 O O . LEU A 1 9 ? -13.293 -7.968 1.209 1.00 0.00 9 LEU A O 16
ATOM 27806 N N . ARG A 1 10 ? -14.171 -6.812 -0.512 1.00 0.00 10 ARG A N 16
ATOM 27807 C CA . ARG A 1 10 ? -13.276 -7.300 -1.584 1.00 0.00 10 ARG A CA 16
ATOM 27808 C C . ARG A 1 10 ? -12.315 -6.219 -2.071 1.00 0.00 10 ARG A C 16
ATOM 27809 O O . ARG A 1 10 ? -11.125 -6.281 -1.797 1.00 0.00 10 ARG A O 16
ATOM 27830 N N . GLU A 1 11 ? -12.832 -5.239 -2.803 1.00 0.00 11 GLU A N 16
ATOM 27831 C CA . GLU A 1 11 ? -12.082 -4.091 -3.350 1.00 0.00 11 GLU A CA 16
ATOM 27832 C C . GLU A 1 11 ? -13.006 -2.918 -3.712 1.00 0.00 11 GLU A C 16
ATOM 27833 O O . GLU A 1 11 ? -12.621 -1.762 -3.542 1.00 0.00 11 GLU A O 16
ATOM 27845 N N . ILE A 1 12 ? -14.222 -3.206 -4.198 1.00 0.00 12 ILE A N 16
ATOM 27846 C CA . ILE A 1 12 ? -15.258 -2.208 -4.497 1.00 0.00 12 ILE A CA 16
ATOM 27847 C C . ILE A 1 12 ? -15.609 -1.357 -3.270 1.00 0.00 12 ILE A C 16
ATOM 27848 O O . ILE A 1 12 ? -16.097 -1.858 -2.255 1.00 0.00 12 ILE A O 16
ATOM 27864 N N . ILE A 1 13 ? -15.344 -0.059 -3.383 1.00 0.00 13 ILE A N 16
ATOM 27865 C CA . ILE A 1 13 ? -15.567 0.959 -2.357 1.00 0.00 13 ILE A CA 16
ATOM 27866 C C . ILE A 1 13 ? -15.918 2.324 -2.965 1.00 0.00 13 ILE A C 16
ATOM 27867 O O . ILE A 1 13 ? -15.759 2.546 -4.168 1.00 0.00 13 ILE A O 16
ATOM 27883 N N . SER A 1 14 ? -16.368 3.248 -2.115 1.00 0.00 14 SER A N 16
ATOM 27884 C CA . SER A 1 14 ? -16.669 4.650 -2.433 1.00 0.00 14 SER A CA 16
ATOM 27885 C C . SER A 1 14 ? -15.664 5.601 -1.776 1.00 0.00 14 SER A C 16
ATOM 27886 O O . SER A 1 14 ? -14.767 5.182 -1.040 1.00 0.00 14 SER A O 16
ATOM 27894 N N . GLU A 1 15 ? -15.792 6.904 -2.052 1.00 0.00 15 GLU A N 16
ATOM 27895 C CA . GLU A 1 15 ? -14.903 7.948 -1.522 1.00 0.00 15 GLU A CA 16
ATOM 27896 C C . GLU A 1 15 ? -14.743 7.881 0.011 1.00 0.00 15 GLU A C 16
ATOM 27897 O O . GLU A 1 15 ? -13.657 8.144 0.522 1.00 0.00 15 GLU A O 16
ATOM 27909 N N . GLU A 1 16 ? -15.779 7.450 0.741 1.00 0.00 16 GLU A N 16
ATOM 27910 C CA . GLU A 1 16 ? -15.730 7.236 2.198 1.00 0.00 16 GLU A CA 16
ATOM 27911 C C . GLU A 1 16 ? -14.561 6.335 2.623 1.00 0.00 16 GLU A C 16
ATOM 27912 O O . GLU A 1 16 ? -13.735 6.720 3.455 1.00 0.00 16 GLU A O 16
ATOM 27924 N N . ASP A 1 17 ? -14.483 5.128 2.058 1.00 0.00 17 ASP A N 16
ATOM 27925 C CA . ASP A 1 17 ? -13.424 4.170 2.341 1.00 0.00 17 ASP A CA 16
ATOM 27926 C C . ASP A 1 17 ? -12.057 4.695 1.892 1.00 0.00 17 ASP A C 16
ATOM 27927 O O . ASP A 1 17 ? -11.083 4.470 2.603 1.00 0.00 17 ASP A O 16
ATOM 27936 N N . VAL A 1 18 ? -11.972 5.418 0.762 1.00 0.00 18 VAL A N 16
ATOM 27937 C CA . VAL A 1 18 ? -10.731 6.067 0.284 1.00 0.00 18 VAL A CA 16
ATOM 27938 C C . VAL A 1 18 ? -10.164 6.991 1.367 1.00 0.00 18 VAL A C 16
ATOM 27939 O O . VAL A 1 18 ? -8.990 6.888 1.727 1.00 0.00 18 VAL A O 16
ATOM 27952 N N . LYS A 1 19 ? -11.000 7.859 1.945 1.00 0.00 19 LYS A N 16
ATOM 27953 C CA . LYS A 1 19 ? -10.583 8.774 3.019 1.00 0.00 19 LYS A CA 16
ATOM 27954 C C . LYS A 1 19 ? -10.136 8.022 4.287 1.00 0.00 19 LYS A C 16
ATOM 27955 O O . LYS A 1 19 ? -9.207 8.465 4.962 1.00 0.00 19 LYS A O 16
ATOM 27974 N N . GLN A 1 20 ? -10.750 6.871 4.587 1.00 0.00 20 GLN A N 16
ATOM 27975 C CA . GLN A 1 20 ? -10.372 5.987 5.696 1.00 0.00 20 GLN A CA 16
ATOM 27976 C C . GLN A 1 20 ? -9.024 5.300 5.449 1.00 0.00 20 GLN A C 16
ATOM 27977 O O . GLN A 1 20 ? -8.127 5.420 6.282 1.00 0.00 20 GLN A O 16
ATOM 27991 N N . VAL A 1 21 ? -8.856 4.583 4.332 1.00 0.00 21 VAL A N 16
ATOM 27992 C CA . VAL A 1 21 ? -7.620 3.850 4.009 1.00 0.00 21 VAL A CA 16
ATOM 27993 C C . VAL A 1 21 ? -6.404 4.775 4.006 1.00 0.00 21 VAL A C 16
ATOM 27994 O O . VAL A 1 21 ? -5.399 4.436 4.622 1.00 0.00 21 VAL A O 16
ATOM 28007 N N . TYR A 1 22 ? -6.508 5.984 3.440 1.00 0.00 22 TYR A N 16
ATOM 28008 C CA . TYR A 1 22 ? -5.429 6.981 3.482 1.00 0.00 22 TYR A CA 16
ATOM 28009 C C . TYR A 1 22 ? -4.967 7.274 4.922 1.00 0.00 22 TYR A C 16
ATOM 28010 O O . TYR A 1 22 ? -3.770 7.417 5.160 1.00 0.00 22 TYR A O 16
ATOM 28028 N N . SER A 1 23 ? -5.893 7.295 5.890 1.00 0.00 23 SER A N 16
ATOM 28029 C CA . SER A 1 23 ? -5.621 7.461 7.326 1.00 0.00 23 SER A CA 16
ATOM 28030 C C . SER A 1 23 ? -4.860 6.281 7.962 1.00 0.00 23 SER A C 16
ATOM 28031 O O . SER A 1 23 ? -4.125 6.478 8.930 1.00 0.00 23 SER A O 16
ATOM 28039 N N . ILE A 1 24 ? -4.987 5.064 7.418 1.00 0.00 24 ILE A N 16
ATOM 28040 C CA . ILE A 1 24 ? -4.296 3.852 7.900 1.00 0.00 24 ILE A CA 16
ATOM 28041 C C . ILE A 1 24 ? -2.797 3.924 7.575 1.00 0.00 24 ILE A C 16
ATOM 28042 O O . ILE A 1 24 ? -1.954 3.655 8.432 1.00 0.00 24 ILE A O 16
ATOM 28058 N N . LEU A 1 25 ? -2.452 4.300 6.338 1.00 0.00 25 LEU A N 16
ATOM 28059 C CA . LEU A 1 25 ? -1.064 4.462 5.898 1.00 0.00 25 LEU A CA 16
ATOM 28060 C C . LEU A 1 25 ? -0.436 5.822 6.254 1.00 0.00 25 LEU A C 16
ATOM 28061 O O . LEU A 1 25 ? 0.785 5.961 6.180 1.00 0.00 25 LEU A O 16
ATOM 28077 N N . LYS A 1 26 ? -1.238 6.803 6.685 1.00 0.00 26 LYS A N 16
ATOM 28078 C CA . LYS A 1 26 ? -0.776 8.130 7.134 1.00 0.00 26 LYS A CA 16
ATOM 28079 C C . LYS A 1 26 ? 0.200 8.085 8.310 1.00 0.00 26 LYS A C 16
ATOM 28080 O O . LYS A 1 26 ? 0.965 9.029 8.500 1.00 0.00 26 LYS A O 16
ATOM 28099 N N . GLU A 1 27 ? 0.195 7.006 9.091 1.00 0.00 27 GLU A N 16
ATOM 28100 C CA . GLU A 1 27 ? 1.137 6.790 10.187 1.00 0.00 27 GLU A CA 16
ATOM 28101 C C . GLU A 1 27 ? 2.450 6.161 9.687 1.00 0.00 27 GLU A C 16
ATOM 28102 O O . GLU A 1 27 ? 2.463 5.056 9.142 1.00 0.00 27 GLU A O 16
ATOM 28114 N N . LYS A 1 28 ? 3.576 6.847 9.932 1.00 0.00 28 LYS A N 16
ATOM 28115 C CA . LYS A 1 28 ? 4.930 6.359 9.610 1.00 0.00 28 LYS A CA 16
ATOM 28116 C C . LYS A 1 28 ? 5.514 5.423 10.682 1.00 0.00 28 LYS A C 16
ATOM 28117 O O . LYS A 1 28 ? 6.527 4.767 10.454 1.00 0.00 28 LYS A O 16
ATOM 28136 N N . ASP A 1 29 ? 4.856 5.318 11.837 1.00 0.00 29 ASP A N 16
ATOM 28137 C CA . ASP A 1 29 ? 5.276 4.521 13.001 1.00 0.00 29 ASP A CA 16
ATOM 28138 C C . ASP A 1 29 ? 4.979 3.007 12.868 1.00 0.00 29 ASP A C 16
ATOM 28139 O O . ASP A 1 29 ? 5.206 2.233 13.800 1.00 0.00 29 ASP A O 16
ATOM 28148 N N . ILE A 1 30 ? 4.473 2.579 11.705 1.00 0.00 30 ILE A N 16
ATOM 28149 C CA . ILE A 1 30 ? 4.143 1.187 11.351 1.00 0.00 30 ILE A CA 16
ATOM 28150 C C . ILE A 1 30 ? 5.366 0.346 10.937 1.00 0.00 30 ILE A C 16
ATOM 28151 O O . ILE A 1 30 ? 5.238 -0.871 10.803 1.00 0.00 30 ILE A O 16
ATOM 28167 N N . SER A 1 31 ? 6.529 0.977 10.723 1.00 0.00 31 SER A N 16
ATOM 28168 C CA . SER A 1 31 ? 7.783 0.392 10.218 1.00 0.00 31 SER A CA 16
ATOM 28169 C C . SER A 1 31 ? 8.158 -0.929 10.910 1.00 0.00 31 SER A C 16
ATOM 28170 O O . SER A 1 31 ? 8.602 -0.949 12.063 1.00 0.00 31 SER A O 16
ATOM 28178 N N . VAL A 1 32 ? 7.947 -2.054 10.216 1.00 0.00 32 VAL A N 16
ATOM 28179 C CA . VAL A 1 32 ? 8.180 -3.394 10.773 1.00 0.00 32 VAL A CA 16
ATOM 28180 C C . VAL A 1 32 ? 9.673 -3.686 11.002 1.00 0.00 32 VAL A C 16
ATOM 28181 O O . VAL A 1 32 ? 10.545 -3.164 10.300 1.00 0.00 32 VAL A O 16
ATOM 28194 N N . ASP A 1 33 ? 9.973 -4.521 11.999 1.00 0.00 33 ASP A N 16
ATOM 28195 C CA . ASP A 1 33 ? 11.330 -4.980 12.327 1.00 0.00 33 ASP A CA 16
ATOM 28196 C C . ASP A 1 33 ? 11.955 -5.795 11.183 1.00 0.00 33 ASP A C 16
ATOM 28197 O O . ASP A 1 33 ? 11.257 -6.540 10.503 1.00 0.00 33 ASP A O 16
ATOM 28206 N N . SER A 1 34 ? 13.276 -5.725 11.004 1.00 0.00 34 SER A N 16
ATOM 28207 C CA . SER A 1 34 ? 14.016 -6.443 9.945 1.00 0.00 34 SER A CA 16
ATOM 28208 C C . SER A 1 34 ? 13.996 -7.970 10.106 1.00 0.00 34 SER A C 16
ATOM 28209 O O . SER A 1 34 ? 13.883 -8.694 9.116 1.00 0.00 34 SER A O 16
ATOM 28217 N N . THR A 1 35 ? 14.073 -8.477 11.341 1.00 0.00 35 THR A N 16
ATOM 28218 C CA . THR A 1 35 ? 13.956 -9.923 11.633 1.00 0.00 35 THR A CA 16
ATOM 28219 C C . THR A 1 35 ? 12.542 -10.428 11.324 1.00 0.00 35 THR A C 16
ATOM 28220 O O . THR A 1 35 ? 12.369 -11.470 10.690 1.00 0.00 35 THR A O 16
ATOM 28231 N N . THR A 1 36 ? 11.522 -9.669 11.733 1.00 0.00 36 THR A N 16
ATOM 28232 C CA . THR A 1 36 ? 10.105 -9.973 11.483 1.00 0.00 36 THR A CA 16
ATOM 28233 C C . THR A 1 36 ? 9.698 -9.733 10.023 1.00 0.00 36 THR A C 16
ATOM 28234 O O . THR A 1 36 ? 8.797 -10.401 9.522 1.00 0.00 36 THR A O 16
ATOM 28245 N N . TRP A 1 37 ? 10.372 -8.838 9.297 1.00 0.00 37 TRP A N 16
ATOM 28246 C CA . TRP A 1 37 ? 10.045 -8.461 7.921 1.00 0.00 37 TRP A CA 16
ATOM 28247 C C . TRP A 1 37 ? 9.942 -9.667 6.982 1.00 0.00 37 TRP A C 16
ATOM 28248 O O . TRP A 1 37 ? 8.917 -9.876 6.335 1.00 0.00 37 TRP A O 16
ATOM 28269 N N . ASN A 1 38 ? 10.976 -10.508 6.947 1.00 0.00 38 ASN A N 16
ATOM 28270 C CA . ASN A 1 38 ? 10.997 -11.711 6.113 1.00 0.00 38 ASN A CA 16
ATOM 28271 C C . ASN A 1 38 ? 9.781 -12.637 6.361 1.00 0.00 38 ASN A C 16
ATOM 28272 O O . ASN A 1 38 ? 9.321 -13.333 5.456 1.00 0.00 38 ASN A O 16
ATOM 28283 N N . ARG A 1 39 ? 9.237 -12.611 7.588 1.00 0.00 39 ARG A N 16
ATOM 28284 C CA . ARG A 1 39 ? 8.019 -13.326 8.013 1.00 0.00 39 ARG A CA 16
ATOM 28285 C C . ARG A 1 39 ? 6.761 -12.629 7.485 1.00 0.00 39 ARG A C 16
ATOM 28286 O O . ARG A 1 39 ? 5.883 -13.279 6.923 1.00 0.00 39 ARG A O 16
ATOM 28307 N N . ARG A 1 40 ? 6.695 -11.298 7.611 1.00 0.00 40 ARG A N 16
ATOM 28308 C CA . ARG A 1 40 ? 5.589 -10.445 7.127 1.00 0.00 40 ARG A CA 16
ATOM 28309 C C . ARG A 1 40 ? 5.407 -10.507 5.617 1.00 0.00 40 ARG A C 16
ATOM 28310 O O . ARG A 1 40 ? 4.283 -10.400 5.133 1.00 0.00 40 ARG A O 16
ATOM 28331 N N . TYR A 1 41 ? 6.496 -10.724 4.877 1.00 0.00 41 TYR A N 16
ATOM 28332 C CA . TYR A 1 41 ? 6.477 -10.906 3.428 1.00 0.00 41 TYR A CA 16
ATOM 28333 C C . TYR A 1 41 ? 5.438 -11.969 3.031 1.00 0.00 41 TYR A C 16
ATOM 28334 O O . TYR A 1 41 ? 4.702 -11.777 2.068 1.00 0.00 41 TYR A O 16
ATOM 28352 N N . ARG A 1 42 ? 5.320 -13.051 3.819 1.00 0.00 42 ARG A N 16
ATOM 28353 C CA . ARG A 1 42 ? 4.348 -14.144 3.633 1.00 0.00 42 ARG A CA 16
ATOM 28354 C C . ARG A 1 42 ? 2.900 -13.686 3.783 1.00 0.00 42 ARG A C 16
ATOM 28355 O O . ARG A 1 42 ? 2.152 -13.757 2.816 1.00 0.00 42 ARG A O 16
ATOM 28376 N N . GLU A 1 43 ? 2.499 -13.213 4.966 1.00 0.00 43 GLU A N 16
ATOM 28377 C CA . GLU A 1 43 ? 1.139 -12.690 5.201 1.00 0.00 43 GLU A CA 16
ATOM 28378 C C . GLU A 1 43 ? 0.750 -11.639 4.151 1.00 0.00 43 GLU A C 16
ATOM 28379 O O . GLU A 1 43 ? -0.286 -11.770 3.497 1.00 0.00 43 GLU A O 16
ATOM 28391 N N . TYR A 1 44 ? 1.607 -10.642 3.927 1.00 0.00 44 TYR A N 16
ATOM 28392 C CA . TYR A 1 44 ? 1.407 -9.601 2.923 1.00 0.00 44 TYR A CA 16
ATOM 28393 C C . TYR A 1 44 ? 1.289 -10.164 1.501 1.00 0.00 44 TYR A C 16
ATOM 28394 O O . TYR A 1 44 ? 0.427 -9.701 0.760 1.00 0.00 44 TYR A O 16
ATOM 28412 N N . MET A 1 45 ? 2.063 -11.191 1.122 1.00 0.00 45 MET A N 16
ATOM 28413 C CA . MET A 1 45 ? 1.948 -11.864 -0.180 1.00 0.00 45 MET A CA 16
ATOM 28414 C C . MET A 1 45 ? 0.548 -12.458 -0.408 1.00 0.00 45 MET A C 16
ATOM 28415 O O . MET A 1 45 ? 0.093 -12.527 -1.545 1.00 0.00 45 MET A O 16
ATOM 28429 N N . GLU A 1 46 ? -0.156 -12.872 0.648 1.00 0.00 46 GLU A N 16
ATOM 28430 C CA . GLU A 1 46 ? -1.531 -13.380 0.551 1.00 0.00 46 GLU A CA 16
ATOM 28431 C C . GLU A 1 46 ? -2.555 -12.248 0.492 1.00 0.00 46 GLU A C 16
ATOM 28432 O O . GLU A 1 46 ? -3.567 -12.363 -0.206 1.00 0.00 46 GLU A O 16
ATOM 28444 N N . LYS A 1 47 ? -2.289 -11.119 1.161 1.00 0.00 47 LYS A N 16
ATOM 28445 C CA . LYS A 1 47 ? -3.153 -9.934 1.083 1.00 0.00 47 LYS A CA 16
ATOM 28446 C C . LYS A 1 47 ? -3.299 -9.402 -0.351 1.00 0.00 47 LYS A C 16
ATOM 28447 O O . LYS A 1 47 ? -4.266 -8.714 -0.646 1.00 0.00 47 LYS A O 16
ATOM 28466 N N . ILE A 1 48 ? -2.395 -9.760 -1.260 1.00 0.00 48 ILE A N 16
ATOM 28467 C CA . ILE A 1 48 ? -2.427 -9.343 -2.671 1.00 0.00 48 ILE A CA 16
ATOM 28468 C C . ILE A 1 48 ? -3.561 -10.024 -3.461 1.00 0.00 48 ILE A C 16
ATOM 28469 O O . ILE A 1 48 ? -4.000 -9.515 -4.492 1.00 0.00 48 ILE A O 16
ATOM 28485 N N . LYS A 1 49 ? -4.063 -11.160 -2.959 1.00 0.00 49 LYS A N 16
ATOM 28486 C CA . LYS A 1 49 ? -5.107 -11.988 -3.591 1.00 0.00 49 LYS A CA 16
ATOM 28487 C C . LYS A 1 49 ? -6.351 -12.132 -2.713 1.00 0.00 49 LYS A C 16
ATOM 28488 O O . LYS A 1 49 ? -7.463 -12.243 -3.226 1.00 0.00 49 LYS A O 16
ATOM 28507 N N . THR A 1 50 ? -6.151 -12.130 -1.392 1.00 0.00 50 THR A N 16
ATOM 28508 C CA . THR A 1 50 ? -7.198 -12.359 -0.373 1.00 0.00 50 THR A CA 16
ATOM 28509 C C . THR A 1 50 ? -7.518 -11.102 0.431 1.00 0.00 50 THR A C 16
ATOM 28510 O O . THR A 1 50 ? -8.627 -10.949 0.947 1.00 0.00 50 THR A O 16
ATOM 28521 N N . GLY A 1 51 ? -6.546 -10.194 0.520 1.00 0.00 51 GLY A N 16
ATOM 28522 C CA . GLY A 1 51 ? -6.639 -8.949 1.260 1.00 0.00 51 GLY A CA 16
ATOM 28523 C C . GLY A 1 51 ? -7.459 -7.920 0.501 1.00 0.00 51 GLY A C 16
ATOM 28524 O O . GLY A 1 51 ? -7.461 -7.854 -0.731 1.00 0.00 51 GLY A O 16
ATOM 28528 N N . SER A 1 52 ? -8.159 -7.113 1.278 1.00 0.00 52 SER A N 16
ATOM 28529 C CA . SER A 1 52 ? -9.056 -6.079 0.794 1.00 0.00 52 SER A CA 16
ATOM 28530 C C . SER A 1 52 ? -8.361 -4.748 0.508 1.00 0.00 52 SER A C 16
ATOM 28531 O O . SER A 1 52 ? -7.159 -4.617 0.714 1.00 0.00 52 SER A O 16
ATOM 28539 N N . VAL A 1 53 ? -9.119 -3.724 0.109 1.00 0.00 53 VAL A N 16
ATOM 28540 C CA . VAL A 1 53 ? -8.628 -2.346 -0.107 1.00 0.00 53 VAL A CA 16
ATOM 28541 C C . VAL A 1 53 ? -7.758 -1.825 1.040 1.00 0.00 53 VAL A C 16
ATOM 28542 O O . VAL A 1 53 ? -6.626 -1.381 0.835 1.00 0.00 53 VAL A O 16
ATOM 28555 N N . PHE A 1 54 ? -8.283 -1.918 2.263 1.00 0.00 54 PHE A N 16
ATOM 28556 C CA . PHE A 1 54 ? -7.614 -1.493 3.488 1.00 0.00 54 PHE A CA 16
ATOM 28557 C C . PHE A 1 54 ? -6.306 -2.262 3.715 1.00 0.00 54 PHE A C 16
ATOM 28558 O O . PHE A 1 54 ? -5.323 -1.697 4.184 1.00 0.00 54 PHE A O 16
ATOM 28575 N N . GLU A 1 55 ? -6.274 -3.540 3.337 1.00 0.00 55 GLU A N 16
ATOM 28576 C CA . GLU A 1 55 ? -5.125 -4.430 3.490 1.00 0.00 55 GLU A CA 16
ATOM 28577 C C . GLU A 1 55 ? -4.059 -4.185 2.411 1.00 0.00 55 GLU A C 16
ATOM 28578 O O . GLU A 1 55 ? -2.899 -4.000 2.756 1.00 0.00 55 GLU A O 16
ATOM 28590 N N . ILE A 1 56 ? -4.417 -4.119 1.123 1.00 0.00 56 ILE A N 16
ATOM 28591 C CA . ILE A 1 56 ? -3.517 -3.787 0.006 1.00 0.00 56 ILE A CA 16
ATOM 28592 C C . ILE A 1 56 ? -2.726 -2.513 0.292 1.00 0.00 56 ILE A C 16
ATOM 28593 O O . ILE A 1 56 ? -1.500 -2.487 0.153 1.00 0.00 56 ILE A O 16
ATOM 28609 N N . ALA A 1 57 ? -3.430 -1.455 0.697 1.00 0.00 57 ALA A N 16
ATOM 28610 C CA . ALA A 1 57 ? -2.782 -0.196 1.024 1.00 0.00 57 ALA A CA 16
ATOM 28611 C C . ALA A 1 57 ? -1.830 -0.326 2.232 1.00 0.00 57 ALA A C 16
ATOM 28612 O O . ALA A 1 57 ? -0.799 0.335 2.271 1.00 0.00 57 ALA A O 16
ATOM 28619 N N . GLU A 1 58 ? -2.133 -1.184 3.211 1.00 0.00 58 GLU A N 16
ATOM 28620 C CA . GLU A 1 58 ? -1.245 -1.459 4.347 1.00 0.00 58 GLU A CA 16
ATOM 28621 C C . GLU A 1 58 ? -0.017 -2.289 3.941 1.00 0.00 58 GLU A C 16
ATOM 28622 O O . GLU A 1 58 ? 1.070 -2.086 4.485 1.00 0.00 58 GLU A O 16
ATOM 28634 N N . VAL A 1 59 ? -0.174 -3.191 2.969 1.00 0.00 59 VAL A N 16
ATOM 28635 C CA . VAL A 1 59 ? 0.894 -4.036 2.428 1.00 0.00 59 VAL A CA 16
ATOM 28636 C C . VAL A 1 59 ? 1.968 -3.172 1.779 1.00 0.00 59 VAL A C 16
ATOM 28637 O O . VAL A 1 59 ? 3.092 -3.110 2.279 1.00 0.00 59 VAL A O 16
ATOM 28650 N N . LEU A 1 60 ? 1.633 -2.480 0.684 1.00 0.00 60 LEU A N 16
ATOM 28651 C CA . LEU A 1 60 ? 2.609 -1.684 -0.063 1.00 0.00 60 LEU A CA 16
ATOM 28652 C C . LEU A 1 60 ? 3.280 -0.609 0.812 1.00 0.00 60 LEU A C 16
ATOM 28653 O O . LEU A 1 60 ? 4.456 -0.311 0.633 1.00 0.00 60 LEU A O 16
ATOM 28669 N N . ARG A 1 61 ? 2.542 -0.069 1.789 1.00 0.00 61 ARG A N 16
ATOM 28670 C CA . ARG A 1 61 ? 2.986 0.917 2.777 1.00 0.00 61 ARG A CA 16
ATOM 28671 C C . ARG A 1 61 ? 4.134 0.381 3.608 1.00 0.00 61 ARG A C 16
ATOM 28672 O O . ARG A 1 61 ? 5.155 1.051 3.737 1.00 0.00 61 ARG A O 16
ATOM 28693 N N . ASP A 1 62 ? 3.945 -0.799 4.197 1.00 0.00 62 ASP A N 16
ATOM 28694 C CA . ASP A 1 62 ? 4.982 -1.451 4.987 1.00 0.00 62 ASP A CA 16
ATOM 28695 C C . ASP A 1 62 ? 6.277 -1.557 4.179 1.00 0.00 62 ASP A C 16
ATOM 28696 O O . ASP A 1 62 ? 7.315 -1.077 4.629 1.00 0.00 62 ASP A O 16
ATOM 28705 N N . LEU A 1 63 ? 6.193 -2.093 2.956 1.00 0.00 63 LEU A N 16
ATOM 28706 C CA . LEU A 1 63 ? 7.312 -2.178 2.018 1.00 0.00 63 LEU A CA 16
ATOM 28707 C C . LEU A 1 63 ? 7.942 -0.804 1.716 1.00 0.00 63 LEU A C 16
ATOM 28708 O O . LEU A 1 63 ? 9.161 -0.655 1.781 1.00 0.00 63 LEU A O 16
ATOM 28724 N N . TYR A 1 64 ? 7.140 0.220 1.422 1.00 0.00 64 TYR A N 16
ATOM 28725 C CA . TYR A 1 64 ? 7.641 1.579 1.209 1.00 0.00 64 TYR A CA 16
ATOM 28726 C C . TYR A 1 64 ? 8.458 2.118 2.398 1.00 0.00 64 TYR A C 16
ATOM 28727 O O . TYR A 1 64 ? 9.552 2.657 2.215 1.00 0.00 64 TYR A O 16
ATOM 28745 N N . LEU A 1 65 ? 7.957 1.956 3.627 1.00 0.00 65 LEU A N 16
ATOM 28746 C CA . LEU A 1 65 ? 8.655 2.392 4.843 1.00 0.00 65 LEU A CA 16
ATOM 28747 C C . LEU A 1 65 ? 9.835 1.498 5.247 1.00 0.00 65 LEU A C 16
ATOM 28748 O O . LEU A 1 65 ? 10.776 1.987 5.872 1.00 0.00 65 LEU A O 16
ATOM 28764 N N . LEU A 1 66 ? 9.827 0.219 4.867 1.00 0.00 66 LEU A N 16
ATOM 28765 C CA . LEU A 1 66 ? 10.925 -0.727 5.085 1.00 0.00 66 LEU A CA 16
ATOM 28766 C C . LEU A 1 66 ? 12.242 -0.240 4.461 1.00 0.00 66 LEU A C 16
ATOM 28767 O O . LEU A 1 66 ? 13.310 -0.448 5.043 1.00 0.00 66 LEU A O 16
ATOM 28783 N N . LYS A 1 67 ? 12.170 0.447 3.311 1.00 0.00 67 LYS A N 16
ATOM 28784 C CA . LYS A 1 67 ? 13.328 1.069 2.650 1.00 0.00 67 LYS A CA 16
ATOM 28785 C C . LYS A 1 67 ? 13.692 2.428 3.269 1.00 0.00 67 LYS A C 16
ATOM 28786 O O . LYS A 1 67 ? 14.864 2.799 3.301 1.00 0.00 67 LYS A O 16
ATOM 28805 N N . GLY A 1 68 ? 12.690 3.161 3.762 1.00 0.00 68 GLY A N 16
ATOM 28806 C CA . GLY A 1 68 ? 12.797 4.534 4.276 1.00 0.00 68 GLY A CA 16
ATOM 28807 C C . GLY A 1 68 ? 12.711 5.637 3.203 1.00 0.00 68 GLY A C 16
ATOM 28808 O O . GLY A 1 68 ? 12.695 6.820 3.540 1.00 0.00 68 GLY A O 16
ATOM 28812 N N . ASP A 1 69 ? 12.647 5.267 1.920 1.00 0.00 69 ASP A N 16
ATOM 28813 C CA . ASP A 1 69 ? 12.605 6.150 0.744 1.00 0.00 69 ASP A CA 16
ATOM 28814 C C . ASP A 1 69 ? 11.777 5.524 -0.392 1.00 0.00 69 ASP A C 16
ATOM 28815 O O . ASP A 1 69 ? 11.461 4.335 -0.354 1.00 0.00 69 ASP A O 16
ATOM 28824 N N . LYS A 1 70 ? 11.429 6.311 -1.422 1.00 0.00 70 LYS A N 16
ATOM 28825 C CA . LYS A 1 70 ? 10.586 5.874 -2.553 1.00 0.00 70 LYS A CA 16
ATOM 28826 C C . LYS A 1 70 ? 11.305 4.977 -3.567 1.00 0.00 70 LYS A C 16
ATOM 28827 O O . LYS A 1 70 ? 10.669 4.346 -4.409 1.00 0.00 70 LYS A O 16
ATOM 28846 N N . ASP A 1 71 ? 12.627 4.900 -3.467 1.00 0.00 71 ASP A N 16
ATOM 28847 C CA . ASP A 1 71 ? 13.532 4.089 -4.272 1.00 0.00 71 ASP A CA 16
ATOM 28848 C C . ASP A 1 71 ? 13.780 2.708 -3.629 1.00 0.00 71 ASP A C 16
ATOM 28849 O O . ASP A 1 71 ? 14.878 2.381 -3.170 1.00 0.00 71 ASP A O 16
ATOM 28858 N N . LEU A 1 72 ? 12.729 1.880 -3.603 1.00 0.00 72 LEU A N 16
ATOM 28859 C CA . LEU A 1 72 ? 12.768 0.489 -3.130 1.00 0.00 72 LEU A CA 16
ATOM 28860 C C . LEU A 1 72 ? 13.736 -0.393 -3.941 1.00 0.00 72 LEU A C 16
ATOM 28861 O O . LEU A 1 72 ? 13.963 -0.164 -5.133 1.00 0.00 72 LEU A O 16
ATOM 28877 N N . SER A 1 73 ? 14.291 -1.423 -3.290 1.00 0.00 73 SER A N 16
ATOM 28878 C CA . SER A 1 73 ? 15.154 -2.422 -3.944 1.00 0.00 73 SER A CA 16
ATOM 28879 C C . SER A 1 73 ? 14.317 -3.413 -4.764 1.00 0.00 73 SER A C 16
ATOM 28880 O O . SER A 1 73 ? 13.096 -3.463 -4.616 1.00 0.00 73 SER A O 16
ATOM 28888 N N . PHE A 1 74 ? 14.961 -4.261 -5.570 1.00 0.00 74 PHE A N 16
ATOM 28889 C CA . PHE A 1 74 ? 14.319 -5.315 -6.364 1.00 0.00 74 PHE A CA 16
ATOM 28890 C C . PHE A 1 74 ? 13.402 -6.218 -5.522 1.00 0.00 74 PHE A C 16
ATOM 28891 O O . PHE A 1 74 ? 12.239 -6.404 -5.870 1.00 0.00 74 PHE A O 16
ATOM 28908 N N . GLY A 1 75 ? 13.896 -6.748 -4.396 1.00 0.00 75 GLY A N 16
ATOM 28909 C CA . GLY A 1 75 ? 13.140 -7.659 -3.523 1.00 0.00 75 GLY A CA 16
ATOM 28910 C C . GLY A 1 75 ? 11.852 -7.051 -2.966 1.00 0.00 75 GLY A C 16
ATOM 28911 O O . GLY A 1 75 ? 10.832 -7.728 -2.856 1.00 0.00 75 GLY A O 16
ATOM 28915 N N . GLU A 1 76 ? 11.889 -5.773 -2.593 1.00 0.00 76 GLU A N 16
ATOM 28916 C CA . GLU A 1 76 ? 10.718 -5.020 -2.143 1.00 0.00 76 GLU A CA 16
ATOM 28917 C C . GLU A 1 76 ? 9.794 -4.701 -3.333 1.00 0.00 76 GLU A C 16
ATOM 28918 O O . GLU A 1 76 ? 8.596 -4.986 -3.293 1.00 0.00 76 GLU A O 16
ATOM 28930 N N . ARG A 1 77 ? 10.361 -4.187 -4.437 1.00 0.00 77 ARG A N 16
ATOM 28931 C CA . ARG A 1 77 ? 9.669 -3.898 -5.704 1.00 0.00 77 ARG A CA 16
ATOM 28932 C C . ARG A 1 77 ? 8.884 -5.097 -6.242 1.00 0.00 77 ARG A C 16
ATOM 28933 O O . ARG A 1 77 ? 7.803 -4.889 -6.777 1.00 0.00 77 ARG A O 16
ATOM 28954 N N . LYS A 1 78 ? 9.361 -6.335 -6.066 1.00 0.00 78 LYS A N 16
ATOM 28955 C CA . LYS A 1 78 ? 8.681 -7.582 -6.479 1.00 0.00 78 LYS A CA 16
ATOM 28956 C C . LYS A 1 78 ? 7.226 -7.660 -6.001 1.00 0.00 78 LYS A C 16
ATOM 28957 O O . LYS A 1 78 ? 6.328 -7.788 -6.832 1.00 0.00 78 LYS A O 16
ATOM 28976 N N . MET A 1 79 ? 6.989 -7.608 -4.688 1.00 0.00 79 MET A N 16
ATOM 28977 C CA . MET A 1 79 ? 5.633 -7.598 -4.118 1.00 0.00 79 MET A CA 16
ATOM 28978 C C . MET A 1 79 ? 4.964 -6.223 -4.263 1.00 0.00 79 MET A C 16
ATOM 28979 O O . MET A 1 79 ? 3.777 -6.147 -4.593 1.00 0.00 79 MET A O 16
ATOM 28993 N N . LEU A 1 80 ? 5.717 -5.137 -4.040 1.00 0.00 80 LEU A N 16
ATOM 28994 C CA . LEU A 1 80 ? 5.223 -3.765 -4.150 1.00 0.00 80 LEU A CA 16
ATOM 28995 C C . LEU A 1 80 ? 4.567 -3.505 -5.514 1.00 0.00 80 LEU A C 16
ATOM 28996 O O . LEU A 1 80 ? 3.472 -2.969 -5.546 1.00 0.00 80 LEU A O 16
ATOM 29012 N N . ASP A 1 81 ? 5.181 -3.915 -6.624 1.00 0.00 81 ASP A N 16
ATOM 29013 C CA . ASP A 1 81 ? 4.649 -3.814 -7.991 1.00 0.00 81 ASP A CA 16
ATOM 29014 C C . ASP A 1 81 ? 3.211 -4.348 -8.114 1.00 0.00 81 ASP A C 16
ATOM 29015 O O . ASP A 1 81 ? 2.359 -3.728 -8.756 1.00 0.00 81 ASP A O 16
ATOM 29024 N N . THR A 1 82 ? 2.921 -5.473 -7.459 1.00 0.00 82 THR A N 16
ATOM 29025 C CA . THR A 1 82 ? 1.592 -6.090 -7.436 1.00 0.00 82 THR A CA 16
ATOM 29026 C C . THR A 1 82 ? 0.633 -5.297 -6.542 1.00 0.00 82 THR A C 16
ATOM 29027 O O . THR A 1 82 ? -0.457 -4.924 -6.976 1.00 0.00 82 THR A O 16
ATOM 29038 N N . ALA A 1 83 ? 1.043 -4.983 -5.305 1.00 0.00 83 ALA A N 16
ATOM 29039 C CA . ALA A 1 83 ? 0.253 -4.173 -4.374 1.00 0.00 83 ALA A CA 16
ATOM 29040 C C . ALA A 1 83 ? -0.019 -2.740 -4.884 1.00 0.00 83 ALA A C 16
ATOM 29041 O O . ALA A 1 83 ? -1.075 -2.188 -4.600 1.00 0.00 83 ALA A O 16
ATOM 29048 N N . ARG A 1 84 ? 0.881 -2.146 -5.679 1.00 0.00 84 ARG A N 16
ATOM 29049 C CA . ARG A 1 84 ? 0.765 -0.834 -6.349 1.00 0.00 84 ARG A CA 16
ATOM 29050 C C . ARG A 1 84 ? -0.383 -0.835 -7.350 1.00 0.00 84 ARG A C 16
ATOM 29051 O O . ARG A 1 84 ? -1.282 -0.006 -7.243 1.00 0.00 84 ARG A O 16
ATOM 29072 N N . SER A 1 85 ? -0.366 -1.792 -8.283 1.00 0.00 85 SER A N 16
ATOM 29073 C CA . SER A 1 85 ? -1.424 -2.035 -9.277 1.00 0.00 85 SER A CA 16
ATOM 29074 C C . SER A 1 85 ? -2.808 -2.252 -8.641 1.00 0.00 85 SER A C 16
ATOM 29075 O O . SER A 1 85 ? -3.832 -1.970 -9.266 1.00 0.00 85 SER A O 16
ATOM 29083 N N . LEU A 1 86 ? -2.858 -2.691 -7.378 1.00 0.00 86 LEU A N 16
ATOM 29084 C CA . LEU A 1 86 ? -4.091 -2.847 -6.605 1.00 0.00 86 LEU A CA 16
ATOM 29085 C C . LEU A 1 86 ? -4.451 -1.609 -5.772 1.00 0.00 86 LEU A C 16
ATOM 29086 O O . LEU A 1 86 ? -5.617 -1.233 -5.755 1.00 0.00 86 LEU A O 16
ATOM 29102 N N . LEU A 1 87 ? -3.479 -0.923 -5.164 1.00 0.00 87 LEU A N 16
ATOM 29103 C CA . LEU A 1 87 ? -3.663 0.315 -4.401 1.00 0.00 87 LEU A CA 16
ATOM 29104 C C . LEU A 1 87 ? -4.509 1.308 -5.192 1.00 0.00 87 LEU A C 16
ATOM 29105 O O . LEU A 1 87 ? -5.595 1.718 -4.778 1.00 0.00 87 LEU A O 16
ATOM 29121 N N . ILE A 1 88 ? -3.999 1.706 -6.359 1.00 0.00 88 ILE A N 16
ATOM 29122 C CA . ILE A 1 88 ? -4.703 2.674 -7.191 1.00 0.00 88 ILE A CA 16
ATOM 29123 C C . ILE A 1 88 ? -6.018 2.124 -7.754 1.00 0.00 88 ILE A C 16
ATOM 29124 O O . ILE A 1 88 ? -6.863 2.918 -8.144 1.00 0.00 88 ILE A O 16
ATOM 29140 N N . LYS A 1 89 ? -6.211 0.798 -7.788 1.00 0.00 89 LYS A N 16
ATOM 29141 C CA . LYS A 1 89 ? -7.403 0.106 -8.312 1.00 0.00 89 LYS A CA 16
ATOM 29142 C C . LYS A 1 89 ? -8.662 0.453 -7.529 1.00 0.00 89 LYS A C 16
ATOM 29143 O O . LYS A 1 89 ? -9.701 0.733 -8.121 1.00 0.00 89 LYS A O 16
ATOM 29162 N N . GLU A 1 90 ? -8.579 0.417 -6.200 1.00 0.00 90 GLU A N 16
ATOM 29163 C CA . GLU A 1 90 ? -9.731 0.688 -5.334 1.00 0.00 90 GLU A CA 16
ATOM 29164 C C . GLU A 1 90 ? -9.928 2.199 -5.198 1.00 0.00 90 GLU A C 16
ATOM 29165 O O . GLU A 1 90 ? -11.006 2.738 -5.457 1.00 0.00 90 GLU A O 16
ATOM 29177 N N . LEU A 1 91 ? -8.825 2.893 -4.899 1.00 0.00 91 LEU A N 16
ATOM 29178 C CA . LEU A 1 91 ? -8.735 4.338 -4.724 1.00 0.00 91 LEU A CA 16
ATOM 29179 C C . LEU A 1 91 ? -9.106 5.117 -5.997 1.00 0.00 91 LEU A C 16
ATOM 29180 O O . LEU A 1 91 ? -9.498 6.281 -5.913 1.00 0.00 91 LEU A O 16
ATOM 29196 N N . SER A 1 92 ? -9.047 4.452 -7.159 1.00 0.00 92 SER A N 16
ATOM 29197 C CA . SER A 1 92 ? -9.439 4.912 -8.500 1.00 0.00 92 SER A CA 16
ATOM 29198 C C . SER A 1 92 ? -10.749 5.695 -8.503 1.00 0.00 92 SER A C 16
ATOM 29199 O O . SER A 1 92 ? -10.863 6.710 -9.194 1.00 0.00 92 SER A O 16
ATOM 29207 N N . LEU A 1 93 ? -11.711 5.264 -7.682 1.00 0.00 93 LEU A N 16
ATOM 29208 C CA . LEU A 1 93 ? -13.005 5.916 -7.518 1.00 0.00 93 LEU A CA 16
ATOM 29209 C C . LEU A 1 93 ? -12.856 7.396 -7.111 1.00 0.00 93 LEU A C 16
ATOM 29210 O O . LEU A 1 93 ? -13.232 8.298 -7.862 1.00 0.00 93 LEU A O 16
ATOM 29226 N N . ALA A 1 94 ? -12.276 7.650 -5.936 1.00 0.00 94 ALA A N 16
ATOM 29227 C CA . ALA A 1 94 ? -12.036 9.000 -5.422 1.00 0.00 94 ALA A CA 16
ATOM 29228 C C . ALA A 1 94 ? -10.921 9.763 -6.167 1.00 0.00 94 ALA A C 16
ATOM 29229 O O . ALA A 1 94 ? -10.907 10.996 -6.131 1.00 0.00 94 ALA A O 16
ATOM 29236 N N . LYS A 1 95 ? -10.007 9.052 -6.849 1.00 0.00 95 LYS A N 16
ATOM 29237 C CA . LYS A 1 95 ? -8.936 9.634 -7.684 1.00 0.00 95 LYS A CA 16
ATOM 29238 C C . LYS A 1 95 ? -9.489 10.622 -8.714 1.00 0.00 95 LYS A C 16
ATOM 29239 O O . LYS A 1 95 ? -8.927 11.697 -8.900 1.00 0.00 95 LYS A O 16
ATOM 29258 N N . ASP A 1 96 ? -10.584 10.241 -9.381 1.00 0.00 96 ASP A N 16
ATOM 29259 C CA . ASP A 1 96 ? -11.267 10.984 -10.453 1.00 0.00 96 ASP A CA 16
ATOM 29260 C C . ASP A 1 96 ? -10.306 11.630 -11.493 1.00 0.00 96 ASP A C 16
ATOM 29261 O O . ASP A 1 96 ? -10.525 12.746 -11.973 1.00 0.00 96 ASP A O 16
ATOM 29270 N N . CYS A 1 97 ? -9.193 10.943 -11.792 1.00 0.00 97 CYS A N 16
ATOM 29271 C CA . CYS A 1 97 ? -8.036 11.411 -12.572 1.00 0.00 97 CYS A CA 16
ATOM 29272 C C . CYS A 1 97 ? -7.129 10.232 -13.003 1.00 0.00 97 CYS A C 16
ATOM 29273 O O . CYS A 1 97 ? -7.543 9.072 -12.946 1.00 0.00 97 CYS A O 16
ATOM 29281 N N . SER A 1 98 ? -5.905 10.506 -13.465 1.00 0.00 98 SER A N 16
ATOM 29282 C CA . SER A 1 98 ? -4.895 9.484 -13.810 1.00 0.00 98 SER A CA 16
ATOM 29283 C C . SER A 1 98 ? -4.402 8.733 -12.562 1.00 0.00 98 SER A C 16
ATOM 29284 O O . SER A 1 98 ? -4.483 9.251 -11.446 1.00 0.00 98 SER A O 16
ATOM 29292 N N . GLU A 1 99 ? -3.823 7.534 -12.736 1.00 0.00 99 GLU A N 16
ATOM 29293 C CA . GLU A 1 99 ? -3.241 6.731 -11.635 1.00 0.00 99 GLU A CA 16
ATOM 29294 C C . GLU A 1 99 ? -2.186 7.497 -10.828 1.00 0.00 99 GLU A C 16
ATOM 29295 O O . GLU A 1 99 ? -2.049 7.257 -9.628 1.00 0.00 99 GLU A O 16
ATOM 29307 N N . ASP A 1 100 ? -1.511 8.463 -11.464 1.00 0.00 100 ASP A N 16
ATOM 29308 C CA . ASP A 1 100 ? -0.539 9.381 -10.861 1.00 0.00 100 ASP A CA 16
ATOM 29309 C C . ASP A 1 100 ? -1.093 10.099 -9.620 1.00 0.00 100 ASP A C 16
ATOM 29310 O O . ASP A 1 100 ? -0.306 10.455 -8.749 1.00 0.00 100 ASP A O 16
ATOM 29319 N N . GLU A 1 101 ? -2.413 10.297 -9.496 1.00 0.00 101 GLU A N 16
ATOM 29320 C CA . GLU A 1 101 ? -3.024 10.876 -8.298 1.00 0.00 101 GLU A CA 16
ATOM 29321 C C . GLU A 1 101 ? -2.608 10.053 -7.063 1.00 0.00 101 GLU A C 16
ATOM 29322 O O . GLU A 1 101 ? -1.958 10.569 -6.154 1.00 0.00 101 GLU A O 16
ATOM 29334 N N . ILE A 1 102 ? -2.938 8.760 -7.054 1.00 0.00 102 ILE A N 16
ATOM 29335 C CA . ILE A 1 102 ? -2.647 7.852 -5.940 1.00 0.00 102 ILE A CA 16
ATOM 29336 C C . ILE A 1 102 ? -1.184 7.400 -5.940 1.00 0.00 102 ILE A C 16
ATOM 29337 O O . ILE A 1 102 ? -0.556 7.374 -4.883 1.00 0.00 102 ILE A O 16
ATOM 29353 N N . GLU A 1 103 ? -0.625 7.055 -7.106 1.00 0.00 103 GLU A N 16
ATOM 29354 C CA . GLU A 1 103 ? 0.774 6.635 -7.242 1.00 0.00 103 GLU A CA 16
ATOM 29355 C C . GLU A 1 103 ? 1.736 7.702 -6.689 1.00 0.00 103 GLU A C 16
ATOM 29356 O O . GLU A 1 103 ? 2.678 7.374 -5.967 1.00 0.00 103 GLU A O 16
ATOM 29368 N N . SER A 1 104 ? 1.519 8.980 -7.032 1.00 0.00 104 SER A N 16
ATOM 29369 C CA . SER A 1 104 ? 2.303 10.092 -6.486 1.00 0.00 104 SER A CA 16
ATOM 29370 C C . SER A 1 104 ? 1.938 10.433 -5.038 1.00 0.00 104 SER A C 16
ATOM 29371 O O . SER A 1 104 ? 2.839 10.760 -4.269 1.00 0.00 104 SER A O 16
ATOM 29379 N N . ASP A 1 105 ? 0.671 10.305 -4.617 1.00 0.00 105 ASP A N 16
ATOM 29380 C CA . ASP A 1 105 ? 0.253 10.555 -3.226 1.00 0.00 105 ASP A CA 16
ATOM 29381 C C . ASP A 1 105 ? 1.041 9.721 -2.205 1.00 0.00 105 ASP A C 16
ATOM 29382 O O . ASP A 1 105 ? 1.170 10.138 -1.056 1.00 0.00 105 ASP A O 16
ATOM 29391 N N . LEU A 1 106 ? 1.647 8.600 -2.609 1.00 0.00 106 LEU A N 16
ATOM 29392 C CA . LEU A 1 106 ? 2.510 7.788 -1.753 1.00 0.00 106 LEU A CA 16
ATOM 29393 C C . LEU A 1 106 ? 3.617 8.614 -1.098 1.00 0.00 106 LEU A C 16
ATOM 29394 O O . LEU A 1 106 ? 3.825 8.504 0.110 1.00 0.00 106 LEU A O 16
ATOM 29410 N N . LYS A 1 107 ? 4.274 9.499 -1.863 1.00 0.00 107 LYS A N 16
ATOM 29411 C CA . LYS A 1 107 ? 5.315 10.408 -1.352 1.00 0.00 107 LYS A CA 16
ATOM 29412 C C . LYS A 1 107 ? 4.794 11.343 -0.250 1.00 0.00 107 LYS A C 16
ATOM 29413 O O . LYS A 1 107 ? 5.552 11.662 0.664 1.00 0.00 107 LYS A O 16
ATOM 29432 N N . LYS A 1 108 ? 3.511 11.733 -0.307 1.00 0.00 108 LYS A N 16
ATOM 29433 C CA . LYS A 1 108 ? 2.796 12.539 0.704 1.00 0.00 108 LYS A CA 16
ATOM 29434 C C . LYS A 1 108 ? 2.307 11.711 1.899 1.00 0.00 108 LYS A C 16
ATOM 29435 O O . LYS A 1 108 ? 2.237 12.238 3.008 1.00 0.00 108 LYS A O 16
ATOM 29454 N N . ILE A 1 109 ? 1.988 10.429 1.703 1.00 0.00 109 ILE A N 16
ATOM 29455 C CA . ILE A 1 109 ? 1.517 9.522 2.759 1.00 0.00 109 ILE A CA 16
ATOM 29456 C C . ILE A 1 109 ? 2.695 8.976 3.577 1.00 0.00 109 ILE A C 16
ATOM 29457 O O . ILE A 1 109 ? 2.814 9.289 4.762 1.00 0.00 109 ILE A O 16
ATOM 29473 N N . PHE A 1 110 ? 3.566 8.180 2.947 1.00 0.00 110 PHE A N 16
ATOM 29474 C CA . PHE A 1 110 ? 4.734 7.526 3.549 1.00 0.00 110 PHE A CA 16
ATOM 29475 C C . PHE A 1 110 ? 5.893 8.510 3.837 1.00 0.00 110 PHE A C 16
ATOM 29476 O O . PHE A 1 110 ? 6.885 8.134 4.458 1.00 0.00 110 PHE A O 16
ATOM 29493 N N . ASN A 1 111 ? 5.760 9.775 3.408 1.00 0.00 111 ASN A N 16
ATOM 29494 C CA . ASN A 1 111 ? 6.713 10.881 3.578 1.00 0.00 111 ASN A CA 16
ATOM 29495 C C . ASN A 1 111 ? 8.121 10.551 3.026 1.00 0.00 111 ASN A C 16
ATOM 29496 O O . ASN A 1 111 ? 9.116 10.520 3.754 1.00 0.00 111 ASN A O 16
ATOM 29507 N N . LEU A 1 112 ? 8.186 10.273 1.717 1.00 0.00 112 LEU A N 16
ATOM 29508 C CA . LEU A 1 112 ? 9.378 9.755 1.025 1.00 0.00 112 LEU A CA 16
ATOM 29509 C C . LEU A 1 112 ? 10.161 10.901 0.349 1.00 0.00 112 LEU A C 16
ATOM 29510 O O . LEU A 1 112 ? 11.263 11.234 0.784 1.00 0.00 112 LEU A O 16
ATOM 29526 N N . ALA A 1 113 ? 9.554 11.503 -0.689 1.00 0.00 113 ALA A N 16
ATOM 29527 C CA . ALA A 1 113 ? 10.048 12.584 -1.557 1.00 0.00 113 ALA A CA 16
ATOM 29528 C C . ALA A 1 113 ? 11.476 12.361 -2.121 1.00 0.00 113 ALA A C 16
ATOM 29529 O O . ALA A 1 113 ? 11.580 11.678 -3.165 1.00 0.00 113 ALA A O 16
ATOM 29537 N N . GLY A 1 1 ? -26.157 -15.629 2.438 1.00 0.00 1 GLY A N 17
ATOM 29538 C CA . GLY A 1 1 ? -25.051 -14.653 2.561 1.00 0.00 1 GLY A CA 17
ATOM 29539 C C . GLY A 1 1 ? -23.701 -15.352 2.610 1.00 0.00 1 GLY A C 17
ATOM 29540 O O . GLY A 1 1 ? -23.481 -16.212 3.463 1.00 0.00 1 GLY A O 17
ATOM 29546 N N . SER A 1 2 ? -22.790 -15.000 1.694 1.00 0.00 2 SER A N 17
ATOM 29547 C CA . SER A 1 2 ? -21.456 -15.613 1.523 1.00 0.00 2 SER A CA 17
ATOM 29548 C C . SER A 1 2 ? -20.369 -14.567 1.222 1.00 0.00 2 SER A C 17
ATOM 29549 O O . SER A 1 2 ? -20.301 -14.011 0.121 1.00 0.00 2 SER A O 17
ATOM 29557 N N . HIS A 1 3 ? -19.536 -14.264 2.227 1.00 0.00 3 HIS A N 17
ATOM 29558 C CA . HIS A 1 3 ? -18.441 -13.270 2.178 1.00 0.00 3 HIS A CA 17
ATOM 29559 C C . HIS A 1 3 ? -17.340 -13.535 3.229 1.00 0.00 3 HIS A C 17
ATOM 29560 O O . HIS A 1 3 ? -16.884 -12.612 3.909 1.00 0.00 3 HIS A O 17
ATOM 29575 N N . MET A 1 4 ? -16.933 -14.796 3.412 1.00 0.00 4 MET A N 17
ATOM 29576 C CA . MET A 1 4 ? -15.821 -15.188 4.299 1.00 0.00 4 MET A CA 17
ATOM 29577 C C . MET A 1 4 ? -14.479 -14.615 3.807 1.00 0.00 4 MET A C 17
ATOM 29578 O O . MET A 1 4 ? -13.863 -15.123 2.867 1.00 0.00 4 MET A O 17
ATOM 29592 N N . GLY A 1 5 ? -14.055 -13.525 4.448 1.00 0.00 5 GLY A N 17
ATOM 29593 C CA . GLY A 1 5 ? -12.831 -12.759 4.197 1.00 0.00 5 GLY A CA 17
ATOM 29594 C C . GLY A 1 5 ? -12.291 -12.113 5.480 1.00 0.00 5 GLY A C 17
ATOM 29595 O O . GLY A 1 5 ? -12.744 -12.423 6.586 1.00 0.00 5 GLY A O 17
ATOM 29599 N N . SER A 1 6 ? -11.312 -11.219 5.338 1.00 0.00 6 SER A N 17
ATOM 29600 C CA . SER A 1 6 ? -10.671 -10.501 6.452 1.00 0.00 6 SER A CA 17
ATOM 29601 C C . SER A 1 6 ? -11.539 -9.347 6.982 1.00 0.00 6 SER A C 17
ATOM 29602 O O . SER A 1 6 ? -12.142 -9.475 8.049 1.00 0.00 6 SER A O 17
ATOM 29610 N N . VAL A 1 7 ? -11.623 -8.218 6.259 1.00 0.00 7 VAL A N 17
ATOM 29611 C CA . VAL A 1 7 ? -12.424 -7.041 6.674 1.00 0.00 7 VAL A CA 17
ATOM 29612 C C . VAL A 1 7 ? -13.932 -7.249 6.440 1.00 0.00 7 VAL A C 17
ATOM 29613 O O . VAL A 1 7 ? -14.754 -6.767 7.221 1.00 0.00 7 VAL A O 17
ATOM 29626 N N . GLY A 1 8 ? -14.299 -7.987 5.385 1.00 0.00 8 GLY A N 17
ATOM 29627 C CA . GLY A 1 8 ? -15.685 -8.300 4.991 1.00 0.00 8 GLY A CA 17
ATOM 29628 C C . GLY A 1 8 ? -16.075 -7.867 3.567 1.00 0.00 8 GLY A C 17
ATOM 29629 O O . GLY A 1 8 ? -17.162 -8.209 3.098 1.00 0.00 8 GLY A O 17
ATOM 29633 N N . LEU A 1 9 ? -15.190 -7.142 2.873 1.00 0.00 9 LEU A N 17
ATOM 29634 C CA . LEU A 1 9 ? -15.315 -6.682 1.482 1.00 0.00 9 LEU A CA 17
ATOM 29635 C C . LEU A 1 9 ? -14.151 -7.210 0.613 1.00 0.00 9 LEU A C 17
ATOM 29636 O O . LEU A 1 9 ? -13.330 -8.009 1.073 1.00 0.00 9 LEU A O 17
ATOM 29652 N N . ARG A 1 10 ? -14.092 -6.791 -0.659 1.00 0.00 10 ARG A N 17
ATOM 29653 C CA . ARG A 1 10 ? -13.108 -7.248 -1.667 1.00 0.00 10 ARG A CA 17
ATOM 29654 C C . ARG A 1 10 ? -12.202 -6.112 -2.138 1.00 0.00 10 ARG A C 17
ATOM 29655 O O . ARG A 1 10 ? -11.034 -6.067 -1.780 1.00 0.00 10 ARG A O 17
ATOM 29676 N N . GLU A 1 11 ? -12.742 -5.203 -2.942 1.00 0.00 11 GLU A N 17
ATOM 29677 C CA . GLU A 1 11 ? -12.034 -4.049 -3.529 1.00 0.00 11 GLU A CA 17
ATOM 29678 C C . GLU A 1 11 ? -12.993 -2.905 -3.901 1.00 0.00 11 GLU A C 17
ATOM 29679 O O . GLU A 1 11 ? -12.633 -1.736 -3.771 1.00 0.00 11 GLU A O 17
ATOM 29691 N N . ILE A 1 12 ? -14.216 -3.230 -4.344 1.00 0.00 12 ILE A N 17
ATOM 29692 C CA . ILE A 1 12 ? -15.284 -2.267 -4.646 1.00 0.00 12 ILE A CA 17
ATOM 29693 C C . ILE A 1 12 ? -15.691 -1.444 -3.412 1.00 0.00 12 ILE A C 17
ATOM 29694 O O . ILE A 1 12 ? -16.195 -1.975 -2.420 1.00 0.00 12 ILE A O 17
ATOM 29710 N N . ILE A 1 13 ? -15.449 -0.134 -3.483 1.00 0.00 13 ILE A N 17
ATOM 29711 C CA . ILE A 1 13 ? -15.712 0.865 -2.438 1.00 0.00 13 ILE A CA 17
ATOM 29712 C C . ILE A 1 13 ? -16.114 2.225 -3.026 1.00 0.00 13 ILE A C 17
ATOM 29713 O O . ILE A 1 13 ? -16.095 2.424 -4.243 1.00 0.00 13 ILE A O 17
ATOM 29729 N N . SER A 1 14 ? -16.477 3.164 -2.149 1.00 0.00 14 SER A N 17
ATOM 29730 C CA . SER A 1 14 ? -16.797 4.558 -2.465 1.00 0.00 14 SER A CA 17
ATOM 29731 C C . SER A 1 14 ? -15.731 5.497 -1.887 1.00 0.00 14 SER A C 17
ATOM 29732 O O . SER A 1 14 ? -14.812 5.072 -1.182 1.00 0.00 14 SER A O 17
ATOM 29740 N N . GLU A 1 15 ? -15.865 6.795 -2.149 1.00 0.00 15 GLU A N 17
ATOM 29741 C CA . GLU A 1 15 ? -14.982 7.854 -1.643 1.00 0.00 15 GLU A CA 17
ATOM 29742 C C . GLU A 1 15 ? -14.809 7.848 -0.105 1.00 0.00 15 GLU A C 17
ATOM 29743 O O . GLU A 1 15 ? -13.779 8.312 0.376 1.00 0.00 15 GLU A O 17
ATOM 29755 N N . GLU A 1 16 ? -15.741 7.268 0.668 1.00 0.00 16 GLU A N 17
ATOM 29756 C CA . GLU A 1 16 ? -15.640 7.105 2.133 1.00 0.00 16 GLU A CA 17
ATOM 29757 C C . GLU A 1 16 ? -14.426 6.261 2.558 1.00 0.00 16 GLU A C 17
ATOM 29758 O O . GLU A 1 16 ? -13.615 6.701 3.376 1.00 0.00 16 GLU A O 17
ATOM 29770 N N . ASP A 1 17 ? -14.293 5.046 2.012 1.00 0.00 17 ASP A N 17
ATOM 29771 C CA . ASP A 1 17 ? -13.130 4.180 2.246 1.00 0.00 17 ASP A CA 17
ATOM 29772 C C . ASP A 1 17 ? -11.854 4.910 1.847 1.00 0.00 17 ASP A C 17
ATOM 29773 O O . ASP A 1 17 ? -10.894 4.869 2.612 1.00 0.00 17 ASP A O 17
ATOM 29782 N N . VAL A 1 18 ? -11.866 5.611 0.702 1.00 0.00 18 VAL A N 17
ATOM 29783 C CA . VAL A 1 18 ? -10.686 6.316 0.190 1.00 0.00 18 VAL A CA 17
ATOM 29784 C C . VAL A 1 18 ? -10.140 7.305 1.236 1.00 0.00 18 VAL A C 17
ATOM 29785 O O . VAL A 1 18 ? -8.935 7.526 1.317 1.00 0.00 18 VAL A O 17
ATOM 29798 N N . LYS A 1 19 ? -10.989 7.866 2.105 1.00 0.00 19 LYS A N 17
ATOM 29799 C CA . LYS A 1 19 ? -10.555 8.739 3.207 1.00 0.00 19 LYS A CA 17
ATOM 29800 C C . LYS A 1 19 ? -9.964 7.917 4.366 1.00 0.00 19 LYS A C 17
ATOM 29801 O O . LYS A 1 19 ? -8.863 8.212 4.835 1.00 0.00 19 LYS A O 17
ATOM 29820 N N . GLN A 1 20 ? -10.675 6.876 4.820 1.00 0.00 20 GLN A N 17
ATOM 29821 C CA . GLN A 1 20 ? -10.255 5.987 5.914 1.00 0.00 20 GLN A CA 17
ATOM 29822 C C . GLN A 1 20 ? -8.919 5.293 5.621 1.00 0.00 20 GLN A C 17
ATOM 29823 O O . GLN A 1 20 ? -8.010 5.354 6.444 1.00 0.00 20 GLN A O 17
ATOM 29837 N N . VAL A 1 21 ? -8.782 4.647 4.462 1.00 0.00 21 VAL A N 17
ATOM 29838 C CA . VAL A 1 21 ? -7.567 3.939 4.030 1.00 0.00 21 VAL A CA 17
ATOM 29839 C C . VAL A 1 21 ? -6.345 4.855 4.046 1.00 0.00 21 VAL A C 17
ATOM 29840 O O . VAL A 1 21 ? -5.336 4.487 4.639 1.00 0.00 21 VAL A O 17
ATOM 29853 N N . TYR A 1 22 ? -6.437 6.076 3.507 1.00 0.00 22 TYR A N 17
ATOM 29854 C CA . TYR A 1 22 ? -5.348 7.060 3.572 1.00 0.00 22 TYR A CA 17
ATOM 29855 C C . TYR A 1 22 ? -4.915 7.319 5.024 1.00 0.00 22 TYR A C 17
ATOM 29856 O O . TYR A 1 22 ? -3.721 7.405 5.301 1.00 0.00 22 TYR A O 17
ATOM 29874 N N . SER A 1 23 ? -5.870 7.366 5.960 1.00 0.00 23 SER A N 17
ATOM 29875 C CA . SER A 1 23 ? -5.633 7.499 7.405 1.00 0.00 23 SER A CA 17
ATOM 29876 C C . SER A 1 23 ? -4.888 6.304 8.033 1.00 0.00 23 SER A C 17
ATOM 29877 O O . SER A 1 23 ? -4.150 6.493 9.001 1.00 0.00 23 SER A O 17
ATOM 29885 N N . ILE A 1 24 ? -5.026 5.089 7.482 1.00 0.00 24 ILE A N 17
ATOM 29886 C CA . ILE A 1 24 ? -4.311 3.878 7.936 1.00 0.00 24 ILE A CA 17
ATOM 29887 C C . ILE A 1 24 ? -2.812 3.999 7.638 1.00 0.00 24 ILE A C 17
ATOM 29888 O O . ILE A 1 24 ? -1.975 3.723 8.500 1.00 0.00 24 ILE A O 17
ATOM 29904 N N . LEU A 1 25 ? -2.460 4.413 6.415 1.00 0.00 25 LEU A N 17
ATOM 29905 C CA . LEU A 1 25 ? -1.066 4.592 6.007 1.00 0.00 25 LEU A CA 17
ATOM 29906 C C . LEU A 1 25 ? -0.447 5.940 6.422 1.00 0.00 25 LEU A C 17
ATOM 29907 O O . LEU A 1 25 ? 0.778 6.074 6.399 1.00 0.00 25 LEU A O 17
ATOM 29923 N N . LYS A 1 26 ? -1.258 6.917 6.848 1.00 0.00 26 LYS A N 17
ATOM 29924 C CA . LYS A 1 26 ? -0.813 8.244 7.312 1.00 0.00 26 LYS A CA 17
ATOM 29925 C C . LYS A 1 26 ? 0.161 8.202 8.492 1.00 0.00 26 LYS A C 17
ATOM 29926 O O . LYS A 1 26 ? 0.972 9.116 8.638 1.00 0.00 26 LYS A O 17
ATOM 29945 N N . GLU A 1 27 ? 0.099 7.159 9.314 1.00 0.00 27 GLU A N 17
ATOM 29946 C CA . GLU A 1 27 ? 0.999 6.925 10.445 1.00 0.00 27 GLU A CA 17
ATOM 29947 C C . GLU A 1 27 ? 2.327 6.281 10.001 1.00 0.00 27 GLU A C 17
ATOM 29948 O O . GLU A 1 27 ? 2.345 5.181 9.445 1.00 0.00 27 GLU A O 17
ATOM 29960 N N . LYS A 1 28 ? 3.452 6.951 10.290 1.00 0.00 28 LYS A N 17
ATOM 29961 C CA . LYS A 1 28 ? 4.811 6.474 9.966 1.00 0.00 28 LYS A CA 17
ATOM 29962 C C . LYS A 1 28 ? 5.403 5.493 10.996 1.00 0.00 28 LYS A C 17
ATOM 29963 O O . LYS A 1 28 ? 6.464 4.914 10.771 1.00 0.00 28 LYS A O 17
ATOM 29982 N N . ASP A 1 29 ? 4.703 5.260 12.104 1.00 0.00 29 ASP A N 17
ATOM 29983 C CA . ASP A 1 29 ? 5.111 4.417 13.242 1.00 0.00 29 ASP A CA 17
ATOM 29984 C C . ASP A 1 29 ? 4.899 2.900 13.014 1.00 0.00 29 ASP A C 17
ATOM 29985 O O . ASP A 1 29 ? 5.090 2.085 13.920 1.00 0.00 29 ASP A O 17
ATOM 29994 N N . ILE A 1 30 ? 4.505 2.511 11.797 1.00 0.00 30 ILE A N 17
ATOM 29995 C CA . ILE A 1 30 ? 4.213 1.135 11.355 1.00 0.00 30 ILE A CA 17
ATOM 29996 C C . ILE A 1 30 ? 5.453 0.347 10.891 1.00 0.00 30 ILE A C 17
ATOM 29997 O O . ILE A 1 30 ? 5.343 -0.847 10.618 1.00 0.00 30 ILE A O 17
ATOM 30013 N N . SER A 1 31 ? 6.615 1.005 10.770 1.00 0.00 31 SER A N 17
ATOM 30014 C CA . SER A 1 31 ? 7.869 0.505 10.175 1.00 0.00 31 SER A CA 17
ATOM 30015 C C . SER A 1 31 ? 8.267 -0.905 10.648 1.00 0.00 31 SER A C 17
ATOM 30016 O O . SER A 1 31 ? 8.714 -1.110 11.780 1.00 0.00 31 SER A O 17
ATOM 30024 N N . VAL A 1 32 ? 8.071 -1.901 9.775 1.00 0.00 32 VAL A N 17
ATOM 30025 C CA . VAL A 1 32 ? 8.295 -3.327 10.061 1.00 0.00 32 VAL A CA 17
ATOM 30026 C C . VAL A 1 32 ? 9.791 -3.630 10.249 1.00 0.00 32 VAL A C 17
ATOM 30027 O O . VAL A 1 32 ? 10.604 -3.368 9.364 1.00 0.00 32 VAL A O 17
ATOM 30040 N N . ASP A 1 33 ? 10.157 -4.180 11.412 1.00 0.00 33 ASP A N 17
ATOM 30041 C CA . ASP A 1 33 ? 11.519 -4.620 11.759 1.00 0.00 33 ASP A CA 17
ATOM 30042 C C . ASP A 1 33 ? 12.047 -5.712 10.811 1.00 0.00 33 ASP A C 17
ATOM 30043 O O . ASP A 1 33 ? 11.336 -6.669 10.504 1.00 0.00 33 ASP A O 17
ATOM 30052 N N . SER A 1 34 ? 13.316 -5.621 10.397 1.00 0.00 34 SER A N 17
ATOM 30053 C CA . SER A 1 34 ? 13.944 -6.505 9.396 1.00 0.00 34 SER A CA 17
ATOM 30054 C C . SER A 1 34 ? 13.956 -7.995 9.780 1.00 0.00 34 SER A C 17
ATOM 30055 O O . SER A 1 34 ? 13.871 -8.863 8.911 1.00 0.00 34 SER A O 17
ATOM 30063 N N . THR A 1 35 ? 14.023 -8.308 11.078 1.00 0.00 35 THR A N 17
ATOM 30064 C CA . THR A 1 35 ? 13.937 -9.680 11.620 1.00 0.00 35 THR A CA 17
ATOM 30065 C C . THR A 1 35 ? 12.574 -10.315 11.329 1.00 0.00 35 THR A C 17
ATOM 30066 O O . THR A 1 35 ? 12.489 -11.453 10.855 1.00 0.00 35 THR A O 17
ATOM 30077 N N . THR A 1 36 ? 11.494 -9.567 11.573 1.00 0.00 36 THR A N 17
ATOM 30078 C CA . THR A 1 36 ? 10.114 -9.982 11.276 1.00 0.00 36 THR A CA 17
ATOM 30079 C C . THR A 1 36 ? 9.764 -9.802 9.796 1.00 0.00 36 THR A C 17
ATOM 30080 O O . THR A 1 36 ? 8.917 -10.531 9.286 1.00 0.00 36 THR A O 17
ATOM 30091 N N . TRP A 1 37 ? 10.429 -8.898 9.065 1.00 0.00 37 TRP A N 17
ATOM 30092 C CA . TRP A 1 37 ? 10.154 -8.612 7.650 1.00 0.00 37 TRP A CA 17
ATOM 30093 C C . TRP A 1 37 ? 10.099 -9.873 6.781 1.00 0.00 37 TRP A C 17
ATOM 30094 O O . TRP A 1 37 ? 9.150 -10.076 6.024 1.00 0.00 37 TRP A O 17
ATOM 30115 N N . ASN A 1 38 ? 11.067 -10.771 6.960 1.00 0.00 38 ASN A N 17
ATOM 30116 C CA . ASN A 1 38 ? 11.141 -12.051 6.252 1.00 0.00 38 ASN A CA 17
ATOM 30117 C C . ASN A 1 38 ? 9.838 -12.880 6.369 1.00 0.00 38 ASN A C 17
ATOM 30118 O O . ASN A 1 38 ? 9.469 -13.592 5.432 1.00 0.00 38 ASN A O 17
ATOM 30129 N N . ARG A 1 39 ? 9.124 -12.770 7.503 1.00 0.00 39 ARG A N 17
ATOM 30130 C CA . ARG A 1 39 ? 7.813 -13.390 7.777 1.00 0.00 39 ARG A CA 17
ATOM 30131 C C . ARG A 1 39 ? 6.655 -12.519 7.291 1.00 0.00 39 ARG A C 17
ATOM 30132 O O . ARG A 1 39 ? 5.717 -13.041 6.690 1.00 0.00 39 ARG A O 17
ATOM 30153 N N . ARG A 1 40 ? 6.727 -11.196 7.500 1.00 0.00 40 ARG A N 17
ATOM 30154 C CA . ARG A 1 40 ? 5.743 -10.213 7.002 1.00 0.00 40 ARG A CA 17
ATOM 30155 C C . ARG A 1 40 ? 5.522 -10.335 5.491 1.00 0.00 40 ARG A C 17
ATOM 30156 O O . ARG A 1 40 ? 4.392 -10.211 5.028 1.00 0.00 40 ARG A O 17
ATOM 30177 N N . TYR A 1 41 ? 6.580 -10.643 4.736 1.00 0.00 41 TYR A N 17
ATOM 30178 C CA . TYR A 1 41 ? 6.514 -10.896 3.297 1.00 0.00 41 TYR A CA 17
ATOM 30179 C C . TYR A 1 41 ? 5.443 -11.949 2.969 1.00 0.00 41 TYR A C 17
ATOM 30180 O O . TYR A 1 41 ? 4.670 -11.772 2.031 1.00 0.00 41 TYR A O 17
ATOM 30198 N N . ARG A 1 42 ? 5.355 -13.020 3.774 1.00 0.00 42 ARG A N 17
ATOM 30199 C CA . ARG A 1 42 ? 4.388 -14.115 3.608 1.00 0.00 42 ARG A CA 17
ATOM 30200 C C . ARG A 1 42 ? 2.941 -13.662 3.812 1.00 0.00 42 ARG A C 17
ATOM 30201 O O . ARG A 1 42 ? 2.137 -13.820 2.899 1.00 0.00 42 ARG A O 17
ATOM 30222 N N . GLU A 1 43 ? 2.598 -13.107 4.978 1.00 0.00 43 GLU A N 17
ATOM 30223 C CA . GLU A 1 43 ? 1.236 -12.609 5.249 1.00 0.00 43 GLU A CA 17
ATOM 30224 C C . GLU A 1 43 ? 0.791 -11.605 4.177 1.00 0.00 43 GLU A C 17
ATOM 30225 O O . GLU A 1 43 ? -0.279 -11.753 3.583 1.00 0.00 43 GLU A O 17
ATOM 30237 N N . TYR A 1 44 ? 1.644 -10.628 3.862 1.00 0.00 44 TYR A N 17
ATOM 30238 C CA . TYR A 1 44 ? 1.394 -9.624 2.834 1.00 0.00 44 TYR A CA 17
ATOM 30239 C C . TYR A 1 44 ? 1.242 -10.225 1.435 1.00 0.00 44 TYR A C 17
ATOM 30240 O O . TYR A 1 44 ? 0.358 -9.785 0.709 1.00 0.00 44 TYR A O 17
ATOM 30258 N N . MET A 1 45 ? 2.012 -11.258 1.068 1.00 0.00 45 MET A N 17
ATOM 30259 C CA . MET A 1 45 ? 1.870 -11.970 -0.209 1.00 0.00 45 MET A CA 17
ATOM 30260 C C . MET A 1 45 ? 0.447 -12.508 -0.424 1.00 0.00 45 MET A C 17
ATOM 30261 O O . MET A 1 45 ? -0.038 -12.543 -1.554 1.00 0.00 45 MET A O 17
ATOM 30275 N N . GLU A 1 46 ? -0.234 -12.943 0.636 1.00 0.00 46 GLU A N 17
ATOM 30276 C CA . GLU A 1 46 ? -1.618 -13.429 0.562 1.00 0.00 46 GLU A CA 17
ATOM 30277 C C . GLU A 1 46 ? -2.612 -12.276 0.458 1.00 0.00 46 GLU A C 17
ATOM 30278 O O . GLU A 1 46 ? -3.544 -12.346 -0.345 1.00 0.00 46 GLU A O 17
ATOM 30290 N N . LYS A 1 47 ? -2.376 -11.171 1.184 1.00 0.00 47 LYS A N 17
ATOM 30291 C CA . LYS A 1 47 ? -3.199 -9.957 1.088 1.00 0.00 47 LYS A CA 17
ATOM 30292 C C . LYS A 1 47 ? -3.335 -9.430 -0.352 1.00 0.00 47 LYS A C 17
ATOM 30293 O O . LYS A 1 47 ? -4.317 -8.768 -0.660 1.00 0.00 47 LYS A O 17
ATOM 30312 N N . ILE A 1 48 ? -2.407 -9.757 -1.251 1.00 0.00 48 ILE A N 17
ATOM 30313 C CA . ILE A 1 48 ? -2.446 -9.361 -2.671 1.00 0.00 48 ILE A CA 17
ATOM 30314 C C . ILE A 1 48 ? -3.578 -10.057 -3.452 1.00 0.00 48 ILE A C 17
ATOM 30315 O O . ILE A 1 48 ? -4.018 -9.579 -4.498 1.00 0.00 48 ILE A O 17
ATOM 30331 N N . LYS A 1 49 ? -4.074 -11.184 -2.928 1.00 0.00 49 LYS A N 17
ATOM 30332 C CA . LYS A 1 49 ? -5.058 -12.086 -3.551 1.00 0.00 49 LYS A CA 17
ATOM 30333 C C . LYS A 1 49 ? -6.332 -12.226 -2.716 1.00 0.00 49 LYS A C 17
ATOM 30334 O O . LYS A 1 49 ? -7.418 -12.397 -3.272 1.00 0.00 49 LYS A O 17
ATOM 30353 N N . THR A 1 50 ? -6.198 -12.150 -1.391 1.00 0.00 50 THR A N 17
ATOM 30354 C CA . THR A 1 50 ? -7.290 -12.350 -0.413 1.00 0.00 50 THR A CA 17
ATOM 30355 C C . THR A 1 50 ? -7.616 -11.074 0.357 1.00 0.00 50 THR A C 17
ATOM 30356 O O . THR A 1 50 ? -8.757 -10.864 0.776 1.00 0.00 50 THR A O 17
ATOM 30367 N N . GLY A 1 51 ? -6.610 -10.217 0.525 1.00 0.00 51 GLY A N 17
ATOM 30368 C CA . GLY A 1 51 ? -6.676 -8.984 1.288 1.00 0.00 51 GLY A CA 17
ATOM 30369 C C . GLY A 1 51 ? -7.494 -7.926 0.570 1.00 0.00 51 GLY A C 17
ATOM 30370 O O . GLY A 1 51 ? -7.469 -7.786 -0.656 1.00 0.00 51 GLY A O 17
ATOM 30374 N N . SER A 1 52 ? -8.225 -7.177 1.376 1.00 0.00 52 SER A N 17
ATOM 30375 C CA . SER A 1 52 ? -9.097 -6.109 0.940 1.00 0.00 52 SER A CA 17
ATOM 30376 C C . SER A 1 52 ? -8.351 -4.809 0.651 1.00 0.00 52 SER A C 17
ATOM 30377 O O . SER A 1 52 ? -7.153 -4.687 0.896 1.00 0.00 52 SER A O 17
ATOM 30385 N N . VAL A 1 53 ? -9.077 -3.795 0.194 1.00 0.00 53 VAL A N 17
ATOM 30386 C CA . VAL A 1 53 ? -8.595 -2.426 -0.053 1.00 0.00 53 VAL A CA 17
ATOM 30387 C C . VAL A 1 53 ? -7.763 -1.851 1.104 1.00 0.00 53 VAL A C 17
ATOM 30388 O O . VAL A 1 53 ? -6.622 -1.424 0.915 1.00 0.00 53 VAL A O 17
ATOM 30401 N N . PHE A 1 54 ? -8.314 -1.900 2.320 1.00 0.00 54 PHE A N 17
ATOM 30402 C CA . PHE A 1 54 ? -7.674 -1.464 3.561 1.00 0.00 54 PHE A CA 17
ATOM 30403 C C . PHE A 1 54 ? -6.374 -2.231 3.866 1.00 0.00 54 PHE A C 17
ATOM 30404 O O . PHE A 1 54 ? -5.474 -1.700 4.516 1.00 0.00 54 PHE A O 17
ATOM 30421 N N . GLU A 1 55 ? -6.260 -3.468 3.379 1.00 0.00 55 GLU A N 17
ATOM 30422 C CA . GLU A 1 55 ? -5.099 -4.340 3.555 1.00 0.00 55 GLU A CA 17
ATOM 30423 C C . GLU A 1 55 ? -4.046 -4.116 2.460 1.00 0.00 55 GLU A C 17
ATOM 30424 O O . GLU A 1 55 ? -2.879 -3.961 2.788 1.00 0.00 55 GLU A O 17
ATOM 30436 N N . ILE A 1 56 ? -4.416 -4.046 1.175 1.00 0.00 56 ILE A N 17
ATOM 30437 C CA . ILE A 1 56 ? -3.519 -3.731 0.049 1.00 0.00 56 ILE A CA 17
ATOM 30438 C C . ILE A 1 56 ? -2.748 -2.438 0.316 1.00 0.00 56 ILE A C 17
ATOM 30439 O O . ILE A 1 56 ? -1.525 -2.388 0.145 1.00 0.00 56 ILE A O 17
ATOM 30455 N N . ALA A 1 57 ? -3.462 -1.396 0.749 1.00 0.00 57 ALA A N 17
ATOM 30456 C CA . ALA A 1 57 ? -2.826 -0.135 1.105 1.00 0.00 57 ALA A CA 17
ATOM 30457 C C . ALA A 1 57 ? -1.834 -0.295 2.274 1.00 0.00 57 ALA A C 17
ATOM 30458 O O . ALA A 1 57 ? -0.788 0.350 2.279 1.00 0.00 57 ALA A O 17
ATOM 30465 N N . GLU A 1 58 ? -2.129 -1.151 3.261 1.00 0.00 58 GLU A N 17
ATOM 30466 C CA . GLU A 1 58 ? -1.198 -1.447 4.355 1.00 0.00 58 GLU A CA 17
ATOM 30467 C C . GLU A 1 58 ? 0.036 -2.184 3.813 1.00 0.00 58 GLU A C 17
ATOM 30468 O O . GLU A 1 58 ? 1.159 -1.796 4.121 1.00 0.00 58 GLU A O 17
ATOM 30480 N N . VAL A 1 59 ? -0.157 -3.201 2.968 1.00 0.00 59 VAL A N 17
ATOM 30481 C CA . VAL A 1 59 ? 0.915 -4.015 2.387 1.00 0.00 59 VAL A CA 17
ATOM 30482 C C . VAL A 1 59 ? 1.991 -3.133 1.756 1.00 0.00 59 VAL A C 17
ATOM 30483 O O . VAL A 1 59 ? 3.130 -3.116 2.220 1.00 0.00 59 VAL A O 17
ATOM 30496 N N . LEU A 1 60 ? 1.644 -2.372 0.713 1.00 0.00 60 LEU A N 17
ATOM 30497 C CA . LEU A 1 60 ? 2.616 -1.528 0.014 1.00 0.00 60 LEU A CA 17
ATOM 30498 C C . LEU A 1 60 ? 3.279 -0.486 0.942 1.00 0.00 60 LEU A C 17
ATOM 30499 O O . LEU A 1 60 ? 4.463 -0.194 0.785 1.00 0.00 60 LEU A O 17
ATOM 30515 N N . ARG A 1 61 ? 2.542 0.027 1.938 1.00 0.00 61 ARG A N 17
ATOM 30516 C CA . ARG A 1 61 ? 2.998 0.972 2.969 1.00 0.00 61 ARG A CA 17
ATOM 30517 C C . ARG A 1 61 ? 4.102 0.368 3.826 1.00 0.00 61 ARG A C 17
ATOM 30518 O O . ARG A 1 61 ? 5.125 1.020 4.035 1.00 0.00 61 ARG A O 17
ATOM 30539 N N . ASP A 1 62 ? 3.898 -0.854 4.323 1.00 0.00 62 ASP A N 17
ATOM 30540 C CA . ASP A 1 62 ? 4.910 -1.592 5.076 1.00 0.00 62 ASP A CA 17
ATOM 30541 C C . ASP A 1 62 ? 6.216 -1.654 4.275 1.00 0.00 62 ASP A C 17
ATOM 30542 O O . ASP A 1 62 ? 7.252 -1.229 4.783 1.00 0.00 62 ASP A O 17
ATOM 30551 N N . LEU A 1 63 ? 6.161 -2.088 3.007 1.00 0.00 63 LEU A N 17
ATOM 30552 C CA . LEU A 1 63 ? 7.323 -2.162 2.111 1.00 0.00 63 LEU A CA 17
ATOM 30553 C C . LEU A 1 63 ? 7.977 -0.794 1.831 1.00 0.00 63 LEU A C 17
ATOM 30554 O O . LEU A 1 63 ? 9.204 -0.696 1.841 1.00 0.00 63 LEU A O 17
ATOM 30570 N N . TYR A 1 64 ? 7.192 0.267 1.618 1.00 0.00 64 TYR A N 17
ATOM 30571 C CA . TYR A 1 64 ? 7.700 1.634 1.447 1.00 0.00 64 TYR A CA 17
ATOM 30572 C C . TYR A 1 64 ? 8.493 2.125 2.671 1.00 0.00 64 TYR A C 17
ATOM 30573 O O . TYR A 1 64 ? 9.635 2.577 2.547 1.00 0.00 64 TYR A O 17
ATOM 30591 N N . LEU A 1 65 ? 7.923 1.996 3.873 1.00 0.00 65 LEU A N 17
ATOM 30592 C CA . LEU A 1 65 ? 8.583 2.411 5.115 1.00 0.00 65 LEU A CA 17
ATOM 30593 C C . LEU A 1 65 ? 9.704 1.466 5.568 1.00 0.00 65 LEU A C 17
ATOM 30594 O O . LEU A 1 65 ? 10.585 1.886 6.320 1.00 0.00 65 LEU A O 17
ATOM 30610 N N . LEU A 1 66 ? 9.722 0.225 5.079 1.00 0.00 66 LEU A N 17
ATOM 30611 C CA . LEU A 1 66 ? 10.779 -0.760 5.329 1.00 0.00 66 LEU A CA 17
ATOM 30612 C C . LEU A 1 66 ? 12.153 -0.259 4.856 1.00 0.00 66 LEU A C 17
ATOM 30613 O O . LEU A 1 66 ? 13.166 -0.525 5.509 1.00 0.00 66 LEU A O 17
ATOM 30629 N N . LYS A 1 67 ? 12.181 0.496 3.748 1.00 0.00 67 LYS A N 17
ATOM 30630 C CA . LYS A 1 67 ? 13.387 1.147 3.208 1.00 0.00 67 LYS A CA 17
ATOM 30631 C C . LYS A 1 67 ? 13.512 2.607 3.676 1.00 0.00 67 LYS A C 17
ATOM 30632 O O . LYS A 1 67 ? 14.622 3.120 3.806 1.00 0.00 67 LYS A O 17
ATOM 30651 N N . GLY A 1 68 ? 12.378 3.267 3.945 1.00 0.00 68 GLY A N 17
ATOM 30652 C CA . GLY A 1 68 ? 12.296 4.681 4.336 1.00 0.00 68 GLY A CA 17
ATOM 30653 C C . GLY A 1 68 ? 12.407 5.663 3.158 1.00 0.00 68 GLY A C 17
ATOM 30654 O O . GLY A 1 68 ? 12.712 6.838 3.362 1.00 0.00 68 GLY A O 17
ATOM 30658 N N . ASP A 1 69 ? 12.198 5.185 1.928 1.00 0.00 69 ASP A N 17
ATOM 30659 C CA . ASP A 1 69 ? 12.287 5.937 0.669 1.00 0.00 69 ASP A CA 17
ATOM 30660 C C . ASP A 1 69 ? 11.352 5.349 -0.415 1.00 0.00 69 ASP A C 17
ATOM 30661 O O . ASP A 1 69 ? 10.636 4.374 -0.172 1.00 0.00 69 ASP A O 17
ATOM 30670 N N . LYS A 1 70 ? 11.332 5.960 -1.612 1.00 0.00 70 LYS A N 17
ATOM 30671 C CA . LYS A 1 70 ? 10.549 5.522 -2.787 1.00 0.00 70 LYS A CA 17
ATOM 30672 C C . LYS A 1 70 ? 11.329 4.657 -3.779 1.00 0.00 70 LYS A C 17
ATOM 30673 O O . LYS A 1 70 ? 10.746 4.085 -4.699 1.00 0.00 70 LYS A O 17
ATOM 30692 N N . ASP A 1 71 ? 12.637 4.542 -3.590 1.00 0.00 71 ASP A N 17
ATOM 30693 C CA . ASP A 1 71 ? 13.567 3.757 -4.404 1.00 0.00 71 ASP A CA 17
ATOM 30694 C C . ASP A 1 71 ? 13.786 2.356 -3.785 1.00 0.00 71 ASP A C 17
ATOM 30695 O O . ASP A 1 71 ? 14.905 1.943 -3.462 1.00 0.00 71 ASP A O 17
ATOM 30704 N N . LEU A 1 72 ? 12.682 1.616 -3.602 1.00 0.00 72 LEU A N 17
ATOM 30705 C CA . LEU A 1 72 ? 12.689 0.253 -3.058 1.00 0.00 72 LEU A CA 17
ATOM 30706 C C . LEU A 1 72 ? 13.587 -0.681 -3.891 1.00 0.00 72 LEU A C 17
ATOM 30707 O O . LEU A 1 72 ? 13.605 -0.600 -5.125 1.00 0.00 72 LEU A O 17
ATOM 30723 N N . SER A 1 73 ? 14.327 -1.574 -3.221 1.00 0.00 73 SER A N 17
ATOM 30724 C CA . SER A 1 73 ? 15.191 -2.562 -3.892 1.00 0.00 73 SER A CA 17
ATOM 30725 C C . SER A 1 73 ? 14.358 -3.554 -4.705 1.00 0.00 73 SER A C 17
ATOM 30726 O O . SER A 1 73 ? 13.156 -3.674 -4.478 1.00 0.00 73 SER A O 17
ATOM 30734 N N . PHE A 1 74 ? 14.987 -4.332 -5.592 1.00 0.00 74 PHE A N 17
ATOM 30735 C CA . PHE A 1 74 ? 14.331 -5.392 -6.366 1.00 0.00 74 PHE A CA 17
ATOM 30736 C C . PHE A 1 74 ? 13.467 -6.317 -5.488 1.00 0.00 74 PHE A C 17
ATOM 30737 O O . PHE A 1 74 ? 12.310 -6.568 -5.821 1.00 0.00 74 PHE A O 17
ATOM 30754 N N . GLY A 1 75 ? 13.999 -6.770 -4.345 1.00 0.00 75 GLY A N 17
ATOM 30755 C CA . GLY A 1 75 ? 13.287 -7.629 -3.391 1.00 0.00 75 GLY A CA 17
ATOM 30756 C C . GLY A 1 75 ? 11.972 -7.030 -2.890 1.00 0.00 75 GLY A C 17
ATOM 30757 O O . GLY A 1 75 ? 10.937 -7.683 -2.979 1.00 0.00 75 GLY A O 17
ATOM 30761 N N . GLU A 1 76 ? 11.977 -5.796 -2.378 1.00 0.00 76 GLU A N 17
ATOM 30762 C CA . GLU A 1 76 ? 10.732 -5.125 -1.981 1.00 0.00 76 GLU A CA 17
ATOM 30763 C C . GLU A 1 76 ? 9.844 -4.784 -3.197 1.00 0.00 76 GLU A C 17
ATOM 30764 O O . GLU A 1 76 ? 8.630 -4.997 -3.167 1.00 0.00 76 GLU A O 17
ATOM 30776 N N . ARG A 1 77 ? 10.440 -4.314 -4.300 1.00 0.00 77 ARG A N 17
ATOM 30777 C CA . ARG A 1 77 ? 9.757 -3.961 -5.554 1.00 0.00 77 ARG A CA 17
ATOM 30778 C C . ARG A 1 77 ? 8.949 -5.120 -6.145 1.00 0.00 77 ARG A C 17
ATOM 30779 O O . ARG A 1 77 ? 7.881 -4.857 -6.690 1.00 0.00 77 ARG A O 17
ATOM 30800 N N . LYS A 1 78 ? 9.392 -6.377 -6.001 1.00 0.00 78 LYS A N 17
ATOM 30801 C CA . LYS A 1 78 ? 8.683 -7.585 -6.471 1.00 0.00 78 LYS A CA 17
ATOM 30802 C C . LYS A 1 78 ? 7.218 -7.630 -6.014 1.00 0.00 78 LYS A C 17
ATOM 30803 O O . LYS A 1 78 ? 6.325 -7.682 -6.857 1.00 0.00 78 LYS A O 17
ATOM 30822 N N . MET A 1 79 ? 6.965 -7.618 -4.701 1.00 0.00 79 MET A N 17
ATOM 30823 C CA . MET A 1 79 ? 5.602 -7.604 -4.145 1.00 0.00 79 MET A CA 17
ATOM 30824 C C . MET A 1 79 ? 4.952 -6.219 -4.247 1.00 0.00 79 MET A C 17
ATOM 30825 O O . MET A 1 79 ? 3.759 -6.122 -4.548 1.00 0.00 79 MET A O 17
ATOM 30839 N N . LEU A 1 80 ? 5.722 -5.143 -4.029 1.00 0.00 80 LEU A N 17
ATOM 30840 C CA . LEU A 1 80 ? 5.227 -3.769 -4.138 1.00 0.00 80 LEU A CA 17
ATOM 30841 C C . LEU A 1 80 ? 4.579 -3.508 -5.503 1.00 0.00 80 LEU A C 17
ATOM 30842 O O . LEU A 1 80 ? 3.487 -2.963 -5.543 1.00 0.00 80 LEU A O 17
ATOM 30858 N N . ASP A 1 81 ? 5.206 -3.900 -6.612 1.00 0.00 81 ASP A N 17
ATOM 30859 C CA . ASP A 1 81 ? 4.672 -3.768 -7.975 1.00 0.00 81 ASP A CA 17
ATOM 30860 C C . ASP A 1 81 ? 3.243 -4.328 -8.110 1.00 0.00 81 ASP A C 17
ATOM 30861 O O . ASP A 1 81 ? 2.379 -3.717 -8.744 1.00 0.00 81 ASP A O 17
ATOM 30870 N N . THR A 1 82 ? 2.969 -5.459 -7.457 1.00 0.00 82 THR A N 17
ATOM 30871 C CA . THR A 1 82 ? 1.645 -6.087 -7.402 1.00 0.00 82 THR A CA 17
ATOM 30872 C C . THR A 1 82 ? 0.687 -5.287 -6.512 1.00 0.00 82 THR A C 17
ATOM 30873 O O . THR A 1 82 ? -0.411 -4.933 -6.945 1.00 0.00 82 THR A O 17
ATOM 30884 N N . ALA A 1 83 ? 1.101 -4.951 -5.282 1.00 0.00 83 ALA A N 17
ATOM 30885 C CA . ALA A 1 83 ? 0.310 -4.143 -4.350 1.00 0.00 83 ALA A CA 17
ATOM 30886 C C . ALA A 1 83 ? 0.036 -2.707 -4.856 1.00 0.00 83 ALA A C 17
ATOM 30887 O O . ALA A 1 83 ? -1.004 -2.145 -4.535 1.00 0.00 83 ALA A O 17
ATOM 30894 N N . ARG A 1 84 ? 0.908 -2.125 -5.692 1.00 0.00 84 ARG A N 17
ATOM 30895 C CA . ARG A 1 84 ? 0.772 -0.811 -6.359 1.00 0.00 84 ARG A CA 17
ATOM 30896 C C . ARG A 1 84 ? -0.389 -0.818 -7.338 1.00 0.00 84 ARG A C 17
ATOM 30897 O O . ARG A 1 84 ? -1.289 0.009 -7.221 1.00 0.00 84 ARG A O 17
ATOM 30918 N N . SER A 1 85 ? -0.377 -1.776 -8.270 1.00 0.00 85 SER A N 17
ATOM 30919 C CA . SER A 1 85 ? -1.429 -1.975 -9.278 1.00 0.00 85 SER A CA 17
ATOM 30920 C C . SER A 1 85 ? -2.811 -2.215 -8.650 1.00 0.00 85 SER A C 17
ATOM 30921 O O . SER A 1 85 ? -3.841 -2.015 -9.296 1.00 0.00 85 SER A O 17
ATOM 30929 N N . LEU A 1 86 ? -2.842 -2.656 -7.386 1.00 0.00 86 LEU A N 17
ATOM 30930 C CA . LEU A 1 86 ? -4.047 -2.846 -6.582 1.00 0.00 86 LEU A CA 17
ATOM 30931 C C . LEU A 1 86 ? -4.409 -1.609 -5.741 1.00 0.00 86 LEU A C 17
ATOM 30932 O O . LEU A 1 86 ? -5.575 -1.230 -5.732 1.00 0.00 86 LEU A O 17
ATOM 30948 N N . LEU A 1 87 ? -3.439 -0.932 -5.106 1.00 0.00 87 LEU A N 17
ATOM 30949 C CA . LEU A 1 87 ? -3.627 0.306 -4.333 1.00 0.00 87 LEU A CA 17
ATOM 30950 C C . LEU A 1 87 ? -4.485 1.295 -5.120 1.00 0.00 87 LEU A C 17
ATOM 30951 O O . LEU A 1 87 ? -5.548 1.732 -4.676 1.00 0.00 87 LEU A O 17
ATOM 30967 N N . ILE A 1 88 ? -4.010 1.662 -6.312 1.00 0.00 88 ILE A N 17
ATOM 30968 C CA . ILE A 1 88 ? -4.728 2.632 -7.133 1.00 0.00 88 ILE A CA 17
ATOM 30969 C C . ILE A 1 88 ? -6.049 2.086 -7.690 1.00 0.00 88 ILE A C 17
ATOM 30970 O O . ILE A 1 88 ? -6.898 2.881 -8.068 1.00 0.00 88 ILE A O 17
ATOM 30986 N N . LYS A 1 89 ? -6.237 0.760 -7.740 1.00 0.00 89 LYS A N 17
ATOM 30987 C CA . LYS A 1 89 ? -7.427 0.074 -8.279 1.00 0.00 89 LYS A CA 17
ATOM 30988 C C . LYS A 1 89 ? -8.694 0.436 -7.510 1.00 0.00 89 LYS A C 17
ATOM 30989 O O . LYS A 1 89 ? -9.728 0.720 -8.108 1.00 0.00 89 LYS A O 17
ATOM 31008 N N . GLU A 1 90 ? -8.611 0.415 -6.184 1.00 0.00 90 GLU A N 17
ATOM 31009 C CA . GLU A 1 90 ? -9.750 0.679 -5.298 1.00 0.00 90 GLU A CA 17
ATOM 31010 C C . GLU A 1 90 ? -9.963 2.189 -5.172 1.00 0.00 90 GLU A C 17
ATOM 31011 O O . GLU A 1 90 ? -11.055 2.714 -5.394 1.00 0.00 90 GLU A O 17
ATOM 31023 N N . LEU A 1 91 ? -8.860 2.890 -4.893 1.00 0.00 91 LEU A N 17
ATOM 31024 C CA . LEU A 1 91 ? -8.776 4.340 -4.752 1.00 0.00 91 LEU A CA 17
ATOM 31025 C C . LEU A 1 91 ? -9.140 5.094 -6.042 1.00 0.00 91 LEU A C 17
ATOM 31026 O O . LEU A 1 91 ? -9.517 6.266 -5.978 1.00 0.00 91 LEU A O 17
ATOM 31042 N N . SER A 1 92 ? -9.109 4.405 -7.190 1.00 0.00 92 SER A N 17
ATOM 31043 C CA . SER A 1 92 ? -9.500 4.857 -8.534 1.00 0.00 92 SER A CA 17
ATOM 31044 C C . SER A 1 92 ? -10.806 5.654 -8.551 1.00 0.00 92 SER A C 17
ATOM 31045 O O . SER A 1 92 ? -10.912 6.658 -9.258 1.00 0.00 92 SER A O 17
ATOM 31053 N N . LEU A 1 93 ? -11.775 5.244 -7.724 1.00 0.00 93 LEU A N 17
ATOM 31054 C CA . LEU A 1 93 ? -13.080 5.884 -7.576 1.00 0.00 93 LEU A CA 17
ATOM 31055 C C . LEU A 1 93 ? -12.948 7.377 -7.220 1.00 0.00 93 LEU A C 17
ATOM 31056 O O . LEU A 1 93 ? -13.369 8.248 -7.982 1.00 0.00 93 LEU A O 17
ATOM 31072 N N . ALA A 1 94 ? -12.332 7.673 -6.073 1.00 0.00 94 ALA A N 17
ATOM 31073 C CA . ALA A 1 94 ? -12.109 9.038 -5.592 1.00 0.00 94 ALA A CA 17
ATOM 31074 C C . ALA A 1 94 ? -10.991 9.786 -6.342 1.00 0.00 94 ALA A C 17
ATOM 31075 O O . ALA A 1 94 ? -11.007 11.018 -6.379 1.00 0.00 94 ALA A O 17
ATOM 31082 N N . LYS A 1 95 ? -10.033 9.056 -6.944 1.00 0.00 95 LYS A N 17
ATOM 31083 C CA . LYS A 1 95 ? -8.940 9.619 -7.762 1.00 0.00 95 LYS A CA 17
ATOM 31084 C C . LYS A 1 95 ? -9.475 10.594 -8.816 1.00 0.00 95 LYS A C 17
ATOM 31085 O O . LYS A 1 95 ? -8.908 11.667 -9.002 1.00 0.00 95 LYS A O 17
ATOM 31104 N N . ASP A 1 96 ? -10.568 10.209 -9.487 1.00 0.00 96 ASP A N 17
ATOM 31105 C CA . ASP A 1 96 ? -11.267 10.949 -10.550 1.00 0.00 96 ASP A CA 17
ATOM 31106 C C . ASP A 1 96 ? -10.314 11.583 -11.604 1.00 0.00 96 ASP A C 17
ATOM 31107 O O . ASP A 1 96 ? -10.544 12.681 -12.116 1.00 0.00 96 ASP A O 17
ATOM 31116 N N . CYS A 1 97 ? -9.191 10.900 -11.873 1.00 0.00 97 CYS A N 17
ATOM 31117 C CA . CYS A 1 97 ? -8.022 11.362 -12.636 1.00 0.00 97 CYS A CA 17
ATOM 31118 C C . CYS A 1 97 ? -7.115 10.178 -13.051 1.00 0.00 97 CYS A C 17
ATOM 31119 O O . CYS A 1 97 ? -7.532 9.019 -12.988 1.00 0.00 97 CYS A O 17
ATOM 31127 N N . SER A 1 98 ? -5.887 10.447 -13.502 1.00 0.00 98 SER A N 17
ATOM 31128 C CA . SER A 1 98 ? -4.876 9.423 -13.833 1.00 0.00 98 SER A CA 17
ATOM 31129 C C . SER A 1 98 ? -4.395 8.670 -12.578 1.00 0.00 98 SER A C 17
ATOM 31130 O O . SER A 1 98 ? -4.494 9.191 -11.464 1.00 0.00 98 SER A O 17
ATOM 31138 N N . GLU A 1 99 ? -3.813 7.471 -12.738 1.00 0.00 99 GLU A N 17
ATOM 31139 C CA . GLU A 1 99 ? -3.246 6.675 -11.622 1.00 0.00 99 GLU A CA 17
ATOM 31140 C C . GLU A 1 99 ? -2.206 7.449 -10.800 1.00 0.00 99 GLU A C 17
ATOM 31141 O O . GLU A 1 99 ? -2.088 7.218 -9.596 1.00 0.00 99 GLU A O 17
ATOM 31153 N N . ASP A 1 100 ? -1.523 8.412 -11.432 1.00 0.00 100 ASP A N 17
ATOM 31154 C CA . ASP A 1 100 ? -0.565 9.335 -10.817 1.00 0.00 100 ASP A CA 17
ATOM 31155 C C . ASP A 1 100 ? -1.143 10.045 -9.583 1.00 0.00 100 ASP A C 17
ATOM 31156 O O . ASP A 1 100 ? -0.372 10.374 -8.688 1.00 0.00 100 ASP A O 17
ATOM 31165 N N . GLU A 1 101 ? -2.464 10.258 -9.477 1.00 0.00 101 GLU A N 17
ATOM 31166 C CA . GLU A 1 101 ? -3.084 10.833 -8.280 1.00 0.00 101 GLU A CA 17
ATOM 31167 C C . GLU A 1 101 ? -2.674 10.023 -7.036 1.00 0.00 101 GLU A C 17
ATOM 31168 O O . GLU A 1 101 ? -2.087 10.566 -6.101 1.00 0.00 101 GLU A O 17
ATOM 31180 N N . ILE A 1 102 ? -2.949 8.717 -7.034 1.00 0.00 102 ILE A N 17
ATOM 31181 C CA . ILE A 1 102 ? -2.654 7.824 -5.908 1.00 0.00 102 ILE A CA 17
ATOM 31182 C C . ILE A 1 102 ? -1.188 7.378 -5.908 1.00 0.00 102 ILE A C 17
ATOM 31183 O O . ILE A 1 102 ? -0.559 7.358 -4.851 1.00 0.00 102 ILE A O 17
ATOM 31199 N N . GLU A 1 103 ? -0.625 7.042 -7.075 1.00 0.00 103 GLU A N 17
ATOM 31200 C CA . GLU A 1 103 ? 0.776 6.623 -7.207 1.00 0.00 103 GLU A CA 17
ATOM 31201 C C . GLU A 1 103 ? 1.744 7.692 -6.662 1.00 0.00 103 GLU A C 17
ATOM 31202 O O . GLU A 1 103 ? 2.674 7.365 -5.923 1.00 0.00 103 GLU A O 17
ATOM 31214 N N . SER A 1 104 ? 1.547 8.968 -7.019 1.00 0.00 104 SER A N 17
ATOM 31215 C CA . SER A 1 104 ? 2.332 10.088 -6.483 1.00 0.00 104 SER A CA 17
ATOM 31216 C C . SER A 1 104 ? 1.965 10.463 -5.049 1.00 0.00 104 SER A C 17
ATOM 31217 O O . SER A 1 104 ? 2.862 10.852 -4.304 1.00 0.00 104 SER A O 17
ATOM 31225 N N . ASP A 1 105 ? 0.703 10.327 -4.619 1.00 0.00 105 ASP A N 17
ATOM 31226 C CA . ASP A 1 105 ? 0.303 10.617 -3.231 1.00 0.00 105 ASP A CA 17
ATOM 31227 C C . ASP A 1 105 ? 1.091 9.800 -2.195 1.00 0.00 105 ASP A C 17
ATOM 31228 O O . ASP A 1 105 ? 1.183 10.221 -1.042 1.00 0.00 105 ASP A O 17
ATOM 31237 N N . LEU A 1 106 ? 1.732 8.691 -2.583 1.00 0.00 106 LEU A N 17
ATOM 31238 C CA . LEU A 1 106 ? 2.595 7.903 -1.701 1.00 0.00 106 LEU A CA 17
ATOM 31239 C C . LEU A 1 106 ? 3.704 8.773 -1.080 1.00 0.00 106 LEU A C 17
ATOM 31240 O O . LEU A 1 106 ? 3.995 8.633 0.109 1.00 0.00 106 LEU A O 17
ATOM 31256 N N . LYS A 1 107 ? 4.251 9.742 -1.837 1.00 0.00 107 LYS A N 17
ATOM 31257 C CA . LYS A 1 107 ? 5.243 10.721 -1.350 1.00 0.00 107 LYS A CA 17
ATOM 31258 C C . LYS A 1 107 ? 4.678 11.648 -0.263 1.00 0.00 107 LYS A C 17
ATOM 31259 O O . LYS A 1 107 ? 5.442 12.148 0.557 1.00 0.00 107 LYS A O 17
ATOM 31278 N N . LYS A 1 108 ? 3.355 11.858 -0.241 1.00 0.00 108 LYS A N 17
ATOM 31279 C CA . LYS A 1 108 ? 2.603 12.655 0.748 1.00 0.00 108 LYS A CA 17
ATOM 31280 C C . LYS A 1 108 ? 2.101 11.826 1.935 1.00 0.00 108 LYS A C 17
ATOM 31281 O O . LYS A 1 108 ? 1.741 12.392 2.970 1.00 0.00 108 LYS A O 17
ATOM 31300 N N . ILE A 1 109 ? 2.087 10.496 1.814 1.00 0.00 109 ILE A N 17
ATOM 31301 C CA . ILE A 1 109 ? 1.691 9.568 2.875 1.00 0.00 109 ILE A CA 17
ATOM 31302 C C . ILE A 1 109 ? 2.918 9.059 3.640 1.00 0.00 109 ILE A C 17
ATOM 31303 O O . ILE A 1 109 ? 3.076 9.401 4.811 1.00 0.00 109 ILE A O 17
ATOM 31319 N N . PHE A 1 110 ? 3.784 8.267 2.997 1.00 0.00 110 PHE A N 17
ATOM 31320 C CA . PHE A 1 110 ? 4.959 7.639 3.620 1.00 0.00 110 PHE A CA 17
ATOM 31321 C C . PHE A 1 110 ? 6.134 8.626 3.809 1.00 0.00 110 PHE A C 17
ATOM 31322 O O . PHE A 1 110 ? 7.065 8.345 4.560 1.00 0.00 110 PHE A O 17
ATOM 31339 N N . ASN A 1 111 ? 6.069 9.791 3.147 1.00 0.00 111 ASN A N 17
ATOM 31340 C CA . ASN A 1 111 ? 7.037 10.897 3.150 1.00 0.00 111 ASN A CA 17
ATOM 31341 C C . ASN A 1 111 ? 8.431 10.522 2.599 1.00 0.00 111 ASN A C 17
ATOM 31342 O O . ASN A 1 111 ? 9.371 10.264 3.355 1.00 0.00 111 ASN A O 17
ATOM 31353 N N . LEU A 1 112 ? 8.555 10.491 1.261 1.00 0.00 112 LEU A N 17
ATOM 31354 C CA . LEU A 1 112 ? 9.749 10.024 0.535 1.00 0.00 112 LEU A CA 17
ATOM 31355 C C . LEU A 1 112 ? 10.512 11.169 -0.167 1.00 0.00 112 LEU A C 17
ATOM 31356 O O . LEU A 1 112 ? 11.673 11.429 0.158 1.00 0.00 112 LEU A O 17
ATOM 31372 N N . ALA A 1 113 ? 9.871 11.813 -1.156 1.00 0.00 113 ALA A N 17
ATOM 31373 C CA . ALA A 1 113 ? 10.366 12.968 -1.925 1.00 0.00 113 ALA A CA 17
ATOM 31374 C C . ALA A 1 113 ? 10.634 14.241 -1.077 1.00 0.00 113 ALA A C 17
ATOM 31375 O O . ALA A 1 113 ? 11.244 15.192 -1.620 1.00 0.00 113 ALA A O 17
ATOM 31383 N N . GLY A 1 1 ? -1.513 -9.724 11.848 1.00 0.00 1 GLY A N 18
ATOM 31384 C CA . GLY A 1 1 ? -2.984 -9.743 11.664 1.00 0.00 1 GLY A CA 18
ATOM 31385 C C . GLY A 1 1 ? -3.438 -10.916 10.809 1.00 0.00 1 GLY A C 18
ATOM 31386 O O . GLY A 1 1 ? -3.897 -10.707 9.684 1.00 0.00 1 GLY A O 18
ATOM 31392 N N . SER A 1 2 ? -3.324 -12.145 11.329 1.00 0.00 2 SER A N 18
ATOM 31393 C CA . SER A 1 2 ? -3.656 -13.394 10.611 1.00 0.00 2 SER A CA 18
ATOM 31394 C C . SER A 1 2 ? -4.952 -14.023 11.135 1.00 0.00 2 SER A C 18
ATOM 31395 O O . SER A 1 2 ? -5.845 -14.348 10.351 1.00 0.00 2 SER A O 18
ATOM 31403 N N . HIS A 1 3 ? -5.089 -14.141 12.465 1.00 0.00 3 HIS A N 18
ATOM 31404 C CA . HIS A 1 3 ? -6.281 -14.685 13.145 1.00 0.00 3 HIS A CA 18
ATOM 31405 C C . HIS A 1 3 ? -7.554 -13.851 12.896 1.00 0.00 3 HIS A C 18
ATOM 31406 O O . HIS A 1 3 ? -8.663 -14.386 12.908 1.00 0.00 3 HIS A O 18
ATOM 31421 N N . MET A 1 4 ? -7.385 -12.550 12.633 1.00 0.00 4 MET A N 18
ATOM 31422 C CA . MET A 1 4 ? -8.437 -11.589 12.265 1.00 0.00 4 MET A CA 18
ATOM 31423 C C . MET A 1 4 ? -9.142 -11.965 10.948 1.00 0.00 4 MET A C 18
ATOM 31424 O O . MET A 1 4 ? -10.373 -11.942 10.871 1.00 0.00 4 MET A O 18
ATOM 31438 N N . GLY A 1 5 ? -8.365 -12.329 9.922 1.00 0.00 5 GLY A N 18
ATOM 31439 C CA . GLY A 1 5 ? -8.836 -12.725 8.590 1.00 0.00 5 GLY A CA 18
ATOM 31440 C C . GLY A 1 5 ? -8.907 -11.543 7.618 1.00 0.00 5 GLY A C 18
ATOM 31441 O O . GLY A 1 5 ? -7.895 -10.878 7.376 1.00 0.00 5 GLY A O 18
ATOM 31445 N N . SER A 1 6 ? -10.098 -11.288 7.066 1.00 0.00 6 SER A N 18
ATOM 31446 C CA . SER A 1 6 ? -10.408 -10.183 6.137 1.00 0.00 6 SER A CA 18
ATOM 31447 C C . SER A 1 6 ? -11.317 -9.125 6.781 1.00 0.00 6 SER A C 18
ATOM 31448 O O . SER A 1 6 ? -11.901 -9.349 7.846 1.00 0.00 6 SER A O 18
ATOM 31456 N N . VAL A 1 7 ? -11.477 -7.971 6.121 1.00 0.00 7 VAL A N 18
ATOM 31457 C CA . VAL A 1 7 ? -12.344 -6.867 6.590 1.00 0.00 7 VAL A CA 18
ATOM 31458 C C . VAL A 1 7 ? -13.843 -7.148 6.371 1.00 0.00 7 VAL A C 18
ATOM 31459 O O . VAL A 1 7 ? -14.680 -6.702 7.157 1.00 0.00 7 VAL A O 18
ATOM 31472 N N . GLY A 1 8 ? -14.189 -7.910 5.325 1.00 0.00 8 GLY A N 18
ATOM 31473 C CA . GLY A 1 8 ? -15.562 -8.303 4.956 1.00 0.00 8 GLY A CA 18
ATOM 31474 C C . GLY A 1 8 ? -15.962 -7.959 3.511 1.00 0.00 8 GLY A C 18
ATOM 31475 O O . GLY A 1 8 ? -16.961 -8.475 3.005 1.00 0.00 8 GLY A O 18
ATOM 31479 N N . LEU A 1 9 ? -15.173 -7.116 2.838 1.00 0.00 9 LEU A N 18
ATOM 31480 C CA . LEU A 1 9 ? -15.311 -6.704 1.435 1.00 0.00 9 LEU A CA 18
ATOM 31481 C C . LEU A 1 9 ? -14.168 -7.272 0.565 1.00 0.00 9 LEU A C 18
ATOM 31482 O O . LEU A 1 9 ? -13.352 -8.073 1.034 1.00 0.00 9 LEU A O 18
ATOM 31498 N N . ARG A 1 10 ? -14.139 -6.900 -0.722 1.00 0.00 10 ARG A N 18
ATOM 31499 C CA . ARG A 1 10 ? -13.162 -7.364 -1.731 1.00 0.00 10 ARG A CA 18
ATOM 31500 C C . ARG A 1 10 ? -12.235 -6.230 -2.169 1.00 0.00 10 ARG A C 18
ATOM 31501 O O . ARG A 1 10 ? -11.058 -6.231 -1.836 1.00 0.00 10 ARG A O 18
ATOM 31522 N N . GLU A 1 11 ? -12.764 -5.273 -2.928 1.00 0.00 11 GLU A N 18
ATOM 31523 C CA . GLU A 1 11 ? -12.024 -4.129 -3.493 1.00 0.00 11 GLU A CA 18
ATOM 31524 C C . GLU A 1 11 ? -12.958 -2.972 -3.880 1.00 0.00 11 GLU A C 18
ATOM 31525 O O . GLU A 1 11 ? -12.603 -1.809 -3.699 1.00 0.00 11 GLU A O 18
ATOM 31537 N N . ILE A 1 12 ? -14.155 -3.282 -4.399 1.00 0.00 12 ILE A N 18
ATOM 31538 C CA . ILE A 1 12 ? -15.205 -2.306 -4.724 1.00 0.00 12 ILE A CA 18
ATOM 31539 C C . ILE A 1 12 ? -15.633 -1.487 -3.502 1.00 0.00 12 ILE A C 18
ATOM 31540 O O . ILE A 1 12 ? -16.166 -2.018 -2.525 1.00 0.00 12 ILE A O 18
ATOM 31556 N N . ILE A 1 13 ? -15.389 -0.181 -3.579 1.00 0.00 13 ILE A N 18
ATOM 31557 C CA . ILE A 1 13 ? -15.681 0.812 -2.545 1.00 0.00 13 ILE A CA 18
ATOM 31558 C C . ILE A 1 13 ? -16.104 2.161 -3.143 1.00 0.00 13 ILE A C 18
ATOM 31559 O O . ILE A 1 13 ? -16.118 2.346 -4.362 1.00 0.00 13 ILE A O 18
ATOM 31575 N N . SER A 1 14 ? -16.443 3.107 -2.268 1.00 0.00 14 SER A N 18
ATOM 31576 C CA . SER A 1 14 ? -16.783 4.499 -2.572 1.00 0.00 14 SER A CA 18
ATOM 31577 C C . SER A 1 14 ? -15.751 5.463 -1.975 1.00 0.00 14 SER A C 18
ATOM 31578 O O . SER A 1 14 ? -14.838 5.049 -1.258 1.00 0.00 14 SER A O 18
ATOM 31586 N N . GLU A 1 15 ? -15.908 6.767 -2.224 1.00 0.00 15 GLU A N 18
ATOM 31587 C CA . GLU A 1 15 ? -15.057 7.826 -1.662 1.00 0.00 15 GLU A CA 18
ATOM 31588 C C . GLU A 1 15 ? -14.863 7.721 -0.134 1.00 0.00 15 GLU A C 18
ATOM 31589 O O . GLU A 1 15 ? -13.802 8.081 0.365 1.00 0.00 15 GLU A O 18
ATOM 31601 N N . GLU A 1 16 ? -15.839 7.179 0.606 1.00 0.00 16 GLU A N 18
ATOM 31602 C CA . GLU A 1 16 ? -15.776 6.967 2.062 1.00 0.00 16 GLU A CA 18
ATOM 31603 C C . GLU A 1 16 ? -14.555 6.145 2.499 1.00 0.00 16 GLU A C 18
ATOM 31604 O O . GLU A 1 16 ? -13.761 6.594 3.331 1.00 0.00 16 GLU A O 18
ATOM 31616 N N . ASP A 1 17 ? -14.399 4.938 1.947 1.00 0.00 17 ASP A N 18
ATOM 31617 C CA . ASP A 1 17 ? -13.225 4.095 2.192 1.00 0.00 17 ASP A CA 18
ATOM 31618 C C . ASP A 1 17 ? -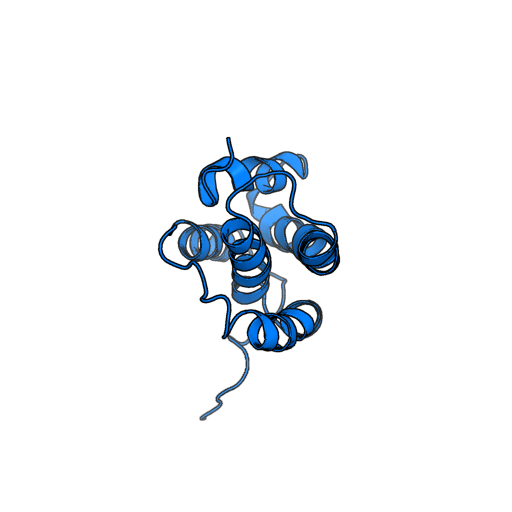11.958 4.843 1.795 1.00 0.00 17 ASP A C 18
ATOM 31619 O O . ASP A 1 17 ? -11.006 4.813 2.570 1.00 0.00 17 ASP A O 18
ATOM 31628 N N . VAL A 1 18 ? -11.966 5.542 0.646 1.00 0.00 18 VAL A N 18
ATOM 31629 C CA . VAL A 1 18 ? -10.792 6.274 0.153 1.00 0.00 18 VAL A CA 18
ATOM 31630 C C . VAL A 1 18 ? -10.281 7.266 1.208 1.00 0.00 18 VAL A C 18
ATOM 31631 O O . VAL A 1 18 ? -9.086 7.516 1.300 1.00 0.00 18 VAL A O 18
ATOM 31644 N N . LYS A 1 19 ? -11.147 7.787 2.081 1.00 0.00 19 LYS A N 18
ATOM 31645 C CA . LYS A 1 19 ? -10.745 8.660 3.193 1.00 0.00 19 LYS A CA 18
ATOM 31646 C C . LYS A 1 19 ? -10.138 7.858 4.352 1.00 0.00 19 LYS A C 18
ATOM 31647 O O . LYS A 1 19 ? -9.063 8.200 4.848 1.00 0.00 19 LYS A O 18
ATOM 31666 N N . GLN A 1 20 ? -10.807 6.783 4.780 1.00 0.00 20 GLN A N 18
ATOM 31667 C CA . GLN A 1 20 ? -10.354 5.911 5.870 1.00 0.00 20 GLN A CA 18
ATOM 31668 C C . GLN A 1 20 ? -9.024 5.219 5.556 1.00 0.00 20 GLN A C 18
ATOM 31669 O O . GLN A 1 20 ? -8.088 5.328 6.341 1.00 0.00 20 GLN A O 18
ATOM 31683 N N . VAL A 1 21 ? -8.903 4.538 4.416 1.00 0.00 21 VAL A N 18
ATOM 31684 C CA . VAL A 1 21 ? -7.656 3.901 3.964 1.00 0.00 21 VAL A CA 18
ATOM 31685 C C . VAL A 1 21 ? -6.487 4.886 3.956 1.00 0.00 21 VAL A C 18
ATOM 31686 O O . VAL A 1 21 ? -5.411 4.532 4.430 1.00 0.00 21 VAL A O 18
ATOM 31699 N N . TYR A 1 22 ? -6.707 6.136 3.522 1.00 0.00 22 TYR A N 18
ATOM 31700 C CA . TYR A 1 22 ? -5.696 7.195 3.569 1.00 0.00 22 TYR A CA 18
ATOM 31701 C C . TYR A 1 22 ? -5.239 7.498 5.000 1.00 0.00 22 TYR A C 18
ATOM 31702 O O . TYR A 1 22 ? -4.071 7.802 5.208 1.00 0.00 22 TYR A O 18
ATOM 31720 N N . SER A 1 23 ? -6.118 7.380 5.997 1.00 0.00 23 SER A N 18
ATOM 31721 C CA . SER A 1 23 ? -5.786 7.536 7.419 1.00 0.00 23 SER A CA 18
ATOM 31722 C C . SER A 1 23 ? -5.011 6.326 7.983 1.00 0.00 23 SER A C 18
ATOM 31723 O O . SER A 1 23 ? -4.149 6.497 8.848 1.00 0.00 23 SER A O 18
ATOM 31731 N N . ILE A 1 24 ? -5.223 5.113 7.450 1.00 0.00 24 ILE A N 18
ATOM 31732 C CA . ILE A 1 24 ? -4.530 3.885 7.887 1.00 0.00 24 ILE A CA 18
ATOM 31733 C C . ILE A 1 24 ? -3.029 3.949 7.581 1.00 0.00 24 ILE A C 18
ATOM 31734 O O . ILE A 1 24 ? -2.197 3.719 8.462 1.00 0.00 24 ILE A O 18
ATOM 31750 N N . LEU A 1 25 ? -2.663 4.234 6.326 1.00 0.00 25 LEU A N 18
ATOM 31751 C CA . LEU A 1 25 ? -1.266 4.361 5.914 1.00 0.00 25 LEU A CA 18
ATOM 31752 C C . LEU A 1 25 ? -0.633 5.730 6.230 1.00 0.00 25 LEU A C 18
ATOM 31753 O O . LEU A 1 25 ? 0.585 5.853 6.125 1.00 0.00 25 LEU A O 18
ATOM 31769 N N . LYS A 1 26 ? -1.413 6.733 6.662 1.00 0.00 26 LYS A N 18
ATOM 31770 C CA . LYS A 1 26 ? -0.927 8.079 7.035 1.00 0.00 26 LYS A CA 18
ATOM 31771 C C . LYS A 1 26 ? 0.153 8.083 8.120 1.00 0.00 26 LYS A C 18
ATOM 31772 O O . LYS A 1 26 ? 0.947 9.020 8.201 1.00 0.00 26 LYS A O 18
ATOM 31791 N N . GLU A 1 27 ? 0.169 7.056 8.968 1.00 0.00 27 GLU A N 18
ATOM 31792 C CA . GLU A 1 27 ? 1.174 6.875 10.012 1.00 0.00 27 GLU A CA 18
ATOM 31793 C C . GLU A 1 27 ? 2.561 6.521 9.444 1.00 0.00 27 GLU A C 18
ATOM 31794 O O . GLU A 1 27 ? 2.690 5.815 8.441 1.00 0.00 27 GLU A O 18
ATOM 31806 N N . LYS A 1 28 ? 3.614 6.971 10.138 1.00 0.00 28 LYS A N 18
ATOM 31807 C CA . LYS A 1 28 ? 5.024 6.754 9.771 1.00 0.00 28 LYS A CA 18
ATOM 31808 C C . LYS A 1 28 ? 5.795 5.844 10.734 1.00 0.00 28 LYS A C 18
ATOM 31809 O O . LYS A 1 28 ? 6.930 5.468 10.456 1.00 0.00 28 LYS A O 18
ATOM 31828 N N . ASP A 1 29 ? 5.171 5.449 11.842 1.00 0.00 29 ASP A N 18
ATOM 31829 C CA . ASP A 1 29 ? 5.746 4.573 12.874 1.00 0.00 29 ASP A CA 18
ATOM 31830 C C . ASP A 1 29 ? 5.424 3.080 12.645 1.00 0.00 29 ASP A C 18
ATOM 31831 O O . ASP A 1 29 ? 5.649 2.234 13.512 1.00 0.00 29 ASP A O 18
ATOM 31840 N N . ILE A 1 30 ? 4.883 2.749 11.467 1.00 0.00 30 ILE A N 18
ATOM 31841 C CA . ILE A 1 30 ? 4.500 1.391 11.048 1.00 0.00 30 ILE A CA 18
ATOM 31842 C C . ILE A 1 30 ? 5.711 0.513 10.676 1.00 0.00 30 ILE A C 18
ATOM 31843 O O . ILE A 1 30 ? 5.543 -0.688 10.475 1.00 0.00 30 ILE A O 18
ATOM 31859 N N . SER A 1 31 ? 6.911 1.105 10.569 1.00 0.00 31 SER A N 18
ATOM 31860 C CA . SER A 1 31 ? 8.192 0.487 10.192 1.00 0.00 31 SER A CA 18
ATOM 31861 C C . SER A 1 31 ? 8.408 -0.877 10.856 1.00 0.00 31 SER A C 18
ATOM 31862 O O . SER A 1 31 ? 8.694 -0.981 12.054 1.00 0.00 31 SER A O 18
ATOM 31870 N N . VAL A 1 32 ? 8.234 -1.940 10.071 1.00 0.00 32 VAL A N 18
ATOM 31871 C CA . VAL A 1 32 ? 8.368 -3.322 10.539 1.00 0.00 32 VAL A CA 18
ATOM 31872 C C . VAL A 1 32 ? 9.835 -3.683 10.822 1.00 0.00 32 VAL A C 18
ATOM 31873 O O . VAL A 1 32 ? 10.759 -3.130 10.220 1.00 0.00 32 VAL A O 18
ATOM 31886 N N . ASP A 1 33 ? 10.061 -4.609 11.755 1.00 0.00 33 ASP A N 18
ATOM 31887 C CA . ASP A 1 33 ? 11.392 -5.133 12.088 1.00 0.00 33 ASP A CA 18
ATOM 31888 C C . ASP A 1 33 ? 12.027 -5.873 10.899 1.00 0.00 33 ASP A C 18
ATOM 31889 O O . ASP A 1 33 ? 11.335 -6.569 10.164 1.00 0.00 33 ASP A O 18
ATOM 31898 N N . SER A 1 34 ? 13.349 -5.788 10.735 1.00 0.00 34 SER A N 18
ATOM 31899 C CA . SER A 1 34 ? 14.111 -6.450 9.661 1.00 0.00 34 SER A CA 18
ATOM 31900 C C . SER A 1 34 ? 14.114 -7.982 9.755 1.00 0.00 34 SER A C 18
ATOM 31901 O O . SER A 1 34 ? 13.952 -8.668 8.745 1.00 0.00 34 SER A O 18
ATOM 31909 N N . THR A 1 35 ? 14.266 -8.543 10.957 1.00 0.00 35 THR A N 18
ATOM 31910 C CA . THR A 1 35 ? 14.193 -9.998 11.200 1.00 0.00 35 THR A CA 18
ATOM 31911 C C . THR A 1 35 ? 12.787 -10.537 10.925 1.00 0.00 35 THR A C 18
ATOM 31912 O O . THR A 1 35 ? 12.626 -11.579 10.285 1.00 0.00 35 THR A O 18
ATOM 31923 N N . THR A 1 36 ? 11.755 -9.813 11.369 1.00 0.00 36 THR A N 18
ATOM 31924 C CA . THR A 1 36 ? 10.346 -10.162 11.129 1.00 0.00 36 THR A CA 18
ATOM 31925 C C . THR A 1 36 ? 9.904 -9.856 9.696 1.00 0.00 36 THR A C 18
ATOM 31926 O O . THR A 1 36 ? 9.015 -10.530 9.190 1.00 0.00 36 THR A O 18
ATOM 31937 N N . TRP A 1 37 ? 10.540 -8.916 8.989 1.00 0.00 37 TRP A N 18
ATOM 31938 C CA . TRP A 1 37 ? 10.178 -8.526 7.623 1.00 0.00 37 TRP A CA 18
ATOM 31939 C C . TRP A 1 37 ? 10.068 -9.732 6.685 1.00 0.00 37 TRP A C 18
ATOM 31940 O O . TRP A 1 37 ? 9.038 -9.941 6.044 1.00 0.00 37 TRP A O 18
ATOM 31961 N N . ASN A 1 38 ? 11.095 -10.583 6.667 1.00 0.00 38 ASN A N 18
ATOM 31962 C CA . ASN A 1 38 ? 11.113 -11.792 5.847 1.00 0.00 38 ASN A CA 18
ATOM 31963 C C . ASN A 1 38 ? 9.886 -12.705 6.078 1.00 0.00 38 ASN A C 18
ATOM 31964 O O . ASN A 1 38 ? 9.422 -13.368 5.148 1.00 0.00 38 ASN A O 18
ATOM 31975 N N . ARG A 1 39 ? 9.336 -12.714 7.303 1.00 0.00 39 ARG A N 18
ATOM 31976 C CA . ARG A 1 39 ? 8.106 -13.436 7.676 1.00 0.00 39 ARG A CA 18
ATOM 31977 C C . ARG A 1 39 ? 6.860 -12.678 7.221 1.00 0.00 39 ARG A C 18
ATOM 31978 O O . ARG A 1 39 ? 5.970 -13.275 6.622 1.00 0.00 39 ARG A O 18
ATOM 31999 N N . ARG A 1 40 ? 6.803 -11.362 7.458 1.00 0.00 40 ARG A N 18
ATOM 32000 C CA . ARG A 1 40 ? 5.681 -10.485 7.057 1.00 0.00 40 ARG A CA 18
ATOM 32001 C C . ARG A 1 40 ? 5.434 -10.510 5.552 1.00 0.00 40 ARG A C 18
ATOM 32002 O O . ARG A 1 40 ? 4.303 -10.349 5.104 1.00 0.00 40 ARG A O 18
ATOM 32023 N N . TYR A 1 41 ? 6.489 -10.754 4.775 1.00 0.00 41 TYR A N 18
ATOM 32024 C CA . TYR A 1 41 ? 6.412 -10.917 3.329 1.00 0.00 41 TYR A CA 18
ATOM 32025 C C . TYR A 1 41 ? 5.340 -11.960 2.961 1.00 0.00 41 TYR A C 18
ATOM 32026 O O . TYR A 1 41 ? 4.580 -11.758 2.022 1.00 0.00 41 TYR A O 18
ATOM 32044 N N . ARG A 1 42 ? 5.231 -13.045 3.744 1.00 0.00 42 ARG A N 18
ATOM 32045 C CA . ARG A 1 42 ? 4.268 -14.147 3.570 1.00 0.00 42 ARG A CA 18
ATOM 32046 C C . ARG A 1 42 ? 2.824 -13.696 3.767 1.00 0.00 42 ARG A C 18
ATOM 32047 O O . ARG A 1 42 ? 2.050 -13.759 2.819 1.00 0.00 42 ARG A O 18
ATOM 32068 N N . GLU A 1 43 ? 2.464 -13.215 4.959 1.00 0.00 43 GLU A N 18
ATOM 32069 C CA . GLU A 1 43 ? 1.126 -12.665 5.243 1.00 0.00 43 GLU A CA 18
ATOM 32070 C C . GLU A 1 43 ? 0.720 -11.624 4.193 1.00 0.00 43 GLU A C 18
ATOM 32071 O O . GLU A 1 43 ? -0.325 -11.758 3.555 1.00 0.00 43 GLU A O 18
ATOM 32083 N N . TYR A 1 44 ? 1.571 -10.630 3.940 1.00 0.00 44 TYR A N 18
ATOM 32084 C CA . TYR A 1 44 ? 1.330 -9.589 2.947 1.00 0.00 44 TYR A CA 18
ATOM 32085 C C . TYR A 1 44 ? 1.175 -10.141 1.520 1.00 0.00 44 TYR A C 18
ATOM 32086 O O . TYR A 1 44 ? 0.289 -9.672 0.812 1.00 0.00 44 TYR A O 18
ATOM 32104 N N . MET A 1 45 ? 1.943 -11.161 1.107 1.00 0.00 45 MET A N 18
ATOM 32105 C CA . MET A 1 45 ? 1.807 -11.835 -0.199 1.00 0.00 45 MET A CA 18
ATOM 32106 C C . MET A 1 45 ? 0.406 -12.430 -0.410 1.00 0.00 45 MET A C 18
ATOM 32107 O O . MET A 1 45 ? -0.068 -12.527 -1.542 1.00 0.00 45 MET A O 18
ATOM 32121 N N . GLU A 1 46 ? -0.272 -12.827 0.667 1.00 0.00 46 GLU A N 18
ATOM 32122 C CA . GLU A 1 46 ? -1.651 -13.320 0.636 1.00 0.00 46 GLU A CA 18
ATOM 32123 C C . GLU A 1 46 ? -2.635 -12.158 0.514 1.00 0.00 46 GLU A C 18
ATOM 32124 O O . GLU A 1 46 ? -3.534 -12.205 -0.329 1.00 0.00 46 GLU A O 18
ATOM 32136 N N . LYS A 1 47 ? -2.411 -11.059 1.249 1.00 0.00 47 LYS A N 18
ATOM 32137 C CA . LYS A 1 47 ? -3.243 -9.847 1.155 1.00 0.00 47 LYS A CA 18
ATOM 32138 C C . LYS A 1 47 ? -3.343 -9.260 -0.265 1.00 0.00 47 LYS A C 18
ATOM 32139 O O . LYS A 1 47 ? -4.258 -8.490 -0.534 1.00 0.00 47 LYS A O 18
ATOM 32158 N N . ILE A 1 48 ? -2.469 -9.647 -1.191 1.00 0.00 48 ILE A N 18
ATOM 32159 C CA . ILE A 1 48 ? -2.486 -9.207 -2.597 1.00 0.00 48 ILE A CA 18
ATOM 32160 C C . ILE A 1 48 ? -3.642 -9.828 -3.397 1.00 0.00 48 ILE A C 18
ATOM 32161 O O . ILE A 1 48 ? -4.124 -9.239 -4.364 1.00 0.00 48 ILE A O 18
ATOM 32177 N N . LYS A 1 49 ? -4.115 -11.009 -2.980 1.00 0.00 49 LYS A N 18
ATOM 32178 C CA . LYS A 1 49 ? -5.195 -11.771 -3.635 1.00 0.00 49 LYS A CA 18
ATOM 32179 C C . LYS A 1 49 ? -6.400 -12.023 -2.723 1.00 0.00 49 LYS A C 18
ATOM 32180 O O . LYS A 1 49 ? -7.524 -12.136 -3.215 1.00 0.00 49 LYS A O 18
ATOM 32199 N N . THR A 1 50 ? -6.175 -12.081 -1.407 1.00 0.00 50 THR A N 18
ATOM 32200 C CA . THR A 1 50 ? -7.211 -12.334 -0.384 1.00 0.00 50 THR A CA 18
ATOM 32201 C C . THR A 1 50 ? -7.554 -11.074 0.399 1.00 0.00 50 THR A C 18
ATOM 32202 O O . THR A 1 50 ? -8.681 -10.915 0.870 1.00 0.00 50 THR A O 18
ATOM 32213 N N . GLY A 1 51 ? -6.581 -10.171 0.522 1.00 0.00 51 GLY A N 18
ATOM 32214 C CA . GLY A 1 51 ? -6.709 -8.928 1.259 1.00 0.00 51 GLY A CA 18
ATOM 32215 C C . GLY A 1 51 ? -7.615 -7.944 0.543 1.00 0.00 51 GLY A C 18
ATOM 32216 O O . GLY A 1 51 ? -7.778 -7.965 -0.682 1.00 0.00 51 GLY A O 18
ATOM 32220 N N . SER A 1 52 ? -8.193 -7.065 1.346 1.00 0.00 52 SER A N 18
ATOM 32221 C CA . SER A 1 52 ? -9.109 -6.034 0.891 1.00 0.00 52 SER A CA 18
ATOM 32222 C C . SER A 1 52 ? -8.403 -4.718 0.586 1.00 0.00 52 SER A C 18
ATOM 32223 O O . SER A 1 52 ? -7.204 -4.583 0.808 1.00 0.00 52 SER A O 18
ATOM 32231 N N . VAL A 1 53 ? -9.148 -3.711 0.141 1.00 0.00 53 VAL A N 18
ATOM 32232 C CA . VAL A 1 53 ? -8.656 -2.343 -0.104 1.00 0.00 53 VAL A CA 18
ATOM 32233 C C . VAL A 1 53 ? -7.839 -1.774 1.064 1.00 0.00 53 VAL A C 18
ATOM 32234 O O . VAL A 1 53 ? -6.722 -1.285 0.881 1.00 0.00 53 VAL A O 18
ATOM 32247 N N . PHE A 1 54 ? -8.371 -1.898 2.282 1.00 0.00 54 PHE A N 18
ATOM 32248 C CA . PHE A 1 54 ? -7.730 -1.474 3.524 1.00 0.00 54 PHE A CA 18
ATOM 32249 C C . PHE A 1 54 ? -6.437 -2.255 3.809 1.00 0.00 54 PHE A C 18
ATOM 32250 O O . PHE A 1 54 ? -5.514 -1.725 4.423 1.00 0.00 54 PHE A O 18
ATOM 32267 N N . GLU A 1 55 ? -6.352 -3.502 3.340 1.00 0.00 55 GLU A N 18
ATOM 32268 C CA . GLU A 1 55 ? -5.182 -4.366 3.486 1.00 0.00 55 GLU A CA 18
ATOM 32269 C C . GLU A 1 55 ? -4.120 -4.088 2.412 1.00 0.00 55 GLU A C 18
ATOM 32270 O O . GLU A 1 55 ? -2.972 -3.869 2.765 1.00 0.00 55 GLU A O 18
ATOM 32282 N N . ILE A 1 56 ? -4.467 -4.020 1.122 1.00 0.00 56 ILE A N 18
ATOM 32283 C CA . ILE A 1 56 ? -3.570 -3.666 0.006 1.00 0.00 56 ILE A CA 18
ATOM 32284 C C . ILE A 1 56 ? -2.780 -2.387 0.283 1.00 0.00 56 ILE A C 18
ATOM 32285 O O . ILE A 1 56 ? -1.552 -2.374 0.169 1.00 0.00 56 ILE A O 18
ATOM 32301 N N . ALA A 1 57 ? -3.483 -1.311 0.642 1.00 0.00 57 ALA A N 18
ATOM 32302 C CA . ALA A 1 57 ? -2.844 -0.062 1.037 1.00 0.00 57 ALA A CA 18
ATOM 32303 C C . ALA A 1 57 ? -1.877 -0.263 2.222 1.00 0.00 57 ALA A C 18
ATOM 32304 O O . ALA A 1 57 ? -0.780 0.288 2.226 1.00 0.00 57 ALA A O 18
ATOM 32311 N N . GLU A 1 58 ? -2.233 -1.073 3.221 1.00 0.00 58 GLU A N 18
ATOM 32312 C CA . GLU A 1 58 ? -1.327 -1.401 4.331 1.00 0.00 58 GLU A CA 18
ATOM 32313 C C . GLU A 1 58 ? -0.124 -2.254 3.901 1.00 0.00 58 GLU A C 18
ATOM 32314 O O . GLU A 1 58 ? 0.956 -2.132 4.479 1.00 0.00 58 GLU A O 18
ATOM 32326 N N . VAL A 1 59 ? -0.284 -3.104 2.887 1.00 0.00 59 VAL A N 18
ATOM 32327 C CA . VAL A 1 59 ? 0.773 -3.980 2.380 1.00 0.00 59 VAL A CA 18
ATOM 32328 C C . VAL A 1 59 ? 1.877 -3.139 1.753 1.00 0.00 59 VAL A C 18
ATOM 32329 O O . VAL A 1 59 ? 2.989 -3.093 2.280 1.00 0.00 59 VAL A O 18
ATOM 32342 N N . LEU A 1 60 ? 1.575 -2.436 0.654 1.00 0.00 60 LEU A N 18
ATOM 32343 C CA . LEU A 1 60 ? 2.565 -1.616 -0.047 1.00 0.00 60 LEU A CA 18
ATOM 32344 C C . LEU A 1 60 ? 3.219 -0.568 0.879 1.00 0.00 60 LEU A C 18
ATOM 32345 O O . LEU A 1 60 ? 4.389 -0.239 0.700 1.00 0.00 60 LEU A O 18
ATOM 32361 N N . ARG A 1 61 ? 2.482 -0.083 1.887 1.00 0.00 61 ARG A N 18
ATOM 32362 C CA . ARG A 1 61 ? 2.931 0.875 2.904 1.00 0.00 61 ARG A CA 18
ATOM 32363 C C . ARG A 1 61 ? 4.124 0.325 3.658 1.00 0.00 61 ARG A C 18
ATOM 32364 O O . ARG A 1 61 ? 5.165 0.975 3.707 1.00 0.00 61 ARG A O 18
ATOM 32385 N N . ASP A 1 62 ? 3.961 -0.848 4.267 1.00 0.00 62 ASP A N 18
ATOM 32386 C CA . ASP A 1 62 ? 5.035 -1.506 4.998 1.00 0.00 62 ASP A CA 18
ATOM 32387 C C . ASP A 1 62 ? 6.275 -1.643 4.110 1.00 0.00 62 ASP A C 18
ATOM 32388 O O . ASP A 1 62 ? 7.346 -1.196 4.515 1.00 0.00 62 ASP A O 18
ATOM 32397 N N . LEU A 1 63 ? 6.122 -2.145 2.877 1.00 0.00 63 LEU A N 18
ATOM 32398 C CA . LEU A 1 63 ? 7.198 -2.235 1.884 1.00 0.00 63 LEU A CA 18
ATOM 32399 C C . LEU A 1 63 ? 7.876 -0.887 1.574 1.00 0.00 63 LEU A C 18
ATOM 32400 O O . LEU A 1 63 ? 9.096 -0.848 1.420 1.00 0.00 63 LEU A O 18
ATOM 32416 N N . TYR A 1 64 ? 7.130 0.216 1.508 1.00 0.00 64 TYR A N 18
ATOM 32417 C CA . TYR A 1 64 ? 7.699 1.548 1.296 1.00 0.00 64 TYR A CA 18
ATOM 32418 C C . TYR A 1 64 ? 8.491 2.077 2.497 1.00 0.00 64 TYR A C 18
ATOM 32419 O O . TYR A 1 64 ? 9.644 2.495 2.356 1.00 0.00 64 TYR A O 18
ATOM 32437 N N . LEU A 1 65 ? 7.904 2.037 3.696 1.00 0.00 65 LEU A N 18
ATOM 32438 C CA . LEU A 1 65 ? 8.576 2.496 4.915 1.00 0.00 65 LEU A CA 18
ATOM 32439 C C . LEU A 1 65 ? 9.741 1.584 5.334 1.00 0.00 65 LEU A C 18
ATOM 32440 O O . LEU A 1 65 ? 10.660 2.047 6.009 1.00 0.00 65 LEU A O 18
ATOM 32456 N N . LEU A 1 66 ? 9.739 0.321 4.903 1.00 0.00 66 LEU A N 18
ATOM 32457 C CA . LEU A 1 66 ? 10.815 -0.653 5.117 1.00 0.00 66 LEU A CA 18
ATOM 32458 C C . LEU A 1 66 ? 12.174 -0.167 4.606 1.00 0.00 66 LEU A C 18
ATOM 32459 O O . LEU A 1 66 ? 13.213 -0.516 5.172 1.00 0.00 66 LEU A O 18
ATOM 32475 N N . LYS A 1 67 ? 12.156 0.667 3.561 1.00 0.00 67 LYS A N 18
ATOM 32476 C CA . LYS A 1 67 ? 13.336 1.307 2.975 1.00 0.00 67 LYS A CA 18
ATOM 32477 C C . LYS A 1 67 ? 13.502 2.773 3.391 1.00 0.00 67 LYS A C 18
ATOM 32478 O O . LYS A 1 67 ? 14.623 3.283 3.398 1.00 0.00 67 LYS A O 18
ATOM 32497 N N . GLY A 1 68 ? 12.403 3.446 3.742 1.00 0.00 68 GLY A N 18
ATOM 32498 C CA . GLY A 1 68 ? 12.379 4.858 4.144 1.00 0.00 68 GLY A CA 18
ATOM 32499 C C . GLY A 1 68 ? 12.523 5.854 2.981 1.00 0.00 68 GLY A C 18
ATOM 32500 O O . GLY A 1 68 ? 12.807 7.029 3.214 1.00 0.00 68 GLY A O 18
ATOM 32504 N N . ASP A 1 69 ? 12.362 5.398 1.735 1.00 0.00 69 ASP A N 18
ATOM 32505 C CA . ASP A 1 69 ? 12.470 6.189 0.500 1.00 0.00 69 ASP A CA 18
ATOM 32506 C C . ASP A 1 69 ? 11.752 5.495 -0.671 1.00 0.00 69 ASP A C 18
ATOM 32507 O O . ASP A 1 69 ? 11.425 4.313 -0.588 1.00 0.00 69 ASP A O 18
ATOM 32516 N N . LYS A 1 70 ? 11.527 6.212 -1.784 1.00 0.00 70 LYS A N 18
ATOM 32517 C CA . LYS A 1 70 ? 10.908 5.667 -3.009 1.00 0.00 70 LYS A CA 18
ATOM 32518 C C . LYS A 1 70 ? 11.723 4.570 -3.708 1.00 0.00 70 LYS A C 18
ATOM 32519 O O . LYS A 1 70 ? 11.159 3.711 -4.388 1.00 0.00 70 LYS A O 18
ATOM 32538 N N . ASP A 1 71 ? 13.045 4.605 -3.558 1.00 0.00 71 ASP A N 18
ATOM 32539 C CA . ASP A 1 71 ? 14.015 3.694 -4.160 1.00 0.00 71 ASP A CA 18
ATOM 32540 C C . ASP A 1 71 ? 14.058 2.342 -3.413 1.00 0.00 71 ASP A C 18
ATOM 32541 O O . ASP A 1 71 ? 15.011 2.041 -2.689 1.00 0.00 71 ASP A O 18
ATOM 32550 N N . LEU A 1 72 ? 13.010 1.525 -3.554 1.00 0.00 72 LEU A N 18
ATOM 32551 C CA . LEU A 1 72 ? 12.918 0.229 -2.865 1.00 0.00 72 LEU A CA 18
ATOM 32552 C C . LEU A 1 72 ? 13.889 -0.806 -3.447 1.00 0.00 72 LEU A C 18
ATOM 32553 O O . LEU A 1 72 ? 14.209 -0.782 -4.641 1.00 0.00 72 LEU A O 18
ATOM 32569 N N . SER A 1 73 ? 14.337 -1.736 -2.599 1.00 0.00 73 SER A N 18
ATOM 32570 C CA . SER A 1 73 ? 15.185 -2.861 -3.018 1.00 0.00 73 SER A CA 18
ATOM 32571 C C . SER A 1 73 ? 14.416 -3.765 -3.981 1.00 0.00 73 SER A C 18
ATOM 32572 O O . SER A 1 73 ? 13.193 -3.870 -3.873 1.00 0.00 73 SER A O 18
ATOM 32580 N N . PHE A 1 74 ? 15.116 -4.490 -4.861 1.00 0.00 74 PHE A N 18
ATOM 32581 C CA . PHE A 1 74 ? 14.498 -5.451 -5.788 1.00 0.00 74 PHE A CA 18
ATOM 32582 C C . PHE A 1 74 ? 13.566 -6.441 -5.067 1.00 0.00 74 PHE A C 18
ATOM 32583 O O . PHE A 1 74 ? 12.455 -6.693 -5.533 1.00 0.00 74 PHE A O 18
ATOM 32600 N N . GLY A 1 75 ? 13.984 -6.940 -3.897 1.00 0.00 75 GLY A N 18
ATOM 32601 C CA . GLY A 1 75 ? 13.196 -7.851 -3.062 1.00 0.00 75 GLY A CA 18
ATOM 32602 C C . GLY A 1 75 ? 11.827 -7.289 -2.671 1.00 0.00 75 GLY A C 18
ATOM 32603 O O . GLY A 1 75 ? 10.818 -7.940 -2.898 1.00 0.00 75 GLY A O 18
ATOM 32607 N N . GLU A 1 76 ? 11.759 -6.077 -2.114 1.00 0.00 76 GLU A N 18
ATOM 32608 C CA . GLU A 1 76 ? 10.480 -5.414 -1.805 1.00 0.00 76 GLU A CA 18
ATOM 32609 C C . GLU A 1 76 ? 9.722 -5.037 -3.087 1.00 0.00 76 GLU A C 18
ATOM 32610 O O . GLU A 1 76 ? 8.528 -5.318 -3.207 1.00 0.00 76 GLU A O 18
ATOM 32622 N N . ARG A 1 77 ? 10.410 -4.467 -4.085 1.00 0.00 77 ARG A N 18
ATOM 32623 C CA . ARG A 1 77 ? 9.829 -4.046 -5.371 1.00 0.00 77 ARG A CA 18
ATOM 32624 C C . ARG A 1 77 ? 8.997 -5.147 -6.042 1.00 0.00 77 ARG A C 18
ATOM 32625 O O . ARG A 1 77 ? 7.963 -4.835 -6.627 1.00 0.00 77 ARG A O 18
ATOM 32646 N N . LYS A 1 78 ? 9.390 -6.421 -5.907 1.00 0.00 78 LYS A N 18
ATOM 32647 C CA . LYS A 1 78 ? 8.664 -7.605 -6.412 1.00 0.00 78 LYS A CA 18
ATOM 32648 C C . LYS A 1 78 ? 7.196 -7.637 -5.969 1.00 0.00 78 LYS A C 18
ATOM 32649 O O . LYS A 1 78 ? 6.306 -7.644 -6.819 1.00 0.00 78 LYS A O 18
ATOM 32668 N N . MET A 1 79 ? 6.931 -7.653 -4.659 1.00 0.00 79 MET A N 18
ATOM 32669 C CA . MET A 1 79 ? 5.560 -7.636 -4.123 1.00 0.00 79 MET A CA 18
ATOM 32670 C C . MET A 1 79 ? 4.926 -6.240 -4.203 1.00 0.00 79 MET A C 18
ATOM 32671 O O . MET A 1 79 ? 3.737 -6.135 -4.516 1.00 0.00 79 MET A O 18
ATOM 32685 N N . LEU A 1 80 ? 5.713 -5.177 -3.984 1.00 0.00 80 LEU A N 18
ATOM 32686 C CA . LEU A 1 80 ? 5.267 -3.788 -4.117 1.00 0.00 80 LEU A CA 18
ATOM 32687 C C . LEU A 1 80 ? 4.608 -3.550 -5.481 1.00 0.00 80 LEU A C 18
ATOM 32688 O O . LEU A 1 80 ? 3.515 -3.008 -5.515 1.00 0.00 80 LEU A O 18
ATOM 32704 N N . ASP A 1 81 ? 5.222 -3.968 -6.589 1.00 0.00 81 ASP A N 18
ATOM 32705 C CA . ASP A 1 81 ? 4.672 -3.823 -7.946 1.00 0.00 81 ASP A CA 18
ATOM 32706 C C . ASP A 1 81 ? 3.249 -4.396 -8.078 1.00 0.00 81 ASP A C 18
ATOM 32707 O O . ASP A 1 81 ? 2.418 -3.846 -8.807 1.00 0.00 81 ASP A O 18
ATOM 32716 N N . THR A 1 82 ? 2.949 -5.469 -7.345 1.00 0.00 82 THR A N 18
ATOM 32717 C CA . THR A 1 82 ? 1.619 -6.085 -7.284 1.00 0.00 82 THR A CA 18
ATOM 32718 C C . THR A 1 82 ? 0.668 -5.250 -6.419 1.00 0.00 82 THR A C 18
ATOM 32719 O O . THR A 1 82 ? -0.405 -4.859 -6.879 1.00 0.00 82 THR A O 18
ATOM 32730 N N . ALA A 1 83 ? 1.064 -4.921 -5.182 1.00 0.00 83 ALA A N 18
ATOM 32731 C CA . ALA A 1 83 ? 0.272 -4.096 -4.263 1.00 0.00 83 ALA A CA 18
ATOM 32732 C C . ALA A 1 83 ? 0.035 -2.657 -4.774 1.00 0.00 83 ALA A C 18
ATOM 32733 O O . ALA A 1 83 ? -1.010 -2.081 -4.501 1.00 0.00 83 ALA A O 18
ATOM 32740 N N . ARG A 1 84 ? 0.956 -2.085 -5.561 1.00 0.00 84 ARG A N 18
ATOM 32741 C CA . ARG A 1 84 ? 0.873 -0.771 -6.233 1.00 0.00 84 ARG A CA 18
ATOM 32742 C C . ARG A 1 84 ? -0.274 -0.746 -7.226 1.00 0.00 84 ARG A C 18
ATOM 32743 O O . ARG A 1 84 ? -1.158 0.096 -7.104 1.00 0.00 84 ARG A O 18
ATOM 32764 N N . SER A 1 85 ? -0.276 -1.692 -8.170 1.00 0.00 85 SER A N 18
ATOM 32765 C CA . SER A 1 85 ? -1.326 -1.823 -9.188 1.00 0.00 85 SER A CA 18
ATOM 32766 C C . SER A 1 85 ? -2.715 -2.073 -8.581 1.00 0.00 85 SER A C 18
ATOM 32767 O O . SER A 1 85 ? -3.726 -1.888 -9.259 1.00 0.00 85 SER A O 18
ATOM 32775 N N . LEU A 1 86 ? -2.773 -2.531 -7.326 1.00 0.00 86 LEU A N 18
ATOM 32776 C CA . LEU A 1 86 ? -3.998 -2.729 -6.553 1.00 0.00 86 LEU A CA 18
ATOM 32777 C C . LEU A 1 86 ? -4.371 -1.500 -5.708 1.00 0.00 86 LEU A C 18
ATOM 32778 O O . LEU A 1 86 ? -5.540 -1.142 -5.667 1.00 0.00 86 LEU A O 18
ATOM 32794 N N . LEU A 1 87 ? -3.405 -0.803 -5.100 1.00 0.00 87 LEU A N 18
ATOM 32795 C CA . LEU A 1 87 ? -3.622 0.405 -4.297 1.00 0.00 87 LEU A CA 18
ATOM 32796 C C . LEU A 1 87 ? -4.483 1.415 -5.060 1.00 0.00 87 LEU A C 18
ATOM 32797 O O . LEU A 1 87 ? -5.540 1.853 -4.604 1.00 0.00 87 LEU A O 18
ATOM 32813 N N . ILE A 1 88 ? -4.013 1.805 -6.245 1.00 0.00 88 ILE A N 18
ATOM 32814 C CA . ILE A 1 88 ? -4.738 2.767 -7.072 1.00 0.00 88 ILE A CA 18
ATOM 32815 C C . ILE A 1 88 ? -6.027 2.194 -7.678 1.00 0.00 88 ILE A C 18
ATOM 32816 O O . ILE A 1 88 ? -6.839 2.962 -8.177 1.00 0.00 88 ILE A O 18
ATOM 32832 N N . LYS A 1 89 ? -6.216 0.868 -7.656 1.00 0.00 89 LYS A N 18
ATOM 32833 C CA . LYS A 1 89 ? -7.367 0.140 -8.224 1.00 0.00 89 LYS A CA 18
ATOM 32834 C C . LYS A 1 89 ? -8.663 0.439 -7.479 1.00 0.00 89 LYS A C 18
ATOM 32835 O O . LYS A 1 89 ? -9.709 0.629 -8.093 1.00 0.00 89 LYS A O 18
ATOM 32854 N N . GLU A 1 90 ? -8.602 0.437 -6.151 1.00 0.00 90 GLU A N 18
ATOM 32855 C CA . GLU A 1 90 ? -9.768 0.692 -5.297 1.00 0.00 90 GLU A CA 18
ATOM 32856 C C . GLU A 1 90 ? -9.998 2.196 -5.160 1.00 0.00 90 GLU A C 18
ATOM 32857 O O . GLU A 1 90 ? -11.088 2.713 -5.411 1.00 0.00 90 GLU A O 18
ATOM 32869 N N . LEU A 1 91 ? -8.910 2.907 -4.843 1.00 0.00 91 LEU A N 18
ATOM 32870 C CA . LEU A 1 91 ? -8.862 4.357 -4.702 1.00 0.00 91 LEU A CA 18
ATOM 32871 C C . LEU A 1 91 ? -9.201 5.099 -6.000 1.00 0.00 91 LEU A C 18
ATOM 32872 O O . LEU A 1 91 ? -9.610 6.259 -5.951 1.00 0.00 91 LEU A O 18
ATOM 32888 N N . SER A 1 92 ? -9.094 4.411 -7.142 1.00 0.00 92 SER A N 18
ATOM 32889 C CA . SER A 1 92 ? -9.427 4.862 -8.500 1.00 0.00 92 SER A CA 18
ATOM 32890 C C . SER A 1 92 ? -10.753 5.617 -8.588 1.00 0.00 92 SER A C 18
ATOM 32891 O O . SER A 1 92 ? -10.862 6.592 -9.334 1.00 0.00 92 SER A O 18
ATOM 32899 N N . LEU A 1 93 ? -11.725 5.205 -7.772 1.00 0.00 93 LEU A N 18
ATOM 32900 C CA . LEU A 1 93 ? -13.032 5.830 -7.641 1.00 0.00 93 LEU A CA 18
ATOM 32901 C C . LEU A 1 93 ? -12.919 7.318 -7.263 1.00 0.00 93 LEU A C 18
ATOM 32902 O O . LEU A 1 93 ? -13.239 8.196 -8.065 1.00 0.00 93 LEU A O 18
ATOM 32918 N N . ALA A 1 94 ? -12.439 7.605 -6.051 1.00 0.00 94 ALA A N 18
ATOM 32919 C CA . ALA A 1 94 ? -12.259 8.973 -5.560 1.00 0.00 94 ALA A CA 18
ATOM 32920 C C . ALA A 1 94 ? -11.132 9.736 -6.278 1.00 0.00 94 ALA A C 18
ATOM 32921 O O . ALA A 1 94 ? -11.149 10.970 -6.282 1.00 0.00 94 ALA A O 18
ATOM 32928 N N . LYS A 1 95 ? -10.172 9.019 -6.889 1.00 0.00 95 LYS A N 18
ATOM 32929 C CA . LYS A 1 95 ? -9.088 9.599 -7.705 1.00 0.00 95 LYS A CA 18
ATOM 32930 C C . LYS A 1 95 ? -9.644 10.558 -8.758 1.00 0.00 95 LYS A C 18
ATOM 32931 O O . LYS A 1 95 ? -9.130 11.659 -8.920 1.00 0.00 95 LYS A O 18
ATOM 32950 N N . ASP A 1 96 ? -10.697 10.136 -9.466 1.00 0.00 96 ASP A N 18
ATOM 32951 C CA . ASP A 1 96 ? -11.365 10.881 -10.543 1.00 0.00 96 ASP A CA 18
ATOM 32952 C C . ASP A 1 96 ? -10.390 11.516 -11.578 1.00 0.00 96 ASP A C 18
ATOM 32953 O O . ASP A 1 96 ? -10.652 12.583 -12.137 1.00 0.00 96 ASP A O 18
ATOM 32962 N N . CYS A 1 97 ? -9.231 10.876 -11.801 1.00 0.00 97 CYS A N 18
ATOM 32963 C CA . CYS A 1 97 ? -8.074 11.375 -12.561 1.00 0.00 97 CYS A CA 18
ATOM 32964 C C . CYS A 1 97 ? -7.111 10.233 -12.965 1.00 0.00 97 CYS A C 18
ATOM 32965 O O . CYS A 1 97 ? -7.471 9.056 -12.892 1.00 0.00 97 CYS A O 18
ATOM 32973 N N . SER A 1 98 ? -5.898 10.558 -13.424 1.00 0.00 98 SER A N 18
ATOM 32974 C CA . SER A 1 98 ? -4.839 9.581 -13.744 1.00 0.00 98 SER A CA 18
ATOM 32975 C C . SER A 1 98 ? -4.399 8.802 -12.494 1.00 0.00 98 SER A C 18
ATOM 32976 O O . SER A 1 98 ? -4.502 9.308 -11.375 1.00 0.00 98 SER A O 18
ATOM 32984 N N . GLU A 1 99 ? -3.837 7.595 -12.665 1.00 0.00 99 GLU A N 18
ATOM 32985 C CA . GLU A 1 99 ? -3.285 6.790 -11.552 1.00 0.00 99 GLU A CA 18
ATOM 32986 C C . GLU A 1 99 ? -2.228 7.545 -10.736 1.00 0.00 99 GLU A C 18
ATOM 32987 O O . GLU A 1 99 ? -2.115 7.307 -9.531 1.00 0.00 99 GLU A O 18
ATOM 32999 N N . ASP A 1 100 ? -1.531 8.503 -11.365 1.00 0.00 100 ASP A N 18
ATOM 33000 C CA . ASP A 1 100 ? -0.559 9.400 -10.733 1.00 0.00 100 ASP A CA 18
ATOM 33001 C C . ASP A 1 100 ? -1.134 10.137 -9.519 1.00 0.00 100 ASP A C 18
ATOM 33002 O O . ASP A 1 100 ? -0.356 10.536 -8.660 1.00 0.00 100 ASP A O 18
ATOM 33011 N N . GLU A 1 101 ? -2.457 10.314 -9.405 1.00 0.00 101 GLU A N 18
ATOM 33012 C CA . GLU A 1 101 ? -3.072 10.914 -8.222 1.00 0.00 101 GLU A CA 18
ATOM 33013 C C . GLU A 1 101 ? -2.692 10.100 -6.969 1.00 0.00 101 GLU A C 18
ATOM 33014 O O . GLU A 1 101 ? -2.012 10.609 -6.077 1.00 0.00 101 GLU A O 18
ATOM 33026 N N . ILE A 1 102 ? -3.052 8.815 -6.942 1.00 0.00 102 ILE A N 18
ATOM 33027 C CA . ILE A 1 102 ? -2.786 7.915 -5.812 1.00 0.00 102 ILE A CA 18
ATOM 33028 C C . ILE A 1 102 ? -1.331 7.438 -5.796 1.00 0.00 102 ILE A C 18
ATOM 33029 O O . ILE A 1 102 ? -0.719 7.376 -4.732 1.00 0.00 102 ILE A O 18
ATOM 33045 N N . GLU A 1 103 ? -0.758 7.120 -6.963 1.00 0.00 103 GLU A N 18
ATOM 33046 C CA . GLU A 1 103 ? 0.645 6.710 -7.096 1.00 0.00 103 GLU A CA 18
ATOM 33047 C C . GLU A 1 103 ? 1.596 7.770 -6.522 1.00 0.00 103 GLU A C 18
ATOM 33048 O O . GLU A 1 103 ? 2.516 7.427 -5.777 1.00 0.00 103 GLU A O 18
ATOM 33060 N N . SER A 1 104 ? 1.388 9.049 -6.863 1.00 0.00 104 SER A N 18
ATOM 33061 C CA . SER A 1 104 ? 2.160 10.160 -6.298 1.00 0.00 104 SER A CA 18
ATOM 33062 C C . SER A 1 104 ? 1.766 10.488 -4.864 1.00 0.00 104 SER A C 18
ATOM 33063 O O . SER A 1 104 ? 2.646 10.867 -4.102 1.00 0.00 104 SER A O 18
ATOM 33071 N N . ASP A 1 105 ? 0.502 10.337 -4.447 1.00 0.00 105 ASP A N 18
ATOM 33072 C CA . ASP A 1 105 ? 0.082 10.589 -3.054 1.00 0.00 105 ASP A CA 18
ATOM 33073 C C . ASP A 1 105 ? 0.917 9.804 -2.029 1.00 0.00 105 ASP A C 18
ATOM 33074 O O . ASP A 1 105 ? 1.101 10.267 -0.902 1.00 0.00 105 ASP A O 18
ATOM 33083 N N . LEU A 1 106 ? 1.510 8.671 -2.425 1.00 0.00 106 LEU A N 18
ATOM 33084 C CA . LEU A 1 106 ? 2.407 7.888 -1.574 1.00 0.00 106 LEU A CA 18
ATOM 33085 C C . LEU A 1 106 ? 3.571 8.735 -1.051 1.00 0.00 106 LEU A C 18
ATOM 33086 O O . LEU A 1 106 ? 4.002 8.556 0.087 1.00 0.00 106 LEU A O 18
ATOM 33102 N N . LYS A 1 107 ? 4.029 9.717 -1.835 1.00 0.00 107 LYS A N 18
ATOM 33103 C CA . LYS A 1 107 ? 5.088 10.653 -1.447 1.00 0.00 107 LYS A CA 18
ATOM 33104 C C . LYS A 1 107 ? 4.731 11.513 -0.233 1.00 0.00 107 LYS A C 18
ATOM 33105 O O . LYS A 1 107 ? 5.630 11.883 0.512 1.00 0.00 107 LYS A O 18
ATOM 33124 N N . LYS A 1 108 ? 3.442 11.809 -0.034 1.00 0.00 108 LYS A N 18
ATOM 33125 C CA . LYS A 1 108 ? 2.875 12.572 1.095 1.00 0.00 108 LYS A CA 18
ATOM 33126 C C . LYS A 1 108 ? 2.498 11.667 2.270 1.00 0.00 108 LYS A C 18
ATOM 33127 O O . LYS A 1 108 ? 2.557 12.097 3.420 1.00 0.00 108 LYS A O 18
ATOM 33146 N N . ILE A 1 109 ? 2.143 10.413 1.987 1.00 0.00 109 ILE A N 18
ATOM 33147 C CA . ILE A 1 109 ? 1.807 9.383 2.976 1.00 0.00 109 ILE A CA 18
ATOM 33148 C C . ILE A 1 109 ? 3.081 8.847 3.649 1.00 0.00 109 ILE A C 18
ATOM 33149 O O . ILE A 1 109 ? 3.265 9.021 4.851 1.00 0.00 109 ILE A O 18
ATOM 33165 N N . PHE A 1 110 ? 3.968 8.205 2.880 1.00 0.00 110 PHE A N 18
ATOM 33166 C CA . PHE A 1 110 ? 5.222 7.582 3.330 1.00 0.00 110 PHE A CA 18
ATOM 33167 C C . PHE A 1 110 ? 6.404 8.576 3.376 1.00 0.00 110 PHE A C 18
ATOM 33168 O O . PHE A 1 110 ? 7.533 8.183 3.662 1.00 0.00 110 PHE A O 18
ATOM 33185 N N . ASN A 1 111 ? 6.149 9.866 3.118 1.00 0.00 111 ASN A N 18
ATOM 33186 C CA . ASN A 1 111 ? 7.110 10.980 3.106 1.00 0.00 111 ASN A CA 18
ATOM 33187 C C . ASN A 1 111 ? 8.322 10.745 2.175 1.00 0.00 111 ASN A C 18
ATOM 33188 O O . ASN A 1 111 ? 9.479 10.938 2.556 1.00 0.00 111 ASN A O 18
ATOM 33199 N N . LEU A 1 112 ? 8.043 10.297 0.949 1.00 0.00 112 LEU A N 18
ATOM 33200 C CA . LEU A 1 112 ? 9.039 9.965 -0.081 1.00 0.00 112 LEU A CA 18
ATOM 33201 C C . LEU A 1 112 ? 9.487 11.207 -0.870 1.00 0.00 112 LEU A C 18
ATOM 33202 O O . LEU A 1 112 ? 10.599 11.215 -1.392 1.00 0.00 112 LEU A O 18
ATOM 33218 N N . ALA A 1 113 ? 8.630 12.233 -0.976 1.00 0.00 113 ALA A N 18
ATOM 33219 C CA . ALA A 1 113 ? 8.845 13.475 -1.736 1.00 0.00 113 ALA A CA 18
ATOM 33220 C C . ALA A 1 113 ? 10.193 14.159 -1.400 1.00 0.00 113 ALA A C 18
ATOM 33221 O O . ALA A 1 113 ? 11.058 14.240 -2.304 1.00 0.00 113 ALA A O 18
ATOM 33229 N N . GLY A 1 1 ? -23.238 -17.914 16.181 1.00 0.00 1 GLY A N 19
ATOM 33230 C CA . GLY A 1 1 ? -22.384 -17.725 14.991 1.00 0.00 1 GLY A CA 19
ATOM 33231 C C . GLY A 1 1 ? -21.269 -16.730 15.271 1.00 0.00 1 GLY A C 19
ATOM 33232 O O . GLY A 1 1 ? -21.547 -15.565 15.556 1.00 0.00 1 GLY A O 19
ATOM 33238 N N . SER A 1 2 ? -20.007 -17.167 15.183 1.00 0.00 2 SER A N 19
ATOM 33239 C CA . SER A 1 2 ? -18.805 -16.342 15.397 1.00 0.00 2 SER A CA 19
ATOM 33240 C C . SER A 1 2 ? -17.827 -16.479 14.222 1.00 0.00 2 SER A C 19
ATOM 33241 O O . SER A 1 2 ? -17.282 -17.560 13.981 1.00 0.00 2 SER A O 19
ATOM 33249 N N . HIS A 1 3 ? -17.622 -15.384 13.479 1.00 0.00 3 HIS A N 19
ATOM 33250 C CA . HIS A 1 3 ? -16.691 -15.267 12.342 1.00 0.00 3 HIS A CA 19
ATOM 33251 C C . HIS A 1 3 ? -15.597 -14.228 12.628 1.00 0.00 3 HIS A C 19
ATOM 33252 O O . HIS A 1 3 ? -15.887 -13.122 13.090 1.00 0.00 3 HIS A O 19
ATOM 33267 N N . MET A 1 4 ? -14.348 -14.583 12.322 1.00 0.00 4 MET A N 19
ATOM 33268 C CA . MET A 1 4 ? -13.137 -13.759 12.452 1.00 0.00 4 MET A CA 19
ATOM 33269 C C . MET A 1 4 ? -12.141 -14.085 11.323 1.00 0.00 4 MET A C 19
ATOM 33270 O O . MET A 1 4 ? -11.933 -15.255 10.989 1.00 0.00 4 MET A O 19
ATOM 33284 N N . GLY A 1 5 ? -11.522 -13.053 10.742 1.00 0.00 5 GLY A N 19
ATOM 33285 C CA . GLY A 1 5 ? -10.515 -13.162 9.676 1.00 0.00 5 GLY A CA 19
ATOM 33286 C C . GLY A 1 5 ? -10.353 -11.854 8.894 1.00 0.00 5 GLY A C 19
ATOM 33287 O O . GLY A 1 5 ? -9.639 -10.950 9.338 1.00 0.00 5 GLY A O 19
ATOM 33291 N N . SER A 1 6 ? -11.022 -11.740 7.742 1.00 0.00 6 SER A N 19
ATOM 33292 C CA . SER A 1 6 ? -11.069 -10.519 6.913 1.00 0.00 6 SER A CA 19
ATOM 33293 C C . SER A 1 6 ? -12.107 -9.500 7.418 1.00 0.00 6 SER A C 19
ATOM 33294 O O . SER A 1 6 ? -12.970 -9.822 8.240 1.00 0.00 6 SER A O 19
ATOM 33302 N N . VAL A 1 7 ? -12.057 -8.268 6.892 1.00 0.00 7 VAL A N 19
ATOM 33303 C CA . VAL A 1 7 ? -12.989 -7.164 7.223 1.00 0.00 7 VAL A CA 19
ATOM 33304 C C . VAL A 1 7 ? -14.441 -7.486 6.824 1.00 0.00 7 VAL A C 19
ATOM 33305 O O . VAL A 1 7 ? -15.372 -7.192 7.577 1.00 0.00 7 VAL A O 19
ATOM 33318 N N . GLY A 1 8 ? -14.635 -8.106 5.654 1.00 0.00 8 GLY A N 19
ATOM 33319 C CA . GLY A 1 8 ? -15.931 -8.556 5.118 1.00 0.00 8 GLY A CA 19
ATOM 33320 C C . GLY A 1 8 ? -16.163 -8.208 3.640 1.00 0.00 8 GLY A C 19
ATOM 33321 O O . GLY A 1 8 ? -16.969 -8.865 2.978 1.00 0.00 8 GLY A O 19
ATOM 33325 N N . LEU A 1 9 ? -15.453 -7.203 3.116 1.00 0.00 9 LEU A N 19
ATOM 33326 C CA . LEU A 1 9 ? -15.457 -6.793 1.705 1.00 0.00 9 LEU A CA 19
ATOM 33327 C C . LEU A 1 9 ? -14.234 -7.369 0.955 1.00 0.00 9 LEU A C 19
ATOM 33328 O O . LEU A 1 9 ? -13.469 -8.168 1.502 1.00 0.00 9 LEU A O 19
ATOM 33344 N N . ARG A 1 10 ? -14.077 -6.984 -0.319 1.00 0.00 10 ARG A N 19
ATOM 33345 C CA . ARG A 1 10 ? -12.945 -7.321 -1.203 1.00 0.00 10 ARG A CA 19
ATOM 33346 C C . ARG A 1 10 ? -12.242 -6.029 -1.634 1.00 0.00 10 ARG A C 19
ATOM 33347 O O . ARG A 1 10 ? -11.323 -5.574 -0.958 1.00 0.00 10 ARG A O 19
ATOM 33368 N N . GLU A 1 11 ? -12.708 -5.409 -2.712 1.00 0.00 11 GLU A N 19
ATOM 33369 C CA . GLU A 1 11 ? -12.084 -4.240 -3.361 1.00 0.00 11 GLU A CA 19
ATOM 33370 C C . GLU A 1 11 ? -13.101 -3.171 -3.787 1.00 0.00 11 GLU A C 19
ATOM 33371 O O . GLU A 1 11 ? -12.782 -1.983 -3.775 1.00 0.00 11 GLU A O 19
ATOM 33383 N N . ILE A 1 12 ? -14.324 -3.579 -4.149 1.00 0.00 12 ILE A N 19
ATOM 33384 C CA . ILE A 1 12 ? -15.453 -2.701 -4.485 1.00 0.00 12 ILE A CA 19
ATOM 33385 C C . ILE A 1 12 ? -15.865 -1.803 -3.310 1.00 0.00 12 ILE A C 19
ATOM 33386 O O . ILE A 1 12 ? -16.443 -2.260 -2.321 1.00 0.00 12 ILE A O 19
ATOM 33402 N N . ILE A 1 13 ? -15.552 -0.512 -3.435 1.00 0.00 13 ILE A N 19
ATOM 33403 C CA . ILE A 1 13 ? -15.814 0.544 -2.452 1.00 0.00 13 ILE A CA 19
ATOM 33404 C C . ILE A 1 13 ? -16.199 1.877 -3.113 1.00 0.00 13 ILE A C 19
ATOM 33405 O O . ILE A 1 13 ? -16.178 2.017 -4.338 1.00 0.00 13 ILE A O 19
ATOM 33421 N N . SER A 1 14 ? -16.544 2.859 -2.281 1.00 0.00 14 SER A N 19
ATOM 33422 C CA . SER A 1 14 ? -16.856 4.251 -2.622 1.00 0.00 14 SER A CA 19
ATOM 33423 C C . SER A 1 14 ? -15.831 5.213 -2.002 1.00 0.00 14 SER A C 19
ATOM 33424 O O . SER A 1 14 ? -14.914 4.798 -1.291 1.00 0.00 14 SER A O 19
ATOM 33432 N N . GLU A 1 15 ? -15.988 6.516 -2.246 1.00 0.00 15 GLU A N 19
ATOM 33433 C CA . GLU A 1 15 ? -15.145 7.577 -1.672 1.00 0.00 15 GLU A CA 19
ATOM 33434 C C . GLU A 1 15 ? -14.996 7.510 -0.135 1.00 0.00 15 GLU A C 19
ATOM 33435 O O . GLU A 1 15 ? -13.950 7.904 0.378 1.00 0.00 15 GLU A O 19
ATOM 33447 N N . GLU A 1 16 ? -15.953 6.928 0.601 1.00 0.00 16 GLU A N 19
ATOM 33448 C CA . GLU A 1 16 ? -15.851 6.738 2.061 1.00 0.00 16 GLU A CA 19
ATOM 33449 C C . GLU A 1 16 ? -14.605 5.942 2.477 1.00 0.00 16 GLU A C 19
ATOM 33450 O O . GLU A 1 16 ? -13.800 6.413 3.285 1.00 0.00 16 GLU A O 19
ATOM 33462 N N . ASP A 1 17 ? -14.437 4.730 1.939 1.00 0.00 17 ASP A N 19
ATOM 33463 C CA . ASP A 1 17 ? -13.241 3.921 2.171 1.00 0.00 17 ASP A CA 19
ATOM 33464 C C . ASP A 1 17 ? -11.996 4.673 1.704 1.00 0.00 17 ASP A C 19
ATOM 33465 O O . ASP A 1 17 ? -11.024 4.687 2.453 1.00 0.00 17 ASP A O 19
ATOM 33474 N N . VAL A 1 18 ? -12.034 5.344 0.541 1.00 0.00 18 VAL A N 19
ATOM 33475 C CA . VAL A 1 18 ? -10.870 6.082 0.023 1.00 0.00 18 VAL A CA 19
ATOM 33476 C C . VAL A 1 18 ? -10.355 7.119 1.036 1.00 0.00 18 VAL A C 19
ATOM 33477 O O . VAL A 1 18 ? -9.153 7.361 1.123 1.00 0.00 18 VAL A O 19
ATOM 33490 N N . LYS A 1 19 ? -11.224 7.710 1.862 1.00 0.00 19 LYS A N 19
ATOM 33491 C CA . LYS A 1 19 ? -10.814 8.632 2.934 1.00 0.00 19 LYS A CA 19
ATOM 33492 C C . LYS A 1 19 ? -10.238 7.882 4.147 1.00 0.00 19 LYS A C 19
ATOM 33493 O O . LYS A 1 19 ? -9.205 8.294 4.680 1.00 0.00 19 LYS A O 19
ATOM 33512 N N . GLN A 1 20 ? -10.856 6.774 4.573 1.00 0.00 20 GLN A N 19
ATOM 33513 C CA . GLN A 1 20 ? -10.378 5.939 5.688 1.00 0.00 20 GLN A CA 19
ATOM 33514 C C . GLN A 1 20 ? -9.036 5.261 5.389 1.00 0.00 20 GLN A C 19
ATOM 33515 O O . GLN A 1 20 ? -8.105 5.377 6.181 1.00 0.00 20 GLN A O 19
ATOM 33529 N N . VAL A 1 21 ? -8.917 4.554 4.266 1.00 0.00 21 VAL A N 19
ATOM 33530 C CA . VAL A 1 21 ? -7.712 3.830 3.837 1.00 0.00 21 VAL A CA 19
ATOM 33531 C C . VAL A 1 21 ? -6.476 4.730 3.837 1.00 0.00 21 VAL A C 19
ATOM 33532 O O . VAL A 1 21 ? -5.446 4.336 4.372 1.00 0.00 21 VAL A O 19
ATOM 33545 N N . TYR A 1 22 ? -6.580 5.970 3.350 1.00 0.00 22 TYR A N 19
ATOM 33546 C CA . TYR A 1 22 ? -5.482 6.940 3.407 1.00 0.00 22 TYR A CA 19
ATOM 33547 C C . TYR A 1 22 ? -5.010 7.176 4.848 1.00 0.00 22 TYR A C 19
ATOM 33548 O O . TYR A 1 22 ? 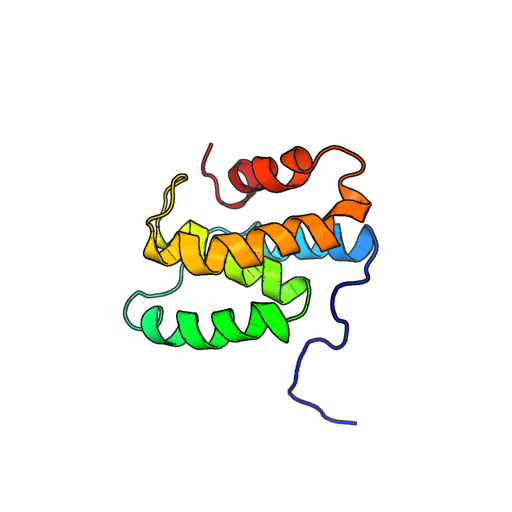-3.810 7.145 5.111 1.00 0.00 22 TYR A O 19
ATOM 33566 N N . SER A 1 23 ? -5.941 7.331 5.796 1.00 0.00 23 SER A N 19
ATOM 33567 C CA . SER A 1 23 ? -5.673 7.472 7.237 1.00 0.00 23 SER A CA 19
ATOM 33568 C C . SER A 1 23 ? -4.941 6.263 7.858 1.00 0.00 23 SER A C 19
ATOM 33569 O O . SER A 1 23 ? -4.242 6.420 8.861 1.00 0.00 23 SER A O 19
ATOM 33577 N N . ILE A 1 24 ? -5.038 5.069 7.256 1.00 0.00 24 ILE A N 19
ATOM 33578 C CA . ILE A 1 24 ? -4.334 3.846 7.699 1.00 0.00 24 ILE A CA 19
ATOM 33579 C C . ILE A 1 24 ? -2.830 3.967 7.431 1.00 0.00 24 ILE A C 19
ATOM 33580 O O . ILE A 1 24 ? -2.010 3.667 8.301 1.00 0.00 24 ILE A O 19
ATOM 33596 N N . LEU A 1 25 ? -2.452 4.400 6.223 1.00 0.00 25 LEU A N 19
ATOM 33597 C CA . LEU A 1 25 ? -1.054 4.589 5.841 1.00 0.00 25 LEU A CA 19
ATOM 33598 C C . LEU A 1 25 ? -0.465 5.956 6.229 1.00 0.00 25 LEU A C 19
ATOM 33599 O O . LEU A 1 25 ? 0.758 6.092 6.281 1.00 0.00 25 LEU A O 19
ATOM 33615 N N . LYS A 1 26 ? -1.306 6.943 6.562 1.00 0.00 26 LYS A N 19
ATOM 33616 C CA . LYS A 1 26 ? -0.907 8.282 7.035 1.00 0.00 26 LYS A CA 19
ATOM 33617 C C . LYS A 1 26 ? -0.001 8.266 8.273 1.00 0.00 26 LYS A C 19
ATOM 33618 O O . LYS A 1 26 ? 0.759 9.207 8.483 1.00 0.00 26 LYS A O 19
ATOM 33637 N N . GLU A 1 27 ? -0.066 7.209 9.081 1.00 0.00 27 GLU A N 19
ATOM 33638 C CA . GLU A 1 27 ? 0.785 6.993 10.253 1.00 0.00 27 GLU A CA 19
ATOM 33639 C C . GLU A 1 27 ? 2.134 6.345 9.886 1.00 0.00 27 GLU A C 19
ATOM 33640 O O . GLU A 1 27 ? 2.185 5.240 9.346 1.00 0.00 27 GLU A O 19
ATOM 33652 N N . LYS A 1 28 ? 3.240 7.023 10.222 1.00 0.00 28 LYS A N 19
ATOM 33653 C CA . LYS A 1 28 ? 4.624 6.546 10.029 1.00 0.00 28 LYS A CA 19
ATOM 33654 C C . LYS A 1 28 ? 5.122 5.586 11.132 1.00 0.00 28 LYS A C 19
ATOM 33655 O O . LYS A 1 28 ? 6.238 5.080 11.058 1.00 0.00 28 LYS A O 19
ATOM 33674 N N . ASP A 1 29 ? 4.293 5.293 12.135 1.00 0.00 29 ASP A N 19
ATOM 33675 C CA . ASP A 1 29 ? 4.594 4.447 13.312 1.00 0.00 29 ASP A CA 19
ATOM 33676 C C . ASP A 1 29 ? 4.319 2.939 13.074 1.00 0.00 29 ASP A C 19
ATOM 33677 O O . ASP A 1 29 ? 4.170 2.142 14.003 1.00 0.00 29 ASP A O 19
ATOM 33686 N N . ILE A 1 30 ? 4.218 2.543 11.804 1.00 0.00 30 ILE A N 19
ATOM 33687 C CA . ILE A 1 30 ? 3.930 1.181 11.325 1.00 0.00 30 ILE A CA 19
ATOM 33688 C C . ILE A 1 30 ? 5.191 0.435 10.853 1.00 0.00 30 ILE A C 19
ATOM 33689 O O . ILE A 1 30 ? 5.100 -0.734 10.480 1.00 0.00 30 ILE A O 19
ATOM 33705 N N . SER A 1 31 ? 6.351 1.107 10.840 1.00 0.00 31 SER A N 19
ATOM 33706 C CA . SER A 1 31 ? 7.648 0.635 10.327 1.00 0.00 31 SER A CA 19
ATOM 33707 C C . SER A 1 31 ? 7.996 -0.782 10.802 1.00 0.00 31 SER A C 19
ATOM 33708 O O . SER A 1 31 ? 8.359 -1.009 11.961 1.00 0.00 31 SER A O 19
ATOM 33716 N N . VAL A 1 32 ? 7.850 -1.756 9.899 1.00 0.00 32 VAL A N 19
ATOM 33717 C CA . VAL A 1 32 ? 8.087 -3.180 10.164 1.00 0.00 32 VAL A CA 19
ATOM 33718 C C . VAL A 1 32 ? 9.580 -3.418 10.444 1.00 0.00 32 VAL A C 19
ATOM 33719 O O . VAL A 1 32 ? 10.441 -2.955 9.697 1.00 0.00 32 VAL A O 19
ATOM 33732 N N . ASP A 1 33 ? 9.905 -4.113 11.538 1.00 0.00 33 ASP A N 19
ATOM 33733 C CA . ASP A 1 33 ? 11.284 -4.495 11.885 1.00 0.00 33 ASP A CA 19
ATOM 33734 C C . ASP A 1 33 ? 11.875 -5.495 10.877 1.00 0.00 33 ASP A C 19
ATOM 33735 O O . ASP A 1 33 ? 11.196 -6.432 10.464 1.00 0.00 33 ASP A O 19
ATOM 33744 N N . SER A 1 34 ? 13.158 -5.358 10.530 1.00 0.00 34 SER A N 19
ATOM 33745 C CA . SER A 1 34 ? 13.880 -6.226 9.579 1.00 0.00 34 SER A CA 19
ATOM 33746 C C . SER A 1 34 ? 13.935 -7.709 9.980 1.00 0.00 34 SER A C 19
ATOM 33747 O O . SER A 1 34 ? 13.848 -8.580 9.114 1.00 0.00 34 SER A O 19
ATOM 33755 N N . THR A 1 35 ? 14.030 -8.020 11.278 1.00 0.00 35 THR A N 19
ATOM 33756 C CA . THR A 1 35 ? 13.984 -9.409 11.788 1.00 0.00 35 THR A CA 19
ATOM 33757 C C . THR A 1 35 ? 12.642 -10.074 11.456 1.00 0.00 35 THR A C 19
ATOM 33758 O O . THR A 1 35 ? 12.603 -11.215 10.990 1.00 0.00 35 THR A O 19
ATOM 33769 N N . THR A 1 36 ? 11.536 -9.349 11.650 1.00 0.00 36 THR A N 19
ATOM 33770 C CA . THR A 1 36 ? 10.174 -9.807 11.333 1.00 0.00 36 THR A CA 19
ATOM 33771 C C . THR A 1 36 ? 9.827 -9.638 9.849 1.00 0.00 36 THR A C 19
ATOM 33772 O O . THR A 1 36 ? 8.992 -10.380 9.336 1.00 0.00 36 THR A O 19
ATOM 33783 N N . TRP A 1 37 ? 10.481 -8.727 9.116 1.00 0.00 37 TRP A N 19
ATOM 33784 C CA . TRP A 1 37 ? 10.201 -8.430 7.706 1.00 0.00 37 TRP A CA 19
ATOM 33785 C C . TRP A 1 37 ? 10.177 -9.686 6.827 1.00 0.00 37 TRP A C 19
ATOM 33786 O O . TRP A 1 37 ? 9.238 -9.905 6.062 1.00 0.00 37 TRP A O 19
ATOM 33807 N N . ASN A 1 38 ? 11.162 -10.564 7.013 1.00 0.00 38 ASN A N 19
ATOM 33808 C CA . ASN A 1 38 ? 11.267 -11.843 6.308 1.00 0.00 38 ASN A CA 19
ATOM 33809 C C . ASN A 1 38 ? 9.971 -12.685 6.393 1.00 0.00 38 ASN A C 19
ATOM 33810 O O . ASN A 1 38 ? 9.621 -13.383 5.439 1.00 0.00 38 ASN A O 19
ATOM 33821 N N . ARG A 1 39 ? 9.243 -12.604 7.521 1.00 0.00 39 ARG A N 19
ATOM 33822 C CA . ARG A 1 39 ? 7.934 -13.239 7.762 1.00 0.00 39 ARG A CA 19
ATOM 33823 C C . ARG A 1 39 ? 6.766 -12.373 7.285 1.00 0.00 39 ARG A C 19
ATOM 33824 O O . ARG A 1 39 ? 5.829 -12.904 6.692 1.00 0.00 39 ARG A O 19
ATOM 33845 N N . ARG A 1 40 ? 6.827 -11.050 7.498 1.00 0.00 40 ARG A N 19
ATOM 33846 C CA . ARG A 1 40 ? 5.827 -10.080 7.004 1.00 0.00 40 ARG A CA 19
ATOM 33847 C C . ARG A 1 40 ? 5.598 -10.206 5.496 1.00 0.00 40 ARG A C 19
ATOM 33848 O O . ARG A 1 40 ? 4.464 -10.093 5.040 1.00 0.00 40 ARG A O 19
ATOM 33869 N N . TYR A 1 41 ? 6.650 -10.506 4.732 1.00 0.00 41 TYR A N 19
ATOM 33870 C CA . TYR A 1 41 ? 6.571 -10.764 3.292 1.00 0.00 41 TYR A CA 19
ATOM 33871 C C . TYR A 1 41 ? 5.510 -11.835 2.982 1.00 0.00 41 TYR A C 19
ATOM 33872 O O . TYR A 1 41 ? 4.715 -11.674 2.057 1.00 0.00 41 TYR A O 19
ATOM 33890 N N . ARG A 1 42 ? 5.459 -12.907 3.789 1.00 0.00 42 ARG A N 19
ATOM 33891 C CA . ARG A 1 42 ? 4.525 -14.035 3.656 1.00 0.00 42 ARG A CA 19
ATOM 33892 C C . ARG A 1 42 ? 3.070 -13.620 3.850 1.00 0.00 42 ARG A C 19
ATOM 33893 O O . ARG A 1 42 ? 2.271 -13.812 2.941 1.00 0.00 42 ARG A O 19
ATOM 33914 N N . GLU A 1 43 ? 2.720 -13.054 5.010 1.00 0.00 43 GLU A N 19
ATOM 33915 C CA . GLU A 1 43 ? 1.359 -12.557 5.279 1.00 0.00 43 GLU A CA 19
ATOM 33916 C C . GLU A 1 43 ? 0.914 -11.572 4.189 1.00 0.00 43 GLU A C 19
ATOM 33917 O O . GLU A 1 43 ? -0.132 -11.761 3.569 1.00 0.00 43 GLU A O 19
ATOM 33929 N N . TYR A 1 44 ? 1.742 -10.570 3.881 1.00 0.00 44 TYR A N 19
ATOM 33930 C CA . TYR A 1 44 ? 1.469 -9.573 2.850 1.00 0.00 44 TYR A CA 19
ATOM 33931 C C . TYR A 1 44 ? 1.284 -10.183 1.455 1.00 0.00 44 TYR A C 19
ATOM 33932 O O . TYR A 1 44 ? 0.383 -9.747 0.744 1.00 0.00 44 TYR A O 19
ATOM 33950 N N . MET A 1 45 ? 2.038 -11.224 1.080 1.00 0.00 45 MET A N 19
ATOM 33951 C CA . MET A 1 45 ? 1.870 -11.950 -0.191 1.00 0.00 45 MET A CA 19
ATOM 33952 C C . MET A 1 45 ? 0.452 -12.536 -0.349 1.00 0.00 45 MET A C 19
ATOM 33953 O O . MET A 1 45 ? -0.064 -12.633 -1.464 1.00 0.00 45 MET A O 19
ATOM 33967 N N . GLU A 1 46 ? -0.198 -12.921 0.751 1.00 0.00 46 GLU A N 19
ATOM 33968 C CA . GLU A 1 46 ? -1.582 -13.418 0.755 1.00 0.00 46 GLU A CA 19
ATOM 33969 C C . GLU A 1 46 ? -2.588 -12.272 0.715 1.00 0.00 46 GLU A C 19
ATOM 33970 O O . GLU A 1 46 ? -3.620 -12.377 0.049 1.00 0.00 46 GLU A O 19
ATOM 33982 N N . LYS A 1 47 ? -2.289 -11.137 1.360 1.00 0.00 47 LYS A N 19
ATOM 33983 C CA . LYS A 1 47 ? -3.147 -9.948 1.285 1.00 0.00 47 LYS A CA 19
ATOM 33984 C C . LYS A 1 47 ? -3.309 -9.409 -0.152 1.00 0.00 47 LYS A C 19
ATOM 33985 O O . LYS A 1 47 ? -4.245 -8.660 -0.407 1.00 0.00 47 LYS A O 19
ATOM 34004 N N . ILE A 1 48 ? -2.467 -9.813 -1.108 1.00 0.00 48 ILE A N 19
ATOM 34005 C CA . ILE A 1 48 ? -2.558 -9.382 -2.518 1.00 0.00 48 ILE A CA 19
ATOM 34006 C C . ILE A 1 48 ? -3.749 -10.019 -3.256 1.00 0.00 48 ILE A C 19
ATOM 34007 O O . ILE A 1 48 ? -4.270 -9.445 -4.213 1.00 0.00 48 ILE A O 19
ATOM 34023 N N . LYS A 1 49 ? -4.206 -11.189 -2.787 1.00 0.00 49 LYS A N 19
ATOM 34024 C CA . LYS A 1 49 ? -5.307 -11.977 -3.375 1.00 0.00 49 LYS A CA 19
ATOM 34025 C C . LYS A 1 49 ? -6.479 -12.224 -2.417 1.00 0.00 49 LYS A C 19
ATOM 34026 O O . LYS A 1 49 ? -7.611 -12.392 -2.866 1.00 0.00 49 LYS A O 19
ATOM 34045 N N . THR A 1 50 ? -6.210 -12.223 -1.107 1.00 0.00 50 THR A N 19
ATOM 34046 C CA . THR A 1 50 ? -7.203 -12.464 -0.035 1.00 0.00 50 THR A CA 19
ATOM 34047 C C . THR A 1 50 ? -7.507 -11.200 0.760 1.00 0.00 50 THR A C 19
ATOM 34048 O O . THR A 1 50 ? -8.614 -11.029 1.278 1.00 0.00 50 THR A O 19
ATOM 34059 N N . GLY A 1 51 ? -6.524 -10.302 0.836 1.00 0.00 51 GLY A N 19
ATOM 34060 C CA . GLY A 1 51 ? -6.594 -9.058 1.580 1.00 0.00 51 GLY A CA 19
ATOM 34061 C C . GLY A 1 51 ? -7.506 -8.067 0.887 1.00 0.00 51 GLY A C 19
ATOM 34062 O O . GLY A 1 51 ? -7.542 -7.951 -0.341 1.00 0.00 51 GLY A O 19
ATOM 34066 N N . SER A 1 52 ? -8.251 -7.349 1.711 1.00 0.00 52 SER A N 19
ATOM 34067 C CA . SER A 1 52 ? -9.163 -6.316 1.255 1.00 0.00 52 SER A CA 19
ATOM 34068 C C . SER A 1 52 ? -8.430 -5.024 0.881 1.00 0.00 52 SER A C 19
ATOM 34069 O O . SER A 1 52 ? -7.228 -4.899 1.095 1.00 0.00 52 SER A O 19
ATOM 34077 N N . VAL A 1 53 ? -9.153 -4.029 0.380 1.00 0.00 53 VAL A N 19
ATOM 34078 C CA . VAL A 1 53 ? -8.654 -2.680 0.059 1.00 0.00 53 VAL A CA 19
ATOM 34079 C C . VAL A 1 53 ? -7.853 -2.066 1.217 1.00 0.00 53 VAL A C 19
ATOM 34080 O O . VAL A 1 53 ? -6.712 -1.633 1.044 1.00 0.00 53 VAL A O 19
ATOM 34093 N N . PHE A 1 54 ? -8.424 -2.097 2.425 1.00 0.00 54 PHE A N 19
ATOM 34094 C CA . PHE A 1 54 ? -7.786 -1.646 3.660 1.00 0.00 54 PHE A CA 19
ATOM 34095 C C . PHE A 1 54 ? -6.475 -2.397 3.965 1.00 0.00 54 PHE A C 19
ATOM 34096 O O . PHE A 1 54 ? -5.580 -1.842 4.597 1.00 0.00 54 PHE A O 19
ATOM 34113 N N . GLU A 1 55 ? -6.338 -3.636 3.484 1.00 0.00 55 GLU A N 19
ATOM 34114 C CA . GLU A 1 55 ? -5.124 -4.449 3.594 1.00 0.00 55 GLU A CA 19
ATOM 34115 C C . GLU A 1 55 ? -4.118 -4.200 2.453 1.00 0.00 55 GLU A C 19
ATOM 34116 O O . GLU A 1 55 ? -2.946 -4.010 2.743 1.00 0.00 55 GLU A O 19
ATOM 34128 N N . ILE A 1 56 ? -4.520 -4.147 1.176 1.00 0.00 56 ILE A N 19
ATOM 34129 C CA . ILE A 1 56 ? -3.651 -3.809 0.028 1.00 0.00 56 ILE A CA 19
ATOM 34130 C C . ILE A 1 56 ? -2.876 -2.515 0.278 1.00 0.00 56 ILE A C 19
ATOM 34131 O O . ILE A 1 56 ? -1.655 -2.471 0.090 1.00 0.00 56 ILE A O 19
ATOM 34147 N N . ALA A 1 57 ? -3.579 -1.466 0.712 1.00 0.00 57 ALA A N 19
ATOM 34148 C CA . ALA A 1 57 ? -2.930 -0.203 1.044 1.00 0.00 57 ALA A CA 19
ATOM 34149 C C . ALA A 1 57 ? -1.900 -0.367 2.182 1.00 0.00 57 ALA A C 19
ATOM 34150 O O . ALA A 1 57 ? -0.834 0.243 2.129 1.00 0.00 57 ALA A O 19
ATOM 34157 N N . GLU A 1 58 ? -2.187 -1.195 3.198 1.00 0.00 58 GLU A N 19
ATOM 34158 C CA . GLU A 1 58 ? -1.240 -1.506 4.274 1.00 0.00 58 GLU A CA 19
ATOM 34159 C C . GLU A 1 58 ? -0.013 -2.249 3.718 1.00 0.00 58 GLU A C 19
ATOM 34160 O O . GLU A 1 58 ? 1.113 -1.877 4.028 1.00 0.00 58 GLU A O 19
ATOM 34172 N N . VAL A 1 59 ? -0.211 -3.259 2.863 1.00 0.00 59 VAL A N 19
ATOM 34173 C CA . VAL A 1 59 ? 0.856 -4.085 2.284 1.00 0.00 59 VAL A CA 19
ATOM 34174 C C . VAL A 1 59 ? 1.936 -3.223 1.634 1.00 0.00 59 VAL A C 19
ATOM 34175 O O . VAL A 1 59 ? 3.077 -3.201 2.097 1.00 0.00 59 VAL A O 19
ATOM 34188 N N . LEU A 1 60 ? 1.588 -2.495 0.567 1.00 0.00 60 LEU A N 19
ATOM 34189 C CA . LEU A 1 60 ? 2.542 -1.640 -0.143 1.00 0.00 60 LEU A CA 19
ATOM 34190 C C . LEU A 1 60 ? 3.197 -0.602 0.788 1.00 0.00 60 LEU A C 19
ATOM 34191 O O . LEU A 1 60 ? 4.380 -0.299 0.635 1.00 0.00 60 LEU A O 19
ATOM 34207 N N . ARG A 1 61 ? 2.442 -0.089 1.766 1.00 0.00 61 ARG A N 19
ATOM 34208 C CA . ARG A 1 61 ? 2.894 0.878 2.767 1.00 0.00 61 ARG A CA 19
ATOM 34209 C C . ARG A 1 61 ? 4.030 0.285 3.578 1.00 0.00 61 ARG A C 19
ATOM 34210 O O . ARG A 1 61 ? 5.086 0.901 3.663 1.00 0.00 61 ARG A O 19
ATOM 34231 N N . ASP A 1 62 ? 3.820 -0.890 4.168 1.00 0.00 62 ASP A N 19
ATOM 34232 C CA . ASP A 1 62 ? 4.841 -1.588 4.942 1.00 0.00 62 ASP A CA 19
ATOM 34233 C C . ASP A 1 62 ? 6.143 -1.684 4.135 1.00 0.00 62 ASP A C 19
ATOM 34234 O O . ASP A 1 62 ? 7.174 -1.204 4.607 1.00 0.00 62 ASP A O 19
ATOM 34243 N N . LEU A 1 63 ? 6.083 -2.194 2.895 1.00 0.00 63 LEU A N 19
ATOM 34244 C CA . LEU A 1 63 ? 7.226 -2.259 1.971 1.00 0.00 63 LEU A CA 19
ATOM 34245 C C . LEU A 1 63 ? 7.891 -0.892 1.713 1.00 0.00 63 LEU A C 19
ATOM 34246 O O . LEU A 1 63 ? 9.118 -0.800 1.651 1.00 0.00 63 LEU A O 19
ATOM 34262 N N . TYR A 1 64 ? 7.116 0.184 1.581 1.00 0.00 64 TYR A N 19
ATOM 34263 C CA . TYR A 1 64 ? 7.664 1.533 1.432 1.00 0.00 64 TYR A CA 19
ATOM 34264 C C . TYR A 1 64 ? 8.406 2.035 2.681 1.00 0.00 64 TYR A C 19
ATOM 34265 O O . TYR A 1 64 ? 9.555 2.471 2.572 1.00 0.00 64 TYR A O 19
ATOM 34283 N N . LEU A 1 65 ? 7.802 1.955 3.873 1.00 0.00 65 LEU A N 19
ATOM 34284 C CA . LEU A 1 65 ? 8.448 2.402 5.117 1.00 0.00 65 LEU A CA 19
ATOM 34285 C C . LEU A 1 65 ? 9.634 1.508 5.525 1.00 0.00 65 LEU A C 19
ATOM 34286 O O . LEU A 1 65 ? 10.571 1.992 6.163 1.00 0.00 65 LEU A O 19
ATOM 34302 N N . LEU A 1 66 ? 9.631 0.230 5.133 1.00 0.00 66 LEU A N 19
ATOM 34303 C CA . LEU A 1 66 ? 10.727 -0.723 5.347 1.00 0.00 66 LEU A CA 19
ATOM 34304 C C . LEU A 1 66 ? 12.055 -0.267 4.719 1.00 0.00 66 LEU A C 19
ATOM 34305 O O . LEU A 1 66 ? 13.125 -0.548 5.268 1.00 0.00 66 LEU A O 19
ATOM 34321 N N . LYS A 1 67 ? 11.988 0.469 3.602 1.00 0.00 67 LYS A N 19
ATOM 34322 C CA . LYS A 1 67 ? 13.139 1.039 2.881 1.00 0.00 67 LYS A CA 19
ATOM 34323 C C . LYS A 1 67 ? 13.306 2.544 3.140 1.00 0.00 67 LYS A C 19
ATOM 34324 O O . LYS A 1 67 ? 14.430 3.043 3.132 1.00 0.00 67 LYS A O 19
ATOM 34343 N N . GLY A 1 68 ? 12.212 3.270 3.389 1.00 0.00 68 GLY A N 19
ATOM 34344 C CA . GLY A 1 68 ? 12.216 4.712 3.673 1.00 0.00 68 GLY A CA 19
ATOM 34345 C C . GLY A 1 68 ? 12.670 5.586 2.495 1.00 0.00 68 GLY A C 19
ATOM 34346 O O . GLY A 1 68 ? 13.112 6.718 2.697 1.00 0.00 68 GLY A O 19
ATOM 34350 N N . ASP A 1 69 ? 12.585 5.065 1.268 1.00 0.00 69 ASP A N 19
ATOM 34351 C CA . ASP A 1 69 ? 13.021 5.716 0.029 1.00 0.00 69 ASP A CA 19
ATOM 34352 C C . ASP A 1 69 ? 12.062 5.392 -1.131 1.00 0.00 69 ASP A C 19
ATOM 34353 O O . ASP A 1 69 ? 11.276 4.450 -1.051 1.00 0.00 69 ASP A O 19
ATOM 34362 N N . LYS A 1 70 ? 12.127 6.155 -2.226 1.00 0.00 70 LYS A N 19
ATOM 34363 C CA . LYS A 1 70 ? 11.352 5.906 -3.458 1.00 0.00 70 LYS A CA 19
ATOM 34364 C C . LYS A 1 70 ? 11.844 4.678 -4.233 1.00 0.00 70 LYS A C 19
ATOM 34365 O O . LYS A 1 70 ? 11.044 3.927 -4.792 1.00 0.00 70 LYS A O 19
ATOM 34384 N N . ASP A 1 71 ? 13.158 4.464 -4.252 1.00 0.00 71 ASP A N 19
ATOM 34385 C CA . ASP A 1 71 ? 13.820 3.337 -4.911 1.00 0.00 71 ASP A CA 19
ATOM 34386 C C . ASP A 1 71 ? 13.982 2.170 -3.921 1.00 0.00 71 ASP A C 19
ATOM 34387 O O . ASP A 1 71 ? 15.031 2.004 -3.290 1.00 0.00 71 ASP A O 19
ATOM 34396 N N . LEU A 1 72 ? 12.909 1.391 -3.731 1.00 0.00 72 LEU A N 19
ATOM 34397 C CA . LEU A 1 72 ? 12.912 0.225 -2.838 1.00 0.00 72 LEU A CA 19
ATOM 34398 C C . LEU A 1 72 ? 13.905 -0.854 -3.316 1.00 0.00 72 LEU A C 19
ATOM 34399 O O . LEU A 1 72 ? 14.303 -0.874 -4.486 1.00 0.00 72 LEU A O 19
ATOM 34415 N N . SER A 1 73 ? 14.278 -1.786 -2.431 1.00 0.00 73 SER A N 19
ATOM 34416 C CA . SER A 1 73 ? 15.132 -2.925 -2.795 1.00 0.00 73 SER A CA 19
ATOM 34417 C C . SER A 1 73 ? 14.466 -3.767 -3.880 1.00 0.00 73 SER A C 19
ATOM 34418 O O . SER A 1 73 ? 13.243 -3.925 -3.872 1.00 0.00 73 SER A O 19
ATOM 34426 N N . PHE A 1 74 ? 15.265 -4.369 -4.767 1.00 0.00 74 PHE A N 19
ATOM 34427 C CA . PHE A 1 74 ? 14.784 -5.240 -5.846 1.00 0.00 74 PHE A CA 19
ATOM 34428 C C . PHE A 1 74 ? 13.806 -6.311 -5.331 1.00 0.00 74 PHE A C 19
ATOM 34429 O O . PHE A 1 74 ? 12.744 -6.507 -5.917 1.00 0.00 74 PHE A O 19
ATOM 34446 N N . GLY A 1 75 ? 14.121 -6.944 -4.192 1.00 0.00 75 GLY A N 19
ATOM 34447 C CA . GLY A 1 75 ? 13.273 -7.950 -3.540 1.00 0.00 75 GLY A CA 19
ATOM 34448 C C . GLY A 1 75 ? 11.912 -7.425 -3.067 1.00 0.00 75 GLY A C 19
ATOM 34449 O O . GLY A 1 75 ? 10.898 -8.092 -3.245 1.00 0.00 75 GLY A O 19
ATOM 34453 N N . GLU A 1 76 ? 11.860 -6.231 -2.477 1.00 0.00 76 GLU A N 19
ATOM 34454 C CA . GLU A 1 76 ? 10.611 -5.591 -2.035 1.00 0.00 76 GLU A CA 19
ATOM 34455 C C . GLU A 1 76 ? 9.772 -5.132 -3.236 1.00 0.00 76 GLU A C 19
ATOM 34456 O O . GLU A 1 76 ? 8.572 -5.405 -3.316 1.00 0.00 76 GLU A O 19
ATOM 34468 N N . ARG A 1 77 ? 10.420 -4.499 -4.223 1.00 0.00 77 ARG A N 19
ATOM 34469 C CA . ARG A 1 77 ? 9.803 -4.006 -5.464 1.00 0.00 77 ARG A CA 19
ATOM 34470 C C . ARG A 1 77 ? 8.981 -5.082 -6.189 1.00 0.00 77 ARG A C 19
ATOM 34471 O O . ARG A 1 77 ? 7.963 -4.742 -6.786 1.00 0.00 77 ARG A O 19
ATOM 34492 N N . LYS A 1 78 ? 9.362 -6.363 -6.085 1.00 0.00 78 LYS A N 19
ATOM 34493 C CA . LYS A 1 78 ? 8.650 -7.526 -6.657 1.00 0.00 78 LYS A CA 19
ATOM 34494 C C . LYS A 1 78 ? 7.174 -7.578 -6.235 1.00 0.00 78 LYS A C 19
ATOM 34495 O O . LYS A 1 78 ? 6.295 -7.553 -7.096 1.00 0.00 78 LYS A O 19
ATOM 34514 N N . MET A 1 79 ? 6.894 -7.653 -4.929 1.00 0.00 79 MET A N 19
ATOM 34515 C CA . MET A 1 79 ? 5.526 -7.679 -4.382 1.00 0.00 79 MET A CA 19
ATOM 34516 C C . MET A 1 79 ? 4.874 -6.290 -4.405 1.00 0.00 79 MET A C 19
ATOM 34517 O O . MET A 1 79 ? 3.673 -6.175 -4.665 1.00 0.00 79 MET A O 19
ATOM 34531 N N . LEU A 1 80 ? 5.659 -5.228 -4.181 1.00 0.00 80 LEU A N 19
ATOM 34532 C CA . LEU A 1 80 ? 5.178 -3.851 -4.276 1.00 0.00 80 LEU A CA 19
ATOM 34533 C C . LEU A 1 80 ? 4.546 -3.571 -5.645 1.00 0.00 80 LEU A C 19
ATOM 34534 O O . LEU A 1 80 ? 3.454 -3.023 -5.692 1.00 0.00 80 LEU A O 19
ATOM 34550 N N . ASP A 1 81 ? 5.195 -3.944 -6.751 1.00 0.00 81 ASP A N 19
ATOM 34551 C CA . ASP A 1 81 ? 4.676 -3.749 -8.112 1.00 0.00 81 ASP A CA 19
ATOM 34552 C C . ASP A 1 81 ? 3.260 -4.336 -8.290 1.00 0.00 81 ASP A C 19
ATOM 34553 O O . ASP A 1 81 ? 2.422 -3.756 -8.986 1.00 0.00 81 ASP A O 19
ATOM 34562 N N . THR A 1 82 ? 2.967 -5.447 -7.609 1.00 0.00 82 THR A N 19
ATOM 34563 C CA . THR A 1 82 ? 1.645 -6.086 -7.571 1.00 0.00 82 THR A CA 19
ATOM 34564 C C . THR A 1 82 ? 0.673 -5.260 -6.723 1.00 0.00 82 THR A C 19
ATOM 34565 O O . THR A 1 82 ? -0.381 -4.856 -7.216 1.00 0.00 82 THR A O 19
ATOM 34576 N N . ALA A 1 83 ? 1.029 -4.954 -5.467 1.00 0.00 83 ALA A N 19
ATOM 34577 C CA . ALA A 1 83 ? 0.209 -4.135 -4.569 1.00 0.00 83 ALA A CA 19
ATOM 34578 C C . ALA A 1 83 ? -0.048 -2.710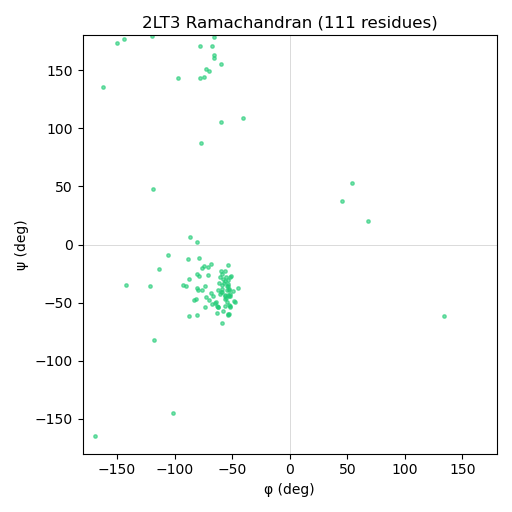 -5.106 1.00 0.00 83 ALA A C 19
ATOM 34579 O O . ALA A 1 83 ? -1.117 -2.165 -4.861 1.00 0.00 83 ALA A O 19
ATOM 34586 N N . ARG A 1 84 ? 0.868 -2.120 -5.890 1.00 0.00 84 ARG A N 19
ATOM 34587 C CA . ARG A 1 84 ? 0.736 -0.814 -6.568 1.00 0.00 84 ARG A CA 19
ATOM 34588 C C . ARG A 1 84 ? -0.423 -0.817 -7.559 1.00 0.00 84 ARG A C 19
ATOM 34589 O O . ARG A 1 84 ? -1.258 0.084 -7.514 1.00 0.00 84 ARG A O 19
ATOM 34610 N N . SER A 1 85 ? -0.495 -1.831 -8.429 1.00 0.00 85 SER A N 19
ATOM 34611 C CA . SER A 1 85 ? -1.560 -1.948 -9.441 1.00 0.00 85 SER A CA 19
ATOM 34612 C C . SER A 1 85 ? -2.962 -2.100 -8.831 1.00 0.00 85 SER A C 19
ATOM 34613 O O . SER A 1 85 ? -3.958 -1.787 -9.486 1.00 0.00 85 SER A O 19
ATOM 34621 N N . LEU A 1 86 ? -3.038 -2.570 -7.579 1.00 0.00 86 LEU A N 19
ATOM 34622 C CA . LEU A 1 86 ? -4.245 -2.704 -6.758 1.00 0.00 86 LEU A CA 19
ATOM 34623 C C . LEU A 1 86 ? -4.525 -1.476 -5.870 1.00 0.00 86 LEU A C 19
ATOM 34624 O O . LEU A 1 86 ? -5.680 -1.090 -5.712 1.00 0.00 86 LEU A O 19
ATOM 34640 N N . LEU A 1 87 ? -3.482 -0.825 -5.340 1.00 0.00 87 LEU A N 19
ATOM 34641 C CA . LEU A 1 87 ? -3.553 0.406 -4.547 1.00 0.00 87 LEU A CA 19
ATOM 34642 C C . LEU A 1 87 ? -4.391 1.443 -5.280 1.00 0.00 87 LEU A C 19
ATOM 34643 O O . LEU A 1 87 ? -5.387 1.939 -4.763 1.00 0.00 87 LEU A O 19
ATOM 34659 N N . ILE A 1 88 ? -3.979 1.786 -6.500 1.00 0.00 88 ILE A N 19
ATOM 34660 C CA . ILE A 1 88 ? -4.722 2.771 -7.279 1.00 0.00 88 ILE A CA 19
ATOM 34661 C C . ILE A 1 88 ? -6.055 2.226 -7.813 1.00 0.00 88 ILE A C 19
ATOM 34662 O O . ILE A 1 88 ? -6.924 3.026 -8.124 1.00 0.00 88 ILE A O 19
ATOM 34678 N N . LYS A 1 89 ? -6.248 0.900 -7.907 1.00 0.00 89 LYS A N 19
ATOM 34679 C CA . LYS A 1 89 ? -7.464 0.251 -8.453 1.00 0.00 89 LYS A CA 19
ATOM 34680 C C . LYS A 1 89 ? -8.715 0.603 -7.648 1.00 0.00 89 LYS A C 19
ATOM 34681 O O . LYS A 1 89 ? -9.688 1.118 -8.192 1.00 0.00 89 LYS A O 19
ATOM 34700 N N . GLU A 1 90 ? -8.676 0.337 -6.349 1.00 0.00 90 GLU A N 19
ATOM 34701 C CA . GLU A 1 90 ? -9.731 0.680 -5.391 1.00 0.00 90 GLU A CA 19
ATOM 34702 C C . GLU A 1 90 ? -9.870 2.204 -5.236 1.00 0.00 90 GLU A C 19
ATOM 34703 O O . GLU A 1 90 ? -10.972 2.746 -5.325 1.00 0.00 90 GLU A O 19
ATOM 34715 N N . LEU A 1 91 ? -8.746 2.912 -5.075 1.00 0.00 91 LEU A N 19
ATOM 34716 C CA . LEU A 1 91 ? -8.709 4.364 -4.887 1.00 0.00 91 LEU A CA 19
ATOM 34717 C C . LEU A 1 91 ? -9.114 5.167 -6.134 1.00 0.00 91 LEU A C 19
ATOM 34718 O O . LEU A 1 91 ? -9.518 6.323 -5.998 1.00 0.00 91 LEU A O 19
ATOM 34734 N N . SER A 1 92 ? -9.094 4.546 -7.320 1.00 0.00 92 SER A N 19
ATOM 34735 C CA . SER A 1 92 ? -9.511 5.084 -8.626 1.00 0.00 92 SER A CA 19
ATOM 34736 C C . SER A 1 92 ? -10.867 5.792 -8.581 1.00 0.00 92 SER A C 19
ATOM 34737 O O . SER A 1 92 ? -11.073 6.785 -9.282 1.00 0.00 92 SER A O 19
ATOM 34745 N N . LEU A 1 93 ? -11.762 5.325 -7.702 1.00 0.00 93 LEU A N 19
ATOM 34746 C CA . LEU A 1 93 ? -13.076 5.906 -7.451 1.00 0.00 93 LEU A CA 19
ATOM 34747 C C . LEU A 1 93 ? -13.000 7.396 -7.063 1.00 0.00 93 LEU A C 19
ATOM 34748 O O . LEU A 1 93 ? -13.392 8.271 -7.837 1.00 0.00 93 LEU A O 19
ATOM 34764 N N . ALA A 1 94 ? -12.489 7.687 -5.865 1.00 0.00 94 ALA A N 19
ATOM 34765 C CA . ALA A 1 94 ? -12.341 9.053 -5.349 1.00 0.00 94 ALA A CA 19
ATOM 34766 C C . ALA A 1 94 ? -11.184 9.849 -5.986 1.00 0.00 94 ALA A C 19
ATOM 34767 O O . ALA A 1 94 ? -11.176 11.079 -5.885 1.00 0.00 94 ALA A O 19
ATOM 34774 N N . LYS A 1 95 ? -10.223 9.175 -6.643 1.00 0.00 95 LYS A N 19
ATOM 34775 C CA . LYS A 1 95 ? -9.101 9.794 -7.380 1.00 0.00 95 LYS A CA 19
ATOM 34776 C C . LYS A 1 95 ? -9.589 10.902 -8.321 1.00 0.00 95 LYS A C 19
ATOM 34777 O O . LYS A 1 95 ? -9.016 11.988 -8.339 1.00 0.00 95 LYS A O 19
ATOM 34796 N N . ASP A 1 96 ? -10.648 10.620 -9.091 1.00 0.00 96 ASP A N 19
ATOM 34797 C CA . ASP A 1 96 ? -11.282 11.516 -10.075 1.00 0.00 96 ASP A CA 19
ATOM 34798 C C . ASP A 1 96 ? -10.282 12.202 -11.050 1.00 0.00 96 ASP A C 19
ATOM 34799 O O . ASP A 1 96 ? -10.511 13.314 -11.531 1.00 0.00 96 ASP A O 19
ATOM 34808 N N . CYS A 1 97 ? -9.141 11.548 -11.318 1.00 0.00 97 CYS A N 19
ATOM 34809 C CA . CYS A 1 97 ? -7.957 12.067 -12.022 1.00 0.00 97 CYS A CA 19
ATOM 34810 C C . CYS A 1 97 ? -7.072 10.926 -12.583 1.00 0.00 97 CYS A C 19
ATOM 34811 O O . CYS A 1 97 ? -7.508 9.776 -12.653 1.00 0.00 97 CYS A O 19
ATOM 34819 N N . SER A 1 98 ? -5.841 11.219 -13.012 1.00 0.00 98 SER A N 19
ATOM 34820 C CA . SER A 1 98 ? -4.849 10.222 -13.471 1.00 0.00 98 SER A CA 19
ATOM 34821 C C . SER A 1 98 ? -4.335 9.343 -12.315 1.00 0.00 98 SER A C 19
ATOM 34822 O O . SER A 1 98 ? -4.402 9.746 -11.153 1.00 0.00 98 SER A O 19
ATOM 34830 N N . GLU A 1 99 ? -3.765 8.160 -12.607 1.00 0.00 99 GLU A N 19
ATOM 34831 C CA . GLU A 1 99 ? -3.163 7.270 -11.581 1.00 0.00 99 GLU A CA 19
ATOM 34832 C C . GLU A 1 99 ? -2.072 7.960 -10.757 1.00 0.00 99 GLU A C 19
ATOM 34833 O O . GLU A 1 99 ? -1.898 7.623 -9.585 1.00 0.00 99 GLU A O 19
ATOM 34845 N N . ASP A 1 100 ? -1.396 8.962 -11.335 1.00 0.00 100 ASP A N 19
ATOM 34846 C CA . ASP A 1 100 ? -0.397 9.800 -10.663 1.00 0.00 100 ASP A CA 19
ATOM 34847 C C . ASP A 1 100 ? -0.944 10.444 -9.381 1.00 0.00 100 ASP A C 19
ATOM 34848 O O . ASP A 1 100 ? -0.148 10.756 -8.505 1.00 0.00 100 ASP A O 19
ATOM 34857 N N . GLU A 1 101 ? -2.263 10.630 -9.224 1.00 0.00 101 GLU A N 19
ATOM 34858 C CA . GLU A 1 101 ? -2.846 11.139 -7.981 1.00 0.00 101 GLU A CA 19
ATOM 34859 C C . GLU A 1 101 ? -2.427 10.225 -6.820 1.00 0.00 101 GLU A C 19
ATOM 34860 O O . GLU A 1 101 ? -1.734 10.665 -5.905 1.00 0.00 101 GLU A O 19
ATOM 34872 N N . ILE A 1 102 ? -2.788 8.939 -6.895 1.00 0.00 102 ILE A N 19
ATOM 34873 C CA . ILE A 1 102 ? -2.520 7.941 -5.854 1.00 0.00 102 ILE A CA 19
ATOM 34874 C C . ILE A 1 102 ? -1.063 7.453 -5.888 1.00 0.00 102 ILE A C 19
ATOM 34875 O O . ILE A 1 102 ? -0.439 7.313 -4.836 1.00 0.00 102 ILE A O 19
ATOM 34891 N N . GLU A 1 103 ? -0.497 7.217 -7.078 1.00 0.00 103 GLU A N 19
ATOM 34892 C CA . GLU A 1 103 ? 0.901 6.795 -7.250 1.00 0.00 103 GLU A CA 19
ATOM 34893 C C . GLU A 1 103 ? 1.885 7.818 -6.650 1.00 0.00 103 GLU A C 19
ATOM 34894 O O . GLU A 1 103 ? 2.825 7.441 -5.948 1.00 0.00 103 GLU A O 19
ATOM 34906 N N . SER A 1 104 ? 1.686 9.113 -6.929 1.00 0.00 104 SER A N 19
ATOM 34907 C CA . SER A 1 104 ? 2.483 10.202 -6.352 1.00 0.00 104 SER A CA 19
ATOM 34908 C C . SER A 1 104 ? 2.126 10.480 -4.891 1.00 0.00 104 SER A C 19
ATOM 34909 O O . SER A 1 104 ? 3.021 10.797 -4.113 1.00 0.00 104 SER A O 19
ATOM 34917 N N . ASP A 1 105 ? 0.871 10.296 -4.459 1.00 0.00 105 ASP A N 19
ATOM 34918 C CA . ASP A 1 105 ? 0.486 10.476 -3.048 1.00 0.00 105 ASP A CA 19
ATOM 34919 C C . ASP A 1 105 ? 1.367 9.671 -2.076 1.00 0.00 105 ASP A C 19
ATOM 34920 O O . ASP A 1 105 ? 1.578 10.103 -0.945 1.00 0.00 105 ASP A O 19
ATOM 34929 N N . LEU A 1 106 ? 1.974 8.563 -2.514 1.00 0.00 106 LEU A N 19
ATOM 34930 C CA . LEU A 1 106 ? 2.910 7.769 -1.711 1.00 0.00 106 LEU A CA 19
ATOM 34931 C C . LEU A 1 106 ? 4.054 8.602 -1.108 1.00 0.00 106 LEU A C 19
ATOM 34932 O O . LEU A 1 106 ? 4.360 8.447 0.075 1.00 0.00 106 LEU A O 19
ATOM 34948 N N . LYS A 1 107 ? 4.632 9.546 -1.868 1.00 0.00 107 LYS A N 19
ATOM 34949 C CA . LYS A 1 107 ? 5.676 10.473 -1.390 1.00 0.00 107 LYS A CA 19
ATOM 34950 C C . LYS A 1 107 ? 5.189 11.456 -0.314 1.00 0.00 107 LYS A C 19
ATOM 34951 O O . LYS A 1 107 ? 6.001 11.959 0.457 1.00 0.00 107 LYS A O 19
ATOM 34970 N N . LYS A 1 108 ? 3.877 11.708 -0.252 1.00 0.00 108 LYS A N 19
ATOM 34971 C CA . LYS A 1 108 ? 3.161 12.539 0.731 1.00 0.00 108 LYS A CA 19
ATOM 34972 C C . LYS A 1 108 ? 2.686 11.725 1.941 1.00 0.00 108 LYS A C 19
ATOM 34973 O O . LYS A 1 108 ? 2.624 12.266 3.046 1.00 0.00 108 LYS A O 19
ATOM 34992 N N . ILE A 1 109 ? 2.397 10.434 1.758 1.00 0.00 109 ILE A N 19
ATOM 34993 C CA . ILE A 1 109 ? 1.962 9.518 2.817 1.00 0.00 109 ILE A CA 19
ATOM 34994 C C . ILE A 1 109 ? 3.165 8.948 3.581 1.00 0.00 109 ILE A C 19
ATOM 34995 O O . ILE A 1 109 ? 3.327 9.249 4.761 1.00 0.00 109 ILE A O 19
ATOM 35011 N N . PHE A 1 110 ? 4.011 8.137 2.928 1.00 0.00 110 PHE A N 19
ATOM 35012 C CA . PHE A 1 110 ? 5.165 7.455 3.542 1.00 0.00 110 PHE A CA 19
ATOM 35013 C C . PHE A 1 110 ? 6.366 8.390 3.774 1.00 0.00 110 PHE A C 19
ATOM 35014 O O . PHE A 1 110 ? 7.284 8.049 4.519 1.00 0.00 110 PHE A O 19
ATOM 35031 N N . ASN A 1 111 ? 6.338 9.573 3.146 1.00 0.00 111 ASN A N 19
ATOM 35032 C CA . ASN A 1 111 ? 7.344 10.636 3.191 1.00 0.00 111 ASN A CA 19
ATOM 35033 C C . ASN A 1 111 ? 8.734 10.187 2.680 1.00 0.00 111 ASN A C 19
ATOM 35034 O O . ASN A 1 111 ? 9.679 10.016 3.452 1.00 0.00 111 ASN A O 19
ATOM 35045 N N . LEU A 1 112 ? 8.845 9.984 1.357 1.00 0.00 112 LEU A N 19
ATOM 35046 C CA . LEU A 1 112 ? 10.068 9.516 0.682 1.00 0.00 112 LEU A CA 19
ATOM 35047 C C . LEU A 1 112 ? 10.959 10.697 0.241 1.00 0.00 112 LEU A C 19
ATOM 35048 O O . LEU A 1 112 ? 11.998 10.948 0.856 1.00 0.00 112 LEU A O 19
ATOM 35064 N N . ALA A 1 113 ? 10.515 11.434 -0.789 1.00 0.00 113 ALA A N 19
ATOM 35065 C CA . ALA A 1 113 ? 11.185 12.570 -1.451 1.00 0.00 113 ALA A CA 19
ATOM 35066 C C . ALA A 1 113 ? 12.583 12.269 -2.057 1.00 0.00 113 ALA A C 19
ATOM 35067 O O . ALA A 1 113 ? 13.252 13.227 -2.513 1.00 0.00 113 ALA A O 19
ATOM 35075 N N . GLY A 1 1 ? -24.865 -16.438 5.106 1.00 0.00 1 GLY A N 20
ATOM 35076 C CA . GLY A 1 1 ? -23.549 -15.857 4.759 1.00 0.00 1 GLY A CA 20
ATOM 35077 C C . GLY A 1 1 ? -22.504 -16.197 5.810 1.00 0.00 1 GLY A C 20
ATOM 35078 O O . GLY A 1 1 ? -22.674 -15.864 6.983 1.00 0.00 1 GLY A O 20
ATOM 35084 N N . SER A 1 2 ? -21.422 -16.869 5.404 1.00 0.00 2 SER A N 20
ATOM 35085 C CA . SER A 1 2 ? -20.353 -17.394 6.281 1.00 0.00 2 SER A CA 20
ATOM 35086 C C . SER A 1 2 ? -18.954 -17.268 5.646 1.00 0.00 2 SER A C 20
ATOM 35087 O O . SER A 1 2 ? -18.144 -18.200 5.657 1.00 0.00 2 SER A O 20
ATOM 35095 N N . HIS A 1 3 ? -18.659 -16.090 5.084 1.00 0.00 3 HIS A N 20
ATOM 35096 C CA . HIS A 1 3 ? -17.354 -15.741 4.500 1.00 0.00 3 HIS A CA 20
ATOM 35097 C C . HIS A 1 3 ? -16.400 -15.155 5.553 1.00 0.00 3 HIS A C 20
ATOM 35098 O O . HIS A 1 3 ? -16.778 -14.270 6.324 1.00 0.00 3 HIS A O 20
ATOM 35113 N N . MET A 1 4 ? -15.154 -15.632 5.553 1.00 0.00 4 MET A N 20
ATOM 35114 C CA . MET A 1 4 ? -14.040 -15.162 6.389 1.00 0.00 4 MET A CA 20
ATOM 35115 C C . MET A 1 4 ? -12.867 -14.690 5.517 1.00 0.00 4 MET A C 20
ATOM 35116 O O . MET A 1 4 ? -12.679 -15.160 4.391 1.00 0.00 4 MET A O 20
ATOM 35130 N N . GLY A 1 5 ? -12.063 -13.768 6.050 1.00 0.00 5 GLY A N 20
ATOM 35131 C CA . GLY A 1 5 ? -10.883 -13.213 5.383 1.00 0.00 5 GLY A CA 20
ATOM 35132 C C . GLY A 1 5 ? -10.036 -12.387 6.348 1.00 0.00 5 GLY A C 20
ATOM 35133 O O . GLY A 1 5 ? -9.216 -12.944 7.081 1.00 0.00 5 GLY A O 20
ATOM 35137 N N . SER A 1 6 ? -10.254 -11.068 6.368 1.00 0.00 6 SER A N 20
ATOM 35138 C CA . SER A 1 6 ? -9.570 -10.117 7.259 1.00 0.00 6 SER A CA 20
ATOM 35139 C C . SER A 1 6 ? -10.492 -8.971 7.701 1.00 0.00 6 SER A C 20
ATOM 35140 O O . SER A 1 6 ? -10.929 -8.960 8.853 1.00 0.00 6 SER A O 20
ATOM 35148 N N . VAL A 1 7 ? -10.813 -8.015 6.814 1.00 0.00 7 VAL A N 20
ATOM 35149 C CA . VAL A 1 7 ? -11.668 -6.854 7.162 1.00 0.00 7 VAL A CA 20
ATOM 35150 C C . VAL A 1 7 ? -13.165 -7.142 6.972 1.00 0.00 7 VAL A C 20
ATOM 35151 O O . VAL A 1 7 ? -13.988 -6.705 7.779 1.00 0.00 7 VAL A O 20
ATOM 35164 N N . GLY A 1 8 ? -13.523 -7.897 5.925 1.00 0.00 8 GLY A N 20
ATOM 35165 C CA . GLY A 1 8 ? -14.903 -8.289 5.584 1.00 0.00 8 GLY A CA 20
ATOM 35166 C C . GLY A 1 8 ? -15.308 -8.031 4.125 1.00 0.00 8 GLY A C 20
ATOM 35167 O O . GLY A 1 8 ? -16.370 -8.486 3.693 1.00 0.00 8 GLY A O 20
ATOM 35171 N N . LEU A 1 9 ? -14.466 -7.327 3.361 1.00 0.00 9 LEU A N 20
ATOM 35172 C CA . LEU A 1 9 ? -14.634 -7.003 1.939 1.00 0.00 9 LEU A CA 20
ATOM 35173 C C . LEU A 1 9 ? -13.410 -7.438 1.110 1.00 0.00 9 LEU A C 20
ATOM 35174 O O . LEU A 1 9 ? -12.412 -7.925 1.648 1.00 0.00 9 LEU A O 20
ATOM 35190 N N . ARG A 1 10 ? -13.493 -7.237 -0.209 1.00 0.00 10 ARG A N 20
ATOM 35191 C CA . ARG A 1 10 ? -12.482 -7.620 -1.215 1.00 0.00 10 ARG A CA 20
ATOM 35192 C C . ARG A 1 10 ? -11.763 -6.406 -1.797 1.00 0.00 10 ARG A C 20
ATOM 35193 O O . ARG A 1 10 ? -10.558 -6.281 -1.645 1.00 0.00 10 ARG A O 20
ATOM 35214 N N . GLU A 1 11 ? -12.498 -5.508 -2.445 1.00 0.00 11 GLU A N 20
ATOM 35215 C CA . GLU A 1 11 ? -11.959 -4.286 -3.075 1.00 0.00 11 GLU A CA 20
ATOM 35216 C C . GLU A 1 11 ? -13.057 -3.281 -3.450 1.00 0.00 11 GLU A C 20
ATOM 35217 O O . GLU A 1 11 ? -12.807 -2.078 -3.441 1.00 0.00 11 GLU A O 20
ATOM 35229 N N . ILE A 1 12 ? -14.269 -3.758 -3.763 1.00 0.00 12 ILE A N 20
ATOM 35230 C CA . ILE A 1 12 ? -15.462 -2.948 -4.058 1.00 0.00 12 ILE A CA 20
ATOM 35231 C C . ILE A 1 12 ? -15.829 -1.993 -2.914 1.00 0.00 12 ILE A C 20
ATOM 35232 O O . ILE A 1 12 ? -16.336 -2.402 -1.867 1.00 0.00 12 ILE A O 20
ATOM 35248 N N . ILE A 1 13 ? -15.565 -0.705 -3.135 1.00 0.00 13 ILE A N 20
ATOM 35249 C CA . ILE A 1 13 ? -15.809 0.400 -2.205 1.00 0.00 13 ILE A CA 20
ATOM 35250 C C . ILE A 1 13 ? -16.276 1.676 -2.915 1.00 0.00 13 ILE A C 20
ATOM 35251 O O . ILE A 1 13 ? -16.374 1.732 -4.144 1.00 0.00 13 ILE A O 20
ATOM 35267 N N . SER A 1 14 ? -16.560 2.705 -2.119 1.00 0.00 14 SER A N 20
ATOM 35268 C CA . SER A 1 14 ? -16.927 4.058 -2.541 1.00 0.00 14 SER A CA 20
ATOM 35269 C C . SER A 1 14 ? -15.901 5.076 -2.026 1.00 0.00 14 SER A C 20
ATOM 35270 O O . SER A 1 14 ? -14.960 4.728 -1.310 1.00 0.00 14 SER A O 20
ATOM 35278 N N . GLU A 1 15 ? -16.084 6.355 -2.364 1.00 0.00 15 GLU A N 20
ATOM 35279 C CA . GLU A 1 15 ? -15.257 7.465 -1.871 1.00 0.00 15 GLU A CA 20
ATOM 35280 C C . GLU A 1 15 ? -15.103 7.484 -0.336 1.00 0.00 15 GLU A C 20
ATOM 35281 O O . GLU A 1 15 ? -14.047 7.861 0.169 1.00 0.00 15 GLU A O 20
ATOM 35293 N N . GLU A 1 16 ? -16.093 6.985 0.410 1.00 0.00 16 GLU A N 20
ATOM 35294 C CA . GLU A 1 16 ? -16.066 6.903 1.877 1.00 0.00 16 GLU A CA 20
ATOM 35295 C C . GLU A 1 16 ? -14.862 6.101 2.406 1.00 0.00 16 GLU A C 20
ATOM 35296 O O . GLU A 1 16 ? -14.075 6.597 3.215 1.00 0.00 16 GLU A O 20
ATOM 35308 N N . ASP A 1 17 ? -14.688 4.863 1.940 1.00 0.00 17 ASP A N 20
ATOM 35309 C CA . ASP A 1 17 ? -13.565 3.994 2.287 1.00 0.00 17 ASP A CA 20
ATOM 35310 C C . ASP A 1 17 ? -12.232 4.564 1.781 1.00 0.00 17 ASP A C 20
ATOM 35311 O O . ASP A 1 17 ? -11.221 4.422 2.468 1.00 0.00 17 ASP A O 20
ATOM 35320 N N . VAL A 1 18 ? -12.220 5.256 0.628 1.00 0.00 18 VAL A N 20
ATOM 35321 C CA . VAL A 1 18 ? -11.019 5.939 0.104 1.00 0.00 18 VAL A CA 20
ATOM 35322 C C . VAL A 1 18 ? -10.514 7.010 1.085 1.00 0.00 18 VAL A C 20
ATOM 35323 O O . VAL A 1 18 ? -9.309 7.190 1.244 1.00 0.00 18 VAL A O 20
ATOM 35336 N N . LYS A 1 19 ? -11.399 7.698 1.812 1.00 0.00 19 LYS A N 20
ATOM 35337 C CA . LYS A 1 19 ? -10.991 8.662 2.849 1.00 0.00 19 LYS A CA 20
ATOM 35338 C C . LYS A 1 19 ? -10.439 7.980 4.109 1.00 0.00 19 LYS A C 20
ATOM 35339 O O . LYS A 1 19 ? -9.544 8.528 4.753 1.00 0.00 19 LYS A O 20
ATOM 35358 N N . GLN A 1 20 ? -10.924 6.781 4.447 1.00 0.00 20 GLN A N 20
ATOM 35359 C CA . GLN A 1 20 ? -10.446 5.992 5.588 1.00 0.00 20 GLN A CA 20
ATOM 35360 C C . GLN A 1 20 ? -9.091 5.329 5.317 1.00 0.00 20 GLN A C 20
ATOM 35361 O O . GLN A 1 20 ? -8.169 5.505 6.109 1.00 0.00 20 GLN A O 20
ATOM 35375 N N . VAL A 1 21 ? -8.941 4.589 4.215 1.00 0.00 21 VAL A N 20
ATOM 35376 C CA . VAL A 1 21 ? -7.680 3.931 3.816 1.00 0.00 21 VAL A CA 20
ATOM 35377 C C . VAL A 1 21 ? -6.504 4.906 3.779 1.00 0.00 21 VAL A C 20
ATOM 35378 O O . VAL A 1 21 ? -5.432 4.575 4.284 1.00 0.00 21 VAL A O 20
ATOM 35391 N N . TYR A 1 22 ? -6.720 6.135 3.295 1.00 0.00 22 TYR A N 20
ATOM 35392 C CA . TYR A 1 22 ? -5.706 7.193 3.304 1.00 0.00 22 TYR A CA 20
ATOM 35393 C C . TYR A 1 22 ? -5.232 7.558 4.719 1.00 0.00 22 TYR A C 20
ATOM 35394 O O . TYR A 1 22 ? -4.090 7.968 4.889 1.00 0.00 22 TYR A O 20
ATOM 35412 N N . SER A 1 23 ? -6.072 7.372 5.738 1.00 0.00 23 SER A N 20
ATOM 35413 C CA . SER A 1 23 ? -5.744 7.568 7.154 1.00 0.00 23 SER A CA 20
ATOM 35414 C C . SER A 1 23 ? -4.983 6.382 7.777 1.00 0.00 23 SER A C 20
ATOM 35415 O O . SER A 1 23 ? -4.236 6.566 8.738 1.00 0.00 23 SER A O 20
ATOM 35423 N N . ILE A 1 24 ? -5.117 5.170 7.216 1.00 0.00 24 ILE A N 20
ATOM 35424 C CA . ILE A 1 24 ? -4.434 3.948 7.685 1.00 0.00 24 ILE A CA 20
ATOM 35425 C C . ILE A 1 24 ? -2.935 4.018 7.380 1.00 0.00 24 ILE A C 20
ATOM 35426 O O . ILE A 1 24 ? -2.102 3.834 8.269 1.00 0.00 24 ILE A O 20
ATOM 35442 N N . LEU A 1 25 ? -2.577 4.280 6.117 1.00 0.00 25 LEU A N 20
ATOM 35443 C CA . LEU A 1 25 ? -1.185 4.423 5.701 1.00 0.00 25 LEU A CA 20
ATOM 35444 C C . LEU A 1 25 ? -0.555 5.791 6.028 1.00 0.00 25 LEU A C 20
ATOM 35445 O O . LEU A 1 25 ? 0.665 5.915 5.936 1.00 0.00 25 LEU A O 20
ATOM 35461 N N . LYS A 1 26 ? -1.339 6.792 6.457 1.00 0.00 26 LYS A N 20
ATOM 35462 C CA . LYS A 1 26 ? -0.856 8.139 6.835 1.00 0.00 26 LYS A CA 20
ATOM 35463 C C . LYS A 1 26 ? 0.207 8.147 7.941 1.00 0.00 26 LYS A C 20
ATOM 35464 O O . LYS A 1 26 ? 1.001 9.083 8.026 1.00 0.00 26 LYS A O 20
ATOM 35483 N N . GLU A 1 27 ? 0.215 7.127 8.796 1.00 0.00 27 GLU A N 20
ATOM 35484 C CA . GLU A 1 27 ? 1.195 6.960 9.871 1.00 0.00 27 GLU A CA 20
ATOM 35485 C C . GLU A 1 27 ? 2.586 6.549 9.350 1.00 0.00 27 GLU A C 20
ATOM 35486 O O . GLU A 1 27 ? 2.713 5.793 8.383 1.00 0.00 27 GLU A O 20
ATOM 35498 N N . LYS A 1 28 ? 3.643 7.009 10.034 1.00 0.00 28 LYS A N 20
ATOM 35499 C CA . LYS A 1 28 ? 5.054 6.759 9.681 1.00 0.00 28 LYS A CA 20
ATOM 35500 C C . LYS A 1 28 ? 5.787 5.818 10.650 1.00 0.00 28 LYS A C 20
ATOM 35501 O O . LYS A 1 28 ? 6.917 5.412 10.394 1.00 0.00 28 LYS A O 20
ATOM 35520 N N . ASP A 1 29 ? 5.129 5.434 11.739 1.00 0.00 29 ASP A N 20
ATOM 35521 C CA . ASP A 1 29 ? 5.650 4.586 12.822 1.00 0.00 29 ASP A CA 20
ATOM 35522 C C . ASP A 1 29 ? 5.339 3.086 12.618 1.00 0.00 29 ASP A C 20
ATOM 35523 O O . ASP A 1 29 ? 5.604 2.252 13.486 1.00 0.00 29 ASP A O 20
ATOM 35532 N N . ILE A 1 30 ? 4.771 2.736 11.459 1.00 0.00 30 ILE A N 20
ATOM 35533 C CA . ILE A 1 30 ? 4.366 1.380 11.049 1.00 0.00 30 ILE A CA 20
ATOM 35534 C C . ILE A 1 30 ? 5.552 0.466 10.683 1.00 0.00 30 ILE A C 20
ATOM 35535 O O . ILE A 1 30 ? 5.345 -0.728 10.467 1.00 0.00 30 ILE A O 20
ATOM 35551 N N . SER A 1 31 ? 6.773 1.013 10.580 1.00 0.00 31 SER A N 20
ATOM 35552 C CA . SER A 1 31 ? 7.997 0.351 10.095 1.00 0.00 31 SER A CA 20
ATOM 35553 C C . SER A 1 31 ? 8.237 -1.022 10.744 1.00 0.00 31 SER A C 20
ATOM 35554 O O . SER A 1 31 ? 8.576 -1.124 11.927 1.00 0.00 31 SER A O 20
ATOM 35562 N N . VAL A 1 32 ? 8.018 -2.093 9.974 1.00 0.00 32 VAL A N 20
ATOM 35563 C CA . VAL A 1 32 ? 8.146 -3.480 10.447 1.00 0.00 32 VAL A CA 20
ATOM 35564 C C . VAL A 1 32 ? 9.619 -3.816 10.749 1.00 0.00 32 VAL A C 20
ATOM 35565 O O . VAL A 1 32 ? 10.518 -3.474 9.981 1.00 0.00 32 VAL A O 20
ATOM 35578 N N . ASP A 1 33 ? 9.882 -4.468 11.886 1.00 0.00 33 ASP A N 20
ATOM 35579 C CA . ASP A 1 33 ? 11.219 -4.931 12.308 1.00 0.00 33 ASP A CA 20
ATOM 35580 C C . ASP A 1 33 ? 11.833 -5.928 11.307 1.00 0.00 33 ASP A C 20
ATOM 35581 O O . ASP A 1 33 ? 11.119 -6.786 10.798 1.00 0.00 33 ASP A O 20
ATOM 35590 N N . SER A 1 34 ? 13.151 -5.900 11.073 1.00 0.00 34 SER A N 20
ATOM 35591 C CA . SER A 1 34 ? 13.829 -6.774 10.088 1.00 0.00 34 SER A CA 20
ATOM 35592 C C . SER A 1 34 ? 13.684 -8.280 10.355 1.00 0.00 34 SER A C 20
ATOM 35593 O O . SER A 1 34 ? 13.432 -9.047 9.423 1.00 0.00 34 SER A O 20
ATOM 35601 N N . THR A 1 35 ? 13.808 -8.726 11.610 1.00 0.00 35 THR A N 20
ATOM 35602 C CA . THR A 1 35 ? 13.611 -10.139 11.997 1.00 0.00 35 THR A CA 20
ATOM 35603 C C . THR A 1 35 ? 12.198 -10.622 11.658 1.00 0.00 35 THR A C 20
ATOM 35604 O O . THR A 1 35 ? 12.012 -11.734 11.158 1.00 0.00 35 THR A O 20
ATOM 35615 N N . THR A 1 36 ? 11.198 -9.768 11.882 1.00 0.00 36 THR A N 20
ATOM 35616 C CA . THR A 1 36 ? 9.790 -10.039 11.562 1.00 0.00 36 THR A CA 20
ATOM 35617 C C . THR A 1 36 ? 9.462 -9.784 10.085 1.00 0.00 36 THR A C 20
ATOM 35618 O O . THR A 1 36 ? 8.571 -10.435 9.548 1.00 0.00 36 THR A O 20
ATOM 35629 N N . TRP A 1 37 ? 10.191 -8.908 9.385 1.00 0.00 37 TRP A N 20
ATOM 35630 C CA . TRP A 1 37 ? 9.958 -8.536 7.984 1.00 0.00 37 TRP A CA 20
ATOM 35631 C C . TRP A 1 37 ? 9.959 -9.750 7.054 1.00 0.00 37 TRP A C 20
ATOM 35632 O O . TRP A 1 37 ? 9.027 -9.946 6.275 1.00 0.00 37 TRP A O 20
ATOM 35653 N N . ASN A 1 38 ? 10.965 -10.614 7.186 1.00 0.00 38 ASN A N 20
ATOM 35654 C CA . ASN A 1 38 ? 11.084 -11.847 6.404 1.00 0.00 38 ASN A CA 20
ATOM 35655 C C . ASN A 1 38 ? 9.798 -12.708 6.471 1.00 0.00 38 ASN A C 20
ATOM 35656 O O . ASN A 1 38 ? 9.391 -13.325 5.486 1.00 0.00 38 ASN A O 20
ATOM 35667 N N . ARG A 1 39 ? 9.123 -12.688 7.631 1.00 0.00 39 ARG A N 20
ATOM 35668 C CA . ARG A 1 39 ? 7.845 -13.366 7.910 1.00 0.00 39 ARG A CA 20
ATOM 35669 C C . ARG A 1 39 ? 6.651 -12.548 7.405 1.00 0.00 39 ARG A C 20
ATOM 35670 O O . ARG A 1 39 ? 5.746 -13.103 6.785 1.00 0.00 39 ARG A O 20
ATOM 35691 N N . ARG A 1 40 ? 6.676 -11.222 7.601 1.00 0.00 40 ARG A N 20
ATOM 35692 C CA . ARG A 1 40 ? 5.674 -10.263 7.100 1.00 0.00 40 ARG A CA 20
ATOM 35693 C C . ARG A 1 40 ? 5.494 -10.324 5.583 1.00 0.00 40 ARG A C 20
ATOM 35694 O O . ARG A 1 40 ? 4.383 -10.141 5.092 1.00 0.00 40 ARG A O 20
ATOM 35715 N N . TYR A 1 41 ? 6.561 -10.641 4.847 1.00 0.00 41 TYR A N 20
ATOM 35716 C CA . TYR A 1 41 ? 6.515 -10.841 3.401 1.00 0.00 41 TYR A CA 20
ATOM 35717 C C . TYR A 1 41 ? 5.440 -11.874 3.019 1.00 0.00 41 TYR A C 20
ATOM 35718 O O . TYR A 1 41 ? 4.682 -11.658 2.076 1.00 0.00 41 TYR A O 20
ATOM 35736 N N . ARG A 1 42 ? 5.339 -12.973 3.782 1.00 0.00 42 ARG A N 20
ATOM 35737 C CA . ARG A 1 42 ? 4.399 -14.086 3.558 1.00 0.00 42 ARG A CA 20
ATOM 35738 C C . ARG A 1 42 ? 2.944 -13.663 3.731 1.00 0.00 42 ARG A C 20
ATOM 35739 O O . ARG A 1 42 ? 2.174 -13.792 2.787 1.00 0.00 42 ARG A O 20
ATOM 35760 N N . GLU A 1 43 ? 2.565 -13.141 4.901 1.00 0.00 43 GLU A N 20
ATOM 35761 C CA . GLU A 1 43 ? 1.210 -12.606 5.147 1.00 0.00 43 GLU A CA 20
ATOM 35762 C C . GLU A 1 43 ? 0.818 -11.577 4.076 1.00 0.00 43 GLU A C 20
ATOM 35763 O O . GLU A 1 43 ? -0.209 -11.730 3.413 1.00 0.00 43 GLU A O 20
ATOM 35775 N N . TYR A 1 44 ? 1.663 -10.573 3.836 1.00 0.00 44 TYR A N 20
ATOM 35776 C CA . TYR A 1 44 ? 1.431 -9.543 2.826 1.00 0.00 44 TYR A CA 20
ATOM 35777 C C . TYR A 1 44 ? 1.288 -10.109 1.408 1.00 0.00 44 TYR A C 20
ATOM 35778 O O . TYR A 1 44 ? 0.418 -9.643 0.679 1.00 0.00 44 TYR A O 20
ATOM 35796 N N . MET A 1 45 ? 2.049 -11.146 1.032 1.00 0.00 45 MET A N 20
ATOM 35797 C CA . MET A 1 45 ? 1.921 -11.835 -0.264 1.00 0.00 45 MET A CA 20
ATOM 35798 C C . MET A 1 45 ? 0.515 -12.420 -0.494 1.00 0.00 45 MET A C 20
ATOM 35799 O O . MET A 1 45 ? 0.052 -12.506 -1.634 1.00 0.00 45 MET A O 20
ATOM 35813 N N . GLU A 1 46 ? -0.179 -12.826 0.571 1.00 0.00 46 GLU A N 20
ATOM 35814 C CA . GLU A 1 46 ? -1.560 -13.323 0.516 1.00 0.00 46 GLU A CA 20
ATOM 35815 C C . GLU A 1 46 ? -2.554 -12.169 0.421 1.00 0.00 46 GLU A C 20
ATOM 35816 O O . GLU A 1 46 ? -3.462 -12.211 -0.410 1.00 0.00 46 GLU A O 20
ATOM 35828 N N . LYS A 1 47 ? -2.330 -11.082 1.176 1.00 0.00 47 LYS A N 20
ATOM 35829 C CA . LYS A 1 47 ? -3.163 -9.867 1.122 1.00 0.00 47 LYS A CA 20
ATOM 35830 C C . LYS A 1 47 ? -3.314 -9.273 -0.291 1.00 0.00 47 LYS A C 20
ATOM 35831 O O . LYS A 1 47 ? -4.258 -8.530 -0.534 1.00 0.00 47 LYS A O 20
ATOM 35850 N N . ILE A 1 48 ? -2.442 -9.624 -1.234 1.00 0.00 48 ILE A N 20
ATOM 35851 C CA . ILE A 1 48 ? -2.493 -9.176 -2.636 1.00 0.00 48 ILE A CA 20
ATOM 35852 C C . ILE A 1 48 ? -3.684 -9.774 -3.404 1.00 0.00 48 ILE A C 20
ATOM 35853 O O . ILE A 1 48 ? -4.193 -9.164 -4.345 1.00 0.00 48 ILE A O 20
ATOM 35869 N N . LYS A 1 49 ? -4.157 -10.954 -2.981 1.00 0.00 49 LYS A N 20
ATOM 35870 C CA . LYS A 1 49 ? -5.269 -11.699 -3.601 1.00 0.00 49 LYS A CA 20
ATOM 35871 C C . LYS A 1 49 ? -6.438 -11.958 -2.641 1.00 0.00 49 LYS A C 20
ATOM 35872 O O . LYS A 1 49 ? -7.584 -12.028 -3.084 1.00 0.00 49 LYS A O 20
ATOM 35891 N N . THR A 1 50 ? -6.164 -12.054 -1.336 1.00 0.00 50 THR A N 20
ATOM 35892 C CA . THR A 1 50 ? -7.172 -12.335 -0.286 1.00 0.00 50 THR A CA 20
ATOM 35893 C C . THR A 1 50 ? -7.490 -11.106 0.556 1.00 0.00 50 THR A C 20
ATOM 35894 O O . THR A 1 50 ? -8.571 -11.009 1.140 1.00 0.00 50 THR A O 20
ATOM 35905 N N . GLY A 1 51 ? -6.547 -10.166 0.616 1.00 0.00 51 GLY A N 20
ATOM 35906 C CA . GLY A 1 51 ? -6.651 -8.955 1.411 1.00 0.00 51 GLY A CA 20
ATOM 35907 C C . GLY A 1 51 ? -7.600 -7.948 0.786 1.00 0.00 51 GLY A C 20
ATOM 35908 O O . GLY A 1 51 ? -7.877 -7.966 -0.416 1.00 0.00 51 GLY A O 20
ATOM 35912 N N . SER A 1 52 ? -8.097 -7.067 1.643 1.00 0.00 52 SER A N 20
ATOM 35913 C CA . SER A 1 52 ? -9.063 -6.038 1.289 1.00 0.00 52 SER A CA 20
ATOM 35914 C C . SER A 1 52 ? -8.392 -4.744 0.805 1.00 0.00 52 SER A C 20
ATOM 35915 O O . SER A 1 52 ? -7.167 -4.633 0.816 1.00 0.00 52 SER A O 20
ATOM 35923 N N . VAL A 1 53 ? -9.180 -3.741 0.406 1.00 0.00 53 VAL A N 20
ATOM 35924 C CA . VAL A 1 53 ? -8.691 -2.402 0.017 1.00 0.00 53 VAL A CA 20
ATOM 35925 C C . VAL A 1 53 ? -7.803 -1.788 1.103 1.00 0.00 53 VAL A C 20
ATOM 35926 O O . VAL A 1 53 ? -6.714 -1.277 0.840 1.00 0.00 53 VAL A O 20
ATOM 35939 N N . PHE A 1 54 ? -8.266 -1.873 2.349 1.00 0.00 54 PHE A N 20
ATOM 35940 C CA . PHE A 1 54 ? -7.561 -1.365 3.514 1.00 0.00 54 PHE A CA 20
ATOM 35941 C C . PHE A 1 54 ? -6.224 -2.095 3.696 1.00 0.00 54 PHE A C 20
ATOM 35942 O O . PHE A 1 54 ? -5.207 -1.474 4.004 1.00 0.00 54 PHE A O 20
ATOM 35959 N N . GLU A 1 55 ? -6.211 -3.404 3.431 1.00 0.00 55 GLU A N 20
ATOM 35960 C CA . GLU A 1 55 ? -5.012 -4.232 3.503 1.00 0.00 55 GLU A CA 20
ATOM 35961 C C . GLU A 1 55 ? -4.019 -3.995 2.359 1.00 0.00 55 GLU A C 20
ATOM 35962 O O . GLU A 1 55 ? -2.850 -3.789 2.645 1.00 0.00 55 GLU A O 20
ATOM 35974 N N . ILE A 1 56 ? -4.427 -3.987 1.085 1.00 0.00 56 ILE A N 20
ATOM 35975 C CA . ILE A 1 56 ? -3.570 -3.665 -0.073 1.00 0.00 56 ILE A CA 20
ATOM 35976 C C . ILE A 1 56 ? -2.769 -2.382 0.156 1.00 0.00 56 ILE A C 20
ATOM 35977 O O . ILE A 1 56 ? -1.548 -2.366 -0.028 1.00 0.00 56 ILE A O 20
ATOM 35993 N N . ALA A 1 57 ? -3.453 -1.312 0.565 1.00 0.00 57 ALA A N 20
ATOM 35994 C CA . ALA A 1 57 ? -2.788 -0.053 0.868 1.00 0.00 57 ALA A CA 20
ATOM 35995 C C . ALA A 1 57 ? -1.767 -0.208 2.017 1.00 0.00 57 ALA A C 20
ATOM 35996 O O . ALA A 1 57 ? -0.660 0.319 1.938 1.00 0.00 57 ALA A O 20
ATOM 36003 N N . GLU A 1 58 ? -2.101 -0.957 3.072 1.00 0.00 58 GLU A N 20
ATOM 36004 C CA . GLU A 1 58 ? -1.171 -1.259 4.165 1.00 0.00 58 GLU A CA 20
ATOM 36005 C C . GLU A 1 58 ? 0.035 -2.082 3.684 1.00 0.00 58 GLU A C 20
ATOM 36006 O O . GLU A 1 58 ? 1.161 -1.788 4.070 1.00 0.00 58 GLU A O 20
ATOM 36018 N N . VAL A 1 59 ? -0.174 -3.066 2.807 1.00 0.00 59 VAL A N 20
ATOM 36019 C CA . VAL A 1 59 ? 0.875 -3.942 2.275 1.00 0.00 59 VAL A CA 20
ATOM 36020 C C . VAL A 1 59 ? 1.978 -3.116 1.620 1.00 0.00 59 VAL A C 20
ATOM 36021 O O . VAL A 1 59 ? 3.113 -3.110 2.097 1.00 0.00 59 VAL A O 20
ATOM 36034 N N . LEU A 1 60 ? 1.656 -2.384 0.548 1.00 0.00 60 LEU A N 20
ATOM 36035 C CA . LEU A 1 60 ? 2.633 -1.544 -0.146 1.00 0.00 60 LEU A CA 20
ATOM 36036 C C . LEU A 1 60 ? 3.293 -0.510 0.789 1.00 0.00 60 LEU A C 20
ATOM 36037 O O . LEU A 1 60 ? 4.479 -0.219 0.634 1.00 0.00 60 LEU A O 20
ATOM 36053 N N . ARG A 1 61 ? 2.552 0.000 1.781 1.00 0.00 61 ARG A N 20
ATOM 36054 C CA . ARG A 1 61 ? 3.019 0.940 2.806 1.00 0.00 61 ARG A CA 20
ATOM 36055 C C . ARG A 1 61 ? 4.137 0.316 3.625 1.00 0.00 61 ARG A C 20
ATOM 36056 O O . ARG A 1 61 ? 5.201 0.921 3.726 1.00 0.00 61 ARG A O 20
ATOM 36077 N N . ASP A 1 62 ? 3.906 -0.864 4.205 1.00 0.00 62 ASP A N 20
ATOM 36078 C CA . ASP A 1 62 ? 4.924 -1.588 4.965 1.00 0.00 62 ASP A CA 20
ATOM 36079 C C . ASP A 1 62 ? 6.220 -1.679 4.149 1.00 0.00 62 ASP A C 20
ATOM 36080 O O . ASP A 1 62 ? 7.253 -1.206 4.620 1.00 0.00 62 ASP A O 20
ATOM 36089 N N . LEU A 1 63 ? 6.159 -2.177 2.905 1.00 0.00 63 LEU A N 20
ATOM 36090 C CA . LEU A 1 63 ? 7.315 -2.271 2.003 1.00 0.00 63 LEU A CA 20
ATOM 36091 C C . LEU A 1 63 ? 7.995 -0.918 1.718 1.00 0.00 63 LEU A C 20
ATOM 36092 O O . LEU A 1 63 ? 9.224 -0.839 1.696 1.00 0.00 63 LEU A O 20
ATOM 36108 N N . TYR A 1 64 ? 7.230 0.156 1.516 1.00 0.00 64 TYR A N 20
ATOM 36109 C CA . TYR A 1 64 ? 7.787 1.495 1.304 1.00 0.00 64 TYR A CA 20
ATOM 36110 C C . TYR A 1 64 ? 8.558 2.024 2.521 1.00 0.00 64 TYR A C 20
ATOM 36111 O O . TYR A 1 64 ? 9.711 2.450 2.401 1.00 0.00 64 TYR A O 20
ATOM 36129 N N . LEU A 1 65 ? 7.951 1.974 3.709 1.00 0.00 65 LEU A N 20
ATOM 36130 C CA . LEU A 1 65 ? 8.591 2.435 4.943 1.00 0.00 65 LEU A CA 20
ATOM 36131 C C . LEU A 1 65 ? 9.731 1.517 5.409 1.00 0.00 65 LEU A C 20
ATOM 36132 O O . LEU A 1 65 ? 10.664 1.995 6.055 1.00 0.00 65 LEU A O 20
ATOM 36148 N N . LEU A 1 66 ? 9.690 0.226 5.069 1.00 0.00 66 LEU A N 20
ATOM 36149 C CA . LEU A 1 66 ? 10.755 -0.741 5.353 1.00 0.00 66 LEU A CA 20
ATOM 36150 C C . LEU A 1 66 ? 12.101 -0.303 4.748 1.00 0.00 66 LEU A C 20
ATOM 36151 O O . LEU A 1 66 ? 13.146 -0.500 5.377 1.00 0.00 66 LEU A O 20
ATOM 36167 N N . LYS A 1 67 ? 12.089 0.320 3.560 1.00 0.00 67 LYS A N 20
ATOM 36168 C CA . LYS A 1 67 ? 13.290 0.885 2.918 1.00 0.00 67 LYS A CA 20
ATOM 36169 C C . LYS A 1 67 ? 13.600 2.301 3.426 1.00 0.00 67 LYS A C 20
ATOM 36170 O O . LYS A 1 67 ? 14.767 2.683 3.511 1.00 0.00 67 LYS A O 20
ATOM 36189 N N . GLY A 1 68 ? 12.562 3.069 3.773 1.00 0.00 68 GLY A N 20
ATOM 36190 C CA . GLY A 1 68 ? 12.661 4.474 4.183 1.00 0.00 68 GLY A CA 20
ATOM 36191 C C . GLY A 1 68 ? 12.975 5.449 3.036 1.00 0.00 68 GLY A C 20
ATOM 36192 O O . GLY A 1 68 ? 13.458 6.552 3.291 1.00 0.00 68 GLY A O 20
ATOM 36196 N N . ASP A 1 69 ? 12.739 5.054 1.779 1.00 0.00 69 ASP A N 20
ATOM 36197 C CA . ASP A 1 69 ? 13.019 5.852 0.575 1.00 0.00 69 ASP A CA 20
ATOM 36198 C C . ASP A 1 69 ? 12.096 5.464 -0.599 1.00 0.00 69 ASP A C 20
ATOM 36199 O O . ASP A 1 69 ? 11.396 4.454 -0.530 1.00 0.00 69 ASP A O 20
ATOM 36208 N N . LYS A 1 70 ? 12.091 6.248 -1.686 1.00 0.00 70 LYS A N 20
ATOM 36209 C CA . LYS A 1 70 ? 11.320 5.973 -2.918 1.00 0.00 70 LYS A CA 20
ATOM 36210 C C . LYS A 1 70 ? 11.848 4.769 -3.710 1.00 0.00 70 LYS A C 20
ATOM 36211 O O . LYS A 1 70 ? 11.070 3.974 -4.235 1.00 0.00 70 LYS A O 20
ATOM 36230 N N . ASP A 1 71 ? 13.172 4.636 -3.797 1.00 0.00 71 ASP A N 20
ATOM 36231 C CA . ASP A 1 71 ? 13.876 3.552 -4.488 1.00 0.00 71 ASP A CA 20
ATOM 36232 C C . ASP A 1 71 ? 13.978 2.305 -3.592 1.00 0.00 71 ASP A C 20
ATOM 36233 O O . ASP A 1 71 ? 14.941 2.139 -2.839 1.00 0.00 71 ASP A O 20
ATOM 36242 N N . LEU A 1 72 ? 12.958 1.440 -3.637 1.00 0.00 72 LEU A N 20
ATOM 36243 C CA . LEU A 1 72 ? 12.935 0.194 -2.861 1.00 0.00 72 LEU A CA 20
ATOM 36244 C C . LEU A 1 72 ? 13.937 -0.840 -3.399 1.00 0.00 72 LEU A C 20
ATOM 36245 O O . LEU A 1 72 ? 14.386 -0.760 -4.547 1.00 0.00 72 LEU A O 20
ATOM 36261 N N . SER A 1 73 ? 14.271 -1.835 -2.575 1.00 0.00 73 SER A N 20
ATOM 36262 C CA . SER A 1 73 ? 15.130 -2.951 -2.985 1.00 0.00 73 SER A CA 20
ATOM 36263 C C . SER A 1 73 ? 14.442 -3.775 -4.075 1.00 0.00 73 SER A C 20
ATOM 36264 O O . SER A 1 73 ? 13.214 -3.892 -4.086 1.00 0.00 73 SER A O 20
ATOM 36272 N N . PHE A 1 74 ? 15.230 -4.415 -4.946 1.00 0.00 74 PHE A N 20
ATOM 36273 C CA . PHE A 1 74 ? 14.723 -5.320 -5.988 1.00 0.00 74 PHE A CA 20
ATOM 36274 C C . PHE A 1 74 ? 13.781 -6.392 -5.412 1.00 0.00 74 PHE A C 20
ATOM 36275 O O . PHE A 1 74 ? 12.741 -6.679 -6.003 1.00 0.00 74 PHE A O 20
ATOM 36292 N N . GLY A 1 75 ? 14.111 -6.935 -4.232 1.00 0.00 75 GLY A N 20
ATOM 36293 C CA . GLY A 1 75 ? 13.277 -7.901 -3.515 1.00 0.00 75 GLY A CA 20
ATOM 36294 C C . GLY A 1 75 ? 11.897 -7.349 -3.157 1.00 0.00 75 GLY A C 20
ATOM 36295 O O . GLY A 1 75 ? 10.894 -7.944 -3.522 1.00 0.00 75 GLY A O 20
ATOM 36299 N N . GLU A 1 76 ? 11.822 -6.189 -2.502 1.00 0.00 76 GLU A N 20
ATOM 36300 C CA . GLU A 1 76 ? 10.550 -5.568 -2.093 1.00 0.00 76 GLU A CA 20
ATOM 36301 C C . GLU A 1 76 ? 9.710 -5.133 -3.298 1.00 0.00 76 GLU A C 20
ATOM 36302 O O . GLU A 1 76 ? 8.495 -5.349 -3.331 1.00 0.00 76 GLU A O 20
ATOM 36314 N N . ARG A 1 77 ? 10.361 -4.580 -4.331 1.00 0.00 77 ARG A N 20
ATOM 36315 C CA . ARG A 1 77 ? 9.734 -4.175 -5.597 1.00 0.00 77 ARG A CA 20
ATOM 36316 C C . ARG A 1 77 ? 8.888 -5.291 -6.219 1.00 0.00 77 ARG A C 20
ATOM 36317 O O . ARG A 1 77 ? 7.865 -4.986 -6.822 1.00 0.00 77 ARG A O 20
ATOM 36338 N N . LYS A 1 78 ? 9.254 -6.564 -6.026 1.00 0.00 78 LYS A N 20
ATOM 36339 C CA . LYS A 1 78 ? 8.536 -7.752 -6.529 1.00 0.00 78 LYS A CA 20
ATOM 36340 C C . LYS A 1 78 ? 7.067 -7.790 -6.086 1.00 0.00 78 LYS A C 20
ATOM 36341 O O . LYS A 1 78 ? 6.178 -7.835 -6.932 1.00 0.00 78 LYS A O 20
ATOM 36360 N N . MET A 1 79 ? 6.808 -7.792 -4.774 1.00 0.00 79 MET A N 20
ATOM 36361 C CA . MET A 1 79 ? 5.447 -7.758 -4.211 1.00 0.00 79 MET A CA 20
ATOM 36362 C C . MET A 1 79 ? 4.812 -6.360 -4.285 1.00 0.00 79 MET A C 20
ATOM 36363 O O . MET A 1 79 ? 3.620 -6.237 -4.581 1.00 0.00 79 MET A O 20
ATOM 36377 N N . LEU A 1 80 ? 5.604 -5.306 -4.049 1.00 0.00 80 LEU A N 20
ATOM 36378 C CA . LEU A 1 80 ? 5.154 -3.916 -4.152 1.00 0.00 80 LEU A CA 20
ATOM 36379 C C . LEU A 1 80 ? 4.538 -3.622 -5.527 1.00 0.00 80 LEU A C 20
ATOM 36380 O O . LEU A 1 80 ? 3.458 -3.052 -5.578 1.00 0.00 80 LEU A O 20
ATOM 36396 N N . ASP A 1 81 ? 5.183 -4.011 -6.629 1.00 0.00 81 ASP A N 20
ATOM 36397 C CA . ASP A 1 81 ? 4.683 -3.851 -8.004 1.00 0.00 81 ASP A CA 20
ATOM 36398 C C . ASP A 1 81 ? 3.230 -4.331 -8.169 1.00 0.00 81 ASP A C 20
ATOM 36399 O O . ASP A 1 81 ? 2.421 -3.686 -8.842 1.00 0.00 81 ASP A O 20
ATOM 36408 N N . THR A 1 82 ? 2.878 -5.433 -7.505 1.00 0.00 82 THR A N 20
ATOM 36409 C CA . THR A 1 82 ? 1.523 -5.984 -7.475 1.00 0.00 82 THR A CA 20
ATOM 36410 C C . THR A 1 82 ? 0.601 -5.120 -6.613 1.00 0.00 82 THR A C 20
ATOM 36411 O O . THR A 1 82 ? -0.422 -4.635 -7.101 1.00 0.00 82 THR A O 20
ATOM 36422 N N . ALA A 1 83 ? 0.973 -4.860 -5.351 1.00 0.00 83 ALA A N 20
ATOM 36423 C CA . ALA A 1 83 ? 0.218 -3.995 -4.439 1.00 0.00 83 ALA A CA 20
ATOM 36424 C C . ALA A 1 83 ? 0.016 -2.562 -4.980 1.00 0.00 83 ALA A C 20
ATOM 36425 O O . ALA A 1 83 ? -1.008 -1.957 -4.693 1.00 0.00 83 ALA A O 20
ATOM 36432 N N . ARG A 1 84 ? 0.928 -2.032 -5.806 1.00 0.00 84 ARG A N 20
ATOM 36433 C CA . ARG A 1 84 ? 0.854 -0.728 -6.498 1.00 0.00 84 ARG A CA 20
ATOM 36434 C C . ARG A 1 84 ? -0.303 -0.698 -7.488 1.00 0.00 84 ARG A C 20
ATOM 36435 O O . ARG A 1 84 ? -1.161 0.177 -7.401 1.00 0.00 84 ARG A O 20
ATOM 36456 N N . SER A 1 85 ? -0.337 -1.670 -8.399 1.00 0.00 85 SER A N 20
ATOM 36457 C CA . SER A 1 85 ? -1.391 -1.819 -9.413 1.00 0.00 85 SER A CA 20
ATOM 36458 C C . SER A 1 85 ? -2.785 -2.025 -8.794 1.00 0.00 85 SER A C 20
ATOM 36459 O O . SER A 1 85 ? -3.800 -1.724 -9.422 1.00 0.00 85 SER A O 20
ATOM 36467 N N . LEU A 1 86 ? -2.849 -2.499 -7.544 1.00 0.00 86 LEU A N 20
ATOM 36468 C CA . LEU A 1 86 ? -4.079 -2.661 -6.763 1.00 0.00 86 LEU A CA 20
ATOM 36469 C C . LEU A 1 86 ? -4.411 -1.435 -5.886 1.00 0.00 86 LEU A C 20
ATOM 36470 O O . LEU A 1 86 ? -5.582 -1.073 -5.767 1.00 0.00 86 LEU A O 20
ATOM 36486 N N . LEU A 1 87 ? -3.402 -0.750 -5.338 1.00 0.00 87 LEU A N 20
ATOM 36487 C CA . LEU A 1 87 ? -3.528 0.478 -4.548 1.00 0.00 87 LEU A CA 20
ATOM 36488 C C . LEU A 1 87 ? -4.346 1.511 -5.314 1.00 0.00 87 LEU A C 20
ATOM 36489 O O . LEU A 1 87 ? -5.357 2.007 -4.829 1.00 0.00 87 LEU A O 20
ATOM 36505 N N . ILE A 1 88 ? -3.893 1.872 -6.513 1.00 0.00 88 ILE A N 20
ATOM 36506 C CA . ILE A 1 88 ? -4.622 2.863 -7.301 1.00 0.00 88 ILE A CA 20
ATOM 36507 C C . ILE A 1 88 ? -5.943 2.316 -7.860 1.00 0.00 88 ILE A C 20
ATOM 36508 O O . ILE A 1 88 ? -6.821 3.111 -8.159 1.00 0.00 88 ILE A O 20
ATOM 36524 N N . LYS A 1 89 ? -6.112 0.991 -7.995 1.00 0.00 89 LYS A N 20
ATOM 36525 C CA . LYS A 1 89 ? -7.317 0.338 -8.555 1.00 0.00 89 LYS A CA 20
ATOM 36526 C C . LYS A 1 89 ? -8.562 0.593 -7.709 1.00 0.00 89 LYS A C 20
ATOM 36527 O O . LYS A 1 89 ? -9.578 1.054 -8.220 1.00 0.00 89 LYS A O 20
ATOM 36546 N N . GLU A 1 90 ? -8.491 0.298 -6.419 1.00 0.00 90 GLU A N 20
ATOM 36547 C CA . GLU A 1 90 ? -9.561 0.582 -5.453 1.00 0.00 90 GLU A CA 20
ATOM 36548 C C . GLU A 1 90 ? -9.762 2.096 -5.260 1.00 0.00 90 GLU A C 20
ATOM 36549 O O . GLU A 1 90 ? -10.887 2.592 -5.326 1.00 0.00 90 GLU A O 20
ATOM 36561 N N . LEU A 1 91 ? -8.670 2.851 -5.087 1.00 0.00 91 LEU A N 20
ATOM 36562 C CA . LEU A 1 91 ? -8.693 4.301 -4.883 1.00 0.00 91 LEU A CA 20
ATOM 36563 C C . LEU A 1 91 ? -9.126 5.093 -6.129 1.00 0.00 91 LEU A C 20
ATOM 36564 O O . LEU A 1 91 ? -9.575 6.231 -5.993 1.00 0.00 91 LEU A O 20
ATOM 36580 N N . SER A 1 92 ? -9.074 4.478 -7.319 1.00 0.00 92 SER A N 20
ATOM 36581 C CA . SER A 1 92 ? -9.491 5.005 -8.631 1.00 0.00 92 SER A CA 20
ATOM 36582 C C . SER A 1 92 ? -10.861 5.689 -8.601 1.00 0.00 92 SER A C 20
ATOM 36583 O O . SER A 1 92 ? -11.067 6.699 -9.276 1.00 0.00 92 SER A O 20
ATOM 36591 N N . LEU A 1 93 ? -11.766 5.179 -7.759 1.00 0.00 93 LEU A N 20
ATOM 36592 C CA . LEU A 1 93 ? -13.095 5.726 -7.507 1.00 0.00 93 LEU A CA 20
ATOM 36593 C C . LEU A 1 93 ? -13.056 7.210 -7.101 1.00 0.00 93 LEU A C 20
ATOM 36594 O O . LEU A 1 93 ? -13.462 8.087 -7.867 1.00 0.00 93 LEU A O 20
ATOM 36610 N N . ALA A 1 94 ? -12.562 7.495 -5.895 1.00 0.00 94 ALA A N 20
ATOM 36611 C CA . ALA A 1 94 ? -12.446 8.854 -5.358 1.00 0.00 94 ALA A CA 20
ATOM 36612 C C . ALA A 1 94 ? -11.320 9.690 -5.995 1.00 0.00 94 ALA A C 20
ATOM 36613 O O . ALA A 1 94 ? -11.355 10.918 -5.891 1.00 0.00 94 ALA A O 20
ATOM 36620 N N . LYS A 1 95 ? -10.339 9.044 -6.654 1.00 0.00 95 LYS A N 20
ATOM 36621 C CA . LYS A 1 95 ? -9.247 9.702 -7.395 1.00 0.00 95 LYS A CA 20
ATOM 36622 C C . LYS A 1 95 ? -9.787 10.783 -8.339 1.00 0.00 95 LYS A C 20
ATOM 36623 O O . LYS A 1 95 ? -9.265 11.892 -8.373 1.00 0.00 95 LYS A O 20
ATOM 36642 N N . ASP A 1 96 ? -10.839 10.452 -9.099 1.00 0.00 96 ASP A N 20
ATOM 36643 C CA . ASP A 1 96 ? -11.502 11.321 -10.085 1.00 0.00 96 ASP A CA 20
ATOM 36644 C C . ASP A 1 96 ? -10.514 12.075 -11.023 1.00 0.00 96 ASP A C 20
ATOM 36645 O O . ASP A 1 96 ? -10.734 13.228 -11.403 1.00 0.00 96 ASP A O 20
ATOM 36654 N N . CYS A 1 97 ? -9.379 11.433 -11.345 1.00 0.00 97 CYS A N 20
ATOM 36655 C CA . CYS A 1 97 ? -8.205 11.986 -12.042 1.00 0.00 97 CYS A CA 20
ATOM 36656 C C . CYS A 1 97 ? -7.285 10.868 -12.597 1.00 0.00 97 CYS A C 20
ATOM 36657 O O . CYS A 1 97 ? -7.684 9.704 -12.660 1.00 0.00 97 CYS A O 20
ATOM 36665 N N . SER A 1 98 ? -6.062 11.200 -13.028 1.00 0.00 98 SER A N 20
ATOM 36666 C CA . SER A 1 98 ? -5.037 10.236 -13.482 1.00 0.00 98 SER A CA 20
ATOM 36667 C C . SER A 1 98 ? -4.530 9.358 -12.323 1.00 0.00 98 SER A C 20
ATOM 36668 O O . SER A 1 98 ? -4.598 9.768 -11.163 1.00 0.00 98 SER A O 20
ATOM 36676 N N . GLU A 1 99 ? -3.957 8.176 -12.612 1.00 0.00 99 GLU A N 20
ATOM 36677 C CA . GLU A 1 99 ? -3.339 7.296 -11.590 1.00 0.00 99 GLU A CA 20
ATOM 36678 C C . GLU A 1 99 ? -2.280 8.016 -10.751 1.00 0.00 99 GLU A C 20
ATOM 36679 O O . GLU A 1 99 ? -2.127 7.699 -9.569 1.00 0.00 99 GLU A O 20
ATOM 36691 N N . ASP A 1 100 ? -1.611 9.018 -11.335 1.00 0.00 100 ASP A N 20
ATOM 36692 C CA . ASP A 1 100 ? -0.642 9.889 -10.672 1.00 0.00 100 ASP A CA 20
ATOM 36693 C C . ASP A 1 100 ? -1.193 10.493 -9.375 1.00 0.00 100 ASP A C 20
ATOM 36694 O O . ASP A 1 100 ? -0.399 10.744 -8.481 1.00 0.00 100 ASP A O 20
ATOM 36703 N N . GLU A 1 101 ? -2.512 10.688 -9.220 1.00 0.00 101 GLU A N 20
ATOM 36704 C CA . GLU A 1 101 ? -3.096 11.166 -7.965 1.00 0.00 101 GLU A CA 20
ATOM 36705 C C . GLU A 1 101 ? -2.658 10.267 -6.798 1.00 0.00 101 GLU A C 20
ATOM 36706 O O . GLU A 1 101 ? -2.006 10.730 -5.863 1.00 0.00 101 GLU A O 20
ATOM 36718 N N . ILE A 1 102 ? -2.978 8.974 -6.879 1.00 0.00 102 ILE A N 20
ATOM 36719 C CA . ILE A 1 102 ? -2.676 7.994 -5.832 1.00 0.00 102 ILE A CA 20
ATOM 36720 C C . ILE A 1 102 ? -1.211 7.539 -5.883 1.00 0.00 102 ILE A C 20
ATOM 36721 O O . ILE A 1 102 ? -0.566 7.425 -4.841 1.00 0.00 102 ILE A O 20
ATOM 36737 N N . GLU A 1 103 ? -0.668 7.288 -7.080 1.00 0.00 103 GLU A N 20
ATOM 36738 C CA . GLU A 1 103 ? 0.732 6.880 -7.266 1.00 0.00 103 GLU A CA 20
ATOM 36739 C C . GLU A 1 103 ? 1.703 7.920 -6.682 1.00 0.00 103 GLU A C 20
ATOM 36740 O O . GLU A 1 103 ? 2.644 7.558 -5.973 1.00 0.00 103 GLU A O 20
ATOM 36752 N N . SER A 1 104 ? 1.490 9.210 -6.974 1.00 0.00 104 SER A N 20
ATOM 36753 C CA . SER A 1 104 ? 2.286 10.297 -6.399 1.00 0.00 104 SER A CA 20
ATOM 36754 C C . SER A 1 104 ? 1.935 10.579 -4.941 1.00 0.00 104 SER A C 20
ATOM 36755 O O . SER A 1 104 ? 2.847 10.891 -4.181 1.00 0.00 104 SER A O 20
ATOM 36763 N N . ASP A 1 105 ? 0.678 10.406 -4.501 1.00 0.00 105 ASP A N 20
ATOM 36764 C CA . ASP A 1 105 ? 0.288 10.568 -3.090 1.00 0.00 105 ASP A CA 20
ATOM 36765 C C . ASP A 1 105 ? 1.141 9.725 -2.139 1.00 0.00 105 ASP A C 20
ATOM 36766 O O . ASP A 1 105 ? 1.335 10.129 -0.995 1.00 0.00 105 ASP A O 20
ATOM 36775 N N . LEU A 1 106 ? 1.726 8.612 -2.597 1.00 0.00 106 LEU A N 20
ATOM 36776 C CA . LEU A 1 106 ? 2.641 7.807 -1.790 1.00 0.00 106 LEU A CA 20
ATOM 36777 C C . LEU A 1 106 ? 3.777 8.646 -1.204 1.00 0.00 106 LEU A C 20
ATOM 36778 O O . LEU A 1 106 ? 4.152 8.452 -0.049 1.00 0.00 106 LEU A O 20
ATOM 36794 N N . LYS A 1 107 ? 4.282 9.631 -1.957 1.00 0.00 107 LYS A N 20
ATOM 36795 C CA . LYS A 1 107 ? 5.314 10.562 -1.489 1.00 0.00 107 LYS A CA 20
ATOM 36796 C C . LYS A 1 107 ? 4.857 11.436 -0.320 1.00 0.00 107 LYS A C 20
ATOM 36797 O O . LYS A 1 107 ? 5.667 11.731 0.551 1.00 0.00 107 LYS A O 20
ATOM 36816 N N . LYS A 1 108 ? 3.576 11.819 -0.292 1.00 0.00 108 LYS A N 20
ATOM 36817 C CA . LYS A 1 108 ? 2.921 12.599 0.773 1.00 0.00 108 LYS A CA 20
ATOM 36818 C C . LYS A 1 108 ? 2.499 11.730 1.962 1.00 0.00 108 LYS A C 20
ATOM 36819 O O . LYS A 1 108 ? 2.481 12.213 3.092 1.00 0.00 108 LYS A O 20
ATOM 36838 N N . ILE A 1 109 ? 2.195 10.454 1.722 1.00 0.00 109 ILE A N 20
ATOM 36839 C CA . ILE A 1 109 ? 1.832 9.469 2.745 1.00 0.00 109 ILE A CA 20
ATOM 36840 C C . ILE A 1 109 ? 3.093 8.982 3.475 1.00 0.00 109 ILE A C 20
ATOM 36841 O O . ILE A 1 109 ? 3.229 9.197 4.677 1.00 0.00 109 ILE A O 20
ATOM 36857 N N . PHE A 1 110 ? 4.022 8.336 2.760 1.00 0.00 110 PHE A N 20
ATOM 36858 C CA . PHE A 1 110 ? 5.252 7.728 3.288 1.00 0.00 110 PHE A CA 20
ATOM 36859 C C . PHE A 1 110 ? 6.431 8.722 3.388 1.00 0.00 110 PHE A C 20
ATOM 36860 O O . PHE A 1 110 ? 7.553 8.311 3.683 1.00 0.00 110 PHE A O 20
ATOM 36877 N N . ASN A 1 111 ? 6.194 10.020 3.167 1.00 0.00 111 ASN A N 20
ATOM 36878 C CA . ASN A 1 111 ? 7.165 11.128 3.202 1.00 0.00 111 ASN A CA 20
ATOM 36879 C C . ASN A 1 111 ? 8.459 10.838 2.397 1.00 0.00 111 ASN A C 20
ATOM 36880 O O . ASN A 1 111 ? 9.574 10.860 2.926 1.00 0.00 111 ASN A O 20
ATOM 36891 N N . LEU A 1 112 ? 8.290 10.527 1.106 1.00 0.00 112 LEU A N 20
ATOM 36892 C CA . LEU A 1 112 ? 9.364 10.124 0.179 1.00 0.00 112 LEU A CA 20
ATOM 36893 C C . LEU A 1 112 ? 9.935 11.309 -0.625 1.00 0.00 112 LEU A C 20
ATOM 36894 O O . LEU A 1 112 ? 11.132 11.334 -0.920 1.00 0.00 112 LEU A O 20
ATOM 36910 N N . ALA A 1 113 ? 9.074 12.267 -0.996 1.00 0.00 113 ALA A N 20
ATOM 36911 C CA . ALA A 1 113 ? 9.384 13.474 -1.777 1.00 0.00 113 ALA A CA 20
ATOM 36912 C C . ALA A 1 113 ? 8.533 14.682 -1.315 1.00 0.00 113 ALA A C 20
ATOM 36913 O O . ALA A 1 113 ? 8.996 15.410 -0.408 1.00 0.00 113 ALA A O 20
#

Nearest PDB structures (foldseek):
  2lt3-assembly1_A  TM=9.943E-01  e=1.727E-16  Myxococcus xanthus DK 1622
  2lwj-assembly1_A  TM=9.076E-01  e=2.121E-13  Myxococcus xanthus DK 1622
  6vw0-assembly1_M  TM=7.972E-01  e=1.391E-04  Mycobacterium tuberculosis
  3dzu-assembly1_D  TM=4.422E-01  e=4.993E+00  Homo sapiens
  2lt3-assembly1_A  TM=9.690E-01  e=1.285E-15  Myxococcus xanthus DK 1622

Organism: Myxococcus xanthus (strain DK1622) (NCBI:txid246197)

InterPro domains:
  IPR003711 CarD-like/TRCF, RNAP-interacting domain [PF02559] (5-63)
  IPR003711 CarD-like/TRCF, RNAP-interacting domain [SM01058] (4-115)
  IPR036101 CarD-like/TRCF, RNAP-interacting domain superfamily [SSF141259] (3-70)
  IPR042215 CarD-like, C-terminal domain [G3DSA:1.20.58.1290] (66-162)
  IPR048792 CarD, C-terminal domain [PF21095] (71-156)
  IPR052531 CarD-like transcription regulator [PTHR38447] (2-159)

Solvent-accessible surface area: 7189 Å² total; per-residue (Å²): 140,112,187,208,62,58,88,50,62,162,54,158,27,45,86,140,15,8,133,101,0,29,79,47,0,125,98,88,130,40,72,22,100,84,108,51,29,98,162,77,42,173,66,20,84,105,55,20,165,86,10,1,0,31,39,1,0,62,0,0,10,2,0,13,22,46,88,64,74,105,126,12,58,160,36,28,116,115,8,0,90,63,0,44,68,24,0,6,119,7,1,38,110,35,42,134,82,75,88,97,81,3,56,39,43,1,63,154,7,4,109,32,95

Foldseek 3Di:
DDDDFPPPDAQDDAVVVLVVLLVLLLDLPLADDPVCVVVLCVVLLVLLGRNYLSSLSVSLSNQCSPQLEPDGDPVSCVSNVSSLVSNLVSSVRVQVDDSCSRNVCSCVRNVHD

Radius of gyration: 13.66 Å; Cα contacts (8 Å, |Δi|>4): 112; chains: 1; bounding box: 37×28×29 Å

Sequence (113 aa):
GSHMGSVGLREIISEEDVKQVYSILKEKDISVDSTTWNRRYREYMEKIKTGSVFEIAEVLRDLYLLKGDKDLSFGERKMLDTARSLLIKELSLAKDCSEDEIESDLKKIFNLAGSHMGSVGLREIISEEDVKQVYSILKEKDISVDSTTWNRRYREYMEKIKTGSVFEIAEVLRDLYLLKGDKDLSFGERKMLDTARSLLIKELSLAKDCSEDEIESDLKKIFNLAGSHMGSVGLREIISEEDVKQVYSILKEKDISVDSTTWNRRYREYMEKIKTGSVFEIAEVLRDLYLLKGDKDLSFGERKMLDTARSLLIKELSLAKDCSEDEIESDLKKIFNLAGSHMGSVGLREIISEEDVKQVYSILKEKDISVDSTTWNRRYREYMEKIKTGSVFEIAEVLRDLYLLKGDKDLSFGERKMLDTARSLLIKELSLAKDCSEDEIESDLKKIFNLAGSHMGSVGLREIISEEDVKQVYSILKEKDISVDSTTWNRRYREYMEKIKTGSVFEIAEVLRDLYLLKGDKDLSFGERKMLDTARSLLIKELSLAKDCSEDEIESDLKKIFNLAGSHMGSVGLREIISEEDVKQVYSILKEKDISVDSTTWNRRYREYMEKIKTGSVFEIAEVLRDLYLLKGDKDLSFGERKMLDTARSLLIKELSLAKDCSEDEIESDLKKIFNLAGSHMGSVGLREIISEEDVKQVYSILKEKDISVDSTTWNRRYREYMEKIKTGSVFEIAEVLRDLYLLKGDKDLSFGERKMLDTARSLLIKELSLAKDCSEDEIESDLKKIFNLAGSHMGSVGLREIISEEDVKQVYSILKEKDISVDSTTWNRRYREYMEKIKTGSVFEIAEVLRDLYLLKGDKDLSFGERKMLDTARSLLIKELSLAKDCSEDEIESDLKKIFNLAGSHMGSVGLREIISEEDVKQVYSILKEKDISVDSTTWNRRYREYMEKIKTGSVFEIAEVLRDLYLLKGDKDLSFGERKMLDTARSLLIKELSLAKDCSEDEIESDLKKIFNLAGSHMGSVGLREIISEEDVKQVYSILKEKDISVDSTTWNRRYREYMEKIKTGSVFEIAEVLRDLYLLKGDKDLSFGERKMLDTARSLLIKELSLAKDCSEDEIESDLKKIFNLAGSHMGSVGLREIISEEDVKQVYSILKEKDISVDSTTWNRRYREYMEKIKTGSVFEIAEVLRDLYLLKGDKDLSFGERKMLDTARSLLIKELSLAKDCSEDEIESDLKKIFNLAGSHMGSVGLREIISEEDVKQVYSILKEKDISVDSTTWNRRYREYMEKIKTGSVFEIAEVLRDLYLLKGDKDLSFGERKMLDTARSLLIKELSLAKDCSEDEIESDLKKIFNLAGSHMGSVGLREIISEEDVKQVYSILKEKDISVDSTTWNRRYREYMEKIKTGSVFEIAEVLRDLYLLKGDKDLSFGERKMLDTARSLLIKELSLAKDCSEDEIESDLKKIFNLAGSHMGSVGLREIISEEDVKQVYSILKEKDISVDSTTWNRRYREYMEKIKTGSVFEIAEVLRDLYLLKGDKDLSFGERKMLDTARSLLIKELSLAKDCSEDEIESDLKKIFNLAGSHMGSVGLREIISEEDVKQVYSILKEKDISVDSTTWNRRYREYMEKIKTGSVFEIAEVLRDLYLLKGDKDLSFGERKMLDTARSLLIKELSLAKDCSEDEIESDLKKIFNLAGSHMGSVGLREIISEEDVKQVYSILKEKDISVDSTTWNRRYREYMEKIKTGSVFEIAEVLRDLYLLKGDKDLSFGERKMLDTARSLLIKELSLAKDCSEDEIESDLKKIFNLAGSHMGSVGLREIISEEDVKQVYSILKEKDISVDSTTWNRRYREYMEKIKTGSVFEIAEVLRDLYLLKGDKDLSFGERKMLDTARSLLIKELSLAKDCSEDEIESDLKKIFNLAGSHMGSVGLREIISEEDVKQVYSILKEKDISVDSTTWNRRYREYMEKIKTGSVFEIAEVLRDLYLLKGDKDLSFGERKMLDTARSLLIKELSLAKDCSEDEIESDLKKIFNLAGSHMGSVGLREIISEEDVKQVYSILKEKDISVDSTTWNRRYREYMEKIKTGSVFEIAEVLRDLYLLKGDKDLSFGERKMLDTARSLLIKELSLAKDCSEDEIESDLKKIFNLAGSHMGSVGLREIISEEDVKQVYSILKEKDISVDSTTWNRRYREYMEKIKTGSVFEIAEVLRDLYLLKGDKDLSFGERKMLDTARSLLIKELSLAKDCSEDEIESDLKKIFNLA